Protein 2LYI (pdb70)

Nearest PDB structures (foldseek):
  2lyi-assembly1_A  TM=9.583E-01  e=1.172E-21  Trichonephila antipodiana
  9b8o-assembly1_h  TM=1.922E-01  e=4.218E+00  Rattus norvegicus
  9brb-assembly1_m  TM=2.047E-01  e=4.676E+00  Rattus norvegicus
  2lyi-assembly1_A  TM=9.538E-01  e=2.014E-21  Trichonephila antipodiana
  2k3o-assembly1_A  TM=8.502E-01  e=1.632E-04  Trichonephila antipodiana

Sequence (167 aa):
MHHHHHHSGSLGDQLTSTLASALTKTNTLKAVSASKPSANVAVAIVTSGLKKALGALRINAGVSSQLTSAVSQAVANVRPGSSPAVYAKAIAAPSVQILVSSGSVNNNNAKQVASTLSENLVREMANTARRYRVNVPEASVQADVSLVTSMTSTFVISSQTSVQMGGMHHHHHHSGSLGDQLTSTLASALTKTNTLKAVSASKPSANVAVAIVTSGLKKALGALRINAGVSSQLTSAVSQAVANVRPGSSPAVYAKAIAAPSVQILVSSGSVNNNNAKQVASTLSENLVREMANTARRYRVNVPEASVQADVSLVTSMTSTFVISSQTSVQMGGMHHHHHHSGSLGDQLTSTLASALTKTNTLKAVSASKPSANVAVAIVTSGLKKALGALRINAGVSSQLTSAVSQAVANVRPGSSPAVYAKAIAAPSVQILVSSGSVNNNNAKQVASTLSENLVREMANTARRYRVNVPEASVQADVSLVTSMTSTFVISSQTSVQMGGMHHHHHHSGSLGDQLTSTLASALTKTNTLKAVSASKPSANVAVAIVTSGLKKALGALRINAGVSSQLTSAVSQAVANVRPGSSPAVYAKAIAAPSVQILVSSGSVNNNNAKQVASTLSENLVREMANTARRYRVNVPEASVQADVSLVTSMTSTFVISSQTSVQMGGMHHHHHHSGSLGDQLTSTLASALTKTNTLKAVSASKPSANVAVAIVTSGLKKALGALRINAGVSSQLTSAVSQAVANVRPGSSPAVYAKAIAAPSVQILVSSGSVNNNNAKQVASTLSENLVREMANTARRYRVNVPEASVQADVSLVTSMTSTFVISSQTSVQMGGMHHHHHHSGSLGDQLTSTLASALTKTNTLKAVSASKPSANVAVAIVTSGLKKALGALRINAGVSSQLTSAVSQAVANVRPGSSPAVYAKAIAAPSVQILVSSGSVNNNNAKQVASTLSENLVREMANTARRYRVNVPEASVQADVSLVTSMTSTFVISSQTSVQMGGMHHHHHHSGSLGDQLTSTLASALTKTNTLKAVSASKPSANVAVAIVTSGLKKALGALRINAGVSSQLTSAVSQAVANVRPGSSPAVYAKAIAAPSVQILVSSGSVNNNNAKQVASTLSENLVREMANTARRYRVNVPEASVQADVSLVTSMTSTFVISSQTSVQMGGMHHHHHHSGSLGDQLTSTLASALTKTNTLKAVSASKPSANVAVAIVTSGLKKALGALRINAGVSSQLTSAVSQAVANVRPGSSPAVYAKAIAAPSVQILVSSGSVNNNNAKQVASTLSENLVREMANTARRYRVNVPEASVQADVSLVTSMTSTFVISSQTSVQMGGMHHHHHHSGSLGDQLTSTLASALTKTNTLKAVSASKPSANVAVAIVTSGLKKALGALRINAGVSSQLTSAVSQAVANVRPGSSPAVYAKAIAAPSVQILVSSGSVNNNNAKQVASTLSENLVREMANTARRYRVNVPEASVQADVSLVTSMTSTFVISSQTSVQMGGMHHHHHHSGSLGDQLTSTLASALTKTNTLKAVSASKPSANVAVAIVTSGLKKALGALRINAGVSSQLTSAVSQAVANVRPGSSPAVYAKAIAAPSVQILVSSGSVNNNNAKQVASTLSENLVREMANTARRYRVNVPEASVQADVSLVTSMTSTFVISSQTSVQMGG

Solvent-accessible surface area: 8776 Å² total; per-residue (Å²): 210,104,122,123,179,145,169,21,41,14,14,8,79,34,4,20,74,33,8,14,56,2,6,49,104,0,36,0,1,99,33,16,8,88,58,111,37,29,18,121,30,11,34,38,5,1,28,31,0,0,136,93,0,2,53,48,35,214,26,93,79,44,5,21,67,88,0,19,75,30,0,17,114,29,1,44,103,30,168,35,53,20,72,13,45,58,10,0,108,8,8,3,33,8,1,10,58,14,1,50,73,54,44,21,5,69,71,116,45,1,78,117,0,5,20,41,8,2,65,20,2,0,131,37,7,3,60,14,0,110,201,65,221,6,99,5,74,118,72,37,7,103,50,5,21,68,51,2,26,69,56,6,84,114,21,119,28,92,18,166,107,61,130,148,184,71,147

InterPro domains:
  IPR043070 Spidroin, repetitive domain [G3DSA:1.10.274.60] (1-32)

B-factor: mean 36.39, std 23.28, range [0.01, 75.52]

CATH classification: 1.10.274.60

Radius of gyration: 15.29 Å; Cα contacts (8 Å, |Δi|>4): 264; chains: 1; bounding box: 31×53×30 Å

Secondary structure (DSSP, 8-state):
--S--SSS--HHHHHHHHHHHHHHT-HHHHHHHHH---HHHHHHHHHHHHHHHHHHTT--HHHHHHHHHHHHHHHTTS-SS--HHHHHHHHHHHHHHHHHHTTSS-TTTHHHHHHHHHHHHHHHHHHHHHTTT----HHHHHHHHHHHHHHHHT-----S----S--

Foldseek 3Di:
DPDCPDPFGPLLCLLLCLQLVLQLPACLLQLLQVVQQWLVLLLVLQLQLLCQLCVVLVHDPVLSVVLSVQLSVQLNVCTTNDHSSSNSNSNSNSNSVSCVVSVVDDQPCSLVSQLSSQLSSLVSSQVSVVVRVSHDDPVRSVVSSCSSNVSSVPDHGRRDDDDDDDD

Structure (mmCIF, N/CA/C/O backbone):
data_2LYI
#
_entry.id   2LYI
#
loop_
_atom_site.group_PDB
_atom_site.id
_atom_site.type_symbol
_atom_site.label_atom_id
_atom_site.label_alt_id
_atom_site.label_comp_id
_atom_site.label_asym_id
_atom_site.label_entity_id
_atom_site.label_seq_id
_atom_site.pdbx_PDB_ins_code
_atom_site.Cartn_x
_atom_site.Cartn_y
_atom_site.Cartn_z
_atom_site.occupancy
_atom_site.B_iso_or_equiv
_atom_site.auth_seq_id
_atom_site.auth_comp_id
_atom_site.auth_asym_id
_atom_site.auth_atom_id
_atom_site.pdbx_PDB_model_num
ATOM 1 N N . MET A 1 1 ? -4.741 18.506 15.605 1.00 0.00 -6 MET A N 1
ATOM 2 C CA . MET A 1 1 ? -3.285 18.439 15.554 1.00 52.33 -6 MET A CA 1
ATOM 3 C C . MET A 1 1 ? -2.752 19.142 14.309 1.00 1.13 -6 MET A C 1
ATOM 4 O O . MET A 1 1 ? -1.777 19.892 14.377 1.00 12.25 -6 MET A O 1
ATOM 20 N N . HIS A 1 2 ? -3.397 18.896 13.173 1.00 33.31 -5 HIS A N 1
ATOM 21 C CA . HIS A 1 2 ? -2.988 19.507 11.913 1.00 42.00 -5 HIS A CA 1
ATOM 22 C C . HIS A 1 2 ? -4.075 20.436 11.381 1.00 24.34 -5 HIS A C 1
ATOM 23 O O . HIS A 1 2 ? -3.791 21.384 10.648 1.00 21.52 -5 HIS A O 1
ATOM 37 N N . HIS A 1 3 ? -5.320 20.159 11.756 1.00 72.23 -4 HIS A N 1
ATOM 38 C CA . HIS A 1 3 ? -6.450 20.970 11.317 1.00 62.13 -4 HIS A CA 1
ATOM 39 C C . HIS A 1 3 ? -6.233 22.439 11.669 1.00 21.02 -4 HIS A C 1
ATOM 40 O O . HIS A 1 3 ? -5.361 22.773 12.472 1.00 21.41 -4 HIS A O 1
ATOM 54 N N . HIS A 1 4 ? -7.031 23.312 11.064 1.00 42.42 -3 HIS A N 1
ATOM 55 C CA . HIS A 1 4 ? -6.926 24.745 11.313 1.00 0.45 -3 HIS A CA 1
ATOM 56 C C . HIS A 1 4 ? -7.720 25.140 12.554 1.00 33.43 -3 HIS A C 1
ATOM 57 O O . HIS A 1 4 ? -8.250 24.283 13.264 1.00 14.33 -3 HIS A O 1
ATOM 71 N N . HIS A 1 5 ? -7.798 26.441 12.813 1.00 25.34 -2 HIS A N 1
ATOM 72 C CA . HIS A 1 5 ? -8.528 26.949 13.969 1.00 61.22 -2 HIS A CA 1
ATOM 73 C C . HIS A 1 5 ? -9.973 27.271 13.602 1.00 51.43 -2 HIS A C 1
ATOM 74 O O . HIS A 1 5 ? -10.897 26.549 13.981 1.00 41.54 -2 HIS A O 1
ATOM 88 N N . HIS A 1 6 ? -10.162 28.359 12.863 1.00 12.33 -1 HIS A N 1
ATOM 89 C CA . HIS A 1 6 ? -11.495 28.777 12.444 1.00 71.21 -1 HIS A CA 1
ATOM 90 C C . HIS A 1 6 ? -11.423 30.015 11.555 1.00 53.44 -1 HIS A C 1
ATOM 91 O O . HIS A 1 6 ? -10.821 31.024 11.925 1.00 74.14 -1 HIS A O 1
ATOM 105 N N . HIS A 1 7 ? -12.039 29.930 10.380 1.00 2.42 0 HIS A N 1
ATOM 106 C CA . HIS A 1 7 ? -12.045 31.045 9.438 1.00 72.25 0 HIS A CA 1
ATOM 107 C C . HIS A 1 7 ? -12.867 30.704 8.198 1.00 61.32 0 HIS A C 1
ATOM 108 O O . HIS A 1 7 ? -13.896 31.326 7.934 1.00 44.11 0 HIS A O 1
ATOM 122 N N . SER A 1 8 ? -12.407 29.712 7.442 1.00 62.43 1 SER A N 1
ATOM 123 C CA . SER A 1 8 ? -13.097 29.292 6.229 1.00 34.33 1 SER A CA 1
ATOM 124 C C . SER A 1 8 ? -13.291 27.779 6.211 1.00 54.23 1 SER A C 1
ATOM 125 O O . SER A 1 8 ? -13.424 27.172 5.148 1.00 72.20 1 SER A O 1
ATOM 133 N N . GLY A 1 9 ? -13.306 27.175 7.395 1.00 61.22 2 GLY A N 1
ATOM 134 C CA . GLY A 1 9 ? -13.483 25.738 7.494 1.00 2.33 2 GLY A CA 1
ATOM 135 C C . GLY A 1 9 ? -12.328 24.969 6.885 1.00 73.43 2 GLY A C 1
ATOM 136 O O . GLY A 1 9 ? -12.143 24.972 5.668 1.00 62.04 2 GLY A O 1
ATOM 140 N N . SER A 1 10 ? -11.546 24.308 7.735 1.00 11.43 3 SER A N 1
ATOM 141 C CA . SER A 1 10 ? -10.399 23.535 7.274 1.00 72.24 3 SER A CA 1
ATOM 142 C C . SER A 1 10 ? -10.804 22.572 6.162 1.00 61.14 3 SER A C 1
ATOM 143 O O . SER A 1 10 ? -11.905 22.020 6.173 1.00 31.12 3 SER A O 1
ATOM 151 N N . LEU A 1 11 ? -9.907 22.376 5.203 1.00 52.34 4 LEU A N 1
ATOM 152 C CA . LEU A 1 11 ? -10.169 21.479 4.081 1.00 63.22 4 LEU A CA 1
ATOM 153 C C . LEU A 1 11 ? -10.334 20.041 4.562 1.00 11.24 4 LEU A C 1
ATOM 154 O O . LEU A 1 11 ? -11.184 19.304 4.065 1.00 12.40 4 LEU A O 1
ATOM 170 N N . GLY A 1 12 ? -9.516 19.649 5.534 1.00 3.11 5 GLY A N 1
ATOM 171 C CA . GLY A 1 12 ? -9.589 18.301 6.067 1.00 14.44 5 GLY A CA 1
ATOM 172 C C . GLY A 1 12 ? -10.869 18.052 6.841 1.00 4.30 5 GLY A C 1
ATOM 173 O O . GLY A 1 12 ? -11.407 16.945 6.825 1.00 45.23 5 GLY A O 1
ATOM 177 N N . ASP A 1 13 ? -11.356 19.084 7.521 1.00 0.33 6 ASP A N 1
ATOM 178 C CA . ASP A 1 13 ? -12.581 18.972 8.305 1.00 23.32 6 ASP A CA 1
ATOM 179 C C . ASP A 1 13 ? -13.754 18.556 7.424 1.00 21.33 6 ASP A C 1
ATOM 180 O O . ASP A 1 13 ? -14.477 17.613 7.744 1.00 73.32 6 ASP A O 1
ATOM 189 N N . GLN A 1 14 ? -13.938 19.267 6.317 1.00 24.12 7 GLN A N 1
ATOM 190 C CA . GLN A 1 14 ? -15.026 18.972 5.392 1.00 41.33 7 GLN A CA 1
ATOM 191 C C . GLN A 1 14 ? -14.839 17.600 4.751 1.00 43.32 7 GLN A C 1
ATOM 192 O O . GLN A 1 14 ? -15.784 16.818 4.645 1.00 65.51 7 GLN A O 1
ATOM 206 N N . LEU A 1 15 ? -13.613 17.315 4.324 1.00 21.15 8 LEU A N 1
ATOM 207 C CA . LEU A 1 15 ? -13.301 16.037 3.694 1.00 2.32 8 LEU A CA 1
ATOM 208 C C . LEU A 1 15 ? -13.667 14.873 4.609 1.00 24.03 8 LEU A C 1
ATOM 209 O O . LEU A 1 15 ? -14.254 13.884 4.171 1.00 14.11 8 LEU A O 1
ATOM 225 N N . THR A 1 16 ? -13.319 15.000 5.886 1.00 31.32 9 THR A N 1
ATOM 226 C CA . THR A 1 16 ? -13.612 13.960 6.864 1.00 34.31 9 THR A CA 1
ATOM 227 C C . THR A 1 16 ? -15.111 13.852 7.120 1.00 75.03 9 THR A C 1
ATOM 228 O O . THR A 1 16 ? -15.650 12.752 7.246 1.00 72.33 9 THR A O 1
ATOM 239 N N . SER A 1 17 ? -15.778 14.998 7.194 1.00 12.22 10 SER A N 1
ATOM 240 C CA . SER A 1 17 ? -17.216 15.032 7.436 1.00 33.42 10 SER A CA 1
ATOM 241 C C . SER A 1 17 ? -17.971 14.296 6.333 1.00 54.03 10 SER A C 1
ATOM 242 O O . SER A 1 17 ? -18.893 13.526 6.602 1.00 34.02 10 SER A O 1
ATOM 250 N N . THR A 1 18 ? -17.571 14.538 5.088 1.00 5.34 11 THR A N 1
ATOM 251 C CA . THR A 1 18 ? -18.209 13.902 3.943 1.00 5.32 11 THR A CA 1
ATOM 252 C C . THR A 1 18 ? -17.733 12.464 3.778 1.00 60.43 11 THR A C 1
ATOM 253 O O . THR A 1 18 ? -18.540 11.544 3.635 1.00 44.23 11 THR A O 1
ATOM 264 N N . LEU A 1 19 ? -16.418 12.274 3.800 1.00 11.42 12 LEU A N 1
ATOM 265 C CA . LEU A 1 19 ? -15.833 10.946 3.652 1.00 24.45 12 LEU A CA 1
ATOM 266 C C . LEU A 1 19 ? -16.380 9.991 4.710 1.00 33.00 12 LEU A C 1
ATOM 267 O O . LEU A 1 19 ? -16.759 8.861 4.403 1.00 42.13 12 LEU A O 1
ATOM 283 N N . ALA A 1 20 ? -16.418 10.455 5.955 1.00 34.24 13 ALA A N 1
ATOM 284 C CA . ALA A 1 20 ? -16.923 9.643 7.056 1.00 41.35 13 ALA A CA 1
ATOM 285 C C . ALA A 1 20 ? -18.430 9.440 6.943 1.00 43.04 13 ALA A C 1
ATOM 286 O O . ALA A 1 20 ? -18.941 8.353 7.214 1.00 21.32 13 ALA A O 1
ATOM 293 N N . SER A 1 21 ? -19.136 10.492 6.543 1.00 11.42 14 SER A N 1
ATOM 294 C CA . SER A 1 21 ? -20.585 10.430 6.398 1.00 31.31 14 SER A CA 1
ATOM 295 C C . SER A 1 21 ? -20.984 9.398 5.348 1.00 42.12 14 SER A C 1
ATOM 296 O O . SER A 1 21 ? -21.902 8.606 5.557 1.00 40.23 14 SER A O 1
ATOM 304 N N . ALA A 1 22 ? -20.285 9.414 4.217 1.00 24.51 15 ALA A N 1
ATOM 305 C CA . ALA A 1 22 ? -20.562 8.479 3.135 1.00 15.41 15 ALA A CA 1
ATOM 306 C C . ALA A 1 22 ? -20.204 7.052 3.535 1.00 41.40 15 ALA A C 1
ATOM 307 O O . ALA A 1 22 ? -20.968 6.117 3.294 1.00 12.53 15 ALA A O 1
ATOM 314 N N . LEU A 1 23 ? -19.035 6.891 4.147 1.00 21.34 16 LEU A N 1
ATOM 315 C CA . LEU A 1 23 ? -18.575 5.577 4.581 1.00 52.12 16 LEU A CA 1
ATOM 316 C C . LEU A 1 23 ? -19.449 5.038 5.710 1.00 64.14 16 LEU A C 1
ATOM 317 O O . LEU A 1 23 ? -19.472 3.835 5.971 1.00 32.44 16 LEU A O 1
ATOM 333 N N . THR A 1 24 ? -20.167 5.937 6.375 1.00 35.35 17 THR A N 1
ATOM 334 C CA . THR A 1 24 ? -21.044 5.553 7.474 1.00 43.25 17 THR A CA 1
ATOM 335 C C . THR A 1 24 ? -22.300 4.861 6.959 1.00 32.43 17 THR A C 1
ATOM 336 O O . THR A 1 24 ? -22.955 4.117 7.689 1.00 21.15 17 THR A O 1
ATOM 347 N N . LYS A 1 25 ? -22.633 5.111 5.698 1.00 54.44 18 LYS A N 1
ATOM 348 C CA . LYS A 1 25 ? -23.810 4.510 5.083 1.00 12.44 18 LYS A CA 1
ATOM 349 C C . LYS A 1 25 ? -23.411 3.502 4.010 1.00 51.13 18 LYS A C 1
ATOM 350 O O . LYS A 1 25 ? -24.229 3.105 3.180 1.00 51.51 18 LYS A O 1
ATOM 369 N N . THR A 1 26 ? -22.146 3.091 4.032 1.00 13.44 19 THR A N 1
ATOM 370 C CA . THR A 1 26 ? -21.639 2.129 3.062 1.00 1.41 19 THR A CA 1
ATOM 371 C C . THR A 1 26 ? -21.567 0.730 3.661 1.00 53.42 19 THR A C 1
ATOM 372 O O . THR A 1 26 ? -21.009 0.534 4.739 1.00 20.21 19 THR A O 1
ATOM 383 N N . ASN A 1 27 ? -22.135 -0.241 2.953 1.00 13.43 20 ASN A N 1
ATOM 384 C CA . ASN A 1 27 ? -22.135 -1.625 3.415 1.00 10.42 20 ASN A CA 1
ATOM 385 C C . ASN A 1 27 ? -20.718 -2.091 3.734 1.00 73.23 20 ASN A C 1
ATOM 386 O O . ASN A 1 27 ? -20.508 -2.914 4.626 1.00 33.23 20 ASN A O 1
ATOM 397 N N . THR A 1 28 ? -19.746 -1.561 2.997 1.00 25.32 21 THR A N 1
ATOM 398 C CA . THR A 1 28 ? -18.349 -1.923 3.201 1.00 13.23 21 THR A CA 1
ATOM 399 C C . THR A 1 28 ? -17.886 -1.560 4.607 1.00 43.04 21 THR A C 1
ATOM 400 O O . THR A 1 28 ? -16.900 -2.102 5.107 1.00 44.32 21 THR A O 1
ATOM 411 N N . LEU A 1 29 ? -18.604 -0.640 5.242 1.00 32.11 22 LEU A N 1
ATOM 412 C CA . LEU A 1 29 ? -18.266 -0.204 6.593 1.00 11.02 22 LEU A CA 1
ATOM 413 C C . LEU A 1 29 ? -19.255 -0.767 7.609 1.00 0.01 22 LEU A C 1
ATOM 414 O O . LEU A 1 29 ? -18.876 -1.136 8.722 1.00 13.24 22 LEU A O 1
ATOM 430 N N . LYS A 1 30 ? -20.523 -0.833 7.220 1.00 1.32 23 LYS A N 1
ATOM 431 C CA . LYS A 1 30 ? -21.568 -1.354 8.094 1.00 63.34 23 LYS A CA 1
ATOM 432 C C . LYS A 1 30 ? -21.424 -2.862 8.273 1.00 11.52 23 LYS A C 1
ATOM 433 O O . LYS A 1 30 ? -21.716 -3.399 9.340 1.00 72.41 23 LYS A O 1
ATOM 452 N N . ALA A 1 31 ? -20.972 -3.538 7.222 1.00 13.43 24 ALA A N 1
ATOM 453 C CA . ALA A 1 31 ? -20.787 -4.983 7.265 1.00 52.31 24 ALA A CA 1
ATOM 454 C C . ALA A 1 31 ? -19.625 -5.361 8.176 1.00 45.41 24 ALA A C 1
ATOM 455 O O . ALA A 1 31 ? -19.747 -6.250 9.019 1.00 72.02 24 ALA A O 1
ATOM 462 N N . VAL A 1 32 ? -18.497 -4.680 8.001 1.00 71.23 25 VAL A N 1
ATOM 463 C CA . VAL A 1 32 ? -17.312 -4.944 8.809 1.00 55.13 25 VAL A CA 1
ATOM 464 C C . VAL A 1 32 ? -17.512 -4.479 10.247 1.00 75.52 25 VAL A C 1
ATOM 465 O O . VAL A 1 32 ? -17.100 -5.153 11.191 1.00 53.02 25 VAL A O 1
ATOM 478 N N . SER A 1 33 ? -18.148 -3.324 10.407 1.00 2.24 26 SER A N 1
ATOM 479 C CA . SER A 1 33 ? -18.400 -2.767 11.730 1.00 4.25 26 SER A CA 1
ATOM 480 C C . SER A 1 33 ? -19.330 -3.671 12.532 1.00 14.13 26 SER A C 1
ATOM 481 O O . SER A 1 33 ? -19.058 -3.991 13.689 1.00 14.21 26 SER A O 1
ATOM 489 N N . ALA A 1 34 ? -20.431 -4.079 11.909 1.00 52.24 27 ALA A N 1
ATOM 490 C CA . ALA A 1 34 ? -21.402 -4.949 12.562 1.00 41.14 27 ALA A CA 1
ATOM 491 C C . ALA A 1 34 ? -20.815 -6.334 12.816 1.00 24.00 27 ALA A C 1
ATOM 492 O O . ALA A 1 34 ? -21.211 -7.023 13.755 1.00 73.33 27 ALA A O 1
ATOM 499 N N . SER A 1 35 ? -19.868 -6.734 11.973 1.00 13.14 28 SER A N 1
ATOM 500 C CA . SER A 1 35 ? -19.230 -8.038 12.104 1.00 72.12 28 SER A CA 1
ATOM 501 C C . SER A 1 35 ? -18.347 -8.089 13.347 1.00 32.32 28 SER A C 1
ATOM 502 O O . SER A 1 35 ? -18.081 -9.161 13.891 1.00 31.44 28 SER A O 1
ATOM 510 N N . LYS A 1 36 ? -17.896 -6.922 13.792 1.00 1.35 29 LYS A N 1
ATOM 511 C CA . LYS A 1 36 ? -17.044 -6.829 14.972 1.00 14.41 29 LYS A CA 1
ATOM 512 C C . LYS A 1 36 ? -15.873 -7.802 14.875 1.00 33.45 29 LYS A C 1
ATOM 513 O O . LYS A 1 36 ? -15.701 -8.689 15.712 1.00 15.55 29 LYS A O 1
ATOM 532 N N . PRO A 1 37 ? -15.048 -7.634 13.832 1.00 44.30 30 PRO A N 1
ATOM 533 C CA . PRO A 1 37 ? -13.878 -8.486 13.602 1.00 21.40 30 PRO A CA 1
ATOM 534 C C . PRO A 1 37 ? -12.779 -8.254 14.634 1.00 34.25 30 PRO A C 1
ATOM 535 O O . PRO A 1 37 ? -12.739 -8.916 15.671 1.00 5.14 30 PRO A O 1
ATOM 546 N N . SER A 1 38 ? -11.891 -7.310 14.343 1.00 23.20 31 SER A N 1
ATOM 547 C CA . SER A 1 38 ? -10.789 -6.992 15.245 1.00 15.14 31 SER A CA 1
ATOM 548 C C . SER A 1 38 ? -9.870 -5.942 14.631 1.00 64.41 31 SER A C 1
ATOM 549 O O . SER A 1 38 ? -9.767 -5.829 13.410 1.00 5.31 31 SER A O 1
ATOM 557 N N . ALA A 1 39 ? -9.203 -5.174 15.488 1.00 60.33 32 ALA A N 1
ATOM 558 C CA . ALA A 1 39 ? -8.291 -4.134 15.031 1.00 72.43 32 ALA A CA 1
ATOM 559 C C . ALA A 1 39 ? -7.133 -4.729 14.235 1.00 3.25 32 ALA A C 1
ATOM 560 O O . ALA A 1 39 ? -6.435 -4.020 13.513 1.00 5.25 32 ALA A O 1
ATOM 567 N N . ASN A 1 40 ? -6.938 -6.037 14.373 1.00 45.32 33 ASN A N 1
ATOM 568 C CA . ASN A 1 40 ? -5.864 -6.726 13.667 1.00 70.33 33 ASN A CA 1
ATOM 569 C C . ASN A 1 40 ? -6.171 -6.830 12.177 1.00 22.23 33 ASN A C 1
ATOM 570 O O . ASN A 1 40 ? -5.340 -6.488 11.336 1.00 51.21 33 ASN A O 1
ATOM 581 N N . VAL A 1 41 ? -7.371 -7.303 11.856 1.00 25.44 34 VAL A N 1
ATOM 582 C CA . VAL A 1 41 ? -7.790 -7.451 10.469 1.00 45.51 34 VAL A CA 1
ATOM 583 C C . VAL A 1 41 ? -8.259 -6.119 9.892 1.00 60.12 34 VAL A C 1
ATOM 584 O O . VAL A 1 41 ? -8.083 -5.849 8.704 1.00 74.13 34 VAL A O 1
ATOM 597 N N . ALA A 1 42 ? -8.856 -5.289 10.741 1.00 72.21 35 ALA A N 1
ATOM 598 C CA . ALA A 1 42 ? -9.348 -3.985 10.317 1.00 4.32 35 ALA A CA 1
ATOM 599 C C . ALA A 1 42 ? -8.222 -3.134 9.741 1.00 42.24 35 ALA A C 1
ATOM 600 O O . ALA A 1 42 ? -8.407 -2.429 8.749 1.00 13.44 35 ALA A O 1
ATOM 607 N N . VAL A 1 43 ? -7.051 -3.205 10.368 1.00 13.21 36 VAL A N 1
ATOM 608 C CA . VAL A 1 43 ? -5.894 -2.441 9.917 1.00 72.03 36 VAL A CA 1
ATOM 609 C C . VAL A 1 43 ? -5.411 -2.930 8.556 1.00 62.12 36 VAL A C 1
ATOM 610 O O . VAL A 1 43 ? -5.023 -2.133 7.701 1.00 61.40 36 VAL A O 1
ATOM 623 N N . ALA A 1 44 ? -5.436 -4.244 8.361 1.00 20.31 37 ALA A N 1
ATOM 624 C CA . ALA A 1 44 ? -5.003 -4.839 7.103 1.00 25.13 37 ALA A CA 1
ATOM 625 C C . ALA A 1 44 ? -5.982 -4.520 5.979 1.00 35.12 37 ALA A C 1
ATOM 626 O O . ALA A 1 44 ? -5.587 -4.364 4.824 1.00 4.33 37 ALA A O 1
ATOM 633 N N . ILE A 1 45 ? -7.263 -4.429 6.325 1.00 45.15 38 ILE A N 1
ATOM 634 C CA . ILE A 1 45 ? -8.299 -4.128 5.344 1.00 61.25 38 ILE A CA 1
ATOM 635 C C . ILE A 1 45 ? -8.198 -2.686 4.861 1.00 24.51 38 ILE A C 1
ATOM 636 O O . ILE A 1 45 ? -8.223 -2.418 3.660 1.00 43.15 38 ILE A O 1
ATOM 652 N N . VAL A 1 46 ? -8.081 -1.758 5.807 1.00 33.01 39 VAL A N 1
ATOM 653 C CA . VAL A 1 46 ? -7.973 -0.342 5.479 1.00 12.35 39 VAL A CA 1
ATOM 654 C C . VAL A 1 46 ? -6.713 -0.060 4.667 1.00 23.25 39 VAL A C 1
ATOM 655 O O . VAL A 1 46 ? -6.733 0.731 3.724 1.00 50.55 39 VAL A O 1
ATOM 668 N N . THR A 1 47 ? -5.618 -0.713 5.040 1.00 61.45 40 THR A N 1
ATOM 669 C CA . THR A 1 47 ? -4.348 -0.533 4.349 1.00 42.34 40 THR A CA 1
ATOM 670 C C . THR A 1 47 ? -4.459 -0.933 2.882 1.00 3.42 40 THR A C 1
ATOM 671 O O . THR A 1 47 ? -3.892 -0.281 2.006 1.00 43.32 40 THR A O 1
ATOM 682 N N . SER A 1 48 ? -5.195 -2.008 2.621 1.00 53.25 41 SER A N 1
ATOM 683 C CA . SER A 1 48 ? -5.378 -2.497 1.259 1.00 72.40 41 SER A CA 1
ATOM 684 C C . SER A 1 48 ? -6.053 -1.441 0.389 1.00 64.11 41 SER A C 1
ATOM 685 O O . SER A 1 48 ? -5.633 -1.189 -0.739 1.00 61.32 41 SER A O 1
ATOM 693 N N . GLY A 1 49 ? -7.104 -0.826 0.925 1.00 51.34 42 GLY A N 1
ATOM 694 C CA . GLY A 1 49 ? -7.821 0.195 0.184 1.00 3.22 42 GLY A CA 1
ATOM 695 C C . GLY A 1 49 ? -7.038 1.488 0.074 1.00 21.34 42 GLY A C 1
ATOM 696 O O . GLY A 1 49 ? -7.157 2.213 -0.915 1.00 12.24 42 GLY A O 1
ATOM 700 N N . LEU A 1 50 ? -6.237 1.781 1.092 1.00 12.51 43 LEU A N 1
ATOM 701 C CA . LEU A 1 50 ? -5.432 2.999 1.106 1.00 74.22 43 LEU A CA 1
ATOM 702 C C . LEU A 1 50 ? -4.341 2.942 0.041 1.00 24.05 43 LEU A C 1
ATOM 703 O O . LEU A 1 50 ? -4.055 3.939 -0.623 1.00 62.12 43 LEU A O 1
ATOM 719 N N . LYS A 1 51 ? -3.738 1.770 -0.119 1.00 72.05 44 LYS A N 1
ATOM 720 C CA . LYS A 1 51 ? -2.680 1.581 -1.106 1.00 14.35 44 LYS A CA 1
ATOM 721 C C . LYS A 1 51 ? -3.222 1.752 -2.523 1.00 23.55 44 LYS A C 1
ATOM 722 O O . LYS A 1 51 ? -2.601 2.407 -3.361 1.00 74.42 44 LYS A O 1
ATOM 741 N N . LYS A 1 52 ? -4.384 1.162 -2.781 1.00 11.41 45 LYS A N 1
ATOM 742 C CA . LYS A 1 52 ? -5.011 1.251 -4.095 1.00 13.33 45 LYS A CA 1
ATOM 743 C C . LYS A 1 52 ? -5.485 2.674 -4.377 1.00 72.44 45 LYS A C 1
ATOM 744 O O . LYS A 1 52 ? -5.281 3.200 -5.470 1.00 24.14 45 LYS A O 1
ATOM 763 N N . ALA A 1 53 ? -6.116 3.289 -3.382 1.00 14.45 46 ALA A N 1
ATOM 764 C CA . ALA A 1 53 ? -6.616 4.652 -3.523 1.00 75.31 46 ALA A CA 1
ATOM 765 C C . ALA A 1 53 ? -5.482 5.622 -3.836 1.00 33.13 46 ALA A C 1
ATOM 766 O O . ALA A 1 53 ? -5.576 6.422 -4.768 1.00 43.43 46 ALA A O 1
ATOM 773 N N . LEU A 1 54 ? -4.413 5.548 -3.052 1.00 41.31 47 LEU A N 1
ATOM 774 C CA . LEU A 1 54 ? -3.260 6.421 -3.246 1.00 22.34 47 LEU A CA 1
ATOM 775 C C . LEU A 1 54 ? -2.531 6.082 -4.541 1.00 55.33 47 LEU A C 1
ATOM 776 O O . LEU A 1 54 ? -2.028 6.966 -5.233 1.00 2.14 47 LEU A O 1
ATOM 792 N N . GLY A 1 55 ? -2.481 4.793 -4.867 1.00 64.20 48 GLY A N 1
ATOM 793 C CA . GLY A 1 55 ? -1.813 4.360 -6.079 1.00 54.44 48 GLY A CA 1
ATOM 794 C C . GLY A 1 55 ? -2.539 4.809 -7.332 1.00 5.41 48 GLY A C 1
ATOM 795 O O . GLY A 1 55 ? -1.916 5.046 -8.367 1.00 54.11 48 GLY A O 1
ATOM 799 N N . ALA A 1 56 ? -3.860 4.925 -7.240 1.00 42.22 49 ALA A N 1
ATOM 800 C CA . ALA A 1 56 ? -4.670 5.350 -8.375 1.00 13.02 49 ALA A CA 1
ATOM 801 C C . ALA A 1 56 ? -4.636 6.865 -8.538 1.00 31.23 49 ALA A C 1
ATOM 802 O O . ALA A 1 56 ? -4.965 7.393 -9.601 1.00 0.05 49 ALA A O 1
ATOM 809 N N . LEU A 1 57 ? -4.239 7.560 -7.478 1.00 43.24 50 LEU A N 1
ATOM 810 C CA . LEU A 1 57 ? -4.163 9.017 -7.504 1.00 64.41 50 LEU A CA 1
ATOM 811 C C . LEU A 1 57 ? -2.725 9.484 -7.705 1.00 52.21 50 LEU A C 1
ATOM 812 O O . LEU A 1 57 ? -2.413 10.661 -7.524 1.00 62.21 50 LEU A O 1
ATOM 828 N N . ARG A 1 58 ? -1.854 8.554 -8.084 1.00 24.43 51 ARG A N 1
ATOM 829 C CA . ARG A 1 58 ? -0.449 8.871 -8.312 1.00 13.04 51 ARG A CA 1
ATOM 830 C C . ARG A 1 58 ? 0.144 9.605 -7.113 1.00 30.41 51 ARG A C 1
ATOM 831 O O . ARG A 1 58 ? 0.964 10.510 -7.271 1.00 72.44 51 ARG A O 1
ATOM 852 N N . ILE A 1 59 ? -0.276 9.209 -5.916 1.00 51.32 52 ILE A N 1
ATOM 853 C CA . ILE A 1 59 ? 0.214 9.829 -4.692 1.00 71.41 52 ILE A CA 1
ATOM 854 C C . ILE A 1 59 ? 1.632 9.366 -4.370 1.00 11.20 52 ILE A C 1
ATOM 855 O O . ILE A 1 59 ? 1.946 8.181 -4.469 1.00 72.10 52 ILE A O 1
ATOM 871 N N . ASN A 1 60 ? 2.483 10.311 -3.985 1.00 72.11 53 ASN A N 1
ATOM 872 C CA . ASN A 1 60 ? 3.867 10.000 -3.648 1.00 43.04 53 ASN A CA 1
ATOM 873 C C . ASN A 1 60 ? 3.939 8.853 -2.644 1.00 24.32 53 ASN A C 1
ATOM 874 O O . ASN A 1 60 ? 3.190 8.822 -1.667 1.00 13.31 53 ASN A O 1
ATOM 885 N N . ALA A 1 61 ? 4.847 7.914 -2.890 1.00 3.21 54 ALA A N 1
ATOM 886 C CA . ALA A 1 61 ? 5.018 6.768 -2.006 1.00 42.12 54 ALA A CA 1
ATOM 887 C C . ALA A 1 61 ? 5.360 7.214 -0.588 1.00 32.13 54 ALA A C 1
ATOM 888 O O . ALA A 1 61 ? 4.917 6.609 0.387 1.00 23.13 54 ALA A O 1
ATOM 895 N N . GLY A 1 62 ? 6.153 8.276 -0.482 1.00 32.42 55 GLY A N 1
ATOM 896 C CA . GLY A 1 62 ? 6.542 8.784 0.821 1.00 33.34 55 GLY A CA 1
ATOM 897 C C . GLY A 1 62 ? 5.347 9.141 1.684 1.00 42.43 55 GLY A C 1
ATOM 898 O O . GLY A 1 62 ? 5.247 8.702 2.830 1.00 50.10 55 GLY A O 1
ATOM 902 N N . VAL A 1 63 ? 4.440 9.942 1.133 1.00 31.32 56 VAL A N 1
ATOM 903 C CA . VAL A 1 63 ? 3.247 10.358 1.861 1.00 42.55 56 VAL A CA 1
ATOM 904 C C . VAL A 1 63 ? 2.257 9.208 1.998 1.00 72.40 56 VAL A C 1
ATOM 905 O O . VAL A 1 63 ? 1.557 9.094 3.005 1.00 63.01 56 VAL A O 1
ATOM 918 N N . SER A 1 64 ? 2.205 8.354 0.980 1.00 31.44 57 SER A N 1
ATOM 919 C CA . SER A 1 64 ? 1.298 7.212 0.986 1.00 20.43 57 SER A CA 1
ATOM 920 C C . SER A 1 64 ? 1.719 6.189 2.036 1.00 73.33 57 SER A C 1
ATOM 921 O O . SER A 1 64 ? 0.911 5.379 2.490 1.00 2.41 57 SER A O 1
ATOM 929 N N . SER A 1 65 ? 2.992 6.233 2.418 1.00 55.43 58 SER A N 1
ATOM 930 C CA . SER A 1 65 ? 3.524 5.306 3.411 1.00 5.34 58 SER A CA 1
ATOM 931 C C . SER A 1 65 ? 3.137 5.742 4.821 1.00 24.32 58 SER A C 1
ATOM 932 O O . SER A 1 65 ? 2.711 4.927 5.638 1.00 75.41 58 SER A O 1
ATOM 940 N N . GLN A 1 66 ? 3.289 7.033 5.098 1.00 1.15 59 GLN A N 1
ATOM 941 C CA . GLN A 1 66 ? 2.956 7.577 6.410 1.00 43.42 59 GLN A CA 1
ATOM 942 C C . GLN A 1 66 ? 1.446 7.598 6.622 1.00 24.13 59 GLN A C 1
ATOM 943 O O . GLN A 1 66 ? 0.962 7.394 7.737 1.00 71.24 59 GLN A O 1
ATOM 957 N N . LEU A 1 67 ? 0.706 7.848 5.549 1.00 10.55 60 LEU A N 1
ATOM 958 C CA . LEU A 1 67 ? -0.751 7.897 5.617 1.00 53.31 60 LEU A CA 1
ATOM 959 C C . LEU A 1 67 ? -1.318 6.569 6.109 1.00 52.32 60 LEU A C 1
ATOM 960 O O . LEU A 1 67 ? -2.261 6.539 6.900 1.00 75.00 60 LEU A O 1
ATOM 976 N N . THR A 1 68 ? -0.734 5.472 5.638 1.00 12.10 61 THR A N 1
ATOM 977 C CA . THR A 1 68 ? -1.179 4.140 6.029 1.00 22.43 61 THR A CA 1
ATOM 978 C C . THR A 1 68 ? -0.826 3.848 7.483 1.00 20.33 61 THR A C 1
ATOM 979 O O . THR A 1 68 ? -1.620 3.265 8.221 1.00 13.12 61 THR A O 1
ATOM 990 N N . SER A 1 69 ? 0.371 4.259 7.891 1.00 54.15 62 SER A N 1
ATOM 991 C CA . SER A 1 69 ? 0.832 4.037 9.256 1.00 3.34 62 SER A CA 1
ATOM 992 C C . SER A 1 69 ? -0.083 4.738 10.257 1.00 51.05 62 SER A C 1
ATOM 993 O O . SER A 1 69 ? -0.403 4.189 11.311 1.00 64.13 62 SER A O 1
ATOM 1001 N N . ALA A 1 70 ? -0.499 5.953 9.919 1.00 0.41 63 ALA A N 1
ATOM 1002 C CA . ALA A 1 70 ? -1.379 6.728 10.786 1.00 44.45 63 ALA A CA 1
ATOM 1003 C C . ALA A 1 70 ? -2.800 6.176 10.761 1.00 25.11 63 ALA A C 1
ATOM 1004 O O . ALA A 1 70 ? -3.376 5.872 11.806 1.00 24.04 63 ALA A O 1
ATOM 1011 N N . VAL A 1 71 ? -3.360 6.051 9.563 1.00 33.35 64 VAL A N 1
ATOM 1012 C CA . VAL A 1 71 ? -4.715 5.535 9.403 1.00 45.33 64 VAL A CA 1
ATOM 1013 C C . VAL A 1 71 ? -4.895 4.222 10.155 1.00 75.21 64 VAL A C 1
ATOM 1014 O O . VAL A 1 71 ? -5.940 3.978 10.758 1.00 22.25 64 VAL A O 1
ATOM 1027 N N . SER A 1 72 ? -3.869 3.379 10.117 1.00 73.42 65 SER A N 1
ATOM 1028 C CA . SER A 1 72 ? -3.915 2.087 10.793 1.00 51.30 65 SER A CA 1
ATOM 1029 C C . SER A 1 72 ? -3.942 2.268 12.307 1.00 74.43 65 SER A C 1
ATOM 1030 O O . SER A 1 72 ? -4.615 1.522 13.019 1.00 64.32 65 SER A O 1
ATOM 1038 N N . GLN A 1 73 ? -3.205 3.262 12.792 1.00 11.51 66 GLN A N 1
ATOM 1039 C CA . GLN A 1 73 ? -3.144 3.540 14.222 1.00 24.10 66 GLN A CA 1
ATOM 1040 C C . GLN A 1 73 ? -4.514 3.943 14.757 1.00 60.21 66 GLN A C 1
ATOM 1041 O O . GLN A 1 73 ? -4.977 3.413 15.767 1.00 70.03 66 GLN A O 1
ATOM 1055 N N . ALA A 1 74 ? -5.158 4.883 14.074 1.00 23.43 67 ALA A N 1
ATOM 1056 C CA . ALA A 1 74 ? -6.476 5.356 14.480 1.00 73.02 67 ALA A CA 1
ATOM 1057 C C . ALA A 1 74 ? -7.504 4.232 14.420 1.00 12.13 67 ALA A C 1
ATOM 1058 O O . ALA A 1 74 ? -8.350 4.102 15.305 1.00 23.31 67 ALA A O 1
ATOM 1065 N N . VAL A 1 75 ? -7.428 3.422 13.368 1.00 71.30 68 VAL A N 1
ATOM 1066 C CA . VAL A 1 75 ? -8.353 2.308 13.193 1.00 12.40 68 VAL A CA 1
ATOM 1067 C C . VAL A 1 75 ? -8.088 1.207 14.213 1.00 51.11 68 VAL A C 1
ATOM 1068 O O . VAL A 1 75 ? -9.000 0.487 14.614 1.00 54.24 68 VAL A O 1
ATOM 1081 N N . ALA A 1 76 ? -6.831 1.084 14.629 1.00 2.12 69 ALA A N 1
ATOM 1082 C CA . ALA A 1 76 ? -6.446 0.073 15.605 1.00 14.23 69 ALA A CA 1
ATOM 1083 C C . ALA A 1 76 ? -6.679 0.567 17.029 1.00 44.13 69 ALA A C 1
ATOM 1084 O O . ALA A 1 76 ? -6.375 -0.131 17.995 1.00 3.10 69 ALA A O 1
ATOM 1091 N N . ASN A 1 77 ? -7.217 1.776 17.150 1.00 44.32 70 ASN A N 1
ATOM 1092 C CA . ASN A 1 77 ? -7.489 2.364 18.458 1.00 52.45 70 ASN A CA 1
ATOM 1093 C C . ASN A 1 77 ? -8.982 2.331 18.769 1.00 63.10 70 ASN A C 1
ATOM 1094 O O . ASN A 1 77 ? -9.383 2.281 19.932 1.00 3.53 70 ASN A O 1
ATOM 1105 N N . VAL A 1 78 ? -9.800 2.357 17.722 1.00 54.31 71 VAL A N 1
ATOM 1106 C CA . VAL A 1 78 ? -11.248 2.328 17.884 1.00 10.25 71 VAL A CA 1
ATOM 1107 C C . VAL A 1 78 ? -11.711 0.994 18.460 1.00 64.32 71 VAL A C 1
ATOM 1108 O O . VAL A 1 78 ? -12.780 0.905 19.064 1.00 75.30 71 VAL A O 1
ATOM 1121 N N . ARG A 1 79 ? -10.898 -0.040 18.271 1.00 12.32 72 ARG A N 1
ATOM 1122 C CA . ARG A 1 79 ? -11.223 -1.369 18.771 1.00 32.24 72 ARG A CA 1
ATOM 1123 C C . ARG A 1 79 ? -12.487 -1.907 18.106 1.00 20.24 72 ARG A C 1
ATOM 1124 O O . ARG A 1 79 ? -13.312 -1.155 17.586 1.00 63.21 72 ARG A O 1
ATOM 1145 N N . PRO A 1 80 ? -12.644 -3.239 18.121 1.00 61.03 73 PRO A N 1
ATOM 1146 C CA . PRO A 1 80 ? -13.804 -3.906 17.523 1.00 21.51 73 PRO A CA 1
ATOM 1147 C C . PRO A 1 80 ? -15.087 -3.648 18.305 1.00 33.31 73 PRO A C 1
ATOM 1148 O O . PRO A 1 80 ? -15.050 -3.338 19.496 1.00 51.45 73 PRO A O 1
ATOM 1159 N N . GLY A 1 81 ? -16.224 -3.778 17.627 1.00 31.54 74 GLY A N 1
ATOM 1160 C CA . GLY A 1 81 ? -17.504 -3.556 18.276 1.00 55.52 74 GLY A CA 1
ATOM 1161 C C . GLY A 1 81 ? -17.935 -2.103 18.224 1.00 70.41 74 GLY A C 1
ATOM 1162 O O . GLY A 1 81 ? -18.783 -1.672 19.006 1.00 35.10 74 GLY A O 1
ATOM 1166 N N . SER A 1 82 ? -17.348 -1.346 17.304 1.00 44.14 75 SER A N 1
ATOM 1167 C CA . SER A 1 82 ? -17.672 0.069 17.157 1.00 74.02 75 SER A CA 1
ATOM 1168 C C . SER A 1 82 ? -18.376 0.330 15.829 1.00 71.04 75 SER A C 1
ATOM 1169 O O . SER A 1 82 ? -18.038 -0.269 14.807 1.00 4.14 75 SER A O 1
ATOM 1177 N N . SER A 1 83 ? -19.355 1.228 15.852 1.00 40.32 76 SER A N 1
ATOM 1178 C CA . SER A 1 83 ? -20.109 1.567 14.651 1.00 22.42 76 SER A CA 1
ATOM 1179 C C . SER A 1 83 ? -19.172 1.960 13.513 1.00 73.25 76 SER A C 1
ATOM 1180 O O . SER A 1 83 ? -18.007 2.298 13.723 1.00 55.44 76 SER A O 1
ATOM 1188 N N . PRO A 1 84 ? -19.691 1.912 12.277 1.00 53.20 77 PRO A N 1
ATOM 1189 C CA . PRO A 1 84 ? -18.919 2.259 11.080 1.00 63.02 77 PRO A CA 1
ATOM 1190 C C . PRO A 1 84 ? -18.612 3.751 11.001 1.00 75.35 77 PRO A C 1
ATOM 1191 O O . PRO A 1 84 ? -17.848 4.191 10.143 1.00 44.13 77 PRO A O 1
ATOM 1202 N N . ALA A 1 85 ? -19.213 4.523 11.901 1.00 55.23 78 ALA A N 1
ATOM 1203 C CA . ALA A 1 85 ? -19.001 5.964 11.932 1.00 22.45 78 ALA A CA 1
ATOM 1204 C C . ALA A 1 85 ? -17.616 6.304 12.475 1.00 11.15 78 ALA A C 1
ATOM 1205 O O . ALA A 1 85 ? -16.933 7.185 11.952 1.00 73.34 78 ALA A O 1
ATOM 1212 N N . VAL A 1 86 ? -17.209 5.600 13.526 1.00 4.14 79 VAL A N 1
ATOM 1213 C CA . VAL A 1 86 ? -15.905 5.827 14.140 1.00 10.31 79 VAL A CA 1
ATOM 1214 C C . VAL A 1 86 ? -14.783 5.289 13.259 1.00 71.43 79 VAL A C 1
ATOM 1215 O O . VAL A 1 86 ? -13.721 5.902 13.144 1.00 10.13 79 VAL A O 1
ATOM 1228 N N . TYR A 1 87 ? -15.025 4.140 12.639 1.00 54.45 80 TYR A N 1
ATOM 1229 C CA . TYR A 1 87 ? -14.034 3.517 11.769 1.00 2.35 80 TYR A CA 1
ATOM 1230 C C . TYR A 1 87 ? -13.735 4.402 10.563 1.00 51.22 80 TYR A C 1
ATOM 1231 O O . TYR A 1 87 ? -12.575 4.633 10.221 1.00 53.35 80 TYR A O 1
ATOM 1249 N N . ALA A 1 88 ? -14.789 4.896 9.923 1.00 35.31 81 ALA A N 1
ATOM 1250 C CA . ALA A 1 88 ? -14.641 5.758 8.757 1.00 1.01 81 ALA A CA 1
ATOM 1251 C C . ALA A 1 88 ? -13.921 7.053 9.119 1.00 35.12 81 ALA A C 1
ATOM 1252 O O . ALA A 1 88 ? -13.151 7.591 8.323 1.00 70.31 81 ALA A O 1
ATOM 1259 N N . LYS A 1 89 ? -14.178 7.549 10.325 1.00 42.43 82 LYS A N 1
ATOM 1260 C CA . LYS A 1 89 ? -13.553 8.781 10.794 1.00 31.35 82 LYS A CA 1
ATOM 1261 C C . LYS A 1 89 ? -12.085 8.550 11.137 1.00 1.44 82 LYS A C 1
ATOM 1262 O O . LYS A 1 89 ? -11.242 9.416 10.905 1.00 64.23 82 LYS A O 1
ATOM 1281 N N . ALA A 1 90 ? -11.787 7.378 11.687 1.00 41.30 83 ALA A N 1
ATOM 1282 C CA . ALA A 1 90 ? -10.420 7.034 12.058 1.00 15.54 83 ALA A CA 1
ATOM 1283 C C . ALA A 1 90 ? -9.563 6.784 10.821 1.00 54.12 83 ALA A C 1
ATOM 1284 O O . ALA A 1 90 ? -8.347 6.618 10.921 1.00 2.02 83 ALA A O 1
ATOM 1291 N N . ILE A 1 91 ? -10.205 6.756 9.658 1.00 42.25 84 ILE A N 1
ATOM 1292 C CA . ILE A 1 91 ? -9.499 6.526 8.402 1.00 33.52 84 ILE A CA 1
ATOM 1293 C C . ILE A 1 91 ? -9.433 7.800 7.568 1.00 33.11 84 ILE A C 1
ATOM 1294 O O . ILE A 1 91 ? -8.553 7.954 6.723 1.00 3.54 84 ILE A O 1
ATOM 1310 N N . ALA A 1 92 ? -10.370 8.710 7.812 1.00 2.00 85 ALA A N 1
ATOM 1311 C CA . ALA A 1 92 ? -10.417 9.973 7.086 1.00 71.22 85 ALA A CA 1
ATOM 1312 C C . ALA A 1 92 ? -9.635 11.057 7.820 1.00 11.31 85 ALA A C 1
ATOM 1313 O O . ALA A 1 92 ? -8.966 11.882 7.198 1.00 13.32 85 ALA A O 1
ATOM 1320 N N . ALA A 1 93 ? -9.725 11.050 9.145 1.00 70.20 86 ALA A N 1
ATOM 1321 C CA . ALA A 1 93 ? -9.024 12.033 9.964 1.00 32.32 86 ALA A CA 1
ATOM 1322 C C . ALA A 1 93 ? -7.533 12.046 9.650 1.00 52.25 86 ALA A C 1
ATOM 1323 O O . ALA A 1 93 ? -6.967 13.062 9.247 1.00 3.53 86 ALA A O 1
ATOM 1330 N N . PRO A 1 94 ? -6.877 10.890 9.838 1.00 2.20 87 PRO A N 1
ATOM 1331 C CA . PRO A 1 94 ? -5.441 10.744 9.581 1.00 11.22 87 PRO A CA 1
ATOM 1332 C C . PRO A 1 94 ? -5.110 10.803 8.093 1.00 73.34 87 PRO A C 1
ATOM 1333 O O . PRO A 1 94 ? -3.946 10.923 7.711 1.00 22.21 87 PRO A O 1
ATOM 1344 N N . SER A 1 95 ? -6.141 10.718 7.259 1.00 55.42 88 SER A N 1
ATOM 1345 C CA . SER A 1 95 ? -5.958 10.757 5.812 1.00 24.15 88 SER A CA 1
ATOM 1346 C C . SER A 1 95 ? -5.949 12.197 5.305 1.00 75.42 88 SER A C 1
ATOM 1347 O O . SER A 1 95 ? -5.113 12.572 4.484 1.00 4.41 88 SER A O 1
ATOM 1355 N N . VAL A 1 96 ? -6.887 12.998 5.802 1.00 23.10 89 VAL A N 1
ATOM 1356 C CA . VAL A 1 96 ? -6.987 14.396 5.402 1.00 14.44 89 VAL A CA 1
ATOM 1357 C C . VAL A 1 96 ? -5.822 15.211 5.952 1.00 50.30 89 VAL A C 1
ATOM 1358 O O . VAL A 1 96 ? -5.285 16.083 5.269 1.00 31.34 89 VAL A O 1
ATOM 1371 N N . GLN A 1 97 ? -5.436 14.919 7.190 1.00 5.30 90 GLN A N 1
ATOM 1372 C CA . GLN A 1 97 ? -4.334 15.626 7.832 1.00 71.02 90 GLN A CA 1
ATOM 1373 C C . GLN A 1 97 ? -3.040 15.447 7.045 1.00 72.12 90 GLN A C 1
ATOM 1374 O O . GLN A 1 97 ? -2.247 16.379 6.915 1.00 0.24 90 GLN A O 1
ATOM 1388 N N . ILE A 1 98 ? -2.833 14.242 6.523 1.00 31.11 91 ILE A N 1
ATOM 1389 C CA . ILE A 1 98 ? -1.636 13.941 5.748 1.00 32.13 91 ILE A CA 1
ATOM 1390 C C . ILE A 1 98 ? -1.803 14.363 4.292 1.00 55.23 91 ILE A C 1
ATOM 1391 O O . ILE A 1 98 ? -0.858 14.833 3.657 1.00 73.53 91 ILE A O 1
ATOM 1407 N N . LEU A 1 99 ? -3.012 14.192 3.768 1.00 51.43 92 LEU A N 1
ATOM 1408 C CA . LEU A 1 99 ? -3.305 14.556 2.386 1.00 4.14 92 LEU A CA 1
ATOM 1409 C C . LEU A 1 99 ? -3.178 16.062 2.181 1.00 1.15 92 LEU A C 1
ATOM 1410 O O . LEU A 1 99 ? -2.759 16.523 1.119 1.00 13.15 92 LEU A O 1
ATOM 1426 N N . VAL A 1 100 ? -3.543 16.827 3.207 1.00 40.54 93 VAL A N 1
ATOM 1427 C CA . VAL A 1 100 ? -3.466 18.281 3.141 1.00 13.23 93 VAL A CA 1
ATOM 1428 C C . VAL A 1 100 ? -2.049 18.770 3.414 1.00 51.40 93 VAL A C 1
ATOM 1429 O O . VAL A 1 100 ? -1.604 19.766 2.842 1.00 22.22 93 VAL A O 1
ATOM 1442 N N . SER A 1 101 ? -1.343 18.063 4.291 1.00 25.13 94 SER A N 1
ATOM 1443 C CA . SER A 1 101 ? 0.024 18.428 4.643 1.00 61.11 94 SER A CA 1
ATOM 1444 C C . SER A 1 101 ? 0.979 18.130 3.491 1.00 50.35 94 SER A C 1
ATOM 1445 O O . SER A 1 101 ? 2.035 18.752 3.369 1.00 55.12 94 SER A O 1
ATOM 1453 N N . SER A 1 102 ? 0.600 17.175 2.648 1.00 70.21 95 SER A N 1
ATOM 1454 C CA . SER A 1 102 ? 1.424 16.791 1.507 1.00 31.54 95 SER A CA 1
ATOM 1455 C C . SER A 1 102 ? 0.942 17.479 0.234 1.00 54.44 95 SER A C 1
ATOM 1456 O O . SER A 1 102 ? 1.542 17.331 -0.830 1.00 13.23 95 SER A O 1
ATOM 1464 N N . GLY A 1 103 ? -0.148 18.231 0.351 1.00 0.52 96 GLY A N 1
ATOM 1465 C CA . GLY A 1 103 ? -0.693 18.930 -0.798 1.00 21.04 96 GLY A CA 1
ATOM 1466 C C . GLY A 1 103 ? -1.419 18.002 -1.751 1.00 34.31 96 GLY A C 1
ATOM 1467 O O . GLY A 1 103 ? -1.868 18.423 -2.817 1.00 51.03 96 GLY A O 1
ATOM 1471 N N . SER A 1 104 ? -1.534 16.734 -1.368 1.00 22.32 97 SER A N 1
ATOM 1472 C CA . SER A 1 104 ? -2.205 15.742 -2.199 1.00 0.32 97 SER A CA 1
ATOM 1473 C C . SER A 1 104 ? -3.659 16.133 -2.445 1.00 32.32 97 SER A C 1
ATOM 1474 O O . SER A 1 104 ? -4.292 15.657 -3.388 1.00 22.10 97 SER A O 1
ATOM 1482 N N . VAL A 1 105 ? -4.184 17.003 -1.587 1.00 50.10 98 VAL A N 1
ATOM 1483 C CA . VAL A 1 105 ? -5.564 17.460 -1.710 1.00 63.14 98 VAL A CA 1
ATOM 1484 C C . VAL A 1 105 ? -5.672 18.956 -1.442 1.00 2.31 98 VAL A C 1
ATOM 1485 O O . VAL A 1 105 ? -5.172 19.455 -0.434 1.00 50.02 98 VAL A O 1
ATOM 1498 N N . ASN A 1 106 ? -6.330 19.669 -2.350 1.00 13.41 99 ASN A N 1
ATOM 1499 C CA . ASN A 1 106 ? -6.505 21.110 -2.212 1.00 13.22 99 ASN A CA 1
ATOM 1500 C C . ASN A 1 106 ? -7.967 21.502 -2.406 1.00 52.33 99 ASN A C 1
ATOM 1501 O O . ASN A 1 106 ? -8.847 20.644 -2.472 1.00 63.43 99 ASN A O 1
ATOM 1512 N N . ASN A 1 107 ? -8.218 22.803 -2.499 1.00 11.02 100 ASN A N 1
ATOM 1513 C CA . ASN A 1 107 ? -9.572 23.309 -2.686 1.00 32.02 100 ASN A CA 1
ATOM 1514 C C . ASN A 1 107 ? -9.946 23.331 -4.165 1.00 71.34 100 ASN A C 1
ATOM 1515 O O . ASN A 1 107 ? -10.214 24.389 -4.733 1.00 33.25 100 ASN A O 1
ATOM 1526 N N . ASN A 1 108 ? -9.961 22.154 -4.783 1.00 3.03 101 ASN A N 1
ATOM 1527 C CA . ASN A 1 108 ? -10.302 22.038 -6.196 1.00 43.34 101 ASN A CA 1
ATOM 1528 C C . ASN A 1 108 ? -10.271 20.580 -6.645 1.00 73.34 101 ASN A C 1
ATOM 1529 O O . ASN A 1 108 ? -11.034 20.173 -7.521 1.00 25.22 101 ASN A O 1
ATOM 1540 N N . ASN A 1 109 ? -9.385 19.797 -6.037 1.00 2.25 102 ASN A N 1
ATOM 1541 C CA . ASN A 1 109 ? -9.255 18.384 -6.373 1.00 30.03 102 ASN A CA 1
ATOM 1542 C C . ASN A 1 109 ? -9.737 17.505 -5.223 1.00 1.42 102 ASN A C 1
ATOM 1543 O O . ASN A 1 109 ? -9.882 16.293 -5.374 1.00 54.32 102 ASN A O 1
ATOM 1554 N N . ALA A 1 110 ? -9.983 18.126 -4.074 1.00 74.22 103 ALA A N 1
ATOM 1555 C CA . ALA A 1 110 ? -10.450 17.400 -2.899 1.00 4.23 103 ALA A CA 1
ATOM 1556 C C . ALA A 1 110 ? -11.667 16.543 -3.232 1.00 24.23 103 ALA A C 1
ATOM 1557 O O . ALA A 1 110 ? -11.810 15.429 -2.729 1.00 62.30 103 ALA A O 1
ATOM 1564 N N . LYS A 1 111 ? -12.543 17.070 -4.080 1.00 44.34 104 LYS A N 1
ATOM 1565 C CA . LYS A 1 111 ? -13.747 16.354 -4.481 1.00 0.20 104 LYS A CA 1
ATOM 1566 C C . LYS A 1 111 ? -13.405 15.179 -5.391 1.00 61.44 104 LYS A C 1
ATOM 1567 O O . LYS A 1 111 ? -14.037 14.125 -5.324 1.00 23.11 104 LYS A O 1
ATOM 1586 N N . GLN A 1 112 ? -12.399 15.367 -6.239 1.00 51.22 105 GLN A N 1
ATOM 1587 C CA . GLN A 1 112 ? -11.972 14.321 -7.162 1.00 32.11 105 GLN A CA 1
ATOM 1588 C C . GLN A 1 112 ? -11.225 13.216 -6.423 1.00 71.12 105 GLN A C 1
ATOM 1589 O O . GLN A 1 112 ? -11.516 12.032 -6.597 1.00 42.24 105 GLN A O 1
ATOM 1603 N N . VAL A 1 113 ? -10.259 13.610 -5.599 1.00 24.32 106 VAL A N 1
ATOM 1604 C CA . VAL A 1 113 ? -9.470 12.653 -4.833 1.00 0.51 106 VAL A CA 1
ATOM 1605 C C . VAL A 1 113 ? -10.336 11.912 -3.820 1.00 45.31 106 VAL A C 1
ATOM 1606 O O . VAL A 1 113 ? -10.144 10.721 -3.578 1.00 32.41 106 VAL A O 1
ATOM 1619 N N . ALA A 1 114 ? -11.289 12.626 -3.230 1.00 15.42 107 ALA A N 1
ATOM 1620 C CA . ALA A 1 114 ? -12.187 12.036 -2.246 1.00 61.42 107 ALA A CA 1
ATOM 1621 C C . ALA A 1 114 ? -13.059 10.955 -2.875 1.00 61.55 107 ALA A C 1
ATOM 1622 O O . ALA A 1 114 ? -13.356 9.939 -2.246 1.00 23.32 107 ALA A O 1
ATOM 1629 N N . SER A 1 115 ? -13.465 11.179 -4.120 1.00 51.44 108 SER A N 1
ATOM 1630 C CA . SER A 1 115 ? -14.306 10.224 -4.834 1.00 2.13 108 SER A CA 1
ATOM 1631 C C . SER A 1 115 ? -13.495 9.011 -5.278 1.00 53.31 108 SER A C 1
ATOM 1632 O O . SER A 1 115 ? -13.925 7.869 -5.117 1.00 55.25 108 SER A O 1
ATOM 1640 N N . THR A 1 116 ? -12.317 9.267 -5.840 1.00 21.14 109 THR A N 1
ATOM 1641 C CA . THR A 1 116 ? -11.446 8.199 -6.310 1.00 14.10 109 THR A CA 1
ATOM 1642 C C . THR A 1 116 ? -10.888 7.391 -5.143 1.00 44.30 109 THR A C 1
ATOM 1643 O O . THR A 1 116 ? -10.946 6.160 -5.143 1.00 24.52 109 THR A O 1
ATOM 1654 N N . LEU A 1 117 ? -10.349 8.090 -4.150 1.00 12.35 110 LEU A N 1
ATOM 1655 C CA . LEU A 1 117 ? -9.781 7.437 -2.976 1.00 3.03 110 LEU A CA 1
ATOM 1656 C C . LEU A 1 117 ? -10.804 6.520 -2.315 1.00 60.51 110 LEU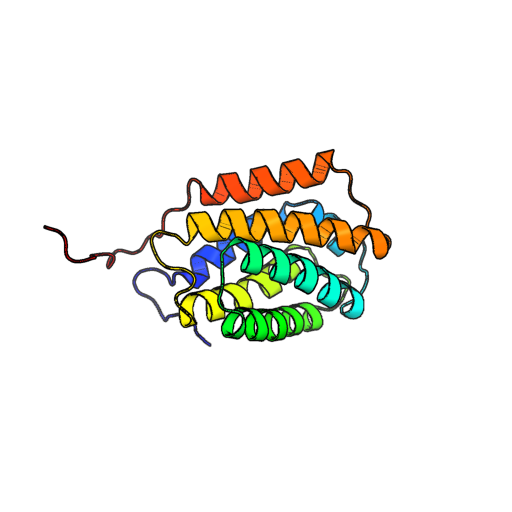 A C 1
ATOM 1657 O O . LEU A 1 117 ? -10.515 5.358 -2.025 1.00 3.04 110 LEU A O 1
ATOM 1673 N N . SER A 1 118 ? -12.002 7.047 -2.082 1.00 23.34 111 SER A N 1
ATOM 1674 C CA . SER A 1 118 ? -13.068 6.276 -1.454 1.00 41.03 111 SER A CA 1
ATOM 1675 C C . SER A 1 118 ? -13.557 5.168 -2.382 1.00 1.55 111 SER A C 1
ATOM 1676 O O . SER A 1 118 ? -13.894 4.072 -1.936 1.00 63.11 111 SER A O 1
ATOM 1684 N N . GLU A 1 119 ? -13.594 5.465 -3.678 1.00 54.01 112 GLU A N 1
ATOM 1685 C CA . GLU A 1 119 ? -14.043 4.496 -4.670 1.00 54.20 112 GLU A CA 1
ATOM 1686 C C . GLU A 1 119 ? -13.132 3.271 -4.687 1.00 22.22 112 GLU A C 1
ATOM 1687 O O . GLU A 1 119 ? -13.601 2.137 -4.754 1.00 71.24 112 GLU A O 1
ATOM 1699 N N . ASN A 1 120 ? -11.826 3.513 -4.624 1.00 34.12 113 ASN A N 1
ATOM 1700 C CA . ASN A 1 120 ? -10.848 2.430 -4.633 1.00 23.32 113 ASN A CA 1
ATOM 1701 C C . ASN A 1 120 ? -10.688 1.830 -3.238 1.00 4.25 113 ASN A C 1
ATOM 1702 O O . ASN A 1 120 ? -10.500 0.623 -3.088 1.00 11.03 113 ASN A O 1
ATOM 1713 N N . LEU A 1 121 ? -10.764 2.682 -2.222 1.00 30.03 114 LEU A N 1
ATOM 1714 C CA . LEU A 1 121 ? -10.629 2.238 -0.839 1.00 12.13 114 LEU A CA 1
ATOM 1715 C C . LEU A 1 121 ? -11.794 1.337 -0.440 1.00 53.53 114 LEU A C 1
ATOM 1716 O O . LEU A 1 121 ? -11.596 0.276 0.152 1.00 15.32 114 LEU A O 1
ATOM 1732 N N . VAL A 1 122 ? -13.008 1.765 -0.771 1.00 45.01 115 VAL A N 1
ATOM 1733 C CA . VAL A 1 122 ? -14.204 0.997 -0.451 1.00 62.15 115 VAL A CA 1
ATOM 1734 C C . VAL A 1 122 ? -14.222 -0.329 -1.203 1.00 51.21 115 VAL A C 1
ATOM 1735 O O . VAL A 1 122 ? -14.628 -1.357 -0.661 1.00 22.23 115 VAL A O 1
ATOM 1748 N N . ARG A 1 123 ? -13.779 -0.300 -2.456 1.00 2.13 116 ARG A N 1
ATOM 1749 C CA . ARG A 1 123 ? -13.745 -1.499 -3.284 1.00 24.04 116 ARG A CA 1
ATOM 1750 C C . ARG A 1 123 ? -12.740 -2.509 -2.737 1.00 32.44 116 ARG A C 1
ATOM 1751 O O . ARG A 1 123 ? -13.062 -3.683 -2.558 1.00 22.21 116 ARG A O 1
ATOM 1772 N N . GLU A 1 124 ? -11.524 -2.042 -2.473 1.00 21.33 117 GLU A N 1
ATOM 1773 C CA . GLU A 1 124 ? -10.473 -2.905 -1.948 1.00 22.51 117 GLU A CA 1
ATOM 1774 C C . GLU A 1 124 ? -10.800 -3.359 -0.528 1.00 1.12 117 GLU A C 1
ATOM 1775 O O . GLU A 1 124 ? -10.602 -4.521 -0.175 1.00 45.21 117 GLU A O 1
ATOM 1787 N N . MET A 1 125 ? -11.302 -2.433 0.283 1.00 12.54 118 MET A N 1
ATOM 1788 C CA . MET A 1 125 ? -11.658 -2.737 1.663 1.00 25.20 118 MET A CA 1
ATOM 1789 C C . MET A 1 125 ? -12.618 -3.920 1.730 1.00 53.31 118 MET A C 1
ATOM 1790 O O . MET A 1 125 ? -12.483 -4.795 2.585 1.00 42.30 118 MET A O 1
ATOM 1804 N N . ALA A 1 126 ? -13.588 -3.941 0.821 1.00 4.10 119 ALA A N 1
ATOM 1805 C CA . ALA A 1 126 ? -14.570 -5.017 0.776 1.00 2.22 119 ALA A CA 1
ATOM 1806 C C . ALA A 1 126 ? -13.923 -6.332 0.353 1.00 33.45 119 ALA A C 1
ATOM 1807 O O . ALA A 1 126 ? -14.231 -7.389 0.901 1.00 73.12 119 ALA A O 1
ATOM 1814 N N . ASN A 1 127 ? -13.028 -6.257 -0.626 1.00 63.13 120 ASN A N 1
ATOM 1815 C CA . ASN A 1 127 ? -12.339 -7.44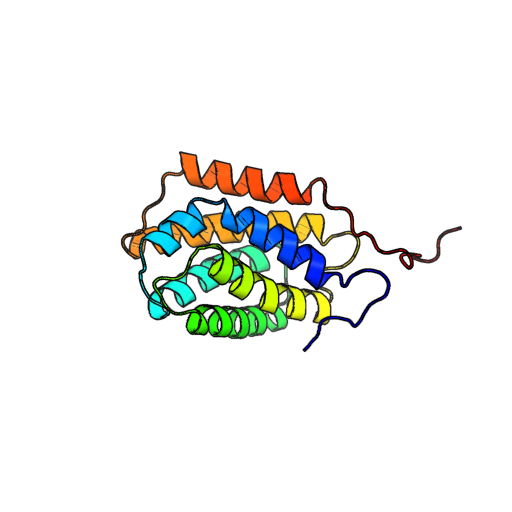2 -1.123 1.00 54.22 120 ASN A CA 1
ATOM 1816 C C . ASN A 1 127 ? -11.584 -8.145 0.001 1.00 73.11 120 ASN A C 1
ATOM 1817 O O . ASN A 1 127 ? -11.631 -9.369 0.127 1.00 12.22 120 ASN A O 1
ATOM 1828 N N . THR A 1 128 ? -10.887 -7.361 0.817 1.00 41.14 121 THR A N 1
ATOM 1829 C CA . THR A 1 128 ? -10.120 -7.906 1.930 1.00 74.52 121 THR A CA 1
ATOM 1830 C C . THR A 1 128 ? -11.039 -8.395 3.043 1.00 33.34 121 THR A C 1
ATOM 1831 O O . THR A 1 128 ? -10.768 -9.411 3.684 1.00 11.24 121 THR A O 1
ATOM 1842 N N . ALA A 1 129 ? -12.129 -7.667 3.268 1.00 62.52 122 ALA A N 1
ATOM 1843 C CA . ALA A 1 129 ? -13.090 -8.029 4.302 1.00 71.00 122 ALA A CA 1
ATOM 1844 C C . ALA A 1 129 ? -13.621 -9.442 4.088 1.00 2.40 122 ALA A C 1
ATOM 1845 O O . ALA A 1 129 ? -13.867 -10.175 5.047 1.00 51.42 122 ALA A O 1
ATOM 1852 N N . ARG A 1 130 ? -13.795 -9.818 2.826 1.00 74.12 123 ARG A N 1
ATOM 1853 C CA . ARG A 1 130 ? -14.299 -11.144 2.486 1.00 65.43 123 ARG A CA 1
ATOM 1854 C C . ARG A 1 130 ? -13.426 -12.232 3.106 1.00 33.52 123 ARG A C 1
ATOM 1855 O O . ARG A 1 130 ? -13.932 -13.242 3.597 1.00 25.45 123 ARG A O 1
ATOM 1876 N N . ARG A 1 131 ? -12.115 -12.020 3.078 1.00 62.21 124 ARG A N 1
ATOM 1877 C CA . ARG A 1 131 ? -11.173 -12.983 3.634 1.00 24.40 124 ARG A CA 1
ATOM 1878 C C . ARG A 1 131 ? -11.241 -12.991 5.160 1.00 50.33 124 ARG A C 1
ATOM 1879 O O . ARG A 1 131 ? -10.660 -13.857 5.813 1.00 53.33 124 ARG A O 1
ATOM 1900 N N . TYR A 1 132 ? -11.954 -12.020 5.719 1.00 70.00 125 TYR A N 1
ATOM 1901 C CA . TYR A 1 132 ? -12.096 -11.914 7.166 1.00 21.15 125 TYR A CA 1
ATOM 1902 C C . TYR A 1 132 ? -13.528 -12.214 7.597 1.00 20.30 125 TYR A C 1
ATOM 1903 O O . TYR A 1 132 ? -14.045 -11.610 8.537 1.00 31.10 125 TYR A O 1
ATOM 1921 N N . ARG A 1 133 ? -14.163 -13.153 6.903 1.00 33.11 126 ARG A N 1
ATOM 1922 C CA . ARG A 1 133 ? -15.535 -13.535 7.212 1.00 73.43 126 ARG A CA 1
ATOM 1923 C C . ARG A 1 133 ? -16.495 -12.379 6.946 1.00 2.20 126 ARG A C 1
ATOM 1924 O O . ARG A 1 133 ? -17.620 -12.364 7.447 1.00 45.21 126 ARG A O 1
ATOM 1945 N N . VAL A 1 134 ? -16.043 -11.412 6.155 1.00 41.43 127 VAL A N 1
ATOM 1946 C CA . VAL A 1 134 ? -16.860 -10.251 5.822 1.00 40.22 127 VAL A CA 1
ATOM 1947 C C . VAL A 1 134 ? -17.008 -10.099 4.312 1.00 1.32 127 VAL A C 1
ATOM 1948 O O . VAL A 1 134 ? -16.575 -9.104 3.733 1.00 21.25 127 VAL A O 1
ATOM 1961 N N . ASN A 1 135 ? -17.623 -11.093 3.680 1.00 53.33 128 ASN A N 1
ATOM 1962 C CA . ASN A 1 135 ? -17.829 -11.070 2.236 1.00 70.42 128 ASN A CA 1
ATOM 1963 C C . ASN A 1 135 ? -18.892 -10.046 1.854 1.00 21.44 128 ASN A C 1
ATOM 1964 O O . ASN A 1 135 ? -19.857 -9.832 2.590 1.00 72.52 128 ASN A O 1
ATOM 1975 N N . VAL A 1 136 ? -18.712 -9.415 0.699 1.00 71.11 129 VAL A N 1
ATOM 1976 C CA . VAL A 1 136 ? -19.657 -8.414 0.218 1.00 52.12 129 VAL A CA 1
ATOM 1977 C C . VAL A 1 136 ? -19.926 -8.584 -1.273 1.00 53.01 129 VAL A C 1
ATOM 1978 O O . VAL A 1 136 ? -19.009 -8.700 -2.086 1.00 53.20 129 VAL A O 1
ATOM 1991 N N . PRO A 1 137 ? -21.216 -8.600 -1.643 1.00 43.11 130 PRO A N 1
ATOM 1992 C CA . PRO A 1 137 ? -21.637 -8.754 -3.038 1.00 11.11 130 PRO A CA 1
ATOM 1993 C C . PRO A 1 137 ? -21.308 -7.528 -3.882 1.00 53.22 130 PRO A C 1
ATOM 1994 O O . PRO A 1 137 ? -21.493 -6.394 -3.444 1.00 22.14 130 PRO A O 1
ATOM 2005 N N . GLU A 1 138 ? -20.819 -7.765 -5.096 1.00 25.11 131 GLU A N 1
ATOM 2006 C CA . GLU A 1 138 ? -20.464 -6.678 -6.001 1.00 42.21 131 GLU A CA 1
ATOM 2007 C C . GLU A 1 138 ? -21.637 -5.721 -6.189 1.00 2.22 131 GLU A C 1
ATOM 2008 O O . GLU A 1 138 ? -21.449 -4.544 -6.493 1.00 4.12 131 GLU A O 1
ATOM 2020 N N . ALA A 1 139 ? -22.848 -6.236 -6.005 1.00 13.44 132 ALA A N 1
ATOM 2021 C CA . ALA A 1 139 ? -24.053 -5.428 -6.153 1.00 70.01 132 ALA A CA 1
ATOM 2022 C C . ALA A 1 139 ? -24.134 -4.361 -5.067 1.00 33.34 132 ALA A C 1
ATOM 2023 O O . ALA A 1 139 ? -24.700 -3.288 -5.278 1.00 34.11 132 ALA A O 1
ATOM 2030 N N . SER A 1 140 ? -23.567 -4.663 -3.904 1.00 64.53 133 SER A N 1
ATOM 2031 C CA . SER A 1 140 ? -23.579 -3.731 -2.782 1.00 63.32 133 SER A CA 1
ATOM 2032 C C . SER A 1 140 ? -22.384 -2.786 -2.847 1.00 42.45 133 SER A C 1
ATOM 2033 O O . SER A 1 140 ? -22.514 -1.584 -2.614 1.00 63.51 133 SER A O 1
ATOM 2041 N N . VAL A 1 141 ? -21.217 -3.338 -3.167 1.00 10.35 134 VAL A N 1
ATOM 2042 C CA . VAL A 1 141 ? -19.997 -2.545 -3.265 1.00 34.23 134 VAL A CA 1
ATOM 2043 C C . VAL A 1 141 ? -20.139 -1.445 -4.310 1.00 30.33 134 VAL A C 1
ATOM 2044 O O . VAL A 1 141 ? -19.741 -0.303 -4.080 1.00 33.54 134 VAL A O 1
ATOM 2057 N N . GLN A 1 142 ? -20.709 -1.796 -5.458 1.00 40.04 135 GLN A N 1
ATOM 2058 C CA . GLN A 1 142 ? -20.903 -0.837 -6.539 1.00 33.34 135 GLN A CA 1
ATOM 2059 C C . GLN A 1 142 ? -21.702 0.369 -6.058 1.00 2.32 135 GLN A C 1
ATOM 2060 O O . GLN A 1 142 ? -21.421 1.505 -6.441 1.00 64.51 135 GLN A O 1
ATOM 2074 N N . ALA A 1 143 ? -22.701 0.116 -5.219 1.00 71.10 136 ALA A N 1
ATOM 2075 C CA . ALA A 1 143 ? -23.540 1.182 -4.685 1.00 53.32 136 ALA A CA 1
ATOM 2076 C C . ALA A 1 143 ? -22.743 2.097 -3.761 1.00 41.31 136 ALA A C 1
ATOM 2077 O O . ALA A 1 143 ? -22.982 3.303 -3.710 1.00 11.15 136 ALA A O 1
ATOM 2084 N N . ASP A 1 144 ? -21.797 1.515 -3.034 1.00 64.41 137 ASP A N 1
ATOM 2085 C CA . ASP A 1 144 ? -20.965 2.280 -2.111 1.00 61.34 137 ASP A CA 1
ATOM 2086 C C . ASP A 1 144 ? -20.039 3.226 -2.870 1.00 14.14 137 ASP A C 1
ATOM 2087 O O . ASP A 1 144 ? -19.806 4.357 -2.444 1.00 61.43 137 ASP A O 1
ATOM 2096 N N . VAL A 1 145 ? -19.516 2.755 -3.998 1.00 65.24 138 VAL A N 1
ATOM 2097 C CA . VAL A 1 145 ? -18.616 3.560 -4.816 1.00 13.20 138 VAL A CA 1
ATOM 2098 C C . VAL A 1 145 ? -19.358 4.718 -5.473 1.00 71.20 138 VAL A C 1
ATOM 2099 O O . VAL A 1 145 ? -18.853 5.838 -5.534 1.00 43.24 138 VAL A O 1
ATOM 2112 N N . SER A 1 146 ? -20.563 4.440 -5.963 1.00 64.24 139 SER A N 1
ATOM 2113 C CA . SER A 1 146 ? -21.375 5.458 -6.618 1.00 1.32 139 SER A CA 1
ATOM 2114 C C . SER A 1 146 ? -21.912 6.461 -5.602 1.00 14.05 139 SER A C 1
ATOM 2115 O O . SER A 1 146 ? -22.102 7.638 -5.913 1.00 70.30 139 SER A O 1
ATOM 2123 N N . LEU A 1 147 ? -22.158 5.988 -4.385 1.00 54.05 140 LEU A N 1
ATOM 2124 C CA . LEU A 1 147 ? -22.674 6.842 -3.321 1.00 34.41 140 LEU A CA 1
ATOM 2125 C C . LEU A 1 147 ? -21.607 7.819 -2.841 1.00 12.03 140 LEU A C 1
ATOM 2126 O O . LEU A 1 147 ? -21.846 9.025 -2.759 1.00 54.45 140 LEU A O 1
ATOM 2142 N N . VAL A 1 148 ? -20.428 7.292 -2.526 1.00 44.51 141 VAL A N 1
ATOM 2143 C CA . VAL A 1 148 ? -19.322 8.119 -2.058 1.00 1.03 141 VAL A CA 1
ATOM 2144 C C . VAL A 1 148 ? -18.879 9.105 -3.133 1.00 12.35 141 VAL A C 1
ATOM 2145 O O . VAL A 1 148 ? -18.501 10.239 -2.834 1.00 11.13 141 VAL A O 1
ATOM 2158 N N . THR A 1 149 ? -18.929 8.667 -4.387 1.00 44.13 142 THR A N 1
ATOM 2159 C CA . THR A 1 149 ? -18.532 9.511 -5.508 1.00 70.50 142 THR A CA 1
ATOM 2160 C C . THR A 1 149 ? -19.535 10.637 -5.729 1.00 42.42 142 THR A C 1
ATOM 2161 O O . THR A 1 149 ? -19.153 11.785 -5.958 1.00 34.55 142 THR A O 1
ATOM 2172 N N . SER A 1 150 ? -20.820 10.302 -5.661 1.00 41.23 143 SER A N 1
ATOM 2173 C CA . SER A 1 150 ? -21.878 11.285 -5.857 1.00 44.30 143 SER A CA 1
ATOM 2174 C C . SER A 1 150 ? -21.779 12.404 -4.825 1.00 22.42 143 SER A C 1
ATOM 2175 O O . SER A 1 150 ? -22.033 13.569 -5.129 1.00 51.24 143 SER A O 1
ATOM 2183 N N . MET A 1 151 ? -21.408 12.040 -3.602 1.00 30.42 144 MET A N 1
ATOM 2184 C CA . MET A 1 151 ? -21.274 13.013 -2.523 1.00 75.34 144 MET A CA 1
ATOM 2185 C C . MET A 1 151 ? -20.209 14.051 -2.857 1.00 3.40 144 MET A C 1
ATOM 2186 O O . MET A 1 151 ? -20.414 15.250 -2.662 1.00 45.33 144 MET A O 1
ATOM 2200 N N . THR A 1 152 ? -19.071 13.585 -3.361 1.00 41.03 145 THR A N 1
ATOM 2201 C CA . THR A 1 152 ? -17.973 14.474 -3.720 1.00 1.13 145 THR A CA 1
ATOM 2202 C C . THR A 1 152 ? -18.306 15.280 -4.971 1.00 41.14 145 THR A C 1
ATOM 2203 O O . THR A 1 152 ? -17.927 16.445 -5.089 1.00 52.44 145 THR A O 1
ATOM 2214 N N . SER A 1 153 ? -19.017 14.652 -5.902 1.00 51.22 146 SER A N 1
ATOM 2215 C CA . SER A 1 153 ? -19.397 15.311 -7.146 1.00 34.31 146 SER A CA 1
ATOM 2216 C C . SER A 1 153 ? -20.032 16.670 -6.870 1.00 32.42 146 SER A C 1
ATOM 2217 O O . SER A 1 153 ? -19.949 17.587 -7.687 1.00 12.11 146 SER A O 1
ATOM 2225 N N . THR A 1 154 ? -20.668 16.793 -5.709 1.00 31.53 147 THR A N 1
ATOM 2226 C CA . THR A 1 154 ? -21.319 18.039 -5.322 1.00 15.51 147 THR A CA 1
ATOM 2227 C C . THR A 1 154 ? -20.743 18.580 -4.019 1.00 51.21 147 THR A C 1
ATOM 2228 O O . THR A 1 154 ? -21.465 19.137 -3.192 1.00 14.25 147 THR A O 1
ATOM 2239 N N . PHE A 1 155 ? -19.437 18.413 -3.841 1.00 74.25 148 PHE A N 1
ATOM 2240 C CA . PHE A 1 155 ? -18.762 18.884 -2.637 1.00 73.11 148 PHE A CA 1
ATOM 2241 C C . PHE A 1 155 ? -18.196 20.285 -2.844 1.00 3.35 148 PHE A C 1
ATOM 2242 O O . PHE A 1 155 ? -17.312 20.493 -3.674 1.00 64.35 148 PHE A O 1
ATOM 2259 N N . VAL A 1 156 ? -18.714 21.244 -2.083 1.00 23.01 149 VAL A N 1
ATOM 2260 C CA . VAL A 1 156 ? -18.261 22.627 -2.181 1.00 60.20 149 VAL A CA 1
ATOM 2261 C C . VAL A 1 156 ? -17.691 23.114 -0.854 1.00 31.42 149 VAL A C 1
ATOM 2262 O O . VAL A 1 156 ? -18.400 23.181 0.150 1.00 72.11 149 VAL A O 1
ATOM 2275 N N . ILE A 1 157 ? -16.407 23.454 -0.858 1.00 23.23 150 ILE A N 1
ATOM 2276 C CA . ILE A 1 157 ? -15.742 23.937 0.346 1.00 11.02 150 ILE A CA 1
ATOM 2277 C C . ILE A 1 157 ? -16.208 25.344 0.705 1.00 42.00 150 ILE A C 1
ATOM 2278 O O . ILE A 1 157 ? -15.941 26.301 -0.020 1.00 43.51 150 ILE A O 1
ATOM 2294 N N . SER A 1 158 ? -16.906 25.461 1.830 1.00 15.33 151 SER A N 1
ATOM 2295 C CA . SER A 1 158 ? -17.412 26.750 2.285 1.00 1.34 151 SER A CA 1
ATOM 2296 C C . SER A 1 158 ? -16.290 27.596 2.877 1.00 64.42 151 SER A C 1
ATOM 2297 O O . SER A 1 158 ? -16.237 27.821 4.086 1.00 34.34 151 SER A O 1
ATOM 2305 N N . SER A 1 159 ? -15.391 28.063 2.016 1.00 72.12 152 SER A N 1
ATOM 2306 C CA . SER A 1 159 ? -14.266 28.881 2.452 1.00 21.13 152 SER A CA 1
ATOM 2307 C C . SER A 1 159 ? -14.325 30.269 1.821 1.00 14.12 152 SER A C 1
ATOM 2308 O O . SER A 1 159 ? -14.204 30.414 0.605 1.00 70.54 152 SER A O 1
ATOM 2316 N N . GLN A 1 160 ? -14.513 31.285 2.656 1.00 33.35 153 GLN A N 1
ATOM 2317 C CA . GLN A 1 160 ? -14.590 32.661 2.180 1.00 31.13 153 GLN A CA 1
ATOM 2318 C C . GLN A 1 160 ? -13.277 33.086 1.532 1.00 10.35 153 GLN A C 1
ATOM 2319 O O . GLN A 1 160 ? -13.266 33.648 0.435 1.00 20.33 153 GLN A O 1
ATOM 2333 N N . THR A 1 161 ? -12.169 32.815 2.215 1.00 73.31 154 THR A N 1
ATOM 2334 C CA . THR A 1 161 ? -10.851 33.171 1.706 1.00 74.34 154 THR A CA 1
ATOM 2335 C C . THR A 1 161 ? -10.337 32.118 0.730 1.00 45.34 154 THR A C 1
ATOM 2336 O O . THR A 1 161 ? -9.440 31.341 1.056 1.00 72.40 154 THR A O 1
ATOM 2347 N N . SER A 1 162 ? -10.908 32.101 -0.470 1.00 30.12 155 SER A N 1
ATOM 2348 C CA . SER A 1 162 ? -10.509 31.142 -1.493 1.00 44.21 155 SER A CA 1
ATOM 2349 C C . SER A 1 162 ? -10.157 31.854 -2.796 1.00 72.34 155 SER A C 1
ATOM 2350 O O . SER A 1 162 ? -10.620 31.471 -3.871 1.00 64.55 155 SER A O 1
ATOM 2358 N N . VAL A 1 163 ? -9.334 32.892 -2.692 1.00 44.33 156 VAL A N 1
ATOM 2359 C CA . VAL A 1 163 ? -8.917 33.657 -3.861 1.00 51.23 156 VAL A CA 1
ATOM 2360 C C . VAL A 1 163 ? -7.568 33.175 -4.382 1.00 71.10 156 VAL A C 1
ATOM 2361 O O . VAL A 1 163 ? -6.556 33.261 -3.687 1.00 75.30 156 VAL A O 1
ATOM 2374 N N . GLN A 1 164 ? -7.562 32.667 -5.611 1.00 22.33 157 GLN A N 1
ATOM 2375 C CA . GLN A 1 164 ? -6.336 32.171 -6.224 1.00 55.45 157 GLN A CA 1
ATOM 2376 C C . GLN A 1 164 ? -5.720 33.223 -7.141 1.00 14.22 157 GLN A C 1
ATOM 2377 O O . GLN A 1 164 ? -5.040 32.893 -8.112 1.00 31.34 157 GLN A O 1
ATOM 2391 N N . MET A 1 165 ? -5.965 34.491 -6.825 1.00 34.51 158 MET A N 1
ATOM 2392 C CA . MET A 1 165 ? -5.434 35.592 -7.620 1.00 72.44 158 MET A CA 1
ATOM 2393 C C . MET A 1 165 ? -5.991 35.556 -9.040 1.00 24.21 158 MET A C 1
ATOM 2394 O O . MET A 1 165 ? -5.292 35.183 -9.981 1.00 12.43 158 MET A O 1
ATOM 2408 N N . GLY A 1 166 ? -7.253 35.945 -9.185 1.00 53.41 159 GLY A N 1
ATOM 2409 C CA . GLY A 1 166 ? -7.883 35.950 -10.493 1.00 61.14 159 GLY A CA 1
ATOM 2410 C C . GLY A 1 166 ? -8.940 37.027 -10.625 1.00 61.10 159 GLY A C 1
ATOM 2411 O O . GLY A 1 166 ? -10.079 36.844 -10.197 1.00 32.32 159 GLY A O 1
ATOM 2415 N N . GLY A 1 167 ? -8.563 38.155 -11.217 1.00 4.45 160 GLY A N 1
ATOM 2416 C CA . GLY A 1 167 ? -9.499 39.251 -11.391 1.00 60.32 160 GLY A CA 1
ATOM 2417 C C . GLY A 1 167 ? -8.893 40.417 -12.147 1.00 34.22 160 GLY A C 1
ATOM 2418 O O . GLY A 1 167 ? -9.585 41.384 -12.467 1.00 30.33 160 GLY A O 1
ATOM 2423 N N . MET A 1 1 ? -9.135 33.346 5.680 1.00 61.20 -6 MET A N 2
ATOM 2424 C CA . MET A 1 1 ? -7.696 33.278 5.449 1.00 54.42 -6 MET A CA 2
ATOM 2425 C C . MET A 1 1 ? -7.156 31.891 5.787 1.00 21.43 -6 MET A C 2
ATOM 2426 O O . MET A 1 1 ? -7.021 31.536 6.959 1.00 12.21 -6 MET A O 2
ATOM 2442 N N . HIS A 1 2 ? -6.850 31.111 4.756 1.00 12.44 -5 HIS A N 2
ATOM 2443 C CA . HIS A 1 2 ? -6.326 29.764 4.944 1.00 61.23 -5 HIS A CA 2
ATOM 2444 C C . HIS A 1 2 ? -5.070 29.787 5.812 1.00 51.54 -5 HIS A C 2
ATOM 2445 O O . HIS A 1 2 ? -4.744 28.803 6.476 1.00 31.44 -5 HIS A O 2
ATOM 2459 N N . HIS A 1 3 ? -4.369 30.916 5.799 1.00 43.05 -4 HIS A N 2
ATOM 2460 C CA . HIS A 1 3 ? -3.148 31.067 6.584 1.00 34.53 -4 HIS A CA 2
ATOM 2461 C C . HIS A 1 3 ? -3.475 31.415 8.034 1.00 30.04 -4 HIS A C 2
ATOM 2462 O O . HIS A 1 3 ? -3.062 32.459 8.541 1.00 53.25 -4 HIS A O 2
ATOM 2476 N N . HIS A 1 4 ? -4.221 30.536 8.696 1.00 53.24 -3 HIS A N 2
ATOM 2477 C CA . HIS A 1 4 ? -4.603 30.750 10.087 1.00 44.10 -3 HIS A CA 2
ATOM 2478 C C . HIS A 1 4 ? -5.475 31.995 10.224 1.00 22.33 -3 HIS A C 2
ATOM 2479 O O . HIS A 1 4 ? -5.742 32.690 9.243 1.00 32.24 -3 HIS A O 2
ATOM 2493 N N . HIS A 1 5 ? -5.916 32.270 11.448 1.00 70.35 -2 HIS A N 2
ATOM 2494 C CA . HIS A 1 5 ? -6.757 33.431 11.714 1.00 13.44 -2 HIS A CA 2
ATOM 2495 C C . HIS A 1 5 ? -8.078 33.330 10.956 1.00 54.14 -2 HIS A C 2
ATOM 2496 O O . HIS A 1 5 ? -8.704 34.342 10.640 1.00 70.13 -2 HIS A O 2
ATOM 2510 N N . HIS A 1 6 ? -8.496 32.101 10.667 1.00 43.21 -1 HIS A N 2
ATOM 2511 C CA . HIS A 1 6 ? -9.742 31.867 9.945 1.00 63.32 -1 HIS A CA 2
ATOM 2512 C C . HIS A 1 6 ? -9.993 30.373 9.764 1.00 24.01 -1 HIS A C 2
ATOM 2513 O O . HIS A 1 6 ? -9.203 29.542 10.213 1.00 54.21 -1 HIS A O 2
ATOM 2527 N N . HIS A 1 7 ? -11.098 30.039 9.105 1.00 43.44 0 HIS A N 2
ATOM 2528 C CA . HIS A 1 7 ? -11.453 28.645 8.865 1.00 24.12 0 HIS A CA 2
ATOM 2529 C C . HIS A 1 7 ? -12.006 28.460 7.455 1.00 61.21 0 HIS A C 2
ATOM 2530 O O . HIS A 1 7 ? -11.570 27.576 6.718 1.00 11.14 0 HIS A O 2
ATOM 2544 N N . SER A 1 8 ? -12.968 29.300 7.087 1.00 11.52 1 SER A N 2
ATOM 2545 C CA . SER A 1 8 ? -13.584 29.226 5.768 1.00 53.21 1 SER A CA 2
ATOM 2546 C C . SER A 1 8 ? -14.104 27.819 5.489 1.00 11.30 1 SER A C 2
ATOM 2547 O O . SER A 1 8 ? -14.053 27.340 4.357 1.00 14.11 1 SER A O 2
ATOM 2555 N N . GLY A 1 9 ? -14.604 27.162 6.530 1.00 23.22 2 GLY A N 2
ATOM 2556 C CA . GLY A 1 9 ? -15.126 25.817 6.378 1.00 71.22 2 GLY A CA 2
ATOM 2557 C C . GLY A 1 9 ? -14.082 24.754 6.662 1.00 34.22 2 GLY A C 2
ATOM 2558 O O . GLY A 1 9 ? -14.418 23.612 6.974 1.00 31.53 2 GLY A O 2
ATOM 2562 N N . SER A 1 10 ? -12.812 25.131 6.553 1.00 74.14 3 SER A N 2
ATOM 2563 C CA . SER A 1 10 ? -11.716 24.199 6.794 1.00 3.32 3 SER A CA 2
ATOM 2564 C C . SER A 1 10 ? -11.780 23.022 5.826 1.00 61.35 3 SER A C 2
ATOM 2565 O O . SER A 1 10 ? -12.553 22.084 6.023 1.00 32.01 3 SER A O 2
ATOM 2573 N N . LEU A 1 11 ? -10.961 23.078 4.782 1.00 32.02 4 LEU A N 2
ATOM 2574 C CA . LEU A 1 11 ? -10.923 22.016 3.782 1.00 73.40 4 LEU A CA 2
ATOM 2575 C C . LEU A 1 11 ? -10.783 20.650 4.444 1.00 70.45 4 LEU A C 2
ATOM 2576 O O . LEU A 1 11 ? -11.350 19.662 3.980 1.00 54.22 4 LEU A O 2
ATOM 2592 N N . GLY A 1 12 ? -10.023 20.601 5.535 1.00 42.44 5 GLY A N 2
ATOM 2593 C CA . GLY A 1 12 ? -9.823 19.351 6.244 1.00 72.42 5 GLY A CA 2
ATOM 2594 C C . GLY A 1 12 ? -11.086 18.861 6.923 1.00 4.05 5 GLY A C 2
ATOM 2595 O O . GLY A 1 12 ? -11.318 17.656 7.024 1.00 14.43 5 GLY A O 2
ATOM 2599 N N . ASP A 1 13 ? -11.905 19.797 7.392 1.00 71.43 6 ASP A N 2
ATOM 2600 C CA . ASP A 1 13 ? -13.152 19.454 8.066 1.00 1.11 6 ASP A CA 2
ATOM 2601 C C . ASP A 1 13 ? -14.170 18.898 7.075 1.00 51.10 6 ASP A C 2
ATOM 2602 O O . ASP A 1 13 ? -14.871 17.930 7.368 1.00 60.31 6 ASP A O 2
ATOM 2611 N N . GLN A 1 14 ? -14.246 19.519 5.903 1.00 53.51 7 GLN A N 2
ATOM 2612 C CA . GLN A 1 14 ? -15.181 19.088 4.870 1.00 54.24 7 GLN A CA 2
ATOM 2613 C C . GLN A 1 14 ? -14.824 17.695 4.360 1.00 75.24 7 GLN A C 2
ATOM 2614 O O . GLN A 1 14 ? -15.688 16.825 4.240 1.00 4.21 7 GLN A O 2
ATOM 2628 N N . LEU A 1 15 ? -13.546 17.489 4.062 1.00 71.15 8 LEU A N 2
ATOM 2629 C CA . LEU A 1 15 ? -13.074 16.201 3.565 1.00 41.43 8 LEU A CA 2
ATOM 2630 C C . LEU A 1 15 ? -13.410 15.083 4.545 1.00 34.31 8 LEU A C 2
ATOM 2631 O O . LEU A 1 15 ? -13.931 14.037 4.157 1.00 32.12 8 LEU A O 2
ATOM 2647 N N . THR A 1 16 ? -13.110 15.311 5.820 1.00 33.42 9 THR A N 2
ATOM 2648 C CA . THR A 1 16 ? -13.381 14.324 6.858 1.00 75.32 9 THR A CA 2
ATOM 2649 C C . THR A 1 16 ? -14.881 14.157 7.080 1.00 64.32 9 THR A C 2
ATOM 2650 O O . THR A 1 16 ? -15.372 13.043 7.258 1.00 62.33 9 THR A O 2
ATOM 2661 N N . SER A 1 17 ? -15.602 15.272 7.069 1.00 3.44 10 SER A N 2
ATOM 2662 C CA . SER A 1 17 ? -17.046 15.251 7.273 1.00 53.22 10 SER A CA 2
ATOM 2663 C C . SER A 1 17 ? -17.741 14.482 6.154 1.00 5.23 10 SER A C 2
ATOM 2664 O O . SER A 1 17 ? -18.652 13.691 6.400 1.00 52.14 10 SER A O 2
ATOM 2672 N N . THR A 1 18 ? -17.305 14.721 4.921 1.00 34.10 11 THR A N 2
ATOM 2673 C CA . THR A 1 18 ? -17.885 14.053 3.763 1.00 54.23 11 THR A CA 2
ATOM 2674 C C . THR A 1 18 ? -17.405 12.610 3.662 1.00 62.34 11 THR A C 2
ATOM 2675 O O . THR A 1 18 ? -18.208 11.686 3.526 1.00 52.13 11 THR A O 2
ATOM 2686 N N . LEU A 1 19 ? -16.092 12.422 3.731 1.00 24.21 12 LEU A N 2
ATOM 2687 C CA . LEU A 1 19 ? -15.504 11.090 3.649 1.00 54.14 12 LEU A CA 2
ATOM 2688 C C . LEU A 1 19 ? -16.085 10.172 4.719 1.00 73.23 12 LEU A C 2
ATOM 2689 O O . LEU A 1 19 ? -16.450 9.030 4.440 1.00 52.55 12 LEU A O 2
ATOM 2705 N N . ALA A 1 20 ? -16.170 10.679 5.944 1.00 30.40 13 ALA A N 2
ATOM 2706 C CA . ALA A 1 20 ? -16.711 9.906 7.055 1.00 75.23 13 ALA A CA 2
ATOM 2707 C C . ALA A 1 20 ? -18.213 9.696 6.898 1.00 35.32 13 ALA A C 2
ATOM 2708 O O . ALA A 1 20 ? -18.736 8.627 7.214 1.00 30.44 13 ALA A O 2
ATOM 2715 N N . SER A 1 21 ? -18.901 10.721 6.408 1.00 15.15 14 SER A N 2
ATOM 2716 C CA . SER A 1 21 ? -20.345 10.650 6.213 1.00 52.43 14 SER A CA 2
ATOM 2717 C C . SER A 1 21 ? -20.702 9.573 5.192 1.00 34.13 14 SER A C 2
ATOM 2718 O O . SER A 1 21 ? -21.628 8.788 5.400 1.00 24.11 14 SER A O 2
ATOM 2726 N N . ALA A 1 22 ? -19.962 9.543 4.089 1.00 52.32 15 ALA A N 2
ATOM 2727 C CA . ALA A 1 22 ? -20.199 8.563 3.037 1.00 13.51 15 ALA A CA 2
ATOM 2728 C C . ALA A 1 22 ? -19.853 7.155 3.510 1.00 3.21 15 ALA A C 2
ATOM 2729 O O . ALA A 1 22 ? -20.618 6.213 3.301 1.00 21.55 15 ALA A O 2
ATOM 2736 N N . LEU A 1 23 ? -18.694 7.019 4.147 1.00 12.03 16 LEU A N 2
ATOM 2737 C CA . LEU A 1 23 ? -18.246 5.725 4.650 1.00 53.34 16 LEU A CA 2
ATOM 2738 C C . LEU A 1 23 ? -19.167 5.222 5.757 1.00 13.12 16 LEU A C 2
ATOM 2739 O O . LEU A 1 23 ? -19.182 4.032 6.075 1.00 60.35 16 LEU A O 2
ATOM 2755 N N . THR A 1 24 ? -19.937 6.135 6.340 1.00 34.35 17 THR A N 2
ATOM 2756 C CA . THR A 1 24 ? -20.862 5.784 7.411 1.00 50.34 17 THR A CA 2
ATOM 2757 C C . THR A 1 24 ? -22.103 5.090 6.860 1.00 41.04 17 THR A C 2
ATOM 2758 O O . THR A 1 24 ? -22.782 4.351 7.573 1.00 24.23 17 THR A O 2
ATOM 2769 N N . LYS A 1 25 ? -22.393 5.330 5.585 1.00 64.34 18 LYS A N 2
ATOM 2770 C CA . LYS A 1 25 ? -23.550 4.727 4.937 1.00 33.54 18 LYS A CA 2
ATOM 2771 C C . LYS A 1 25 ? -23.117 3.703 3.892 1.00 20.15 18 LYS A C 2
ATOM 2772 O O . LYS A 1 25 ? -23.907 3.297 3.040 1.00 14.54 18 LYS A O 2
ATOM 2791 N N . THR A 1 26 ? -21.857 3.287 3.966 1.00 51.21 19 THR A N 2
ATOM 2792 C CA . THR A 1 26 ? -21.319 2.310 3.027 1.00 33.11 19 THR A CA 2
ATOM 2793 C C . THR A 1 26 ? -21.334 0.908 3.624 1.00 32.40 19 THR A C 2
ATOM 2794 O O . THR A 1 26 ? -20.827 0.685 4.723 1.00 43.41 19 THR A O 2
ATOM 2805 N N . ASN A 1 27 ? -21.919 -0.036 2.892 1.00 23.15 20 ASN A N 2
ATOM 2806 C CA . ASN A 1 27 ? -22.000 -1.417 3.351 1.00 72.14 20 ASN A CA 2
ATOM 2807 C C . ASN A 1 27 ? -20.620 -1.947 3.729 1.00 22.24 20 ASN A C 2
ATOM 2808 O O . ASN A 1 27 ? -20.488 -2.796 4.611 1.00 31.23 20 ASN A O 2
ATOM 2819 N N . THR A 1 28 ? -19.592 -1.439 3.055 1.00 61.54 21 THR A N 2
ATOM 2820 C CA . THR A 1 28 ? -18.222 -1.860 3.320 1.00 35.20 21 THR A CA 2
ATOM 2821 C C . THR A 1 28 ? -17.803 -1.507 4.742 1.00 42.40 21 THR A C 2
ATOM 2822 O O . THR A 1 28 ? -16.886 -2.112 5.299 1.00 51.53 21 THR A O 2
ATOM 2833 N N . LEU A 1 29 ? -18.479 -0.523 5.325 1.00 72.40 22 LEU A N 2
ATOM 2834 C CA . LEU A 1 29 ? -18.176 -0.088 6.684 1.00 30.31 22 LEU A CA 2
ATOM 2835 C C . LEU A 1 29 ? -19.186 -0.659 7.676 1.00 44.04 22 LEU A C 2
ATOM 2836 O O . LEU A 1 29 ? -18.827 -1.052 8.786 1.00 32.25 22 LEU A O 2
ATOM 2852 N N . LYS A 1 30 ? -20.448 -0.703 7.267 1.00 33.13 23 LYS A N 2
ATOM 2853 C CA . LYS A 1 30 ? -21.511 -1.229 8.117 1.00 1.22 23 LYS A CA 2
ATOM 2854 C C . LYS A 1 30 ? -21.376 -2.739 8.284 1.00 14.24 23 LYS A C 2
ATOM 2855 O O . LYS A 1 30 ? -21.694 -3.287 9.338 1.00 21.02 23 LYS A O 2
ATOM 2874 N N . ALA A 1 31 ? -20.902 -3.406 7.237 1.00 13.41 24 ALA A N 2
ATOM 2875 C CA . ALA A 1 31 ? -20.722 -4.853 7.269 1.00 3.24 24 ALA A CA 2
ATOM 2876 C C . ALA A 1 31 ? -19.556 -5.240 8.172 1.00 51.10 24 ALA A C 2
ATOM 2877 O O . ALA A 1 31 ? -19.674 -6.141 9.002 1.00 4.13 24 ALA A O 2
ATOM 2884 N N . VAL A 1 32 ? -18.429 -4.555 8.002 1.00 31.44 25 VAL A N 2
ATOM 2885 C CA . VAL A 1 32 ? -17.241 -4.828 8.802 1.00 41.24 25 VAL A CA 2
ATOM 2886 C C . VAL A 1 32 ? -17.442 -4.396 10.250 1.00 33.11 25 VAL A C 2
ATOM 2887 O O . VAL A 1 32 ? -17.019 -5.085 11.179 1.00 1.35 25 VAL A O 2
ATOM 2900 N N . SER A 1 33 ? -18.091 -3.250 10.435 1.00 72.13 26 SER A N 2
ATOM 2901 C CA . SER A 1 33 ? -18.346 -2.723 11.771 1.00 51.12 26 SER A CA 2
ATOM 2902 C C . SER A 1 33 ? -19.259 -3.657 12.558 1.00 32.04 26 SER A C 2
ATOM 2903 O O . SER A 1 33 ? -18.978 -3.996 13.707 1.00 51.34 26 SER A O 2
ATOM 2911 N N . ALA A 1 34 ? -20.356 -4.069 11.930 1.00 23.43 27 ALA A N 2
ATOM 2912 C CA . ALA A 1 34 ? -21.312 -4.965 12.570 1.00 61.12 27 ALA A CA 2
ATOM 2913 C C . ALA A 1 34 ? -20.701 -6.343 12.801 1.00 34.12 27 ALA A C 2
ATOM 2914 O O . ALA A 1 34 ? -21.070 -7.046 13.742 1.00 55.32 27 ALA A O 2
ATOM 2921 N N . SER A 1 35 ? -19.767 -6.725 11.935 1.00 33.40 28 SER A N 2
ATOM 2922 C CA . SER A 1 35 ? -19.110 -8.022 12.043 1.00 14.30 28 SER A CA 2
ATOM 2923 C C . SER A 1 35 ? -18.235 -8.086 13.291 1.00 42.41 28 SER A C 2
ATOM 2924 O O . SER A 1 35 ? -17.974 -9.163 13.825 1.00 65.35 28 SER A O 2
ATOM 2932 N N . LYS A 1 36 ? -17.784 -6.923 13.749 1.00 50.01 29 LYS A N 2
ATOM 2933 C CA . LYS A 1 36 ? -16.939 -6.844 14.935 1.00 5.22 29 LYS A CA 2
ATOM 2934 C C . LYS A 1 36 ? -15.747 -7.788 14.818 1.00 40.10 29 LYS A C 2
ATOM 2935 O O . LYS A 1 36 ? -15.566 -8.701 15.624 1.00 34.02 29 LYS A O 2
ATOM 2954 N N . PRO A 1 37 ? -14.912 -7.564 13.791 1.00 21.41 30 PRO A N 2
ATOM 2955 C CA . PRO A 1 37 ? -13.722 -8.384 13.547 1.00 14.52 30 PRO A CA 2
ATOM 2956 C C . PRO A 1 37 ? -12.642 -8.167 14.600 1.00 62.20 30 PRO A C 2
ATOM 2957 O O . PRO A 1 37 ? -12.622 -8.839 15.632 1.00 14.44 30 PRO A O 2
ATOM 2968 N N . SER A 1 38 ? -11.743 -7.224 14.336 1.00 52.51 31 SER A N 2
ATOM 2969 C CA . SER A 1 38 ? -10.657 -6.920 15.260 1.00 32.21 31 SER A CA 2
ATOM 2970 C C . SER A 1 38 ? -9.685 -5.917 14.646 1.00 33.12 31 SER A C 2
ATOM 2971 O O . SER A 1 38 ? -9.639 -5.747 13.428 1.00 12.11 31 SER A O 2
ATOM 2979 N N . ALA A 1 39 ? -8.909 -5.257 15.499 1.00 13.21 32 ALA A N 2
ATOM 2980 C CA . ALA A 1 39 ? -7.936 -4.272 15.041 1.00 34.51 32 ALA A CA 2
ATOM 2981 C C . ALA A 1 39 ? -6.872 -4.921 14.162 1.00 5.24 32 ALA A C 2
ATOM 2982 O O . ALA A 1 39 ? -6.235 -4.252 13.349 1.00 1.30 32 ALA A O 2
ATOM 2989 N N . ASN A 1 40 ? -6.685 -6.225 14.331 1.00 24.31 33 ASN A N 2
ATOM 2990 C CA . ASN A 1 40 ? -5.696 -6.962 13.553 1.00 22.10 33 ASN A CA 2
ATOM 2991 C C . ASN A 1 40 ? -6.131 -7.082 12.095 1.00 75.50 33 ASN A C 2
ATOM 2992 O O . ASN A 1 40 ? -5.356 -6.804 11.180 1.00 60.33 33 ASN A O 2
ATOM 3003 N N . VAL A 1 41 ? -7.376 -7.500 11.888 1.00 42.15 34 VAL A N 2
ATOM 3004 C CA . VAL A 1 41 ? -7.915 -7.656 10.542 1.00 0.52 34 VAL A CA 2
ATOM 3005 C C . VAL A 1 41 ? -8.356 -6.313 9.967 1.00 74.53 34 VAL A C 2
ATOM 3006 O O . VAL A 1 41 ? -8.204 -6.059 8.774 1.00 2.25 34 VAL A O 2
ATOM 3019 N N . ALA A 1 42 ? -8.903 -5.460 10.826 1.00 71.31 35 ALA A N 2
ATOM 3020 C CA . ALA A 1 42 ? -9.364 -4.143 10.406 1.00 13.21 35 ALA A CA 2
ATOM 3021 C C . ALA A 1 42 ? -8.245 -3.360 9.728 1.00 52.23 35 ALA A C 2
ATOM 3022 O O . ALA A 1 42 ? -8.463 -2.695 8.716 1.00 2.54 35 ALA A O 2
ATOM 3029 N N . VAL A 1 43 ? -7.044 -3.443 10.293 1.00 35.33 36 VAL A N 2
ATOM 3030 C CA . VAL A 1 43 ? -5.890 -2.743 9.743 1.00 42.44 36 VAL A CA 2
ATOM 3031 C C . VAL A 1 43 ? -5.510 -3.299 8.375 1.00 14.12 36 VAL A C 2
ATOM 3032 O O . VAL A 1 43 ? -5.129 -2.553 7.474 1.00 11.22 36 VAL A O 2
ATOM 3045 N N . ALA A 1 44 ? -5.618 -4.616 8.227 1.00 43.32 37 ALA A N 2
ATOM 3046 C CA . ALA A 1 44 ? -5.287 -5.272 6.968 1.00 13.32 37 ALA A CA 2
ATOM 3047 C C . ALA A 1 44 ? -6.307 -4.930 5.886 1.00 61.40 37 ALA A C 2
ATOM 3048 O O . ALA A 1 44 ? -5.957 -4.780 4.716 1.00 53.43 37 ALA A O 2
ATOM 3055 N N . ILE A 1 45 ? -7.568 -4.809 6.287 1.00 32.11 38 ILE A N 2
ATOM 3056 C CA . ILE A 1 45 ? -8.638 -4.484 5.351 1.00 62.12 38 ILE A CA 2
ATOM 3057 C C . ILE A 1 45 ? -8.533 -3.038 4.878 1.00 54.40 38 ILE A C 2
ATOM 3058 O O . ILE A 1 45 ? -8.703 -2.748 3.692 1.00 21.53 38 ILE A O 2
ATOM 3074 N N . VAL A 1 46 ? -8.251 -2.134 5.810 1.00 63.04 39 VAL A N 2
ATOM 3075 C CA . VAL A 1 46 ? -8.120 -0.718 5.487 1.00 74.14 39 VAL A CA 2
ATOM 3076 C C . VAL A 1 46 ? -6.859 -0.455 4.671 1.00 34.12 39 VAL A C 2
ATOM 3077 O O . VAL A 1 46 ? -6.854 0.383 3.769 1.00 52.42 39 VAL A O 2
ATOM 3090 N N . THR A 1 47 ? -5.790 -1.176 4.994 1.00 34.34 40 THR A N 2
ATOM 3091 C CA . THR A 1 47 ? -4.523 -1.020 4.292 1.00 63.40 40 THR A CA 2
ATOM 3092 C C . THR A 1 47 ? -4.675 -1.328 2.807 1.00 2.11 40 THR A C 2
ATOM 3093 O O . THR A 1 47 ? -4.109 -0.638 1.959 1.00 11.54 40 THR A O 2
ATOM 3104 N N . SER A 1 48 ? -5.445 -2.368 2.499 1.00 44.23 41 SER A N 2
ATOM 3105 C CA . SER A 1 48 ? -5.669 -2.768 1.115 1.00 73.11 41 SER A CA 2
ATOM 3106 C C . SER A 1 48 ? -6.279 -1.625 0.310 1.00 3.41 41 SER A C 2
ATOM 3107 O O . SER A 1 48 ? -5.866 -1.355 -0.818 1.00 32.32 41 SER A O 2
ATOM 3115 N N . GLY A 1 49 ? -7.265 -0.955 0.899 1.00 41.21 42 GLY A N 2
ATOM 3116 C CA . GLY A 1 49 ? -7.917 0.152 0.224 1.00 53.20 42 GLY A CA 2
ATOM 3117 C C . GLY A 1 49 ? -7.040 1.386 0.153 1.00 61.15 42 GLY A C 2
ATOM 3118 O O . GLY A 1 49 ? -7.039 2.099 -0.851 1.00 23.34 42 GLY A O 2
ATOM 3122 N N . LEU A 1 50 ? -6.292 1.639 1.221 1.00 51.14 43 LEU A N 2
ATOM 3123 C CA . LEU A 1 50 ? -5.406 2.797 1.277 1.00 14.04 43 LEU A CA 2
ATOM 3124 C C . LEU A 1 50 ? -4.330 2.713 0.200 1.00 24.21 43 LEU A C 2
ATOM 3125 O O . LEU A 1 50 ? -4.033 3.699 -0.475 1.00 64.14 43 LEU A O 2
ATOM 3141 N N . LYS A 1 51 ? -3.750 1.528 0.042 1.00 41.20 44 LYS A N 2
ATOM 3142 C CA . LYS A 1 51 ? -2.709 1.313 -0.956 1.00 32.33 44 LYS A CA 2
ATOM 3143 C C . LYS A 1 51 ? -3.262 1.488 -2.367 1.00 21.24 44 LYS A C 2
ATOM 3144 O O . LYS A 1 51 ? -2.623 2.099 -3.224 1.00 72.43 44 LYS A O 2
ATOM 3163 N N . LYS A 1 52 ? -4.455 0.952 -2.601 1.00 35.21 45 LYS A N 2
ATOM 3164 C CA . LYS A 1 52 ? -5.097 1.052 -3.906 1.00 61.41 45 LYS A CA 2
ATOM 3165 C C . LYS A 1 52 ? -5.511 2.490 -4.200 1.00 51.22 45 LYS A C 2
ATOM 3166 O O . LYS A 1 52 ? -5.311 2.990 -5.307 1.00 73.32 45 LYS A O 2
ATOM 3185 N N . ALA A 1 53 ? -6.089 3.150 -3.202 1.00 32.02 46 ALA A N 2
ATOM 3186 C CA . ALA A 1 53 ? -6.528 4.532 -3.352 1.00 51.50 46 ALA A CA 2
ATOM 3187 C C . ALA A 1 53 ? -5.359 5.443 -3.713 1.00 14.15 46 ALA A C 2
ATOM 3188 O O . ALA A 1 53 ? -5.445 6.238 -4.650 1.00 1.14 46 ALA A O 2
ATOM 3195 N N . LEU A 1 54 ? -4.269 5.322 -2.965 1.00 1.13 47 LEU A N 2
ATOM 3196 C CA . LEU A 1 54 ? -3.082 6.137 -3.205 1.00 75.03 47 LEU A CA 2
ATOM 3197 C C . LEU A 1 54 ? -2.422 5.759 -4.528 1.00 32.02 47 LEU A C 2
ATOM 3198 O O . LEU A 1 54 ? -1.876 6.611 -5.226 1.00 5.13 47 LEU A O 2
ATOM 3214 N N . GLY A 1 55 ? -2.479 4.475 -4.867 1.00 32.41 48 GLY A N 2
ATOM 3215 C CA . GLY A 1 55 ? -1.885 4.007 -6.105 1.00 60.02 48 GLY A CA 2
ATOM 3216 C C . GLY A 1 55 ? -2.658 4.463 -7.327 1.00 72.23 48 GLY A C 2
ATOM 3217 O O . GLY A 1 55 ? -2.073 4.721 -8.379 1.00 13.25 48 GLY A O 2
ATOM 3221 N N . ALA A 1 56 ? -3.976 4.560 -7.189 1.00 2.24 49 ALA A N 2
ATOM 3222 C CA . ALA A 1 56 ? -4.830 4.989 -8.290 1.00 62.14 49 ALA A CA 2
ATOM 3223 C C . ALA A 1 56 ? -4.821 6.507 -8.434 1.00 72.32 49 ALA A C 2
ATOM 3224 O O . ALA A 1 56 ? -5.154 7.042 -9.492 1.00 64.20 49 ALA A O 2
ATOM 3231 N N . LEU A 1 57 ? -4.441 7.195 -7.363 1.00 51.43 50 LEU A N 2
ATOM 3232 C CA . LEU A 1 57 ? -4.390 8.654 -7.369 1.00 75.42 50 LEU A CA 2
ATOM 3233 C C . LEU A 1 57 ? -2.967 9.148 -7.607 1.00 73.11 50 LEU A C 2
ATOM 3234 O O . LEU A 1 57 ? -2.677 10.333 -7.451 1.00 12.33 50 LEU A O 2
ATOM 3250 N N . ARG A 1 58 ? -2.084 8.230 -7.987 1.00 41.34 51 ARG A N 2
ATOM 3251 C CA . ARG A 1 58 ? -0.690 8.573 -8.247 1.00 2.51 51 ARG A CA 2
ATOM 3252 C C . ARG A 1 58 ? -0.090 9.339 -7.072 1.00 55.33 51 ARG A C 2
ATOM 3253 O O . ARG A 1 58 ? 0.799 10.172 -7.251 1.00 11.23 51 ARG A O 2
ATOM 3274 N N . ILE A 1 59 ? -0.583 9.051 -5.872 1.00 65.24 52 ILE A N 2
ATOM 3275 C CA . ILE A 1 59 ? -0.094 9.712 -4.668 1.00 64.31 52 ILE A CA 2
ATOM 3276 C C . ILE A 1 59 ? 1.346 9.311 -4.366 1.00 0.02 52 ILE A C 2
ATOM 3277 O O . ILE A 1 59 ? 1.710 8.141 -4.473 1.00 51.42 52 ILE A O 2
ATOM 3293 N N . ASN A 1 60 ? 2.160 10.290 -3.986 1.00 22.52 53 ASN A N 2
ATOM 3294 C CA . ASN A 1 60 ? 3.561 10.039 -3.666 1.00 13.34 53 ASN A CA 2
ATOM 3295 C C . ASN A 1 60 ? 3.694 8.891 -2.669 1.00 12.32 53 ASN A C 2
ATOM 3296 O O . ASN A 1 60 ? 2.935 8.803 -1.705 1.00 71.34 53 ASN A O 2
ATOM 3307 N N . ALA A 1 61 ? 4.665 8.016 -2.910 1.00 35.13 54 ALA A N 2
ATOM 3308 C CA . ALA A 1 61 ? 4.899 6.875 -2.032 1.00 51.30 54 ALA A CA 2
ATOM 3309 C C . ALA A 1 61 ? 5.227 7.332 -0.615 1.00 11.34 54 ALA A C 2
ATOM 3310 O O . ALA A 1 61 ? 4.801 6.715 0.361 1.00 54.35 54 ALA A O 2
ATOM 3317 N N . GLY A 1 62 ? 5.986 8.417 -0.508 1.00 44.32 55 GLY A N 2
ATOM 3318 C CA . GLY A 1 62 ? 6.359 8.938 0.794 1.00 61.31 55 GLY A CA 2
ATOM 3319 C C . GLY A 1 62 ? 5.154 9.254 1.658 1.00 43.24 55 GLY A C 2
ATOM 3320 O O . GLY A 1 62 ? 5.066 8.808 2.802 1.00 65.20 55 GLY A O 2
ATOM 3324 N N . VAL A 1 63 ? 4.222 10.029 1.111 1.00 4.30 56 VAL A N 2
ATOM 3325 C CA . VAL A 1 63 ? 3.017 10.406 1.839 1.00 61.33 56 VAL A CA 2
ATOM 3326 C C . VAL A 1 63 ? 2.060 9.227 1.965 1.00 32.31 56 VAL A C 2
ATOM 3327 O O . VAL A 1 63 ? 1.362 9.084 2.970 1.00 45.32 56 VAL A O 2
ATOM 3340 N N . SER A 1 64 ? 2.032 8.381 0.940 1.00 40.03 57 SER A N 2
ATOM 3341 C CA . SER A 1 64 ? 1.158 7.214 0.934 1.00 1.14 57 SER A CA 2
ATOM 3342 C C . SER A 1 64 ? 1.608 6.194 1.975 1.00 53.21 57 SER A C 2
ATOM 3343 O O . SER A 1 64 ? 0.827 5.345 2.405 1.00 34.31 57 SER A O 2
ATOM 3351 N N . SER A 1 65 ? 2.872 6.282 2.374 1.00 4.42 58 SER A N 2
ATOM 3352 C CA . SER A 1 65 ? 3.429 5.364 3.361 1.00 5.31 58 SER A CA 2
ATOM 3353 C C . SER A 1 65 ? 3.022 5.774 4.773 1.00 42.03 58 SER A C 2
ATOM 3354 O O . SER A 1 65 ? 2.602 4.941 5.575 1.00 74.21 58 SER A O 2
ATOM 3362 N N . GLN A 1 66 ? 3.151 7.063 5.069 1.00 63.13 59 GLN A N 2
ATOM 3363 C CA . GLN A 1 66 ? 2.799 7.584 6.385 1.00 33.44 59 GLN A CA 2
ATOM 3364 C C . GLN A 1 66 ? 1.287 7.578 6.585 1.00 32.33 59 GLN A C 2
ATOM 3365 O O . GLN A 1 66 ? 0.797 7.348 7.692 1.00 14.13 59 GLN A O 2
ATOM 3379 N N . LEU A 1 67 ? 0.551 7.832 5.509 1.00 53.52 60 LEU A N 2
ATOM 3380 C CA . LEU A 1 67 ? -0.906 7.856 5.565 1.00 61.11 60 LEU A CA 2
ATOM 3381 C C . LEU A 1 67 ? -1.456 6.512 6.032 1.00 63.12 60 LEU A C 2
ATOM 3382 O O . LEU A 1 67 ? -2.403 6.455 6.817 1.00 65.22 60 LEU A O 2
ATOM 3398 N N . THR A 1 68 ? -0.852 5.431 5.547 1.00 15.24 61 THR A N 2
ATOM 3399 C CA . THR A 1 68 ? -1.280 4.088 5.916 1.00 13.12 61 THR A CA 2
ATOM 3400 C C . THR A 1 68 ? -0.924 3.775 7.365 1.00 12.23 61 THR A C 2
ATOM 3401 O O . THR A 1 68 ? -1.721 3.191 8.098 1.00 24.23 61 THR A O 2
ATOM 3412 N N . SER A 1 69 ? 0.278 4.169 7.772 1.00 42.45 62 SER A N 2
ATOM 3413 C CA . SER A 1 69 ? 0.742 3.928 9.133 1.00 74.43 62 SER A CA 2
ATOM 3414 C C . SER A 1 69 ? -0.159 4.629 10.145 1.00 44.31 62 SER A C 2
ATOM 3415 O O . SER A 1 69 ? -0.463 4.083 11.204 1.00 20.50 62 SER A O 2
ATOM 3423 N N . ALA A 1 70 ? -0.581 5.843 9.810 1.00 3.02 63 ALA A N 2
ATOM 3424 C CA . ALA A 1 70 ? -1.447 6.620 10.688 1.00 14.45 63 ALA A CA 2
ATOM 3425 C C . ALA A 1 70 ? -2.868 6.065 10.689 1.00 42.14 63 ALA A C 2
ATOM 3426 O O . ALA A 1 70 ? -3.428 5.767 11.744 1.00 54.21 63 ALA A O 2
ATOM 3433 N N . VAL A 1 71 ? -3.446 5.929 9.499 1.00 72.14 64 VAL A N 2
ATOM 3434 C CA . VAL A 1 71 ? -4.801 5.408 9.362 1.00 70.43 64 VAL A CA 2
ATOM 3435 C C . VAL A 1 71 ? -4.963 4.094 10.119 1.00 10.32 64 VAL A C 2
ATOM 3436 O O . VAL A 1 71 ? -5.995 3.851 10.746 1.00 43.11 64 VAL A O 2
ATOM 3449 N N . SER A 1 72 ? -3.939 3.250 10.055 1.00 31.12 65 SER A N 2
ATOM 3450 C CA . SER A 1 72 ? -3.969 1.958 10.732 1.00 24.13 65 SER A CA 2
ATOM 3451 C C . SER A 1 72 ? -3.945 2.139 12.247 1.00 34.13 65 SER A C 2
ATOM 3452 O O . SER A 1 72 ? -4.593 1.392 12.981 1.00 11.22 65 SER A O 2
ATOM 3460 N N . GLN A 1 73 ? -3.195 3.134 12.707 1.00 34.31 66 GLN A N 2
ATOM 3461 C CA . GLN A 1 73 ? -3.086 3.411 14.134 1.00 24.21 66 GLN A CA 2
ATOM 3462 C C . GLN A 1 73 ? -4.439 3.810 14.716 1.00 43.24 66 GLN A C 2
ATOM 3463 O O . GLN A 1 73 ? -4.869 3.273 15.737 1.00 41.24 66 GLN A O 2
ATOM 3477 N N . ALA A 1 74 ? -5.104 4.755 14.060 1.00 43.03 67 ALA A N 2
ATOM 3478 C CA . ALA A 1 74 ? -6.408 5.224 14.511 1.00 62.32 67 ALA A CA 2
ATOM 3479 C C . ALA A 1 74 ? -7.442 4.105 14.461 1.00 54.24 67 ALA A C 2
ATOM 3480 O O . ALA A 1 74 ? -8.243 3.943 15.382 1.00 1.12 67 ALA A O 2
ATOM 3487 N N . VAL A 1 75 ? -7.420 3.333 13.379 1.00 52.23 68 VAL A N 2
ATOM 3488 C CA . VAL A 1 75 ? -8.355 2.228 13.208 1.00 14.31 68 VAL A CA 2
ATOM 3489 C C . VAL A 1 75 ? -8.042 1.088 14.172 1.00 45.24 68 VAL A C 2
ATOM 3490 O O . VAL A 1 75 ? -8.919 0.303 14.527 1.00 14.30 68 VAL A O 2
ATOM 3503 N N . ALA A 1 76 ? -6.784 1.006 14.592 1.00 65.54 69 ALA A N 2
ATOM 3504 C CA . ALA A 1 76 ? -6.354 -0.036 15.517 1.00 22.04 69 ALA A CA 2
ATOM 3505 C C . ALA A 1 76 ? -6.568 0.395 16.965 1.00 63.14 69 ALA A C 2
ATOM 3506 O O . ALA A 1 76 ? -6.262 -0.350 17.895 1.00 53.33 69 ALA A O 2
ATOM 3513 N N . ASN A 1 77 ? -7.091 1.602 17.148 1.00 14.52 70 ASN A N 2
ATOM 3514 C CA . ASN A 1 77 ? -7.344 2.131 18.483 1.00 30.34 70 ASN A CA 2
ATOM 3515 C C . ASN A 1 77 ? -8.835 2.104 18.806 1.00 62.13 70 ASN A C 2
ATOM 3516 O O . ASN A 1 77 ? -9.227 2.022 19.971 1.00 54.22 70 ASN A O 2
ATOM 3527 N N . VAL A 1 78 ? -9.661 2.173 17.767 1.00 24.15 71 VAL A N 2
ATOM 3528 C CA . VAL A 1 78 ? -11.109 2.155 17.940 1.00 74.45 71 VAL A CA 2
ATOM 3529 C C . VAL A 1 78 ? -11.577 0.823 18.519 1.00 4.10 71 VAL A C 2
ATOM 3530 O O . VAL A 1 78 ? -12.642 0.742 19.132 1.00 63.53 71 VAL A O 2
ATOM 3543 N N . ARG A 1 79 ? -10.773 -0.216 18.320 1.00 32.34 72 ARG A N 2
ATOM 3544 C CA . ARG A 1 79 ? -11.105 -1.544 18.822 1.00 31.31 72 ARG A CA 2
ATOM 3545 C C . ARG A 1 79 ? -12.376 -2.072 18.165 1.00 14.34 72 ARG A C 2
ATOM 3546 O O . ARG A 1 79 ? -13.203 -1.314 17.657 1.00 41.41 72 ARG A O 2
ATOM 3567 N N . PRO A 1 80 ? -12.539 -3.403 18.174 1.00 54.25 73 PRO A N 2
ATOM 3568 C CA . PRO A 1 80 ? -13.707 -4.062 17.581 1.00 72.32 73 PRO A CA 2
ATOM 3569 C C . PRO A 1 80 ? -14.983 -3.803 18.376 1.00 72.22 73 PRO A C 2
ATOM 3570 O O . PRO A 1 80 ? -14.933 -3.515 19.571 1.00 4.44 73 PRO A O 2
ATOM 3581 N N . GLY A 1 81 ? -16.126 -3.910 17.704 1.00 73.35 74 GLY A N 2
ATOM 3582 C CA . GLY A 1 81 ? -17.398 -3.686 18.365 1.00 0.10 74 GLY A CA 2
ATOM 3583 C C . GLY A 1 81 ? -17.814 -2.228 18.340 1.00 61.45 74 GLY A C 2
ATOM 3584 O O . GLY A 1 81 ? -18.634 -1.796 19.150 1.00 30.43 74 GLY A O 2
ATOM 3588 N N . SER A 1 82 ? -17.247 -1.468 17.408 1.00 70.41 75 SER A N 2
ATOM 3589 C CA . SER A 1 82 ? -17.560 -0.049 17.285 1.00 63.15 75 SER A CA 2
ATOM 3590 C C . SER A 1 82 ? -18.291 0.234 15.976 1.00 44.13 75 SER A C 2
ATOM 3591 O O . SER A 1 82 ? -17.992 -0.366 14.944 1.00 2.02 75 SER A O 2
ATOM 3599 N N . SER A 1 83 ? -19.249 1.153 16.029 1.00 50.20 76 SER A N 2
ATOM 3600 C CA . SER A 1 83 ? -20.026 1.514 14.849 1.00 2.35 76 SER A CA 2
ATOM 3601 C C . SER A 1 83 ? -19.110 1.900 13.691 1.00 70.42 76 SER A C 2
ATOM 3602 O O . SER A 1 83 ? -17.934 2.216 13.876 1.00 11.44 76 SER A O 2
ATOM 3610 N N . PRO A 1 84 ? -19.659 1.872 12.469 1.00 55.32 77 PRO A N 2
ATOM 3611 C CA . PRO A 1 84 ? -18.910 2.216 11.256 1.00 55.04 77 PRO A CA 2
ATOM 3612 C C . PRO A 1 84 ? -18.579 3.703 11.181 1.00 73.32 77 PRO A C 2
ATOM 3613 O O . PRO A 1 84 ? -17.828 4.137 10.308 1.00 22.01 77 PRO A O 2
ATOM 3624 N N . ALA A 1 85 ? -19.145 4.476 12.101 1.00 2.31 78 ALA A N 2
ATOM 3625 C CA . ALA A 1 85 ? -18.908 5.914 12.140 1.00 43.14 78 ALA A CA 2
ATOM 3626 C C . ALA A 1 85 ? -17.504 6.226 12.649 1.00 55.12 78 ALA A C 2
ATOM 3627 O O . ALA A 1 85 ? -16.819 7.100 12.117 1.00 32.14 78 ALA A O 2
ATOM 3634 N N . VAL A 1 86 ? -17.080 5.504 13.682 1.00 41.42 79 VAL A N 2
ATOM 3635 C CA . VAL A 1 86 ? -15.758 5.703 14.262 1.00 64.22 79 VAL A CA 2
ATOM 3636 C C . VAL A 1 86 ? -14.668 5.158 13.346 1.00 53.12 79 VAL A C 2
ATOM 3637 O O . VAL A 1 86 ? -13.600 5.756 13.209 1.00 50.14 79 VAL A O 2
ATOM 3650 N N . TYR A 1 87 ? -14.944 4.019 12.719 1.00 10.22 80 TYR A N 2
ATOM 3651 C CA . TYR A 1 87 ? -13.987 3.392 11.816 1.00 61.50 80 TYR A CA 2
ATOM 3652 C C . TYR A 1 87 ? -13.715 4.280 10.607 1.00 2.43 80 TYR A C 2
ATOM 3653 O O . TYR A 1 87 ? -12.565 4.493 10.224 1.00 31.03 80 TYR A O 2
ATOM 3671 N N . ALA A 1 88 ? -14.784 4.798 10.009 1.00 65.12 81 ALA A N 2
ATOM 3672 C CA . ALA A 1 88 ? -14.662 5.666 8.844 1.00 45.20 81 ALA A CA 2
ATOM 3673 C C . ALA A 1 88 ? -13.926 6.955 9.194 1.00 31.34 81 ALA A C 2
ATOM 3674 O O . ALA A 1 88 ? -13.189 7.503 8.375 1.00 62.34 81 ALA A O 2
ATOM 3681 N N . LYS A 1 89 ? -14.130 7.434 10.417 1.00 13.24 82 LYS A N 2
ATOM 3682 C CA . LYS A 1 89 ? -13.486 8.659 10.877 1.00 15.34 82 LYS A CA 2
ATOM 3683 C C . LYS A 1 89 ? -12.011 8.417 11.176 1.00 41.24 82 LYS A C 2
ATOM 3684 O O . LYS A 1 89 ? -11.167 9.279 10.925 1.00 34.51 82 LYS A O 2
ATOM 3703 N N . ALA A 1 90 ? -11.705 7.241 11.712 1.00 75.23 83 ALA A N 2
ATOM 3704 C CA . ALA A 1 90 ? -10.331 6.884 12.042 1.00 44.23 83 ALA A CA 2
ATOM 3705 C C . ALA A 1 90 ? -9.498 6.679 10.781 1.00 11.44 83 ALA A C 2
ATOM 3706 O O . ALA A 1 90 ? -8.275 6.554 10.845 1.00 22.24 83 ALA A O 2
ATOM 3713 N N . ILE A 1 91 ? -10.170 6.644 9.634 1.00 51.22 84 ILE A N 2
ATOM 3714 C CA . ILE A 1 91 ? -9.492 6.454 8.358 1.00 72.13 84 ILE A CA 2
ATOM 3715 C C . ILE A 1 91 ? -9.452 7.752 7.558 1.00 63.35 84 ILE A C 2
ATOM 3716 O O . ILE A 1 91 ? -8.613 7.922 6.674 1.00 54.04 84 ILE A O 2
ATOM 3732 N N . ALA A 1 92 ? -10.362 8.665 7.876 1.00 31.33 85 ALA A N 2
ATOM 3733 C CA . ALA A 1 92 ? -10.429 9.950 7.191 1.00 41.34 85 ALA A CA 2
ATOM 3734 C C . ALA A 1 92 ? -9.667 11.023 7.961 1.00 2.30 85 ALA A C 2
ATOM 3735 O O . ALA A 1 92 ? -9.036 11.897 7.367 1.00 0.54 85 ALA A O 2
ATOM 3742 N N . ALA A 1 93 ? -9.730 10.951 9.286 1.00 64.20 86 ALA A N 2
ATOM 3743 C CA . ALA A 1 93 ? -9.045 11.916 10.137 1.00 65.34 86 ALA A CA 2
ATOM 3744 C C . ALA A 1 93 ? -7.557 11.981 9.806 1.00 34.34 86 ALA A C 2
ATOM 3745 O O . ALA A 1 93 ? -7.025 13.027 9.436 1.00 41.24 86 ALA A O 2
ATOM 3752 N N . PRO A 1 94 ? -6.869 10.838 9.945 1.00 15.31 87 PRO A N 2
ATOM 3753 C CA . PRO A 1 94 ? -5.434 10.740 9.665 1.00 74.22 87 PRO A CA 2
ATOM 3754 C C . PRO A 1 94 ? -5.123 10.862 8.178 1.00 1.20 87 PRO A C 2
ATOM 3755 O O . PRO A 1 94 ? -4.009 11.219 7.794 1.00 70.32 87 PRO A O 2
ATOM 3766 N N . SER A 1 95 ? -6.114 10.566 7.343 1.00 23.50 88 SER A N 2
ATOM 3767 C CA . SER A 1 95 ? -5.945 10.639 5.897 1.00 64.32 88 SER A CA 2
ATOM 3768 C C . SER A 1 95 ? -6.001 12.086 5.417 1.00 4.00 88 SER A C 2
ATOM 3769 O O . SER A 1 95 ? -5.238 12.492 4.539 1.00 20.43 88 SER A O 2
ATOM 3777 N N . VAL A 1 96 ? -6.911 12.862 5.999 1.00 52.03 89 VAL A N 2
ATOM 3778 C CA . VAL A 1 96 ? -7.068 14.264 5.632 1.00 35.21 89 VAL A CA 2
ATOM 3779 C C . VAL A 1 96 ? -5.885 15.095 6.118 1.00 15.31 89 VAL A C 2
ATOM 3780 O O . VAL A 1 96 ? -5.308 15.871 5.359 1.00 41.42 89 VAL A O 2
ATOM 3793 N N . GLN A 1 97 ? -5.532 14.925 7.388 1.00 51.20 90 GLN A N 2
ATOM 3794 C CA . GLN A 1 97 ? -4.418 15.660 7.975 1.00 70.33 90 GLN A CA 2
ATOM 3795 C C . GLN A 1 97 ? -3.149 15.474 7.151 1.00 43.51 90 GLN A C 2
ATOM 3796 O O . GLN A 1 97 ? -2.366 16.410 6.979 1.00 33.42 90 GLN A O 2
ATOM 3810 N N . ILE A 1 98 ? -2.951 14.262 6.642 1.00 0.54 91 ILE A N 2
ATOM 3811 C CA . ILE A 1 98 ? -1.777 13.956 5.834 1.00 64.35 91 ILE A CA 2
ATOM 3812 C C . ILE A 1 98 ? -1.981 14.379 4.383 1.00 34.40 91 ILE A C 2
ATOM 3813 O O . ILE A 1 98 ? -1.049 14.838 3.722 1.00 15.44 91 ILE A O 2
ATOM 3829 N N . LEU A 1 99 ? -3.207 14.222 3.895 1.00 61.31 92 LEU A N 2
ATOM 3830 C CA . LEU A 1 99 ? -3.535 14.590 2.522 1.00 31.03 92 LEU A CA 2
ATOM 3831 C C . LEU A 1 99 ? -3.398 16.094 2.314 1.00 51.22 92 LEU A C 2
ATOM 3832 O O . LEU A 1 99 ? -3.001 16.549 1.240 1.00 70.22 92 LEU A O 2
ATOM 3848 N N . VAL A 1 100 ? -3.726 16.863 3.347 1.00 32.33 93 VAL A N 2
ATOM 3849 C CA . VAL A 1 100 ? -3.635 18.317 3.278 1.00 35.52 93 VAL A CA 2
ATOM 3850 C C . VAL A 1 100 ? -2.208 18.791 3.525 1.00 71.02 93 VAL A C 2
ATOM 3851 O O . VAL A 1 100 ? -1.767 19.789 2.956 1.00 12.45 93 VAL A O 2
ATOM 3864 N N . SER A 1 101 ? -1.489 18.067 4.376 1.00 62.41 94 SER A N 2
ATOM 3865 C CA . SER A 1 101 ? -0.110 18.415 4.701 1.00 62.42 94 SER A CA 2
ATOM 3866 C C . SER A 1 101 ? 0.812 18.147 3.516 1.00 3.51 94 SER A C 2
ATOM 3867 O O . SER A 1 101 ? 1.805 18.847 3.318 1.00 53.53 94 SER A O 2
ATOM 3875 N N . SER A 1 102 ? 0.475 17.129 2.730 1.00 2.14 95 SER A N 2
ATOM 3876 C CA . SER A 1 102 ? 1.274 16.765 1.566 1.00 0.43 95 SER A CA 2
ATOM 3877 C C . SER A 1 102 ? 0.756 17.465 0.311 1.00 31.35 95 SER A C 2
ATOM 3878 O O . SER A 1 102 ? 1.309 17.304 -0.776 1.00 21.54 95 SER A O 2
ATOM 3886 N N . GLY A 1 103 ? -0.311 18.242 0.473 1.00 43.41 96 GLY A N 2
ATOM 3887 C CA . GLY A 1 103 ? -0.886 18.955 -0.652 1.00 13.41 96 GLY A CA 2
ATOM 3888 C C . GLY A 1 103 ? -1.623 18.034 -1.606 1.00 4.10 96 GLY A C 2
ATOM 3889 O O . GLY A 1 103 ? -2.066 18.460 -2.672 1.00 54.42 96 GLY A O 2
ATOM 3893 N N . SER A 1 104 ? -1.751 16.767 -1.224 1.00 3.02 97 SER A N 2
ATOM 3894 C CA . SER A 1 104 ? -2.433 15.783 -2.055 1.00 3.04 97 SER A CA 2
ATOM 3895 C C . SER A 1 104 ? -3.865 16.218 -2.348 1.00 4.21 97 SER A C 2
ATOM 3896 O O . SER A 1 104 ? -4.473 15.777 -3.324 1.00 30.31 97 SER A O 2
ATOM 3904 N N . VAL A 1 105 ? -4.399 17.088 -1.497 1.00 4.12 98 VAL A N 2
ATOM 3905 C CA . VAL A 1 105 ? -5.759 17.586 -1.664 1.00 20.54 98 VAL A CA 2
ATOM 3906 C C . VAL A 1 105 ? -5.821 19.096 -1.461 1.00 53.01 98 VAL A C 2
ATOM 3907 O O . VAL A 1 105 ? -5.282 19.625 -0.490 1.00 12.20 98 VAL A O 2
ATOM 3920 N N . ASN A 1 106 ? -6.483 19.784 -2.385 1.00 42.20 99 ASN A N 2
ATOM 3921 C CA . ASN A 1 106 ? -6.616 21.234 -2.308 1.00 11.52 99 ASN A CA 2
ATOM 3922 C C . ASN A 1 106 ? -8.063 21.661 -2.536 1.00 23.44 99 ASN A C 2
ATOM 3923 O O . ASN A 1 106 ? -8.968 20.829 -2.571 1.00 54.41 99 ASN A O 2
ATOM 3934 N N . ASN A 1 107 ? -8.274 22.964 -2.689 1.00 45.43 100 ASN A N 2
ATOM 3935 C CA . ASN A 1 107 ? -9.610 23.502 -2.913 1.00 1.32 100 ASN A CA 2
ATOM 3936 C C . ASN A 1 107 ? -9.950 23.513 -4.401 1.00 63.24 100 ASN A C 2
ATOM 3937 O O . ASN A 1 107 ? -10.174 24.571 -4.988 1.00 52.11 100 ASN A O 2
ATOM 3948 N N . ASN A 1 108 ? -9.986 22.329 -5.003 1.00 71.23 101 ASN A N 2
ATOM 3949 C CA . ASN A 1 108 ? -10.298 22.202 -6.422 1.00 65.30 101 ASN A CA 2
ATOM 3950 C C . ASN A 1 108 ? -10.278 20.740 -6.854 1.00 53.30 101 ASN A C 2
ATOM 3951 O O . ASN A 1 108 ? -11.027 20.334 -7.743 1.00 24.20 101 ASN A O 2
ATOM 3962 N N . ASN A 1 109 ? -9.416 19.952 -6.220 1.00 42.32 102 ASN A N 2
ATOM 3963 C CA . ASN A 1 109 ? -9.297 18.534 -6.540 1.00 23.43 102 ASN A CA 2
ATOM 3964 C C . ASN A 1 109 ? -9.765 17.673 -5.370 1.00 72.13 102 ASN A C 2
ATOM 3965 O O . ASN A 1 109 ? -9.912 16.458 -5.501 1.00 51.33 102 ASN A O 2
ATOM 3976 N N . ALA A 1 110 ? -9.997 18.311 -4.228 1.00 70.44 103 ALA A N 2
ATOM 3977 C CA . ALA A 1 110 ? -10.450 17.604 -3.037 1.00 64.53 103 ALA A CA 2
ATOM 3978 C C . ALA A 1 110 ? -11.667 16.737 -3.342 1.00 64.41 103 ALA A C 2
ATOM 3979 O O . ALA A 1 110 ? -11.797 15.628 -2.824 1.00 50.42 103 ALA A O 2
ATOM 3986 N N . LYS A 1 111 ? -12.556 17.251 -4.184 1.00 20.45 104 LYS A N 2
ATOM 3987 C CA . LYS A 1 111 ? -13.764 16.524 -4.559 1.00 44.42 104 LYS A CA 2
ATOM 3988 C C . LYS A 1 111 ? -13.427 15.335 -5.453 1.00 21.11 104 LYS A C 2
ATOM 3989 O O . LYS A 1 111 ? -14.057 14.282 -5.361 1.00 62.21 104 LYS A O 2
ATOM 4008 N N . GLN A 1 112 ? -12.430 15.511 -6.314 1.00 52.11 105 GLN A N 2
ATOM 4009 C CA . GLN A 1 112 ? -12.011 14.451 -7.223 1.00 61.43 105 GLN A CA 2
ATOM 4010 C C . GLN A 1 112 ? -11.257 13.357 -6.472 1.00 53.41 105 GLN A C 2
ATOM 4011 O O . GLN A 1 112 ? -11.547 12.171 -6.626 1.00 13.41 105 GLN A O 2
ATOM 4025 N N . VAL A 1 113 ? -10.287 13.765 -5.660 1.00 23.24 106 VAL A N 2
ATOM 4026 C CA . VAL A 1 113 ? -9.492 12.820 -4.885 1.00 40.13 106 VAL A CA 2
ATOM 4027 C C . VAL A 1 113 ? -10.349 12.092 -3.856 1.00 2.54 106 VAL A C 2
ATOM 4028 O O . VAL A 1 113 ? -10.163 10.902 -3.608 1.00 25.35 106 VAL A O 2
ATOM 4041 N N . ALA A 1 114 ? -11.291 12.817 -3.261 1.00 21.22 107 ALA A N 2
ATOM 4042 C CA . ALA A 1 114 ? -12.181 12.241 -2.261 1.00 0.03 107 ALA A CA 2
ATOM 4043 C C . ALA A 1 114 ? -13.074 11.167 -2.874 1.00 62.03 107 ALA A C 2
ATOM 4044 O O . ALA A 1 114 ? -13.372 10.156 -2.238 1.00 2.03 107 ALA A O 2
ATOM 4051 N N . SER A 1 115 ? -13.498 11.394 -4.113 1.00 55.30 108 SER A N 2
ATOM 4052 C CA . SER A 1 115 ? -14.362 10.448 -4.811 1.00 24.41 108 SER A CA 2
ATOM 4053 C C . SER A 1 115 ? -13.590 9.188 -5.192 1.00 13.24 108 SER A C 2
ATOM 4054 O O . SER A 1 115 ? -14.074 8.070 -5.010 1.00 12.20 108 SER A O 2
ATOM 4062 N N . THR A 1 116 ? -12.386 9.377 -5.722 1.00 41.30 109 THR A N 2
ATOM 4063 C CA . THR A 1 116 ? -11.546 8.258 -6.131 1.00 35.14 109 THR A CA 2
ATOM 4064 C C . THR A 1 116 ? -10.983 7.521 -4.921 1.00 4.11 109 THR A C 2
ATOM 4065 O O . THR A 1 116 ? -10.836 6.299 -4.937 1.00 15.50 109 THR A O 2
ATOM 4076 N N . LEU A 1 117 ? -10.670 8.273 -3.871 1.00 41.30 110 LEU A N 2
ATOM 4077 C CA . LEU A 1 117 ? -10.123 7.692 -2.650 1.00 22.44 110 LEU A CA 2
ATOM 4078 C C . LEU A 1 117 ? -11.071 6.644 -2.073 1.00 43.44 110 LEU A C 2
ATOM 4079 O O . LEU A 1 117 ? -10.673 5.507 -1.819 1.00 32.25 110 LEU A O 2
ATOM 4095 N N . SER A 1 118 ? -12.324 7.036 -1.872 1.00 33.25 111 SER A N 2
ATOM 4096 C CA . SER A 1 118 ? -13.328 6.132 -1.324 1.00 14.42 111 SER A CA 2
ATOM 4097 C C . SER A 1 118 ? -13.658 5.020 -2.316 1.00 43.30 111 SER A C 2
ATOM 4098 O O . SER A 1 118 ? -13.878 3.873 -1.929 1.00 45.54 111 SER A O 2
ATOM 4106 N N . GLU A 1 119 ? -13.692 5.372 -3.598 1.00 74.31 112 GLU A N 2
ATOM 4107 C CA . GLU A 1 119 ? -13.995 4.404 -4.647 1.00 21.44 112 GLU A CA 2
ATOM 4108 C C . GLU A 1 119 ? -12.994 3.253 -4.632 1.00 72.12 112 GLU A C 2
ATOM 4109 O O . GLU A 1 119 ? -13.373 2.086 -4.720 1.00 40.14 112 GLU A O 2
ATOM 4121 N N . ASN A 1 120 ? -11.713 3.592 -4.520 1.00 35.40 113 ASN A N 2
ATOM 4122 C CA . ASN A 1 120 ? -10.657 2.587 -4.494 1.00 42.53 113 ASN A CA 2
ATOM 4123 C C . ASN A 1 120 ? -10.520 1.977 -3.103 1.00 73.44 113 ASN A C 2
ATOM 4124 O O . ASN A 1 120 ? -10.255 0.782 -2.961 1.00 40.34 113 ASN A O 2
ATOM 4135 N N . LEU A 1 121 ? -10.703 2.803 -2.080 1.00 71.23 114 LEU A N 2
ATOM 4136 C CA . LEU A 1 121 ? -10.602 2.345 -0.699 1.00 70.34 114 LEU A CA 2
ATOM 4137 C C . LEU A 1 121 ? -11.666 1.296 -0.393 1.00 60.34 114 LEU A C 2
ATOM 4138 O O . LEU A 1 121 ? -11.374 0.252 0.190 1.00 30.34 114 LEU A O 2
ATOM 4154 N N . VAL A 1 122 ? -12.901 1.580 -0.792 1.00 50.32 115 VAL A N 2
ATOM 4155 C CA . VAL A 1 122 ? -14.009 0.660 -0.564 1.00 2.11 115 VAL A CA 2
ATOM 4156 C C . VAL A 1 122 ? -13.877 -0.586 -1.433 1.00 23.44 115 VAL A C 2
ATOM 4157 O O . VAL A 1 122 ? -14.115 -1.703 -0.974 1.00 65.45 115 VAL A O 2
ATOM 4170 N N . ARG A 1 123 ? -13.496 -0.385 -2.690 1.00 43.23 116 ARG A N 2
ATOM 4171 C CA . ARG A 1 123 ? -13.332 -1.493 -3.624 1.00 11.34 116 ARG A CA 2
ATOM 4172 C C . ARG A 1 123 ? -12.394 -2.551 -3.053 1.00 51.54 116 ARG A C 2
ATOM 4173 O O . ARG A 1 123 ? -12.696 -3.744 -3.084 1.00 30.01 116 ARG A O 2
ATOM 4194 N N . GLU A 1 124 ? -11.254 -2.106 -2.534 1.00 1.41 117 GLU A N 2
ATOM 4195 C CA . GLU A 1 124 ? -10.271 -3.016 -1.957 1.00 5.31 117 GLU A CA 2
ATOM 4196 C C . GLU A 1 124 ? -10.697 -3.466 -0.563 1.00 12.43 117 GLU A C 2
ATOM 4197 O O . GLU A 1 124 ? -10.535 -4.629 -0.198 1.00 51.04 117 GLU A O 2
ATOM 4209 N N . MET A 1 125 ? -11.242 -2.533 0.211 1.00 31.21 118 MET A N 2
ATOM 4210 C CA . MET A 1 125 ? -11.693 -2.833 1.566 1.00 54.25 118 MET A CA 2
ATOM 4211 C C . MET A 1 125 ? -12.669 -4.006 1.566 1.00 33.42 118 MET A C 2
ATOM 4212 O O . MET A 1 125 ? -12.558 -4.917 2.387 1.00 51.13 118 MET A O 2
ATOM 4226 N N . ALA A 1 126 ? -13.625 -3.975 0.644 1.00 41.03 119 ALA A N 2
ATOM 4227 C CA . ALA A 1 126 ? -14.618 -5.036 0.538 1.00 74.00 119 ALA A CA 2
ATOM 4228 C C . ALA A 1 126 ? -13.987 -6.333 0.043 1.00 44.11 119 ALA A C 2
ATOM 4229 O O . ALA A 1 126 ? -14.336 -7.419 0.503 1.00 33.33 119 ALA A O 2
ATOM 4236 N N . ASN A 1 127 ? -13.055 -6.211 -0.897 1.00 32.01 120 ASN A N 2
ATOM 4237 C CA . ASN A 1 127 ? -12.375 -7.375 -1.454 1.00 4.32 120 ASN A CA 2
ATOM 4238 C C . ASN A 1 127 ? -11.592 -8.116 -0.375 1.00 4.20 120 ASN A C 2
ATOM 4239 O O . ASN A 1 127 ? -11.394 -9.329 -0.457 1.00 51.31 120 ASN A O 2
ATOM 4250 N N . THR A 1 128 ? -11.147 -7.379 0.637 1.00 32.34 121 THR A N 2
ATOM 4251 C CA . THR A 1 128 ? -10.385 -7.965 1.733 1.00 53.00 121 THR A CA 2
ATOM 4252 C C . THR A 1 128 ? -11.299 -8.373 2.882 1.00 71.33 121 THR A C 2
ATOM 4253 O O . THR A 1 128 ? -11.161 -9.461 3.441 1.00 41.33 121 THR A O 2
ATOM 4264 N N . ALA A 1 129 ? -12.233 -7.495 3.230 1.00 2.23 122 ALA A N 2
ATOM 4265 C CA . ALA A 1 129 ? -13.173 -7.766 4.311 1.00 60.42 122 ALA A CA 2
ATOM 4266 C C . ALA A 1 129 ? -13.943 -9.057 4.058 1.00 22.11 122 ALA A C 2
ATOM 4267 O O . ALA A 1 129 ? -14.164 -9.849 4.974 1.00 61.30 122 ALA A O 2
ATOM 4274 N N . ARG A 1 130 ? -14.351 -9.262 2.810 1.00 70.25 123 ARG A N 2
ATOM 4275 C CA . ARG A 1 130 ? -15.099 -10.456 2.437 1.00 73.30 123 ARG A CA 2
ATOM 4276 C C . ARG A 1 130 ? -14.335 -11.719 2.821 1.00 64.43 123 ARG A C 2
ATOM 4277 O O . ARG A 1 130 ? -14.934 -12.749 3.135 1.00 45.01 123 ARG A O 2
ATOM 4298 N N . ARG A 1 131 ? -13.008 -11.633 2.796 1.00 22.22 124 ARG A N 2
ATOM 4299 C CA . ARG A 1 131 ? -12.162 -12.769 3.141 1.00 52.32 124 ARG A CA 2
ATOM 4300 C C . ARG A 1 131 ? -12.102 -12.964 4.654 1.00 1.43 124 ARG A C 2
ATOM 4301 O O . ARG A 1 131 ? -11.701 -14.022 5.138 1.00 2.10 124 ARG A O 2
ATOM 4322 N N . TYR A 1 132 ? -12.503 -11.935 5.393 1.00 0.20 125 TYR A N 2
ATOM 4323 C CA . TYR A 1 132 ? -12.492 -11.991 6.849 1.00 21.20 125 TYR A CA 2
ATOM 4324 C C . TYR A 1 132 ? -13.870 -12.362 7.391 1.00 42.02 125 TYR A C 2
ATOM 4325 O O . TYR A 1 132 ? -14.200 -12.061 8.538 1.00 52.43 125 TYR A O 2
ATOM 4343 N N . ARG A 1 133 ? -14.668 -13.019 6.557 1.00 15.40 126 ARG A N 2
ATOM 4344 C CA . ARG A 1 133 ? -16.011 -13.431 6.949 1.00 51.22 126 ARG A CA 2
ATOM 4345 C C . ARG A 1 133 ? -16.933 -12.223 7.084 1.00 64.50 126 ARG A C 2
ATOM 4346 O O . ARG A 1 133 ? -17.801 -12.186 7.957 1.00 53.42 126 ARG A O 2
ATOM 4367 N N . VAL A 1 134 ? -16.738 -11.236 6.216 1.00 64.11 127 VAL A N 2
ATOM 4368 C CA . VAL A 1 134 ? -17.552 -10.026 6.239 1.00 74.23 127 VAL A CA 2
ATOM 4369 C C . VAL A 1 134 ? -18.605 -10.053 5.138 1.00 11.13 127 VAL A C 2
ATOM 4370 O O . VAL A 1 134 ? -19.653 -9.418 5.252 1.00 73.34 127 VAL A O 2
ATOM 4383 N N . ASN A 1 135 ? -18.320 -10.793 4.071 1.00 10.42 128 ASN A N 2
ATOM 4384 C CA . ASN A 1 135 ? -19.244 -10.903 2.948 1.00 51.44 128 ASN A CA 2
ATOM 4385 C C . ASN A 1 135 ? -19.520 -9.534 2.334 1.00 1.02 128 ASN A C 2
ATOM 4386 O O . ASN A 1 135 ? -20.331 -8.763 2.848 1.00 33.33 128 ASN A O 2
ATOM 4397 N N . VAL A 1 136 ? -18.839 -9.237 1.232 1.00 53.41 129 VAL A N 2
ATOM 4398 C CA . VAL A 1 136 ? -19.012 -7.961 0.546 1.00 30.33 129 VAL A CA 2
ATOM 4399 C C . VAL A 1 136 ? -18.861 -8.122 -0.962 1.00 75.34 129 VAL A C 2
ATOM 4400 O O . VAL A 1 136 ? -17.809 -7.848 -1.538 1.00 43.23 129 VAL A O 2
ATOM 4413 N N . PRO A 1 137 ? -19.938 -8.580 -1.618 1.00 22.13 130 PRO A N 2
ATOM 4414 C CA . PRO A 1 137 ? -19.952 -8.788 -3.069 1.00 62.42 130 PRO A CA 2
ATOM 4415 C C . PRO A 1 137 ? -19.915 -7.475 -3.843 1.00 41.32 130 PRO A C 2
ATOM 4416 O O . PRO A 1 137 ? -20.357 -6.439 -3.347 1.00 74.50 130 PRO A O 2
ATOM 4427 N N . GLU A 1 138 ? -19.387 -7.526 -5.062 1.00 65.01 131 GLU A N 2
ATOM 4428 C CA . GLU A 1 138 ? -19.293 -6.339 -5.903 1.00 4.55 131 GLU A CA 2
ATOM 4429 C C . GLU A 1 138 ? -20.646 -5.643 -6.015 1.00 12.21 131 GLU A C 2
ATOM 4430 O O . GLU A 1 138 ? -20.720 -4.424 -6.158 1.00 2.54 131 GLU A O 2
ATOM 4442 N N . ALA A 1 139 ? -21.717 -6.430 -5.951 1.00 65.23 132 ALA A N 2
ATOM 4443 C CA . ALA A 1 139 ? -23.067 -5.891 -6.043 1.00 1.42 132 ALA A CA 2
ATOM 4444 C C . ALA A 1 139 ? -23.313 -4.838 -4.969 1.00 24.42 132 ALA A C 2
ATOM 4445 O O . ALA A 1 139 ? -24.057 -3.880 -5.182 1.00 74.44 132 ALA A O 2
ATOM 4452 N N . SER A 1 140 ? -22.685 -5.022 -3.811 1.00 43.52 133 SER A N 2
ATOM 4453 C CA . SER A 1 140 ? -22.839 -4.089 -2.701 1.00 74.41 133 SER A CA 2
ATOM 4454 C C . SER A 1 140 ? -21.764 -3.008 -2.745 1.00 53.43 133 SER A C 2
ATOM 4455 O O . SER A 1 140 ? -22.008 -1.858 -2.380 1.00 3.42 133 SER A O 2
ATOM 4463 N N . VAL A 1 141 ? -20.572 -3.386 -3.197 1.00 23.33 134 VAL A N 2
ATOM 4464 C CA . VAL A 1 141 ? -19.458 -2.449 -3.291 1.00 63.31 134 VAL A CA 2
ATOM 4465 C C . VAL A 1 141 ? -19.740 -1.362 -4.322 1.00 13.45 134 VAL A C 2
ATOM 4466 O O . VAL A 1 141 ? -19.412 -0.195 -4.112 1.00 53.50 134 VAL A O 2
ATOM 4479 N N . GLN A 1 142 ? -20.351 -1.754 -5.435 1.00 75.12 135 GLN A N 2
ATOM 4480 C CA . GLN A 1 142 ? -20.677 -0.812 -6.500 1.00 51.11 135 GLN A CA 2
ATOM 4481 C C . GLN A 1 142 ? -21.518 0.342 -5.966 1.00 22.41 135 GLN A C 2
ATOM 4482 O O . GLN A 1 142 ? -21.348 1.489 -6.378 1.00 24.10 135 GLN A O 2
ATOM 4496 N N . ALA A 1 143 ? -22.427 0.030 -5.047 1.00 53.53 136 ALA A N 2
ATOM 4497 C CA . ALA A 1 143 ? -23.293 1.042 -4.456 1.00 71.13 136 ALA A CA 2
ATOM 4498 C C . ALA A 1 143 ? -22.497 2.002 -3.578 1.00 52.22 136 ALA A C 2
ATOM 4499 O O . ALA A 1 143 ? -22.809 3.191 -3.500 1.00 51.22 136 ALA A O 2
ATOM 4506 N N . ASP A 1 144 ? -21.469 1.480 -2.920 1.00 60.20 137 ASP A N 2
ATOM 4507 C CA . ASP A 1 144 ? -20.628 2.291 -2.047 1.00 52.54 137 ASP A CA 2
ATOM 4508 C C . ASP A 1 144 ? -19.768 3.253 -2.862 1.00 14.24 137 ASP A C 2
ATOM 4509 O O . ASP A 1 144 ? -19.539 4.392 -2.458 1.00 24.34 137 ASP A O 2
ATOM 4518 N N . VAL A 1 145 ? -19.295 2.785 -4.013 1.00 72.04 138 VAL A N 2
ATOM 4519 C CA . VAL A 1 145 ? -18.460 3.603 -4.885 1.00 1.30 138 VAL A CA 2
ATOM 4520 C C . VAL A 1 145 ? -19.267 4.733 -5.515 1.00 45.10 138 VAL A C 2
ATOM 4521 O O . VAL A 1 145 ? -18.785 5.860 -5.638 1.00 20.32 138 VAL A O 2
ATOM 4534 N N . SER A 1 146 ? -20.498 4.426 -5.910 1.00 51.44 139 SER A N 2
ATOM 4535 C CA . SER A 1 146 ? -21.371 5.415 -6.531 1.00 22.03 139 SER A CA 2
ATOM 4536 C C . SER A 1 146 ? -21.894 6.405 -5.494 1.00 71.21 139 SER A C 2
ATOM 4537 O O . SER A 1 146 ? -22.140 7.572 -5.801 1.00 62.40 139 SER A O 2
ATOM 4545 N N . LEU A 1 147 ? -22.061 5.930 -4.265 1.00 74.11 140 LEU A N 2
ATOM 4546 C CA . LEU A 1 147 ? -22.554 6.771 -3.180 1.00 1.14 140 LEU A CA 2
ATOM 4547 C C . LEU A 1 147 ? -21.504 7.796 -2.764 1.00 41.35 140 LEU A C 2
ATOM 4548 O O . LEU A 1 147 ? -21.789 8.990 -2.673 1.00 43.45 140 LEU A O 2
ATOM 4564 N N . VAL A 1 148 ? -20.288 7.320 -2.514 1.00 4.24 141 VAL A N 2
ATOM 4565 C CA . VAL A 1 148 ? -19.193 8.196 -2.112 1.00 74.21 141 VAL A CA 2
ATOM 4566 C C . VAL A 1 148 ? -18.845 9.185 -3.218 1.00 74.23 141 VAL A C 2
ATOM 4567 O O . VAL A 1 148 ? -18.560 10.354 -2.955 1.00 12.11 141 VAL A O 2
ATOM 4580 N N . THR A 1 149 ? -18.869 8.709 -4.459 1.00 74.02 142 THR A N 2
ATOM 4581 C CA . THR A 1 149 ? -18.556 9.550 -5.607 1.00 24.33 142 THR A CA 2
ATOM 4582 C C . THR A 1 149 ? -19.637 10.602 -5.830 1.00 61.33 142 THR A C 2
ATOM 4583 O O . THR A 1 149 ? -19.338 11.771 -6.073 1.00 2.20 142 THR A O 2
ATOM 4594 N N . SER A 1 150 ? -20.893 10.179 -5.743 1.00 13.15 143 SER A N 2
ATOM 4595 C CA . SER A 1 150 ? -22.020 11.085 -5.938 1.00 12.00 143 SER A CA 2
ATOM 4596 C C . SER A 1 150 ? -21.985 12.223 -4.923 1.00 72.24 143 SER A C 2
ATOM 4597 O O . SER A 1 150 ? -22.325 13.362 -5.240 1.00 43.32 143 SER A O 2
ATOM 4605 N N . MET A 1 151 ? -21.570 11.905 -3.701 1.00 45.52 144 MET A N 2
ATOM 4606 C CA . MET A 1 151 ? -21.487 12.901 -2.640 1.00 2.05 144 MET A CA 2
ATOM 4607 C C . MET A 1 151 ? -20.384 13.915 -2.929 1.00 35.20 144 MET A C 2
ATOM 4608 O O . MET A 1 151 ? -20.523 15.102 -2.630 1.00 31.30 144 MET A O 2
ATOM 4622 N N . THR A 1 152 ? -19.288 13.440 -3.512 1.00 52.40 145 THR A N 2
ATOM 4623 C CA . THR A 1 152 ? -18.162 14.304 -3.840 1.00 20.20 145 THR A CA 2
ATOM 4624 C C . THR A 1 152 ? -18.458 15.149 -5.074 1.00 42.01 145 THR A C 2
ATOM 4625 O O . THR A 1 152 ? -17.999 16.286 -5.185 1.00 31.32 145 THR A O 2
ATOM 4636 N N . SER A 1 153 ? -19.227 14.586 -6.000 1.00 11.42 146 SER A N 2
ATOM 4637 C CA . SER A 1 153 ? -19.582 15.287 -7.228 1.00 42.42 146 SER A CA 2
ATOM 4638 C C . SER A 1 153 ? -20.096 16.691 -6.924 1.00 45.05 146 SER A C 2
ATOM 4639 O O . SER A 1 153 ? -19.770 17.650 -7.626 1.00 71.43 146 SER A O 2
ATOM 4647 N N . THR A 1 154 ? -20.900 16.805 -5.872 1.00 64.22 147 THR A N 2
ATOM 4648 C CA . THR A 1 154 ? -21.460 18.090 -5.474 1.00 4.23 147 THR A CA 2
ATOM 4649 C C . THR A 1 154 ? -20.794 18.611 -4.205 1.00 72.20 147 THR A C 2
ATOM 4650 O O . THR A 1 154 ? -21.465 18.904 -3.216 1.00 22.20 147 THR A O 2
ATOM 4661 N N . PHE A 1 155 ? -19.471 18.724 -4.241 1.00 70.32 148 PHE A N 2
ATOM 4662 C CA . PHE A 1 155 ? -18.714 19.209 -3.092 1.00 52.45 148 PHE A CA 2
ATOM 4663 C C . PHE A 1 155 ? -17.922 20.463 -3.454 1.00 22.35 148 PHE A C 2
ATOM 4664 O O . PHE A 1 155 ? -17.081 20.443 -4.352 1.00 34.03 148 PHE A O 2
ATOM 4681 N N . VAL A 1 156 ? -18.200 21.554 -2.747 1.00 72.31 149 VAL A N 2
ATOM 4682 C CA . VAL A 1 156 ? -17.515 22.817 -2.990 1.00 5.53 149 VAL A CA 2
ATOM 4683 C C . VAL A 1 156 ? -17.040 23.446 -1.686 1.00 45.20 149 VAL A C 2
ATOM 4684 O O . VAL A 1 156 ? -17.838 23.713 -0.787 1.00 1.22 149 VAL A O 2
ATOM 4697 N N . ILE A 1 157 ? -15.736 23.681 -1.589 1.00 2.40 150 ILE A N 2
ATOM 4698 C CA . ILE A 1 157 ? -15.154 24.281 -0.394 1.00 31.51 150 ILE A CA 2
ATOM 4699 C C . ILE A 1 157 ? -15.888 25.561 -0.009 1.00 30.23 150 ILE A C 2
ATOM 4700 O O . ILE A 1 157 ? -16.345 26.310 -0.872 1.00 32.35 150 ILE A O 2
ATOM 4716 N N . SER A 1 158 ? -15.995 25.807 1.293 1.00 53.00 151 SER A N 2
ATOM 4717 C CA . SER A 1 158 ? -16.674 26.996 1.794 1.00 51.43 151 SER A CA 2
ATOM 4718 C C . SER A 1 158 ? -18.153 26.974 1.420 1.00 34.04 151 SER A C 2
ATOM 4719 O O . SER A 1 158 ? -18.835 27.997 1.479 1.00 20.11 151 SER A O 2
ATOM 4727 N N . SER A 1 159 ? -18.642 25.800 1.034 1.00 55.44 152 SER A N 2
ATOM 4728 C CA . SER A 1 159 ? -20.040 25.644 0.646 1.00 72.43 152 SER A CA 2
ATOM 4729 C C . SER A 1 159 ? -20.435 26.688 -0.393 1.00 54.45 152 SER A C 2
ATOM 4730 O O . SER A 1 159 ? -21.533 27.242 -0.347 1.00 74.14 152 SER A O 2
ATOM 4738 N N . GLN A 1 160 ? -19.530 26.951 -1.332 1.00 13.30 153 GLN A N 2
ATOM 4739 C CA . GLN A 1 160 ? -19.784 27.929 -2.383 1.00 51.55 153 GLN A CA 2
ATOM 4740 C C . GLN A 1 160 ? -19.980 29.323 -1.796 1.00 32.53 153 GLN A C 2
ATOM 4741 O O . GLN A 1 160 ? -19.740 29.547 -0.608 1.00 51.04 153 GLN A O 2
ATOM 4755 N N . THR A 1 161 ? -20.420 30.257 -2.633 1.00 22.10 154 THR A N 2
ATOM 4756 C CA . THR A 1 161 ? -20.648 31.628 -2.197 1.00 65.34 154 THR A CA 2
ATOM 4757 C C . THR A 1 161 ? -19.352 32.275 -1.718 1.00 32.33 154 THR A C 2
ATOM 4758 O O . THR A 1 161 ? -19.345 33.021 -0.738 1.00 1.21 154 THR A O 2
ATOM 4769 N N . SER A 1 162 ? -18.259 31.985 -2.414 1.00 62.02 155 SER A N 2
ATOM 4770 C CA . SER A 1 162 ? -16.957 32.537 -2.057 1.00 71.34 155 SER A CA 2
ATOM 4771 C C . SER A 1 162 ? -16.241 33.082 -3.290 1.00 34.05 155 SER A C 2
ATOM 4772 O O . SER A 1 162 ? -15.014 33.031 -3.383 1.00 23.14 155 SER A O 2
ATOM 4780 N N . VAL A 1 163 ? -17.018 33.603 -4.234 1.00 61.01 156 VAL A N 2
ATOM 4781 C CA . VAL A 1 163 ? -16.460 34.160 -5.462 1.00 60.40 156 VAL A CA 2
ATOM 4782 C C . VAL A 1 163 ? -17.137 35.475 -5.825 1.00 4.43 156 VAL A C 2
ATOM 4783 O O . VAL A 1 163 ? -18.357 35.605 -5.726 1.00 63.14 156 VAL A O 2
ATOM 4796 N N . GLN A 1 164 ? -16.337 36.449 -6.247 1.00 45.43 157 GLN A N 2
ATOM 4797 C CA . GLN A 1 164 ? -16.859 37.757 -6.626 1.00 13.43 157 GLN A CA 2
ATOM 4798 C C . GLN A 1 164 ? -15.738 38.673 -7.106 1.00 15.50 157 GLN A C 2
ATOM 4799 O O . GLN A 1 164 ? -14.559 38.367 -6.939 1.00 52.44 157 GLN A O 2
ATOM 4813 N N . MET A 1 165 ? -16.116 39.799 -7.703 1.00 12.52 158 MET A N 2
ATOM 4814 C CA . MET A 1 165 ? -15.142 40.760 -8.207 1.00 1.53 158 MET A CA 2
ATOM 4815 C C . MET A 1 165 ? -14.275 40.136 -9.295 1.00 53.44 158 MET A C 2
ATOM 4816 O O . MET A 1 165 ? -13.311 39.429 -9.006 1.00 35.51 158 MET A O 2
ATOM 4830 N N . GLY A 1 166 ? -14.625 40.403 -10.551 1.00 30.42 159 GLY A N 2
ATOM 4831 C CA . GLY A 1 166 ? -13.868 39.858 -11.663 1.00 44.40 159 GLY A CA 2
ATOM 4832 C C . GLY A 1 166 ? -13.711 40.851 -12.798 1.00 2.54 159 GLY A C 2
ATOM 4833 O O . GLY A 1 166 ? -14.224 40.636 -13.896 1.00 23.10 159 GLY A O 2
ATOM 4837 N N . GLY A 1 167 ? -13.002 41.945 -12.533 1.00 73.22 160 GLY A N 2
ATOM 4838 C CA . GLY A 1 167 ? -12.794 42.959 -13.550 1.00 34.10 160 GLY A CA 2
ATOM 4839 C C . GLY A 1 167 ? -14.094 43.436 -14.167 1.00 23.24 160 GLY A C 2
ATOM 4840 O O . GLY A 1 167 ? -14.879 44.128 -13.518 1.00 72.12 160 GLY A O 2
ATOM 4845 N N . MET A 1 1 ? -6.184 11.142 15.257 1.00 2.32 -6 MET A N 3
ATOM 4846 C CA . MET A 1 1 ? -6.042 11.610 16.631 1.00 5.01 -6 MET A CA 3
ATOM 4847 C C . MET A 1 1 ? -6.677 12.986 16.806 1.00 52.34 -6 MET A C 3
ATOM 4848 O O . MET A 1 1 ? -7.625 13.150 17.575 1.00 64.13 -6 MET A O 3
ATOM 4864 N N . HIS A 1 2 ? -6.149 13.973 16.087 1.00 34.32 -5 HIS A N 3
ATOM 4865 C CA . HIS A 1 2 ? -6.666 15.334 16.164 1.00 0.43 -5 HIS A CA 3
ATOM 4866 C C . HIS A 1 2 ? -8.171 15.359 15.912 1.00 24.04 -5 HIS A C 3
ATOM 4867 O O . HIS A 1 2 ? -8.762 14.352 15.522 1.00 24.43 -5 HIS A O 3
ATOM 4881 N N . HIS A 1 3 ? -8.784 16.516 16.139 1.00 22.14 -4 HIS A N 3
ATOM 4882 C CA . HIS A 1 3 ? -10.220 16.672 15.938 1.00 24.24 -4 HIS A CA 3
ATOM 4883 C C . HIS A 1 3 ? -10.509 17.756 14.902 1.00 21.40 -4 HIS A C 3
ATOM 4884 O O . HIS A 1 3 ? -10.876 17.459 13.764 1.00 64.51 -4 HIS A O 3
ATOM 4898 N N . HIS A 1 4 ? -10.343 19.011 15.304 1.00 64.40 -3 HIS A N 3
ATOM 4899 C CA . HIS A 1 4 ? -10.586 20.139 14.410 1.00 71.43 -3 HIS A CA 3
ATOM 4900 C C . HIS A 1 4 ? -10.263 21.460 15.103 1.00 41.20 -3 HIS A C 3
ATOM 4901 O O . HIS A 1 4 ? -10.662 21.687 16.245 1.00 64.05 -3 HIS A O 3
ATOM 4915 N N . HIS A 1 5 ? -9.539 22.327 14.403 1.00 40.22 -2 HIS A N 3
ATOM 4916 C CA . HIS A 1 5 ? -9.163 23.626 14.950 1.00 63.20 -2 HIS A CA 3
ATOM 4917 C C . HIS A 1 5 ? -8.360 24.432 13.934 1.00 11.14 -2 HIS A C 3
ATOM 4918 O O . HIS A 1 5 ? -7.140 24.291 13.839 1.00 4.43 -2 HIS A O 3
ATOM 4932 N N . HIS A 1 6 ? -9.053 25.276 13.175 1.00 40.13 -1 HIS A N 3
ATOM 4933 C CA . HIS A 1 6 ? -8.403 26.105 12.166 1.00 12.43 -1 HIS A CA 3
ATOM 4934 C C . HIS A 1 6 ? -9.422 26.993 11.455 1.00 61.41 -1 HIS A C 3
ATOM 4935 O O . HIS A 1 6 ? -10.602 26.653 11.366 1.00 62.13 -1 HIS A O 3
ATOM 4949 N N . HIS A 1 7 ? -8.956 28.132 10.953 1.00 14.34 0 HIS A N 3
ATOM 4950 C CA . HIS A 1 7 ? -9.827 29.069 10.250 1.00 70.31 0 HIS A CA 3
ATOM 4951 C C . HIS A 1 7 ? -10.394 28.438 8.983 1.00 33.30 0 HIS A C 3
ATOM 4952 O O . HIS A 1 7 ? -10.234 27.240 8.749 1.00 71.21 0 HIS A O 3
ATOM 4966 N N . SER A 1 8 ? -11.058 29.252 8.168 1.00 32.44 1 SER A N 3
ATOM 4967 C CA . SER A 1 8 ? -11.654 28.773 6.927 1.00 54.04 1 SER A CA 3
ATOM 4968 C C . SER A 1 8 ? -12.532 27.551 7.181 1.00 73.44 1 SER A C 3
ATOM 4969 O O . SER A 1 8 ? -12.819 27.207 8.327 1.00 1.40 1 SER A O 3
ATOM 4977 N N . GLY A 1 9 ? -12.956 26.899 6.103 1.00 62.03 2 GLY A N 3
ATOM 4978 C CA . GLY A 1 9 ? -13.796 25.723 6.230 1.00 12.33 2 GLY A CA 3
ATOM 4979 C C . GLY A 1 9 ? -13.004 24.479 6.580 1.00 52.32 2 GLY A C 3
ATOM 4980 O O . GLY A 1 9 ? -13.570 23.395 6.723 1.00 43.01 2 GLY A O 3
ATOM 4984 N N . SER A 1 10 ? -11.691 24.634 6.718 1.00 11.31 3 SER A N 3
ATOM 4985 C CA . SER A 1 10 ? -10.820 23.513 7.048 1.00 72.13 3 SER A CA 3
ATOM 4986 C C . SER A 1 10 ? -11.046 22.348 6.090 1.00 0.21 3 SER A C 3
ATOM 4987 O O . SER A 1 10 ? -11.886 21.482 6.334 1.00 74.33 3 SER A O 3
ATOM 4995 N N . LEU A 1 11 ? -10.291 22.334 4.996 1.00 64.52 4 LEU A N 3
ATOM 4996 C CA . LEU A 1 11 ? -10.407 21.276 3.999 1.00 61.41 4 LEU A CA 3
ATOM 4997 C C . LEU A 1 11 ? -10.360 19.900 4.657 1.00 42.44 4 LEU A C 3
ATOM 4998 O O . LEU A 1 11 ? -10.993 18.955 4.189 1.00 42.22 4 LEU A O 3
ATOM 5014 N N . GLY A 1 12 ? -9.604 19.797 5.747 1.00 71.01 5 GLY A N 3
ATOM 5015 C CA . GLY A 1 12 ? -9.490 18.533 6.452 1.00 41.22 5 GLY A CA 3
ATOM 5016 C C . GLY A 1 12 ? -10.784 18.128 7.130 1.00 61.11 5 GLY A C 3
ATOM 5017 O O . GLY A 1 12 ? -11.136 16.950 7.154 1.00 35.31 5 GLY A O 3
ATOM 5021 N N . ASP A 1 13 ? -11.492 19.107 7.683 1.00 44.11 6 ASP A N 3
ATOM 5022 C CA . ASP A 1 13 ? -12.753 18.846 8.366 1.00 1.53 6 ASP A CA 3
ATOM 5023 C C . ASP A 1 13 ? -13.846 18.481 7.366 1.00 75.21 6 ASP A C 3
ATOM 5024 O O . ASP A 1 13 ? -14.569 17.502 7.552 1.00 24.40 6 ASP A O 3
ATOM 5033 N N . GLN A 1 14 ? -13.961 19.274 6.306 1.00 41.04 7 GLN A N 3
ATOM 5034 C CA . GLN A 1 14 ? -14.967 19.035 5.278 1.00 12.00 7 GLN A CA 3
ATOM 5035 C C . GLN A 1 14 ? -14.791 17.653 4.655 1.00 23.43 7 GLN A C 3
ATOM 5036 O O . GLN A 1 14 ? -15.753 16.898 4.512 1.00 24.00 7 GLN A O 3
ATOM 5050 N N . LEU A 1 15 ? -13.556 17.329 4.286 1.00 1.02 8 LEU A N 3
ATOM 5051 C CA . LEU A 1 15 ? -13.253 16.039 3.678 1.00 15.22 8 LEU A CA 3
ATOM 5052 C C . LEU A 1 15 ? -13.624 14.894 4.617 1.00 51.22 8 LEU A C 3
ATOM 5053 O O . LEU A 1 15 ? -14.210 13.897 4.195 1.00 35.31 8 LEU A O 3
ATOM 5069 N N . THR A 1 16 ? -13.280 15.047 5.891 1.00 30.20 9 THR A N 3
ATOM 5070 C CA . THR A 1 16 ? -13.577 14.028 6.890 1.00 35.33 9 THR A CA 3
ATOM 5071 C C . THR A 1 16 ? -15.077 13.924 7.140 1.00 75.41 9 THR A C 3
ATOM 5072 O O . THR A 1 16 ? -15.621 12.826 7.263 1.00 34.34 9 THR A O 3
ATOM 5083 N N . SER A 1 17 ? -15.742 15.072 7.215 1.00 43.55 10 SER A N 3
ATOM 5084 C CA . SER A 1 17 ? -17.180 15.110 7.453 1.00 42.24 10 SER A CA 3
ATOM 5085 C C . SER A 1 17 ? -17.933 14.376 6.349 1.00 32.21 10 SER A C 3
ATOM 5086 O O . SER A 1 17 ? -18.862 13.612 6.616 1.00 12.51 10 SER A O 3
ATOM 5094 N N . THR A 1 18 ? -17.526 14.611 5.105 1.00 1.22 11 THR A N 3
ATOM 5095 C CA . THR A 1 18 ? -18.163 13.974 3.959 1.00 43.24 11 THR A CA 3
ATOM 5096 C C . THR A 1 18 ? -17.707 12.527 3.813 1.00 13.21 11 THR A C 3
ATOM 5097 O O . THR A 1 18 ? -18.528 11.618 3.678 1.00 22.04 11 THR A O 3
ATOM 5108 N N . LEU A 1 19 ? -16.396 12.318 3.839 1.00 62.43 12 LEU A N 3
ATOM 5109 C CA . LEU A 1 19 ? -15.832 10.979 3.710 1.00 60.43 12 LEU A CA 3
ATOM 5110 C C . LEU A 1 19 ? -16.391 10.046 4.780 1.00 24.03 12 LEU A C 3
ATOM 5111 O O . LEU A 1 19 ? -16.782 8.917 4.490 1.00 75.20 12 LEU A O 3
ATOM 5127 N N . ALA A 1 20 ? -16.427 10.529 6.018 1.00 24.33 13 ALA A N 3
ATOM 5128 C CA . ALA A 1 20 ? -16.942 9.741 7.131 1.00 15.20 13 ALA A CA 3
ATOM 5129 C C . ALA A 1 20 ? -18.450 9.551 7.017 1.00 10.44 13 ALA A C 3
ATOM 5130 O O . ALA A 1 20 ? -18.974 8.474 7.305 1.00 4.32 13 ALA A O 3
ATOM 5137 N N . SER A 1 21 ? -19.144 10.603 6.595 1.00 2.44 14 SER A N 3
ATOM 5138 C CA . SER A 1 21 ? -20.594 10.553 6.447 1.00 5.13 14 SER A CA 3
ATOM 5139 C C . SER A 1 21 ? -21.000 9.519 5.402 1.00 43.45 14 SER A C 3
ATOM 5140 O O . SER A 1 21 ? -21.917 8.729 5.617 1.00 71.41 14 SER A O 3
ATOM 5148 N N . ALA A 1 22 ? -20.306 9.531 4.267 1.00 4.22 15 ALA A N 3
ATOM 5149 C CA . ALA A 1 22 ? -20.591 8.594 3.188 1.00 21.01 15 ALA A CA 3
ATOM 5150 C C . ALA A 1 22 ? -20.222 7.169 3.587 1.00 30.21 15 ALA A C 3
ATOM 5151 O O . ALA A 1 22 ? -20.984 6.231 3.351 1.00 53.00 15 ALA A O 3
ATOM 5158 N N . LEU A 1 23 ? -19.050 7.015 4.192 1.00 73.31 16 LEU A N 3
ATOM 5159 C CA . LEU A 1 23 ? -18.579 5.703 4.624 1.00 30.21 16 LEU A CA 3
ATOM 5160 C C . LEU A 1 23 ? -19.454 5.152 5.746 1.00 41.25 16 LEU A C 3
ATOM 5161 O O . LEU A 1 23 ? -19.460 3.949 6.011 1.00 62.01 16 LEU A O 3
ATOM 5177 N N . THR A 1 24 ? -20.195 6.040 6.403 1.00 40.53 17 THR A N 3
ATOM 5178 C CA . THR A 1 24 ? -21.074 5.643 7.494 1.00 2.33 17 THR A CA 3
ATOM 5179 C C . THR A 1 24 ? -22.324 4.947 6.969 1.00 72.03 17 THR A C 3
ATOM 5180 O O . THR A 1 24 ? -22.964 4.176 7.683 1.00 72.12 17 THR A O 3
ATOM 5191 N N . LYS A 1 25 ? -22.665 5.223 5.714 1.00 33.21 18 LYS A N 3
ATOM 5192 C CA . LYS A 1 25 ? -23.838 4.621 5.091 1.00 15.33 18 LYS A CA 3
ATOM 5193 C C . LYS A 1 25 ? -23.429 3.619 4.015 1.00 44.31 18 LYS A C 3
ATOM 5194 O O . LYS A 1 25 ? -24.240 3.228 3.175 1.00 23.24 18 LYS A O 3
ATOM 5213 N N . THR A 1 26 ? -22.165 3.207 4.047 1.00 35.01 19 THR A N 3
ATOM 5214 C CA . THR A 1 26 ? -21.649 2.252 3.075 1.00 61.42 19 THR A CA 3
ATOM 5215 C C . THR A 1 26 ? -21.563 0.852 3.673 1.00 71.12 19 THR A C 3
ATOM 5216 O O . THR A 1 26 ? -20.992 0.658 4.745 1.00 4.44 19 THR A O 3
ATOM 5227 N N . ASN A 1 27 ? -22.134 -0.122 2.971 1.00 71.05 20 ASN A N 3
ATOM 5228 C CA . ASN A 1 27 ? -22.120 -1.506 3.433 1.00 1.43 20 ASN A CA 3
ATOM 5229 C C . ASN A 1 27 ? -20.698 -1.965 3.731 1.00 72.45 20 ASN A C 3
ATOM 5230 O O . ASN A 1 27 ? -20.473 -2.803 4.607 1.00 12.14 20 ASN A O 3
ATOM 5241 N N . THR A 1 28 ? -19.736 -1.413 2.998 1.00 52.11 21 THR A N 3
ATOM 5242 C CA . THR A 1 28 ? -18.334 -1.767 3.183 1.00 22.21 21 THR A CA 3
ATOM 5243 C C . THR A 1 28 ? -17.862 -1.421 4.590 1.00 64.23 21 THR A C 3
ATOM 5244 O O . THR A 1 28 ? -16.871 -1.969 5.077 1.00 42.51 21 THR A O 3
ATOM 5255 N N . LEU A 1 29 ? -18.574 -0.509 5.241 1.00 11.02 22 LEU A N 3
ATOM 5256 C CA . LEU A 1 29 ? -18.228 -0.089 6.595 1.00 51.03 22 LEU A CA 3
ATOM 5257 C C . LEU A 1 29 ? -19.208 -0.665 7.611 1.00 32.31 22 LEU A C 3
ATOM 5258 O O . LEU A 1 29 ? -18.829 -1.008 8.731 1.00 54.10 22 LEU A O 3
ATOM 5274 N N . LYS A 1 30 ? -20.472 -0.769 7.214 1.00 15.21 23 LYS A N 3
ATOM 5275 C CA . LYS A 1 30 ? -21.508 -1.307 8.088 1.00 41.42 23 LYS A CA 3
ATOM 5276 C C . LYS A 1 30 ? -21.357 -2.816 8.246 1.00 53.11 23 LYS A C 3
ATOM 5277 O O . LYS A 1 30 ? -21.649 -3.371 9.305 1.00 41.03 23 LYS A O 3
ATOM 5296 N N . ALA A 1 31 ? -20.897 -3.475 7.187 1.00 3.22 24 ALA A N 3
ATOM 5297 C CA . ALA A 1 31 ? -20.704 -4.920 7.211 1.00 2.52 24 ALA A CA 3
ATOM 5298 C C . ALA A 1 31 ? -19.572 -5.306 8.157 1.00 74.50 24 ALA A C 3
ATOM 5299 O O . ALA A 1 31 ? -19.716 -6.215 8.975 1.00 71.13 24 ALA A O 3
ATOM 5306 N N . VAL A 1 32 ? -18.445 -4.611 8.040 1.00 42.11 25 VAL A N 3
ATOM 5307 C CA . VAL A 1 32 ? -17.288 -4.882 8.886 1.00 53.52 25 VAL A CA 3
ATOM 5308 C C . VAL A 1 32 ? -17.549 -4.455 10.326 1.00 43.21 25 VAL A C 3
ATOM 5309 O O . VAL A 1 32 ? -17.170 -5.151 11.268 1.00 42.45 25 VAL A O 3
ATOM 5322 N N . SER A 1 33 ? -18.198 -3.307 10.489 1.00 42.30 26 SER A N 3
ATOM 5323 C CA . SER A 1 33 ? -18.506 -2.785 11.815 1.00 60.33 26 SER A CA 3
ATOM 5324 C C . SER A 1 33 ? -19.471 -3.709 12.552 1.00 35.21 26 SER A C 3
ATOM 5325 O O . SER A 1 33 ? -19.241 -4.071 13.705 1.00 35.12 26 SER A O 3
ATOM 5333 N N . ALA A 1 34 ? -20.552 -4.086 11.876 1.00 53.14 27 ALA A N 3
ATOM 5334 C CA . ALA A 1 34 ? -21.551 -4.970 12.464 1.00 5.15 27 ALA A CA 3
ATOM 5335 C C . ALA A 1 34 ? -20.989 -6.370 12.675 1.00 73.24 27 ALA A C 3
ATOM 5336 O O . ALA A 1 34 ? -21.583 -7.189 13.377 1.00 35.20 27 ALA A O 3
ATOM 5343 N N . SER A 1 35 ? -19.842 -6.642 12.061 1.00 61.41 28 SER A N 3
ATOM 5344 C CA . SER A 1 35 ? -19.201 -7.947 12.178 1.00 34.10 28 SER A CA 3
ATOM 5345 C C . SER A 1 35 ? -18.297 -8.000 13.405 1.00 61.42 28 SER A C 3
ATOM 5346 O O . SER A 1 35 ? -18.024 -9.074 13.945 1.00 42.31 28 SER A O 3
ATOM 5354 N N . LYS A 1 36 ? -17.832 -6.834 13.842 1.00 13.23 29 LYS A N 3
ATOM 5355 C CA . LYS A 1 36 ? -16.959 -6.745 15.005 1.00 53.02 29 LYS A CA 3
ATOM 5356 C C . LYS A 1 36 ? -15.801 -7.731 14.893 1.00 74.35 29 LYS A C 3
ATOM 5357 O O . LYS A 1 36 ? -15.626 -8.619 15.729 1.00 11.44 29 LYS A O 3
ATOM 5376 N N . PRO A 1 37 ? -14.988 -7.573 13.837 1.00 33.41 30 PRO A N 3
ATOM 5377 C CA . PRO A 1 37 ? -13.831 -8.439 13.593 1.00 55.40 30 PRO A CA 3
ATOM 5378 C C . PRO A 1 37 ? -12.716 -8.218 14.609 1.00 55.12 30 PRO A C 3
ATOM 5379 O O . PRO A 1 37 ? -12.666 -8.881 15.644 1.00 23.14 30 PRO A O 3
ATOM 5390 N N . SER A 1 38 ? -11.822 -7.282 14.304 1.00 24.45 31 SER A N 3
ATOM 5391 C CA . SER A 1 38 ? -10.705 -6.976 15.190 1.00 42.22 31 SER A CA 3
ATOM 5392 C C . SER A 1 38 ? -9.795 -5.919 14.571 1.00 73.24 31 SER A C 3
ATOM 5393 O O . SER A 1 38 ? -9.709 -5.796 13.349 1.00 14.05 31 SER A O 3
ATOM 5401 N N . ALA A 1 39 ? -9.116 -5.159 15.423 1.00 24.33 32 ALA A N 3
ATOM 5402 C CA . ALA A 1 39 ? -8.211 -4.114 14.961 1.00 64.32 32 ALA A CA 3
ATOM 5403 C C . ALA A 1 39 ? -7.064 -4.703 14.146 1.00 12.45 32 ALA A C 3
ATOM 5404 O O . ALA A 1 39 ? -6.373 -3.987 13.421 1.00 22.54 32 ALA A O 3
ATOM 5411 N N . ASN A 1 40 ? -6.867 -6.012 14.269 1.00 0.41 33 ASN A N 3
ATOM 5412 C CA . ASN A 1 40 ? -5.804 -6.697 13.543 1.00 44.21 33 ASN A CA 3
ATOM 5413 C C . ASN A 1 40 ? -6.136 -6.797 12.057 1.00 64.53 33 ASN A C 3
ATOM 5414 O O . ASN A 1 40 ? -5.319 -6.451 11.203 1.00 22.34 33 ASN A O 3
ATOM 5425 N N . VAL A 1 41 ? -7.339 -7.273 11.756 1.00 71.11 34 VAL A N 3
ATOM 5426 C CA . VAL A 1 41 ? -7.781 -7.417 10.374 1.00 71.21 34 VAL A CA 3
ATOM 5427 C C . VAL A 1 41 ? -8.253 -6.084 9.806 1.00 20.34 34 VAL A C 3
ATOM 5428 O O . VAL A 1 41 ? -8.098 -5.816 8.614 1.00 24.52 34 VAL A O 3
ATOM 5441 N N . ALA A 1 42 ? -8.830 -5.252 10.666 1.00 10.22 35 ALA A N 3
ATOM 5442 C CA . ALA A 1 42 ? -9.323 -3.944 10.250 1.00 62.33 35 ALA A CA 3
ATOM 5443 C C . ALA A 1 42 ? -8.202 -3.098 9.657 1.00 1.24 35 ALA A C 3
ATOM 5444 O O . ALA A 1 42 ? -8.395 -2.409 8.655 1.00 45.22 35 ALA A O 3
ATOM 5451 N N . VAL A 1 43 ? -7.030 -3.154 10.282 1.00 43.12 36 VAL A N 3
ATOM 5452 C CA . VAL A 1 43 ? -5.877 -2.393 9.815 1.00 10.31 36 VAL A CA 3
ATOM 5453 C C . VAL A 1 43 ? -5.393 -2.903 8.463 1.00 15.40 36 VAL A C 3
ATOM 5454 O O . VAL A 1 43 ? -5.014 -2.120 7.591 1.00 24.50 36 VAL A O 3
ATOM 5467 N N . ALA A 1 44 ? -5.409 -4.222 8.294 1.00 3.42 37 ALA A N 3
ATOM 5468 C CA . ALA A 1 44 ? -4.974 -4.836 7.046 1.00 51.03 37 ALA A CA 3
ATOM 5469 C C . ALA A 1 44 ? -5.966 -4.559 5.922 1.00 42.04 37 ALA A C 3
ATOM 5470 O O . ALA A 1 44 ? -5.577 -4.383 4.767 1.00 51.03 37 ALA A O 3
ATOM 5477 N N . ILE A 1 45 ? -7.249 -4.522 6.266 1.00 73.45 38 ILE A N 3
ATOM 5478 C CA . ILE A 1 45 ? -8.296 -4.266 5.286 1.00 52.44 38 ILE A CA 3
ATOM 5479 C C . ILE A 1 45 ? -8.262 -2.818 4.812 1.00 51.53 38 ILE A C 3
ATOM 5480 O O . ILE A 1 45 ? -8.351 -2.542 3.614 1.00 73.42 38 ILE A O 3
ATOM 5496 N N . VAL A 1 46 ? -8.131 -1.893 5.758 1.00 52.21 39 VAL A N 3
ATOM 5497 C CA . VAL A 1 46 ? -8.083 -0.472 5.437 1.00 75.24 39 VAL A CA 3
ATOM 5498 C C . VAL A 1 46 ? -6.813 -0.126 4.668 1.00 45.31 39 VAL A C 3
ATOM 5499 O O . VAL A 1 46 ? -6.830 0.703 3.757 1.00 15.42 39 VAL A O 3
ATOM 5512 N N . THR A 1 47 ? -5.708 -0.765 5.040 1.00 35.43 40 THR A N 3
ATOM 5513 C CA . THR A 1 47 ? -4.428 -0.525 4.387 1.00 32.23 40 THR A CA 3
ATOM 5514 C C . THR A 1 47 ? -4.495 -0.868 2.903 1.00 21.31 40 THR A C 3
ATOM 5515 O O . THR A 1 47 ? -3.943 -0.155 2.066 1.00 0.50 40 THR A O 3
ATOM 5526 N N . SER A 1 48 ? -5.176 -1.964 2.584 1.00 32.22 41 SER A N 3
ATOM 5527 C CA . SER A 1 48 ? -5.313 -2.403 1.200 1.00 53.02 41 SER A CA 3
ATOM 5528 C C . SER A 1 48 ? -5.996 -1.332 0.355 1.00 40.02 41 SER A C 3
ATOM 5529 O O . SER A 1 48 ? -5.568 -1.039 -0.761 1.00 22.21 41 SER A O 3
ATOM 5537 N N . GLY A 1 49 ? -7.061 -0.750 0.897 1.00 73.12 42 GLY A N 3
ATOM 5538 C CA . GLY A 1 49 ? -7.788 0.282 0.180 1.00 63.23 42 GLY A CA 3
ATOM 5539 C C . GLY A 1 49 ? -7.022 1.589 0.113 1.00 61.02 42 GLY A C 3
ATOM 5540 O O . GLY A 1 49 ? -7.125 2.327 -0.868 1.00 32.11 42 GLY A O 3
ATOM 5544 N N . LEU A 1 50 ? -6.254 1.877 1.157 1.00 5.21 43 LEU A N 3
ATOM 5545 C CA . LEU A 1 50 ? -5.468 3.105 1.213 1.00 21.41 43 LEU A CA 3
ATOM 5546 C C . LEU A 1 50 ? -4.372 3.100 0.153 1.00 54.14 43 LEU A C 3
ATOM 5547 O O . LEU A 1 50 ? -4.135 4.107 -0.515 1.00 60.24 43 LEU A O 3
ATOM 5563 N N . LYS A 1 51 ? -3.709 1.959 0.001 1.00 73.43 44 LYS A N 3
ATOM 5564 C CA . LYS A 1 51 ? -2.640 1.820 -0.981 1.00 22.00 44 LYS A CA 3
ATOM 5565 C C . LYS A 1 51 ? -3.184 1.946 -2.400 1.00 11.43 44 LYS A C 3
ATOM 5566 O O . LYS A 1 51 ? -2.579 2.594 -3.254 1.00 61.32 44 LYS A O 3
ATOM 5585 N N . LYS A 1 52 ? -4.333 1.324 -2.645 1.00 42.32 45 LYS A N 3
ATOM 5586 C CA . LYS A 1 52 ? -4.962 1.368 -3.960 1.00 4.51 45 LYS A CA 3
ATOM 5587 C C . LYS A 1 52 ? -5.469 2.773 -4.273 1.00 3.13 45 LYS A C 3
ATOM 5588 O O . LYS A 1 52 ? -5.268 3.284 -5.374 1.00 20.14 45 LYS A O 3
ATOM 5607 N N . ALA A 1 53 ? -6.126 3.391 -3.297 1.00 3.23 46 ALA A N 3
ATOM 5608 C CA . ALA A 1 53 ? -6.658 4.738 -3.468 1.00 73.44 46 ALA A CA 3
ATOM 5609 C C . ALA A 1 53 ? -5.546 5.732 -3.782 1.00 53.11 46 ALA A C 3
ATOM 5610 O O . ALA A 1 53 ? -5.647 6.514 -4.728 1.00 23.25 46 ALA A O 3
ATOM 5617 N N . LEU A 1 54 ? -4.485 5.698 -2.982 1.00 12.20 47 LEU A N 3
ATOM 5618 C CA . LEU A 1 54 ? -3.353 6.598 -3.175 1.00 72.43 47 LEU A CA 3
ATOM 5619 C C . LEU A 1 54 ? -2.595 6.253 -4.454 1.00 3.54 47 LEU A C 3
ATOM 5620 O O . LEU A 1 54 ? -2.085 7.137 -5.141 1.00 40.24 47 LEU A O 3
ATOM 5636 N N . GLY A 1 55 ? -2.530 4.963 -4.768 1.00 63.34 48 GLY A N 3
ATOM 5637 C CA . GLY A 1 55 ? -1.835 4.526 -5.965 1.00 43.11 48 GLY A CA 3
ATOM 5638 C C . GLY A 1 55 ? -2.541 4.956 -7.235 1.00 4.51 48 GLY A C 3
ATOM 5639 O O . GLY A 1 55 ? -1.901 5.202 -8.256 1.00 40.20 48 GLY A O 3
ATOM 5643 N N . ALA A 1 56 ? -3.865 5.046 -7.172 1.00 31.02 49 ALA A N 3
ATOM 5644 C CA . ALA A 1 56 ? -4.660 5.450 -8.326 1.00 53.35 49 ALA A CA 3
ATOM 5645 C C . ALA A 1 56 ? -4.649 6.966 -8.497 1.00 35.12 49 ALA A C 3
ATOM 5646 O O . ALA A 1 56 ? -4.966 7.482 -9.569 1.00 35.35 49 ALA A O 3
ATOM 5653 N N . LEU A 1 57 ? -4.283 7.673 -7.434 1.00 32.41 50 LEU A N 3
ATOM 5654 C CA . LEU A 1 57 ? -4.232 9.131 -7.465 1.00 54.34 50 LEU A CA 3
ATOM 5655 C C . LEU A 1 57 ? -2.805 9.620 -7.688 1.00 24.44 50 LEU A C 3
ATOM 5656 O O . LEU A 1 57 ? -2.504 10.797 -7.488 1.00 21.25 50 LEU A O 3
ATOM 5672 N N . ARG A 1 58 ? -1.931 8.711 -8.104 1.00 62.43 51 ARG A N 3
ATOM 5673 C CA . ARG A 1 58 ? -0.535 9.051 -8.354 1.00 62.33 51 ARG A CA 3
ATOM 5674 C C . ARG A 1 58 ? 0.079 9.752 -7.146 1.00 73.14 51 ARG A C 3
ATOM 5675 O O . ARG A 1 58 ? 0.828 10.719 -7.291 1.00 13.05 51 ARG A O 3
ATOM 5696 N N . ILE A 1 59 ? -0.244 9.259 -5.955 1.00 60.32 52 ILE A N 3
ATOM 5697 C CA . ILE A 1 59 ? 0.276 9.838 -4.723 1.00 71.45 52 ILE A CA 3
ATOM 5698 C C . ILE A 1 59 ? 1.684 9.329 -4.427 1.00 50.13 52 ILE A C 3
ATOM 5699 O O . ILE A 1 59 ? 1.961 8.136 -4.546 1.00 11.51 52 ILE A O 3
ATOM 5715 N N . ASN A 1 60 ? 2.568 10.242 -4.040 1.00 43.30 53 ASN A N 3
ATOM 5716 C CA . ASN A 1 60 ? 3.947 9.886 -3.726 1.00 11.51 53 ASN A CA 3
ATOM 5717 C C . ASN A 1 60 ? 3.998 8.730 -2.732 1.00 1.44 53 ASN A C 3
ATOM 5718 O O . ASN A 1 60 ? 3.218 8.682 -1.780 1.00 52.21 53 ASN A O 3
ATOM 5729 N N . ALA A 1 61 ? 4.921 7.801 -2.959 1.00 25.10 54 ALA A N 3
ATOM 5730 C CA . ALA A 1 61 ? 5.075 6.647 -2.081 1.00 1.42 54 ALA A CA 3
ATOM 5731 C C . ALA A 1 61 ? 5.438 7.079 -0.664 1.00 12.45 54 ALA A C 3
ATOM 5732 O O . ALA A 1 61 ? 4.980 6.486 0.311 1.00 32.33 54 ALA A O 3
ATOM 5739 N N . GLY A 1 62 ? 6.262 8.116 -0.559 1.00 44.32 55 GLY A N 3
ATOM 5740 C CA . GLY A 1 62 ? 6.673 8.610 0.742 1.00 75.41 55 GLY A CA 3
ATOM 5741 C C . GLY A 1 62 ? 5.494 8.994 1.614 1.00 65.23 55 GLY A C 3
ATOM 5742 O O . GLY A 1 62 ? 5.392 8.557 2.761 1.00 13.43 55 GLY A O 3
ATOM 5746 N N . VAL A 1 63 ? 4.601 9.816 1.071 1.00 51.11 56 VAL A N 3
ATOM 5747 C CA . VAL A 1 63 ? 3.424 10.260 1.808 1.00 11.41 56 VAL A CA 3
ATOM 5748 C C . VAL A 1 63 ? 2.411 9.131 1.956 1.00 31.40 56 VAL A C 3
ATOM 5749 O O . VAL A 1 63 ? 1.745 9.013 2.985 1.00 51.13 56 VAL A O 3
ATOM 5762 N N . SER A 1 64 ? 2.299 8.302 0.923 1.00 4.15 57 SER A N 3
ATOM 5763 C CA . SER A 1 64 ? 1.363 7.184 0.938 1.00 44.44 57 SER A CA 3
ATOM 5764 C C . SER A 1 64 ? 1.787 6.136 1.962 1.00 12.12 57 SER A C 3
ATOM 5765 O O . SER A 1 64 ? 0.995 5.277 2.352 1.00 44.24 57 SER A O 3
ATOM 5773 N N . SER A 1 65 ? 3.042 6.212 2.393 1.00 33.23 58 SER A N 3
ATOM 5774 C CA . SER A 1 65 ? 3.573 5.268 3.370 1.00 51.25 58 SER A CA 3
ATOM 5775 C C . SER A 1 65 ? 3.183 5.674 4.787 1.00 5.03 58 SER A C 3
ATOM 5776 O O . SER A 1 65 ? 2.757 4.843 5.587 1.00 32.11 58 SER A O 3
ATOM 5784 N N . GLN A 1 66 ? 3.332 6.960 5.089 1.00 44.20 59 GLN A N 3
ATOM 5785 C CA . GLN A 1 66 ? 2.997 7.479 6.410 1.00 51.14 59 GLN A CA 3
ATOM 5786 C C . GLN A 1 66 ? 1.488 7.483 6.626 1.00 13.13 59 GLN A C 3
ATOM 5787 O O . GLN A 1 66 ? 1.007 7.268 7.740 1.00 40.35 59 GLN A O 3
ATOM 5801 N N . LEU A 1 67 ? 0.742 7.728 5.554 1.00 42.34 60 LEU A N 3
ATOM 5802 C CA . LEU A 1 67 ? -0.714 7.761 5.625 1.00 13.10 60 LEU A CA 3
ATOM 5803 C C . LEU A 1 67 ? -1.265 6.425 6.113 1.00 12.32 60 LEU A C 3
ATOM 5804 O O . LEU A 1 67 ? -2.241 6.379 6.863 1.00 24.01 60 LEU A O 3
ATOM 5820 N N . THR A 1 68 ? -0.634 5.338 5.682 1.00 72.32 61 THR A N 3
ATOM 5821 C CA . THR A 1 68 ? -1.059 4.000 6.076 1.00 14.12 61 THR A CA 3
ATOM 5822 C C . THR A 1 68 ? -0.758 3.737 7.547 1.00 51.45 61 THR A C 3
ATOM 5823 O O . THR A 1 68 ? -1.530 3.077 8.240 1.00 34.52 61 THR A O 3
ATOM 5834 N N . SER A 1 69 ? 0.372 4.258 8.016 1.00 23.35 62 SER A N 3
ATOM 5835 C CA . SER A 1 69 ? 0.777 4.077 9.405 1.00 64.32 62 SER A CA 3
ATOM 5836 C C . SER A 1 69 ? -0.160 4.826 10.347 1.00 12.22 62 SER A C 3
ATOM 5837 O O . SER A 1 69 ? -0.474 4.349 11.438 1.00 41.50 62 SER A O 3
ATOM 5845 N N . ALA A 1 70 ? -0.603 6.004 9.918 1.00 14.22 63 ALA A N 3
ATOM 5846 C CA . ALA A 1 70 ? -1.506 6.819 10.721 1.00 32.21 63 ALA A CA 3
ATOM 5847 C C . ALA A 1 70 ? -2.911 6.227 10.739 1.00 4.15 63 ALA A C 3
ATOM 5848 O O . ALA A 1 70 ? -3.473 5.968 11.803 1.00 40.14 63 ALA A O 3
ATOM 5855 N N . VAL A 1 71 ? -3.475 6.016 9.553 1.00 62.21 64 VAL A N 3
ATOM 5856 C CA . VAL A 1 71 ? -4.815 5.454 9.433 1.00 21.31 64 VAL A CA 3
ATOM 5857 C C . VAL A 1 71 ? -4.934 4.147 10.209 1.00 40.54 64 VAL A C 3
ATOM 5858 O O . VAL A 1 71 ? -5.961 3.872 10.829 1.00 41.52 64 VAL A O 3
ATOM 5871 N N . SER A 1 72 ? -3.876 3.343 10.170 1.00 44.40 65 SER A N 3
ATOM 5872 C CA . SER A 1 72 ? -3.863 2.062 10.865 1.00 62.44 65 SER A CA 3
ATOM 5873 C C . SER A 1 72 ? -3.905 2.265 12.377 1.00 21.22 65 SER A C 3
ATOM 5874 O O . SER A 1 72 ? -4.537 1.495 13.099 1.00 31.04 65 SER A O 3
ATOM 5882 N N . GLN A 1 73 ? -3.226 3.306 12.847 1.00 34.14 66 GLN A N 3
ATOM 5883 C CA . GLN A 1 73 ? -3.185 3.611 14.273 1.00 54.34 66 GLN A CA 3
ATOM 5884 C C . GLN A 1 73 ? -4.570 3.989 14.789 1.00 71.22 66 GLN A C 3
ATOM 5885 O O . GLN A 1 73 ? -5.029 3.465 15.803 1.00 21.40 66 GLN A O 3
ATOM 5899 N N . ALA A 1 74 ? -5.230 4.902 14.083 1.00 61.11 67 ALA A N 3
ATOM 5900 C CA . ALA A 1 74 ? -6.563 5.348 14.470 1.00 45.44 67 ALA A CA 3
ATOM 5901 C C . ALA A 1 74 ? -7.566 4.203 14.402 1.00 71.01 67 ALA A C 3
ATOM 5902 O O . ALA A 1 74 ? -8.410 4.052 15.286 1.00 71.34 67 ALA A O 3
ATOM 5909 N N . VAL A 1 75 ? -7.471 3.399 13.348 1.00 41.04 68 VAL A N 3
ATOM 5910 C CA . VAL A 1 75 ? -8.370 2.266 13.166 1.00 13.34 68 VAL A CA 3
ATOM 5911 C C . VAL A 1 75 ? -8.083 1.167 14.183 1.00 2.14 68 VAL A C 3
ATOM 5912 O O . VAL A 1 75 ? -8.981 0.423 14.578 1.00 51.34 68 VAL A O 3
ATOM 5925 N N . ALA A 1 76 ? -6.827 1.073 14.605 1.00 75.23 69 ALA A N 3
ATOM 5926 C CA . ALA A 1 76 ? -6.422 0.066 15.578 1.00 24.41 69 ALA A CA 3
ATOM 5927 C C . ALA A 1 76 ? -6.663 0.552 17.004 1.00 15.24 69 ALA A C 3
ATOM 5928 O O . ALA A 1 76 ? -6.358 -0.148 17.968 1.00 23.12 69 ALA A O 3
ATOM 5935 N N . ASN A 1 77 ? -7.215 1.755 17.128 1.00 44.13 70 ASN A N 3
ATOM 5936 C CA . ASN A 1 77 ? -7.496 2.335 18.436 1.00 24.01 70 ASN A CA 3
ATOM 5937 C C . ASN A 1 77 ? -8.990 2.291 18.741 1.00 41.52 70 ASN A C 3
ATOM 5938 O O . ASN A 1 77 ? -9.397 2.247 19.902 1.00 1.43 70 ASN A O 3
ATOM 5949 N N . VAL A 1 78 ? -9.803 2.301 17.689 1.00 51.42 71 VAL A N 3
ATOM 5950 C CA . VAL A 1 78 ? -11.253 2.260 17.843 1.00 45.14 71 VAL A CA 3
ATOM 5951 C C . VAL A 1 78 ? -11.707 0.919 18.407 1.00 30.42 71 VAL A C 3
ATOM 5952 O O . VAL A 1 78 ? -12.755 0.826 19.046 1.00 14.34 71 VAL A O 3
ATOM 5965 N N . ARG A 1 79 ? -10.913 -0.119 18.167 1.00 43.43 72 ARG A N 3
ATOM 5966 C CA . ARG 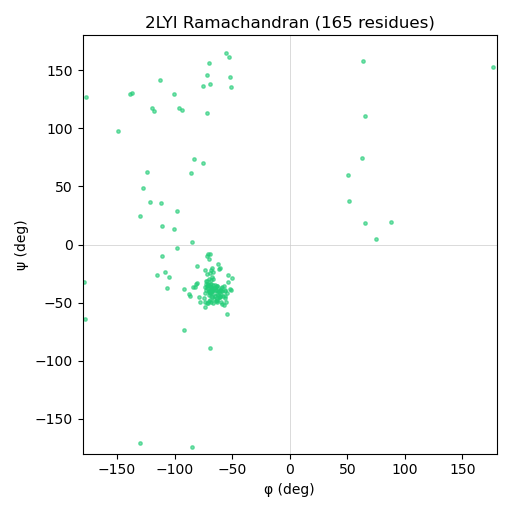A 1 79 ? -11.234 -1.456 18.650 1.00 24.13 72 ARG A CA 3
ATOM 5967 C C . ARG A 1 79 ? -12.535 -1.960 18.033 1.00 1.41 72 ARG A C 3
ATOM 5968 O O . ARG A 1 79 ? -13.352 -1.187 17.531 1.00 22.21 72 ARG A O 3
ATOM 5989 N N . PRO A 1 80 ? -12.733 -3.285 18.067 1.00 71.24 73 PRO A N 3
ATOM 5990 C CA . PRO A 1 80 ? -13.932 -3.922 17.515 1.00 45.30 73 PRO A CA 3
ATOM 5991 C C . PRO A 1 80 ? -15.180 -3.616 18.335 1.00 23.22 73 PRO A C 3
ATOM 5992 O O . PRO A 1 80 ? -15.090 -3.218 19.496 1.00 24.14 73 PRO A O 3
ATOM 6003 N N . GLY A 1 81 ? -16.345 -3.804 17.724 1.00 33.13 74 GLY A N 3
ATOM 6004 C CA . GLY A 1 81 ? -17.596 -3.544 18.414 1.00 40.44 74 GLY A CA 3
ATOM 6005 C C . GLY A 1 81 ? -17.999 -2.084 18.352 1.00 3.00 74 GLY A C 3
ATOM 6006 O O . GLY A 1 81 ? -18.837 -1.630 19.130 1.00 33.15 74 GLY A O 3
ATOM 6010 N N . SER A 1 82 ? -17.398 -1.345 17.425 1.00 10.32 75 SER A N 3
ATOM 6011 C CA . SER A 1 82 ? -17.695 0.075 17.267 1.00 22.32 75 SER A CA 3
ATOM 6012 C C . SER A 1 82 ? -18.412 0.337 15.947 1.00 40.22 75 SER A C 3
ATOM 6013 O O . SER A 1 82 ? -18.085 -0.259 14.921 1.00 52.04 75 SER A O 3
ATOM 6021 N N . SER A 1 83 ? -19.392 1.234 15.980 1.00 63.50 76 SER A N 3
ATOM 6022 C CA . SER A 1 83 ? -20.159 1.574 14.788 1.00 61.34 76 SER A CA 3
ATOM 6023 C C . SER A 1 83 ? -19.233 1.950 13.635 1.00 25.04 76 SER A C 3
ATOM 6024 O O . SER A 1 83 ? -18.061 2.275 13.828 1.00 60.40 76 SER A O 3
ATOM 6032 N N . PRO A 1 84 ? -19.770 1.906 12.408 1.00 44.53 77 PRO A N 3
ATOM 6033 C CA . PRO A 1 84 ? -19.011 2.241 11.199 1.00 42.05 77 PRO A CA 3
ATOM 6034 C C . PRO A 1 84 ? -18.686 3.728 11.110 1.00 21.21 77 PRO A C 3
ATOM 6035 O O . PRO A 1 84 ? -17.927 4.157 10.241 1.00 70.01 77 PRO A O 3
ATOM 6046 N N . ALA A 1 85 ? -19.265 4.510 12.016 1.00 55.13 78 ALA A N 3
ATOM 6047 C CA . ALA A 1 85 ? -19.034 5.949 12.041 1.00 34.13 78 ALA A CA 3
ATOM 6048 C C . ALA A 1 85 ? -17.634 6.272 12.551 1.00 33.22 78 ALA A C 3
ATOM 6049 O O . ALA A 1 85 ? -16.950 7.141 12.010 1.00 51.34 78 ALA A O 3
ATOM 6056 N N . VAL A 1 86 ? -17.214 5.568 13.598 1.00 41.52 79 VAL A N 3
ATOM 6057 C CA . VAL A 1 86 ? -15.894 5.781 14.181 1.00 35.01 79 VAL A CA 3
ATOM 6058 C C . VAL A 1 86 ? -14.798 5.230 13.275 1.00 43.01 79 VAL A C 3
ATOM 6059 O O . VAL A 1 86 ? -13.733 5.832 13.138 1.00 53.44 79 VAL A O 3
ATOM 6072 N N . TYR A 1 87 ? -15.067 4.085 12.659 1.00 61.52 80 TYR A N 3
ATOM 6073 C CA . TYR A 1 87 ? -14.102 3.452 11.768 1.00 54.14 80 TYR A CA 3
ATOM 6074 C C . TYR A 1 87 ? -13.828 4.330 10.550 1.00 72.54 80 TYR A C 3
ATOM 6075 O O . TYR A 1 87 ? -12.677 4.540 10.170 1.00 24.02 80 TYR A O 3
ATOM 6093 N N . ALA A 1 88 ? -14.895 4.840 9.945 1.00 21.42 81 ALA A N 3
ATOM 6094 C CA . ALA A 1 88 ? -14.771 5.698 8.773 1.00 31.33 81 ALA A CA 3
ATOM 6095 C C . ALA A 1 88 ? -14.033 6.989 9.112 1.00 34.53 81 ALA A C 3
ATOM 6096 O O . ALA A 1 88 ? -13.283 7.521 8.295 1.00 53.50 81 ALA A O 3
ATOM 6103 N N . LYS A 1 89 ? -14.252 7.488 10.324 1.00 31.22 82 LYS A N 3
ATOM 6104 C CA . LYS A 1 89 ? -13.609 8.717 10.774 1.00 61.12 82 LYS A CA 3
ATOM 6105 C C . LYS A 1 89 ? -12.139 8.473 11.099 1.00 63.35 82 LYS A C 3
ATOM 6106 O O . LYS A 1 89 ? -11.290 9.330 10.858 1.00 44.41 82 LYS A O 3
ATOM 6125 N N . ALA A 1 90 ? -11.845 7.298 11.647 1.00 11.43 83 ALA A N 3
ATOM 6126 C CA . ALA A 1 90 ? -10.478 6.941 12.001 1.00 43.05 83 ALA A CA 3
ATOM 6127 C C . ALA A 1 90 ? -9.641 6.667 10.756 1.00 54.30 83 ALA A C 3
ATOM 6128 O O . ALA A 1 90 ? -8.432 6.451 10.844 1.00 64.32 83 ALA A O 3
ATOM 6135 N N . ILE A 1 91 ? -10.291 6.677 9.598 1.00 13.54 84 ILE A N 3
ATOM 6136 C CA . ILE A 1 91 ? -9.607 6.430 8.334 1.00 23.41 84 ILE A CA 3
ATOM 6137 C C . ILE A 1 91 ? -9.544 7.696 7.488 1.00 2.52 84 ILE A C 3
ATOM 6138 O O . ILE A 1 91 ? -8.679 7.834 6.623 1.00 41.12 84 ILE A O 3
ATOM 6154 N N . ALA A 1 92 ? -10.464 8.620 7.743 1.00 11.33 85 ALA A N 3
ATOM 6155 C CA . ALA A 1 92 ? -10.511 9.876 7.006 1.00 5.05 85 ALA A CA 3
ATOM 6156 C C . ALA A 1 92 ? -9.711 10.961 7.719 1.00 32.44 85 ALA A C 3
ATOM 6157 O O . ALA A 1 92 ? -9.038 11.769 7.081 1.00 24.11 85 ALA A O 3
ATOM 6164 N N . ALA A 1 93 ? -9.791 10.973 9.046 1.00 1.21 86 ALA A N 3
ATOM 6165 C CA . ALA A 1 93 ? -9.072 11.957 9.845 1.00 22.22 86 ALA A CA 3
ATOM 6166 C C . ALA A 1 93 ? -7.579 11.932 9.537 1.00 35.32 86 ALA A C 3
ATOM 6167 O O . ALA A 1 93 ? -6.991 12.929 9.116 1.00 74.34 86 ALA A O 3
ATOM 6174 N N . PRO A 1 94 ? -6.950 10.767 9.751 1.00 51.40 87 PRO A N 3
ATOM 6175 C CA . PRO A 1 94 ? -5.517 10.584 9.501 1.00 64.14 87 PRO A CA 3
ATOM 6176 C C . PRO A 1 94 ? -5.179 10.606 8.015 1.00 4.44 87 PRO A C 3
ATOM 6177 O O . PRO A 1 94 ? -4.014 10.720 7.634 1.00 12.31 87 PRO A O 3
ATOM 6188 N N . SER A 1 95 ? -6.206 10.497 7.178 1.00 2.34 88 SER A N 3
ATOM 6189 C CA . SER A 1 95 ? -6.018 10.501 5.732 1.00 2.24 88 SER A CA 3
ATOM 6190 C C . SER A 1 95 ? -5.957 11.929 5.195 1.00 72.42 88 SER A C 3
ATOM 6191 O O . SER A 1 95 ? -5.095 12.262 4.382 1.00 11.21 88 SER A O 3
ATOM 6199 N N . VAL A 1 96 ? -6.879 12.768 5.658 1.00 73.52 89 VAL A N 3
ATOM 6200 C CA . VAL A 1 96 ? -6.931 14.159 5.227 1.00 60.03 89 VAL A CA 3
ATOM 6201 C C . VAL A 1 96 ? -5.748 14.949 5.776 1.00 32.41 89 VAL A C 3
ATOM 6202 O O . VAL A 1 96 ? -5.185 15.801 5.089 1.00 35.40 89 VAL A O 3
ATOM 6215 N N . GLN A 1 97 ? -5.376 14.659 7.019 1.00 43.11 90 GLN A N 3
ATOM 6216 C CA . GLN A 1 97 ? -4.260 15.343 7.661 1.00 44.13 90 GLN A CA 3
ATOM 6217 C C . GLN A 1 97 ? -2.958 15.083 6.910 1.00 63.31 90 GLN A C 3
ATOM 6218 O O . GLN A 1 97 ? -2.100 15.961 6.812 1.00 62.40 90 GLN A O 3
ATOM 6232 N N . ILE A 1 98 ? -2.816 13.872 6.382 1.00 33.04 91 ILE A N 3
ATOM 6233 C CA . ILE A 1 98 ? -1.620 13.497 5.640 1.00 1.34 91 ILE A CA 3
ATOM 6234 C C . ILE A 1 98 ? -1.667 14.035 4.214 1.00 41.21 91 ILE A C 3
ATOM 6235 O O . ILE A 1 98 ? -0.661 14.509 3.683 1.00 20.02 91 ILE A O 3
ATOM 6251 N N . LEU A 1 99 ? -2.841 13.961 3.598 1.00 54.45 92 LEU A N 3
ATOM 6252 C CA . LEU A 1 99 ? -3.020 14.441 2.232 1.00 10.43 92 LEU A CA 3
ATOM 6253 C C . LEU A 1 99 ? -2.819 15.952 2.155 1.00 32.32 92 LEU A C 3
ATOM 6254 O O . LEU A 1 99 ? -2.164 16.456 1.243 1.00 74.34 92 LEU A O 3
ATOM 6270 N N . VAL A 1 100 ? -3.383 16.669 3.122 1.00 14.53 93 VAL A N 3
ATOM 6271 C CA . VAL A 1 100 ? -3.263 18.121 3.166 1.00 24.14 93 VAL A CA 3
ATOM 6272 C C . VAL A 1 100 ? -1.831 18.545 3.474 1.00 73.04 93 VAL A C 3
ATOM 6273 O O . VAL A 1 100 ? -1.366 19.585 3.008 1.00 32.43 93 VAL A O 3
ATOM 6286 N N . SER A 1 101 ? -1.135 17.730 4.262 1.00 1.11 94 SER A N 3
ATOM 6287 C CA . SER A 1 101 ? 0.244 18.021 4.635 1.00 3.23 94 SER A CA 3
ATOM 6288 C C . SER A 1 101 ? 1.191 17.749 3.470 1.00 33.22 94 SER A C 3
ATOM 6289 O O . SER A 1 101 ? 2.354 18.154 3.493 1.00 32.34 94 SER A O 3
ATOM 6297 N N . SER A 1 102 ? 0.684 17.061 2.452 1.00 30.32 95 SER A N 3
ATOM 6298 C CA . SER A 1 102 ? 1.485 16.730 1.279 1.00 73.33 95 SER A CA 3
ATOM 6299 C C . SER A 1 102 ? 0.933 17.417 0.034 1.00 44.21 95 SER A C 3
ATOM 6300 O O . SER A 1 102 ? 1.505 17.313 -1.051 1.00 73.12 95 SER A O 3
ATOM 6308 N N . GLY A 1 103 ? -0.182 18.121 0.199 1.00 3.12 96 GLY A N 3
ATOM 6309 C CA . GLY A 1 103 ? -0.794 18.816 -0.920 1.00 24.50 96 GLY A CA 3
ATOM 6310 C C . GLY A 1 103 ? -1.610 17.891 -1.800 1.00 22.31 96 GLY A C 3
ATOM 6311 O O . GLY A 1 103 ? -2.179 18.321 -2.803 1.00 72.12 96 GLY A O 3
ATOM 6315 N N . SER A 1 104 ? -1.667 16.617 -1.426 1.00 64.12 97 SER A N 3
ATOM 6316 C CA . SER A 1 104 ? -2.415 15.628 -2.191 1.00 11.52 97 SER A CA 3
ATOM 6317 C C . SER A 1 104 ? -3.866 16.065 -2.373 1.00 52.10 97 SER A C 3
ATOM 6318 O O . SER A 1 104 ? -4.544 15.634 -3.306 1.00 62.10 97 SER A O 3
ATOM 6326 N N . VAL A 1 105 ? -4.335 16.923 -1.474 1.00 31.44 98 VAL A N 3
ATOM 6327 C CA . VAL A 1 105 ? -5.705 17.421 -1.532 1.00 54.02 98 VAL A CA 3
ATOM 6328 C C . VAL A 1 105 ? -5.748 18.935 -1.363 1.00 71.53 98 VAL A C 3
ATOM 6329 O O . VAL A 1 105 ? -5.246 19.473 -0.376 1.00 41.42 98 VAL A O 3
ATOM 6342 N N . ASN A 1 106 ? -6.351 19.617 -2.330 1.00 32.22 99 ASN A N 3
ATOM 6343 C CA . ASN A 1 106 ? -6.461 21.070 -2.287 1.00 42.31 99 ASN A CA 3
ATOM 6344 C C . ASN A 1 106 ? -7.910 21.513 -2.463 1.00 51.11 99 ASN A C 3
ATOM 6345 O O . ASN A 1 106 ? -8.817 20.685 -2.541 1.00 43.45 99 ASN A O 3
ATOM 6356 N N . ASN A 1 107 ? -8.120 22.824 -2.523 1.00 42.42 100 ASN A N 3
ATOM 6357 C CA . ASN A 1 107 ? -9.458 23.378 -2.690 1.00 74.52 100 ASN A CA 3
ATOM 6358 C C . ASN A 1 107 ? -9.847 23.427 -4.164 1.00 1.21 100 ASN A C 3
ATOM 6359 O O . ASN A 1 107 ? -10.124 24.496 -4.707 1.00 11.33 100 ASN A O 3
ATOM 6370 N N . ASN A 1 108 ? -9.865 22.264 -4.806 1.00 61.34 101 ASN A N 3
ATOM 6371 C CA . ASN A 1 108 ? -10.220 22.175 -6.218 1.00 60.04 101 ASN A CA 3
ATOM 6372 C C . ASN A 1 108 ? -10.288 20.719 -6.671 1.00 0.14 101 ASN A C 3
ATOM 6373 O O . ASN A 1 108 ? -11.098 20.363 -7.526 1.00 61.52 101 ASN A O 3
ATOM 6384 N N . ASN A 1 109 ? -9.433 19.884 -6.090 1.00 1.40 102 ASN A N 3
ATOM 6385 C CA . ASN A 1 109 ? -9.397 18.467 -6.435 1.00 72.33 102 ASN A CA 3
ATOM 6386 C C . ASN A 1 109 ? -9.887 17.612 -5.270 1.00 61.00 102 ASN A C 3
ATOM 6387 O O . ASN A 1 109 ? -10.039 16.398 -5.399 1.00 11.04 102 ASN A O 3
ATOM 6398 N N . ALA A 1 110 ? -10.134 18.255 -4.134 1.00 33.42 103 ALA A N 3
ATOM 6399 C CA . ALA A 1 110 ? -10.610 17.554 -2.947 1.00 1.53 103 ALA A CA 3
ATOM 6400 C C . ALA A 1 110 ? -11.819 16.684 -3.272 1.00 71.02 103 ALA A C 3
ATOM 6401 O O . ALA A 1 110 ? -11.959 15.578 -2.751 1.00 23.31 103 ALA A O 3
ATOM 6408 N N . LYS A 1 111 ? -12.692 17.190 -4.137 1.00 62.43 104 LYS A N 3
ATOM 6409 C CA . LYS A 1 111 ? -13.890 16.459 -4.532 1.00 63.04 104 LYS A CA 3
ATOM 6410 C C . LYS A 1 111 ? -13.532 15.264 -5.410 1.00 12.52 104 LYS A C 3
ATOM 6411 O O . LYS A 1 111 ? -14.152 14.205 -5.314 1.00 5.41 104 LYS A O 3
ATOM 6430 N N . GLN A 1 112 ? -12.530 15.442 -6.265 1.00 24.04 105 GLN A N 3
ATOM 6431 C CA . GLN A 1 112 ? -12.091 14.378 -7.159 1.00 71.12 105 GLN A CA 3
ATOM 6432 C C . GLN A 1 112 ? -11.346 13.293 -6.389 1.00 42.13 105 GLN A C 3
ATOM 6433 O O . GLN A 1 112 ? -11.635 12.105 -6.532 1.00 55.44 105 GLN A O 3
ATOM 6447 N N . VAL A 1 113 ? -10.384 13.710 -5.571 1.00 73.24 106 VAL A N 3
ATOM 6448 C CA . VAL A 1 113 ? -9.597 12.773 -4.778 1.00 22.53 106 VAL A CA 3
ATOM 6449 C C . VAL A 1 113 ? -10.472 12.037 -3.769 1.00 53.05 106 VAL A C 3
ATOM 6450 O O . VAL A 1 113 ? -10.276 10.849 -3.514 1.00 74.22 106 VAL A O 3
ATOM 6463 N N . ALA A 1 114 ? -11.437 12.750 -3.200 1.00 71.52 107 ALA A N 3
ATOM 6464 C CA . ALA A 1 114 ? -12.344 12.163 -2.221 1.00 14.24 107 ALA A CA 3
ATOM 6465 C C . ALA A 1 114 ? -13.207 11.078 -2.854 1.00 15.14 107 ALA A C 3
ATOM 6466 O O . ALA A 1 114 ? -13.508 10.063 -2.225 1.00 40.23 107 ALA A O 3
ATOM 6473 N N . SER A 1 115 ? -13.606 11.298 -4.104 1.00 0.13 108 SER A N 3
ATOM 6474 C CA . SER A 1 115 ? -14.440 10.341 -4.821 1.00 60.02 108 SER A CA 3
ATOM 6475 C C . SER A 1 115 ? -13.644 9.090 -5.182 1.00 64.14 108 SER A C 3
ATOM 6476 O O . SER A 1 115 ? -14.116 7.966 -5.009 1.00 45.32 108 SER A O 3
ATOM 6484 N N . THR A 1 116 ? -12.430 9.294 -5.685 1.00 43.20 109 THR A N 3
ATOM 6485 C CA . THR A 1 116 ? -11.567 8.186 -6.072 1.00 42.05 109 THR A CA 3
ATOM 6486 C C . THR A 1 116 ? -11.032 7.451 -4.848 1.00 32.15 109 THR A C 3
ATOM 6487 O O . THR A 1 116 ? -10.868 6.230 -4.867 1.00 61.21 109 THR A O 3
ATOM 6498 N N . LEU A 1 117 ? -10.766 8.200 -3.784 1.00 70.41 110 LEU A N 3
ATOM 6499 C CA . LEU A 1 117 ? -10.252 7.619 -2.548 1.00 54.43 110 LEU A CA 3
ATOM 6500 C C . LEU A 1 117 ? -11.211 6.567 -2.001 1.00 71.34 110 LEU A C 3
ATOM 6501 O O . LEU A 1 117 ? -10.859 5.394 -1.881 1.00 34.10 110 LEU A O 3
ATOM 6517 N N . SER A 1 118 ? -12.426 6.995 -1.672 1.00 62.42 111 SER A N 3
ATOM 6518 C CA . SER A 1 118 ? -13.436 6.091 -1.136 1.00 44.21 111 SER A CA 3
ATOM 6519 C C . SER A 1 118 ? -13.783 5.003 -2.147 1.00 14.31 111 SER A C 3
ATOM 6520 O O . SER A 1 118 ? -14.100 3.873 -1.775 1.00 5.50 111 SER A O 3
ATOM 6528 N N . GLU A 1 119 ? -13.722 5.353 -3.428 1.00 50.53 112 GLU A N 3
ATOM 6529 C CA . GLU A 1 119 ? -14.030 4.407 -4.494 1.00 22.44 112 GLU A CA 3
ATOM 6530 C C . GLU A 1 119 ? -13.060 3.230 -4.475 1.00 43.13 112 GLU A C 3
ATOM 6531 O O . GLU A 1 119 ? -13.470 2.074 -4.383 1.00 1.15 112 GLU A O 3
ATOM 6543 N N . ASN A 1 120 ? -11.768 3.534 -4.563 1.00 31.04 113 ASN A N 3
ATOM 6544 C CA . ASN A 1 120 ? -10.738 2.502 -4.557 1.00 4.35 113 ASN A CA 3
ATOM 6545 C C . ASN A 1 120 ? -10.596 1.882 -3.170 1.00 5.33 113 ASN A C 3
ATOM 6546 O O . ASN A 1 120 ? -10.360 0.681 -3.036 1.00 35.04 113 ASN A O 3
ATOM 6557 N N . LEU A 1 121 ? -10.743 2.710 -2.141 1.00 63.51 114 LEU A N 3
ATOM 6558 C CA . LEU A 1 121 ? -10.633 2.243 -0.763 1.00 45.32 114 LEU A CA 3
ATOM 6559 C C . LEU A 1 121 ? -11.737 1.243 -0.436 1.00 44.40 114 LEU A C 3
ATOM 6560 O O . LEU A 1 121 ? -11.482 0.190 0.147 1.00 21.22 114 LEU A O 3
ATOM 6576 N N . VAL A 1 122 ? -12.965 1.579 -0.819 1.00 45.44 115 VAL A N 3
ATOM 6577 C CA . VAL A 1 122 ? -14.108 0.709 -0.570 1.00 4.33 115 VAL A CA 3
ATOM 6578 C C . VAL A 1 122 ? -13.991 -0.591 -1.358 1.00 40.40 115 VAL A C 3
ATOM 6579 O O . VAL A 1 122 ? -14.230 -1.675 -0.826 1.00 64.13 115 VAL A O 3
ATOM 6592 N N . ARG A 1 123 ? -13.623 -0.475 -2.630 1.00 64.52 116 ARG A N 3
ATOM 6593 C CA . ARG A 1 123 ? -13.474 -1.641 -3.492 1.00 3.53 116 ARG A CA 3
ATOM 6594 C C . ARG A 1 123 ? -12.469 -2.627 -2.904 1.00 74.12 116 ARG A C 3
ATOM 6595 O O . ARG A 1 123 ? -12.744 -3.822 -2.805 1.00 54.52 116 ARG A O 3
ATOM 6616 N N . GLU A 1 124 ? -11.304 -2.117 -2.517 1.00 31.44 117 GLU A N 3
ATOM 6617 C CA . GLU A 1 124 ? -10.259 -2.954 -1.941 1.00 73.11 117 GLU A CA 3
ATOM 6618 C C . GLU A 1 124 ? -10.656 -3.442 -0.551 1.00 71.30 117 GLU A C 3
ATOM 6619 O O . GLU A 1 124 ? -10.471 -4.611 -0.215 1.00 74.13 117 GLU A O 3
ATOM 6631 N N . MET A 1 125 ? -11.203 -2.536 0.254 1.00 10.11 118 MET A N 3
ATOM 6632 C CA . MET A 1 125 ? -11.627 -2.874 1.608 1.00 1.21 118 MET A CA 3
ATOM 6633 C C . MET A 1 125 ? -12.580 -4.065 1.597 1.00 21.32 118 MET A C 3
ATOM 6634 O O . MET A 1 125 ? -12.451 -4.980 2.411 1.00 15.52 118 MET A O 3
ATOM 6648 N N . ALA A 1 126 ? -13.534 -4.046 0.674 1.00 14.32 119 ALA A N 3
ATOM 6649 C CA . ALA A 1 126 ? -14.507 -5.125 0.557 1.00 74.51 119 ALA A CA 3
ATOM 6650 C C . ALA A 1 126 ? -13.846 -6.409 0.066 1.00 40.21 119 ALA A C 3
ATOM 6651 O O . ALA A 1 126 ? -14.234 -7.508 0.459 1.00 63.21 119 ALA A O 3
ATOM 6658 N N . ASN A 1 127 ? -12.847 -6.262 -0.798 1.00 45.21 120 ASN A N 3
ATOM 6659 C CA . ASN A 1 127 ? -12.133 -7.410 -1.344 1.00 42.43 120 ASN A CA 3
ATOM 6660 C C . ASN A 1 127 ? -11.315 -8.107 -0.262 1.00 70.12 120 ASN A C 3
ATOM 6661 O O . ASN A 1 127 ? -11.077 -9.314 -0.328 1.00 25.52 120 ASN A O 3
ATOM 6672 N N . THR A 1 128 ? -10.885 -7.339 0.735 1.00 34.00 121 THR A N 3
ATOM 6673 C CA . THR A 1 128 ? -10.094 -7.882 1.832 1.00 51.34 121 THR A CA 3
ATOM 6674 C C . THR A 1 128 ? -10.984 -8.316 2.990 1.00 65.50 121 THR A C 3
ATOM 6675 O O . THR A 1 128 ? -10.713 -9.317 3.652 1.00 33.21 121 THR A O 3
ATOM 6686 N N . ALA A 1 129 ? -12.046 -7.555 3.231 1.00 3.24 122 ALA A N 3
ATOM 6687 C CA . ALA A 1 129 ? -12.977 -7.862 4.309 1.00 20.34 122 ALA A CA 3
ATOM 6688 C C . ALA A 1 129 ? -13.630 -9.224 4.100 1.00 55.15 122 ALA A C 3
ATOM 6689 O O . ALA A 1 129 ? -13.842 -9.975 5.052 1.00 61.20 122 ALA A O 3
ATOM 6696 N N . ARG A 1 130 ? -13.946 -9.538 2.848 1.00 1.20 123 ARG A N 3
ATOM 6697 C CA . ARG A 1 130 ? -14.575 -10.810 2.514 1.00 52.43 123 ARG A CA 3
ATOM 6698 C C . ARG A 1 130 ? -13.729 -11.981 3.004 1.00 61.04 123 ARG A C 3
ATOM 6699 O O . ARG A 1 130 ? -14.256 -13.034 3.362 1.00 34.24 123 ARG A O 3
ATOM 6720 N N . ARG A 1 131 ? -12.413 -11.789 3.016 1.00 14.22 124 ARG A N 3
ATOM 6721 C CA . ARG A 1 131 ? -11.494 -12.830 3.461 1.00 0.34 124 ARG A CA 3
ATOM 6722 C C . ARG A 1 131 ? -11.456 -12.907 4.984 1.00 64.44 124 ARG A C 3
ATOM 6723 O O . ARG A 1 131 ? -10.883 -13.835 5.554 1.00 61.12 124 ARG A O 3
ATOM 6744 N N . TYR A 1 132 ? -12.069 -11.925 5.636 1.00 61.45 125 TYR A N 3
ATOM 6745 C CA . TYR A 1 132 ? -12.101 -11.880 7.093 1.00 61.21 125 TYR A CA 3
ATOM 6746 C C . TYR A 1 132 ? -13.503 -12.179 7.616 1.00 74.14 125 TYR A C 3
ATOM 6747 O O . TYR A 1 132 ? -13.914 -11.662 8.654 1.00 72.42 125 TYR A O 3
ATOM 6765 N N . ARG A 1 133 ? -14.232 -13.019 6.888 1.00 40.15 126 ARG A N 3
ATOM 6766 C CA . ARG A 1 133 ? -15.588 -13.387 7.276 1.00 54.41 126 ARG A CA 3
ATOM 6767 C C . ARG A 1 133 ? -16.568 -12.260 6.965 1.00 72.12 126 ARG A C 3
ATOM 6768 O O . ARG A 1 133 ? -17.754 -12.349 7.284 1.00 44.51 126 ARG A O 3
ATOM 6789 N N . VAL A 1 134 ? -16.064 -11.200 6.342 1.00 32.25 127 VAL A N 3
ATOM 6790 C CA . VAL A 1 134 ? -16.895 -10.055 5.988 1.00 41.24 127 VAL A CA 3
ATOM 6791 C C . VAL A 1 134 ? -17.215 -10.048 4.497 1.00 3.12 127 VAL A C 3
ATOM 6792 O O . VAL A 1 134 ? -16.985 -9.056 3.807 1.00 62.35 127 VAL A O 3
ATOM 6805 N N . ASN A 1 135 ? -17.748 -11.163 4.007 1.00 63.21 128 ASN A N 3
ATOM 6806 C CA . ASN A 1 135 ? -18.099 -11.285 2.597 1.00 72.20 128 ASN A CA 3
ATOM 6807 C C . ASN A 1 135 ? -18.940 -10.098 2.141 1.00 3.44 128 ASN A C 3
ATOM 6808 O O . ASN A 1 135 ? -19.862 -9.672 2.837 1.00 32.41 128 ASN A O 3
ATOM 6819 N N . VAL A 1 136 ? -18.617 -9.566 0.966 1.00 22.13 129 VAL A N 3
ATOM 6820 C CA . VAL A 1 136 ? -19.344 -8.429 0.415 1.00 22.23 129 VAL A CA 3
ATOM 6821 C C . VAL A 1 136 ? -19.576 -8.596 -1.082 1.00 74.13 129 VAL A C 3
ATOM 6822 O O . VAL A 1 136 ? -18.638 -8.708 -1.872 1.00 2.12 129 VAL A O 3
ATOM 6835 N N . PRO A 1 137 ? -20.855 -8.617 -1.483 1.00 52.45 130 PRO A N 3
ATOM 6836 C CA . PRO A 1 137 ? -21.241 -8.770 -2.890 1.00 70.15 130 PRO A CA 3
ATOM 6837 C C . PRO A 1 137 ? -20.896 -7.541 -3.723 1.00 15.11 130 PRO A C 3
ATOM 6838 O O . PRO A 1 137 ? -21.120 -6.409 -3.297 1.00 14.02 130 PRO A O 3
ATOM 6849 N N . GLU A 1 138 ? -20.350 -7.773 -4.913 1.00 33.23 131 GLU A N 3
ATOM 6850 C CA . GLU A 1 138 ? -19.974 -6.683 -5.805 1.00 43.20 131 GLU A CA 3
ATOM 6851 C C . GLU A 1 138 ? -21.158 -5.751 -6.055 1.00 44.13 131 GLU A C 3
ATOM 6852 O O . GLU A 1 138 ? -20.979 -4.567 -6.338 1.00 40.11 131 GLU A O 3
ATOM 6864 N N . ALA A 1 139 ? -22.364 -6.296 -5.947 1.00 30.31 132 ALA A N 3
ATOM 6865 C CA . ALA A 1 139 ? -23.576 -5.515 -6.159 1.00 2.23 132 ALA A CA 3
ATOM 6866 C C . ALA A 1 139 ? -23.730 -4.438 -5.089 1.00 33.01 132 ALA A C 3
ATOM 6867 O O . ALA A 1 139 ? -24.300 -3.377 -5.341 1.00 32.31 132 ALA A O 3
ATOM 6874 N N . SER A 1 140 ? -23.217 -4.719 -3.895 1.00 0.21 133 SER A N 3
ATOM 6875 C CA . SER A 1 140 ? -23.301 -3.777 -2.786 1.00 2.10 133 SER A CA 3
ATOM 6876 C C . SER A 1 140 ? -22.140 -2.788 -2.823 1.00 50.44 133 SER A C 3
ATOM 6877 O O . SER A 1 140 ? -22.319 -1.592 -2.595 1.00 74.22 133 SER A O 3
ATOM 6885 N N . VAL A 1 141 ? -20.946 -3.298 -3.113 1.00 55.54 134 VAL A N 3
ATOM 6886 C CA . VAL A 1 141 ? -19.753 -2.462 -3.183 1.00 33.23 134 VAL A CA 3
ATOM 6887 C C . VAL A 1 141 ? -19.906 -1.373 -4.238 1.00 2.22 134 VAL A C 3
ATOM 6888 O O . VAL A 1 141 ? -19.587 -0.210 -3.994 1.00 70.42 134 VAL A O 3
ATOM 6901 N N . GLN A 1 142 ? -20.397 -1.759 -5.412 1.00 31.54 135 GLN A N 3
ATOM 6902 C CA . GLN A 1 142 ? -20.593 -0.814 -6.505 1.00 54.24 135 GLN A CA 3
ATOM 6903 C C . GLN A 1 142 ? -21.481 0.346 -6.070 1.00 2.31 135 GLN A C 3
ATOM 6904 O O . GLN A 1 142 ? -21.248 1.494 -6.447 1.00 4.42 135 GLN A O 3
ATOM 6918 N N . ALA A 1 143 ? -22.500 0.040 -5.274 1.00 60.34 136 ALA A N 3
ATOM 6919 C CA . ALA A 1 143 ? -23.422 1.057 -4.786 1.00 51.42 136 ALA A CA 3
ATOM 6920 C C . ALA A 1 143 ? -22.722 2.023 -3.837 1.00 24.53 136 ALA A C 3
ATOM 6921 O O . ALA A 1 143 ? -23.032 3.214 -3.806 1.00 14.51 136 ALA A O 3
ATOM 6928 N N . ASP A 1 144 ? -21.777 1.502 -3.063 1.00 64.54 137 ASP A N 3
ATOM 6929 C CA . ASP A 1 144 ? -21.031 2.318 -2.111 1.00 44.11 137 ASP A CA 3
ATOM 6930 C C . ASP A 1 144 ? -20.113 3.297 -2.837 1.00 11.11 137 ASP A C 3
ATOM 6931 O O . ASP A 1 144 ? -19.940 4.438 -2.407 1.00 73.13 137 ASP A O 3
ATOM 6940 N N . VAL A 1 145 ? -19.527 2.844 -3.940 1.00 53.13 138 VAL A N 3
ATOM 6941 C CA . VAL A 1 145 ? -18.626 3.679 -4.726 1.00 35.13 138 VAL A CA 3
ATOM 6942 C C . VAL A 1 145 ? -19.386 4.806 -5.416 1.00 45.43 138 VAL A C 3
ATOM 6943 O O . VAL A 1 145 ? -18.913 5.942 -5.475 1.00 54.15 138 VAL A O 3
ATOM 6956 N N . SER A 1 146 ? -20.564 4.485 -5.937 1.00 12.34 139 SER A N 3
ATOM 6957 C CA . SER A 1 146 ? -21.389 5.470 -6.628 1.00 5.02 139 SER A CA 3
ATOM 6958 C C . SER A 1 146 ? -21.945 6.498 -5.646 1.00 1.11 139 SER A C 3
ATOM 6959 O O . SER A 1 146 ? -22.155 7.659 -5.997 1.00 44.12 139 SER A O 3
ATOM 6967 N N . LEU A 1 147 ? -22.181 6.061 -4.414 1.00 34.51 140 LEU A N 3
ATOM 6968 C CA . LEU A 1 147 ? -22.714 6.941 -3.379 1.00 65.40 140 LEU A CA 3
ATOM 6969 C C . LEU A 1 147 ? -21.666 7.959 -2.938 1.00 75.14 140 LEU A C 3
ATOM 6970 O O . LEU A 1 147 ? -21.935 9.159 -2.884 1.00 74.24 140 LEU A O 3
ATOM 6986 N N . VAL A 1 148 ? -20.470 7.471 -2.626 1.00 72.34 141 VAL A N 3
ATOM 6987 C CA . VAL A 1 148 ? -19.380 8.338 -2.193 1.00 52.51 141 VAL A CA 3
ATOM 6988 C C . VAL A 1 148 ? -18.960 9.289 -3.307 1.00 4.10 141 VAL A C 3
ATOM 6989 O O . VAL A 1 148 ? -18.654 10.457 -3.060 1.00 60.13 141 VAL A O 3
ATOM 7002 N N . THR A 1 149 ? -18.948 8.784 -4.537 1.00 64.33 142 THR A N 3
ATOM 7003 C CA . THR A 1 149 ? -18.564 9.589 -5.690 1.00 3.21 142 THR A CA 3
ATOM 7004 C C . THR A 1 149 ? -19.617 10.648 -5.995 1.00 50.40 142 THR A C 3
ATOM 7005 O O . THR A 1 149 ? -19.291 11.813 -6.227 1.00 64.14 142 THR A O 3
ATOM 7016 N N . SER A 1 150 ? -20.881 10.238 -5.994 1.00 63.23 143 SER A N 3
ATOM 7017 C CA . SER A 1 150 ? -21.982 11.152 -6.273 1.00 11.34 143 SER A CA 3
ATOM 7018 C C . SER A 1 150 ? -22.021 12.284 -5.252 1.00 65.30 143 SER A C 3
ATOM 7019 O O . SER A 1 150 ? -22.331 13.427 -5.587 1.00 73.30 143 SER A O 3
ATOM 7027 N N . MET A 1 151 ? -21.704 11.958 -4.004 1.00 62.42 144 MET A N 3
ATOM 7028 C CA . MET A 1 151 ? -21.702 12.947 -2.932 1.00 64.34 144 MET A CA 3
ATOM 7029 C C . MET A 1 151 ? -20.573 13.955 -3.126 1.00 21.34 144 MET A C 3
ATOM 7030 O O . MET A 1 151 ? -20.795 15.166 -3.088 1.00 33.05 144 MET A O 3
ATOM 7044 N N . THR A 1 152 ? -19.362 13.448 -3.332 1.00 43.11 145 THR A N 3
ATOM 7045 C CA . THR A 1 152 ? -18.199 14.305 -3.530 1.00 31.00 145 THR A CA 3
ATOM 7046 C C . THR A 1 152 ? -18.317 15.101 -4.824 1.00 54.44 145 THR A C 3
ATOM 7047 O O . THR A 1 152 ? -17.777 16.201 -4.939 1.00 41.11 145 THR A O 3
ATOM 7058 N N . SER A 1 153 ? -19.025 14.538 -5.798 1.00 30.13 146 SER A N 3
ATOM 7059 C CA . SER A 1 153 ? -19.211 15.195 -7.087 1.00 73.44 146 SER A CA 3
ATOM 7060 C C . SER A 1 153 ? -19.694 16.630 -6.901 1.00 54.00 146 SER A C 3
ATOM 7061 O O . SER A 1 153 ? -19.315 17.528 -7.653 1.00 1.10 146 SER A O 3
ATOM 7069 N N . THR A 1 154 ? -20.537 16.838 -5.893 1.00 64.35 147 THR A N 3
ATOM 7070 C CA . THR A 1 154 ? -21.073 18.163 -5.607 1.00 53.45 147 THR A CA 3
ATOM 7071 C C . THR A 1 154 ? -20.501 18.719 -4.309 1.00 60.11 147 THR A C 3
ATOM 7072 O O . THR A 1 154 ? -21.243 19.160 -3.431 1.00 40.23 147 THR A O 3
ATOM 7083 N N . PHE A 1 155 ? -19.177 18.697 -4.193 1.00 31.12 148 PHE A N 3
ATOM 7084 C CA . PHE A 1 155 ? -18.506 19.200 -3.001 1.00 2.33 148 PHE A CA 3
ATOM 7085 C C . PHE A 1 155 ? -17.619 20.395 -3.340 1.00 75.54 148 PHE A C 3
ATOM 7086 O O . PHE A 1 155 ? -16.688 20.284 -4.137 1.00 43.40 148 PHE A O 3
ATOM 7103 N N . VAL A 1 156 ? -17.915 21.537 -2.727 1.00 22.20 149 VAL A N 3
ATOM 7104 C CA . VAL A 1 156 ? -17.144 22.752 -2.962 1.00 13.11 149 VAL A CA 3
ATOM 7105 C C . VAL A 1 156 ? -16.750 23.415 -1.647 1.00 45.44 149 VAL A C 3
ATOM 7106 O O . VAL A 1 156 ? -17.604 23.728 -0.818 1.00 65.12 149 VAL A O 3
ATOM 7119 N N . ILE A 1 157 ? -15.451 23.628 -1.466 1.00 21.34 150 ILE A N 3
ATOM 7120 C CA . ILE A 1 157 ? -14.944 24.256 -0.251 1.00 41.45 150 ILE A CA 3
ATOM 7121 C C . ILE A 1 157 ? -15.589 25.620 -0.028 1.00 62.33 150 ILE A C 3
ATOM 7122 O O . ILE A 1 157 ? -15.825 26.369 -0.975 1.00 62.21 150 ILE A O 3
ATOM 7138 N N . SER A 1 158 ? -15.868 25.936 1.233 1.00 12.20 151 SER A N 3
ATOM 7139 C CA . SER A 1 158 ? -16.488 27.209 1.582 1.00 73.31 151 SER A CA 3
ATOM 7140 C C . SER A 1 158 ? -16.711 27.309 3.089 1.00 72.14 151 SER A C 3
ATOM 7141 O O . SER A 1 158 ? -15.986 28.017 3.788 1.00 31.25 151 SER A O 3
ATOM 7149 N N . SER A 1 159 ? -17.717 26.595 3.580 1.00 35.23 152 SER A N 3
ATOM 7150 C CA . SER A 1 159 ? -18.040 26.605 5.002 1.00 31.30 152 SER A CA 3
ATOM 7151 C C . SER A 1 159 ? -18.186 28.035 5.516 1.00 73.15 152 SER A C 3
ATOM 7152 O O . SER A 1 159 ? -17.872 28.325 6.670 1.00 63.04 152 SER A O 3
ATOM 7160 N N . GLN A 1 160 ? -18.663 28.922 4.649 1.00 42.04 153 GLN A N 3
ATOM 7161 C CA . GLN A 1 160 ? -18.849 30.321 5.014 1.00 1.24 153 GLN A CA 3
ATOM 7162 C C . GLN A 1 160 ? -19.427 31.116 3.848 1.00 41.01 153 GLN A C 3
ATOM 7163 O O . GLN A 1 160 ? -20.580 31.547 3.887 1.00 55.11 153 GLN A O 3
ATOM 7177 N N . THR A 1 161 ? -18.619 31.307 2.810 1.00 10.22 154 THR A N 3
ATOM 7178 C CA . THR A 1 161 ? -19.049 32.051 1.633 1.00 22.23 154 THR A CA 3
ATOM 7179 C C . THR A 1 161 ? -18.161 31.743 0.433 1.00 14.52 154 THR A C 3
ATOM 7180 O O . THR A 1 161 ? -16.942 31.635 0.562 1.00 63.20 154 THR A O 3
ATOM 7191 N N . SER A 1 162 ? -18.780 31.603 -0.735 1.00 11.20 155 SER A N 3
ATOM 7192 C CA . SER A 1 162 ? -18.046 31.304 -1.958 1.00 41.23 155 SER A CA 3
ATOM 7193 C C . SER A 1 162 ? -18.988 31.248 -3.157 1.00 41.22 155 SER A C 3
ATOM 7194 O O . SER A 1 162 ? -20.142 30.836 -3.036 1.00 53.13 155 SER A O 3
ATOM 7202 N N . VAL A 1 163 ? -18.487 31.665 -4.316 1.00 62.00 156 VAL A N 3
ATOM 7203 C CA . VAL A 1 163 ? -19.281 31.663 -5.539 1.00 23.45 156 VAL A CA 3
ATOM 7204 C C . VAL A 1 163 ? -18.517 31.019 -6.689 1.00 72.32 156 VAL A C 3
ATOM 7205 O O . VAL A 1 163 ? -17.397 30.539 -6.512 1.00 4.20 156 VAL A O 3
ATOM 7218 N N . GLN A 1 164 ? -19.129 31.011 -7.869 1.00 23.45 157 GLN A N 3
ATOM 7219 C CA . GLN A 1 164 ? -18.506 30.426 -9.049 1.00 72.41 157 GLN A CA 3
ATOM 7220 C C . GLN A 1 164 ? -17.659 31.458 -9.786 1.00 11.33 157 GLN A C 3
ATOM 7221 O O . GLN A 1 164 ? -16.434 31.350 -9.835 1.00 22.51 157 GLN A O 3
ATOM 7235 N N . MET A 1 165 ? -18.320 32.458 -10.359 1.00 51.42 158 MET A N 3
ATOM 7236 C CA . MET A 1 165 ? -17.627 33.510 -11.094 1.00 22.33 158 MET A CA 3
ATOM 7237 C C . MET A 1 165 ? -18.530 34.724 -11.287 1.00 44.01 158 MET A C 3
ATOM 7238 O O . MET A 1 165 ? -19.647 34.606 -11.789 1.00 61.45 158 MET A O 3
ATOM 7252 N N . GLY A 1 166 ? -18.038 35.892 -10.883 1.00 12.55 159 GLY A N 3
ATOM 7253 C CA . GLY A 1 166 ? -18.815 37.111 -11.020 1.00 11.23 159 GLY A CA 3
ATOM 7254 C C . GLY A 1 166 ? -18.228 38.061 -12.044 1.00 60.14 159 GLY A C 3
ATOM 7255 O O . GLY A 1 166 ? -18.450 39.269 -11.981 1.00 14.34 159 GLY A O 3
ATOM 7259 N N . GLY A 1 167 ? -17.471 37.514 -12.991 1.00 1.20 160 GLY A N 3
ATOM 7260 C CA . GLY A 1 167 ? -16.859 38.336 -14.019 1.00 24.13 160 GLY A CA 3
ATOM 7261 C C . GLY A 1 167 ? -15.472 37.857 -14.395 1.00 42.11 160 GLY A C 3
ATOM 7262 O O . GLY A 1 167 ? -14.603 38.658 -14.742 1.00 2.32 160 GLY A O 3
ATOM 7267 N N . MET A 1 1 ? -1.548 15.811 20.525 1.00 5.12 -6 MET A N 4
ATOM 7268 C CA . MET A 1 1 ? -1.418 17.261 20.616 1.00 0.13 -6 MET A CA 4
ATOM 7269 C C . MET A 1 1 ? -1.810 17.926 19.300 1.00 74.01 -6 MET A C 4
ATOM 7270 O O . MET A 1 1 ? -0.976 18.110 18.413 1.00 22.43 -6 MET A O 4
ATOM 7286 N N . HIS A 1 2 ? -3.085 18.283 19.180 1.00 55.10 -5 HIS A N 4
ATOM 7287 C CA . HIS A 1 2 ? -3.588 18.927 17.971 1.00 74.11 -5 HIS A CA 4
ATOM 7288 C C . HIS A 1 2 ? -5.045 19.346 18.144 1.00 74.34 -5 HIS A C 4
ATOM 7289 O O . HIS A 1 2 ? -5.902 18.525 18.472 1.00 21.43 -5 HIS A O 4
ATOM 7303 N N . HIS A 1 3 ? -5.318 20.627 17.923 1.00 70.12 -4 HIS A N 4
ATOM 7304 C CA . HIS A 1 3 ? -6.671 21.155 18.055 1.00 32.03 -4 HIS A CA 4
ATOM 7305 C C . HIS A 1 3 ? -6.711 22.641 17.712 1.00 40.55 -4 HIS A C 4
ATOM 7306 O O . HIS A 1 3 ? -7.642 23.114 17.059 1.00 55.05 -4 HIS A O 4
ATOM 7320 N N . HIS A 1 4 ? -5.694 23.374 18.157 1.00 14.41 -3 HIS A N 4
ATOM 7321 C CA . HIS A 1 4 ? -5.614 24.807 17.897 1.00 70.44 -3 HIS A CA 4
ATOM 7322 C C . HIS A 1 4 ? -5.509 25.082 16.401 1.00 1.31 -3 HIS A C 4
ATOM 7323 O O . HIS A 1 4 ? -5.683 24.181 15.579 1.00 4.20 -3 HIS A O 4
ATOM 7337 N N . HIS A 1 5 ? -5.223 26.333 16.053 1.00 12.31 -2 HIS A N 4
ATOM 7338 C CA . HIS A 1 5 ? -5.095 26.728 14.654 1.00 14.42 -2 HIS A CA 4
ATOM 7339 C C . HIS A 1 5 ? -6.416 26.538 13.913 1.00 25.32 -2 HIS A C 4
ATOM 7340 O O . HIS A 1 5 ? -6.703 25.455 13.403 1.00 54.30 -2 HIS A O 4
ATOM 7354 N N . HIS A 1 6 ? -7.215 27.598 13.858 1.00 34.22 -1 HIS A N 4
ATOM 7355 C CA . HIS A 1 6 ? -8.506 27.548 13.180 1.00 62.42 -1 HIS A CA 4
ATOM 7356 C C . HIS A 1 6 ? -8.351 27.861 11.695 1.00 34.12 -1 HIS A C 4
ATOM 7357 O O . HIS A 1 6 ? -7.243 28.091 11.210 1.00 71.20 -1 HIS A O 4
ATOM 7371 N N . HIS A 1 7 ? -9.469 27.866 10.976 1.00 32.10 0 HIS A N 4
ATOM 7372 C CA . HIS A 1 7 ? -9.458 28.150 9.546 1.00 41.33 0 HIS A CA 4
ATOM 7373 C C . HIS A 1 7 ? -10.879 28.264 9.003 1.00 50.23 0 HIS A C 4
ATOM 7374 O O . HIS A 1 7 ? -11.847 28.250 9.762 1.00 34.51 0 HIS A O 4
ATOM 7388 N N . SER A 1 8 ? -10.997 28.377 7.684 1.00 52.34 1 SER A N 4
ATOM 7389 C CA . SER A 1 8 ? -12.299 28.497 7.039 1.00 44.21 1 SER A CA 4
ATOM 7390 C C . SER A 1 8 ? -12.987 27.139 6.947 1.00 54.35 1 SER A C 4
ATOM 7391 O O . SER A 1 8 ? -13.229 26.625 5.855 1.00 25.20 1 SER A O 4
ATOM 7399 N N . GLY A 1 9 ? -13.301 26.561 8.103 1.00 61.15 2 GLY A N 4
ATOM 7400 C CA . GLY A 1 9 ? -13.958 25.267 8.131 1.00 21.50 2 GLY A CA 4
ATOM 7401 C C . GLY A 1 9 ? -12.971 24.116 8.135 1.00 0.13 2 GLY A C 4
ATOM 7402 O O . GLY A 1 9 ? -13.348 22.968 8.371 1.00 71.31 2 GLY A O 4
ATOM 7406 N N . SER A 1 10 ? -11.705 24.422 7.871 1.00 3.04 3 SER A N 4
ATOM 7407 C CA . SER A 1 10 ? -10.663 23.404 7.840 1.00 40.14 3 SER A CA 4
ATOM 7408 C C . SER A 1 10 ? -10.920 22.398 6.722 1.00 40.10 3 SER A C 4
ATOM 7409 O O . SER A 1 10 ? -11.822 21.565 6.815 1.00 52.14 3 SER A O 4
ATOM 7417 N N . LEU A 1 11 ? -10.120 22.483 5.663 1.00 21.31 4 LEU A N 4
ATOM 7418 C CA . LEU A 1 11 ? -10.259 21.581 4.526 1.00 34.31 4 LEU A CA 4
ATOM 7419 C C . LEU A 1 11 ? -10.276 20.125 4.983 1.00 41.40 4 LEU A C 4
ATOM 7420 O O . LEU A 1 11 ? -11.067 19.320 4.495 1.00 32.13 4 LEU A O 4
ATOM 7436 N N . GLY A 1 12 ? -9.398 19.797 5.925 1.00 63.34 5 GLY A N 4
ATOM 7437 C CA . GLY A 1 12 ? -9.329 18.440 6.434 1.00 73.23 5 GLY A CA 4
ATOM 7438 C C . GLY A 1 12 ? -10.610 18.013 7.124 1.00 11.30 5 GLY A C 4
ATOM 7439 O O . GLY A 1 12 ? -10.991 16.844 7.073 1.00 52.31 5 GLY A O 4
ATOM 7443 N N . ASP A 1 13 ? -11.275 18.963 7.771 1.00 20.32 6 ASP A N 4
ATOM 7444 C CA . ASP A 1 13 ? -12.521 18.681 8.475 1.00 30.51 6 ASP A CA 4
ATOM 7445 C C . ASP A 1 13 ? -13.648 18.389 7.489 1.00 24.14 6 ASP A C 4
ATOM 7446 O O . ASP A 1 13 ? -14.389 17.421 7.647 1.00 31.53 6 ASP A O 4
ATOM 7455 N N . GLN A 1 14 ? -13.771 19.237 6.472 1.00 2.25 7 GLN A N 4
ATOM 7456 C CA . GLN A 1 14 ? -14.809 19.071 5.462 1.00 3.41 7 GLN A CA 4
ATOM 7457 C C . GLN A 1 14 ? -14.686 17.717 4.771 1.00 50.10 7 GLN A C 4
ATOM 7458 O O . GLN A 1 14 ? -15.674 17.002 4.602 1.00 22.44 7 GLN A O 4
ATOM 7472 N N . LEU A 1 15 ? -13.467 17.372 4.372 1.00 21.21 8 LEU A N 4
ATOM 7473 C CA . LEU A 1 15 ? -13.213 16.103 3.699 1.00 53.03 8 LEU A CA 4
ATOM 7474 C C . LEU A 1 15 ? -13.592 14.926 4.593 1.00 14.23 8 LEU A C 4
ATOM 7475 O O . LEU A 1 15 ? -14.206 13.959 4.139 1.00 24.34 8 LEU A O 4
ATOM 7491 N N . THR A 1 16 ? -13.224 15.016 5.867 1.00 73.23 9 THR A N 4
ATOM 7492 C CA . THR A 1 16 ? -13.526 13.960 6.825 1.00 60.42 9 THR A CA 4
ATOM 7493 C C . THR A 1 16 ? -15.023 13.876 7.097 1.00 31.11 9 THR A C 4
ATOM 7494 O O . THR A 1 16 ? -15.583 12.786 7.214 1.00 51.13 9 THR A O 4
ATOM 7505 N N . SER A 1 17 ? -15.668 15.034 7.197 1.00 23.41 10 SER A N 4
ATOM 7506 C CA . SER A 1 17 ? -17.102 15.092 7.459 1.00 73.44 10 SER A CA 4
ATOM 7507 C C . SER A 1 17 ? -17.882 14.368 6.367 1.00 53.53 10 SER A C 4
ATOM 7508 O O . SER A 1 17 ? -18.803 13.601 6.648 1.00 31.43 10 SER A O 4
ATOM 7516 N N . THR A 1 18 ? -17.507 14.616 5.115 1.00 3.02 11 THR A N 4
ATOM 7517 C CA . THR A 1 18 ? -18.171 13.990 3.979 1.00 31.23 11 THR A CA 4
ATOM 7518 C C . THR A 1 18 ? -17.704 12.551 3.793 1.00 22.52 11 THR A C 4
ATOM 7519 O O . THR A 1 18 ? -18.517 11.637 3.651 1.00 61.31 11 THR A O 4
ATOM 7530 N N . LEU A 1 19 ? -16.390 12.356 3.797 1.00 51.30 12 LEU A N 4
ATOM 7531 C CA . LEU A 1 19 ? -15.814 11.026 3.630 1.00 53.34 12 LEU A CA 4
ATOM 7532 C C . LEU A 1 19 ? -16.353 10.062 4.681 1.00 1.12 12 LEU A C 4
ATOM 7533 O O . LEU A 1 19 ? -16.747 8.940 4.366 1.00 70.42 12 LEU A O 4
ATOM 7549 N N . ALA A 1 20 ? -16.370 10.510 5.932 1.00 70.43 13 ALA A N 4
ATOM 7550 C CA . ALA A 1 20 ? -16.865 9.690 7.031 1.00 52.21 13 ALA A CA 4
ATOM 7551 C C . ALA A 1 20 ? -18.376 9.504 6.939 1.00 70.21 13 ALA A C 4
ATOM 7552 O O . ALA A 1 20 ? -18.894 8.418 7.200 1.00 21.11 13 ALA A O 4
ATOM 7559 N N . SER A 1 21 ? -19.078 10.570 6.568 1.00 61.21 14 SER A N 4
ATOM 7560 C CA . SER A 1 21 ? -20.529 10.526 6.447 1.00 14.13 14 SER A CA 4
ATOM 7561 C C . SER A 1 21 ? -20.956 9.495 5.407 1.00 15.21 14 SER A C 4
ATOM 7562 O O . SER A 1 21 ? -21.872 8.706 5.637 1.00 73.45 14 SER A O 4
ATOM 7570 N N . ALA A 1 22 ? -20.286 9.509 4.259 1.00 30.24 15 ALA A N 4
ATOM 7571 C CA . ALA A 1 22 ? -20.593 8.576 3.183 1.00 33.30 15 ALA A CA 4
ATOM 7572 C C . ALA A 1 22 ? -20.216 7.149 3.569 1.00 12.45 15 ALA A C 4
ATOM 7573 O O . ALA A 1 22 ? -20.969 6.207 3.315 1.00 24.51 15 ALA A O 4
ATOM 7580 N N . LEU A 1 23 ? -19.048 6.997 4.182 1.00 35.32 16 LEU A N 4
ATOM 7581 C CA . LEU A 1 23 ? -18.571 5.684 4.603 1.00 4.24 16 LEU A CA 4
ATOM 7582 C C . LEU A 1 23 ? -19.439 5.123 5.725 1.00 24.01 16 LEU A C 4
ATOM 7583 O O . LEU A 1 23 ? -19.459 3.915 5.965 1.00 31.24 16 LEU A O 4
ATOM 7599 N N . THR A 1 24 ? -20.156 6.009 6.410 1.00 34.41 17 THR A N 4
ATOM 7600 C CA . THR A 1 24 ? -21.026 5.602 7.507 1.00 12.21 17 THR A CA 4
ATOM 7601 C C . THR A 1 24 ? -22.274 4.898 6.986 1.00 1.05 17 THR A C 4
ATOM 7602 O O . THR A 1 24 ? -22.935 4.160 7.717 1.00 23.34 17 THR A O 4
ATOM 7613 N N . LYS A 1 25 ? -22.593 5.130 5.717 1.00 51.02 18 LYS A N 4
ATOM 7614 C CA . LYS A 1 25 ? -23.761 4.517 5.096 1.00 74.44 18 LYS A CA 4
ATOM 7615 C C . LYS A 1 25 ? -23.345 3.527 4.013 1.00 62.41 18 LYS A C 4
ATOM 7616 O O . LYS A 1 25 ? -24.154 3.131 3.174 1.00 32.32 18 LYS A O 4
ATOM 7635 N N . THR A 1 26 ? -22.076 3.129 4.037 1.00 10.33 19 THR A N 4
ATOM 7636 C CA . THR A 1 26 ? -21.553 2.185 3.057 1.00 2.34 19 THR A CA 4
ATOM 7637 C C . THR A 1 26 ? -21.435 0.786 3.650 1.00 33.12 19 THR A C 4
ATOM 7638 O O . THR A 1 26 ? -20.885 0.606 4.736 1.00 51.23 19 THR A O 4
ATOM 7649 N N . ASN A 1 27 ? -21.956 -0.203 2.930 1.00 23.24 20 ASN A N 4
ATOM 7650 C CA . ASN A 1 27 ? -21.909 -1.587 3.386 1.00 64.12 20 ASN A CA 4
ATOM 7651 C C . ASN A 1 27 ? -20.480 -1.999 3.726 1.00 73.11 20 ASN A C 4
ATOM 7652 O O . ASN A 1 27 ? -20.252 -2.807 4.628 1.00 14.34 20 ASN A O 4
ATOM 7663 N N . THR A 1 28 ? -19.518 -1.439 2.999 1.00 21.33 21 THR A N 4
ATOM 7664 C CA . THR A 1 28 ? -18.112 -1.748 3.223 1.00 41.52 21 THR A CA 4
ATOM 7665 C C . THR A 1 28 ? -17.689 -1.385 4.642 1.00 63.25 21 THR A C 4
ATOM 7666 O O . THR A 1 28 ? -16.682 -1.884 5.147 1.00 3.51 21 THR A O 4
ATOM 7677 N N . LEU A 1 29 ? -18.463 -0.516 5.282 1.00 40.43 22 LEU A N 4
ATOM 7678 C CA . LEU A 1 29 ? -18.168 -0.087 6.644 1.00 13.23 22 LEU A CA 4
ATOM 7679 C C . LEU A 1 29 ? -19.183 -0.662 7.627 1.00 45.00 22 LEU A C 4
ATOM 7680 O O . LEU A 1 29 ? -18.833 -1.048 8.742 1.00 32.31 22 LEU A O 4
ATOM 7696 N N . LYS A 1 30 ? -20.442 -0.716 7.205 1.00 31.55 23 LYS A N 4
ATOM 7697 C CA . LYS A 1 30 ? -21.509 -1.246 8.046 1.00 74.51 23 LYS A CA 4
ATOM 7698 C C . LYS A 1 30 ? -21.361 -2.754 8.227 1.00 53.20 23 LYS A C 4
ATOM 7699 O O . LYS A 1 30 ? -21.686 -3.297 9.282 1.00 62.14 23 LYS A O 4
ATOM 7718 N N . ALA A 1 31 ? -20.868 -3.423 7.190 1.00 72.22 24 ALA A N 4
ATOM 7719 C CA . ALA A 1 31 ? -20.674 -4.867 7.235 1.00 11.12 24 ALA A CA 4
ATOM 7720 C C . ALA A 1 31 ? -19.510 -5.236 8.148 1.00 51.10 24 ALA A C 4
ATOM 7721 O O . ALA A 1 31 ? -19.623 -6.132 8.985 1.00 13.24 24 ALA A O 4
ATOM 7728 N N . VAL A 1 32 ? -18.390 -4.541 7.981 1.00 43.23 25 VAL A N 4
ATOM 7729 C CA . VAL A 1 32 ? -17.203 -4.796 8.790 1.00 13.45 25 VAL A CA 4
ATOM 7730 C C . VAL A 1 32 ? -17.418 -4.353 10.232 1.00 25.55 25 VAL A C 4
ATOM 7731 O O . VAL A 1 32 ? -16.997 -5.030 11.170 1.00 70.44 25 VAL A O 4
ATOM 7744 N N . SER A 1 33 ? -18.076 -3.211 10.404 1.00 0.01 26 SER A N 4
ATOM 7745 C CA . SER A 1 33 ? -18.344 -2.676 11.733 1.00 24.34 26 SER A CA 4
ATOM 7746 C C . SER A 1 33 ? -19.260 -3.608 12.521 1.00 10.11 26 SER A C 4
ATOM 7747 O O . SER A 1 33 ? -18.984 -3.940 13.673 1.00 41.04 26 SER A O 4
ATOM 7755 N N . ALA A 1 34 ? -20.352 -4.025 11.889 1.00 21.42 27 ALA A N 4
ATOM 7756 C CA . ALA A 1 34 ? -21.309 -4.921 12.528 1.00 21.45 27 ALA A CA 4
ATOM 7757 C C . ALA A 1 34 ? -20.696 -6.296 12.771 1.00 1.23 27 ALA A C 4
ATOM 7758 O O . ALA A 1 34 ? -21.055 -6.986 13.724 1.00 30.44 27 ALA A O 4
ATOM 7765 N N . SER A 1 35 ? -19.771 -6.689 11.901 1.00 24.12 28 SER A N 4
ATOM 7766 C CA . SER A 1 35 ? -19.112 -7.983 12.018 1.00 72.12 28 SER A CA 4
ATOM 7767 C C . SER A 1 35 ? -18.253 -8.045 13.277 1.00 22.35 28 SER A C 4
ATOM 7768 O O . SER A 1 35 ? -18.003 -9.120 13.822 1.00 73.22 28 SER A O 4
ATOM 7776 N N . LYS A 1 36 ? -17.805 -6.881 13.737 1.00 15.23 29 LYS A N 4
ATOM 7777 C CA . LYS A 1 36 ? -16.975 -6.799 14.934 1.00 11.23 29 LYS A CA 4
ATOM 7778 C C . LYS A 1 36 ? -15.779 -7.739 14.832 1.00 33.14 29 LYS A C 4
ATOM 7779 O O . LYS A 1 36 ? -15.604 -8.649 15.643 1.00 74.32 29 LYS A O 4
ATOM 7798 N N . PRO A 1 37 ? -14.934 -7.517 13.814 1.00 14.25 30 PRO A N 4
ATOM 7799 C CA . PRO A 1 37 ? -13.740 -8.333 13.584 1.00 52.33 30 PRO A CA 4
ATOM 7800 C C . PRO A 1 37 ? -12.671 -8.110 14.648 1.00 2.43 30 PRO A C 4
ATOM 7801 O O . PRO A 1 37 ? -12.659 -8.779 15.682 1.00 15.51 30 PRO A O 4
ATOM 7812 N N . SER A 1 38 ? -11.774 -7.162 14.390 1.00 55.21 31 SER A N 4
ATOM 7813 C CA . SER A 1 38 ? -10.699 -6.853 15.324 1.00 23.41 31 SER A CA 4
ATOM 7814 C C . SER A 1 38 ? -9.731 -5.838 14.723 1.00 52.33 31 SER A C 4
ATOM 7815 O O . SER A 1 38 ? -9.673 -5.666 13.505 1.00 71.41 31 SER A O 4
ATOM 7823 N N . ALA A 1 39 ? -8.973 -5.168 15.584 1.00 35.53 32 ALA A N 4
ATOM 7824 C CA . ALA A 1 39 ? -8.007 -4.172 15.139 1.00 21.51 32 ALA A CA 4
ATOM 7825 C C . ALA A 1 39 ? -6.926 -4.807 14.271 1.00 14.31 32 ALA A C 4
ATOM 7826 O O . ALA A 1 39 ? -6.282 -4.129 13.471 1.00 41.51 32 ALA A O 4
ATOM 7833 N N . ASN A 1 40 ? -6.732 -6.111 14.434 1.00 13.52 33 ASN A N 4
ATOM 7834 C CA . ASN A 1 40 ? -5.728 -6.837 13.664 1.00 63.45 33 ASN A CA 4
ATOM 7835 C C . ASN A 1 40 ? -6.145 -6.960 12.203 1.00 11.24 33 ASN A C 4
ATOM 7836 O O . ASN A 1 40 ? -5.365 -6.670 11.295 1.00 71.50 33 ASN A O 4
ATOM 7847 N N . VAL A 1 41 ? -7.384 -7.390 11.981 1.00 41.15 34 VAL A N 4
ATOM 7848 C CA . VAL A 1 41 ? -7.908 -7.550 10.630 1.00 43.33 34 VAL A CA 4
ATOM 7849 C C . VAL A 1 41 ? -8.360 -6.213 10.054 1.00 65.44 34 VAL A C 4
ATOM 7850 O O . VAL A 1 41 ? -8.199 -5.952 8.862 1.00 50.11 34 VAL A O 4
ATOM 7863 N N . ALA A 1 42 ? -8.926 -5.367 10.910 1.00 50.05 35 ALA A N 4
ATOM 7864 C CA . ALA A 1 42 ? -9.400 -4.056 10.487 1.00 42.05 35 ALA A CA 4
ATOM 7865 C C . ALA A 1 42 ? -8.284 -3.257 9.822 1.00 13.30 35 ALA A C 4
ATOM 7866 O O . ALA A 1 42 ? -8.501 -2.591 8.810 1.00 12.50 35 ALA A O 4
ATOM 7873 N N . VAL A 1 43 ? -7.088 -3.328 10.397 1.00 63.32 36 VAL A N 4
ATOM 7874 C CA . VAL A 1 43 ? -5.937 -2.611 9.860 1.00 74.15 36 VAL A CA 4
ATOM 7875 C C . VAL A 1 43 ? -5.537 -3.159 8.495 1.00 54.01 36 VAL A C 4
ATOM 7876 O O . VAL A 1 43 ? -5.155 -2.406 7.599 1.00 72.11 36 VAL A O 4
ATOM 7889 N N . ALA A 1 44 ? -5.629 -4.477 8.342 1.00 74.01 37 ALA A N 4
ATOM 7890 C CA . ALA A 1 44 ? -5.279 -5.126 7.085 1.00 52.32 37 ALA A CA 4
ATOM 7891 C C . ALA A 1 44 ? -6.288 -4.787 5.992 1.00 63.41 37 ALA A C 4
ATOM 7892 O O . ALA A 1 44 ? -5.925 -4.632 4.827 1.00 54.42 37 ALA A O 4
ATOM 7899 N N . ILE A 1 45 ? -7.555 -4.675 6.378 1.00 62.15 38 ILE A N 4
ATOM 7900 C CA . ILE A 1 45 ? -8.614 -4.354 5.431 1.00 1.44 38 ILE A CA 4
ATOM 7901 C C . ILE A 1 45 ? -8.511 -2.908 4.958 1.00 5.13 38 ILE A C 4
ATOM 7902 O O . ILE A 1 45 ? -8.658 -2.618 3.771 1.00 73.11 38 ILE A O 4
ATOM 7918 N N . VAL A 1 46 ? -8.255 -2.001 5.897 1.00 65.35 39 VAL A N 4
ATOM 7919 C CA . VAL A 1 46 ? -8.127 -0.585 5.578 1.00 42.10 39 VAL A CA 4
ATOM 7920 C C . VAL A 1 46 ? -6.859 -0.313 4.776 1.00 32.44 39 VAL A C 4
ATOM 7921 O O . VAL A 1 46 ? -6.850 0.520 3.870 1.00 40.50 39 VAL A O 4
ATOM 7934 N N . THR A 1 47 ? -5.788 -1.024 5.116 1.00 54.52 40 THR A N 4
ATOM 7935 C CA . THR A 1 47 ? -4.513 -0.860 4.428 1.00 53.11 40 THR A CA 4
ATOM 7936 C C . THR A 1 47 ? -4.644 -1.176 2.943 1.00 1.15 40 THR A C 4
ATOM 7937 O O . THR A 1 47 ? -4.066 -0.490 2.099 1.00 35.14 40 THR A O 4
ATOM 7948 N N . SER A 1 48 ? -5.408 -2.217 2.629 1.00 35.41 41 SER A N 4
ATOM 7949 C CA . SER A 1 48 ? -5.613 -2.625 1.245 1.00 11.30 41 SER A CA 4
ATOM 7950 C C . SER A 1 48 ? -6.205 -1.484 0.423 1.00 64.12 41 SER A C 4
ATOM 7951 O O . SER A 1 48 ? -5.764 -1.214 -0.693 1.00 53.31 41 SER A O 4
ATOM 7959 N N . GLY A 1 49 ? -7.206 -0.815 0.986 1.00 11.24 42 GLY A N 4
ATOM 7960 C CA . GLY A 1 49 ? -7.843 0.290 0.293 1.00 61.03 42 GLY A CA 4
ATOM 7961 C C . GLY A 1 49 ? -6.963 1.523 0.238 1.00 11.23 42 GLY A C 4
ATOM 7962 O O . GLY A 1 49 ? -6.970 2.256 -0.752 1.00 22.14 42 GLY A O 4
ATOM 7966 N N . LEU A 1 50 ? -6.206 1.755 1.304 1.00 0.12 43 LEU A N 4
ATOM 7967 C CA . LEU A 1 50 ? -5.317 2.910 1.375 1.00 12.55 43 LEU A CA 4
ATOM 7968 C C . LEU A 1 50 ? -4.258 2.851 0.279 1.00 14.02 43 LEU A C 4
ATOM 7969 O O . LEU A 1 50 ? -3.964 3.854 -0.372 1.00 74.12 43 LEU A O 4
ATOM 7985 N N . LYS A 1 51 ? -3.689 1.667 0.078 1.00 53.51 44 LYS A N 4
ATOM 7986 C CA . LYS A 1 51 ? -2.664 1.474 -0.942 1.00 34.23 44 LYS A CA 4
ATOM 7987 C C . LYS A 1 51 ? -3.244 1.670 -2.339 1.00 52.14 44 LYS A C 4
ATOM 7988 O O . LYS A 1 51 ? -2.612 2.277 -3.204 1.00 14.33 44 LYS A O 4
ATOM 8007 N N . LYS A 1 52 ? -4.448 1.152 -2.553 1.00 31.25 45 LYS A N 4
ATOM 8008 C CA . LYS A 1 52 ? -5.115 1.271 -3.844 1.00 42.54 45 LYS A CA 4
ATOM 8009 C C . LYS A 1 52 ? -5.512 2.719 -4.120 1.00 74.14 45 LYS A C 4
ATOM 8010 O O . LYS A 1 52 ? -5.304 3.230 -5.219 1.00 14.13 45 LYS A O 4
ATOM 8029 N N . ALA A 1 53 ? -6.081 3.372 -3.113 1.00 11.40 46 ALA A N 4
ATOM 8030 C CA . ALA A 1 53 ? -6.503 4.761 -3.246 1.00 31.34 46 ALA A CA 4
ATOM 8031 C C . ALA A 1 53 ? -5.322 5.664 -3.586 1.00 32.42 46 ALA A C 4
ATOM 8032 O O . ALA A 1 53 ? -5.393 6.472 -4.513 1.00 44.15 46 ALA A O 4
ATOM 8039 N N . LEU A 1 54 ? -4.239 5.523 -2.831 1.00 34.44 47 LEU A N 4
ATOM 8040 C CA . LEU A 1 54 ? -3.042 6.326 -3.051 1.00 42.34 47 LEU A CA 4
ATOM 8041 C C . LEU A 1 54 ? -2.372 5.954 -4.371 1.00 63.22 47 LEU A C 4
ATOM 8042 O O . LEU A 1 54 ? -1.824 6.810 -5.063 1.00 22.44 47 LEU A O 4
ATOM 8058 N N . GLY A 1 55 ? -2.422 4.670 -4.713 1.00 34.11 48 GLY A N 4
ATOM 8059 C CA . GLY A 1 55 ? -1.819 4.208 -5.948 1.00 41.13 48 GLY A CA 4
ATOM 8060 C C . GLY A 1 55 ? -2.577 4.676 -7.174 1.00 55.22 48 GLY A C 4
ATOM 8061 O O . GLY A 1 55 ? -1.984 4.922 -8.224 1.00 63.45 48 GLY A O 4
ATOM 8065 N N . ALA A 1 56 ? -3.894 4.797 -7.043 1.00 71.01 49 ALA A N 4
ATOM 8066 C CA . ALA A 1 56 ? -4.735 5.238 -8.149 1.00 3.43 49 ALA A CA 4
ATOM 8067 C C . ALA A 1 56 ? -4.697 6.756 -8.295 1.00 54.44 49 ALA A C 4
ATOM 8068 O O . ALA A 1 56 ? -5.021 7.296 -9.355 1.00 34.52 49 ALA A O 4
ATOM 8075 N N . LEU A 1 57 ? -4.300 7.439 -7.228 1.00 44.45 50 LEU A N 4
ATOM 8076 C CA . LEU A 1 57 ? -4.220 8.896 -7.238 1.00 72.21 50 LEU A CA 4
ATOM 8077 C C . LEU A 1 57 ? -2.789 9.361 -7.494 1.00 34.52 50 LEU A C 4
ATOM 8078 O O . LEU A 1 57 ? -2.460 10.528 -7.285 1.00 2.32 50 LEU A O 4
ATOM 8094 N N . ARG A 1 58 ? -1.946 8.440 -7.948 1.00 1.41 51 ARG A N 4
ATOM 8095 C CA . ARG A 1 58 ? -0.551 8.757 -8.233 1.00 33.21 51 ARG A CA 4
ATOM 8096 C C . ARG A 1 58 ? 0.106 9.445 -7.040 1.00 35.22 51 ARG A C 4
ATOM 8097 O O . ARG A 1 58 ? 1.008 10.266 -7.204 1.00 34.13 51 ARG A O 4
ATOM 8118 N N . ILE A 1 59 ? -0.354 9.103 -5.841 1.00 74.14 52 ILE A N 4
ATOM 8119 C CA . ILE A 1 59 ? 0.189 9.686 -4.621 1.00 23.53 52 ILE A CA 4
ATOM 8120 C C . ILE A 1 59 ? 1.599 9.174 -4.347 1.00 20.00 52 ILE A C 4
ATOM 8121 O O . ILE A 1 59 ? 1.868 7.979 -4.458 1.00 65.11 52 ILE A O 4
ATOM 8137 N N . ASN A 1 60 ? 2.496 10.088 -3.987 1.00 14.23 53 ASN A N 4
ATOM 8138 C CA . ASN A 1 60 ? 3.878 9.728 -3.696 1.00 24.42 53 ASN A CA 4
ATOM 8139 C C . ASN A 1 60 ? 3.943 8.582 -2.690 1.00 12.52 53 ASN A C 4
ATOM 8140 O O . ASN A 1 60 ? 3.198 8.559 -1.711 1.00 62.22 53 ASN A O 4
ATOM 8151 N N . ALA A 1 61 ? 4.838 7.632 -2.942 1.00 21.31 54 ALA A N 4
ATOM 8152 C CA . ALA A 1 61 ? 5.001 6.484 -2.058 1.00 44.23 54 ALA A CA 4
ATOM 8153 C C . ALA A 1 61 ? 5.388 6.926 -0.650 1.00 62.21 54 ALA A C 4
ATOM 8154 O O . ALA A 1 61 ? 4.939 6.346 0.338 1.00 3.14 54 ALA A O 4
ATOM 8161 N N . GLY A 1 62 ? 6.225 7.956 -0.567 1.00 74.44 55 GLY A N 4
ATOM 8162 C CA . GLY A 1 62 ? 6.657 8.456 0.725 1.00 42.44 55 GLY A CA 4
ATOM 8163 C C . G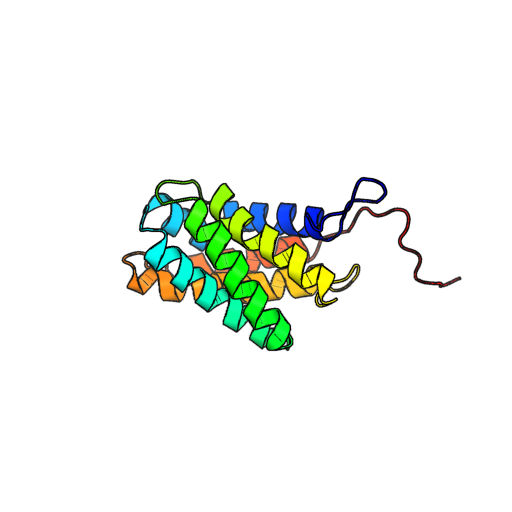LY A 1 62 ? 5.496 8.867 1.607 1.00 21.04 55 GLY A C 4
ATOM 8164 O O . GLY A 1 62 ? 5.401 8.444 2.759 1.00 31.55 55 GLY A O 4
ATOM 8168 N N . VAL A 1 63 ? 4.609 9.697 1.066 1.00 21.34 56 VAL A N 4
ATOM 8169 C CA . VAL A 1 63 ? 3.448 10.166 1.812 1.00 10.53 56 VAL A CA 4
ATOM 8170 C C . VAL A 1 63 ? 2.419 9.055 1.985 1.00 53.42 56 VAL A C 4
ATOM 8171 O O . VAL A 1 63 ? 1.736 8.979 3.005 1.00 31.13 56 VAL A O 4
ATOM 8184 N N . SER A 1 64 ? 2.314 8.192 0.978 1.00 2.32 57 SER A N 4
ATOM 8185 C CA . SER A 1 64 ? 1.365 7.085 1.016 1.00 53.31 57 SER A CA 4
ATOM 8186 C C . SER A 1 64 ? 1.770 6.059 2.070 1.00 71.10 57 SER A C 4
ATOM 8187 O O . SER A 1 64 ? 0.951 5.258 2.520 1.00 13.15 57 SER A O 4
ATOM 8195 N N . SER A 1 65 ? 3.041 6.089 2.459 1.00 1.42 58 SER A N 4
ATOM 8196 C CA . SER A 1 65 ? 3.557 5.160 3.456 1.00 63.13 58 SER A CA 4
ATOM 8197 C C . SER A 1 65 ? 3.172 5.604 4.865 1.00 15.41 58 SER A C 4
ATOM 8198 O O . SER A 1 65 ? 2.740 4.795 5.684 1.00 73.52 58 SER A O 4
ATOM 8206 N N . GLN A 1 66 ? 3.330 6.896 5.134 1.00 62.33 59 GLN A N 4
ATOM 8207 C CA . GLN A 1 66 ? 2.999 7.448 6.442 1.00 31.52 59 GLN A CA 4
ATOM 8208 C C . GLN A 1 66 ? 1.492 7.436 6.673 1.00 11.41 59 GLN A C 4
ATOM 8209 O O . GLN A 1 66 ? 1.025 7.222 7.792 1.00 62.30 59 GLN A O 4
ATOM 8223 N N . LEU A 1 67 ? 0.734 7.668 5.606 1.00 30.13 60 LEU A N 4
ATOM 8224 C CA . LEU A 1 67 ? -0.723 7.685 5.692 1.00 2.22 60 LEU A CA 4
ATOM 8225 C C . LEU A 1 67 ? -1.255 6.345 6.191 1.00 63.54 60 LEU A C 4
ATOM 8226 O O . LEU A 1 67 ? -2.229 6.292 6.941 1.00 12.15 60 LEU A O 4
ATOM 8242 N N . THR A 1 68 ? -0.605 5.263 5.772 1.00 63.13 61 THR A N 4
ATOM 8243 C CA . THR A 1 68 ? -1.011 3.924 6.178 1.00 54.14 61 THR A CA 4
ATOM 8244 C C . THR A 1 68 ? -0.710 3.680 7.652 1.00 50.34 61 THR A C 4
ATOM 8245 O O . THR A 1 68 ? -1.527 3.110 8.376 1.00 41.42 61 THR A O 4
ATOM 8256 N N . SER A 1 69 ? 0.466 4.116 8.091 1.00 71.03 62 SER A N 4
ATOM 8257 C CA . SER A 1 69 ? 0.876 3.942 9.479 1.00 43.32 62 SER A CA 4
ATOM 8258 C C . SER A 1 69 ? -0.069 4.682 10.421 1.00 53.14 62 SER A C 4
ATOM 8259 O O . SER A 1 69 ? -0.392 4.194 11.504 1.00 55.15 62 SER A O 4
ATOM 8267 N N . ALA A 1 70 ? -0.508 5.864 10.000 1.00 60.52 63 ALA A N 4
ATOM 8268 C CA . ALA A 1 70 ? -1.418 6.671 10.804 1.00 42.14 63 ALA A CA 4
ATOM 8269 C C . ALA A 1 70 ? -2.826 6.086 10.794 1.00 62.14 63 ALA A C 4
ATOM 8270 O O . ALA A 1 70 ? -3.391 5.783 11.845 1.00 55.21 63 ALA A O 4
ATOM 8277 N N . VAL A 1 71 ? -3.388 5.932 9.599 1.00 32.45 64 VAL A N 4
ATOM 8278 C CA . VAL A 1 71 ? -4.731 5.383 9.453 1.00 55.22 64 VAL A CA 4
ATOM 8279 C C . VAL A 1 71 ? -4.878 4.075 10.224 1.00 3.35 64 VAL A C 4
ATOM 8280 O O . VAL A 1 71 ? -5.915 3.817 10.835 1.00 12.44 64 VAL A O 4
ATOM 8293 N N . SER A 1 72 ? -3.834 3.255 10.192 1.00 61.22 65 SER A N 4
ATOM 8294 C CA . SER A 1 72 ? -3.847 1.973 10.885 1.00 21.43 65 SER A CA 4
ATOM 8295 C C . SER A 1 72 ? -3.868 2.173 12.398 1.00 1.43 65 SER A C 4
ATOM 8296 O O . SER A 1 72 ? -4.514 1.419 13.125 1.00 41.45 65 SER A O 4
ATOM 8304 N N . GLN A 1 73 ? -3.159 3.196 12.863 1.00 62.15 66 GLN A N 4
ATOM 8305 C CA . GLN A 1 73 ? -3.095 3.496 14.289 1.00 42.44 66 GLN A CA 4
ATOM 8306 C C . GLN A 1 73 ? -4.465 3.904 14.821 1.00 70.05 66 GLN A C 4
ATOM 8307 O O . GLN A 1 73 ? -4.923 3.389 15.840 1.00 51.21 66 GLN A O 4
ATOM 8321 N N . ALA A 1 74 ? -5.114 4.829 14.123 1.00 3.53 67 ALA A N 4
ATOM 8322 C CA . ALA A 1 74 ? -6.432 5.305 14.524 1.00 33.31 67 ALA A CA 4
ATOM 8323 C C . ALA A 1 74 ? -7.460 4.179 14.474 1.00 64.31 67 ALA A C 4
ATOM 8324 O O . ALA A 1 74 ? -8.286 4.039 15.376 1.00 73.44 67 ALA A O 4
ATOM 8331 N N . VAL A 1 75 ? -7.404 3.380 13.413 1.00 24.50 68 VAL A N 4
ATOM 8332 C CA . VAL A 1 75 ? -8.330 2.266 13.245 1.00 25.44 68 VAL A CA 4
ATOM 8333 C C . VAL A 1 75 ? -8.039 1.154 14.246 1.00 64.12 68 VAL A C 4
ATOM 8334 O O . VAL A 1 75 ? -8.932 0.397 14.625 1.00 43.05 68 VAL A O 4
ATOM 8347 N N . ALA A 1 76 ? -6.783 1.063 14.672 1.00 72.20 69 ALA A N 4
ATOM 8348 C CA . ALA A 1 76 ? -6.374 0.045 15.631 1.00 75.43 69 ALA A CA 4
ATOM 8349 C C . ALA A 1 76 ? -6.603 0.516 17.064 1.00 54.15 69 ALA A C 4
ATOM 8350 O O . ALA A 1 76 ? -6.306 -0.201 18.018 1.00 52.45 69 ALA A O 4
ATOM 8357 N N . ASN A 1 77 ? -7.134 1.725 17.205 1.00 23.35 70 ASN A N 4
ATOM 8358 C CA . ASN A 1 77 ? -7.401 2.293 18.522 1.00 15.44 70 ASN A CA 4
ATOM 8359 C C . ASN A 1 77 ? -8.896 2.268 18.831 1.00 64.43 70 ASN A C 4
ATOM 8360 O O . ASN A 1 77 ? -9.299 2.208 19.992 1.00 24.25 70 ASN A O 4
ATOM 8371 N N . VAL A 1 78 ? -9.712 2.313 17.783 1.00 30.51 71 VAL A N 4
ATOM 8372 C CA . VAL A 1 78 ? -11.162 2.293 17.942 1.00 44.14 71 VAL A CA 4
ATOM 8373 C C . VAL A 1 78 ? -11.634 0.961 18.513 1.00 42.11 71 VAL A C 4
ATOM 8374 O O . VAL A 1 78 ? -12.705 0.877 19.113 1.00 74.30 71 VAL A O 4
ATOM 8387 N N . ARG A 1 79 ? -10.827 -0.077 18.323 1.00 61.02 72 ARG A N 4
ATOM 8388 C CA . ARG A 1 79 ? -11.163 -1.406 18.819 1.00 53.25 72 ARG A CA 4
ATOM 8389 C C . ARG A 1 79 ? -12.429 -1.933 18.150 1.00 44.32 72 ARG A C 4
ATOM 8390 O O . ARG A 1 79 ? -13.247 -1.174 17.629 1.00 24.21 72 ARG A O 4
ATOM 8411 N N . PRO A 1 80 ? -12.596 -3.264 18.162 1.00 42.43 73 PRO A N 4
ATOM 8412 C CA . PRO A 1 80 ? -13.759 -3.921 17.559 1.00 32.52 73 PRO A CA 4
ATOM 8413 C C . PRO A 1 80 ? -15.042 -3.655 18.340 1.00 14.33 73 PRO A C 4
ATOM 8414 O O . PRO A 1 80 ? -15.004 -3.335 19.526 1.00 33.21 73 PRO A O 4
ATOM 8425 N N . GLY A 1 81 ? -16.179 -3.790 17.663 1.00 31.14 74 GLY A N 4
ATOM 8426 C CA . GLY A 1 81 ? -17.459 -3.560 18.308 1.00 73.21 74 GLY A CA 4
ATOM 8427 C C . GLY A 1 81 ? -17.878 -2.105 18.264 1.00 3.15 74 GLY A C 4
ATOM 8428 O O . GLY A 1 81 ? -18.719 -1.669 19.051 1.00 10.40 74 GLY A O 4
ATOM 8432 N N . SER A 1 82 ? -17.290 -1.348 17.342 1.00 65.34 75 SER A N 4
ATOM 8433 C CA . SER A 1 82 ? -17.603 0.069 17.202 1.00 62.44 75 SER A CA 4
ATOM 8434 C C . SER A 1 82 ? -18.319 0.339 15.883 1.00 61.21 75 SER A C 4
ATOM 8435 O O . SER A 1 82 ? -18.004 -0.265 14.858 1.00 0.42 75 SER A O 4
ATOM 8443 N N . SER A 1 83 ? -19.286 1.251 15.918 1.00 53.43 76 SER A N 4
ATOM 8444 C CA . SER A 1 83 ? -20.051 1.599 14.726 1.00 5.44 76 SER A CA 4
ATOM 8445 C C . SER A 1 83 ? -19.123 1.980 13.576 1.00 22.44 76 SER A C 4
ATOM 8446 O O . SER A 1 83 ? -17.951 2.304 13.772 1.00 54.21 76 SER A O 4
ATOM 8454 N N . PRO A 1 84 ? -19.659 1.941 12.348 1.00 55.55 77 PRO A N 4
ATOM 8455 C CA . PRO A 1 84 ? -18.898 2.279 11.141 1.00 40.30 77 PRO A CA 4
ATOM 8456 C C . PRO A 1 84 ? -18.573 3.767 11.058 1.00 63.43 77 PRO A C 4
ATOM 8457 O O . PRO A 1 84 ? -17.812 4.198 10.193 1.00 74.02 77 PRO A O 4
ATOM 8468 N N . ALA A 1 85 ? -19.154 4.546 11.965 1.00 61.13 78 ALA A N 4
ATOM 8469 C CA . ALA A 1 85 ? -18.923 5.985 11.996 1.00 70.45 78 ALA A CA 4
ATOM 8470 C C . ALA A 1 85 ? -17.526 6.306 12.515 1.00 21.55 78 ALA A C 4
ATOM 8471 O O . ALA A 1 85 ? -16.841 7.180 11.984 1.00 61.30 78 ALA A O 4
ATOM 8478 N N . VAL A 1 86 ? -17.110 5.594 13.559 1.00 42.24 79 VAL A N 4
ATOM 8479 C CA . VAL A 1 86 ? -15.794 5.803 14.150 1.00 5.20 79 VAL A CA 4
ATOM 8480 C C . VAL A 1 86 ? -14.692 5.256 13.249 1.00 15.11 79 VAL A C 4
ATOM 8481 O O . VAL A 1 86 ? -13.626 5.857 13.120 1.00 60.34 79 VAL A O 4
ATOM 8494 N N . TYR A 1 87 ? -14.958 4.113 12.627 1.00 20.12 80 TYR A N 4
ATOM 8495 C CA . TYR A 1 87 ? -13.989 3.483 11.740 1.00 53.44 80 TYR A CA 4
ATOM 8496 C C . TYR A 1 87 ? -13.715 4.360 10.521 1.00 32.23 80 TYR A C 4
ATOM 8497 O O . TYR A 1 87 ? -12.563 4.582 10.149 1.00 75.21 80 TYR A O 4
ATOM 8515 N N . ALA A 1 88 ? -14.783 4.857 9.906 1.00 35.33 81 ALA A N 4
ATOM 8516 C CA . ALA A 1 88 ? -14.660 5.712 8.732 1.00 21.30 81 ALA A CA 4
ATOM 8517 C C . ALA A 1 88 ? -13.924 7.004 9.070 1.00 12.11 81 ALA A C 4
ATOM 8518 O O . ALA A 1 88 ? -13.180 7.541 8.248 1.00 32.54 81 ALA A O 4
ATOM 8525 N N . LYS A 1 89 ? -14.137 7.500 10.284 1.00 4.44 82 LYS A N 4
ATOM 8526 C CA . LYS A 1 89 ? -13.495 8.731 10.731 1.00 64.23 82 LYS A CA 4
ATOM 8527 C C . LYS A 1 89 ? -12.025 8.488 11.061 1.00 21.15 82 LYS A C 4
ATOM 8528 O O . LYS A 1 89 ? -11.173 9.339 10.808 1.00 13.54 82 LYS A O 4
ATOM 8547 N N . ALA A 1 90 ? -11.736 7.321 11.627 1.00 32.20 83 ALA A N 4
ATOM 8548 C CA . ALA A 1 90 ? -10.369 6.966 11.988 1.00 61.32 83 ALA A CA 4
ATOM 8549 C C . ALA A 1 90 ? -9.525 6.698 10.747 1.00 4.13 83 ALA A C 4
ATOM 8550 O O . ALA A 1 90 ? -8.307 6.537 10.835 1.00 20.41 83 ALA A O 4
ATOM 8557 N N . ILE A 1 91 ? -10.179 6.653 9.591 1.00 20.35 84 ILE A N 4
ATOM 8558 C CA . ILE A 1 91 ? -9.488 6.406 8.332 1.00 62.34 84 ILE A CA 4
ATOM 8559 C C . ILE A 1 91 ? -9.423 7.671 7.482 1.00 70.31 84 ILE A C 4
ATOM 8560 O O . ILE A 1 91 ? -8.554 7.810 6.623 1.00 64.33 84 ILE A O 4
ATOM 8576 N N . ALA A 1 92 ? -10.350 8.591 7.731 1.00 55.21 85 ALA A N 4
ATOM 8577 C CA . ALA A 1 92 ? -10.396 9.846 6.991 1.00 24.24 85 ALA A CA 4
ATOM 8578 C C . ALA A 1 92 ? -9.601 10.933 7.705 1.00 25.55 85 ALA A C 4
ATOM 8579 O O . ALA A 1 92 ? -8.935 11.749 7.068 1.00 34.31 85 ALA A O 4
ATOM 8586 N N . ALA A 1 93 ? -9.674 10.940 9.033 1.00 15.41 86 ALA A N 4
ATOM 8587 C CA . ALA A 1 93 ? -8.960 11.926 9.833 1.00 14.21 86 ALA A CA 4
ATOM 8588 C C . ALA A 1 93 ? -7.472 11.929 9.500 1.00 20.34 86 ALA A C 4
ATOM 8589 O O . ALA A 1 93 ? -6.908 12.941 9.082 1.00 23.30 86 ALA A O 4
ATOM 8596 N N . PRO A 1 94 ? -6.820 10.773 9.688 1.00 33.41 87 PRO A N 4
ATOM 8597 C CA . PRO A 1 94 ? -5.388 10.618 9.414 1.00 70.21 87 PRO A CA 4
ATOM 8598 C C . PRO A 1 94 ? -5.076 10.664 7.922 1.00 62.01 87 PRO A C 4
ATOM 8599 O O . PRO A 1 94 ? -3.918 10.792 7.525 1.00 41.54 87 PRO A O 4
ATOM 8610 N N . SER A 1 95 ? -6.115 10.560 7.100 1.00 21.51 88 SER A N 4
ATOM 8611 C CA . SER A 1 95 ? -5.950 10.587 5.652 1.00 14.05 88 SER A CA 4
ATOM 8612 C C . SER A 1 95 ? -5.936 12.021 5.133 1.00 24.15 88 SER A C 4
ATOM 8613 O O . SER A 1 95 ? -5.099 12.387 4.308 1.00 22.41 88 SER A O 4
ATOM 8621 N N . VAL A 1 96 ? -6.869 12.832 5.624 1.00 74.43 89 VAL A N 4
ATOM 8622 C CA . VAL A 1 96 ? -6.964 14.226 5.213 1.00 23.24 89 VAL A CA 4
ATOM 8623 C C . VAL A 1 96 ? -5.792 15.040 5.752 1.00 34.05 89 VAL A C 4
ATOM 8624 O O . VAL A 1 96 ? -5.258 15.907 5.062 1.00 64.44 89 VAL A O 4
ATOM 8637 N N . GLN A 1 97 ? -5.399 14.752 6.989 1.00 42.25 90 GLN A N 4
ATOM 8638 C CA . GLN A 1 97 ? -4.290 15.457 7.620 1.00 32.54 90 GLN A CA 4
ATOM 8639 C C . GLN A 1 97 ? -3.001 15.266 6.828 1.00 20.35 90 GLN A C 4
ATOM 8640 O O . GLN A 1 97 ? -2.192 16.187 6.708 1.00 21.32 90 GLN A O 4
ATOM 8654 N N . ILE A 1 98 ? -2.816 14.065 6.289 1.00 5.31 91 ILE A N 4
ATOM 8655 C CA . ILE A 1 98 ? -1.626 13.754 5.507 1.00 3.04 91 ILE A CA 4
ATOM 8656 C C . ILE A 1 98 ? -1.785 14.206 4.059 1.00 25.31 91 ILE A C 4
ATOM 8657 O O . ILE A 1 98 ? -0.841 14.708 3.446 1.00 22.45 91 ILE A O 4
ATOM 8673 N N . LEU A 1 99 ? -2.985 14.027 3.519 1.00 12.34 92 LEU A N 4
ATOM 8674 C CA . LEU A 1 99 ? -3.270 14.419 2.143 1.00 71.11 92 LEU A CA 4
ATOM 8675 C C . LEU A 1 99 ? -3.173 15.932 1.976 1.00 13.52 92 LEU A C 4
ATOM 8676 O O . LEU A 1 99 ? -2.687 16.424 0.957 1.00 24.04 92 LEU A O 4
ATOM 8692 N N . VAL A 1 100 ? -3.638 16.665 2.982 1.00 75.44 93 VAL A N 4
ATOM 8693 C CA . VAL A 1 100 ? -3.601 18.121 2.949 1.00 0.44 93 VAL A CA 4
ATOM 8694 C C . VAL A 1 100 ? -2.187 18.640 3.180 1.00 44.21 93 VAL A C 4
ATOM 8695 O O . VAL A 1 100 ? -1.789 19.660 2.616 1.00 3.35 93 VAL A O 4
ATOM 8708 N N . SER A 1 101 ? -1.430 17.932 4.012 1.00 3.32 94 SER A N 4
ATOM 8709 C CA . SER A 1 101 ? -0.060 18.324 4.320 1.00 73.12 94 SER A CA 4
ATOM 8710 C C . SER A 1 101 ? 0.874 17.991 3.160 1.00 63.12 94 SER A C 4
ATOM 8711 O O . SER A 1 101 ? 2.013 18.454 3.114 1.00 63.33 94 SER A O 4
ATOM 8719 N N . SER A 1 102 ? 0.383 17.184 2.226 1.00 13.43 95 SER A N 4
ATOM 8720 C CA . SER A 1 102 ? 1.173 16.785 1.067 1.00 44.40 95 SER A CA 4
ATOM 8721 C C . SER A 1 102 ? 0.647 17.447 -0.204 1.00 23.43 95 SER A C 4
ATOM 8722 O O . SER A 1 102 ? 1.230 17.306 -1.277 1.00 43.35 95 SER A O 4
ATOM 8730 N N . GLY A 1 103 ? -0.460 18.171 -0.072 1.00 34.40 96 GLY A N 4
ATOM 8731 C CA . GLY A 1 103 ? -1.047 18.844 -1.216 1.00 33.51 96 GLY A CA 4
ATOM 8732 C C . GLY A 1 103 ? -1.940 17.929 -2.031 1.00 1.40 96 GLY A C 4
ATOM 8733 O O . GLY A 1 103 ? -2.564 18.363 -3.000 1.00 35.03 96 GLY A O 4
ATOM 8737 N N . SER A 1 104 ? -2.001 16.661 -1.639 1.00 53.51 97 SER A N 4
ATOM 8738 C CA . SER A 1 104 ? -2.819 15.681 -2.345 1.00 5.21 97 SER A CA 4
ATOM 8739 C C . SER A 1 104 ? -4.275 16.133 -2.406 1.00 4.32 97 SER A C 4
ATOM 8740 O O . SER A 1 104 ? -5.033 15.708 -3.277 1.00 73.01 97 SER A O 4
ATOM 8748 N N . VAL A 1 105 ? -4.658 17.000 -1.474 1.00 32.12 98 VAL A N 4
ATOM 8749 C CA . VAL A 1 105 ? -6.022 17.512 -1.421 1.00 13.15 98 VAL A CA 4
ATOM 8750 C C . VAL A 1 105 ? -6.035 19.026 -1.242 1.00 42.03 98 VAL A C 4
ATOM 8751 O O . VAL A 1 105 ? -5.474 19.552 -0.281 1.00 53.10 98 VAL A O 4
ATOM 8764 N N . ASN A 1 106 ? -6.679 19.721 -2.174 1.00 24.35 99 ASN A N 4
ATOM 8765 C CA . ASN A 1 106 ? -6.765 21.177 -2.119 1.00 71.14 99 ASN A CA 4
ATOM 8766 C C . ASN A 1 106 ? -8.201 21.645 -2.335 1.00 43.04 99 ASN A C 4
ATOM 8767 O O . ASN A 1 106 ? -9.123 20.836 -2.413 1.00 21.33 99 ASN A O 4
ATOM 8778 N N . ASN A 1 107 ? -8.380 22.958 -2.432 1.00 64.50 100 ASN A N 4
ATOM 8779 C CA . ASN A 1 107 ? -9.703 23.536 -2.638 1.00 13.20 100 ASN A CA 4
ATOM 8780 C C . ASN A 1 107 ? -10.034 23.618 -4.126 1.00 53.04 100 ASN A C 4
ATOM 8781 O O . ASN A 1 107 ? -10.186 24.706 -4.679 1.00 31.34 100 ASN A O 4
ATOM 8792 N N . ASN A 1 108 ? -10.144 22.459 -4.767 1.00 71.51 101 ASN A N 4
ATOM 8793 C CA . ASN A 1 108 ? -10.457 22.399 -6.190 1.00 72.52 101 ASN A CA 4
ATOM 8794 C C . ASN A 1 108 ? -10.533 20.952 -6.670 1.00 30.51 101 ASN A C 4
ATOM 8795 O O . ASN A 1 108 ? -11.317 20.623 -7.559 1.00 21.55 101 ASN A O 4
ATOM 8806 N N . ASN A 1 109 ? -9.713 20.093 -6.073 1.00 54.33 102 ASN A N 4
ATOM 8807 C CA . ASN A 1 109 ? -9.686 18.681 -6.439 1.00 13.15 102 ASN A CA 4
ATOM 8808 C C . ASN A 1 109 ? -10.170 17.810 -5.283 1.00 11.21 102 ASN A C 4
ATOM 8809 O O . ASN A 1 109 ? -10.260 16.589 -5.408 1.00 43.22 102 ASN A O 4
ATOM 8820 N N . ALA A 1 110 ? -10.482 18.447 -4.159 1.00 43.41 103 ALA A N 4
ATOM 8821 C CA . ALA A 1 110 ? -10.959 17.732 -2.982 1.00 40.53 103 ALA A CA 4
ATOM 8822 C C . ALA A 1 110 ? -12.109 16.797 -3.338 1.00 22.21 103 ALA A C 4
ATOM 8823 O O . ALA A 1 110 ? -12.200 15.684 -2.819 1.00 15.41 103 ALA A O 4
ATOM 8830 N N . LYS A 1 111 ? -12.987 17.256 -4.224 1.00 72.52 104 LYS A N 4
ATOM 8831 C CA . LYS A 1 111 ? -14.133 16.460 -4.650 1.00 64.34 104 LYS A CA 4
ATOM 8832 C C . LYS A 1 111 ? -13.687 15.285 -5.514 1.00 70.21 104 LYS A C 4
ATOM 8833 O O . LYS A 1 111 ? -14.247 14.192 -5.427 1.00 64.42 104 LYS A O 4
ATOM 8852 N N . GLN A 1 112 ? -12.678 15.517 -6.347 1.00 64.33 105 GLN A N 4
ATOM 8853 C CA . GLN A 1 112 ? -12.158 14.476 -7.226 1.00 34.22 105 GLN A CA 4
ATOM 8854 C C . GLN A 1 112 ? -11.393 13.424 -6.431 1.00 61.41 105 GLN A C 4
ATOM 8855 O O . GLN A 1 112 ? -11.615 12.224 -6.594 1.00 45.23 105 GLN A O 4
ATOM 8869 N N . VAL A 1 113 ? -10.490 13.881 -5.568 1.00 13.23 106 VAL A N 4
ATOM 8870 C CA . VAL A 1 113 ? -9.691 12.979 -4.747 1.00 31.04 106 VAL A CA 4
ATOM 8871 C C . VAL A 1 113 ? -10.567 12.216 -3.760 1.00 70.43 106 VAL A C 4
ATOM 8872 O O . VAL A 1 113 ? -10.340 11.035 -3.498 1.00 63.51 106 VAL A O 4
ATOM 8885 N N . ALA A 1 114 ? -11.569 12.898 -3.215 1.00 14.34 107 ALA A N 4
ATOM 8886 C CA . ALA A 1 114 ? -12.481 12.283 -2.259 1.00 33.02 107 ALA A CA 4
ATOM 8887 C C . ALA A 1 114 ? -13.300 11.175 -2.915 1.00 21.42 107 ALA A C 4
ATOM 8888 O O . ALA A 1 114 ? -13.588 10.153 -2.293 1.00 31.14 107 ALA A O 4
ATOM 8895 N N . SER A 1 115 ? -13.671 11.387 -4.173 1.00 74.13 108 SER A N 4
ATOM 8896 C CA . SER A 1 115 ? -14.461 10.408 -4.911 1.00 74.12 108 SER A CA 4
ATOM 8897 C C . SER A 1 115 ? -13.626 9.174 -5.242 1.00 32.24 108 SER A C 4
ATOM 8898 O O . SER A 1 115 ? -14.080 8.041 -5.081 1.00 15.31 108 SER A O 4
ATOM 8906 N N . THR A 1 116 ? -12.401 9.403 -5.704 1.00 10.34 109 THR A N 4
ATOM 8907 C CA . THR A 1 116 ? -11.502 8.312 -6.059 1.00 50.42 109 THR A CA 4
ATOM 8908 C C . THR A 1 116 ? -10.990 7.596 -4.815 1.00 61.42 109 THR A C 4
ATOM 8909 O O . THR A 1 116 ? -10.813 6.376 -4.816 1.00 12.52 109 THR A O 4
ATOM 8920 N N . LEU A 1 117 ? -10.753 8.359 -3.753 1.00 53.21 110 LEU A N 4
ATOM 8921 C CA . LEU A 1 117 ? -10.261 7.796 -2.501 1.00 33.14 110 LEU A CA 4
ATOM 8922 C C . LEU A 1 117 ? -11.206 6.717 -1.981 1.00 20.43 110 LEU A C 4
ATOM 8923 O O . LEU A 1 117 ? -10.822 5.555 -1.841 1.00 5.02 110 LEU A O 4
ATOM 8939 N N . SER A 1 118 ? -12.445 7.108 -1.698 1.00 55.04 111 SER A N 4
ATOM 8940 C CA . SER A 1 118 ? -13.444 6.175 -1.192 1.00 35.33 111 SER A CA 4
ATOM 8941 C C . SER A 1 118 ? -13.749 5.092 -2.223 1.00 4.15 111 SER A C 4
ATOM 8942 O O . SER A 1 118 ? -14.055 3.954 -1.872 1.00 25.11 111 SER A O 4
ATOM 8950 N N . GLU A 1 119 ? -13.663 5.459 -3.498 1.00 52.24 112 GLU A N 4
ATOM 8951 C CA . GLU A 1 119 ? -13.930 4.520 -4.582 1.00 34.51 112 GLU A CA 4
ATOM 8952 C C . GLU A 1 119 ? -12.935 3.362 -4.557 1.00 25.24 112 GLU A C 4
ATOM 8953 O O . GLU A 1 119 ? -13.325 2.196 -4.537 1.00 60.04 112 GLU A O 4
ATOM 8965 N N . ASN A 1 120 ? -11.649 3.695 -4.558 1.00 4.52 113 ASN A N 4
ATOM 8966 C CA . ASN A 1 120 ? -10.597 2.685 -4.537 1.00 33.43 113 ASN A CA 4
ATOM 8967 C C . ASN A 1 120 ? -10.477 2.054 -3.153 1.00 25.44 113 ASN A C 4
ATOM 8968 O O . ASN A 1 120 ? -10.219 0.858 -3.024 1.00 74.15 113 ASN A O 4
ATOM 8979 N N . LEU A 1 121 ? -10.667 2.868 -2.119 1.00 12.33 114 LEU A N 4
ATOM 8980 C CA . LEU A 1 121 ? -10.580 2.390 -0.743 1.00 12.43 114 LEU A CA 4
ATOM 8981 C C . LEU A 1 121 ? -11.675 1.369 -0.452 1.00 33.13 114 LEU A C 4
ATOM 8982 O O . LEU A 1 121 ? -11.416 0.314 0.128 1.00 73.23 114 LEU A O 4
ATOM 8998 N N . VAL A 1 122 ? -12.899 1.688 -0.860 1.00 34.44 115 VAL A N 4
ATOM 8999 C CA . VAL A 1 122 ? -14.033 0.797 -0.645 1.00 13.34 115 VAL A CA 4
ATOM 9000 C C . VAL A 1 122 ? -13.897 -0.474 -1.476 1.00 34.33 115 VAL A C 4
ATOM 9001 O O . VAL A 1 122 ? -14.213 -1.569 -1.010 1.00 61.11 115 VAL A O 4
ATOM 9014 N N . ARG A 1 123 ? -13.426 -0.322 -2.709 1.00 41.23 116 ARG A N 4
ATOM 9015 C CA . ARG A 1 123 ? -13.249 -1.458 -3.606 1.00 22.22 116 ARG A CA 4
ATOM 9016 C C . ARG A 1 123 ? -12.305 -2.489 -2.995 1.00 55.35 116 ARG A C 4
ATOM 9017 O O . ARG A 1 123 ? -12.609 -3.681 -2.965 1.00 13.20 116 ARG A O 4
ATOM 9038 N N . GLU A 1 124 ? -11.158 -2.023 -2.512 1.00 5.50 117 GLU A N 4
ATOM 9039 C CA . GLU A 1 124 ? -10.170 -2.905 -1.905 1.00 63.34 117 GLU A CA 4
ATOM 9040 C C . GLU A 1 124 ? -10.619 -3.352 -0.517 1.00 32.30 117 GLU A C 4
ATOM 9041 O O . GLU A 1 124 ? -10.463 -4.516 -0.147 1.00 44.21 117 GLU A O 4
ATOM 9053 N N . MET A 1 125 ? -11.178 -2.419 0.247 1.00 71.22 118 MET A N 4
ATOM 9054 C CA . MET A 1 125 ? -11.651 -2.716 1.593 1.00 63.42 118 MET A CA 4
ATOM 9055 C C . MET A 1 125 ? -12.615 -3.898 1.583 1.00 42.12 118 MET A C 4
ATOM 9056 O O . MET A 1 125 ? -12.508 -4.806 2.407 1.00 61.34 118 MET A O 4
ATOM 9070 N N . ALA A 1 126 ? -13.556 -3.880 0.644 1.00 23.41 119 ALA A N 4
ATOM 9071 C CA . ALA A 1 126 ? -14.537 -4.951 0.527 1.00 41.44 119 ALA A CA 4
ATOM 9072 C C . ALA A 1 126 ? -13.884 -6.243 0.045 1.00 11.10 119 ALA A C 4
ATOM 9073 O O . ALA A 1 126 ? -14.228 -7.332 0.503 1.00 4.41 119 ALA A O 4
ATOM 9080 N N . ASN A 1 127 ? -12.942 -6.113 -0.884 1.00 74.30 120 ASN A N 4
ATOM 9081 C CA . ASN A 1 127 ? -12.242 -7.271 -1.428 1.00 54.31 120 ASN A CA 4
ATOM 9082 C C . ASN A 1 127 ? -11.472 -8.005 -0.336 1.00 72.42 120 ASN A C 4
ATOM 9083 O O . ASN A 1 127 ? -11.264 -9.217 -0.412 1.00 50.02 120 ASN A O 4
ATOM 9094 N N . THR A 1 128 ? -11.049 -7.263 0.683 1.00 0.02 121 THR A N 4
ATOM 9095 C CA . THR A 1 128 ? -10.301 -7.842 1.792 1.00 71.14 121 THR A CA 4
ATOM 9096 C C . THR A 1 128 ? -11.232 -8.259 2.925 1.00 55.45 121 THR A C 4
ATOM 9097 O O . THR A 1 128 ? -11.093 -9.346 3.486 1.00 52.30 121 THR A O 4
ATOM 9108 N N . ALA A 1 129 ? -12.181 -7.390 3.256 1.00 43.23 122 ALA A N 4
ATOM 9109 C CA . ALA A 1 129 ? -13.136 -7.671 4.320 1.00 23.15 122 ALA A CA 4
ATOM 9110 C C . ALA A 1 129 ? -13.890 -8.969 4.053 1.00 71.25 122 ALA A C 4
ATOM 9111 O O . ALA A 1 129 ? -14.113 -9.766 4.965 1.00 14.21 122 ALA A O 4
ATOM 9118 N N . ARG A 1 130 ? -14.279 -9.175 2.799 1.00 64.41 123 ARG A N 4
ATOM 9119 C CA . ARG A 1 130 ? -15.009 -10.377 2.415 1.00 52.14 123 ARG A CA 4
ATOM 9120 C C . ARG A 1 130 ? -14.235 -11.633 2.806 1.00 4.21 123 ARG A C 4
ATOM 9121 O O . ARG A 1 130 ? -14.826 -12.669 3.108 1.00 32.04 123 ARG A O 4
ATOM 9142 N N . ARG A 1 131 ? -12.910 -11.531 2.797 1.00 63.43 124 ARG A N 4
ATOM 9143 C CA . ARG A 1 131 ? -12.055 -12.658 3.150 1.00 34.42 124 ARG A CA 4
ATOM 9144 C C . ARG A 1 131 ? -12.013 -12.856 4.663 1.00 71.14 124 ARG A C 4
ATOM 9145 O O . ARG A 1 131 ? -11.602 -13.909 5.150 1.00 75.15 124 ARG A O 4
ATOM 9166 N N . TYR A 1 132 ? -12.438 -11.837 5.400 1.00 11.42 125 TYR A N 4
ATOM 9167 C CA . TYR A 1 132 ? -12.446 -11.897 6.856 1.00 32.34 125 TYR A CA 4
ATOM 9168 C C . TYR A 1 132 ? -13.828 -12.281 7.378 1.00 64.33 125 TYR A C 4
ATOM 9169 O O . TYR A 1 132 ? -14.176 -11.984 8.520 1.00 30.13 125 TYR A O 4
ATOM 9187 N N . ARG A 1 133 ? -14.609 -12.944 6.532 1.00 75.14 126 ARG A N 4
ATOM 9188 C CA . ARG A 1 133 ? -15.952 -13.371 6.906 1.00 22.33 126 ARG A CA 4
ATOM 9189 C C . ARG A 1 133 ? -16.886 -12.171 7.036 1.00 52.11 126 ARG A C 4
ATOM 9190 O O . ARG A 1 133 ? -17.770 -12.148 7.892 1.00 64.42 126 ARG A O 4
ATOM 9211 N N . VAL A 1 134 ? -16.683 -11.175 6.179 1.00 11.02 127 VAL A N 4
ATOM 9212 C CA . VAL A 1 134 ? -17.507 -9.972 6.197 1.00 20.44 127 VAL A CA 4
ATOM 9213 C C . VAL A 1 134 ? -18.551 -10.004 5.087 1.00 61.24 127 VAL A C 4
ATOM 9214 O O . VAL A 1 134 ? -19.610 -9.388 5.199 1.00 75.02 127 VAL A O 4
ATOM 9227 N N . ASN A 1 135 ? -18.244 -10.727 4.014 1.00 31.22 128 ASN A N 4
ATOM 9228 C CA . ASN A 1 135 ? -19.156 -10.840 2.882 1.00 31.43 128 ASN A CA 4
ATOM 9229 C C . ASN A 1 135 ? -19.436 -9.470 2.270 1.00 72.20 128 ASN A C 4
ATOM 9230 O O . ASN A 1 135 ? -20.235 -8.695 2.796 1.00 63.21 128 ASN A O 4
ATOM 9241 N N . VAL A 1 136 ? -18.773 -9.180 1.155 1.00 74.01 129 VAL A N 4
ATOM 9242 C CA . VAL A 1 136 ? -18.951 -7.906 0.470 1.00 33.32 129 VAL A CA 4
ATOM 9243 C C . VAL A 1 136 ? -18.805 -8.068 -1.039 1.00 44.31 129 VAL A C 4
ATOM 9244 O O . VAL A 1 136 ? -17.756 -7.790 -1.619 1.00 52.14 129 VAL A O 4
ATOM 9257 N N . PRO A 1 137 ? -19.883 -8.528 -1.692 1.00 12.10 130 PRO A N 4
ATOM 9258 C CA . PRO A 1 137 ? -19.900 -8.736 -3.142 1.00 51.33 130 PRO A CA 4
ATOM 9259 C C . PRO A 1 137 ? -19.869 -7.424 -3.918 1.00 30.34 130 PRO A C 4
ATOM 9260 O O . PRO A 1 137 ? -20.352 -6.399 -3.438 1.00 20.31 130 PRO A O 4
ATOM 9271 N N . GLU A 1 138 ? -19.299 -7.464 -5.118 1.00 3.22 131 GLU A N 4
ATOM 9272 C CA . GLU A 1 138 ? -19.205 -6.275 -5.958 1.00 35.13 131 GLU A CA 4
ATOM 9273 C C . GLU A 1 138 ? -20.571 -5.612 -6.116 1.00 73.12 131 GLU A C 4
ATOM 9274 O O . GLU A 1 138 ? -20.668 -4.397 -6.282 1.00 4.30 131 GLU A O 4
ATOM 9286 N N . ALA A 1 139 ? -21.625 -6.421 -6.064 1.00 52.21 132 ALA A N 4
ATOM 9287 C CA . ALA A 1 139 ? -22.985 -5.914 -6.200 1.00 24.44 132 ALA A CA 4
ATOM 9288 C C . ALA A 1 139 ? -23.287 -4.864 -5.136 1.00 0.43 132 ALA A C 4
ATOM 9289 O O . ALA A 1 139 ? -24.057 -3.932 -5.372 1.00 32.52 132 ALA A O 4
ATOM 9296 N N . SER A 1 140 ? -22.678 -5.020 -3.966 1.00 31.34 133 SER A N 4
ATOM 9297 C CA . SER A 1 140 ? -22.887 -4.088 -2.865 1.00 23.51 133 SER A CA 4
ATOM 9298 C C . SER A 1 140 ? -21.846 -2.972 -2.892 1.00 73.13 133 SER A C 4
ATOM 9299 O O . SER A 1 140 ? -22.167 -1.803 -2.681 1.00 52.24 133 SER A O 4
ATOM 9307 N N . VAL A 1 141 ? -20.597 -3.344 -3.155 1.00 4.51 134 VAL A N 4
ATOM 9308 C CA . VAL A 1 141 ? -19.507 -2.376 -3.212 1.00 14.10 134 VAL A CA 4
ATOM 9309 C C . VAL A 1 141 ? -19.769 -1.318 -4.278 1.00 50.42 134 VAL A C 4
ATOM 9310 O O . VAL A 1 141 ? -19.488 -0.137 -4.075 1.00 22.33 134 VAL A O 4
ATOM 9323 N N . GLN A 1 142 ? -20.306 -1.750 -5.414 1.00 5.32 135 GLN A N 4
ATOM 9324 C CA . GLN A 1 142 ? -20.605 -0.838 -6.513 1.00 60.22 135 GLN A CA 4
ATOM 9325 C C . GLN A 1 142 ? -21.509 0.298 -6.047 1.00 33.33 135 GLN A C 4
ATOM 9326 O O . GLN A 1 142 ? -21.336 1.447 -6.450 1.00 11.12 135 GLN A O 4
ATOM 9340 N N . ALA A 1 143 ? -22.474 -0.032 -5.195 1.00 32.12 136 ALA A N 4
ATOM 9341 C CA . ALA A 1 143 ? -23.405 0.960 -4.673 1.00 2.43 136 ALA A CA 4
ATOM 9342 C C . ALA A 1 143 ? -22.695 1.951 -3.756 1.00 73.01 136 ALA A C 4
ATOM 9343 O O . ALA A 1 143 ? -23.039 3.132 -3.717 1.00 72.24 136 ALA A O 4
ATOM 9350 N N . ASP A 1 144 ? -21.703 1.461 -3.020 1.00 35.14 137 ASP A N 4
ATOM 9351 C CA . ASP A 1 144 ? -20.944 2.303 -2.103 1.00 71.12 137 ASP A CA 4
ATOM 9352 C C . ASP A 1 144 ? -20.054 3.275 -2.870 1.00 25.25 137 ASP A C 4
ATOM 9353 O O . ASP A 1 144 ? -19.875 4.424 -2.462 1.00 51.21 137 ASP A O 4
ATOM 9362 N N . VAL A 1 145 ? -19.497 2.809 -3.983 1.00 61.43 138 VAL A N 4
ATOM 9363 C CA . VAL A 1 145 ? -18.625 3.637 -4.807 1.00 44.30 138 VAL A CA 4
ATOM 9364 C C . VAL A 1 145 ? -19.410 4.752 -5.490 1.00 64.23 138 VAL A C 4
ATOM 9365 O O . VAL A 1 145 ? -18.941 5.886 -5.586 1.00 31.42 138 VAL A O 4
ATOM 9378 N N . SER A 1 146 ? -20.607 4.420 -5.963 1.00 22.34 139 SER A N 4
ATOM 9379 C CA . SER A 1 146 ? -21.457 5.393 -6.640 1.00 72.33 139 SER A CA 4
ATOM 9380 C C . SER A 1 146 ? -22.003 6.420 -5.651 1.00 75.03 139 SER A C 4
ATOM 9381 O O . SER A 1 146 ? -22.228 7.578 -6.003 1.00 30.13 139 SER A O 4
ATOM 9389 N N . LEU A 1 147 ? -22.213 5.985 -4.413 1.00 4.45 140 LEU A N 4
ATOM 9390 C CA . LEU A 1 147 ? -22.732 6.865 -3.372 1.00 70.11 140 LEU A CA 4
ATOM 9391 C C . LEU A 1 147 ? -21.687 7.896 -2.959 1.00 4.03 140 LEU A C 4
ATOM 9392 O O . LEU A 1 147 ? -21.966 9.094 -2.909 1.00 14.14 140 LEU A O 4
ATOM 9408 N N . VAL A 1 148 ? -20.480 7.422 -2.665 1.00 60.52 141 VAL A N 4
ATOM 9409 C CA . VAL A 1 148 ? -19.391 8.302 -2.258 1.00 12.14 141 VAL A CA 4
ATOM 9410 C C . VAL A 1 148 ? -18.997 9.246 -3.388 1.00 13.45 141 VAL A C 4
ATOM 9411 O O . VAL A 1 148 ? -18.704 10.420 -3.159 1.00 24.41 141 VAL A O 4
ATOM 9424 N N . THR A 1 149 ? -18.994 8.727 -4.612 1.00 61.15 142 THR A N 4
ATOM 9425 C CA . THR A 1 149 ? -18.635 9.522 -5.780 1.00 21.20 142 THR A CA 4
ATOM 9426 C C . THR A 1 149 ? -19.708 10.560 -6.089 1.00 33.21 142 THR A C 4
ATOM 9427 O O . THR A 1 149 ? -19.404 11.727 -6.334 1.00 12.54 142 THR A O 4
ATOM 9438 N N . SER A 1 150 ? -20.965 10.126 -6.073 1.00 1.41 143 SER A N 4
ATOM 9439 C CA . SER A 1 150 ? -22.084 11.018 -6.355 1.00 2.12 143 SER A CA 4
ATOM 9440 C C . SER A 1 150 ? -22.135 12.162 -5.346 1.00 54.44 143 SER A C 4
ATOM 9441 O O . SER A 1 150 ? -22.467 13.295 -5.694 1.00 11.22 143 SER A O 4
ATOM 9449 N N . MET A 1 151 ? -21.803 11.856 -4.097 1.00 53.21 144 MET A N 4
ATOM 9450 C CA . MET A 1 151 ? -21.809 12.858 -3.038 1.00 4.11 144 MET A CA 4
ATOM 9451 C C . MET A 1 151 ? -20.657 13.843 -3.214 1.00 74.12 144 MET A C 4
ATOM 9452 O O . MET A 1 151 ? -20.822 15.047 -3.022 1.00 45.40 144 MET A O 4
ATOM 9466 N N . THR A 1 152 ? -19.491 13.321 -3.580 1.00 64.11 145 THR A N 4
ATOM 9467 C CA . THR A 1 152 ? -18.311 14.155 -3.780 1.00 14.30 145 THR A CA 4
ATOM 9468 C C . THR A 1 152 ? -18.461 15.030 -5.019 1.00 63.15 145 THR A C 4
ATOM 9469 O O . THR A 1 152 ? -17.964 16.156 -5.058 1.00 51.43 145 THR A O 4
ATOM 9480 N N . SER A 1 153 ? -19.148 14.507 -6.029 1.00 31.33 146 SER A N 4
ATOM 9481 C CA . SER A 1 153 ? -19.361 15.241 -7.271 1.00 51.03 146 SER A CA 4
ATOM 9482 C C . SER A 1 153 ? -19.870 16.651 -6.988 1.00 52.44 146 SER A C 4
ATOM 9483 O O . SER A 1 153 ? -19.497 17.608 -7.669 1.00 71.24 146 SER A O 4
ATOM 9491 N N . THR A 1 154 ? -20.726 16.773 -5.978 1.00 45.21 147 THR A N 4
ATOM 9492 C CA . THR A 1 154 ? -21.288 18.066 -5.605 1.00 55.25 147 THR A CA 4
ATOM 9493 C C . THR A 1 154 ? -20.740 18.535 -4.262 1.00 44.32 147 THR A C 4
ATOM 9494 O O . THR A 1 154 ? -21.500 18.870 -3.353 1.00 74.12 147 THR A O 4
ATOM 9505 N N . PHE A 1 155 ? -19.417 18.561 -4.145 1.00 22.53 148 PHE A N 4
ATOM 9506 C CA . PHE A 1 155 ? -18.767 18.990 -2.911 1.00 4.51 148 PHE A CA 4
ATOM 9507 C C . PHE A 1 155 ? -17.982 20.281 -3.132 1.00 72.43 148 PHE A C 4
ATOM 9508 O O . PHE A 1 155 ? -17.067 20.330 -3.953 1.00 64.11 148 PHE A O 4
ATOM 9525 N N . VAL A 1 156 ? -18.348 21.323 -2.392 1.00 72.13 149 VAL A N 4
ATOM 9526 C CA . VAL A 1 156 ? -17.678 22.612 -2.504 1.00 11.43 149 VAL A CA 4
ATOM 9527 C C . VAL A 1 156 ? -17.115 23.059 -1.160 1.00 43.11 149 VAL A C 4
ATOM 9528 O O . VAL A 1 156 ? -17.859 23.263 -0.201 1.00 73.22 149 VAL A O 4
ATOM 9541 N N . ILE A 1 157 ? -15.796 23.210 -1.099 1.00 61.34 150 ILE A N 4
ATOM 9542 C CA . ILE A 1 157 ? -15.132 23.633 0.128 1.00 31.34 150 ILE A CA 4
ATOM 9543 C C . ILE A 1 157 ? -15.340 25.123 0.379 1.00 64.14 150 ILE A C 4
ATOM 9544 O O . ILE A 1 157 ? -14.834 25.964 -0.364 1.00 12.22 150 ILE A O 4
ATOM 9560 N N . SER A 1 158 ? -16.085 25.443 1.432 1.00 34.21 151 SER A N 4
ATOM 9561 C CA . SER A 1 158 ? -16.362 26.831 1.780 1.00 44.22 151 SER A CA 4
ATOM 9562 C C . SER A 1 158 ? -15.158 27.469 2.466 1.00 1.02 151 SER A C 4
ATOM 9563 O O . SER A 1 158 ? -15.116 27.583 3.691 1.00 65.45 151 SER A O 4
ATOM 9571 N N . SER A 1 159 ? -14.180 27.883 1.667 1.00 25.13 152 SER A N 4
ATOM 9572 C CA . SER A 1 159 ? -12.973 28.506 2.196 1.00 43.01 152 SER A CA 4
ATOM 9573 C C . SER A 1 159 ? -12.700 29.839 1.503 1.00 71.35 152 SER A C 4
ATOM 9574 O O . SER A 1 159 ? -11.621 30.053 0.952 1.00 11.33 152 SER A O 4
ATOM 9582 N N . GLN A 1 160 ? -13.687 30.728 1.537 1.00 45.32 153 GLN A N 4
ATOM 9583 C CA . GLN A 1 160 ? -13.555 32.038 0.911 1.00 23.11 153 GLN A CA 4
ATOM 9584 C C . GLN A 1 160 ? -13.256 31.904 -0.578 1.00 41.45 153 GLN A C 4
ATOM 9585 O O . GLN A 1 160 ? -13.270 30.802 -1.128 1.00 32.11 153 GLN A O 4
ATOM 9599 N N . THR A 1 161 ? -12.985 33.032 -1.227 1.00 55.53 154 THR A N 4
ATOM 9600 C CA . THR A 1 161 ? -12.684 33.040 -2.653 1.00 53.44 154 THR A CA 4
ATOM 9601 C C . THR A 1 161 ? -11.474 32.168 -2.965 1.00 43.24 154 THR A C 4
ATOM 9602 O O . THR A 1 161 ? -10.331 32.599 -2.812 1.00 61.44 154 THR A O 4
ATOM 9613 N N . SER A 1 162 ? -11.732 30.940 -3.403 1.00 50.13 155 SER A N 4
ATOM 9614 C CA . SER A 1 162 ? -10.662 30.006 -3.733 1.00 31.10 155 SER A CA 4
ATOM 9615 C C . SER A 1 162 ? -10.842 29.449 -5.142 1.00 14.20 155 SER A C 4
ATOM 9616 O O . SER A 1 162 ? -10.470 28.310 -5.425 1.00 61.23 155 SER A O 4
ATOM 9624 N N . VAL A 1 163 ? -11.419 30.260 -6.024 1.00 24.42 156 VAL A N 4
ATOM 9625 C CA . VAL A 1 163 ? -11.649 29.850 -7.403 1.00 3.04 156 VAL A CA 4
ATOM 9626 C C . VAL A 1 163 ? -10.451 30.184 -8.283 1.00 45.44 156 VAL A C 4
ATOM 9627 O O . VAL A 1 163 ? -10.285 29.621 -9.365 1.00 31.43 156 VAL A O 4
ATOM 9640 N N . GLN A 1 164 ? -9.615 31.105 -7.811 1.00 53.15 157 GLN A N 4
ATOM 9641 C CA . GLN A 1 164 ? -8.430 31.514 -8.557 1.00 22.14 157 GLN A CA 4
ATOM 9642 C C . GLN A 1 164 ? -7.518 30.322 -8.827 1.00 35.05 157 GLN A C 4
ATOM 9643 O O . GLN A 1 164 ? -7.132 29.602 -7.906 1.00 21.21 157 GLN A O 4
ATOM 9657 N N . MET A 1 165 ? -7.179 30.118 -10.096 1.00 65.11 158 MET A N 4
ATOM 9658 C CA . MET A 1 165 ? -6.312 29.013 -10.486 1.00 41.42 158 MET A CA 4
ATOM 9659 C C . MET A 1 165 ? -5.570 29.335 -11.780 1.00 12.02 158 MET A C 4
ATOM 9660 O O . MET A 1 165 ? -5.319 28.452 -12.599 1.00 3.44 158 MET A O 4
ATOM 9674 N N . GLY A 1 166 ? -5.222 30.606 -11.957 1.00 63.20 159 GLY A N 4
ATOM 9675 C CA . GLY A 1 166 ? -4.513 31.022 -13.153 1.00 50.04 159 GLY A CA 4
ATOM 9676 C C . GLY A 1 166 ? -4.878 32.428 -13.584 1.00 12.44 159 GLY A C 4
ATOM 9677 O O . GLY A 1 166 ? -5.729 33.071 -12.972 1.00 5.34 159 GLY A O 4
ATOM 9681 N N . GLY A 1 167 ? -4.232 32.908 -14.642 1.00 55.34 160 GLY A N 4
ATOM 9682 C CA . GLY A 1 167 ? -4.506 34.245 -15.137 1.00 61.44 160 GLY A CA 4
ATOM 9683 C C . GLY A 1 167 ? -3.965 34.469 -16.535 1.00 25.45 160 GLY A C 4
ATOM 9684 O O . GLY A 1 167 ? -3.549 35.576 -16.876 1.00 54.13 160 GLY A O 4
ATOM 9689 N N . MET A 1 1 ? -4.178 14.598 14.215 1.00 21.32 -6 MET A N 5
ATOM 9690 C CA . MET A 1 1 ? -3.467 15.448 15.164 1.00 51.51 -6 MET A CA 5
ATOM 9691 C C . MET A 1 1 ? -2.647 16.507 14.435 1.00 21.22 -6 MET A C 5
ATOM 9692 O O . MET A 1 1 ? -1.466 16.702 14.726 1.00 70.11 -6 MET A O 5
ATOM 9708 N N . HIS A 1 2 ? -3.279 17.190 13.486 1.00 54.21 -5 HIS A N 5
ATOM 9709 C CA . HIS A 1 2 ? -2.607 18.231 12.715 1.00 21.43 -5 HIS A CA 5
ATOM 9710 C C . HIS A 1 2 ? -3.618 19.068 11.938 1.00 41.52 -5 HIS A C 5
ATOM 9711 O O . HIS A 1 2 ? -4.827 18.926 12.117 1.00 72.21 -5 HIS A O 5
ATOM 9725 N N . HIS A 1 3 ? -3.112 19.942 11.072 1.00 30.02 -4 HIS A N 5
ATOM 9726 C CA . HIS A 1 3 ? -3.971 20.803 10.266 1.00 14.14 -4 HIS A CA 5
ATOM 9727 C C . HIS A 1 3 ? -4.793 21.733 11.152 1.00 1.54 -4 HIS A C 5
ATOM 9728 O O . HIS A 1 3 ? -5.787 21.321 11.749 1.00 34.32 -4 HIS A O 5
ATOM 9742 N N . HIS A 1 4 ? -4.371 22.991 11.233 1.00 15.43 -3 HIS A N 5
ATOM 9743 C CA . HIS A 1 4 ? -5.068 23.981 12.047 1.00 53.30 -3 HIS A CA 5
ATOM 9744 C C . HIS A 1 4 ? -5.184 25.310 11.306 1.00 54.34 -3 HIS A C 5
ATOM 9745 O O . HIS A 1 4 ? -4.192 26.016 11.119 1.00 41.01 -3 HIS A O 5
ATOM 9759 N N . HIS A 1 5 ? -6.400 25.644 10.886 1.00 64.13 -2 HIS A N 5
ATOM 9760 C CA . HIS A 1 5 ? -6.644 26.888 10.165 1.00 24.42 -2 HIS A CA 5
ATOM 9761 C C . HIS A 1 5 ? -7.319 27.916 11.069 1.00 44.50 -2 HIS A C 5
ATOM 9762 O O . HIS A 1 5 ? -6.774 28.992 11.317 1.00 61.30 -2 HIS A O 5
ATOM 9776 N N . HIS A 1 6 ? -8.507 27.578 11.558 1.00 0.54 -1 HIS A N 5
ATOM 9777 C CA . HIS A 1 6 ? -9.257 28.472 12.434 1.00 40.04 -1 HIS A CA 5
ATOM 9778 C C . HIS A 1 6 ? -9.591 29.778 11.719 1.00 32.25 -1 HIS A C 5
ATOM 9779 O O . HIS A 1 6 ? -9.157 30.853 12.134 1.00 24.32 -1 HIS A O 5
ATOM 9793 N N . HIS A 1 7 ? -10.365 29.677 10.643 1.00 23.43 0 HIS A N 5
ATOM 9794 C CA . HIS A 1 7 ? -10.758 30.851 9.872 1.00 24.02 0 HIS A CA 5
ATOM 9795 C C . HIS A 1 7 ? -11.765 30.477 8.788 1.00 40.41 0 HIS A C 5
ATOM 9796 O O . HIS A 1 7 ? -12.921 30.895 8.831 1.00 11.40 0 HIS A O 5
ATOM 9810 N N . SER A 1 8 ? -11.316 29.687 7.818 1.00 74.00 1 SER A N 5
ATOM 9811 C CA . SER A 1 8 ? -12.176 29.260 6.720 1.00 65.21 1 SER A CA 5
ATOM 9812 C C . SER A 1 8 ? -12.519 27.778 6.843 1.00 4.35 1 SER A C 5
ATOM 9813 O O . SER A 1 8 ? -12.055 27.096 7.755 1.00 40.03 1 SER A O 5
ATOM 9821 N N . GLY A 1 9 ? -13.337 27.288 5.918 1.00 14.54 2 GLY A N 5
ATOM 9822 C CA . GLY A 1 9 ? -13.731 25.892 5.939 1.00 73.25 2 GLY A CA 5
ATOM 9823 C C . GLY A 1 9 ? -12.543 24.954 5.852 1.00 44.13 2 GLY A C 5
ATOM 9824 O O . GLY A 1 9 ? -12.033 24.686 4.764 1.00 12.30 2 GLY A O 5
ATOM 9828 N N . SER A 1 10 ? -12.099 24.454 7.001 1.00 31.54 3 SER A N 5
ATOM 9829 C CA . SER A 1 10 ? -10.960 23.545 7.051 1.00 12.11 3 SER A CA 5
ATOM 9830 C C . SER A 1 10 ? -11.143 22.392 6.069 1.00 70.43 3 SER A C 5
ATOM 9831 O O . SER A 1 10 ? -12.003 21.531 6.258 1.00 73.21 3 SER A O 5
ATOM 9839 N N . LEU A 1 11 ? -10.328 22.381 5.020 1.00 65.41 4 LEU A N 5
ATOM 9840 C CA . LEU A 1 11 ? -10.397 21.334 4.007 1.00 22.25 4 LEU A CA 5
ATOM 9841 C C . LEU A 1 11 ? -10.394 19.951 4.652 1.00 24.14 4 LEU A C 5
ATOM 9842 O O . LEU A 1 11 ? -11.081 19.040 4.194 1.00 53.43 4 LEU A O 5
ATOM 9858 N N . GLY A 1 12 ? -9.616 19.804 5.720 1.00 62.41 5 GLY A N 5
ATOM 9859 C CA . GLY A 1 12 ? -9.539 18.531 6.413 1.00 13.52 5 GLY A CA 5
ATOM 9860 C C . GLY A 1 12 ? -10.831 18.179 7.125 1.00 11.24 5 GLY A C 5
ATOM 9861 O O . GLY A 1 12 ? -11.192 17.007 7.227 1.00 65.41 5 GLY A O 5
ATOM 9865 N N . ASP A 1 13 ? -11.528 19.197 7.619 1.00 63.03 6 ASP A N 5
ATOM 9866 C CA . ASP A 1 13 ? -12.786 18.990 8.327 1.00 74.11 6 ASP A CA 5
ATOM 9867 C C . ASP A 1 13 ? -13.889 18.565 7.361 1.00 44.22 6 ASP A C 5
ATOM 9868 O O . ASP A 1 13 ? -14.629 17.620 7.628 1.00 63.40 6 ASP A O 5
ATOM 9877 N N . GLN A 1 14 ? -13.991 19.272 6.240 1.00 23.34 7 GLN A N 5
ATOM 9878 C CA . GLN A 1 14 ? -15.004 18.970 5.237 1.00 72.11 7 GLN A CA 5
ATOM 9879 C C . GLN A 1 14 ? -14.785 17.582 4.643 1.00 41.13 7 GLN A C 5
ATOM 9880 O O . GLN A 1 14 ? -15.720 16.789 4.527 1.00 41.21 7 GLN A O 5
ATOM 9894 N N . LEU A 1 15 ? -13.543 17.294 4.268 1.00 11.31 8 LEU A N 5
ATOM 9895 C CA . LEU A 1 15 ? -13.200 16.001 3.685 1.00 1.14 8 LEU A CA 5
ATOM 9896 C C . LEU A 1 15 ? -13.582 14.862 4.624 1.00 2.01 8 LEU A C 5
ATOM 9897 O O . LEU A 1 15 ? -14.157 13.858 4.200 1.00 4.43 8 LEU A O 5
ATOM 9913 N N . THR A 1 16 ? -13.262 15.024 5.904 1.00 63.42 9 THR A N 5
ATOM 9914 C CA . THR A 1 16 ? -13.572 14.010 6.904 1.00 1.13 9 THR A CA 5
ATOM 9915 C C . THR A 1 16 ? -15.076 13.906 7.133 1.00 64.13 9 THR A C 5
ATOM 9916 O O . THR A 1 16 ? -15.621 12.808 7.247 1.00 0.51 9 THR A O 5
ATOM 9927 N N . SER A 1 17 ? -15.742 15.055 7.199 1.00 44.55 10 SER A N 5
ATOM 9928 C CA . SER A 1 17 ? -17.183 15.092 7.417 1.00 42.23 10 SER A CA 5
ATOM 9929 C C . SER A 1 17 ? -17.920 14.365 6.297 1.00 52.13 10 SER A C 5
ATOM 9930 O O . SER A 1 17 ? -18.865 13.615 6.545 1.00 14.50 10 SER A O 5
ATOM 9938 N N . THR A 1 18 ? -17.481 14.591 5.063 1.00 60.11 11 THR A N 5
ATOM 9939 C CA . THR A 1 18 ? -18.099 13.959 3.904 1.00 72.42 11 THR A CA 5
ATOM 9940 C C . THR A 1 18 ? -17.648 12.510 3.762 1.00 31.55 11 THR A C 5
ATOM 9941 O O . THR A 1 18 ? -18.470 11.604 3.617 1.00 0.41 11 THR A O 5
ATOM 9952 N N . LEU A 1 19 ? -16.337 12.296 3.806 1.00 14.34 12 LEU A N 5
ATOM 9953 C CA . LEU A 1 19 ? -15.777 10.954 3.683 1.00 1.23 12 LEU A CA 5
ATOM 9954 C C . LEU A 1 19 ? -16.349 10.026 4.749 1.00 14.42 12 LEU A C 5
ATOM 9955 O O . LEU A 1 19 ? -16.739 8.896 4.456 1.00 73.34 12 LEU A O 5
ATOM 9971 N N . ALA A 1 20 ? -16.398 10.510 5.985 1.00 40.12 13 ALA A N 5
ATOM 9972 C CA . ALA A 1 20 ? -16.926 9.725 7.093 1.00 60.42 13 ALA A CA 5
ATOM 9973 C C . ALA A 1 20 ? -18.432 9.531 6.959 1.00 22.41 13 ALA A C 5
ATOM 9974 O O . ALA A 1 20 ? -18.956 8.453 7.240 1.00 73.11 13 ALA A O 5
ATOM 9981 N N . SER A 1 21 ? -19.124 10.581 6.529 1.00 33.34 14 SER A N 5
ATOM 9982 C CA . SER A 1 21 ? -20.571 10.527 6.363 1.00 33.10 14 SER A CA 5
ATOM 9983 C C . SER A 1 21 ? -20.961 9.475 5.328 1.00 64.42 14 SER A C 5
ATOM 9984 O O . SER A 1 21 ? -21.874 8.681 5.548 1.00 11.41 14 SER A O 5
ATOM 9992 N N . ALA A 1 22 ? -20.259 9.477 4.199 1.00 22.35 15 ALA A N 5
ATOM 9993 C CA . ALA A 1 22 ? -20.528 8.523 3.131 1.00 73.23 15 ALA A CA 5
ATOM 9994 C C . ALA A 1 22 ? -20.133 7.109 3.546 1.00 35.33 15 ALA A C 5
ATOM 9995 O O . ALA A 1 22 ? -20.858 6.149 3.281 1.00 14.21 15 ALA A O 5
ATOM 10002 N N . LEU A 1 23 ? -18.982 6.988 4.197 1.00 43.43 16 LEU A N 5
ATOM 10003 C CA . LEU A 1 23 ? -18.490 5.691 4.647 1.00 31.44 16 LEU A CA 5
ATOM 10004 C C . LEU A 1 23 ? -19.381 5.123 5.748 1.00 44.10 16 LEU A C 5
ATOM 10005 O O . LEU A 1 23 ? -19.400 3.916 5.986 1.00 12.10 16 LEU A O 5
ATOM 10021 N N . THR A 1 24 ? -20.119 6.004 6.417 1.00 11.01 17 THR A N 5
ATOM 10022 C CA . THR A 1 24 ? -21.013 5.592 7.492 1.00 70.32 17 THR A CA 5
ATOM 10023 C C . THR A 1 24 ? -22.256 4.904 6.940 1.00 23.20 17 THR A C 5
ATOM 10024 O O . THR A 1 24 ? -22.941 4.170 7.653 1.00 71.32 17 THR A O 5
ATOM 10035 N N . LYS A 1 25 ? -22.544 5.145 5.665 1.00 62.33 18 LYS A N 5
ATOM 10036 C CA . LYS A 1 25 ? -23.704 4.547 5.016 1.00 0.21 18 LYS A CA 5
ATOM 10037 C C . LYS A 1 25 ? -23.275 3.550 3.945 1.00 43.34 18 LYS A C 5
ATOM 10038 O O . LYS A 1 25 ? -24.065 3.170 3.081 1.00 13.12 18 LYS A O 5
ATOM 10057 N N . THR A 1 26 ? -22.015 3.127 4.007 1.00 73.03 19 THR A N 5
ATOM 10058 C CA . THR A 1 26 ? -21.480 2.174 3.043 1.00 13.53 19 THR A CA 5
ATOM 10059 C C . THR A 1 26 ? -21.377 0.779 3.649 1.00 41.35 19 THR A C 5
ATOM 10060 O O . THR A 1 26 ? -20.842 0.605 4.742 1.00 61.25 19 THR A O 5
ATOM 10071 N N . ASN A 1 27 ? -21.892 -0.214 2.929 1.00 44.21 20 ASN A N 5
ATOM 10072 C CA . ASN A 1 27 ? -21.857 -1.595 3.397 1.00 3.43 20 ASN A CA 5
ATOM 10073 C C . ASN A 1 27 ? -20.434 -2.010 3.758 1.00 14.02 20 ASN A C 5
ATOM 10074 O O . ASN A 1 27 ? -20.221 -2.812 4.668 1.00 22.03 20 ASN A O 5
ATOM 10085 N N . THR A 1 28 ? -19.461 -1.459 3.039 1.00 12.20 21 THR A N 5
ATOM 10086 C CA . THR A 1 28 ? -18.059 -1.773 3.283 1.00 4.21 21 THR A CA 5
ATOM 10087 C C . THR A 1 28 ? -17.652 -1.406 4.706 1.00 13.44 21 THR A C 5
ATOM 10088 O O . THR A 1 28 ? -16.656 -1.908 5.227 1.00 2.15 21 THR A O 5
ATOM 10099 N N . LEU A 1 29 ? -18.430 -0.528 5.330 1.00 10.33 22 LEU A N 5
ATOM 10100 C CA . LEU A 1 29 ? -18.152 -0.094 6.695 1.00 50.24 22 LEU A CA 5
ATOM 10101 C C . LEU A 1 29 ? -19.188 -0.653 7.666 1.00 43.13 22 LEU A C 5
ATOM 10102 O O . LEU A 1 29 ? -18.859 -1.034 8.789 1.00 31.32 22 LEU A O 5
ATOM 10118 N N . LYS A 1 30 ? -20.439 -0.700 7.224 1.00 15.23 23 LYS A N 5
ATOM 10119 C CA . LYS A 1 30 ? -21.524 -1.216 8.052 1.00 5.54 23 LYS A CA 5
ATOM 10120 C C . LYS A 1 30 ? -21.391 -2.723 8.246 1.00 2.21 23 LYS A C 5
ATOM 10121 O O . LYS A 1 30 ? -21.737 -3.255 9.300 1.00 41.24 23 LYS A O 5
ATOM 10140 N N . ALA A 1 31 ? -20.888 -3.404 7.222 1.00 21.20 24 ALA A N 5
ATOM 10141 C CA . ALA A 1 31 ? -20.706 -4.849 7.282 1.00 21.31 24 ALA A CA 5
ATOM 10142 C C . ALA A 1 31 ? -19.550 -5.220 8.204 1.00 63.12 24 ALA A C 5
ATOM 10143 O O . ALA A 1 31 ? -19.674 -6.110 9.046 1.00 10.32 24 ALA A O 5
ATOM 10150 N N . VAL A 1 32 ? -18.424 -4.531 8.041 1.00 31.33 25 VAL A N 5
ATOM 10151 C CA . VAL A 1 32 ? -17.246 -4.787 8.860 1.00 32.30 25 VAL A CA 5
ATOM 10152 C C . VAL A 1 32 ? -17.468 -4.337 10.300 1.00 54.20 25 VAL A C 5
ATOM 10153 O O . VAL A 1 32 ? -17.051 -5.010 11.243 1.00 44.13 25 VAL A O 5
ATOM 10166 N N . SER A 1 33 ? -18.128 -3.195 10.462 1.00 11.24 26 SER A N 5
ATOM 10167 C CA . SER A 1 33 ? -18.404 -2.653 11.786 1.00 64.42 26 SER A CA 5
ATOM 10168 C C . SER A 1 33 ? -19.326 -3.579 12.573 1.00 72.25 26 SER A C 5
ATOM 10169 O O . SER A 1 33 ? -19.055 -3.911 13.726 1.00 32.13 26 SER A O 5
ATOM 10177 N N . ALA A 1 34 ? -20.418 -3.995 11.938 1.00 62.32 27 ALA A N 5
ATOM 10178 C CA . ALA A 1 34 ? -21.379 -4.885 12.575 1.00 32.24 27 ALA A CA 5
ATOM 10179 C C . ALA A 1 34 ? -20.773 -6.262 12.823 1.00 13.31 27 ALA A C 5
ATOM 10180 O O . ALA A 1 34 ? -21.054 -6.902 13.836 1.00 14.24 27 ALA A O 5
ATOM 10187 N N . SER A 1 35 ? -19.940 -6.713 11.890 1.00 71.13 28 SER A N 5
ATOM 10188 C CA . SER A 1 35 ? -19.297 -8.017 12.005 1.00 34.31 28 SER A CA 5
ATOM 10189 C C . SER A 1 35 ? -18.413 -8.079 13.248 1.00 55.50 28 SER A C 5
ATOM 10190 O O . SER A 1 35 ? -18.175 -9.153 13.801 1.00 63.13 28 SER A O 5
ATOM 10198 N N . LYS A 1 36 ? -17.931 -6.920 13.682 1.00 43.30 29 LYS A N 5
ATOM 10199 C CA . LYS A 1 36 ? -17.074 -6.839 14.859 1.00 70.01 29 LYS A CA 5
ATOM 10200 C C . LYS A 1 36 ? -15.917 -7.828 14.758 1.00 63.23 29 LYS A C 5
ATOM 10201 O O . LYS A 1 36 ? -15.760 -8.722 15.590 1.00 73.14 29 LYS A O 5
ATOM 10220 N N . PRO A 1 37 ? -15.086 -7.664 13.719 1.00 11.41 30 PRO A N 5
ATOM 10221 C CA . PRO A 1 37 ? -13.927 -8.532 13.487 1.00 12.35 30 PRO A CA 5
ATOM 10222 C C . PRO A 1 37 ? -12.829 -8.322 14.523 1.00 1.12 30 PRO A C 5
ATOM 10223 O O . PRO A 1 37 ? -12.803 -8.988 15.558 1.00 51.32 30 PRO A O 5
ATOM 10234 N N . SER A 1 38 ? -11.925 -7.389 14.239 1.00 70.44 31 SER A N 5
ATOM 10235 C CA . SER A 1 38 ? -10.821 -7.094 15.146 1.00 2.32 31 SER A CA 5
ATOM 10236 C C . SER A 1 38 ? -9.886 -6.051 14.542 1.00 13.00 31 SER A C 5
ATOM 10237 O O . SER A 1 38 ? -9.776 -5.934 13.322 1.00 4.12 31 SER A O 5
ATOM 10245 N N . ALA A 1 39 ? -9.213 -5.298 15.405 1.00 4.04 32 ALA A N 5
ATOM 10246 C CA . ALA A 1 39 ? -8.285 -4.266 14.958 1.00 53.31 32 ALA A CA 5
ATOM 10247 C C . ALA A 1 39 ? -7.135 -4.871 14.160 1.00 30.43 32 ALA A C 5
ATOM 10248 O O . ALA A 1 39 ? -6.430 -4.167 13.439 1.00 52.12 32 ALA A O 5
ATOM 10255 N N . ASN A 1 40 ? -6.951 -6.181 14.296 1.00 63.01 33 ASN A N 5
ATOM 10256 C CA . ASN A 1 40 ? -5.884 -6.880 13.589 1.00 11.40 33 ASN A CA 5
ATOM 10257 C C . ASN A 1 40 ? -6.195 -6.980 12.098 1.00 62.53 33 ASN A C 5
ATOM 10258 O O . ASN A 1 40 ? -5.363 -6.642 11.256 1.00 42.10 33 ASN A O 5
ATOM 10269 N N . VAL A 1 41 ? -7.398 -7.446 11.780 1.00 40.13 34 VAL A N 5
ATOM 10270 C CA . VAL A 1 41 ? -7.819 -7.588 10.391 1.00 33.31 34 VAL A CA 5
ATOM 10271 C C . VAL A 1 41 ? -8.276 -6.254 9.815 1.00 25.13 34 VAL A C 5
ATOM 10272 O O . VAL A 1 41 ? -8.096 -5.983 8.629 1.00 11.02 34 VAL A O 5
ATOM 10285 N N . ALA A 1 42 ? -8.869 -5.421 10.665 1.00 64.11 35 ALA A N 5
ATOM 10286 C CA . ALA A 1 42 ? -9.350 -4.111 10.242 1.00 51.34 35 ALA A CA 5
ATOM 10287 C C . ALA A 1 42 ? -8.222 -3.280 9.639 1.00 20.52 35 ALA A C 5
ATOM 10288 O O . ALA A 1 42 ? -8.416 -2.579 8.646 1.00 24.32 35 ALA A O 5
ATOM 10295 N N . VAL A 1 43 ? -7.043 -3.363 10.247 1.00 23.43 36 VAL A N 5
ATOM 10296 C CA . VAL A 1 43 ? -5.883 -2.619 9.771 1.00 31.30 36 VAL A CA 5
ATOM 10297 C C . VAL A 1 43 ? -5.435 -3.117 8.402 1.00 62.43 36 VAL A C 5
ATOM 10298 O O . VAL A 1 43 ? -5.045 -2.330 7.541 1.00 50.50 36 VAL A O 5
ATOM 10311 N N . ALA A 1 44 ? -5.494 -4.431 8.208 1.00 2.00 37 ALA A N 5
ATOM 10312 C CA . ALA A 1 44 ? -5.096 -5.035 6.942 1.00 20.15 37 ALA A CA 5
ATOM 10313 C C . ALA A 1 44 ? -6.093 -4.700 5.838 1.00 61.44 37 ALA A C 5
ATOM 10314 O O . ALA A 1 44 ? -5.713 -4.517 4.681 1.00 4.30 37 ALA A O 5
ATOM 10321 N N . ILE A 1 45 ? -7.369 -4.623 6.201 1.00 24.30 38 ILE A N 5
ATOM 10322 C CA . ILE A 1 45 ? -8.419 -4.311 5.240 1.00 22.31 38 ILE A CA 5
ATOM 10323 C C . ILE A 1 45 ? -8.336 -2.856 4.789 1.00 73.14 38 ILE A C 5
ATOM 10324 O O . ILE A 1 45 ? -8.439 -2.558 3.599 1.00 55.41 38 ILE A O 5
ATOM 10340 N N . VAL A 1 46 ? -8.146 -1.955 5.747 1.00 64.21 39 VAL A N 5
ATOM 10341 C CA . VAL A 1 46 ? -8.045 -0.531 5.448 1.00 51.35 39 VAL A CA 5
ATOM 10342 C C . VAL A 1 46 ? -6.768 -0.221 4.675 1.00 31.25 39 VAL A C 5
ATOM 10343 O O . VAL A 1 46 ? -6.761 0.621 3.777 1.00 23.21 39 VAL A O 5
ATOM 10356 N N . THR A 1 47 ? -5.687 -0.908 5.029 1.00 22.20 40 THR A N 5
ATOM 10357 C CA . THR A 1 47 ? -4.402 -0.706 4.371 1.00 12.44 40 THR A CA 5
ATOM 10358 C C . THR A 1 47 ? -4.494 -1.020 2.881 1.00 3.34 40 THR A C 5
ATOM 10359 O O . THR A 1 47 ? -3.917 -0.315 2.053 1.00 43.01 40 THR A O 5
ATOM 10370 N N . SER A 1 48 ? -5.223 -2.080 2.548 1.00 3.41 41 SER A N 5
ATOM 10371 C CA . SER A 1 48 ? -5.387 -2.487 1.157 1.00 61.55 41 SER A CA 5
ATOM 10372 C C . SER A 1 48 ? -6.032 -1.374 0.337 1.00 74.45 41 SER A C 5
ATOM 10373 O O . SER A 1 48 ? -5.613 -1.093 -0.785 1.00 52.20 41 SER A O 5
ATOM 10381 N N . GLY A 1 49 ? -7.054 -0.744 0.906 1.00 24.30 42 GLY A N 5
ATOM 10382 C CA . GLY A 1 49 ? -7.741 0.331 0.215 1.00 45.22 42 GLY A CA 5
ATOM 10383 C C . GLY A 1 49 ? -6.912 1.599 0.145 1.00 52.13 42 GLY A C 5
ATOM 10384 O O . GLY A 1 49 ? -6.945 2.316 -0.856 1.00 42.13 42 GLY A O 5
ATOM 10388 N N . LEU A 1 50 ? -6.168 1.876 1.210 1.00 3.35 43 LEU A N 5
ATOM 10389 C CA . LEU A 1 50 ? -5.327 3.067 1.266 1.00 51.14 43 LEU A CA 5
ATOM 10390 C C . LEU A 1 50 ? -4.241 3.018 0.195 1.00 22.34 43 LEU A C 5
ATOM 10391 O O . LEU A 1 50 ? -3.991 4.006 -0.496 1.00 61.22 43 LEU A O 5
ATOM 10407 N N . LYS A 1 51 ? -3.602 1.862 0.061 1.00 62.43 44 LYS A N 5
ATOM 10408 C CA . LYS A 1 51 ? -2.546 1.681 -0.927 1.00 50.40 44 LYS A CA 5
ATOM 10409 C C . LYS A 1 51 ? -3.099 1.807 -2.344 1.00 45.43 44 LYS A C 5
ATOM 10410 O O . LYS A 1 51 ? -2.478 2.423 -3.211 1.00 21.24 44 LYS A O 5
ATOM 10429 N N . LYS A 1 52 ? -4.270 1.222 -2.571 1.00 44.44 45 LYS A N 5
ATOM 10430 C CA . LYS A 1 52 ? -4.908 1.271 -3.881 1.00 63.01 45 LYS A CA 5
ATOM 10431 C C . LYS A 1 52 ? -5.369 2.688 -4.209 1.00 2.21 45 LYS A C 5
ATOM 10432 O O . LYS A 1 52 ? -5.159 3.178 -5.318 1.00 42.35 45 LYS A O 5
ATOM 10451 N N . ALA A 1 53 ? -5.996 3.342 -3.237 1.00 71.24 46 ALA A N 5
ATOM 10452 C CA . ALA A 1 53 ? -6.483 4.703 -3.421 1.00 70.01 46 ALA A CA 5
ATOM 10453 C C . ALA A 1 53 ? -5.339 5.654 -3.757 1.00 54.51 46 ALA A C 5
ATOM 10454 O O . ALA A 1 53 ? -5.423 6.429 -4.710 1.00 0.51 46 ALA A O 5
ATOM 10461 N N . LEU A 1 54 ? -4.272 5.589 -2.970 1.00 44.14 47 LEU A N 5
ATOM 10462 C CA . LEU A 1 54 ? -3.111 6.446 -3.184 1.00 51.14 47 LEU A CA 5
ATOM 10463 C C . LEU A 1 54 ? -2.384 6.067 -4.471 1.00 24.43 47 LEU A C 5
ATOM 10464 O O . LEU A 1 54 ? -1.909 6.933 -5.206 1.00 72.40 47 LEU A O 5
ATOM 10480 N N . GLY A 1 55 ? -2.302 4.767 -4.737 1.00 14.41 48 GLY A N 5
ATOM 10481 C CA . GLY A 1 55 ? -1.635 4.297 -5.936 1.00 54.42 48 GLY A CA 5
ATOM 10482 C C . GLY A 1 55 ? -2.398 4.644 -7.200 1.00 65.23 48 GLY A C 5
ATOM 10483 O O . GLY A 1 55 ? -1.801 4.864 -8.252 1.00 54.42 48 GLY A O 5
ATOM 10487 N N . ALA A 1 56 ? -3.722 4.691 -7.095 1.00 31.14 49 ALA A N 5
ATOM 10488 C CA . ALA A 1 56 ? -4.567 5.015 -8.238 1.00 21.54 49 ALA A CA 5
ATOM 10489 C C . ALA A 1 56 ? -4.618 6.520 -8.475 1.00 63.11 49 ALA A C 5
ATOM 10490 O O . ALA A 1 56 ? -4.961 6.976 -9.567 1.00 40.25 49 ALA A O 5
ATOM 10497 N N . LEU A 1 57 ? -4.274 7.289 -7.447 1.00 53.15 50 LEU A N 5
ATOM 10498 C CA . LEU A 1 57 ? -4.280 8.744 -7.544 1.00 44.33 50 LEU A CA 5
ATOM 10499 C C . LEU A 1 57 ? -2.879 9.276 -7.826 1.00 25.30 50 LEU A C 5
ATOM 10500 O O . LEU A 1 57 ? -2.668 10.487 -7.903 1.00 5.33 50 LEU A O 5
ATOM 10516 N N . ARG A 1 58 ? -1.925 8.365 -7.980 1.00 43.55 51 ARG A N 5
ATOM 10517 C CA . ARG A 1 58 ? -0.543 8.743 -8.254 1.00 53.12 51 ARG A CA 5
ATOM 10518 C C . ARG A 1 58 ? -0.048 9.767 -7.237 1.00 51.32 51 ARG A C 5
ATOM 10519 O O . ARG A 1 58 ? 0.746 10.649 -7.566 1.00 44.20 51 ARG A O 5
ATOM 10540 N N . ILE A 1 59 ? -0.521 9.644 -6.002 1.00 32.15 52 ILE A N 5
ATOM 10541 C CA . ILE A 1 59 ? -0.127 10.558 -4.938 1.00 31.30 52 ILE A CA 5
ATOM 10542 C C . ILE A 1 59 ? 1.381 10.524 -4.716 1.00 43.15 52 ILE A C 5
ATOM 10543 O O . ILE A 1 59 ? 2.111 11.386 -5.203 1.00 11.53 52 ILE A O 5
ATOM 10559 N N . ASN A 1 60 ? 1.843 9.519 -3.977 1.00 22.23 53 ASN A N 5
ATOM 10560 C CA . ASN A 1 60 ? 3.265 9.371 -3.690 1.00 1.44 53 ASN A CA 5
ATOM 10561 C C . ASN A 1 60 ? 3.501 8.270 -2.661 1.00 52.24 53 ASN A C 5
ATOM 10562 O O . ASN A 1 60 ? 2.843 8.225 -1.622 1.00 0.53 53 ASN A O 5
ATOM 10573 N N . ALA A 1 61 ? 4.445 7.383 -2.959 1.00 72.02 54 ALA A N 5
ATOM 10574 C CA . ALA A 1 61 ? 4.770 6.283 -2.059 1.00 15.03 54 ALA A CA 5
ATOM 10575 C C . ALA A 1 61 ? 5.288 6.802 -0.722 1.00 74.31 54 ALA A C 5
ATOM 10576 O O . ALA A 1 61 ? 4.960 6.262 0.333 1.00 65.45 54 ALA A O 5
ATOM 10583 N N . GLY A 1 62 ? 6.099 7.854 -0.775 1.00 62.33 55 GLY A N 5
ATOM 10584 C CA . GLY A 1 62 ? 6.650 8.427 0.439 1.00 2.31 55 GLY A CA 5
ATOM 10585 C C . GLY A 1 62 ? 5.575 8.835 1.427 1.00 30.32 55 GLY A C 5
ATOM 10586 O O . GLY A 1 62 ? 5.605 8.433 2.590 1.00 61.54 55 GLY A O 5
ATOM 10590 N N . VAL A 1 63 ? 4.621 9.638 0.965 1.00 53.11 56 VAL A N 5
ATOM 10591 C CA . VAL A 1 63 ? 3.532 10.101 1.817 1.00 54.54 56 VAL A CA 5
ATOM 10592 C C . VAL A 1 63 ? 2.524 8.986 2.074 1.00 0.30 56 VAL A C 5
ATOM 10593 O O . VAL A 1 63 ? 1.942 8.900 3.155 1.00 42.34 56 VAL A O 5
ATOM 10606 N N . SER A 1 64 ? 2.324 8.134 1.073 1.00 23.13 57 SER A N 5
ATOM 10607 C CA . SER A 1 64 ? 1.383 7.026 1.191 1.00 41.55 57 SER A CA 5
ATOM 10608 C C . SER A 1 64 ? 1.838 6.038 2.260 1.00 0.03 57 SER A C 5
ATOM 10609 O O . SER A 1 64 ? 1.049 5.233 2.753 1.00 32.11 57 SER A O 5
ATOM 10617 N N . SER A 1 65 ? 3.117 6.107 2.615 1.00 53.44 58 SER A N 5
ATOM 10618 C CA . SER A 1 65 ? 3.680 5.216 3.623 1.00 2.41 58 SER A CA 5
ATOM 10619 C C . SER A 1 65 ? 3.276 5.660 5.025 1.00 74.21 58 SER A C 5
ATOM 10620 O O . SER A 1 65 ? 2.836 4.848 5.840 1.00 24.50 58 SER A O 5
ATOM 10628 N N . GLN A 1 66 ? 3.427 6.951 5.298 1.00 43.15 59 GLN A N 5
ATOM 10629 C CA . GLN A 1 66 ? 3.079 7.503 6.602 1.00 73.23 59 GLN A CA 5
ATOM 10630 C C . GLN A 1 66 ? 1.567 7.524 6.797 1.00 14.13 59 GLN A C 5
ATOM 10631 O O . GLN A 1 66 ? 1.070 7.333 7.909 1.00 44.23 59 GLN A O 5
ATOM 10645 N N . LEU A 1 67 ? 0.838 7.757 5.711 1.00 65.35 60 LEU A N 5
ATOM 10646 C CA . LEU A 1 67 ? -0.619 7.804 5.763 1.00 44.22 60 LEU A CA 5
ATOM 10647 C C . LEU A 1 67 ? -1.191 6.463 6.208 1.00 23.32 60 LEU A C 5
ATOM 10648 O O . LEU A 1 67 ? -2.162 6.410 6.964 1.00 11.23 60 LEU A O 5
ATOM 10664 N N . THR A 1 68 ? -0.582 5.379 5.738 1.00 10.13 61 THR A N 5
ATOM 10665 C CA . THR A 1 68 ? -1.029 4.037 6.089 1.00 15.12 61 THR A CA 5
ATOM 10666 C C . THR A 1 68 ? -0.726 3.720 7.548 1.00 72.34 61 THR A C 5
ATOM 10667 O O . THR A 1 68 ? -1.515 3.065 8.229 1.00 51.15 61 THR A O 5
ATOM 10678 N N . SER A 1 69 ? 0.424 4.189 8.023 1.00 31.24 62 SER A N 5
ATOM 10679 C CA . SER A 1 69 ? 0.835 3.953 9.403 1.00 14.24 62 SER A CA 5
ATOM 10680 C C . SER A 1 69 ? -0.108 4.652 10.378 1.00 15.42 62 SER A C 5
ATOM 10681 O O . SER A 1 69 ? -0.445 4.110 11.430 1.00 43.13 62 SER A O 5
ATOM 10689 N N . ALA A 1 70 ? -0.531 5.861 10.018 1.00 72.44 63 ALA A N 5
ATOM 10690 C CA . ALA A 1 70 ? -1.435 6.634 10.859 1.00 15.13 63 ALA A CA 5
ATOM 10691 C C . ALA A 1 70 ? -2.849 6.063 10.816 1.00 71.55 63 ALA A C 5
ATOM 10692 O O . ALA A 1 70 ? -3.427 5.733 11.851 1.00 32.31 63 ALA A O 5
ATOM 10699 N N . VAL A 1 71 ? -3.400 5.949 9.612 1.00 51.41 64 VAL A N 5
ATOM 10700 C CA . VAL A 1 71 ? -4.745 5.417 9.434 1.00 54.34 64 VAL A CA 5
ATOM 10701 C C . VAL A 1 71 ? -4.912 4.090 10.165 1.00 33.23 64 VAL A C 5
ATOM 10702 O O . VAL A 1 71 ? -5.957 3.825 10.761 1.00 70.22 64 VAL A O 5
ATOM 10715 N N . SER A 1 72 ? -3.877 3.258 10.114 1.00 61.33 65 SER A N 5
ATOM 10716 C CA . SER A 1 72 ? -3.911 1.955 10.769 1.00 65.12 65 SER A CA 5
ATOM 10717 C C . SER A 1 72 ? -3.932 2.111 12.287 1.00 33.34 65 SER A C 5
ATOM 10718 O O . SER A 1 72 ? -4.590 1.344 12.989 1.00 30.23 65 SER A O 5
ATOM 10726 N N . GLN A 1 73 ? -3.208 3.108 12.784 1.00 4.10 66 GLN A N 5
ATOM 10727 C CA . GLN A 1 73 ? -3.144 3.364 14.218 1.00 4.03 66 GLN A CA 5
ATOM 10728 C C . GLN A 1 73 ? -4.509 3.774 14.760 1.00 42.24 66 GLN A C 5
ATOM 10729 O O . GLN A 1 73 ? -4.973 3.243 15.768 1.00 43.44 66 GLN A O 5
ATOM 10743 N N . ALA A 1 74 ? -5.148 4.723 14.083 1.00 44.31 67 ALA A N 5
ATOM 10744 C CA . ALA A 1 74 ? -6.461 5.204 14.495 1.00 62.14 67 ALA A CA 5
ATOM 10745 C C . ALA A 1 74 ? -7.500 4.091 14.422 1.00 14.42 67 ALA A C 5
ATOM 10746 O O . ALA A 1 74 ? -8.336 3.947 15.314 1.00 15.12 67 ALA A O 5
ATOM 10753 N N . VAL A 1 75 ? -7.444 3.305 13.350 1.00 10.12 68 VAL A N 5
ATOM 10754 C CA . VAL A 1 75 ? -8.381 2.204 13.160 1.00 51.24 68 VAL A CA 5
ATOM 10755 C C . VAL A 1 75 ? -8.114 1.077 14.151 1.00 34.33 68 VAL A C 5
ATOM 10756 O O . VAL A 1 75 ? -9.027 0.349 14.539 1.00 12.23 68 VAL A O 5
ATOM 10769 N N . ALA A 1 76 ? -6.856 0.940 14.558 1.00 51.33 69 ALA A N 5
ATOM 10770 C CA . ALA A 1 76 ? -6.468 -0.097 15.506 1.00 35.14 69 ALA A CA 5
ATOM 10771 C C . ALA A 1 76 ? -6.672 0.371 16.944 1.00 12.22 69 ALA A C 5
ATOM 10772 O O . ALA A 1 76 ? -6.369 -0.354 17.891 1.00 14.12 69 ALA A O 5
ATOM 10779 N N . ASN A 1 77 ? -7.185 1.587 17.098 1.00 32.42 70 ASN A N 5
ATOM 10780 C CA . ASN A 1 77 ? -7.428 2.151 18.422 1.00 40.11 70 ASN A CA 5
ATOM 10781 C C . ASN A 1 77 ? -8.917 2.145 18.751 1.00 30.51 70 ASN A C 5
ATOM 10782 O O . ASN A 1 77 ? -9.305 2.075 19.917 1.00 11.04 70 ASN A O 5
ATOM 10793 N N . VAL A 1 78 ? -9.748 2.219 17.715 1.00 43.14 71 VAL A N 5
ATOM 10794 C CA . VAL A 1 78 ? -11.194 2.220 17.894 1.00 1.25 71 VAL A CA 5
ATOM 10795 C C . VAL A 1 78 ? -11.678 0.896 18.475 1.00 45.33 71 VAL A C 5
ATOM 10796 O O . VAL A 1 78 ? -12.747 0.826 19.080 1.00 11.32 71 VAL A O 5
ATOM 10809 N N . ARG A 1 79 ? -10.882 -0.151 18.288 1.00 55.43 72 ARG A N 5
ATOM 10810 C CA . ARG A 1 79 ? -11.229 -1.474 18.792 1.00 53.10 72 ARG A CA 5
ATOM 10811 C C . ARG A 1 79 ? -12.501 -1.993 18.128 1.00 73.32 72 ARG A C 5
ATOM 10812 O O . ARG A 1 79 ? -13.318 -1.230 17.614 1.00 14.11 72 ARG A O 5
ATOM 10833 N N . PRO A 1 80 ? -12.673 -3.324 18.138 1.00 44.53 73 PRO A N 5
ATOM 10834 C CA . PRO A 1 80 ? -13.843 -3.975 17.540 1.00 25.04 73 PRO A CA 5
ATOM 10835 C C . PRO A 1 80 ? -15.121 -3.705 18.327 1.00 33.53 73 PRO A C 5
ATOM 10836 O O . PRO A 1 80 ? -15.077 -3.418 19.523 1.00 40.23 73 PRO A O 5
ATOM 10847 N N . GLY A 1 81 ? -16.261 -3.800 17.648 1.00 62.24 74 GLY A N 5
ATOM 10848 C CA . GLY A 1 81 ? -17.534 -3.564 18.301 1.00 11.32 74 GLY A CA 5
ATOM 10849 C C . GLY A 1 81 ? -17.943 -2.105 18.264 1.00 41.20 74 GLY A C 5
ATOM 10850 O O . GLY A 1 81 ? -18.773 -1.665 19.060 1.00 74.14 74 GLY A O 5
ATOM 10854 N N . SER A 1 82 ? -17.357 -1.351 17.340 1.00 1.12 75 SER A N 5
ATOM 10855 C CA . SER A 1 82 ? -17.660 0.069 17.207 1.00 50.23 75 SER A CA 5
ATOM 10856 C C . SER A 1 82 ? -18.371 0.351 15.886 1.00 20.23 75 SER A C 5
ATOM 10857 O O . SER A 1 82 ? -18.046 -0.237 14.856 1.00 12.20 75 SER A O 5
ATOM 10865 N N . SER A 1 83 ? -19.343 1.257 15.926 1.00 31.45 76 SER A N 5
ATOM 10866 C CA . SER A 1 83 ? -20.104 1.615 14.736 1.00 72.20 76 SER A CA 5
ATOM 10867 C C . SER A 1 83 ? -19.172 1.994 13.589 1.00 22.03 76 SER A C 5
ATOM 10868 O O . SER A 1 83 ? -17.999 2.312 13.789 1.00 40.30 76 SER A O 5
ATOM 10876 N N . PRO A 1 84 ? -19.705 1.960 12.359 1.00 44.21 77 PRO A N 5
ATOM 10877 C CA . PRO A 1 84 ? -18.938 2.298 11.156 1.00 52.22 77 PRO A CA 5
ATOM 10878 C C . PRO A 1 84 ? -18.606 3.785 11.077 1.00 53.11 77 PRO A C 5
ATOM 10879 O O . PRO A 1 84 ? -17.839 4.214 10.215 1.00 21.33 77 PRO A O 5
ATOM 10890 N N . ALA A 1 85 ? -19.188 4.564 11.983 1.00 2.51 78 ALA A N 5
ATOM 10891 C CA . ALA A 1 85 ? -18.952 6.002 12.017 1.00 41.23 78 ALA A CA 5
ATOM 10892 C C . ALA A 1 85 ? -17.556 6.316 12.544 1.00 22.52 7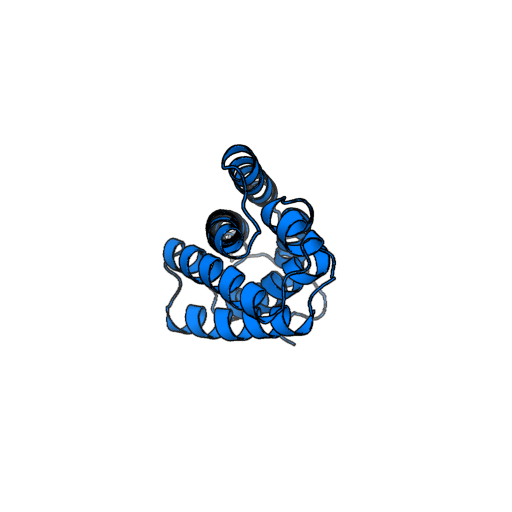8 ALA A C 5
ATOM 10893 O O . ALA A 1 85 ? -16.863 7.186 12.016 1.00 22.32 78 ALA A O 5
ATOM 10900 N N . VAL A 1 86 ? -17.149 5.604 13.590 1.00 35.42 79 VAL A N 5
ATOM 10901 C CA . VAL A 1 86 ? -15.835 5.806 14.189 1.00 21.10 79 VAL A CA 5
ATOM 10902 C C . VAL A 1 86 ? -14.732 5.253 13.294 1.00 60.21 79 VAL A C 5
ATOM 10903 O O . VAL A 1 86 ? -13.663 5.850 13.169 1.00 71.43 79 VAL A O 5
ATOM 10916 N N . TYR A 1 87 ? -14.999 4.109 12.674 1.00 42.31 80 TYR A N 5
ATOM 10917 C CA . TYR A 1 87 ? -14.028 3.473 11.792 1.00 0.13 80 TYR A CA 5
ATOM 10918 C C . TYR A 1 87 ? -13.730 4.355 10.583 1.00 13.24 80 TYR A C 5
ATOM 10919 O O . TYR A 1 87 ? -12.573 4.569 10.226 1.00 61.40 80 TYR A O 5
ATOM 10937 N N . ALA A 1 88 ? -14.786 4.867 9.958 1.00 32.10 81 ALA A N 5
ATOM 10938 C CA . ALA A 1 88 ? -14.640 5.728 8.791 1.00 43.33 81 ALA A CA 5
ATOM 10939 C C . ALA A 1 88 ? -13.909 7.017 9.149 1.00 2.30 81 ALA A C 5
ATOM 10940 O O . ALA A 1 88 ? -13.154 7.561 8.342 1.00 12.12 81 ALA A O 5
ATOM 10947 N N . LYS A 1 89 ? -14.136 7.503 10.365 1.00 12.30 82 LYS A N 5
ATOM 10948 C CA . LYS A 1 89 ? -13.499 8.729 10.830 1.00 21.50 82 LYS A CA 5
ATOM 10949 C C . LYS A 1 89 ? -12.025 8.492 11.139 1.00 42.42 82 LYS A C 5
ATOM 10950 O O . LYS A 1 89 ? -11.184 9.360 10.902 1.00 2.32 82 LYS A O 5
ATOM 10969 N N . ALA A 1 90 ? -11.717 7.313 11.667 1.00 54.54 83 ALA A N 5
ATOM 10970 C CA . ALA A 1 90 ? -10.343 6.961 12.004 1.00 52.42 83 ALA A CA 5
ATOM 10971 C C . ALA A 1 90 ? -9.522 6.692 10.746 1.00 62.32 83 ALA A C 5
ATOM 10972 O O . ALA A 1 90 ? -8.308 6.493 10.818 1.00 33.11 83 ALA A O 5
ATOM 10979 N N . ILE A 1 91 ? -10.190 6.686 9.598 1.00 23.31 84 ILE A N 5
ATOM 10980 C CA . ILE A 1 91 ? -9.520 6.442 8.327 1.00 0.42 84 ILE A CA 5
ATOM 10981 C C . ILE A 1 91 ? -9.455 7.713 7.487 1.00 63.11 84 ILE A C 5
ATOM 10982 O O . ILE A 1 91 ? -8.598 7.848 6.613 1.00 30.21 84 ILE A O 5
ATOM 10998 N N . ALA A 1 92 ? -10.362 8.644 7.760 1.00 1.15 85 ALA A N 5
ATOM 10999 C CA . ALA A 1 92 ? -10.405 9.907 7.033 1.00 43.31 85 ALA A CA 5
ATOM 11000 C C . ALA A 1 92 ? -9.603 10.984 7.757 1.00 15.44 85 ALA A C 5
ATOM 11001 O O . ALA A 1 92 ? -8.929 11.797 7.126 1.00 64.20 85 ALA A O 5
ATOM 11008 N N . ALA A 1 93 ? -9.685 10.985 9.083 1.00 61.22 86 ALA A N 5
ATOM 11009 C CA . ALA A 1 93 ? -8.967 11.962 9.892 1.00 64.14 86 ALA A CA 5
ATOM 11010 C C . ALA A 1 93 ? -7.477 11.957 9.563 1.00 25.32 86 ALA A C 5
ATOM 11011 O O . ALA A 1 93 ? -6.904 12.968 9.154 1.00 33.43 86 ALA A O 5
ATOM 11018 N N . PRO A 1 94 ? -6.833 10.795 9.746 1.00 31.21 87 PRO A N 5
ATOM 11019 C CA . PRO A 1 94 ? -5.402 10.632 9.475 1.00 1.40 87 PRO A CA 5
ATOM 11020 C C . PRO A 1 94 ? -5.085 10.686 7.984 1.00 64.53 87 PRO A C 5
ATOM 11021 O O . PRO A 1 94 ? -3.923 10.805 7.591 1.00 33.03 87 PRO A O 5
ATOM 11032 N N . SER A 1 95 ? -6.123 10.600 7.159 1.00 73.43 88 SER A N 5
ATOM 11033 C CA . SER A 1 95 ? -5.954 10.635 5.711 1.00 4.30 88 SER A CA 5
ATOM 11034 C C . SER A 1 95 ? -5.928 12.074 5.203 1.00 73.43 88 SER A C 5
ATOM 11035 O O . SER A 1 95 ? -5.093 12.437 4.374 1.00 54.20 88 SER A O 5
ATOM 11043 N N . VAL A 1 96 ? -6.849 12.889 5.706 1.00 72.13 89 VAL A N 5
ATOM 11044 C CA . VAL A 1 96 ? -6.933 14.288 5.305 1.00 43.33 89 VAL A CA 5
ATOM 11045 C C . VAL A 1 96 ? -5.750 15.085 5.843 1.00 3.34 89 VAL A C 5
ATOM 11046 O O . VAL A 1 96 ? -5.210 15.952 5.155 1.00 20.30 89 VAL A O 5
ATOM 11059 N N . GLN A 1 97 ? -5.353 14.787 7.075 1.00 71.35 90 GLN A N 5
ATOM 11060 C CA . GLN A 1 97 ? -4.233 15.477 7.705 1.00 73.22 90 GLN A CA 5
ATOM 11061 C C . GLN A 1 97 ? -2.950 15.275 6.905 1.00 2.23 90 GLN A C 5
ATOM 11062 O O . GLN A 1 97 ? -2.139 16.193 6.774 1.00 73.25 90 GLN A O 5
ATOM 11076 N N . ILE A 1 98 ? -2.773 14.071 6.372 1.00 2.34 91 ILE A N 5
ATOM 11077 C CA . ILE A 1 98 ? -1.589 13.751 5.584 1.00 32.05 91 ILE A CA 5
ATOM 11078 C C . ILE A 1 98 ? -1.762 14.183 4.132 1.00 23.44 91 ILE A C 5
ATOM 11079 O O . ILE A 1 98 ? -0.823 14.675 3.503 1.00 21.13 91 ILE A O 5
ATOM 11095 N N . LEU A 1 99 ? -2.967 14.000 3.605 1.00 34.24 92 LEU A N 5
ATOM 11096 C CA . LEU A 1 99 ? -3.265 14.374 2.226 1.00 71.14 92 LEU A CA 5
ATOM 11097 C C . LEU A 1 99 ? -3.164 15.884 2.038 1.00 51.13 92 LEU A C 5
ATOM 11098 O O . LEU A 1 99 ? -2.721 16.361 0.992 1.00 33.55 92 LEU A O 5
ATOM 11114 N N . VAL A 1 100 ? -3.575 16.631 3.057 1.00 20.12 93 VAL A N 5
ATOM 11115 C CA . VAL A 1 100 ? -3.528 18.088 3.004 1.00 63.42 93 VAL A CA 5
ATOM 11116 C C . VAL A 1 100 ? -2.110 18.600 3.234 1.00 42.30 93 VAL A C 5
ATOM 11117 O O . VAL A 1 100 ? -1.706 19.613 2.664 1.00 42.54 93 VAL A O 5
ATOM 11130 N N . SER A 1 101 ? -1.360 17.894 4.074 1.00 54.25 94 SER A N 5
ATOM 11131 C CA . SER A 1 101 ? 0.012 18.278 4.382 1.00 53.41 94 SER A CA 5
ATOM 11132 C C . SER A 1 101 ? 0.941 17.956 3.215 1.00 42.14 94 SER A C 5
ATOM 11133 O O . SER A 1 101 ? 2.072 18.441 3.156 1.00 54.04 94 SER A O 5
ATOM 11141 N N . SER A 1 102 ? 0.457 17.135 2.290 1.00 71.52 95 SER A N 5
ATOM 11142 C CA . SER A 1 102 ? 1.245 16.743 1.127 1.00 12.25 95 SER A CA 5
ATOM 11143 C C . SER A 1 102 ? 0.718 17.416 -0.137 1.00 62.20 95 SER A C 5
ATOM 11144 O O . SER A 1 102 ? 1.309 17.297 -1.209 1.00 53.45 95 SER A O 5
ATOM 11152 N N . GLY A 1 103 ? -0.400 18.123 -0.002 1.00 65.51 96 GLY A N 5
ATOM 11153 C CA . GLY A 1 103 ? -0.988 18.805 -1.139 1.00 52.50 96 GLY A CA 5
ATOM 11154 C C . GLY A 1 103 ? -1.887 17.899 -1.957 1.00 35.21 96 GLY A C 5
ATOM 11155 O O . GLY A 1 103 ? -2.526 18.343 -2.911 1.00 64.23 96 GLY A O 5
ATOM 11159 N N . SER A 1 104 ? -1.937 16.625 -1.584 1.00 33.10 97 SER A N 5
ATOM 11160 C CA . SER A 1 104 ? -2.760 15.652 -2.293 1.00 71.50 97 SER A CA 5
ATOM 11161 C C . SER A 1 104 ? -4.209 16.122 -2.372 1.00 34.24 97 SER A C 5
ATOM 11162 O O . SER A 1 104 ? -4.955 15.724 -3.267 1.00 41.41 97 SER A O 5
ATOM 11170 N N . VAL A 1 105 ? -4.601 16.973 -1.429 1.00 11.03 98 VAL A N 5
ATOM 11171 C CA . VAL A 1 105 ? -5.961 17.500 -1.392 1.00 70.24 98 VAL A CA 5
ATOM 11172 C C . VAL A 1 105 ? -5.958 19.016 -1.244 1.00 5.33 98 VAL A C 5
ATOM 11173 O O . VAL A 1 105 ? -5.428 19.555 -0.274 1.00 25.34 98 VAL A O 5
ATOM 11186 N N . ASN A 1 106 ? -6.555 19.701 -2.215 1.00 64.42 99 ASN A N 5
ATOM 11187 C CA . ASN A 1 106 ? -6.622 21.158 -2.193 1.00 53.12 99 ASN A CA 5
ATOM 11188 C C . ASN A 1 106 ? -8.056 21.640 -2.390 1.00 4.42 99 ASN A C 5
ATOM 11189 O O . ASN A 1 106 ? -8.985 20.839 -2.464 1.00 34.12 99 ASN A O 5
ATOM 11200 N N . ASN A 1 107 ? -8.226 22.955 -2.475 1.00 3.32 100 ASN A N 5
ATOM 11201 C CA . ASN A 1 107 ? -9.546 23.545 -2.663 1.00 34.11 100 ASN A CA 5
ATOM 11202 C C . ASN A 1 107 ? -9.898 23.628 -4.146 1.00 20.54 100 ASN A C 5
ATOM 11203 O O . ASN A 1 107 ? -10.117 24.713 -4.682 1.00 54.00 100 ASN A O 5
ATOM 11214 N N . ASN A 1 108 ? -9.953 22.473 -4.800 1.00 52.13 101 ASN A N 5
ATOM 11215 C CA . ASN A 1 108 ? -10.278 22.413 -6.221 1.00 4.35 101 ASN A CA 5
ATOM 11216 C C . ASN A 1 108 ? -10.399 20.968 -6.692 1.00 72.42 101 ASN A C 5
ATOM 11217 O O . ASN A 1 108 ? -11.211 20.652 -7.561 1.00 24.14 101 ASN A O 5
ATOM 11228 N N . ASN A 1 109 ? -9.584 20.093 -6.113 1.00 60.42 102 ASN A N 5
ATOM 11229 C CA . ASN A 1 109 ? -9.598 18.679 -6.473 1.00 31.24 102 ASN A CA 5
ATOM 11230 C C . ASN A 1 109 ? -10.075 17.824 -5.303 1.00 22.30 102 ASN A C 5
ATOM 11231 O O . ASN A 1 109 ? -10.180 16.604 -5.415 1.00 50.15 102 ASN A O 5
ATOM 11242 N N . ALA A 1 110 ? -10.364 18.476 -4.180 1.00 52.23 103 ALA A N 5
ATOM 11243 C CA . ALA A 1 110 ? -10.832 17.776 -2.991 1.00 71.42 103 ALA A CA 5
ATOM 11244 C C . ALA A 1 110 ? -12.000 16.853 -3.320 1.00 32.24 103 ALA A C 5
ATOM 11245 O O . ALA A 1 110 ? -12.100 15.746 -2.792 1.00 23.31 103 ALA A O 5
ATOM 11252 N N . LYS A 1 111 ? -12.885 17.317 -4.197 1.00 72.22 104 LYS A N 5
ATOM 11253 C CA . LYS A 1 111 ? -14.047 16.533 -4.598 1.00 11.44 104 LYS A CA 5
ATOM 11254 C C . LYS A 1 111 ? -13.631 15.346 -5.461 1.00 15.14 104 LYS A C 5
ATOM 11255 O O . LYS A 1 111 ? -14.220 14.268 -5.373 1.00 43.24 104 LYS A O 5
ATOM 11274 N N . GLN A 1 112 ? -12.614 15.551 -6.291 1.00 55.52 105 GLN A N 5
ATOM 11275 C CA . GLN A 1 112 ? -12.121 14.496 -7.168 1.00 73.15 105 GLN A CA 5
ATOM 11276 C C . GLN A 1 112 ? -11.352 13.443 -6.375 1.00 13.22 105 GLN A C 5
ATOM 11277 O O . GLN A 1 112 ? -11.589 12.244 -6.522 1.00 51.54 105 GLN A O 5
ATOM 11291 N N . VAL A 1 113 ? -10.430 13.901 -5.534 1.00 34.22 106 VAL A N 5
ATOM 11292 C CA . VAL A 1 113 ? -9.627 12.999 -4.716 1.00 31.52 106 VAL A CA 5
ATOM 11293 C C . VAL A 1 113 ? -10.494 12.248 -3.712 1.00 13.02 106 VAL A C 5
ATOM 11294 O O . VAL A 1 113 ? -10.274 11.066 -3.447 1.00 4.25 106 VAL A O 5
ATOM 11307 N N . ALA A 1 114 ? -11.483 12.941 -3.156 1.00 1.32 107 ALA A N 5
ATOM 11308 C CA . ALA A 1 114 ? -12.386 12.340 -2.183 1.00 61.34 107 ALA A CA 5
ATOM 11309 C C . ALA A 1 114 ? -13.223 11.235 -2.820 1.00 4.31 107 ALA A C 5
ATOM 11310 O O . ALA A 1 114 ? -13.511 10.220 -2.188 1.00 32.33 107 ALA A O 5
ATOM 11317 N N . SER A 1 115 ? -13.610 11.443 -4.074 1.00 12.21 108 SER A N 5
ATOM 11318 C CA . SER A 1 115 ? -14.419 10.466 -4.795 1.00 52.22 108 SER A CA 5
ATOM 11319 C C . SER A 1 115 ? -13.594 9.233 -5.148 1.00 51.44 108 SER A C 5
ATOM 11320 O O . SER A 1 115 ? -14.045 8.099 -4.981 1.00 11.52 108 SER A O 5
ATOM 11328 N N . THR A 1 116 ? -12.379 9.461 -5.639 1.00 72.34 109 THR A N 5
ATOM 11329 C CA . THR A 1 116 ? -11.490 8.370 -6.017 1.00 73.15 109 THR A CA 5
ATOM 11330 C C . THR A 1 116 ? -10.963 7.639 -4.788 1.00 71.44 109 THR A C 5
ATOM 11331 O O . THR A 1 116 ? -10.783 6.420 -4.808 1.00 22.32 109 THR A O 5
ATOM 11342 N N . LEU A 1 117 ? -10.717 8.389 -3.720 1.00 40.11 110 LEU A N 5
ATOM 11343 C CA . LEU A 1 117 ? -10.210 7.811 -2.480 1.00 1.22 110 LEU A CA 5
ATOM 11344 C C . LEU A 1 117 ? -11.161 6.745 -1.947 1.00 54.13 110 LEU A C 5
ATOM 11345 O O . LEU A 1 117 ? -10.787 5.579 -1.807 1.00 64.10 110 LEU A O 5
ATOM 11361 N N . SER A 1 118 ? -12.393 7.149 -1.655 1.00 62.02 111 SER A N 5
ATOM 11362 C CA . SER A 1 118 ? -13.397 6.228 -1.137 1.00 15.04 111 SER A CA 5
ATOM 11363 C C . SER A 1 118 ? -13.714 5.139 -2.158 1.00 64.14 111 SER A C 5
ATOM 11364 O O . SER A 1 118 ? -14.014 4.002 -1.795 1.00 62.32 111 SER A O 5
ATOM 11372 N N . GLU A 1 119 ? -13.644 5.497 -3.437 1.00 20.34 112 GLU A N 5
ATOM 11373 C CA . GLU A 1 119 ? -13.923 4.550 -4.510 1.00 13.41 112 GLU A CA 5
ATOM 11374 C C . GLU A 1 119 ? -12.939 3.386 -4.478 1.00 73.05 112 GLU A C 5
ATOM 11375 O O . GLU A 1 119 ? -13.338 2.223 -4.419 1.00 62.41 112 GLU A O 5
ATOM 11387 N N . ASN A 1 120 ? -11.650 3.706 -4.520 1.00 62.33 113 ASN A N 5
ATOM 11388 C CA . ASN A 1 120 ? -10.607 2.687 -4.498 1.00 72.52 113 ASN A CA 5
ATOM 11389 C C . ASN A 1 120 ? -10.488 2.060 -3.112 1.00 32.2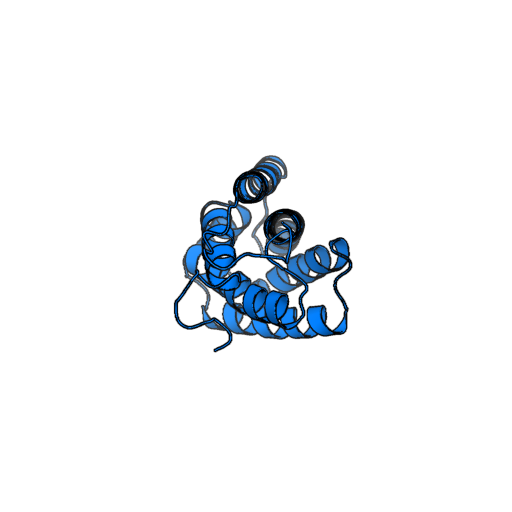5 113 ASN A C 5
ATOM 11390 O O . ASN A 1 120 ? -10.272 0.855 -2.979 1.00 10.22 113 ASN A O 5
ATOM 11401 N N . LEU A 1 121 ? -10.633 2.885 -2.081 1.00 1.14 114 LEU A N 5
ATOM 11402 C CA . LEU A 1 121 ? -10.544 2.413 -0.704 1.00 24.44 114 LEU A CA 5
ATOM 11403 C C . LEU A 1 121 ? -11.641 1.396 -0.405 1.00 64.42 114 LEU A C 5
ATOM 11404 O O . LEU A 1 121 ? -11.378 0.331 0.156 1.00 20.14 114 LEU A O 5
ATOM 11420 N N . VAL A 1 122 ? -12.870 1.729 -0.784 1.00 3.43 115 VAL A N 5
ATOM 11421 C CA . VAL A 1 122 ? -14.006 0.845 -0.560 1.00 74.13 115 VAL A CA 5
ATOM 11422 C C . VAL A 1 122 ? -13.880 -0.431 -1.384 1.00 15.33 115 VAL A C 5
ATOM 11423 O O . VAL A 1 122 ? -14.152 -1.528 -0.897 1.00 75.42 115 VAL A O 5
ATOM 11436 N N . ARG A 1 123 ? -13.465 -0.281 -2.639 1.00 21.23 116 ARG A N 5
ATOM 11437 C CA . ARG A 1 123 ? -13.304 -1.421 -3.532 1.00 40.22 116 ARG A CA 5
ATOM 11438 C C . ARG A 1 123 ? -12.358 -2.455 -2.929 1.00 60.20 116 ARG A C 5
ATOM 11439 O O . ARG A 1 123 ? -12.662 -3.647 -2.902 1.00 11.45 116 ARG A O 5
ATOM 11460 N N . GLU A 1 124 ? -11.210 -1.989 -2.446 1.00 54.15 117 GLU A N 5
ATOM 11461 C CA . GLU A 1 124 ? -10.220 -2.875 -1.845 1.00 43.12 117 GLU A CA 5
ATOM 11462 C C . GLU A 1 124 ? -10.671 -3.337 -0.462 1.00 5.53 117 GLU A C 5
ATOM 11463 O O . GLU A 1 124 ? -10.570 -4.517 -0.127 1.00 1.54 117 GLU A O 5
ATOM 11475 N N . MET A 1 125 ? -11.169 -2.398 0.335 1.00 4.14 118 MET A N 5
ATOM 11476 C CA . MET A 1 125 ? -11.638 -2.708 1.681 1.00 64.21 118 MET A CA 5
ATOM 11477 C C . MET A 1 125 ? -12.647 -3.851 1.655 1.00 34.23 118 MET A C 5
ATOM 11478 O O . MET A 1 125 ? -12.567 -4.781 2.458 1.00 22.23 118 MET A O 5
ATOM 11492 N N . ALA A 1 126 ? -13.597 -3.775 0.729 1.00 73.20 119 ALA A N 5
ATOM 11493 C CA . ALA A 1 126 ? -14.621 -4.804 0.598 1.00 42.32 119 ALA A CA 5
ATOM 11494 C C . ALA A 1 126 ? -14.023 -6.112 0.088 1.00 4.12 119 ALA A C 5
ATOM 11495 O O . ALA A 1 126 ? -14.464 -7.196 0.468 1.00 11.02 119 ALA A O 5
ATOM 11502 N N . ASN A 1 127 ? -13.018 -6.001 -0.774 1.00 73.13 120 ASN A N 5
ATOM 11503 C CA . ASN A 1 127 ? -12.361 -7.175 -1.336 1.00 75.05 120 ASN A CA 5
ATOM 11504 C C . ASN A 1 127 ? -11.580 -7.928 -0.263 1.00 35.31 120 ASN A C 5
ATOM 11505 O O . ASN A 1 127 ? -11.403 -9.144 -0.345 1.00 12.41 120 ASN A O 5
ATOM 11516 N N . THR A 1 128 ? -11.115 -7.197 0.745 1.00 62.33 121 THR A N 5
ATOM 11517 C CA . THR A 1 128 ? -10.353 -7.794 1.835 1.00 43.40 121 THR A CA 5
ATOM 11518 C C . THR A 1 128 ? -11.269 -8.227 2.974 1.00 42.34 121 THR A C 5
ATOM 11519 O O . THR A 1 128 ? -11.128 -9.325 3.512 1.00 64.23 121 THR A O 5
ATOM 11530 N N . ALA A 1 129 ? -12.207 -7.359 3.334 1.00 23.23 122 ALA A N 5
ATOM 11531 C CA . ALA A 1 129 ? -13.148 -7.653 4.408 1.00 13.31 122 ALA A CA 5
ATOM 11532 C C . ALA A 1 129 ? -13.911 -8.944 4.130 1.00 60.21 122 ALA A C 5
ATOM 11533 O O . ALA A 1 129 ? -14.104 -9.767 5.026 1.00 4.51 122 ALA A O 5
ATOM 11540 N N . ARG A 1 130 ? -14.343 -9.114 2.885 1.00 20.13 123 ARG A N 5
ATOM 11541 C CA . ARG A 1 130 ? -15.087 -10.305 2.491 1.00 12.43 123 ARG A CA 5
ATOM 11542 C C . ARG A 1 130 ? -14.300 -11.570 2.817 1.00 42.33 123 ARG A C 5
ATOM 11543 O O . ARG A 1 130 ? -14.881 -12.624 3.076 1.00 75.32 123 ARG A O 5
ATOM 11564 N N . ARG A 1 131 ? -12.976 -11.458 2.801 1.00 34.44 124 ARG A N 5
ATOM 11565 C CA . ARG A 1 131 ? -12.110 -12.594 3.094 1.00 51.21 124 ARG A CA 5
ATOM 11566 C C . ARG A 1 131 ? -12.011 -12.829 4.598 1.00 43.45 124 ARG A C 5
ATOM 11567 O O . ARG A 1 131 ? -11.576 -13.892 5.043 1.00 14.31 124 ARG A O 5
ATOM 11588 N N . TYR A 1 132 ? -12.415 -11.831 5.375 1.00 30.30 125 TYR A N 5
ATOM 11589 C CA . TYR A 1 132 ? -12.369 -11.927 6.829 1.00 70.31 125 TYR A CA 5
ATOM 11590 C C . TYR A 1 132 ? -13.736 -12.301 7.394 1.00 43.24 125 TYR A C 5
ATOM 11591 O O . TYR A 1 132 ? -14.040 -12.019 8.553 1.00 43.42 125 TYR A O 5
ATOM 11609 N N . ARG A 1 133 ? -14.557 -12.939 6.565 1.00 70.23 126 ARG A N 5
ATOM 11610 C CA . ARG A 1 133 ? -15.892 -13.352 6.980 1.00 62.12 126 ARG A CA 5
ATOM 11611 C C . ARG A 1 133 ? -16.802 -12.141 7.165 1.00 64.21 126 ARG A C 5
ATOM 11612 O O . ARG A 1 133 ? -17.666 -12.129 8.042 1.00 24.42 126 ARG A O 5
ATOM 11633 N N . VAL A 1 134 ? -16.602 -11.124 6.333 1.00 51.54 127 VAL A N 5
ATOM 11634 C CA . VAL A 1 134 ? -17.404 -9.909 6.403 1.00 32.33 127 VAL A CA 5
ATOM 11635 C C . VAL A 1 134 ? -18.490 -9.904 5.333 1.00 35.32 127 VAL A C 5
ATOM 11636 O O . VAL A 1 134 ? -19.500 -9.213 5.462 1.00 41.03 127 VAL A O 5
ATOM 11649 N N . ASN A 1 135 ? -18.276 -10.683 4.278 1.00 11.41 128 ASN A N 5
ATOM 11650 C CA . ASN A 1 135 ? -19.237 -10.769 3.184 1.00 23.34 128 ASN A CA 5
ATOM 11651 C C . ASN A 1 135 ? -19.450 -9.404 2.538 1.00 12.50 128 ASN A C 5
ATOM 11652 O O . ASN A 1 135 ? -20.180 -8.563 3.062 1.00 34.45 128 ASN A O 5
ATOM 11663 N N . VAL A 1 136 ? -18.807 -9.189 1.394 1.00 53.23 129 VAL A N 5
ATOM 11664 C CA . VAL A 1 136 ? -18.926 -7.928 0.674 1.00 1.03 129 VAL A CA 5
ATOM 11665 C C . VAL A 1 136 ? -18.806 -8.139 -0.831 1.00 31.10 129 VAL A C 5
ATOM 11666 O O . VAL A 1 136 ? -17.753 -7.925 -1.431 1.00 62.12 129 VAL A O 5
ATOM 11679 N N . PRO A 1 137 ? -19.911 -8.570 -1.457 1.00 40.11 130 PRO A N 5
ATOM 11680 C CA . PRO A 1 137 ? -19.956 -8.820 -2.901 1.00 72.30 130 PRO A CA 5
ATOM 11681 C C . PRO A 1 137 ? -19.878 -7.533 -3.715 1.00 65.21 130 PRO A C 5
ATOM 11682 O O . PRO A 1 137 ? -20.359 -6.486 -3.283 1.00 41.21 130 PRO A O 5
ATOM 11693 N N . GLU A 1 138 ? -19.270 -7.618 -4.894 1.00 74.43 131 GLU A N 5
ATOM 11694 C CA . GLU A 1 138 ? -19.130 -6.460 -5.767 1.00 42.04 131 GLU A CA 5
ATOM 11695 C C . GLU A 1 138 ? -20.476 -5.775 -5.983 1.00 22.12 131 GLU A C 5
ATOM 11696 O O . GLU A 1 138 ? -20.543 -4.563 -6.181 1.00 13.51 131 GLU A O 5
ATOM 11708 N N . ALA A 1 139 ? -21.547 -6.562 -5.943 1.00 23.33 132 ALA A N 5
ATOM 11709 C CA . ALA A 1 139 ? -22.892 -6.032 -6.132 1.00 72.13 132 ALA A CA 5
ATOM 11710 C C . ALA A 1 139 ? -23.204 -4.949 -5.106 1.00 34.12 132 ALA A C 5
ATOM 11711 O O . ALA A 1 139 ? -23.954 -4.014 -5.387 1.00 3.31 132 ALA A O 5
ATOM 11718 N N . SER A 1 140 ? -22.628 -5.082 -3.917 1.00 71.35 133 SER A N 5
ATOM 11719 C CA . SER A 1 140 ? -22.849 -4.117 -2.847 1.00 64.10 133 SER A CA 5
ATOM 11720 C C . SER A 1 140 ? -21.790 -3.018 -2.879 1.00 34.24 133 SER A C 5
ATOM 11721 O O . SER A 1 140 ? -22.091 -1.845 -2.656 1.00 60.32 133 SER A O 5
ATOM 11729 N N . VAL A 1 141 ? -20.551 -3.408 -3.157 1.00 14.42 134 VAL A N 5
ATOM 11730 C CA . VAL A 1 141 ? -19.447 -2.458 -3.220 1.00 10.14 134 VAL A CA 5
ATOM 11731 C C . VAL A 1 141 ? -19.704 -1.386 -4.274 1.00 61.03 134 VAL A C 5
ATOM 11732 O O . VAL A 1 141 ? -19.411 -0.210 -4.060 1.00 45.51 134 VAL A O 5
ATOM 11745 N N . GLN A 1 142 ? -20.252 -1.802 -5.411 1.00 4.45 135 GLN A N 5
ATOM 11746 C CA . GLN A 1 142 ? -20.548 -0.876 -6.499 1.00 60.40 135 GLN A CA 5
ATOM 11747 C C . GLN A 1 142 ? -21.447 0.259 -6.018 1.00 54.40 135 GLN A C 5
ATOM 11748 O O . GLN A 1 142 ? -21.265 1.412 -6.404 1.00 1.30 135 GLN A O 5
ATOM 11762 N N . ALA A 1 143 ? -22.418 -0.079 -5.176 1.00 42.11 136 ALA A N 5
ATOM 11763 C CA . ALA A 1 143 ? -23.344 0.912 -4.643 1.00 3.44 136 ALA A CA 5
ATOM 11764 C C . ALA A 1 143 ? -22.628 1.894 -3.722 1.00 22.21 136 ALA A C 5
ATOM 11765 O O . ALA A 1 143 ? -22.967 3.077 -3.675 1.00 71.32 136 ALA A O 5
ATOM 11772 N N . ASP A 1 144 ? -21.636 1.397 -2.992 1.00 70.32 137 ASP A N 5
ATOM 11773 C CA . ASP A 1 144 ? -20.871 2.230 -2.072 1.00 24.54 137 ASP A CA 5
ATOM 11774 C C . ASP A 1 144 ? -19.990 3.215 -2.835 1.00 12.22 137 ASP A C 5
ATOM 11775 O O . ASP A 1 144 ? -19.815 4.360 -2.417 1.00 54.41 137 ASP A O 5
ATOM 11784 N N . VAL A 1 145 ? -19.438 2.761 -3.956 1.00 62.01 138 VAL A N 5
ATOM 11785 C CA . VAL A 1 145 ? -18.576 3.602 -4.779 1.00 22.23 138 VAL A CA 5
ATOM 11786 C C . VAL A 1 145 ? -19.371 4.720 -5.444 1.00 63.22 138 VAL A C 5
ATOM 11787 O O . VAL A 1 145 ? -18.908 5.858 -5.530 1.00 31.32 138 VAL A O 5
ATOM 11800 N N . SER A 1 146 ? -20.569 4.389 -5.912 1.00 52.42 139 SER A N 5
ATOM 11801 C CA . SER A 1 146 ? -21.428 5.364 -6.573 1.00 0.24 139 SER A CA 5
ATOM 11802 C C . SER A 1 146 ? -21.976 6.373 -5.569 1.00 2.45 139 SER A C 5
ATOM 11803 O O . SER A 1 146 ? -22.221 7.533 -5.906 1.00 12.31 139 SER A O 5
ATOM 11811 N N . LEU A 1 147 ? -22.168 5.925 -4.334 1.00 72.22 140 LEU A N 5
ATOM 11812 C CA . LEU A 1 147 ? -22.687 6.787 -3.278 1.00 1.33 140 LEU A CA 5
ATOM 11813 C C . LEU A 1 147 ? -21.650 7.827 -2.864 1.00 61.50 140 LEU A C 5
ATOM 11814 O O . LEU A 1 147 ? -21.942 9.021 -2.805 1.00 52.41 140 LEU A O 5
ATOM 11830 N N . VAL A 1 148 ? -20.437 7.363 -2.579 1.00 31.33 141 VAL A N 5
ATOM 11831 C CA . VAL A 1 148 ? -19.355 8.253 -2.173 1.00 73.21 141 VAL A CA 5
ATOM 11832 C C . VAL A 1 148 ? -18.982 9.212 -3.297 1.00 10.42 141 VAL A C 5
ATOM 11833 O O . VAL A 1 148 ? -18.705 10.388 -3.060 1.00 14.23 141 VAL A O 5
ATOM 11846 N N . THR A 1 149 ? -18.976 8.702 -4.525 1.00 52.35 142 THR A N 5
ATOM 11847 C CA . THR A 1 149 ? -18.635 9.513 -5.688 1.00 72.10 142 THR A CA 5
ATOM 11848 C C . THR A 1 149 ? -19.721 10.543 -5.976 1.00 41.32 142 THR A C 5
ATOM 11849 O O . THR A 1 149 ? -19.429 11.712 -6.229 1.00 2.05 142 THR A O 5
ATOM 11860 N N . SER A 1 150 ? -20.974 10.103 -5.936 1.00 32.12 143 SER A N 5
ATOM 11861 C CA . SER A 1 150 ? -22.104 10.987 -6.195 1.00 2.53 143 SER A CA 5
ATOM 11862 C C . SER A 1 150 ? -22.132 12.141 -5.197 1.00 53.30 143 SER A C 5
ATOM 11863 O O . SER A 1 150 ? -22.475 13.270 -5.546 1.00 50.25 143 SER A O 5
ATOM 11871 N N . MET A 1 151 ? -21.768 11.847 -3.953 1.00 14.51 144 MET A N 5
ATOM 11872 C CA . MET A 1 151 ? -21.751 12.860 -2.904 1.00 71.25 144 MET A CA 5
ATOM 11873 C C . MET A 1 151 ? -20.628 13.865 -3.138 1.00 22.40 144 MET A C 5
ATOM 11874 O O . MET A 1 151 ? -20.802 15.066 -2.928 1.00 43.41 144 MET A O 5
ATOM 11888 N N . THR A 1 152 ? -19.474 13.367 -3.571 1.00 54.31 145 THR A N 5
ATOM 11889 C CA . THR A 1 152 ? -18.322 14.222 -3.831 1.00 74.00 145 THR A CA 5
ATOM 11890 C C . THR A 1 152 ? -18.548 15.089 -5.065 1.00 12.03 145 THR A C 5
ATOM 11891 O O . THR A 1 152 ? -18.079 16.225 -5.131 1.00 31.31 145 THR A O 5
ATOM 11902 N N . SER A 1 153 ? -19.272 14.546 -6.039 1.00 12.43 146 SER A N 5
ATOM 11903 C CA . SER A 1 153 ? -19.558 15.270 -7.272 1.00 52.54 146 SER A CA 5
ATOM 11904 C C . SER A 1 153 ? -20.090 16.668 -6.971 1.00 63.04 146 SER A C 5
ATOM 11905 O O . SER A 1 153 ? -19.756 17.634 -7.658 1.00 34.04 146 SER A O 5
ATOM 11913 N N . THR A 1 154 ? -20.920 16.768 -5.937 1.00 5.21 147 THR A N 5
ATOM 11914 C CA . THR A 1 154 ? -21.500 18.047 -5.543 1.00 42.03 147 THR A CA 5
ATOM 11915 C C . THR A 1 154 ? -20.859 18.570 -4.263 1.00 40.44 147 THR A C 5
ATOM 11916 O O . THR A 1 154 ? -21.549 18.880 -3.293 1.00 75.43 147 THR A O 5
ATOM 11927 N N . PHE A 1 155 ? -19.533 18.668 -4.268 1.00 4.12 148 PHE A N 5
ATOM 11928 C CA . PHE A 1 155 ? -18.799 19.155 -3.106 1.00 24.21 148 PHE A CA 5
ATOM 11929 C C . PHE A 1 155 ? -17.943 20.365 -3.471 1.00 21.14 148 PHE A C 5
ATOM 11930 O O . PHE A 1 155 ? -17.074 20.287 -4.339 1.00 13.05 148 PHE A O 5
ATOM 11947 N N . VAL A 1 156 ? -18.198 21.485 -2.801 1.00 65.43 149 VAL A N 5
ATOM 11948 C CA . VAL A 1 156 ? -17.453 22.713 -3.053 1.00 22.20 149 VAL A CA 5
ATOM 11949 C C . VAL A 1 156 ? -16.997 23.356 -1.749 1.00 3.11 149 VAL A C 5
ATOM 11950 O O . VAL A 1 156 ? -17.813 23.674 -0.883 1.00 32.12 149 VAL A O 5
ATOM 11963 N N . ILE A 1 157 ? -15.689 23.547 -1.615 1.00 23.52 150 ILE A N 5
ATOM 11964 C CA . ILE A 1 157 ? -15.124 24.155 -0.416 1.00 0.43 150 ILE A CA 5
ATOM 11965 C C . ILE A 1 157 ? -15.828 25.465 -0.081 1.00 33.22 150 ILE A C 5
ATOM 11966 O O . ILE A 1 157 ? -16.314 26.166 -0.969 1.00 73.22 150 ILE A O 5
ATOM 11982 N N . SER A 1 158 ? -15.879 25.792 1.207 1.00 61.24 151 SER A N 5
ATOM 11983 C CA . SER A 1 158 ? -16.525 27.017 1.661 1.00 2.31 151 SER A CA 5
ATOM 11984 C C . SER A 1 158 ? -18.027 26.969 1.397 1.00 1.20 151 SER A C 5
ATOM 11985 O O . SER A 1 158 ? -18.713 27.988 1.465 1.00 45.42 151 SER A O 5
ATOM 11993 N N . SER A 1 159 ? -18.530 25.777 1.095 1.00 74.14 152 SER A N 5
ATOM 11994 C CA . SER A 1 159 ? -19.951 25.595 0.817 1.00 43.24 152 SER A CA 5
ATOM 11995 C C . SER A 1 159 ? -20.436 26.609 -0.214 1.00 43.14 152 SER A C 5
ATOM 11996 O O . SER A 1 159 ? -21.588 27.040 -0.181 1.00 54.13 152 SER A O 5
ATOM 12004 N N . GLN A 1 160 ? -19.548 26.985 -1.128 1.00 12.53 153 GLN A N 5
ATOM 12005 C CA . GLN A 1 160 ? -19.885 27.949 -2.170 1.00 20.31 153 GLN A CA 5
ATOM 12006 C C . GLN A 1 160 ? -20.232 29.305 -1.564 1.00 64.45 153 GLN A C 5
ATOM 12007 O O . GLN A 1 160 ? -20.220 29.474 -0.344 1.00 63.43 153 GLN A O 5
ATOM 12021 N N . THR A 1 161 ? -20.538 30.272 -2.424 1.00 52.24 154 THR A N 5
ATOM 12022 C CA . THR A 1 161 ? -20.885 31.613 -1.975 1.00 5.32 154 THR A CA 5
ATOM 12023 C C . THR A 1 161 ? -19.710 32.278 -1.267 1.00 41.35 154 THR A C 5
ATOM 12024 O O . THR A 1 161 ? -19.896 33.086 -0.358 1.00 1.34 154 THR A O 5
ATOM 12035 N N . SER A 1 162 ? -18.498 31.932 -1.690 1.00 55.12 155 SER A N 5
ATOM 12036 C CA . SER A 1 162 ? -17.291 32.492 -1.094 1.00 43.54 155 SER A CA 5
ATOM 12037 C C . SER A 1 162 ? -16.188 32.641 -2.138 1.00 52.35 155 SER A C 5
ATOM 12038 O O . SER A 1 162 ? -15.000 32.607 -1.814 1.00 34.24 155 SER A O 5
ATOM 12046 N N . VAL A 1 163 ? -16.590 32.804 -3.395 1.00 63.33 156 VAL A N 5
ATOM 12047 C CA . VAL A 1 163 ? -15.637 32.958 -4.488 1.00 40.21 156 VAL A CA 5
ATOM 12048 C C . VAL A 1 163 ? -16.204 33.845 -5.590 1.00 2.32 156 VAL A C 5
ATOM 12049 O O . VAL A 1 163 ? -17.400 33.804 -5.880 1.00 53.43 156 VAL A O 5
ATOM 12062 N N . GLN A 1 164 ? -15.338 34.648 -6.201 1.00 14.02 157 GLN A N 5
ATOM 12063 C CA . GLN A 1 164 ? -15.754 35.546 -7.272 1.00 53.10 157 GLN A CA 5
ATOM 12064 C C . GLN A 1 164 ? -15.079 35.172 -8.588 1.00 52.22 157 GLN A C 5
ATOM 12065 O O . GLN A 1 164 ? -13.853 35.147 -8.683 1.00 74.42 157 GLN A O 5
ATOM 12079 N N . MET A 1 165 ? -15.889 34.883 -9.601 1.00 1.55 158 MET A N 5
ATOM 12080 C CA . MET A 1 165 ? -15.370 34.513 -10.913 1.00 61.05 158 MET A CA 5
ATOM 12081 C C . MET A 1 165 ? -16.266 35.049 -12.024 1.00 42.43 158 MET A C 5
ATOM 12082 O O . MET A 1 165 ? -17.268 35.713 -11.761 1.00 60.03 158 MET A O 5
ATOM 12096 N N . GLY A 1 166 ? -15.898 34.757 -13.268 1.00 50.23 159 GLY A N 5
ATOM 12097 C CA . GLY A 1 166 ? -16.679 35.219 -14.401 1.00 62.41 159 GLY A CA 5
ATOM 12098 C C . GLY A 1 166 ? -16.328 34.490 -15.683 1.00 5.42 159 GLY A C 5
ATOM 12099 O O . GLY A 1 166 ? -15.938 33.324 -15.656 1.00 33.33 159 GLY A O 5
ATOM 12103 N N . GLY A 1 167 ? -16.467 35.181 -16.811 1.00 65.12 160 GLY A N 5
ATOM 12104 C CA . GLY A 1 167 ? -16.159 34.576 -18.094 1.00 51.04 160 GLY A CA 5
ATOM 12105 C C . GLY A 1 167 ? -15.891 35.608 -19.172 1.00 33.41 160 GLY A C 5
ATOM 12106 O O . GLY A 1 167 ? -15.062 36.499 -18.995 1.00 22.22 160 GLY A O 5
ATOM 12111 N N . MET A 1 1 ? 0.735 13.762 9.769 1.00 73.30 -6 MET A N 6
ATOM 12112 C CA . MET A 1 1 ? 0.791 14.875 10.710 1.00 20.34 -6 MET A CA 6
ATOM 12113 C C . MET A 1 1 ? 2.056 15.701 10.500 1.00 32.52 -6 MET A C 6
ATOM 12114 O O . MET A 1 1 ? 3.170 15.193 10.629 1.00 75.40 -6 MET A O 6
ATOM 12130 N N . HIS A 1 2 ? 1.876 16.977 10.175 1.00 41.54 -5 HIS A N 6
ATOM 12131 C CA . HIS A 1 2 ? 3.004 17.874 9.947 1.00 41.44 -5 HIS A CA 6
ATOM 12132 C C . HIS A 1 2 ? 2.552 19.331 9.965 1.00 62.31 -5 HIS A C 6
ATOM 12133 O O . HIS A 1 2 ? 3.057 20.139 10.745 1.00 70.22 -5 HIS A O 6
ATOM 12147 N N . HIS A 1 3 ? 1.598 19.660 9.100 1.00 23.34 -4 HIS A N 6
ATOM 12148 C CA . HIS A 1 3 ? 1.077 21.021 9.017 1.00 41.35 -4 HIS A CA 6
ATOM 12149 C C . HIS A 1 3 ? -0.386 21.017 8.583 1.00 63.41 -4 HIS A C 6
ATOM 12150 O O . HIS A 1 3 ? -0.930 19.979 8.208 1.00 74.14 -4 HIS A O 6
ATOM 12164 N N . HIS A 1 4 ? -1.016 22.186 8.638 1.00 34.41 -3 HIS A N 6
ATOM 12165 C CA . HIS A 1 4 ? -2.417 22.317 8.251 1.00 32.32 -3 HIS A CA 6
ATOM 12166 C C . HIS A 1 4 ? -2.757 23.770 7.930 1.00 34.52 -3 HIS A C 6
ATOM 12167 O O . HIS A 1 4 ? -1.908 24.654 8.033 1.00 24.12 -3 HIS A O 6
ATOM 12181 N N . HIS A 1 5 ? -4.006 24.006 7.541 1.00 3.53 -2 HIS A N 6
ATOM 12182 C CA . HIS A 1 5 ? -4.459 25.352 7.204 1.00 33.25 -2 HIS A CA 6
ATOM 12183 C C . HIS A 1 5 ? -5.495 25.844 8.211 1.00 51.30 -2 HIS A C 6
ATOM 12184 O O . HIS A 1 5 ? -5.226 26.748 9.003 1.00 71.12 -2 HIS A O 6
ATOM 12198 N N . HIS A 1 6 ? -6.680 25.244 8.174 1.00 14.43 -1 HIS A N 6
ATOM 12199 C CA . HIS A 1 6 ? -7.758 25.621 9.082 1.00 42.13 -1 HIS A CA 6
ATOM 12200 C C . HIS A 1 6 ? -8.044 27.118 8.994 1.00 22.41 -1 HIS A C 6
ATOM 12201 O O . HIS A 1 6 ? -7.666 27.885 9.880 1.00 14.24 -1 HIS A O 6
ATOM 12215 N N . HIS A 1 7 ? -8.711 27.525 7.920 1.00 12.42 0 HIS A N 6
ATOM 12216 C CA . HIS A 1 7 ? -9.048 28.930 7.716 1.00 41.00 0 HIS A CA 6
ATOM 12217 C C . HIS A 1 7 ? -10.549 29.157 7.870 1.00 43.24 0 HIS A C 6
ATOM 12218 O O . HIS A 1 7 ? -11.004 29.699 8.877 1.00 4.41 0 HIS A O 6
ATOM 12232 N N . SER A 1 8 ? -11.311 28.739 6.864 1.00 30.04 1 SER A N 6
ATOM 12233 C CA . SER A 1 8 ? -12.761 28.902 6.886 1.00 70.12 1 SER A CA 6
ATOM 12234 C C . SER A 1 8 ? -13.424 27.753 7.640 1.00 30.10 1 SER A C 6
ATOM 12235 O O . SER A 1 8 ? -13.966 27.940 8.729 1.00 64.13 1 SER A O 6
ATOM 12243 N N . GLY A 1 9 ? -13.378 26.562 7.051 1.00 12.54 2 GLY A N 6
ATOM 12244 C CA . GLY A 1 9 ? -13.979 25.399 7.679 1.00 43.32 2 GLY A CA 6
ATOM 12245 C C . GLY A 1 9 ? -13.018 24.231 7.776 1.00 40.31 2 GLY A C 6
ATOM 12246 O O . GLY A 1 9 ? -13.431 23.095 8.006 1.00 14.54 2 GLY A O 6
ATOM 12250 N N . SER A 1 10 ? -11.730 24.509 7.598 1.00 5.42 3 SER A N 6
ATOM 12251 C CA . SER A 1 10 ? -10.708 23.472 7.661 1.00 3.12 3 SER A CA 6
ATOM 12252 C C . SER A 1 10 ? -10.908 22.445 6.551 1.00 60.31 3 SER A C 6
ATOM 12253 O O . SER A 1 10 ? -11.815 21.613 6.616 1.00 52.24 3 SER A O 6
ATOM 12261 N N . LEU A 1 11 ? -10.056 22.508 5.535 1.00 51.05 4 LEU A N 6
ATOM 12262 C CA . LEU A 1 11 ? -10.137 21.583 4.410 1.00 14.23 4 LEU A CA 6
ATOM 12263 C C . LEU A 1 11 ? -10.182 20.137 4.894 1.00 32.44 4 LEU A C 6
ATOM 12264 O O . LEU A 1 11 ? -10.880 19.301 4.324 1.00 14.52 4 LEU A O 6
ATOM 12280 N N . GLY A 1 12 ? -9.432 19.851 5.955 1.00 13.44 5 GLY A N 6
ATOM 12281 C CA . GLY A 1 12 ? -9.402 18.507 6.501 1.00 11.33 5 GLY A CA 6
ATOM 12282 C C . GLY A 1 12 ? -10.720 18.108 7.135 1.00 24.12 5 GLY A C 6
ATOM 12283 O O . GLY A 1 12 ? -11.112 16.942 7.091 1.00 0.11 5 GLY A O 6
ATOM 12287 N N . ASP A 1 13 ? -11.406 19.079 7.729 1.00 24.43 6 ASP A N 6
ATOM 12288 C CA . ASP A 1 13 ? -12.687 18.825 8.378 1.00 55.45 6 ASP A CA 6
ATOM 12289 C C . ASP A 1 13 ? -13.768 18.521 7.344 1.00 23.21 6 ASP A C 6
ATOM 12290 O O . ASP A 1 13 ? -14.531 17.567 7.493 1.00 20.33 6 ASP A O 6
ATOM 12299 N N . GLN A 1 14 ? -13.825 19.339 6.298 1.00 61.22 7 GLN A N 6
ATOM 12300 C CA . GLN A 1 14 ? -14.813 19.157 5.241 1.00 3.10 7 GLN A CA 6
ATOM 12301 C C . GLN A 1 14 ? -14.653 17.796 4.573 1.00 34.12 7 GLN A C 6
ATOM 12302 O O . GLN A 1 14 ? -15.638 17.111 4.292 1.00 40.12 7 GLN A O 6
ATOM 12316 N N . LEU A 1 15 ? -13.408 17.409 4.322 1.00 71.33 8 LEU A N 6
ATOM 12317 C CA . LEU A 1 15 ? -13.119 16.127 3.687 1.00 45.52 8 LEU A CA 6
ATOM 12318 C C . LEU A 1 15 ? -13.536 14.968 4.585 1.00 63.34 8 LEU A C 6
ATOM 12319 O O . LEU A 1 15 ? -14.121 13.988 4.122 1.00 61.42 8 LEU A O 6
ATOM 12335 N N . THR A 1 16 ? -13.232 15.085 5.874 1.00 23.25 9 THR A N 6
ATOM 12336 C CA . THR A 1 16 ? -13.576 14.048 6.838 1.00 22.24 9 THR A CA 6
ATOM 12337 C C . THR A 1 16 ? -15.085 13.955 7.031 1.00 13.01 9 THR A C 6
ATOM 12338 O O . THR A 1 16 ? -15.639 12.862 7.146 1.00 32.33 9 THR A O 6
ATOM 12349 N N . SER A 1 17 ? -15.744 15.109 7.065 1.00 14.12 10 SER A N 6
ATOM 12350 C CA . SER A 1 17 ? -17.191 15.157 7.247 1.00 71.40 10 SER A CA 6
ATOM 12351 C C . SER A 1 17 ? -17.904 14.400 6.132 1.00 33.12 10 SER A C 6
ATOM 12352 O O . SER A 1 17 ? -18.830 13.626 6.383 1.00 63.15 10 SER A O 6
ATOM 12360 N N . THR A 1 18 ? -17.468 14.627 4.897 1.00 4.00 11 THR A N 6
ATOM 12361 C CA . THR A 1 18 ? -18.065 13.968 3.742 1.00 60.54 11 THR A CA 6
ATOM 12362 C C . THR A 1 18 ? -17.570 12.532 3.612 1.00 13.12 11 THR A C 6
ATOM 12363 O O . THR A 1 18 ? -18.363 11.603 3.451 1.00 14.22 11 THR A O 6
ATOM 12374 N N . LEU A 1 19 ? -16.256 12.355 3.684 1.00 53.45 12 LEU A N 6
ATOM 12375 C CA . LEU A 1 19 ? -15.655 11.030 3.575 1.00 3.31 12 LEU A CA 6
ATOM 12376 C C . LEU A 1 19 ? -16.238 10.080 4.616 1.00 12.35 12 LEU A C 6
ATOM 12377 O O . LEU A 1 19 ? -16.602 8.947 4.302 1.00 2.14 12 LEU A O 6
ATOM 12393 N N . ALA A 1 20 ? -16.326 10.551 5.856 1.00 42.41 13 ALA A N 6
ATOM 12394 C CA . ALA A 1 20 ? -16.869 9.746 6.941 1.00 72.51 13 ALA A CA 6
ATOM 12395 C C . ALA A 1 20 ? -18.371 9.542 6.776 1.00 32.12 13 ALA A C 6
ATOM 12396 O O . ALA A 1 20 ? -18.892 8.456 7.030 1.00 42.22 13 ALA A O 6
ATOM 12403 N N . SER A 1 21 ? -19.063 10.593 6.349 1.00 50.31 14 SER A N 6
ATOM 12404 C CA . SER A 1 21 ? -20.507 10.531 6.153 1.00 31.41 14 SER A CA 6
ATOM 12405 C C . SER A 1 21 ? -20.870 9.462 5.126 1.00 4.01 14 SER A C 6
ATOM 12406 O O . SER A 1 21 ? -21.796 8.678 5.331 1.00 22.32 14 SER A O 6
ATOM 12414 N N . ALA A 1 22 ? -20.134 9.439 4.020 1.00 72.51 15 ALA A N 6
ATOM 12415 C CA . ALA A 1 22 ? -20.376 8.467 2.962 1.00 61.51 15 ALA A CA 6
ATOM 12416 C C . ALA A 1 22 ? -20.023 7.056 3.422 1.00 15.23 15 ALA A C 6
ATOM 12417 O O . ALA A 1 22 ? -20.777 6.109 3.190 1.00 12.45 15 ALA A O 6
ATOM 12424 N N . LEU A 1 23 ? -18.874 6.921 4.073 1.00 73.14 16 LEU A N 6
ATOM 12425 C CA . LEU A 1 23 ? -18.421 5.624 4.564 1.00 31.14 16 LEU A CA 6
ATOM 12426 C C . LEU A 1 23 ? -19.321 5.125 5.690 1.00 75.25 16 LEU A C 6
ATOM 12427 O O . LEU A 1 23 ? -19.316 3.938 6.024 1.00 23.14 16 LEU A O 6
ATOM 12443 N N . THR A 1 24 ? -20.095 6.035 6.272 1.00 42.52 17 THR A N 6
ATOM 12444 C CA . THR A 1 24 ? -21.001 5.687 7.358 1.00 40.02 17 THR A CA 6
ATOM 12445 C C . THR A 1 24 ? -22.243 4.977 6.833 1.00 41.51 17 THR A C 6
ATOM 12446 O O . THR A 1 24 ? -22.908 4.243 7.564 1.00 32.32 17 THR A O 6
ATOM 12457 N N . LYS A 1 25 ? -22.552 5.198 5.559 1.00 65.30 18 LYS A N 6
ATOM 12458 C CA . LYS A 1 25 ? -23.714 4.578 4.934 1.00 50.21 18 LYS A CA 6
ATOM 12459 C C . LYS A 1 25 ? -23.286 3.550 3.891 1.00 24.30 18 LYS A C 6
ATOM 12460 O O . LYS A 1 25 ? -24.086 3.129 3.054 1.00 64.44 18 LYS A O 6
ATOM 12479 N N . THR A 1 26 ? -22.020 3.149 3.947 1.00 61.43 19 THR A N 6
ATOM 12480 C CA . THR A 1 26 ? -21.486 2.170 3.008 1.00 12.23 19 THR A CA 6
ATOM 12481 C C . THR A 1 26 ? -21.486 0.771 3.613 1.00 20.41 19 THR A C 6
ATOM 12482 O O . THR A 1 26 ? -20.978 0.560 4.713 1.00 21.34 19 THR A O 6
ATOM 12493 N N . ASN A 1 27 ? -22.060 -0.183 2.886 1.00 64.50 20 ASN A N 6
ATOM 12494 C CA . ASN A 1 27 ? -22.125 -1.564 3.352 1.00 2.24 20 ASN A CA 6
ATOM 12495 C C . ASN A 1 27 ? -20.740 -2.075 3.736 1.00 42.33 20 ASN A C 6
ATOM 12496 O O . ASN A 1 27 ? -20.599 -2.912 4.627 1.00 35.42 20 ASN A O 6
ATOM 12507 N N . THR A 1 28 ? -19.717 -1.564 3.056 1.00 1.15 21 THR A N 6
ATOM 12508 C CA . THR A 1 28 ? -18.343 -1.968 3.325 1.00 74.10 21 THR A CA 6
ATOM 12509 C C . THR A 1 28 ? -17.930 -1.602 4.746 1.00 41.13 21 THR A C 6
ATOM 12510 O O . THR A 1 28 ? -17.008 -2.195 5.308 1.00 43.14 21 THR A O 6
ATOM 12521 N N . LEU A 1 29 ? -18.618 -0.623 5.323 1.00 22.24 22 LEU A N 6
ATOM 12522 C CA . LEU A 1 29 ? -18.322 -0.178 6.681 1.00 0.24 22 LEU A CA 6
ATOM 12523 C C . LEU A 1 29 ? -19.329 -0.752 7.672 1.00 21.32 22 LEU A C 6
ATOM 12524 O O . LEU A 1 29 ? -18.968 -1.145 8.782 1.00 35.41 22 LEU A O 6
ATOM 12540 N N . LYS A 1 30 ? -20.593 -0.799 7.265 1.00 64.31 23 LYS A N 6
ATOM 12541 C CA . LYS A 1 30 ? -21.652 -1.328 8.116 1.00 10.25 23 LYS A CA 6
ATOM 12542 C C . LYS A 1 30 ? -21.503 -2.834 8.297 1.00 71.23 23 LYS A C 6
ATOM 12543 O O . LYS A 1 30 ? -21.820 -3.376 9.356 1.00 53.24 23 LYS A O 6
ATOM 12562 N N . ALA A 1 31 ? -21.018 -3.505 7.257 1.00 73.53 24 ALA A N 6
ATOM 12563 C CA . ALA A 1 31 ? -20.824 -4.950 7.304 1.00 43.54 24 ALA A CA 6
ATOM 12564 C C . ALA A 1 31 ? -19.645 -5.317 8.198 1.00 64.00 24 ALA A C 6
ATOM 12565 O O . ALA A 1 31 ? -19.744 -6.210 9.039 1.00 21.33 24 ALA A O 6
ATOM 12572 N N . VAL A 1 32 ? -18.527 -4.623 8.010 1.00 24.34 25 VAL A N 6
ATOM 12573 C CA . VAL A 1 32 ? -17.328 -4.875 8.800 1.00 62.35 25 VAL A CA 6
ATOM 12574 C C . VAL A 1 32 ? -17.518 -4.430 10.246 1.00 72.10 25 VAL A C 6
ATOM 12575 O O . VAL A 1 32 ? -17.082 -5.107 11.177 1.00 31.04 25 VAL A O 6
ATOM 12588 N N . SER A 1 33 ? -18.173 -3.287 10.426 1.00 32.11 26 SER A N 6
ATOM 12589 C CA . SER A 1 33 ? -18.419 -2.750 11.759 1.00 5.15 26 SER A CA 6
ATOM 12590 C C . SER A 1 33 ? -19.323 -3.679 12.562 1.00 71.10 26 SER A C 6
ATOM 12591 O O . SER A 1 33 ? -19.027 -4.012 13.710 1.00 12.31 26 SER A O 6
ATOM 12599 N N . ALA A 1 34 ? -20.426 -4.097 11.950 1.00 2.44 27 ALA A N 6
ATOM 12600 C CA . ALA A 1 34 ? -21.373 -4.990 12.606 1.00 64.21 27 ALA A CA 6
ATOM 12601 C C . ALA A 1 34 ? -20.759 -6.366 12.839 1.00 41.43 27 ALA A C 6
ATOM 12602 O O . ALA A 1 34 ? -21.166 -7.093 13.744 1.00 21.41 27 ALA A O 6
ATOM 12609 N N . SER A 1 35 ? -19.776 -6.717 12.014 1.00 13.31 28 SER A N 6
ATOM 12610 C CA . SER A 1 35 ? -19.109 -8.009 12.127 1.00 22.01 28 SER A CA 6
ATOM 12611 C C . SER A 1 35 ? -18.221 -8.054 13.367 1.00 71.55 28 SER A C 6
ATOM 12612 O O . SER A 1 35 ? -17.945 -9.125 13.909 1.00 72.11 28 SER A O 6
ATOM 12620 N N . LYS A 1 36 ? -17.776 -6.884 13.812 1.00 3.42 29 LYS A N 6
ATOM 12621 C CA . LYS A 1 36 ? -16.920 -6.787 14.989 1.00 53.21 29 LYS A CA 6
ATOM 12622 C C . LYS A 1 36 ? -15.725 -7.728 14.871 1.00 14.04 29 LYS A C 6
ATOM 12623 O O . LYS A 1 36 ? -15.538 -8.636 15.682 1.00 4.40 29 LYS A O 6
ATOM 12642 N N . PRO A 1 37 ? -14.897 -7.509 13.840 1.00 50.44 30 PRO A N 6
ATOM 12643 C CA . PRO A 1 37 ? -13.705 -8.326 13.594 1.00 2.03 30 PRO A CA 6
ATOM 12644 C C . PRO A 1 37 ? -12.620 -8.099 14.641 1.00 72.41 30 PRO A C 6
ATOM 12645 O O . PRO A 1 37 ? -12.590 -8.769 15.673 1.00 21.45 30 PRO A O 6
ATOM 12656 N N . SER A 1 38 ? -11.730 -7.150 14.369 1.00 52.43 31 SER A N 6
ATOM 12657 C CA . SER A 1 38 ? -10.641 -6.837 15.286 1.00 12.13 31 SER A CA 6
ATOM 12658 C C . SER A 1 38 ? -9.691 -5.815 14.671 1.00 64.35 31 SER A C 6
ATOM 12659 O O . SER A 1 38 ? -9.644 -5.647 13.454 1.00 2.41 31 SER A O 6
ATOM 12667 N N . ALA A 1 39 ? -8.932 -5.134 15.525 1.00 13.21 32 ALA A N 6
ATOM 12668 C CA . ALA A 1 39 ? -7.980 -4.129 15.067 1.00 30.12 32 ALA A CA 6
ATOM 12669 C C . ALA A 1 39 ? -6.900 -4.755 14.191 1.00 74.31 32 ALA A C 6
ATOM 12670 O O . ALA A 1 39 ? -6.258 -4.070 13.395 1.00 22.53 32 ALA A O 6
ATOM 12677 N N . ASN A 1 40 ? -6.704 -6.062 14.343 1.00 4.14 33 ASN A N 6
ATOM 12678 C CA . ASN A 1 40 ? -5.700 -6.779 13.566 1.00 22.43 33 ASN A CA 6
ATOM 12679 C C . ASN A 1 40 ? -6.132 -6.911 12.110 1.00 43.34 33 ASN A C 6
ATOM 12680 O O . ASN A 1 40 ? -5.361 -6.620 11.194 1.00 61.50 33 ASN A O 6
ATOM 12691 N N . VAL A 1 41 ? -7.369 -7.350 11.901 1.00 3.34 34 VAL A N 6
ATOM 12692 C CA . VAL A 1 41 ? -7.904 -7.518 10.556 1.00 10.23 34 VAL A CA 6
ATOM 12693 C C . VAL A 1 41 ? -8.372 -6.187 9.980 1.00 41.42 34 VAL A C 6
ATOM 12694 O O . VAL A 1 41 ? -8.218 -5.927 8.787 1.00 43.42 34 VAL A O 6
ATOM 12707 N N . ALA A 1 42 ? -8.944 -5.346 10.835 1.00 63.40 35 ALA A N 6
ATOM 12708 C CA . ALA A 1 42 ? -9.432 -4.040 10.413 1.00 43.41 35 ALA A CA 6
ATOM 12709 C C . ALA A 1 42 ? -8.327 -3.231 9.740 1.00 74.44 35 ALA A C 6
ATOM 12710 O O . ALA A 1 42 ? -8.556 -2.574 8.724 1.00 30.31 35 ALA A O 6
ATOM 12717 N N . VAL A 1 43 ? -7.129 -3.286 10.312 1.00 11.22 36 VAL A N 6
ATOM 12718 C CA . VAL A 1 43 ? -5.988 -2.560 9.767 1.00 1.10 36 VAL A CA 6
ATOM 12719 C C . VAL A 1 43 ? -5.586 -3.111 8.404 1.00 61.51 36 VAL A C 6
ATOM 12720 O O . VAL A 1 43 ? -5.209 -2.359 7.506 1.00 3.33 36 VAL A O 6
ATOM 12733 N N . ALA A 1 44 ? -5.669 -4.429 8.257 1.00 73.32 37 ALA A N 6
ATOM 12734 C CA . ALA A 1 44 ? -5.316 -5.082 7.002 1.00 24.31 37 ALA A CA 6
ATOM 12735 C C . ALA A 1 44 ? -6.324 -4.749 5.908 1.00 23.23 37 ALA A C 6
ATOM 12736 O O . ALA A 1 44 ? -5.960 -4.599 4.741 1.00 13.22 37 ALA A O 6
ATOM 12743 N N . ILE A 1 45 ? -7.591 -4.633 6.292 1.00 60.22 38 ILE A N 6
ATOM 12744 C CA . ILE A 1 45 ? -8.650 -4.317 5.343 1.00 42.32 38 ILE A CA 6
ATOM 12745 C C . ILE A 1 45 ? -8.544 -2.874 4.860 1.00 61.31 38 ILE A C 6
ATOM 12746 O O . ILE A 1 45 ? -8.692 -2.593 3.671 1.00 30.32 38 ILE A O 6
ATOM 12762 N N . VAL A 1 46 ? -8.286 -1.962 5.792 1.00 64.44 39 VAL A N 6
ATOM 12763 C CA . VAL A 1 46 ? -8.157 -0.548 5.464 1.00 44.35 39 VAL A CA 6
ATOM 12764 C C . VAL A 1 46 ? -6.886 -0.284 4.664 1.00 65.14 39 VAL A C 6
ATOM 12765 O O . VAL A 1 46 ? -6.874 0.543 3.751 1.00 64.44 39 VAL A O 6
ATOM 12778 N N . THR A 1 47 ? -5.815 -0.992 5.012 1.00 33.12 40 THR A N 6
ATOM 12779 C CA . THR A 1 47 ? -4.538 -0.834 4.328 1.00 13.44 40 THR A CA 6
ATOM 12780 C C . THR A 1 47 ? -4.666 -1.159 2.844 1.00 10.40 40 THR A C 6
ATOM 12781 O O . THR A 1 47 ? -4.088 -0.477 1.997 1.00 73.32 40 THR A O 6
ATOM 12792 N N . SER A 1 48 ? -5.428 -2.204 2.534 1.00 62.24 41 SER A N 6
ATOM 12793 C CA . SER A 1 48 ? -5.628 -2.621 1.152 1.00 54.42 41 SER A CA 6
ATOM 12794 C C . SER A 1 48 ? -6.238 -1.492 0.326 1.00 22.40 41 SER A C 6
ATOM 12795 O O . SER A 1 48 ? -5.826 -1.242 -0.805 1.00 61.13 41 SER A O 6
ATOM 12803 N N . GLY A 1 49 ? -7.224 -0.811 0.904 1.00 12.32 42 GLY A N 6
ATOM 12804 C CA . GLY A 1 49 ? -7.875 0.284 0.208 1.00 33.34 42 GLY A CA 6
ATOM 12805 C C . GLY A 1 49 ? -7.000 1.518 0.122 1.00 1.21 42 GLY A C 6
ATOM 12806 O O . GLY A 1 49 ? -7.029 2.240 -0.876 1.00 72.14 42 GLY A O 6
ATOM 12810 N N . LEU A 1 50 ? -6.221 1.763 1.169 1.00 50.14 43 LEU A N 6
ATOM 12811 C CA . LEU A 1 50 ? -5.334 2.920 1.208 1.00 62.32 43 LEU A CA 6
ATOM 12812 C C . LEU A 1 50 ? -4.282 2.837 0.106 1.00 1.22 43 LEU A C 6
ATOM 12813 O O . LEU A 1 50 ? -4.004 3.823 -0.578 1.00 1.12 43 LEU A O 6
ATOM 12829 N N . LYS A 1 51 ? -3.700 1.655 -0.061 1.00 54.14 44 LYS A N 6
ATOM 12830 C CA . LYS A 1 51 ? -2.681 1.441 -1.082 1.00 0.41 44 LYS A CA 6
ATOM 12831 C C . LYS A 1 51 ? -3.262 1.634 -2.479 1.00 40.45 44 LYS A C 6
ATOM 12832 O O . LYS A 1 51 ? -2.639 2.255 -3.341 1.00 15.53 44 LYS A O 6
ATOM 12851 N N . LYS A 1 52 ? -4.458 1.099 -2.697 1.00 1.11 45 LYS A N 6
ATOM 12852 C CA . LYS A 1 52 ? -5.125 1.214 -3.989 1.00 25.34 45 LYS A CA 6
ATOM 12853 C C . LYS A 1 52 ? -5.547 2.655 -4.256 1.00 23.02 45 LYS A C 6
ATOM 12854 O O . LYS A 1 52 ? -5.350 3.177 -5.354 1.00 61.44 45 LYS A O 6
ATOM 12873 N N . ALA A 1 53 ? -6.128 3.295 -3.246 1.00 63.50 46 ALA A N 6
ATOM 12874 C CA . ALA A 1 53 ? -6.573 4.678 -3.372 1.00 75.40 46 ALA A CA 6
ATOM 12875 C C . ALA A 1 53 ? -5.409 5.601 -3.713 1.00 31.30 46 ALA A C 6
ATOM 12876 O O . ALA A 1 53 ? -5.494 6.409 -4.638 1.00 70.24 46 ALA A O 6
ATOM 12883 N N . LEU A 1 54 ? -4.322 5.478 -2.958 1.00 73.42 47 LEU A N 6
ATOM 12884 C CA . LEU A 1 54 ? -3.139 6.303 -3.180 1.00 14.01 47 LEU A CA 6
ATOM 12885 C C . LEU A 1 54 ? -2.463 5.942 -4.498 1.00 50.24 47 LEU A C 6
ATOM 12886 O O . LEU A 1 54 ? -1.928 6.806 -5.190 1.00 63.02 47 LEU A O 6
ATOM 12902 N N . GLY A 1 55 ? -2.494 4.657 -4.842 1.00 23.02 48 GLY A N 6
ATOM 12903 C CA . GLY A 1 55 ? -1.883 4.205 -6.078 1.00 44.34 48 GLY A CA 6
ATOM 12904 C C . GLY A 1 55 ? -2.632 4.686 -7.305 1.00 60.14 48 GLY A C 6
ATOM 12905 O O . GLY A 1 55 ? -2.029 4.942 -8.347 1.00 61.14 48 GLY A O 6
ATOM 12909 N N . ALA A 1 56 ? -3.949 4.807 -7.183 1.00 33.22 49 ALA A N 6
ATOM 12910 C CA . ALA A 1 56 ? -4.781 5.260 -8.291 1.00 23.55 49 ALA A CA 6
ATOM 12911 C C . ALA A 1 56 ? -4.740 6.779 -8.421 1.00 52.41 49 ALA A C 6
ATOM 12912 O O . ALA A 1 56 ? -5.077 7.332 -9.469 1.00 55.52 49 ALA A O 6
ATOM 12919 N N . LEU A 1 57 ? -4.327 7.450 -7.351 1.00 11.20 50 LEU A N 6
ATOM 12920 C CA . LEU A 1 57 ? -4.244 8.906 -7.347 1.00 23.21 50 LEU A CA 6
ATOM 12921 C C . LEU A 1 57 ? -2.809 9.370 -7.576 1.00 72.13 50 LEU A C 6
ATOM 12922 O O . LEU A 1 57 ? -2.491 10.546 -7.399 1.00 62.31 50 LEU A O 6
ATOM 12938 N N . ARG A 1 58 ? -1.948 8.439 -7.974 1.00 12.42 51 ARG A N 6
ATOM 12939 C CA . ARG A 1 58 ? -0.548 8.753 -8.230 1.00 51.45 51 ARG A CA 6
ATOM 12940 C C . ARG A 1 58 ? 0.072 9.480 -7.041 1.00 3.43 51 ARG A C 6
ATOM 12941 O O . ARG A 1 58 ? 0.991 10.285 -7.203 1.00 54.24 51 ARG A O 6
ATOM 12962 N N . ILE A 1 59 ? -0.438 9.194 -5.848 1.00 63.51 52 ILE A N 6
ATOM 12963 C CA . ILE A 1 59 ? 0.066 9.821 -4.633 1.00 24.33 52 ILE A CA 6
ATOM 12964 C C . ILE A 1 59 ? 1.510 9.410 -4.359 1.00 32.25 52 ILE A C 6
ATOM 12965 O O . ILE A 1 59 ? 1.866 8.239 -4.485 1.00 4.33 52 ILE A O 6
ATOM 12981 N N . ASN A 1 60 ? 2.334 10.381 -3.981 1.00 70.32 53 ASN A N 6
ATOM 12982 C CA . ASN A 1 60 ? 3.739 10.120 -3.688 1.00 50.33 53 ASN A CA 6
ATOM 12983 C C . ASN A 1 60 ? 3.884 8.956 -2.712 1.00 0.24 53 ASN A C 6
ATOM 12984 O O . ASN A 1 60 ? 3.141 8.856 -1.736 1.00 33.53 53 ASN A O 6
ATOM 12995 N N . ALA A 1 61 ? 4.845 8.081 -2.982 1.00 62.14 54 ALA A N 6
ATOM 12996 C CA . ALA A 1 61 ? 5.090 6.926 -2.127 1.00 52.15 54 ALA A CA 6
ATOM 12997 C C . ALA A 1 61 ? 5.440 7.359 -0.708 1.00 65.12 54 ALA A C 6
ATOM 12998 O O . ALA A 1 61 ? 5.030 6.726 0.264 1.00 24.50 54 ALA A O 6
ATOM 13005 N N . GLY A 1 62 ? 6.205 8.442 -0.596 1.00 32.33 55 GLY A N 6
ATOM 13006 C CA . GLY A 1 62 ? 6.599 8.940 0.710 1.00 15.14 55 GLY A CA 6
ATOM 13007 C C . GLY A 1 62 ? 5.408 9.249 1.596 1.00 52.12 55 GLY A C 6
ATOM 13008 O O . GLY A 1 62 ? 5.332 8.780 2.732 1.00 63.34 55 GLY A O 6
ATOM 13012 N N . VAL A 1 63 ? 4.475 10.040 1.077 1.00 21.01 56 VAL A N 6
ATOM 13013 C CA . VAL A 1 63 ? 3.282 10.412 1.829 1.00 72.52 56 VAL A CA 6
ATOM 13014 C C . VAL A 1 63 ? 2.315 9.239 1.939 1.00 31.31 56 VAL A C 6
ATOM 13015 O O . VAL A 1 63 ? 1.635 9.075 2.951 1.00 30.44 56 VAL A O 6
ATOM 13028 N N . SER A 1 64 ? 2.258 8.425 0.889 1.00 61.20 57 SER A N 6
ATOM 13029 C CA . SER A 1 64 ? 1.371 7.268 0.866 1.00 22.44 57 SER A CA 6
ATOM 13030 C C . SER A 1 64 ? 1.823 6.217 1.875 1.00 13.31 57 SER A C 6
ATOM 13031 O O . SER A 1 64 ? 1.058 5.326 2.245 1.00 2.40 57 SER A O 6
ATOM 13039 N N . SER A 1 65 ? 3.071 6.327 2.315 1.00 62.42 58 SER A N 6
ATOM 13040 C CA . SER A 1 65 ? 3.628 5.385 3.278 1.00 73.44 58 SER A CA 6
ATOM 13041 C C . SER A 1 65 ? 3.209 5.747 4.700 1.00 1.34 58 SER A C 6
ATOM 13042 O O . SER A 1 65 ? 2.803 4.884 5.477 1.00 13.12 58 SER A O 6
ATOM 13050 N N . GLN A 1 66 ? 3.310 7.030 5.030 1.00 11.12 59 GLN A N 6
ATOM 13051 C CA . GLN A 1 66 ? 2.941 7.508 6.358 1.00 43.23 59 GLN A CA 6
ATOM 13052 C C . GLN A 1 66 ? 1.429 7.457 6.554 1.00 63.44 59 GLN A C 6
ATOM 13053 O O . GLN A 1 66 ? 0.945 7.198 7.657 1.00 14.10 59 GLN A O 6
ATOM 13067 N N . LEU A 1 67 ? 0.690 7.708 5.480 1.00 73.05 60 LEU A N 6
ATOM 13068 C CA . LEU A 1 67 ? -0.768 7.690 5.533 1.00 63.40 60 LEU A CA 6
ATOM 13069 C C . LEU A 1 67 ? -1.280 6.328 5.989 1.00 53.53 60 LEU A C 6
ATOM 13070 O O . LEU A 1 67 ? -2.251 6.236 6.740 1.00 31.51 60 LEU A O 6
ATOM 13086 N N . THR A 1 68 ? -0.620 5.269 5.529 1.00 64.22 61 THR A N 6
ATOM 13087 C CA . THR A 1 68 ? -1.007 3.911 5.889 1.00 43.20 61 THR A CA 6
ATOM 13088 C C . THR A 1 68 ? -0.694 3.619 7.352 1.00 31.04 61 THR A C 6
ATOM 13089 O O . THR A 1 68 ? -1.453 2.930 8.033 1.00 61.43 61 THR A O 6
ATOM 13100 N N . SER A 1 69 ? 0.428 4.149 7.830 1.00 12.41 62 SER A N 6
ATOM 13101 C CA . SER A 1 69 ? 0.842 3.943 9.212 1.00 62.44 62 SER A CA 6
ATOM 13102 C C . SER A 1 69 ? -0.085 4.680 10.173 1.00 60.41 62 SER A C 6
ATOM 13103 O O . SER A 1 69 ? -0.409 4.178 11.249 1.00 72.02 62 SER A O 6
ATOM 13111 N N . ALA A 1 70 ? -0.509 5.876 9.777 1.00 55.31 63 ALA A N 6
ATOM 13112 C CA . ALA A 1 70 ? -1.401 6.682 10.601 1.00 72.22 63 ALA A CA 6
ATOM 13113 C C . ALA A 1 70 ? -2.815 6.112 10.598 1.00 12.22 63 ALA A C 6
ATOM 13114 O O . ALA A 1 70 ? -3.383 5.828 11.653 1.00 1.42 63 ALA A O 6
ATOM 13121 N N . VAL A 1 71 ? -3.380 5.949 9.406 1.00 35.42 64 VAL A N 6
ATOM 13122 C CA . VAL A 1 71 ? -4.730 5.413 9.267 1.00 41.15 64 VAL A CA 6
ATOM 13123 C C . VAL A 1 71 ? -4.891 4.119 10.056 1.00 74.23 64 VAL A C 6
ATOM 13124 O O . VAL A 1 71 ? -5.929 3.881 10.674 1.00 44.33 64 VAL A O 6
ATOM 13137 N N . SER A 1 72 ? -3.856 3.284 10.032 1.00 52.14 65 SER A N 6
ATOM 13138 C CA . SER A 1 72 ? -3.884 2.011 10.743 1.00 1.51 65 SER A CA 6
ATOM 13139 C C . SER A 1 72 ? -3.898 2.232 12.253 1.00 51.55 65 SER A C 6
ATOM 13140 O O . SER A 1 72 ? -4.550 1.496 12.992 1.00 33.21 65 SER A O 6
ATOM 13148 N N . GLN A 1 73 ? -3.173 3.252 12.701 1.00 21.31 66 GLN A N 6
ATOM 13149 C CA . GLN A 1 73 ? -3.100 3.570 14.123 1.00 31.04 66 GLN A CA 6
ATOM 13150 C C . GLN A 1 73 ? -4.470 3.968 14.662 1.00 15.20 66 GLN A C 6
ATOM 13151 O O . GLN A 1 73 ? -4.915 3.459 15.690 1.00 15.02 66 GLN A O 6
ATOM 13165 N N . ALA A 1 74 ? -5.135 4.881 13.961 1.00 55.35 67 ALA A N 6
ATOM 13166 C CA . ALA A 1 74 ? -6.455 5.345 14.368 1.00 41.15 67 ALA A CA 6
ATOM 13167 C C . ALA A 1 74 ? -7.471 4.209 14.334 1.00 23.43 67 ALA A C 6
ATOM 13168 O O . ALA A 1 74 ? -8.299 4.076 15.236 1.00 63.33 67 ALA A O 6
ATOM 13175 N N . VAL A 1 75 ? -7.404 3.392 13.287 1.00 30.44 68 VAL A N 6
ATOM 13176 C CA . VAL A 1 75 ? -8.318 2.267 13.137 1.00 35.54 68 VAL A CA 6
ATOM 13177 C C . VAL A 1 75 ? -8.021 1.175 14.159 1.00 21.53 68 VAL A C 6
ATOM 13178 O O . VAL A 1 75 ? -8.913 0.431 14.565 1.00 20.51 68 VAL A O 6
ATOM 13191 N N . ALA A 1 76 ? -6.761 1.087 14.572 1.00 24.34 69 ALA A N 6
ATOM 13192 C CA . ALA A 1 76 ? -6.346 0.089 15.549 1.00 72.52 69 ALA A CA 6
ATOM 13193 C C . ALA A 1 76 ? -6.579 0.584 16.973 1.00 40.04 69 ALA A C 6
ATOM 13194 O O . ALA A 1 76 ? -6.270 -0.111 17.940 1.00 25.32 69 ALA A O 6
ATOM 13201 N N . ASN A 1 77 ? -7.126 1.789 17.093 1.00 34.34 70 ASN A N 6
ATOM 13202 C CA . ASN A 1 77 ? -7.400 2.377 18.400 1.00 51.23 70 ASN A CA 6
ATOM 13203 C C . ASN A 1 77 ? -8.893 2.337 18.712 1.00 12.52 70 ASN A C 6
ATOM 13204 O O . ASN A 1 77 ? -9.294 2.288 19.875 1.00 73.02 70 ASN A O 6
ATOM 13215 N N . VAL A 1 78 ? -9.711 2.358 17.665 1.00 10.45 71 VAL A N 6
ATOM 13216 C CA . VAL A 1 78 ? -11.160 2.323 17.827 1.00 12.52 71 VAL A CA 6
ATOM 13217 C C . VAL A 1 78 ? -11.614 0.995 18.421 1.00 15.13 71 VAL A C 6
ATOM 13218 O O . VAL A 1 78 ? -12.680 0.908 19.032 1.00 1.22 71 VAL A O 6
ATOM 13231 N N . ARG A 1 79 ? -10.800 -0.039 18.237 1.00 4.23 72 ARG A N 6
ATOM 13232 C CA . ARG A 1 79 ? -11.118 -1.365 18.754 1.00 3.11 72 ARG A CA 6
ATOM 13233 C C . ARG A 1 79 ? -12.384 -1.912 18.101 1.00 61.22 72 ARG A C 6
ATOM 13234 O O . ARG A 1 79 ? -13.217 -1.169 17.585 1.00 31.14 72 ARG A O 6
ATOM 13255 N N . PRO A 1 80 ? -12.532 -3.245 18.125 1.00 54.42 73 PRO A N 6
ATOM 13256 C CA . PRO A 1 80 ? -13.693 -3.923 17.540 1.00 23.44 73 PRO A CA 6
ATOM 13257 C C . PRO A 1 80 ? -14.971 -3.669 18.332 1.00 14.05 73 PRO A C 6
ATOM 13258 O O . PRO A 1 80 ? -14.926 -3.369 19.524 1.00 74.52 73 PRO A O 6
ATOM 13269 N N . GLY A 1 81 ? -16.113 -3.790 17.659 1.00 31.50 74 GLY A N 6
ATOM 13270 C CA . GLY A 1 81 ? -17.388 -3.570 18.317 1.00 72.45 74 GLY A CA 6
ATOM 13271 C C . GLY A 1 81 ? -17.818 -2.118 18.276 1.00 62.21 74 GLY A C 6
ATOM 13272 O O . GLY A 1 81 ? -18.645 -1.686 19.079 1.00 31.23 74 GLY A O 6
ATOM 13276 N N . SER A 1 82 ? -17.254 -1.360 17.340 1.00 32.52 75 SER A N 6
ATOM 13277 C CA . SER A 1 82 ? -17.580 0.054 17.203 1.00 15.04 75 SER A CA 6
ATOM 13278 C C . SER A 1 82 ? -18.313 0.317 15.890 1.00 64.13 75 SER A C 6
ATOM 13279 O O . SER A 1 82 ? -18.008 -0.290 14.864 1.00 31.31 75 SER A O 6
ATOM 13287 N N . SER A 1 83 ? -19.281 1.227 15.932 1.00 70.41 76 SER A N 6
ATOM 13288 C CA . SER A 1 83 ? -20.062 1.568 14.749 1.00 64.14 76 SER A CA 6
ATOM 13289 C C . SER A 1 83 ? -19.147 1.949 13.588 1.00 14.32 76 SER A C 6
ATOM 13290 O O . SER A 1 83 ? -17.975 2.280 13.769 1.00 33.24 76 SER A O 6
ATOM 13298 N N . PRO A 1 84 ? -19.697 1.902 12.365 1.00 62.15 77 PRO A N 6
ATOM 13299 C CA . PRO A 1 84 ? -18.950 2.240 11.149 1.00 61.34 77 PRO A CA 6
ATOM 13300 C C . PRO A 1 84 ? -18.634 3.728 11.057 1.00 45.03 77 PRO A C 6
ATOM 13301 O O . PRO A 1 84 ? -17.888 4.161 10.179 1.00 73.23 77 PRO A O 6
ATOM 13312 N N . ALA A 1 85 ? -19.205 4.508 11.970 1.00 55.15 78 ALA A N 6
ATOM 13313 C CA . ALA A 1 85 ? -18.981 5.947 11.993 1.00 65.31 78 ALA A CA 6
ATOM 13314 C C . ALA A 1 85 ? -17.581 6.278 12.500 1.00 14.12 78 ALA A C 6
ATOM 13315 O O . ALA A 1 85 ? -16.903 7.151 11.958 1.00 33.52 78 ALA A O 6
ATOM 13322 N N . VAL A 1 86 ? -17.155 5.575 13.544 1.00 64.34 79 VAL A N 6
ATOM 13323 C CA . VAL A 1 86 ? -15.835 5.793 14.125 1.00 43.15 79 VAL A CA 6
ATOM 13324 C C . VAL A 1 86 ? -14.738 5.249 13.217 1.00 3.52 79 VAL A C 6
ATOM 13325 O O . VAL A 1 86 ? -13.676 5.856 13.076 1.00 41.25 79 VAL A O 6
ATOM 13338 N N . TYR A 1 87 ? -15.002 4.102 12.601 1.00 2.12 80 TYR A N 6
ATOM 13339 C CA . TYR A 1 87 ? -14.036 3.475 11.707 1.00 73.35 80 TYR A CA 6
ATOM 13340 C C . TYR A 1 87 ? -13.763 4.358 10.494 1.00 62.23 80 TYR A C 6
ATOM 13341 O O . TYR A 1 87 ? -12.612 4.569 10.112 1.00 33.13 80 TYR A O 6
ATOM 13359 N N . ALA A 1 88 ? -14.831 4.871 9.892 1.00 43.32 81 ALA A N 6
ATOM 13360 C CA . ALA A 1 88 ? -14.708 5.735 8.724 1.00 52.35 81 ALA A CA 6
ATOM 13361 C C . ALA A 1 88 ? -13.966 7.022 9.068 1.00 14.41 81 ALA A C 6
ATOM 13362 O O . ALA A 1 88 ? -13.221 7.559 8.249 1.00 41.11 81 ALA A O 6
ATOM 13369 N N . LYS A 1 89 ? -14.177 7.513 10.284 1.00 22.50 82 LYS A N 6
ATOM 13370 C CA . LYS A 1 89 ? -13.529 8.737 10.738 1.00 2.44 82 LYS A CA 6
ATOM 13371 C C . LYS A 1 89 ? -12.065 8.483 11.083 1.00 23.25 82 LYS A C 6
ATOM 13372 O O . LYS A 1 89 ? -11.205 9.330 10.846 1.00 42.21 82 LYS A O 6
ATOM 13391 N N . ALA A 1 90 ? -11.790 7.309 11.643 1.00 24.45 83 ALA A N 6
ATOM 13392 C CA . ALA A 1 90 ? -10.430 6.943 12.018 1.00 21.42 83 ALA A CA 6
ATOM 13393 C C . ALA A 1 90 ? -9.566 6.705 10.784 1.00 60.54 83 ALA A C 6
ATOM 13394 O O . ALA A 1 90 ? -8.348 6.552 10.887 1.00 31.14 83 ALA A O 6
ATOM 13401 N N . ILE A 1 91 ? -10.203 6.673 9.619 1.00 11.41 84 ILE A N 6
ATOM 13402 C CA . ILE A 1 91 ? -9.492 6.455 8.365 1.00 74.44 84 ILE A CA 6
ATOM 13403 C C . ILE A 1 91 ? -9.411 7.739 7.548 1.00 43.35 84 ILE A C 6
ATOM 13404 O O . ILE A 1 91 ? -8.531 7.893 6.701 1.00 50.21 84 ILE A O 6
ATOM 13420 N N . ALA A 1 92 ? -10.334 8.659 7.808 1.00 70.20 85 ALA A N 6
ATOM 13421 C CA . ALA A 1 92 ? -10.364 9.932 7.098 1.00 21.53 85 ALA A CA 6
ATOM 13422 C C . ALA A 1 92 ? -9.578 10.999 7.853 1.00 15.44 85 ALA A C 6
ATOM 13423 O O . ALA A 1 92 ? -8.902 11.830 7.246 1.00 32.12 85 ALA A O 6
ATOM 13430 N N . ALA A 1 93 ? -9.673 10.972 9.178 1.00 13.41 86 ALA A N 6
ATOM 13431 C CA . ALA A 1 93 ? -8.970 11.936 10.014 1.00 50.10 86 ALA A CA 6
ATOM 13432 C C . ALA A 1 93 ? -7.478 11.949 9.702 1.00 64.22 86 ALA A C 6
ATOM 13433 O O . ALA A 1 93 ? -6.908 12.970 9.317 1.00 62.22 86 ALA A O 6
ATOM 13440 N N . PRO A 1 94 ? -6.827 10.787 9.870 1.00 23.34 87 PRO A N 6
ATOM 13441 C CA . PRO A 1 94 ? -5.392 10.640 9.612 1.00 33.52 87 PRO A CA 6
ATOM 13442 C C . PRO A 1 94 ? -5.058 10.723 8.127 1.00 12.25 87 PRO A C 6
ATOM 13443 O O . PRO A 1 94 ? -3.893 10.836 7.748 1.00 3.21 87 PRO A O 6
ATOM 13454 N N . SER A 1 95 ? -6.090 10.666 7.290 1.00 13.20 88 SER A N 6
ATOM 13455 C CA . SER A 1 95 ? -5.905 10.732 5.844 1.00 35.13 88 SER A CA 6
ATOM 13456 C C . SER A 1 95 ? -5.894 12.180 5.364 1.00 54.14 88 SER A C 6
ATOM 13457 O O . SER A 1 95 ? -5.060 12.568 4.546 1.00 50.52 88 SER A O 6
ATOM 13465 N N . VAL A 1 96 ? -6.827 12.974 5.878 1.00 3.04 89 VAL A N 6
ATOM 13466 C CA . VAL A 1 96 ? -6.925 14.380 5.503 1.00 1.45 89 VAL A CA 6
ATOM 13467 C C . VAL A 1 96 ? -5.759 15.183 6.069 1.00 0.21 89 VAL A C 6
ATOM 13468 O O . VAL A 1 96 ? -5.219 16.065 5.403 1.00 73.01 89 VAL A O 6
ATOM 13481 N N . GLN A 1 97 ? -5.376 14.870 7.302 1.00 72.53 90 GLN A N 6
ATOM 13482 C CA . GLN A 1 97 ? -4.273 15.562 7.959 1.00 51.32 90 GLN A CA 6
ATOM 13483 C C . GLN A 1 97 ? -2.973 15.372 7.184 1.00 71.40 90 GLN A C 6
ATOM 13484 O O . GLN A 1 97 ? -2.164 16.293 7.074 1.00 3.24 90 GLN A O 6
ATOM 13498 N N . ILE A 1 98 ? -2.779 14.170 6.650 1.00 4.41 91 ILE A N 6
ATOM 13499 C CA . ILE A 1 98 ? -1.578 13.860 5.885 1.00 61.04 91 ILE A CA 6
ATOM 13500 C C . ILE A 1 98 ? -1.723 14.296 4.431 1.00 33.52 91 ILE A C 6
ATOM 13501 O O . ILE A 1 98 ? -0.767 14.764 3.812 1.00 24.22 91 ILE A O 6
ATOM 13517 N N . LEU A 1 99 ? -2.927 14.140 3.891 1.00 51.43 92 LEU A N 6
ATOM 13518 C CA . LEU A 1 99 ? -3.200 14.518 2.508 1.00 23.10 92 LEU A CA 6
ATOM 13519 C C . LEU A 1 99 ? -3.080 16.028 2.323 1.00 64.44 92 LEU A C 6
ATOM 13520 O O . LEU A 1 99 ? -2.628 16.502 1.282 1.00 44.45 92 LEU A O 6
ATOM 13536 N N . VAL A 1 100 ? -3.485 16.777 3.344 1.00 5.33 93 VAL A N 6
ATOM 13537 C CA . VAL A 1 100 ? -3.420 18.234 3.296 1.00 44.23 93 VAL A CA 6
ATOM 13538 C C . VAL A 1 100 ? -2.002 18.730 3.557 1.00 54.23 93 VAL A C 6
ATOM 13539 O O . VAL A 1 100 ? -1.568 19.731 2.986 1.00 34.15 93 VAL A O 6
ATOM 13552 N N . SER A 1 101 ? -1.283 18.020 4.420 1.00 60.41 94 SER A N 6
ATOM 13553 C CA . SER A 1 101 ? 0.087 18.389 4.759 1.00 22.22 94 SER A CA 6
ATOM 13554 C C . SER A 1 101 ? 1.029 18.117 3.590 1.00 31.30 94 SER A C 6
ATOM 13555 O O . SER A 1 101 ? 2.121 18.679 3.515 1.00 13.21 94 SER A O 6
ATOM 13563 N N . SER A 1 102 ? 0.596 17.250 2.680 1.00 4.12 95 SER A N 6
ATOM 13564 C CA . SER A 1 102 ? 1.401 16.899 1.516 1.00 22.04 95 SER A CA 6
ATOM 13565 C C . SER A 1 102 ? 0.870 17.585 0.261 1.00 1.24 95 SER A C 6
ATOM 13566 O O . SER A 1 102 ? 1.464 17.489 -0.811 1.00 51.22 95 SER A O 6
ATOM 13574 N N . GLY A 1 103 ? -0.255 18.280 0.405 1.00 51.01 96 GLY A N 6
ATOM 13575 C CA . GLY A 1 103 ? -0.848 18.973 -0.724 1.00 35.43 96 GLY A CA 6
ATOM 13576 C C . GLY A 1 103 ? -1.620 18.040 -1.635 1.00 13.41 96 GLY A C 6
ATOM 13577 O O . GLY A 1 103 ? -2.166 18.467 -2.653 1.00 55.41 96 GLY A O 6
ATOM 13581 N N . SER A 1 104 ? -1.666 16.762 -1.271 1.00 4.41 97 SER A N 6
ATOM 13582 C CA . SER A 1 104 ? -2.372 15.766 -2.068 1.00 74.21 97 SER A CA 6
ATOM 13583 C C . SER A 1 104 ? -3.833 16.158 -2.258 1.00 1.03 97 SER A C 6
ATOM 13584 O O . SER A 1 104 ? -4.492 15.709 -3.197 1.00 72.24 97 SER A O 6
ATOM 13592 N N . VAL A 1 105 ? -4.335 17.000 -1.361 1.00 22.34 98 VAL A N 6
ATOM 13593 C CA . VAL A 1 105 ? -5.719 17.455 -1.430 1.00 25.15 98 VAL A CA 6
ATOM 13594 C C . VAL A 1 105 ? -5.819 18.953 -1.159 1.00 42.40 98 VAL A C 6
ATOM 13595 O O . VAL A 1 105 ? -5.301 19.450 -0.161 1.00 31.54 98 VAL A O 6
ATOM 13608 N N . ASN A 1 106 ? -6.489 19.667 -2.059 1.00 64.21 99 ASN A N 6
ATOM 13609 C CA . ASN A 1 106 ? -6.656 21.109 -1.917 1.00 11.43 99 ASN A CA 6
ATOM 13610 C C . ASN A 1 106 ? -8.096 21.521 -2.212 1.00 60.34 99 ASN A C 6
ATOM 13611 O O . ASN A 1 106 ? -8.958 20.675 -2.447 1.00 25.10 99 ASN A O 6
ATOM 13622 N N . ASN A 1 107 ? -8.347 22.826 -2.198 1.00 13.42 100 ASN A N 6
ATOM 13623 C CA . ASN A 1 107 ? -9.682 23.350 -2.463 1.00 52.50 100 ASN A CA 6
ATOM 13624 C C . ASN A 1 107 ? -9.935 23.456 -3.964 1.00 1.41 100 ASN A C 6
ATOM 13625 O O . ASN A 1 107 ? -10.194 24.541 -4.485 1.00 75.12 100 ASN A O 6
ATOM 13636 N N . ASN A 1 108 ? -9.860 22.322 -4.654 1.00 13.44 101 ASN A N 6
ATOM 13637 C CA . ASN A 1 108 ? -10.082 22.288 -6.095 1.00 43.02 101 ASN A CA 6
ATOM 13638 C C . ASN A 1 108 ? -10.169 20.850 -6.598 1.00 13.55 101 ASN A C 6
ATOM 13639 O O . ASN A 1 108 ? -10.930 20.548 -7.516 1.00 2.42 101 ASN A O 6
ATOM 13650 N N . ASN A 1 109 ? -9.384 19.967 -5.989 1.00 22.05 102 ASN A N 6
ATOM 13651 C CA . ASN A 1 109 ? -9.373 18.561 -6.374 1.00 64.01 102 ASN A CA 6
ATOM 13652 C C . ASN A 1 109 ? -9.861 17.679 -5.229 1.00 24.04 102 ASN A C 6
ATOM 13653 O O . ASN A 1 109 ? -10.002 16.466 -5.383 1.00 63.12 102 ASN A O 6
ATOM 13664 N N . ALA A 1 110 ? -10.117 18.298 -4.081 1.00 72.42 103 ALA A N 6
ATOM 13665 C CA . ALA A 1 110 ? -10.592 17.570 -2.910 1.00 43.45 103 ALA A CA 6
ATOM 13666 C C . ALA A 1 110 ? -11.794 16.698 -3.256 1.00 5.15 103 ALA A C 6
ATOM 13667 O O . ALA A 1 110 ? -11.928 15.580 -2.759 1.00 50.43 103 ALA A O 6
ATOM 13674 N N . LYS A 1 111 ? -12.670 17.220 -4.109 1.00 72.53 104 LYS A N 6
ATOM 13675 C CA . LYS A 1 111 ? -13.863 16.490 -4.521 1.00 52.54 104 LYS A CA 6
ATOM 13676 C C . LYS A 1 111 ? -13.498 15.320 -5.429 1.00 33.24 104 LYS A C 6
ATOM 13677 O O . LYS A 1 111 ? -14.120 14.259 -5.368 1.00 2.10 104 LYS A O 6
ATOM 13696 N N . GLN A 1 112 ? -12.488 15.520 -6.268 1.00 60.44 105 GLN A N 6
ATOM 13697 C CA . GLN A 1 112 ? -12.040 14.480 -7.187 1.00 14.42 105 GLN A CA 6
ATOM 13698 C C . GLN A 1 112 ? -11.289 13.381 -6.442 1.00 0.13 105 GLN A C 6
ATOM 13699 O O . GLN A 1 112 ? -11.568 12.195 -6.617 1.00 14.23 105 GLN A O 6
ATOM 13713 N N . VAL A 1 113 ? -10.334 13.784 -5.609 1.00 55.32 106 VAL A N 6
ATOM 13714 C CA . VAL A 1 113 ? -9.543 12.833 -4.837 1.00 52.13 106 VAL A CA 6
ATOM 13715 C C . VAL A 1 113 ? -10.413 12.079 -3.837 1.00 21.22 106 VAL A C 6
ATOM 13716 O O . VAL A 1 113 ? -10.209 10.891 -3.595 1.00 74.53 106 VAL A O 6
ATOM 13729 N N . ALA A 1 114 ? -11.384 12.779 -3.260 1.00 22.10 107 ALA A N 6
ATOM 13730 C CA . ALA A 1 114 ? -12.286 12.176 -2.288 1.00 33.35 107 ALA A CA 6
ATOM 13731 C C . ALA A 1 114 ? -13.134 11.083 -2.930 1.00 51.22 107 ALA A C 6
ATOM 13732 O O . ALA A 1 114 ? -13.421 10.060 -2.307 1.00 42.04 107 ALA A O 6
ATOM 13739 N N . SER A 1 115 ? -13.531 11.306 -4.178 1.00 14.21 108 SER A N 6
ATOM 13740 C CA . SER A 1 115 ? -14.350 10.341 -4.904 1.00 62.11 108 SER A CA 6
ATOM 13741 C C . SER A 1 115 ? -13.525 9.125 -5.311 1.00 43.35 108 SER A C 6
ATOM 13742 O O . SER A 1 115 ? -13.959 7.983 -5.155 1.00 44.05 108 SER A O 6
ATOM 13750 N N . THR A 1 116 ? -12.329 9.378 -5.836 1.00 22.42 109 THR A N 6
ATOM 13751 C CA . THR A 1 116 ? -11.441 8.307 -6.268 1.00 34.30 109 THR A CA 6
ATOM 13752 C C . THR A 1 116 ? -10.911 7.517 -5.075 1.00 4.51 109 THR A C 6
ATOM 13753 O O . THR A 1 116 ? -10.952 6.286 -5.064 1.00 3.42 109 THR A O 6
ATOM 13764 N N . LEU A 1 117 ? -10.413 8.234 -4.073 1.00 14.20 110 LEU A N 6
ATOM 13765 C CA . LEU A 1 117 ? -9.875 7.600 -2.874 1.00 13.51 110 LEU A CA 6
ATOM 13766 C C . LEU A 1 117 ? -10.907 6.675 -2.236 1.00 4.50 110 LEU A C 6
ATOM 13767 O O . LEU A 1 117 ? -10.602 5.536 -1.886 1.00 72.42 110 LEU A O 6
ATOM 13783 N N . SER A 1 118 ? -12.131 7.174 -2.091 1.00 24.43 111 SER A N 6
ATOM 13784 C CA . SER A 1 118 ? -13.208 6.394 -1.494 1.00 23.53 111 SER A CA 6
ATOM 13785 C C . SER A 1 118 ? -13.611 5.239 -2.405 1.00 12.05 111 SER A C 6
ATOM 13786 O O . SER A 1 118 ? -13.880 4.132 -1.940 1.00 51.12 111 SER A O 6
ATOM 13794 N N . GLU A 1 119 ? -13.654 5.508 -3.707 1.00 62.54 112 GLU A N 6
ATOM 13795 C CA . GLU A 1 119 ? -14.025 4.491 -4.684 1.00 22.32 112 GLU A CA 6
ATOM 13796 C C . GLU A 1 119 ? -13.026 3.338 -4.677 1.00 64.25 112 GLU A C 6
ATOM 13797 O O . GLU A 1 119 ? -13.408 2.171 -4.754 1.00 13.11 112 GLU A O 6
ATOM 13809 N N . ASN A 1 120 ? -11.744 3.674 -4.584 1.00 64.44 113 ASN A N 6
ATOM 13810 C CA . ASN A 1 120 ? -10.688 2.667 -4.567 1.00 2.20 113 ASN A CA 6
ATOM 13811 C C . ASN A 1 120 ? -10.562 2.034 -3.186 1.00 60.13 113 ASN A C 6
ATOM 13812 O O . ASN A 1 120 ? -10.295 0.838 -3.061 1.00 40.31 113 ASN A O 6
ATOM 13823 N N . LEU A 1 121 ? -10.757 2.842 -2.150 1.00 43.20 114 LEU A N 6
ATOM 13824 C CA . LEU A 1 121 ? -10.666 2.361 -0.776 1.00 64.32 114 LEU A CA 6
ATOM 13825 C C . LEU A 1 121 ? -11.806 1.398 -0.460 1.00 60.34 114 LEU A C 6
ATOM 13826 O O . LEU A 1 121 ? -11.586 0.320 0.091 1.00 52.03 114 LEU A O 6
ATOM 13842 N N . VAL A 1 122 ? -13.024 1.794 -0.814 1.00 14.02 115 VAL A N 6
ATOM 13843 C CA . VAL A 1 122 ? -14.198 0.964 -0.572 1.00 22.25 115 VAL A CA 6
ATOM 13844 C C . VAL A 1 122 ? -14.139 -0.323 -1.385 1.00 74.13 115 VAL A C 6
ATOM 13845 O O . VAL A 1 122 ? -14.543 -1.386 -0.914 1.00 73.10 115 VAL A O 6
ATOM 13858 N N . ARG A 1 123 ? -13.631 -0.221 -2.608 1.00 41.41 116 ARG A N 6
ATOM 13859 C CA . ARG A 1 123 ? -13.519 -1.378 -3.489 1.00 72.33 116 ARG A CA 6
ATOM 13860 C C . ARG A 1 123 ? -12.578 -2.423 -2.896 1.00 34.23 116 ARG A C 6
ATOM 13861 O O . ARG A 1 123 ? -12.916 -3.604 -2.820 1.00 45.32 116 ARG A O 6
ATOM 13882 N N . GLU A 1 124 ? -11.397 -1.979 -2.478 1.00 43.33 117 GLU A N 6
ATOM 13883 C CA . GLU A 1 124 ? -10.407 -2.876 -1.894 1.00 34.21 117 GLU A CA 6
ATOM 13884 C C . GLU A 1 124 ? -10.845 -3.341 -0.507 1.00 12.53 117 GLU A C 6
ATOM 13885 O O . GLU A 1 124 ? -10.729 -4.518 -0.171 1.00 14.12 117 GLU A O 6
ATOM 13897 N N . MET A 1 125 ? -11.347 -2.405 0.292 1.00 20.14 118 MET A N 6
ATOM 13898 C CA . MET A 1 125 ? -11.803 -2.718 1.642 1.00 13.10 118 MET A CA 6
ATOM 13899 C C . MET A 1 125 ? -12.819 -3.857 1.621 1.00 25.24 118 MET A C 6
ATOM 13900 O O . MET A 1 125 ? -12.737 -4.788 2.423 1.00 44.41 118 MET A O 6
ATOM 13914 N N . ALA A 1 126 ? -13.775 -3.775 0.702 1.00 70.53 119 ALA A N 6
ATOM 13915 C CA . ALA A 1 126 ? -14.804 -4.799 0.578 1.00 32.03 119 ALA A CA 6
ATOM 13916 C C . ALA A 1 126 ? -14.218 -6.108 0.060 1.00 64.43 119 ALA A C 6
ATOM 13917 O O . ALA A 1 126 ? -14.656 -7.191 0.445 1.00 42.50 119 ALA A O 6
ATOM 13924 N N . ASN A 1 127 ? -13.223 -6.000 -0.815 1.00 10.12 120 ASN A N 6
ATOM 13925 C CA . ASN A 1 127 ? -12.577 -7.176 -1.387 1.00 43.11 120 ASN A CA 6
ATOM 13926 C C . ASN A 1 127 ? -11.774 -7.924 -0.328 1.00 1.14 120 ASN A C 6
ATOM 13927 O O . ASN A 1 127 ? -11.586 -9.138 -0.417 1.00 45.41 120 ASN A O 6
ATOM 13938 N N . THR A 1 128 ? -11.303 -7.192 0.677 1.00 74.42 121 THR A N 6
ATOM 13939 C CA . THR A 1 128 ? -10.520 -7.785 1.754 1.00 34.21 121 THR A CA 6
ATOM 13940 C C . THR A 1 128 ? -11.415 -8.224 2.908 1.00 14.22 121 THR A C 6
ATOM 13941 O O . THR A 1 128 ? -11.256 -9.319 3.447 1.00 65.40 121 THR A O 6
ATOM 13952 N N . ALA A 1 129 ? -12.358 -7.364 3.279 1.00 10.23 122 ALA A N 6
ATOM 13953 C CA . ALA A 1 129 ? -13.281 -7.665 4.366 1.00 25.11 122 ALA A CA 6
ATOM 13954 C C . ALA A 1 129 ? -14.025 -8.970 4.109 1.00 13.13 122 ALA A C 6
ATOM 13955 O O . ALA A 1 129 ? -14.201 -9.785 5.016 1.00 40.01 122 ALA A O 6
ATOM 13962 N N . ARG A 1 130 ? -14.462 -9.162 2.869 1.00 70.30 123 ARG A N 6
ATOM 13963 C CA . ARG A 1 130 ? -15.191 -10.369 2.494 1.00 42.42 123 ARG A CA 6
ATOM 13964 C C . ARG A 1 130 ? -14.382 -11.618 2.830 1.00 34.45 123 ARG A C 6
ATOM 13965 O O . ARG A 1 130 ? -14.945 -12.675 3.117 1.00 51.51 123 ARG A O 6
ATOM 13986 N N . ARG A 1 131 ? -13.060 -11.489 2.793 1.00 13.24 124 ARG A N 6
ATOM 13987 C CA . ARG A 1 131 ? -12.174 -12.608 3.092 1.00 13.42 124 ARG A CA 6
ATOM 13988 C C . ARG A 1 131 ? -12.074 -12.835 4.597 1.00 63.22 124 ARG A C 6
ATOM 13989 O O . ARG A 1 131 ? -11.651 -13.899 5.049 1.00 52.31 124 ARG A O 6
ATOM 14010 N N . TYR A 1 132 ? -12.464 -11.827 5.370 1.00 44.43 125 TYR A N 6
ATOM 14011 C CA . TYR A 1 132 ? -12.415 -11.914 6.824 1.00 32.21 125 TYR A CA 6
ATOM 14012 C C . TYR A 1 132 ? -13.771 -12.321 7.391 1.00 72.34 125 TYR A C 6
ATOM 14013 O O . TYR A 1 132 ? -14.077 -12.050 8.553 1.00 33.04 125 TYR A O 6
ATOM 14031 N N . ARG A 1 133 ? -14.579 -12.974 6.564 1.00 52.21 126 ARG A N 6
ATOM 14032 C CA . ARG A 1 133 ? -15.904 -13.420 6.981 1.00 23.23 126 ARG A CA 6
ATOM 14033 C C . ARG A 1 133 ? -16.844 -12.232 7.164 1.00 44.44 126 ARG A C 6
ATOM 14034 O O . ARG A 1 133 ? -17.669 -12.214 8.077 1.00 44.51 126 ARG A O 6
ATOM 14055 N N . VAL A 1 134 ? -16.713 -11.240 6.288 1.00 63.23 127 VAL A N 6
ATOM 14056 C CA . VAL A 1 134 ? -17.551 -10.048 6.351 1.00 63.51 127 VAL A CA 6
ATOM 14057 C C . VAL A 1 134 ? -18.623 -10.073 5.270 1.00 13.54 127 VAL A C 6
ATOM 14058 O O . VAL A 1 134 ? -19.647 -9.399 5.381 1.00 5.53 127 VAL A O 6
ATOM 14071 N N . ASN A 1 135 ? -18.384 -10.855 4.223 1.00 41.33 128 ASN A N 6
ATOM 14072 C CA . ASN A 1 135 ? -19.330 -10.968 3.119 1.00 62.32 128 ASN A CA 6
ATOM 14073 C C . ASN A 1 135 ? -19.583 -9.607 2.478 1.00 2.12 128 ASN A C 6
ATOM 14074 O O . ASN A 1 135 ? -20.387 -8.815 2.972 1.00 71.12 128 ASN A O 6
ATOM 14085 N N . VAL A 1 136 ? -18.892 -9.340 1.374 1.00 71.20 129 VAL A N 6
ATOM 14086 C CA . VAL A 1 136 ? -19.043 -8.075 0.665 1.00 71.14 129 VAL A CA 6
ATOM 14087 C C . VAL A 1 136 ? -18.889 -8.268 -0.840 1.00 14.33 129 VAL A C 6
ATOM 14088 O O . VAL A 1 136 ? -17.833 -8.016 -1.420 1.00 21.33 129 VAL A O 6
ATOM 14101 N N . PRO A 1 137 ? -19.970 -8.727 -1.490 1.00 41.01 130 PRO A N 6
ATOM 14102 C CA . PRO A 1 137 ? -19.982 -8.963 -2.937 1.00 42.42 130 PRO A CA 6
ATOM 14103 C C . PRO A 1 137 ? -19.929 -7.666 -3.736 1.00 43.21 130 PRO A C 6
ATOM 14104 O O . PRO A 1 137 ? -20.399 -6.624 -3.278 1.00 51.23 130 PRO A O 6
ATOM 14115 N N . GLU A 1 138 ? -19.354 -7.736 -4.933 1.00 15.32 131 GLU A N 6
ATOM 14116 C CA . GLU A 1 138 ? -19.242 -6.565 -5.796 1.00 41.10 131 GLU A CA 6
ATOM 14117 C C . GLU A 1 138 ? -20.595 -5.881 -5.966 1.00 32.43 131 GLU A C 6
ATOM 14118 O O . GLU A 1 138 ? -20.671 -4.667 -6.150 1.00 23.30 131 GLU A O 6
ATOM 14130 N N . ALA A 1 139 ? -21.663 -6.671 -5.902 1.00 74.44 132 ALA A N 6
ATOM 14131 C CA . ALA A 1 139 ? -23.013 -6.143 -6.047 1.00 12.42 132 ALA A CA 6
ATOM 14132 C C . ALA A 1 139 ? -23.301 -5.076 -4.996 1.00 43.11 132 ALA A C 6
ATOM 14133 O O . ALA A 1 139 ? -24.050 -4.132 -5.246 1.00 3.34 132 ALA A O 6
ATOM 14140 N N . SER A 1 140 ? -22.702 -5.233 -3.820 1.00 61.25 133 SER A N 6
ATOM 14141 C CA . SER A 1 140 ? -22.898 -4.286 -2.730 1.00 22.34 133 SER A CA 6
ATOM 14142 C C . SER A 1 140 ? -21.838 -3.189 -2.766 1.00 1.34 133 SER A C 6
ATOM 14143 O O . SER A 1 140 ? -22.106 -2.040 -2.417 1.00 24.33 133 SER A O 6
ATOM 14151 N N . VAL A 1 141 ? -20.633 -3.553 -3.192 1.00 13.32 134 VAL A N 6
ATOM 14152 C CA . VAL A 1 141 ? -19.532 -2.601 -3.277 1.00 72.21 134 VAL A CA 6
ATOM 14153 C C . VAL A 1 141 ? -19.814 -1.524 -4.318 1.00 53.42 134 VAL A C 6
ATOM 14154 O O . VAL A 1 141 ? -19.510 -0.351 -4.110 1.00 4.14 134 VAL A O 6
ATOM 14167 N N . GLN A 1 142 ? -20.398 -1.934 -5.440 1.00 44.21 135 GLN A N 6
ATOM 14168 C CA . GLN A 1 142 ? -20.721 -1.003 -6.516 1.00 24.32 135 GLN A CA 6
ATOM 14169 C C . GLN A 1 142 ? -21.594 0.138 -6.004 1.00 53.41 135 GLN A C 6
ATOM 14170 O O . GLN A 1 142 ? -21.440 1.285 -6.422 1.00 2.12 135 GLN A O 6
ATOM 14184 N N . ALA A 1 143 ? -22.510 -0.185 -5.097 1.00 13.41 136 ALA A N 6
ATOM 14185 C CA . ALA A 1 143 ? -23.407 0.813 -4.528 1.00 1.12 136 ALA A CA 6
ATOM 14186 C C . ALA A 1 143 ? -22.645 1.793 -3.641 1.00 31.34 136 ALA A C 6
ATOM 14187 O O . ALA A 1 143 ? -22.981 2.975 -3.575 1.00 22.13 136 ALA A O 6
ATOM 14194 N N . ASP A 1 144 ? -21.620 1.293 -2.961 1.00 41.32 137 ASP A N 6
ATOM 14195 C CA . ASP A 1 144 ? -20.810 2.125 -2.078 1.00 70.45 137 ASP A CA 6
ATOM 14196 C C . ASP A 1 144 ? -19.949 3.094 -2.883 1.00 31.15 137 ASP A C 6
ATOM 14197 O O . ASP A 1 144 ? -19.742 4.238 -2.478 1.00 44.23 137 ASP A O 6
ATOM 14206 N N . VAL A 1 145 ? -19.451 2.628 -4.023 1.00 0.31 138 VAL A N 6
ATOM 14207 C CA . VAL A 1 145 ? -18.614 3.454 -4.885 1.00 62.03 138 VAL A CA 6
ATOM 14208 C C . VAL A 1 145 ? -19.422 4.578 -5.525 1.00 51.12 138 VAL A C 6
ATOM 14209 O O . VAL A 1 145 ? -18.955 5.712 -5.627 1.00 34.30 138 VAL A O 6
ATOM 14222 N N . SER A 1 146 ? -20.638 4.254 -5.953 1.00 52.43 139 SER A N 6
ATOM 14223 C CA . SER A 1 146 ? -21.512 5.235 -6.587 1.00 43.15 139 SER A CA 6
ATOM 14224 C C . SER A 1 146 ? -22.041 6.233 -5.561 1.00 73.10 139 SER A C 6
ATOM 14225 O O . SER A 1 146 ? -22.295 7.394 -5.882 1.00 32.10 139 SER A O 6
ATOM 14233 N N . LEU A 1 147 ? -22.204 5.771 -4.327 1.00 34.52 140 LEU A N 6
ATOM 14234 C CA . LEU A 1 147 ? -22.704 6.622 -3.252 1.00 70.43 140 LEU A CA 6
ATOM 14235 C C . LEU A 1 147 ? -21.657 7.652 -2.842 1.00 23.04 140 LEU A C 6
ATOM 14236 O O . LEU A 1 147 ? -21.943 8.848 -2.767 1.00 20.20 140 LEU A O 6
ATOM 14252 N N . VAL A 1 148 ? -20.442 7.182 -2.579 1.00 60.22 141 VAL A N 6
ATOM 14253 C CA . VAL A 1 148 ? -19.350 8.063 -2.180 1.00 13.24 141 VAL A CA 6
ATOM 14254 C C . VAL A 1 148 ? -18.995 9.037 -3.297 1.00 3.23 141 VAL A C 6
ATOM 14255 O O . VAL A 1 148 ? -18.694 10.205 -3.045 1.00 51.42 141 VAL A O 6
ATOM 14268 N N . THR A 1 149 ? -19.031 8.551 -4.534 1.00 34.42 142 THR A N 6
ATOM 14269 C CA . THR A 1 149 ? -18.712 9.378 -5.690 1.00 60.24 142 THR A CA 6
ATOM 14270 C C . THR A 1 149 ? -19.786 10.435 -5.924 1.00 74.52 142 THR A C 6
ATOM 14271 O O . THR A 1 149 ? -19.479 11.596 -6.191 1.00 1.25 142 THR A O 6
ATOM 14282 N N . SER A 1 150 ? -21.046 10.024 -5.821 1.00 54.22 143 SER A N 6
ATOM 14283 C CA . SER A 1 150 ? -22.166 10.934 -6.025 1.00 22.23 143 SER A CA 6
ATOM 14284 C C . SER A 1 150 ? -22.111 12.093 -5.033 1.00 45.13 143 SER A C 6
ATOM 14285 O O . SER A 1 150 ? -22.442 13.230 -5.371 1.00 73.33 143 SER A O 6
ATOM 14293 N N . MET A 1 151 ? -21.690 11.796 -3.808 1.00 31.13 144 MET A N 6
ATOM 14294 C CA . MET A 1 151 ? -21.590 12.812 -2.768 1.00 25.33 144 MET A CA 6
ATOM 14295 C C . MET A 1 151 ? -20.462 13.793 -3.071 1.00 12.54 144 MET A C 6
ATOM 14296 O O . MET A 1 151 ? -20.563 14.984 -2.772 1.00 50.32 144 MET A O 6
ATOM 14310 N N . THR A 1 152 ? -19.388 13.286 -3.668 1.00 51.24 145 THR A N 6
ATOM 14311 C CA . THR A 1 152 ? -18.241 14.117 -4.012 1.00 21.13 145 THR A CA 6
ATOM 14312 C C . THR A 1 152 ? -18.541 14.996 -5.220 1.00 3.54 145 THR A C 6
ATOM 14313 O O . THR A 1 152 ? -18.081 16.136 -5.301 1.00 3.10 145 THR A O 6
ATOM 14324 N N . SER A 1 153 ? -19.317 14.462 -6.158 1.00 25.15 146 SER A N 6
ATOM 14325 C CA . SER A 1 153 ? -19.678 15.198 -7.364 1.00 44.34 146 SER A CA 6
ATOM 14326 C C . SER A 1 153 ? -20.164 16.603 -7.019 1.00 74.53 146 SER A C 6
ATOM 14327 O O . SER A 1 153 ? -19.810 17.576 -7.683 1.00 45.44 146 SER A O 6
ATOM 14335 N N . THR A 1 154 ? -20.979 16.699 -5.972 1.00 43.54 147 THR A N 6
ATOM 14336 C CA . THR A 1 154 ? -21.516 17.982 -5.538 1.00 41.12 147 THR A CA 6
ATOM 14337 C C . THR A 1 154 ? -20.879 18.430 -4.227 1.00 60.21 147 THR A C 6
ATOM 14338 O O . THR A 1 154 ? -21.576 18.758 -3.267 1.00 61.55 147 THR A O 6
ATOM 14349 N N . PHE A 1 155 ? -19.549 18.442 -4.194 1.00 15.24 148 PHE A N 6
ATOM 14350 C CA . PHE A 1 155 ? -18.818 18.849 -3.000 1.00 21.14 148 PHE A CA 6
ATOM 14351 C C . PHE A 1 155 ? -18.043 20.139 -3.251 1.00 30.34 148 PHE A C 6
ATOM 14352 O O . PHE A 1 155 ? -17.173 20.195 -4.120 1.00 73.03 148 PHE A O 6
ATOM 14369 N N . VAL A 1 156 ? -18.364 21.175 -2.483 1.00 12.24 149 VAL A N 6
ATOM 14370 C CA . VAL A 1 156 ? -17.699 22.465 -2.620 1.00 62.21 149 VAL A CA 6
ATOM 14371 C C . VAL A 1 156 ? -17.206 22.975 -1.271 1.00 64.52 149 VAL A C 6
ATOM 14372 O O . VAL A 1 156 ? -17.986 23.122 -0.329 1.00 52.42 149 VAL A O 6
ATOM 14385 N N . ILE A 1 157 ? -15.908 23.246 -1.184 1.00 52.24 150 ILE A N 6
ATOM 14386 C CA . ILE A 1 157 ? -15.312 23.742 0.049 1.00 2.20 150 ILE A CA 6
ATOM 14387 C C . ILE A 1 157 ? -16.001 25.019 0.518 1.00 44.23 150 ILE A C 6
ATOM 14388 O O . ILE A 1 157 ? -16.049 26.013 -0.206 1.00 51.25 150 ILE A O 6
ATOM 14404 N N . SER A 1 158 ? -16.532 24.985 1.736 1.00 2.45 151 SER A N 6
ATOM 14405 C CA . SER A 1 158 ? -17.221 26.140 2.301 1.00 74.23 151 SER A CA 6
ATOM 14406 C C . SER A 1 158 ? -16.221 27.195 2.765 1.00 32.24 151 SER A C 6
ATOM 14407 O O . SER A 1 158 ? -16.081 27.449 3.961 1.00 71.44 151 SER A O 6
ATOM 14415 N N . SER A 1 159 ? -15.530 27.806 1.809 1.00 5.23 152 SER A N 6
ATOM 14416 C CA . SER A 1 159 ? -14.541 28.832 2.118 1.00 62.30 152 SER A CA 6
ATOM 14417 C C . SER A 1 159 ? -14.865 30.136 1.395 1.00 64.34 152 SER A C 6
ATOM 14418 O O . SER A 1 159 ? -15.670 30.157 0.465 1.00 1.35 152 SER A O 6
ATOM 14426 N N . GLN A 1 160 ? -14.230 31.220 1.830 1.00 34.13 153 GLN A N 6
ATOM 14427 C CA . GLN A 1 160 ? -14.452 32.527 1.225 1.00 2.50 153 GLN A CA 6
ATOM 14428 C C . GLN A 1 160 ? -13.946 32.555 -0.213 1.00 43.54 153 GLN A C 6
ATOM 14429 O O . GLN A 1 160 ? -12.944 31.917 -0.543 1.00 23.31 153 GLN A O 6
ATOM 14443 N N . THR A 1 161 ? -14.643 33.296 -1.068 1.00 1.15 154 THR A N 6
ATOM 14444 C CA . THR A 1 161 ? -14.265 33.405 -2.471 1.00 12.15 154 THR A CA 6
ATOM 14445 C C . THR A 1 161 ? -14.337 32.051 -3.166 1.00 53.45 154 THR A C 6
ATOM 14446 O O . THR A 1 161 ? -13.349 31.319 -3.224 1.00 13.42 154 THR A O 6
ATOM 14457 N N . SER A 1 162 ? -15.513 31.723 -3.694 1.00 43.32 155 SER A N 6
ATOM 14458 C CA . SER A 1 162 ? -15.714 30.455 -4.384 1.00 72.23 155 SER A CA 6
ATOM 14459 C C . SER A 1 162 ? -16.914 30.530 -5.322 1.00 21.03 155 SER A C 6
ATOM 14460 O O . SER A 1 162 ? -17.928 29.865 -5.108 1.00 63.45 155 SER A O 6
ATOM 14468 N N . VAL A 1 163 ? -16.792 31.348 -6.364 1.00 75.21 156 VAL A N 6
ATOM 14469 C CA . VAL A 1 163 ? -17.866 31.512 -7.337 1.00 73.53 156 VAL A CA 6
ATOM 14470 C C . VAL A 1 163 ? -17.349 32.142 -8.624 1.00 1.04 156 VAL A C 6
ATOM 14471 O O . VAL A 1 163 ? -16.481 33.014 -8.594 1.00 51.45 156 VAL A O 6
ATOM 14484 N N . GLN A 1 164 ? -17.889 31.697 -9.754 1.00 34.21 157 GLN A N 6
ATOM 14485 C CA . GLN A 1 164 ? -17.483 32.218 -11.053 1.00 62.02 157 GLN A CA 6
ATOM 14486 C C . GLN A 1 164 ? -18.681 32.770 -11.818 1.00 44.33 157 GLN A C 6
ATOM 14487 O O . GLN A 1 164 ? -18.845 33.983 -11.942 1.00 14.23 157 GLN A O 6
ATOM 14501 N N . MET A 1 165 ? -19.515 31.871 -12.330 1.00 72.22 158 MET A N 6
ATOM 14502 C CA . MET A 1 165 ? -20.699 32.268 -13.082 1.00 1.33 158 MET A CA 6
ATOM 14503 C C . MET A 1 165 ? -21.818 31.245 -12.916 1.00 50.25 158 MET A C 6
ATOM 14504 O O . MET A 1 165 ? -21.593 30.041 -13.040 1.00 11.34 158 MET A O 6
ATOM 14518 N N . GLY A 1 166 ? -23.022 31.731 -12.636 1.00 13.23 159 GLY A N 6
ATOM 14519 C CA . GLY A 1 166 ? -24.157 30.845 -12.458 1.00 34.50 159 GLY A CA 6
ATOM 14520 C C . GLY A 1 166 ? -24.622 30.227 -13.762 1.00 72.34 159 GLY A C 6
ATOM 14521 O O . GLY A 1 166 ? -24.663 30.896 -14.794 1.00 21.21 159 GLY A O 6
ATOM 14525 N N . GLY A 1 167 ? -24.970 28.944 -13.717 1.00 63.33 160 GLY A N 6
ATOM 14526 C CA . GLY A 1 167 ? -25.426 28.257 -14.911 1.00 32.21 160 GLY A CA 6
ATOM 14527 C C . GLY A 1 167 ? -24.376 28.235 -16.005 1.00 3.15 160 GLY A C 6
ATOM 14528 O O . GLY A 1 167 ? -24.526 28.900 -17.029 1.00 43.43 160 GLY A O 6
ATOM 14533 N N . MET A 1 1 ? -4.564 15.600 15.746 1.00 11.43 -6 MET A N 7
ATOM 14534 C CA . MET A 1 1 ? -3.406 15.821 14.888 1.00 53.24 -6 MET A CA 7
ATOM 14535 C C . MET A 1 1 ? -3.764 16.729 13.715 1.00 11.25 -6 MET A C 7
ATOM 14536 O O . MET A 1 1 ? -4.691 16.443 12.955 1.00 65.44 -6 MET A O 7
ATOM 14552 N N . HIS A 1 2 ? -3.025 17.825 13.573 1.00 31.31 -5 HIS A N 7
ATOM 14553 C CA . HIS A 1 2 ? -3.264 18.775 12.493 1.00 33.34 -5 HIS A CA 7
ATOM 14554 C C . HIS A 1 2 ? -4.647 19.407 12.622 1.00 64.13 -5 HIS A C 7
ATOM 14555 O O . HIS A 1 2 ? -5.661 18.771 12.330 1.00 10.43 -5 HIS A O 7
ATOM 14569 N N . HIS A 1 3 ? -4.680 20.661 13.061 1.00 64.20 -4 HIS A N 7
ATOM 14570 C CA . HIS A 1 3 ? -5.939 21.379 13.230 1.00 11.50 -4 HIS A CA 7
ATOM 14571 C C . HIS A 1 3 ? -6.339 22.083 11.936 1.00 73.33 -4 HIS A C 7
ATOM 14572 O O . HIS A 1 3 ? -7.343 21.735 11.313 1.00 23.32 -4 HIS A O 7
ATOM 14586 N N . HIS A 1 4 ? -5.548 23.074 11.538 1.00 63.40 -3 HIS A N 7
ATOM 14587 C CA . HIS A 1 4 ? -5.821 23.827 10.320 1.00 41.31 -3 HIS A CA 7
ATOM 14588 C C . HIS A 1 4 ? -7.150 24.570 10.425 1.00 45.24 -3 HIS A C 7
ATOM 14589 O O . HIS A 1 4 ? -8.219 23.969 10.312 1.00 61.51 -3 HIS A O 7
ATOM 14603 N N . HIS A 1 5 ? -7.075 25.880 10.643 1.00 70.35 -2 HIS A N 7
ATOM 14604 C CA . HIS A 1 5 ? -8.272 26.704 10.764 1.00 12.11 -2 HIS A CA 7
ATOM 14605 C C . HIS A 1 5 ? -7.932 28.183 10.603 1.00 74.53 -2 HIS A C 7
ATOM 14606 O O . HIS A 1 5 ? -6.936 28.663 11.145 1.00 45.30 -2 HIS A O 7
ATOM 14620 N N . HIS A 1 6 ? -8.765 28.899 9.854 1.00 74.24 -1 HIS A N 7
ATOM 14621 C CA . HIS A 1 6 ? -8.552 30.322 9.621 1.00 21.44 -1 HIS A CA 7
ATOM 14622 C C . HIS A 1 6 ? -9.798 30.967 9.023 1.00 2.33 -1 HIS A C 7
ATOM 14623 O O . HIS A 1 6 ? -10.501 31.724 9.692 1.00 33.54 -1 HIS A O 7
ATOM 14637 N N . HIS A 1 7 ? -10.064 30.664 7.756 1.00 11.13 0 HIS A N 7
ATOM 14638 C CA . HIS A 1 7 ? -11.225 31.214 7.066 1.00 31.22 0 HIS A CA 7
ATOM 14639 C C . HIS A 1 7 ? -12.024 30.110 6.380 1.00 24.52 0 HIS A C 7
ATOM 14640 O O . HIS A 1 7 ? -11.459 29.253 5.701 1.00 73.42 0 HIS A O 7
ATOM 14654 N N . SER A 1 8 ? -13.340 30.137 6.563 1.00 10.21 1 SER A N 7
ATOM 14655 C CA . SER A 1 8 ? -14.216 29.135 5.966 1.00 1.34 1 SER A CA 7
ATOM 14656 C C . SER A 1 8 ? -13.903 27.745 6.512 1.00 2.52 1 SER A C 7
ATOM 14657 O O . SER A 1 8 ? -12.845 27.520 7.096 1.00 73.14 1 SER A O 7
ATOM 14665 N N . GLY A 1 9 ? -14.835 26.816 6.316 1.00 25.42 2 GLY A N 7
ATOM 14666 C CA . GLY A 1 9 ? -14.641 25.460 6.795 1.00 41.54 2 GLY A CA 7
ATOM 14667 C C . GLY A 1 9 ? -13.336 24.857 6.314 1.00 51.32 2 GLY A C 7
ATOM 14668 O O . GLY A 1 9 ? -13.086 24.780 5.111 1.00 45.23 2 GLY A O 7
ATOM 14672 N N . SER A 1 10 ? -12.501 24.429 7.256 1.00 73.01 3 SER A N 7
ATOM 14673 C CA . SER A 1 10 ? -11.212 23.835 6.922 1.00 54.15 3 SER A CA 7
ATOM 14674 C C . SER A 1 10 ? -11.381 22.705 5.910 1.00 64.34 3 SER A C 7
ATOM 14675 O O . SER A 1 10 ? -12.384 21.990 5.921 1.00 53.04 3 SER A O 7
ATOM 14683 N N . LEU A 1 11 ? -10.392 22.549 5.037 1.00 1.25 4 LEU A N 7
ATOM 14684 C CA . LEU A 1 11 ? -10.429 21.506 4.017 1.00 21.01 4 LEU A CA 7
ATOM 14685 C C . LEU A 1 11 ? -10.420 20.121 4.654 1.00 13.13 4 LEU A C 7
ATOM 14686 O O . LEU A 1 11 ? -11.098 19.207 4.186 1.00 41.12 4 LEU A O 7
ATOM 14702 N N . GLY A 1 12 ? -9.649 19.974 5.727 1.00 71.14 5 GLY A N 7
ATOM 14703 C CA . GLY A 1 12 ? -9.568 18.698 6.413 1.00 74.51 5 GLY A CA 7
ATOM 14704 C C . GLY A 1 12 ? -10.863 18.330 7.110 1.00 73.15 5 GLY A C 7
ATOM 14705 O O . GLY A 1 12 ? -11.214 17.153 7.202 1.00 51.22 5 GLY A O 7
ATOM 14709 N N . ASP A 1 13 ? -11.574 19.338 7.603 1.00 31.22 6 ASP A N 7
ATOM 14710 C CA . ASP A 1 13 ? -12.837 19.114 8.296 1.00 4.45 6 ASP A CA 7
ATOM 14711 C C . ASP A 1 13 ? -13.919 18.664 7.320 1.00 34.34 6 ASP A C 7
ATOM 14712 O O . ASP A 1 13 ? -14.630 17.691 7.575 1.00 40.44 6 ASP A O 7
ATOM 14721 N N . GLN A 1 14 ? -14.039 19.377 6.206 1.00 12.30 7 GLN A N 7
ATOM 14722 C CA . GLN A 1 14 ? -15.037 19.049 5.193 1.00 65.13 7 GLN A CA 7
ATOM 14723 C C . GLN A 1 14 ? -14.794 17.658 4.619 1.00 42.34 7 GLN A C 7
ATOM 14724 O O . GLN A 1 14 ? -15.719 16.854 4.499 1.00 74.01 7 GLN A O 7
ATOM 14738 N N . LEU A 1 15 ? -13.544 17.379 4.266 1.00 22.02 8 LEU A N 7
ATOM 14739 C CA . LEU A 1 15 ? -13.178 16.084 3.704 1.00 72.12 8 LEU A CA 7
ATOM 14740 C C . LEU A 1 15 ? -13.579 14.949 4.642 1.00 4.11 8 LEU A C 7
ATOM 14741 O O . LEU A 1 15 ? -14.141 13.941 4.213 1.00 2.50 8 LEU A O 7
ATOM 14757 N N . THR A 1 16 ? -13.289 15.122 5.928 1.00 65.04 9 THR A N 7
ATOM 14758 C CA . THR A 1 16 ? -13.620 14.115 6.928 1.00 22.41 9 THR A CA 7
ATOM 14759 C C . THR A 1 16 ? -15.128 14.008 7.123 1.00 61.41 9 THR A C 7
ATOM 14760 O O . THR A 1 16 ? -15.669 12.911 7.267 1.00 64.14 9 THR A O 7
ATOM 14771 N N . SER A 1 17 ? -15.803 15.153 7.125 1.00 61.03 10 SER A N 7
ATOM 14772 C CA . SER A 1 17 ? -17.249 15.188 7.305 1.00 55.30 10 SER A CA 7
ATOM 14773 C C . SER A 1 17 ? -17.953 14.405 6.200 1.00 45.22 10 SER A C 7
ATOM 14774 O O . SER A 1 17 ? -18.878 13.636 6.460 1.00 32.13 10 SER A O 7
ATOM 14782 N N . THR A 1 18 ? -17.507 14.607 4.964 1.00 61.15 11 THR A N 7
ATOM 14783 C CA . THR A 1 18 ? -18.092 13.922 3.819 1.00 13.21 11 THR A CA 7
ATOM 14784 C C . THR A 1 18 ? -17.601 12.481 3.729 1.00 4.44 11 THR A C 7
ATOM 14785 O O . THR A 1 18 ? -18.396 11.551 3.586 1.00 24.15 11 THR A O 7
ATOM 14796 N N . LEU A 1 19 ? -16.288 12.304 3.813 1.00 54.03 12 LEU A N 7
ATOM 14797 C CA . LEU A 1 19 ? -15.690 10.975 3.742 1.00 73.42 12 LEU A CA 7
ATOM 14798 C C . LEU A 1 19 ? -16.277 10.056 4.809 1.00 51.34 12 LEU A C 7
ATOM 14799 O O . LEU A 1 19 ? -16.634 8.912 4.528 1.00 73.41 12 LEU A O 7
ATOM 14815 N N . ALA A 1 20 ? -16.375 10.565 6.032 1.00 22.34 13 ALA A N 7
ATOM 14816 C CA . ALA A 1 20 ? -16.923 9.792 7.140 1.00 71.23 13 ALA A CA 7
ATOM 14817 C C . ALA A 1 20 ? -18.423 9.577 6.970 1.00 62.22 13 ALA A C 7
ATOM 14818 O O . ALA A 1 20 ? -18.941 8.497 7.257 1.00 64.31 13 ALA A O 7
ATOM 14825 N N . SER A 1 21 ? -19.115 10.611 6.504 1.00 11.04 14 SER A N 7
ATOM 14826 C CA . SER A 1 21 ? -20.557 10.535 6.300 1.00 24.24 14 SER A CA 7
ATOM 14827 C C . SER A 1 21 ? -20.904 9.480 5.256 1.00 34.41 14 SER A C 7
ATOM 14828 O O . SER A 1 21 ? -21.817 8.676 5.449 1.00 22.14 14 SER A O 7
ATOM 14836 N N . ALA A 1 22 ? -20.170 9.487 4.149 1.00 42.32 15 ALA A N 7
ATOM 14837 C CA . ALA A 1 22 ? -20.397 8.528 3.074 1.00 22.13 15 ALA A CA 7
ATOM 14838 C C . ALA A 1 22 ? -20.031 7.115 3.512 1.00 61.33 15 ALA A C 7
ATOM 14839 O O . ALA A 1 22 ? -20.783 6.167 3.281 1.00 42.33 15 ALA A O 7
ATOM 14846 N N . LEU A 1 23 ? -18.871 6.979 4.146 1.00 42.34 16 LEU A N 7
ATOM 14847 C CA . LEU A 1 23 ? -18.404 5.679 4.616 1.00 42.43 16 LEU A CA 7
ATOM 14848 C C . LEU A 1 23 ? -19.288 5.159 5.744 1.00 65.20 16 LEU A C 7
ATOM 14849 O O . LEU A 1 23 ? -19.253 3.974 6.079 1.00 11.14 16 LEU A O 7
ATOM 14865 N N . THR A 1 24 ? -20.082 6.052 6.328 1.00 42.23 17 THR A N 7
ATOM 14866 C CA . THR A 1 24 ? -20.976 5.683 7.418 1.00 53.45 17 THR A CA 7
ATOM 14867 C C . THR A 1 24 ? -22.220 4.977 6.893 1.00 74.51 17 THR A C 7
ATOM 14868 O O . THR A 1 24 ? -22.849 4.192 7.604 1.00 45.01 17 THR A O 7
ATOM 14879 N N . LYS A 1 25 ? -22.572 5.259 5.643 1.00 24.44 18 LYS A N 7
ATOM 14880 C CA . LYS A 1 25 ? -23.742 4.650 5.021 1.00 11.13 18 LYS A CA 7
ATOM 14881 C C . LYS A 1 25 ? -23.327 3.637 3.959 1.00 21.32 18 LYS A C 7
ATOM 14882 O O . LYS A 1 25 ? -24.137 3.227 3.127 1.00 35.42 18 LYS A O 7
ATOM 14901 N N . THR A 1 26 ? -22.060 3.234 3.993 1.00 3.35 19 THR A N 7
ATOM 14902 C CA . THR A 1 26 ? -21.539 2.270 3.034 1.00 41.14 19 THR A CA 7
ATOM 14903 C C . THR A 1 26 ? -21.555 0.858 3.610 1.00 64.24 19 THR A C 7
ATOM 14904 O O . THR A 1 26 ? -21.009 0.611 4.685 1.00 31.32 19 THR A O 7
ATOM 14915 N N . ASN A 1 27 ? -22.181 -0.064 2.888 1.00 34.05 20 ASN A N 7
ATOM 14916 C CA . ASN A 1 27 ? -22.269 -1.452 3.328 1.00 41.31 20 ASN A CA 7
ATOM 14917 C C . ASN A 1 27 ? -20.886 -2.004 3.662 1.00 3.45 20 ASN A C 7
ATOM 14918 O O . ASN A 1 27 ? -20.743 -2.870 4.524 1.00 73.44 20 ASN A O 7
ATOM 14929 N N . THR A 1 28 ? -19.869 -1.494 2.973 1.00 1.35 21 THR A N 7
ATOM 14930 C CA . THR A 1 28 ? -18.498 -1.935 3.195 1.00 23.40 21 THR A CA 7
ATOM 14931 C C . THR A 1 28 ? -18.043 -1.622 4.617 1.00 12.52 21 THR A C 7
ATOM 14932 O O . THR A 1 28 ? -17.178 -2.304 5.167 1.00 34.53 21 THR A O 7
ATOM 14943 N N . LEU A 1 29 ? -18.631 -0.587 5.206 1.00 12.31 22 LEU A N 7
ATOM 14944 C CA . LEU A 1 29 ? -18.287 -0.183 6.565 1.00 44.35 22 LEU A CA 7
ATOM 14945 C C . LEU A 1 29 ? -19.262 -0.780 7.574 1.00 62.34 22 LEU A C 7
ATOM 14946 O O . LEU A 1 29 ? -18.877 -1.146 8.685 1.00 52.13 22 LEU A O 7
ATOM 14962 N N . LYS A 1 30 ? -20.527 -0.877 7.180 1.00 74.24 23 LYS A N 7
ATOM 14963 C CA . LYS A 1 30 ? -21.558 -1.433 8.048 1.00 11.31 23 LYS A CA 7
ATOM 14964 C C . LYS A 1 30 ? -21.377 -2.938 8.214 1.00 20.13 23 LYS A C 7
ATOM 14965 O O . LYS A 1 30 ? -21.659 -3.494 9.275 1.00 62.25 23 LYS A O 7
ATOM 14984 N N . ALA A 1 31 ? -20.903 -3.592 7.158 1.00 72.43 24 ALA A N 7
ATOM 14985 C CA . ALA A 1 31 ? -20.680 -5.032 7.189 1.00 34.21 24 ALA A CA 7
ATOM 14986 C C . ALA A 1 31 ? -19.550 -5.393 8.148 1.00 73.02 24 ALA A C 7
ATOM 14987 O O . ALA A 1 31 ? -19.688 -6.295 8.975 1.00 23.02 24 ALA A O 7
ATOM 14994 N N . VAL A 1 32 ? -18.432 -4.684 8.030 1.00 63.53 25 VAL A N 7
ATOM 14995 C CA . VAL A 1 32 ? -17.277 -4.929 8.887 1.00 0.40 25 VAL A CA 7
ATOM 14996 C C . VAL A 1 32 ? -17.545 -4.466 10.314 1.00 71.53 25 VAL A C 7
ATOM 14997 O O . VAL A 1 32 ? -17.157 -5.131 11.275 1.00 33.51 25 VAL A O 7
ATOM 15010 N N . SER A 1 33 ? -18.210 -3.324 10.445 1.00 22.22 26 SER A N 7
ATOM 15011 C CA . SER A 1 33 ? -18.526 -2.770 11.757 1.00 30.44 26 SER A CA 7
ATOM 15012 C C . SER A 1 33 ? -19.467 -3.694 12.525 1.00 40.21 26 SER A C 7
ATOM 15013 O O . SER A 1 33 ? -19.228 -4.013 13.689 1.00 1.00 26 SER A O 7
ATOM 15021 N N . ALA A 1 34 ? -20.538 -4.120 11.862 1.00 62.14 27 ALA A N 7
ATOM 15022 C CA . ALA A 1 34 ? -21.514 -5.009 12.480 1.00 60.15 27 ALA A CA 7
ATOM 15023 C C . ALA A 1 34 ? -20.915 -6.386 12.742 1.00 50.24 27 ALA A C 7
ATOM 15024 O O . ALA A 1 34 ? -21.367 -7.114 13.626 1.00 44.33 27 ALA A O 7
ATOM 15031 N N . SER A 1 35 ? -19.894 -6.740 11.965 1.00 30.23 28 SER A N 7
ATOM 15032 C CA . SER A 1 35 ? -19.235 -8.033 12.110 1.00 30.03 28 SER A CA 7
ATOM 15033 C C . SER A 1 35 ? -18.327 -8.045 13.336 1.00 41.23 28 SER A C 7
ATOM 15034 O O . SER A 1 35 ? -18.063 -9.097 13.918 1.00 12.35 28 SER A O 7
ATOM 15042 N N . LYS A 1 36 ? -17.849 -6.866 13.722 1.00 21.50 29 LYS A N 7
ATOM 15043 C CA . LYS A 1 36 ? -16.971 -6.739 14.878 1.00 45.01 29 LYS A CA 7
ATOM 15044 C C . LYS A 1 36 ? -15.820 -7.736 14.800 1.00 61.34 29 LYS A C 7
ATOM 15045 O O . LYS A 1 36 ? -15.664 -8.609 15.654 1.00 71.12 29 LYS A O 7
ATOM 15064 N N . PRO A 1 37 ? -14.992 -7.605 13.753 1.00 71.53 30 PRO A N 7
ATOM 15065 C CA . PRO A 1 37 ? -13.839 -8.485 13.540 1.00 32.41 30 PRO A CA 7
ATOM 15066 C C . PRO A 1 37 ? -12.735 -8.254 14.567 1.00 14.33 30 PRO A C 7
ATOM 15067 O O . PRO A 1 37 ? -12.704 -8.899 15.615 1.00 2.32 30 PRO A O 7
ATOM 15078 N N . SER A 1 38 ? -11.831 -7.329 14.259 1.00 54.05 31 SER A N 7
ATOM 15079 C CA . SER A 1 38 ? -10.723 -7.016 15.154 1.00 22.42 31 SER A CA 7
ATOM 15080 C C . SER A 1 38 ? -9.807 -5.965 14.536 1.00 60.13 31 SER A C 7
ATOM 15081 O O . SER A 1 38 ? -9.707 -5.853 13.315 1.00 41.32 31 SER A O 7
ATOM 15089 N N . ALA A 1 39 ? -9.139 -5.196 15.390 1.00 4.22 32 ALA A N 7
ATOM 15090 C CA . ALA A 1 39 ? -8.229 -4.154 14.929 1.00 71.42 32 ALA A CA 7
ATOM 15091 C C . ALA A 1 39 ? -7.074 -4.749 14.129 1.00 13.42 32 ALA A C 7
ATOM 15092 O O . ALA A 1 39 ? -6.390 -4.042 13.392 1.00 44.35 32 ALA A O 7
ATOM 15099 N N . ASN A 1 40 ? -6.866 -6.053 14.279 1.00 20.54 33 ASN A N 7
ATOM 15100 C CA . ASN A 1 40 ? -5.794 -6.742 13.571 1.00 61.03 33 ASN A CA 7
ATOM 15101 C C . ASN A 1 40 ? -6.109 -6.853 12.083 1.00 52.45 33 ASN A C 7
ATOM 15102 O O . ASN A 1 40 ? -5.284 -6.513 11.234 1.00 73.51 33 ASN A O 7
ATOM 15113 N N . VAL A 1 41 ? -7.310 -7.332 11.771 1.00 73.52 34 VAL A N 7
ATOM 15114 C CA . VAL A 1 41 ? -7.736 -7.487 10.386 1.00 72.24 34 VAL A CA 7
ATOM 15115 C C . VAL A 1 41 ? -8.210 -6.160 9.805 1.00 22.02 34 VAL A C 7
ATOM 15116 O O . VAL A 1 41 ? -8.049 -5.899 8.613 1.00 52.10 34 VAL A O 7
ATOM 15129 N N . ALA A 1 42 ? -8.796 -5.323 10.656 1.00 75.01 35 ALA A N 7
ATOM 15130 C CA . ALA A 1 42 ? -9.293 -4.022 10.228 1.00 44.24 35 ALA A CA 7
ATOM 15131 C C . ALA A 1 42 ? -8.171 -3.174 9.637 1.00 13.52 35 ALA A C 7
ATOM 15132 O O . ALA A 1 42 ? -8.364 -2.481 8.638 1.00 1.41 35 ALA A O 7
ATOM 15139 N N . VAL A 1 43 ? -6.998 -3.234 10.260 1.00 13.41 36 VAL A N 7
ATOM 15140 C CA . VAL A 1 43 ? -5.846 -2.472 9.796 1.00 54.44 36 VAL A CA 7
ATOM 15141 C C . VAL A 1 43 ? -5.370 -2.970 8.435 1.00 32.01 36 VAL A C 7
ATOM 15142 O O . VAL A 1 43 ? -5.001 -2.179 7.567 1.00 13.10 36 VAL A O 7
ATOM 15155 N N . ALA A 1 44 ? -5.382 -4.287 8.255 1.00 3.12 37 ALA A N 7
ATOM 15156 C CA . ALA A 1 44 ? -4.955 -4.891 6.999 1.00 21.51 37 ALA A CA 7
ATOM 15157 C C . ALA A 1 44 ? -5.959 -4.612 5.886 1.00 22.52 37 ALA A C 7
ATOM 15158 O O . ALA A 1 44 ? -5.582 -4.443 4.727 1.00 15.32 37 ALA A O 7
ATOM 15165 N N . ILE A 1 45 ? -7.237 -4.564 6.247 1.00 54.22 38 ILE A N 7
ATOM 15166 C CA . ILE A 1 45 ? -8.294 -4.306 5.278 1.00 13.22 38 ILE A CA 7
ATOM 15167 C C . ILE A 1 45 ? -8.256 -2.859 4.797 1.00 11.13 38 ILE A C 7
ATOM 15168 O O . ILE A 1 45 ? -8.333 -2.590 3.598 1.00 2.23 38 ILE A O 7
ATOM 15184 N N . VAL A 1 46 ? -8.137 -1.931 5.740 1.00 2.32 39 VAL A N 7
ATOM 15185 C CA . VAL A 1 46 ? -8.086 -0.510 5.413 1.00 52.34 39 VAL A CA 7
ATOM 15186 C C . VAL A 1 46 ? -6.824 -0.173 4.627 1.00 53.40 39 VAL A C 7
ATOM 15187 O O . VAL A 1 46 ? -6.851 0.650 3.710 1.00 34.22 39 VAL A O 7
ATOM 15200 N N . THR A 1 47 ? -5.717 -0.814 4.989 1.00 10.43 40 THR A N 7
ATOM 15201 C CA . THR A 1 47 ? -4.444 -0.582 4.318 1.00 11.24 40 THR A CA 7
ATOM 15202 C C . THR A 1 47 ? -4.530 -0.938 2.838 1.00 62.04 40 THR A C 7
ATOM 15203 O O . THR A 1 47 ? -3.983 -0.236 1.988 1.00 20.45 40 THR A O 7
ATOM 15214 N N . SER A 1 48 ? -5.220 -2.033 2.537 1.00 71.11 41 SER A N 7
ATOM 15215 C CA . SER A 1 48 ? -5.374 -2.484 1.160 1.00 54.40 41 SER A CA 7
ATOM 15216 C C . SER A 1 48 ? -6.063 -1.418 0.312 1.00 52.12 41 SER A C 7
ATOM 15217 O O . SER A 1 48 ? -5.646 -1.136 -0.811 1.00 73.10 41 SER A O 7
ATOM 15225 N N . GLY A 1 49 ? -7.121 -0.828 0.860 1.00 24.03 42 GLY A N 7
ATOM 15226 C CA . GLY A 1 49 ? -7.851 0.201 0.142 1.00 74.54 42 GLY A CA 7
ATOM 15227 C C . GLY A 1 49 ? -7.085 1.506 0.062 1.00 32.02 42 GLY A C 7
ATOM 15228 O O . GLY A 1 49 ? -7.206 2.246 -0.916 1.00 32.14 42 GLY A O 7
ATOM 15232 N N . LEU A 1 50 ? -6.296 1.792 1.091 1.00 72.34 43 LEU A N 7
ATOM 15233 C CA . LEU A 1 50 ? -5.509 3.019 1.134 1.00 64.43 43 LEU A CA 7
ATOM 15234 C C . LEU A 1 50 ? -4.425 3.008 0.060 1.00 13.01 43 LEU A C 7
ATOM 15235 O O . LEU A 1 50 ? -4.188 4.015 -0.608 1.00 73.04 43 LEU A O 7
ATOM 15251 N N . LYS A 1 51 ? -3.772 1.863 -0.102 1.00 33.50 44 LYS A N 7
ATOM 15252 C CA . LYS A 1 51 ? -2.716 1.718 -1.096 1.00 52.43 44 LYS A CA 7
ATOM 15253 C C . LYS A 1 51 ? -3.276 1.855 -2.509 1.00 43.55 44 LYS A C 7
ATOM 15254 O O . LYS A 1 51 ? -2.676 2.505 -3.365 1.00 11.01 44 LYS A O 7
ATOM 15273 N N . LYS A 1 52 ? -4.430 1.241 -2.746 1.00 32.43 45 LYS A N 7
ATOM 15274 C CA . LYS A 1 52 ? -5.074 1.296 -4.052 1.00 3.11 45 LYS A CA 7
ATOM 15275 C C . LYS A 1 52 ? -5.580 2.704 -4.350 1.00 3.23 45 LYS A C 7
ATOM 15276 O O . LYS A 1 52 ? -5.389 3.223 -5.450 1.00 61.21 45 LYS A O 7
ATOM 15295 N N . ALA A 1 53 ? -6.224 3.317 -3.362 1.00 2.14 46 ALA A N 7
ATOM 15296 C CA . ALA A 1 53 ? -6.754 4.667 -3.517 1.00 55.43 46 ALA A CA 7
ATOM 15297 C C . ALA A 1 53 ? -5.643 5.659 -3.839 1.00 42.55 46 ALA A C 7
ATOM 15298 O O . ALA A 1 53 ? -5.752 6.447 -4.780 1.00 0.42 46 ALA A O 7
ATOM 15305 N N . LEU A 1 54 ? -4.571 5.617 -3.054 1.00 10.15 47 LEU A N 7
ATOM 15306 C CA . LEU A 1 54 ? -3.439 6.515 -3.255 1.00 51.13 47 LEU A CA 7
ATOM 15307 C C . LEU A 1 54 ? -2.699 6.176 -4.545 1.00 13.21 47 LEU A C 7
ATOM 15308 O O . LEU A 1 54 ? -2.205 7.062 -5.240 1.00 43.23 47 LEU A O 7
ATOM 15324 N N . GLY A 1 55 ? -2.629 4.886 -4.862 1.00 20.34 48 GLY A N 7
ATOM 15325 C CA . GLY A 1 55 ? -1.950 4.453 -6.069 1.00 22.25 48 GLY A CA 7
ATOM 15326 C C . GLY A 1 55 ? -2.671 4.891 -7.328 1.00 51.43 48 GLY A C 7
ATOM 15327 O O . GLY A 1 55 ? -2.045 5.113 -8.364 1.00 14.51 48 GLY A O 7
ATOM 15331 N N . ALA A 1 56 ? -3.992 5.015 -7.240 1.00 70.33 49 ALA A N 7
ATOM 15332 C CA . ALA A 1 56 ? -4.798 5.429 -8.381 1.00 13.24 49 ALA A CA 7
ATOM 15333 C C . ALA A 1 56 ? -4.752 6.942 -8.565 1.00 43.01 49 ALA A C 7
ATOM 15334 O O . ALA A 1 56 ? -5.083 7.458 -9.634 1.00 14.23 49 ALA A O 7
ATOM 15341 N N . LEU A 1 57 ? -4.340 7.649 -7.519 1.00 30.34 50 LEU A N 7
ATOM 15342 C CA . LEU A 1 57 ? -4.251 9.104 -7.565 1.00 53.42 50 LEU A CA 7
ATOM 15343 C C . LEU A 1 57 ? -2.807 9.555 -7.760 1.00 11.14 50 LEU A C 7
ATOM 15344 O O . LEU A 1 57 ? -2.482 10.727 -7.567 1.00 52.24 50 LEU A O 7
ATOM 15360 N N . ARG A 1 58 ? -1.947 8.619 -8.145 1.00 43.51 51 ARG A N 7
ATOM 15361 C CA . ARG A 1 58 ? -0.538 8.921 -8.367 1.00 53.32 51 ARG A CA 7
ATOM 15362 C C . ARG A 1 58 ? 0.063 9.631 -7.159 1.00 45.40 51 ARG A C 7
ATOM 15363 O O . ARG A 1 58 ? 0.987 10.434 -7.295 1.00 3.21 51 ARG A O 7
ATOM 15384 N N . ILE A 1 59 ? -0.468 9.332 -5.979 1.00 71.51 52 ILE A N 7
ATOM 15385 C CA . ILE A 1 59 ? 0.016 9.942 -4.746 1.00 44.52 52 ILE A CA 7
ATOM 15386 C C . ILE A 1 59 ? 1.453 9.522 -4.453 1.00 33.43 52 ILE A C 7
ATOM 15387 O O . ILE A 1 59 ? 1.808 8.352 -4.589 1.00 12.01 52 ILE A O 7
ATOM 15403 N N . ASN A 1 60 ? 2.274 10.484 -4.046 1.00 30.15 53 ASN A N 7
ATOM 15404 C CA . ASN A 1 60 ? 3.672 10.214 -3.731 1.00 43.43 53 ASN A CA 7
ATOM 15405 C C . ASN A 1 60 ? 3.794 9.047 -2.756 1.00 52.22 53 ASN A C 7
ATOM 15406 O O . ASN A 1 60 ? 3.018 8.932 -1.809 1.00 21.43 53 ASN A O 7
ATOM 15417 N N . ALA A 1 61 ? 4.775 8.184 -2.996 1.00 54.44 54 ALA A N 7
ATOM 15418 C CA . ALA A 1 61 ? 5.002 7.026 -2.138 1.00 12.40 54 ALA A CA 7
ATOM 15419 C C . ALA A 1 61 ? 5.327 7.456 -0.713 1.00 31.31 54 ALA A C 7
ATOM 15420 O O . ALA A 1 61 ? 4.906 6.815 0.251 1.00 2.44 54 ALA A O 7
ATOM 15427 N N . GLY A 1 62 ? 6.082 8.543 -0.584 1.00 10.12 55 GLY A N 7
ATOM 15428 C CA . GLY A 1 62 ? 6.452 9.038 0.729 1.00 20.12 55 GLY A CA 7
ATOM 15429 C C . GLY A 1 62 ? 5.246 9.329 1.600 1.00 54.02 55 GLY A C 7
ATOM 15430 O O . GLY A 1 62 ? 5.166 8.865 2.737 1.00 73.54 55 GLY A O 7
ATOM 15434 N N . VAL A 1 63 ? 4.305 10.102 1.067 1.00 35.15 56 VAL A N 7
ATOM 15435 C CA . VAL A 1 63 ? 3.097 10.455 1.804 1.00 74.31 56 VAL A CA 7
ATOM 15436 C C . VAL A 1 63 ? 2.158 9.259 1.924 1.00 23.20 56 VAL A C 7
ATOM 15437 O O . VAL A 1 63 ? 1.494 9.080 2.945 1.00 33.24 56 VAL A O 7
ATOM 15450 N N . SER A 1 64 ? 2.108 8.444 0.875 1.00 25.30 57 SER A N 7
ATOM 15451 C CA . SER A 1 64 ? 1.248 7.267 0.863 1.00 74.10 57 SER A CA 7
ATOM 15452 C C . SER A 1 64 ? 1.749 6.217 1.850 1.00 2.24 57 SER A C 7
ATOM 15453 O O . SER A 1 64 ? 1.026 5.284 2.202 1.00 10.44 57 SER A O 7
ATOM 15461 N N . SER A 1 65 ? 2.992 6.376 2.294 1.00 15.14 58 SER A N 7
ATOM 15462 C CA . SER A 1 65 ? 3.591 5.440 3.238 1.00 45.32 58 SER A CA 7
ATOM 15463 C C . SER A 1 65 ? 3.176 5.772 4.668 1.00 64.33 58 SER A C 7
ATOM 15464 O O . SER A 1 65 ? 2.783 4.890 5.431 1.00 32.21 58 SER A O 7
ATOM 15472 N N . GLN A 1 66 ? 3.269 7.049 5.024 1.00 61.21 59 GLN A N 7
ATOM 15473 C CA . GLN A 1 66 ? 2.905 7.497 6.363 1.00 52.11 59 GLN A CA 7
ATOM 15474 C C . GLN A 1 66 ? 1.395 7.432 6.567 1.00 12.31 59 GLN A C 7
ATOM 15475 O O . GLN A 1 66 ? 0.917 7.156 7.668 1.00 41.41 59 GLN A O 7
ATOM 15489 N N . LEU A 1 67 ? 0.647 7.687 5.498 1.00 45.31 60 LEU A N 7
ATOM 15490 C CA . LEU A 1 67 ? -0.810 7.658 5.558 1.00 23.53 60 LEU A CA 7
ATOM 15491 C C . LEU A 1 67 ? -1.309 6.287 6.003 1.00 13.33 60 LEU A C 7
ATOM 15492 O O . LEU A 1 67 ? -2.279 6.180 6.754 1.00 0.21 60 LEU A O 7
ATOM 15508 N N . THR A 1 68 ? -0.638 5.239 5.535 1.00 14.11 61 THR A N 7
ATOM 15509 C CA . THR A 1 68 ? -1.012 3.874 5.884 1.00 1.43 61 THR A CA 7
ATOM 15510 C C . THR A 1 68 ? -0.690 3.571 7.342 1.00 5.34 61 THR A C 7
ATOM 15511 O O . THR A 1 68 ? -1.459 2.902 8.032 1.00 44.03 61 THR A O 7
ATOM 15522 N N . SER A 1 69 ? 0.452 4.069 7.806 1.00 25.24 62 SER A N 7
ATOM 15523 C CA . SER A 1 69 ? 0.878 3.849 9.184 1.00 43.52 62 SER A CA 7
ATOM 15524 C C . SER A 1 69 ? -0.016 4.611 10.157 1.00 32.54 62 SER A C 7
ATOM 15525 O O . SER A 1 69 ? -0.316 4.129 11.250 1.00 53.55 62 SER A O 7
ATOM 15533 N N . ALA A 1 70 ? -0.438 5.804 9.753 1.00 4.11 63 ALA A N 7
ATOM 15534 C CA . ALA A 1 70 ? -1.298 6.634 10.587 1.00 35.54 63 ALA A CA 7
ATOM 15535 C C . ALA A 1 70 ? -2.721 6.085 10.624 1.00 73.40 63 ALA A C 7
ATOM 15536 O O . ALA A 1 70 ? -3.270 5.825 11.695 1.00 72.53 63 ALA A O 7
ATOM 15543 N N . VAL A 1 71 ? -3.314 5.911 9.447 1.00 64.31 64 VAL A N 7
ATOM 15544 C CA . VAL A 1 71 ? -4.673 5.394 9.344 1.00 55.10 64 VAL A CA 7
ATOM 15545 C C . VAL A 1 71 ? -4.823 4.087 10.116 1.00 24.33 64 VAL A C 7
ATOM 15546 O O . VAL A 1 71 ? -5.847 3.846 10.754 1.00 21.30 64 VAL A O 7
ATOM 15559 N N . SER A 1 72 ? -3.794 3.248 10.054 1.00 15.43 65 SER A N 7
ATOM 15560 C CA . SER A 1 72 ? -3.813 1.964 10.744 1.00 70.03 65 SER A CA 7
ATOM 15561 C C . SER A 1 72 ? -3.860 2.161 12.256 1.00 33.34 65 SER A C 7
ATOM 15562 O O . SER A 1 72 ? -4.513 1.401 12.972 1.00 53.45 65 SER A O 7
ATOM 15570 N N . GLN A 1 73 ? -3.163 3.186 12.735 1.00 14.24 66 GLN A N 7
ATOM 15571 C CA . GLN A 1 73 ? -3.126 3.483 14.163 1.00 44.44 66 GLN A CA 7
ATOM 15572 C C . GLN A 1 73 ? -4.514 3.849 14.680 1.00 41.42 66 GLN A C 7
ATOM 15573 O O . GLN A 1 73 ? -4.976 3.307 15.682 1.00 63.45 66 GLN A O 7
ATOM 15587 N N . ALA A 1 74 ? -5.173 4.773 13.987 1.00 72.21 67 ALA A N 7
ATOM 15588 C CA . ALA A 1 74 ? -6.507 5.210 14.375 1.00 31.33 67 ALA A CA 7
ATOM 15589 C C . ALA A 1 74 ? -7.512 4.068 14.267 1.00 31.24 67 ALA A C 7
ATOM 15590 O O . ALA A 1 74 ? -8.385 3.913 15.122 1.00 55.44 67 ALA A O 7
ATOM 15597 N N . VAL A 1 75 ? -7.385 3.272 13.211 1.00 44.54 68 VAL A N 7
ATOM 15598 C CA . VAL A 1 75 ? -8.281 2.143 12.990 1.00 3.35 68 VAL A CA 7
ATOM 15599 C C . VAL A 1 75 ? -8.033 1.037 14.008 1.00 62.12 68 VAL A C 7
ATOM 15600 O O . VAL A 1 75 ? -8.904 0.207 14.263 1.00 31.51 68 VAL A O 7
ATOM 15613 N N . ALA A 1 76 ? -6.836 1.031 14.587 1.00 4.12 69 ALA A N 7
ATOM 15614 C CA . ALA A 1 76 ? -6.472 0.028 15.580 1.00 33.03 69 ALA A CA 7
ATOM 15615 C C . ALA A 1 76 ? -6.803 0.506 16.990 1.00 45.52 69 ALA A C 7
ATOM 15616 O O . ALA A 1 76 ? -6.694 -0.252 17.953 1.00 10.24 69 ALA A O 7
ATOM 15623 N N . ASN A 1 77 ? -7.204 1.768 17.103 1.00 3.00 70 ASN A N 7
ATOM 15624 C CA . ASN A 1 77 ? -7.548 2.347 18.397 1.00 12.44 70 ASN A CA 7
ATOM 15625 C C . ASN A 1 77 ? -9.059 2.503 18.538 1.00 11.01 70 ASN A C 7
ATOM 15626 O O . ASN A 1 77 ? -9.581 2.620 19.646 1.00 22.31 70 ASN A O 7
ATOM 15637 N N . VAL A 1 78 ? -9.758 2.502 17.407 1.00 23.03 71 VAL A N 7
ATOM 15638 C CA . VAL A 1 78 ? -11.209 2.642 17.404 1.00 53.44 71 VAL A CA 7
ATOM 15639 C C . VAL A 1 78 ? -11.869 1.533 18.215 1.00 60.44 71 VAL A C 7
ATOM 15640 O O . VAL A 1 78 ? -13.016 1.661 18.642 1.00 32.12 71 VAL A O 7
ATOM 15653 N N . ARG A 1 79 ? -11.136 0.444 18.425 1.00 63.30 72 ARG A N 7
ATOM 15654 C CA . ARG A 1 79 ? -11.651 -0.689 19.185 1.00 62.13 72 ARG A CA 7
ATOM 15655 C C . ARG A 1 79 ? -12.830 -1.336 18.465 1.00 73.34 72 ARG A C 7
ATOM 15656 O O . ARG A 1 79 ? -13.720 -0.661 17.947 1.00 42.12 72 ARG A O 7
ATOM 15677 N N . PRO A 1 80 ? -12.838 -2.677 18.430 1.00 33.43 73 PRO A N 7
ATOM 15678 C CA . PRO A 1 80 ? -13.902 -3.445 17.776 1.00 51.01 73 PRO A CA 7
ATOM 15679 C C . PRO A 1 80 ? -15.226 -3.358 18.528 1.00 70.45 73 PRO A C 7
ATOM 15680 O O . PRO A 1 80 ? -15.249 -3.194 19.748 1.00 71.15 73 PRO A O 7
ATOM 15691 N N . GLY A 1 81 ? -16.328 -3.471 17.793 1.00 64.11 74 GLY A N 7
ATOM 15692 C CA . GLY A 1 81 ? -17.641 -3.403 18.408 1.00 74.42 74 GLY A CA 7
ATOM 15693 C C . GLY A 1 81 ? -18.247 -2.016 18.332 1.00 42.35 74 GLY A C 7
ATOM 15694 O O . GLY A 1 81 ? -19.288 -1.752 18.931 1.00 23.54 74 GLY A O 7
ATOM 15698 N N . SER A 1 82 ? -17.591 -1.126 17.593 1.00 11.14 75 SER A N 7
ATOM 15699 C CA . SER A 1 82 ? -18.068 0.244 17.445 1.00 2.03 75 SER A CA 7
ATOM 15700 C C . SER A 1 82 ? -18.720 0.447 16.080 1.00 13.13 75 SER A C 7
ATOM 15701 O O . SER A 1 82 ? -18.387 -0.237 15.113 1.00 12.11 75 SER A O 7
ATOM 15709 N N . SER A 1 83 ? -19.651 1.394 16.011 1.00 70.03 76 SER A N 7
ATOM 15710 C CA . SER A 1 83 ? -20.353 1.686 14.767 1.00 74.05 76 SER A CA 7
ATOM 15711 C C . SER A 1 83 ? -19.365 1.957 13.637 1.00 54.34 76 SER A C 7
ATOM 15712 O O . SER A 1 83 ? -18.189 2.242 13.861 1.00 2.40 76 SER A O 7
ATOM 15720 N N . PRO A 1 84 ? -19.853 1.866 12.391 1.00 55.03 77 PRO A N 7
ATOM 15721 C CA . PRO A 1 84 ? -19.032 2.098 11.199 1.00 74.25 77 PRO A CA 7
ATOM 15722 C C . PRO A 1 84 ? -18.639 3.562 11.043 1.00 62.13 77 PRO A C 7
ATOM 15723 O O . PRO A 1 84 ? -17.840 3.910 10.173 1.00 22.15 77 PRO A O 7
ATOM 15734 N N . ALA A 1 85 ? -19.203 4.416 11.890 1.00 30.24 78 ALA A N 7
ATOM 15735 C CA . ALA A 1 85 ? -18.909 5.842 11.847 1.00 4.14 78 ALA A CA 7
ATOM 15736 C C . ALA A 1 85 ? -17.511 6.132 12.385 1.00 20.45 78 ALA A C 7
ATOM 15737 O O . ALA A 1 85 ? -16.773 6.940 11.823 1.00 55.50 78 ALA A O 7
ATOM 15744 N N . VAL A 1 86 ? -17.154 5.466 13.479 1.00 3.44 79 VAL A N 7
ATOM 15745 C CA . VAL A 1 86 ? -15.846 5.652 14.093 1.00 62.32 79 VAL A CA 7
ATOM 15746 C C . VAL A 1 86 ? -14.736 5.116 13.196 1.00 13.42 79 VAL A C 7
ATOM 15747 O O . VAL A 1 86 ? -13.652 5.694 13.118 1.00 3.22 79 VAL A O 7
ATOM 15760 N N . TYR A 1 87 ? -15.015 4.008 12.517 1.00 65.34 80 TYR A N 7
ATOM 15761 C CA . TYR A 1 87 ? -14.039 3.392 11.625 1.00 24.15 80 TYR A CA 7
ATOM 15762 C C . TYR A 1 87 ? -13.730 4.307 10.443 1.00 73.31 80 TYR A C 7
ATOM 15763 O O . TYR A 1 87 ? -12.571 4.489 10.073 1.00 51.21 80 TYR A O 7
ATOM 15781 N N . ALA A 1 88 ? -14.776 4.877 9.856 1.00 3.03 81 ALA A N 7
ATOM 15782 C CA . ALA A 1 88 ? -14.617 5.775 8.717 1.00 32.32 81 ALA A CA 7
ATOM 15783 C C . ALA A 1 88 ? -13.876 7.046 9.119 1.00 33.23 81 ALA A C 7
ATOM 15784 O O . ALA A 1 88 ? -13.119 7.610 8.330 1.00 65.15 81 ALA A O 7
ATOM 15791 N N . LYS A 1 89 ? -14.099 7.491 10.351 1.00 13.14 82 LYS A N 7
ATOM 15792 C CA . LYS A 1 89 ? -13.453 8.695 10.858 1.00 61.45 82 LYS A CA 7
ATOM 15793 C C . LYS A 1 89 ? -11.985 8.430 11.181 1.00 53.22 82 LYS A C 7
ATOM 15794 O O . LYS A 1 89 ? -11.130 9.291 10.976 1.00 54.21 82 LYS A O 7
ATOM 15813 N N . ALA A 1 90 ? -11.702 7.233 11.684 1.00 51.34 83 ALA A N 7
ATOM 15814 C CA . ALA A 1 90 ? -10.337 6.854 12.030 1.00 34.13 83 ALA A CA 7
ATOM 15815 C C . ALA A 1 90 ? -9.494 6.632 10.778 1.00 3.25 83 ALA A C 7
ATOM 15816 O O . ALA A 1 90 ? -8.280 6.447 10.861 1.00 32.33 83 ALA A O 7
ATOM 15823 N N . ILE A 1 91 ? -10.146 6.652 9.620 1.00 1.15 84 ILE A N 7
ATOM 15824 C CA . ILE A 1 91 ? -9.456 6.454 8.352 1.00 52.23 84 ILE A CA 7
ATOM 15825 C C . ILE A 1 91 ? -9.395 7.750 7.551 1.00 12.23 84 ILE A C 7
ATOM 15826 O O . ILE A 1 91 ? -8.533 7.919 6.689 1.00 30.43 84 ILE A O 7
ATOM 15842 N N . ALA A 1 92 ? -10.316 8.663 7.842 1.00 63.30 85 ALA A N 7
ATOM 15843 C CA . ALA A 1 92 ? -10.364 9.946 7.151 1.00 34.24 85 ALA A CA 7
ATOM 15844 C C . ALA A 1 92 ? -9.567 11.006 7.905 1.00 14.53 85 ALA A C 7
ATOM 15845 O O . ALA A 1 92 ? -8.900 11.841 7.297 1.00 3.10 85 ALA A O 7
ATOM 15852 N N . ALA A 1 93 ? -9.644 10.965 9.231 1.00 2.34 86 ALA A N 7
ATOM 15853 C CA . ALA A 1 93 ? -8.928 11.921 10.067 1.00 51.22 86 ALA A CA 7
ATOM 15854 C C . ALA A 1 93 ? -7.439 11.930 9.739 1.00 21.05 86 ALA A C 7
ATOM 15855 O O . ALA A 1 93 ? -6.869 12.952 9.357 1.00 52.13 86 ALA A O 7
ATOM 15862 N N . PRO A 1 94 ? -6.792 10.765 9.892 1.00 12.42 87 PRO A N 7
ATOM 15863 C CA . PRO A 1 94 ? -5.360 10.612 9.617 1.00 22.23 87 PRO A CA 7
ATOM 15864 C C . PRO A 1 94 ? -5.042 10.706 8.129 1.00 4.51 87 PRO A C 7
ATOM 15865 O O . PRO A 1 94 ? -3.878 10.808 7.739 1.00 34.11 87 PRO A O 7
ATOM 15876 N N . SER A 1 95 ? -6.082 10.674 7.303 1.00 51.11 88 SER A N 7
ATOM 15877 C CA . SER A 1 95 ? -5.912 10.753 5.856 1.00 32.53 88 SER A CA 7
ATOM 15878 C C . SER A 1 95 ? -5.903 12.205 5.389 1.00 62.24 88 SER A C 7
ATOM 15879 O O . SER A 1 95 ? -5.075 12.599 4.567 1.00 22.21 88 SER A O 7
ATOM 15887 N N . VAL A 1 96 ? -6.829 12.997 5.919 1.00 12.40 89 VAL A N 7
ATOM 15888 C CA . VAL A 1 96 ? -6.928 14.406 5.557 1.00 41.13 89 VAL A CA 7
ATOM 15889 C C . VAL A 1 96 ? -5.752 15.200 6.115 1.00 21.10 89 VAL A C 7
ATOM 15890 O O . VAL A 1 96 ? -5.218 16.087 5.449 1.00 34.52 89 VAL A O 7
ATOM 15903 N N . GLN A 1 97 ? -5.354 14.874 7.341 1.00 23.10 90 GLN A N 7
ATOM 15904 C CA . GLN A 1 97 ? -4.240 15.558 7.988 1.00 33.24 90 GLN A CA 7
ATOM 15905 C C . GLN A 1 97 ? -2.949 15.362 7.201 1.00 5.24 90 GLN A C 7
ATOM 15906 O O . GLN A 1 97 ? -2.137 16.281 7.085 1.00 53.13 90 GLN A O 7
ATOM 15920 N N . ILE A 1 98 ? -2.766 14.162 6.662 1.00 33.43 91 ILE A N 7
ATOM 15921 C CA . ILE A 1 98 ? -1.574 13.847 5.885 1.00 33.22 91 ILE A CA 7
ATOM 15922 C C . ILE A 1 98 ? -1.729 14.291 4.435 1.00 35.02 91 ILE A C 7
ATOM 15923 O O . ILE A 1 98 ? -0.774 14.752 3.810 1.00 73.04 91 ILE A O 7
ATOM 15939 N N . LEU A 1 99 ? -2.941 14.151 3.906 1.00 50.14 92 LEU A N 7
ATOM 15940 C CA . LEU A 1 99 ? -3.223 14.540 2.529 1.00 32.42 92 LEU A CA 7
ATOM 15941 C C . LEU A 1 99 ? -3.075 16.048 2.347 1.00 55.13 92 LEU A C 7
ATOM 15942 O O . LEU A 1 99 ? -2.642 16.516 1.295 1.00 45.31 92 LEU A O 7
ATOM 15958 N N . VAL A 1 100 ? -3.435 16.801 3.381 1.00 73.20 93 VAL A N 7
ATOM 15959 C CA . VAL A 1 100 ? -3.339 18.255 3.337 1.00 1.44 93 VAL A CA 7
ATOM 15960 C C . VAL A 1 100 ? -1.915 18.720 3.614 1.00 42.24 93 VAL A C 7
ATOM 15961 O O . VAL A 1 100 ? -1.457 19.720 3.059 1.00 20.23 93 VAL A O 7
ATOM 15974 N N . SER A 1 101 ? -1.216 17.988 4.476 1.00 44.34 94 SER A N 7
ATOM 15975 C CA . SER A 1 101 ? 0.158 18.328 4.830 1.00 12.02 94 SER A CA 7
ATOM 15976 C C . SER A 1 101 ? 1.107 18.022 3.675 1.00 64.24 94 SER A C 7
ATOM 15977 O O . SER A 1 101 ? 2.190 18.601 3.579 1.00 14.32 94 SER A O 7
ATOM 15985 N N . SER A 1 102 ? 0.694 17.109 2.803 1.00 15.11 95 SER A N 7
ATOM 15986 C CA . SER A 1 102 ? 1.508 16.723 1.657 1.00 50.20 95 SER A CA 7
ATOM 15987 C C . SER A 1 102 ? 1.016 17.408 0.386 1.00 52.45 95 SER A C 7
ATOM 15988 O O . SER A 1 102 ? 1.606 17.255 -0.683 1.00 2.51 95 SER A O 7
ATOM 15996 N N . GLY A 1 103 ? -0.071 18.163 0.510 1.00 20.41 96 GLY A N 7
ATOM 15997 C CA . GLY A 1 103 ? -0.625 18.860 -0.635 1.00 41.23 96 GLY A CA 7
ATOM 15998 C C . GLY A 1 103 ? -1.353 17.928 -1.584 1.00 1.30 96 GLY A C 7
ATOM 15999 O O . GLY A 1 103 ? -1.798 18.345 -2.655 1.00 63.43 96 GLY A O 7
ATOM 16003 N N . SER A 1 104 ? -1.474 16.664 -1.194 1.00 22.43 97 SER A N 7
ATOM 16004 C CA . SER A 1 104 ? -2.148 15.670 -2.019 1.00 53.42 97 SER A CA 7
ATOM 16005 C C . SER A 1 104 ? -3.589 16.085 -2.303 1.00 31.12 97 SER A C 7
ATOM 16006 O O . SER A 1 104 ? -4.204 15.620 -3.262 1.00 52.00 97 SER A O 7
ATOM 16014 N N . VAL A 1 105 ? -4.121 16.965 -1.460 1.00 72.32 98 VAL A N 7
ATOM 16015 C CA . VAL A 1 105 ? -5.489 17.445 -1.619 1.00 75.24 98 VAL A CA 7
ATOM 16016 C C . VAL A 1 105 ? -5.566 18.955 -1.431 1.00 42.23 98 VAL A C 7
ATOM 16017 O O . VAL A 1 105 ? -5.107 19.491 -0.423 1.00 53.22 98 VAL A O 7
ATOM 16030 N N . ASN A 1 106 ? -6.151 19.639 -2.410 1.00 52.13 99 ASN A N 7
ATOM 16031 C CA . ASN A 1 106 ? -6.288 21.090 -2.353 1.00 73.44 99 ASN A CA 7
ATOM 16032 C C . ASN A 1 106 ? -7.750 21.504 -2.498 1.00 72.24 99 ASN A C 7
ATOM 16033 O O . ASN A 1 106 ? -8.641 20.658 -2.565 1.00 71.51 99 ASN A O 7
ATOM 16044 N N . ASN A 1 107 ? -7.987 22.810 -2.546 1.00 51.12 100 ASN A N 7
ATOM 16045 C CA . ASN A 1 107 ? -9.340 23.336 -2.682 1.00 3.44 100 ASN A CA 7
ATOM 16046 C C . ASN A 1 107 ? -9.776 23.343 -4.144 1.00 52.30 100 ASN A C 7
ATOM 16047 O O . ASN A 1 107 ? -10.119 24.389 -4.695 1.00 54.33 100 ASN A O 7
ATOM 16058 N N . ASN A 1 108 ? -9.760 22.169 -4.767 1.00 21.12 101 ASN A N 7
ATOM 16059 C CA . ASN A 1 108 ? -10.154 22.039 -6.165 1.00 64.21 101 ASN A CA 7
ATOM 16060 C C . ASN A 1 108 ? -10.165 20.574 -6.593 1.00 4.23 101 ASN A C 7
ATOM 16061 O O . ASN A 1 108 ? -10.972 20.169 -7.428 1.00 33.40 101 ASN A O 7
ATOM 16072 N N . ASN A 1 109 ? -9.264 19.787 -6.016 1.00 25.40 102 ASN A N 7
ATOM 16073 C CA . ASN A 1 109 ? -9.170 18.369 -6.337 1.00 73.23 102 ASN A CA 7
ATOM 16074 C C . ASN A 1 109 ? -9.677 17.514 -5.179 1.00 74.42 102 ASN A C 7
ATOM 16075 O O . ASN A 1 109 ? -9.849 16.303 -5.317 1.00 33.41 102 ASN A O 7
ATOM 16086 N N . ALA A 1 110 ? -9.914 18.153 -4.039 1.00 23.22 103 ALA A N 7
ATOM 16087 C CA . ALA A 1 110 ? -10.404 17.453 -2.858 1.00 52.10 103 ALA A CA 7
ATOM 16088 C C . ALA A 1 110 ? -11.637 16.617 -3.187 1.00 13.12 103 ALA A C 7
ATOM 16089 O O . ALA A 1 110 ? -11.810 15.515 -2.666 1.00 1.33 103 ALA A O 7
ATOM 16096 N N . LYS A 1 111 ? -12.492 17.149 -4.054 1.00 2.25 104 LYS A N 7
ATOM 16097 C CA . LYS A 1 111 ? -13.709 16.454 -4.454 1.00 74.21 104 LYS A CA 7
ATOM 16098 C C . LYS A 1 111 ? -13.385 15.256 -5.343 1.00 23.22 104 LYS A C 7
ATOM 16099 O O . LYS A 1 111 ? -14.046 14.221 -5.270 1.00 60.10 104 LYS A O 7
ATOM 16118 N N . GLN A 1 112 ? -12.362 15.406 -6.178 1.00 12.03 105 GLN A N 7
ATOM 16119 C CA . GLN A 1 112 ? -11.951 14.336 -7.080 1.00 64.23 105 GLN A CA 7
ATOM 16120 C C . GLN A 1 112 ? -11.228 13.230 -6.318 1.00 32.22 105 GLN A C 7
ATOM 16121 O O . GLN A 1 112 ? -11.547 12.050 -6.465 1.00 62.01 105 GLN A O 7
ATOM 16135 N N . VAL A 1 113 ? -10.253 13.619 -5.502 1.00 51.40 106 VAL A N 7
ATOM 16136 C CA . VAL A 1 113 ? -9.486 12.661 -4.717 1.00 71.22 106 VAL A CA 7
ATOM 16137 C C . VAL A 1 113 ? -10.374 11.941 -3.708 1.00 44.13 106 VAL A C 7
ATOM 16138 O O . VAL A 1 113 ? -10.205 10.748 -3.457 1.00 41.15 106 VAL A O 7
ATOM 16151 N N . ALA A 1 114 ? -11.321 12.674 -3.132 1.00 1.41 107 ALA A N 7
ATOM 16152 C CA . ALA A 1 114 ? -12.237 12.105 -2.152 1.00 12.43 107 ALA A CA 7
ATOM 16153 C C . ALA A 1 114 ? -13.134 11.048 -2.789 1.00 50.13 107 ALA A C 7
ATOM 16154 O O . ALA A 1 114 ? -13.460 10.039 -2.164 1.00 31.10 107 ALA A O 7
ATOM 16161 N N . SER A 1 115 ? -13.530 11.287 -4.035 1.00 40.15 108 SER A N 7
ATOM 16162 C CA . SER A 1 115 ? -14.393 10.356 -4.754 1.00 4.51 108 SER A CA 7
ATOM 16163 C C . SER A 1 115 ? -13.633 9.086 -5.123 1.00 74.10 108 SER A C 7
ATOM 16164 O O . SER A 1 115 ? -14.136 7.975 -4.949 1.00 71.21 108 SER A O 7
ATOM 16172 N N . THR A 1 116 ? -12.418 9.257 -5.635 1.00 54.50 109 THR A N 7
ATOM 16173 C CA . THR A 1 116 ? -11.589 8.126 -6.031 1.00 31.20 109 THR A CA 7
ATOM 16174 C C . THR A 1 116 ? -11.057 7.381 -4.811 1.00 43.40 109 THR A C 7
ATOM 16175 O O . THR A 1 116 ? -10.919 6.158 -4.828 1.00 14.51 109 THR A O 7
ATOM 16186 N N . LEU A 1 117 ? -10.758 8.127 -3.753 1.00 21.43 110 LEU A N 7
ATOM 16187 C CA . LEU A 1 117 ? -10.241 7.537 -2.523 1.00 4.43 110 LEU A CA 7
ATOM 16188 C C . LEU A 1 117 ? -11.196 6.478 -1.984 1.00 23.42 110 LEU A C 7
ATOM 16189 O O . LEU A 1 117 ? -10.827 5.313 -1.834 1.00 55.53 110 LEU A O 7
ATOM 16205 N N . SER A 1 118 ? -12.427 6.890 -1.694 1.00 43.00 111 SER A N 7
ATOM 16206 C CA . SER A 1 118 ? -13.436 5.977 -1.169 1.00 43.04 111 SER A CA 7
ATOM 16207 C C . SER A 1 118 ? -13.792 4.911 -2.201 1.00 2.52 111 SER A C 7
ATOM 16208 O O . SER A 1 118 ? -14.058 3.761 -1.854 1.00 63.14 111 SER A O 7
ATOM 16216 N N . GLU A 1 119 ? -13.797 5.304 -3.470 1.00 54.54 112 GLU A N 7
ATOM 16217 C CA . GLU A 1 119 ? -14.123 4.383 -4.554 1.00 25.12 112 GLU A CA 7
ATOM 16218 C C . GLU A 1 119 ? -13.167 3.193 -4.562 1.00 4.33 112 GLU A C 7
ATOM 16219 O O . GLU A 1 119 ? -13.595 2.040 -4.596 1.00 0.23 112 GLU A O 7
ATOM 16231 N N . ASN A 1 120 ? -11.871 3.483 -4.530 1.00 44.43 113 ASN A N 7
ATOM 16232 C CA . ASN A 1 120 ? -10.853 2.438 -4.534 1.00 52.51 113 ASN A CA 7
ATOM 16233 C C . ASN A 1 120 ? -10.712 1.811 -3.151 1.00 51.12 113 ASN A C 7
ATOM 16234 O O . ASN A 1 120 ? -10.495 0.605 -3.024 1.00 42.24 113 ASN A O 7
ATOM 16245 N N . LEU A 1 121 ? -10.837 2.636 -2.117 1.00 54.33 114 LEU A N 7
ATOM 16246 C CA . LEU A 1 121 ? -10.724 2.162 -0.742 1.00 2.41 114 LEU A CA 7
ATOM 16247 C C . LEU A 1 121 ? -11.802 1.129 -0.433 1.00 62.52 114 LEU A C 7
ATOM 16248 O O . LEU A 1 121 ? -11.522 0.077 0.144 1.00 42.12 114 LEU A O 7
ATOM 16264 N N . VAL A 1 122 ? -13.036 1.434 -0.819 1.00 13.44 115 VAL A N 7
ATOM 16265 C CA . VAL A 1 122 ? -14.157 0.531 -0.585 1.00 41.14 115 VAL A CA 7
ATOM 16266 C C . VAL A 1 122 ? -14.004 -0.754 -1.393 1.00 70.21 115 VAL A C 7
ATOM 16267 O O . VAL A 1 122 ? -14.173 -1.853 -0.865 1.00 51.54 115 VAL A O 7
ATOM 16280 N N . ARG A 1 123 ? -13.685 -0.606 -2.674 1.00 72.34 116 ARG A N 7
ATOM 16281 C CA . ARG A 1 123 ? -13.510 -1.756 -3.554 1.00 3.20 116 ARG A CA 7
ATOM 16282 C C . ARG A 1 123 ? -12.500 -2.739 -2.972 1.00 23.13 116 ARG A C 7
ATOM 16283 O O . ARG A 1 123 ? -12.763 -3.938 -2.892 1.00 24.53 116 ARG A O 7
ATOM 16304 N N . GLU A 1 124 ? -11.344 -2.222 -2.567 1.00 23.41 117 GLU A N 7
ATOM 16305 C CA . GLU A 1 124 ? -10.295 -3.055 -1.992 1.00 72.32 117 GLU A CA 7
ATOM 16306 C C . GLU A 1 124 ? -10.688 -3.545 -0.601 1.00 2.53 117 GLU A C 7
ATOM 16307 O O . GLU A 1 124 ? -10.498 -4.714 -0.266 1.00 50.44 117 GLU A O 7
ATOM 16319 N N . MET A 1 125 ? -11.237 -2.641 0.203 1.00 20.35 118 MET A N 7
ATOM 16320 C CA . MET A 1 125 ? -11.659 -2.980 1.558 1.00 75.24 118 MET A CA 7
ATOM 16321 C C . MET A 1 125 ? -12.607 -4.176 1.549 1.00 24.41 118 MET A C 7
ATOM 16322 O O . MET A 1 125 ? -12.486 -5.082 2.372 1.00 61.44 118 MET A O 7
ATOM 16336 N N . ALA A 1 126 ? -13.550 -4.169 0.613 1.00 33.03 119 ALA A N 7
ATOM 16337 C CA . ALA A 1 126 ? -14.517 -5.253 0.496 1.00 32.32 119 ALA A CA 7
ATOM 16338 C C . ALA A 1 126 ? -13.847 -6.539 0.023 1.00 35.03 119 ALA A C 7
ATOM 16339 O O . ALA A 1 126 ? -14.235 -7.635 0.423 1.00 60.44 119 ALA A O 7
ATOM 16346 N N . ASN A 1 127 ? -12.841 -6.395 -0.832 1.00 53.41 120 ASN A N 7
ATOM 16347 C CA . ASN A 1 127 ? -12.117 -7.546 -1.362 1.00 14.41 120 ASN A CA 7
ATOM 16348 C C . ASN A 1 127 ? -11.304 -8.227 -0.266 1.00 53.13 120 ASN A C 7
ATOM 16349 O O . ASN A 1 127 ? -11.060 -9.434 -0.317 1.00 71.44 120 ASN A O 7
ATOM 16360 N N . THR A 1 128 ? -10.885 -7.447 0.725 1.00 32.13 121 THR A N 7
ATOM 16361 C CA . THR A 1 128 ? -10.100 -7.975 1.834 1.00 40.34 121 THR A CA 7
ATOM 16362 C C . THR A 1 128 ? -10.997 -8.408 2.988 1.00 43.43 121 THR A C 7
ATOM 16363 O O . THR A 1 128 ? -10.739 -9.418 3.641 1.00 61.11 121 THR A O 7
ATOM 16374 N N . ALA A 1 129 ? -12.051 -7.636 3.233 1.00 64.23 122 ALA A N 7
ATOM 16375 C CA . ALA A 1 129 ? -12.987 -7.942 4.307 1.00 1.52 122 ALA A CA 7
ATOM 16376 C C . ALA A 1 129 ? -13.625 -9.311 4.105 1.00 20.32 122 ALA A C 7
ATOM 16377 O O . ALA A 1 129 ? -13.830 -10.058 5.063 1.00 41.24 122 ALA A O 7
ATOM 16384 N N . ARG A 1 130 ? -13.939 -9.635 2.855 1.00 4.34 123 ARG A N 7
ATOM 16385 C CA . ARG A 1 130 ? -14.557 -10.915 2.529 1.00 62.41 123 ARG A CA 7
ATOM 16386 C C . ARG A 1 130 ? -13.699 -12.075 3.027 1.00 5.02 123 ARG A C 7
ATOM 16387 O O . ARG A 1 130 ? -14.217 -13.122 3.412 1.00 50.13 123 ARG A O 7
ATOM 16408 N N . ARG A 1 131 ? -12.384 -11.879 3.015 1.00 31.23 124 ARG A N 7
ATOM 16409 C CA . ARG A 1 131 ? -11.455 -12.909 3.463 1.00 22.01 124 ARG A CA 7
ATOM 16410 C C . ARG A 1 131 ? -11.414 -12.979 4.987 1.00 33.42 124 ARG A C 7
ATOM 16411 O O . ARG A 1 131 ? -10.829 -13.898 5.561 1.00 1.50 124 ARG A O 7
ATOM 16432 N N . TYR A 1 132 ? -12.039 -12.002 5.635 1.00 30.21 125 TYR A N 7
ATOM 16433 C CA . TYR A 1 132 ? -12.072 -11.951 7.092 1.00 33.21 125 TYR A CA 7
ATOM 16434 C C . TYR A 1 132 ? -13.473 -12.257 7.616 1.00 44.13 125 TYR A C 7
ATOM 16435 O O . TYR A 1 132 ? -13.889 -11.731 8.649 1.00 35.11 125 TYR A O 7
ATOM 16453 N N . ARG A 1 133 ? -14.193 -13.110 6.897 1.00 51.04 126 ARG A N 7
ATOM 16454 C CA . ARG A 1 133 ? -15.546 -13.487 7.287 1.00 4.22 126 ARG A CA 7
ATOM 16455 C C . ARG A 1 133 ? -16.530 -12.357 6.998 1.00 4.31 126 ARG A C 7
ATOM 16456 O O . ARG A 1 133 ? -17.703 -12.432 7.361 1.00 33.14 126 ARG A O 7
ATOM 16477 N N . VAL A 1 134 ? -16.042 -11.308 6.343 1.00 42.23 127 VAL A N 7
ATOM 16478 C CA . VAL A 1 134 ? -16.877 -10.161 6.005 1.00 41.33 127 VAL A CA 7
ATOM 16479 C C . VAL A 1 134 ? -17.203 -10.140 4.516 1.00 41.41 127 VAL A C 7
ATOM 16480 O O . VAL A 1 134 ? -16.988 -9.136 3.837 1.00 51.24 127 VAL A O 7
ATOM 16493 N N . ASN A 1 135 ? -17.726 -11.254 4.013 1.00 71.54 128 ASN A N 7
ATOM 16494 C CA . ASN A 1 135 ? -18.082 -11.364 2.603 1.00 2.12 128 ASN A CA 7
ATOM 16495 C C . ASN A 1 135 ? -18.927 -10.173 2.162 1.00 33.44 128 ASN A C 7
ATOM 16496 O O . ASN A 1 135 ? -19.870 -9.778 2.849 1.00 72.41 128 ASN A O 7
ATOM 16507 N N . VAL A 1 136 ? -18.584 -9.605 1.011 1.00 43.51 129 VAL A N 7
ATOM 16508 C CA . VAL A 1 136 ? -19.312 -8.460 0.476 1.00 31.11 129 VAL A CA 7
ATOM 16509 C C . VAL A 1 136 ? -19.616 -8.646 -1.006 1.00 12.11 129 VAL A C 7
ATOM 16510 O O . VAL A 1 136 ? -18.720 -8.816 -1.834 1.00 70.41 129 VAL A O 7
ATOM 16523 N N . PRO A 1 137 ? -20.912 -8.613 -1.353 1.00 32.30 130 PRO A N 7
ATOM 16524 C CA . PRO A 1 137 ? -21.365 -8.775 -2.737 1.00 51.14 130 PRO A CA 7
ATOM 16525 C C . PRO A 1 137 ? -21.000 -7.580 -3.611 1.00 4.42 130 PRO A C 7
ATOM 16526 O O . PRO A 1 137 ? -21.185 -6.430 -3.213 1.00 30.33 130 PRO A O 7
ATOM 16537 N N . GLU A 1 138 ? -20.481 -7.859 -4.802 1.00 71.12 131 GLU A N 7
ATOM 16538 C CA . GLU A 1 138 ? -20.090 -6.805 -5.730 1.00 45.44 131 GLU A CA 7
ATOM 16539 C C . GLU A 1 138 ? -21.248 -5.846 -5.984 1.00 3.33 131 GLU A C 7
ATOM 16540 O O . GLU A 1 138 ? -21.040 -4.675 -6.304 1.00 15.10 131 GLU A O 7
ATOM 16552 N N . ALA A 1 139 ? -22.470 -6.350 -5.839 1.00 62.35 132 ALA A N 7
ATOM 16553 C CA . ALA A 1 139 ? -23.662 -5.538 -6.050 1.00 62.33 132 ALA A CA 7
ATOM 16554 C C . ALA A 1 139 ? -23.785 -4.456 -4.982 1.00 44.24 132 ALA A C 7
ATOM 16555 O O . ALA A 1 139 ? -24.327 -3.381 -5.235 1.00 4.54 132 ALA A O 7
ATOM 16562 N N . SER A 1 140 ? -23.278 -4.748 -3.789 1.00 33.21 133 SER A N 7
ATOM 16563 C CA . SER A 1 140 ? -23.336 -3.801 -2.681 1.00 11.43 133 SER A CA 7
ATOM 16564 C C . SER A 1 140 ? -22.159 -2.831 -2.734 1.00 34.20 133 SER A C 7
ATOM 16565 O O . SER A 1 140 ? -22.302 -1.647 -2.430 1.00 32.33 133 SER A O 7
ATOM 16573 N N . VAL A 1 141 ? -20.997 -3.343 -3.123 1.00 65.24 134 VAL A N 7
ATOM 16574 C CA . VAL A 1 141 ? -19.794 -2.523 -3.217 1.00 73.51 134 VAL A CA 7
ATOM 16575 C C . VAL A 1 141 ? -19.957 -1.427 -4.263 1.00 42.21 134 VAL A C 7
ATOM 16576 O O . VAL A 1 141 ? -19.635 -0.266 -4.014 1.00 50.21 134 VAL A O 7
ATOM 16589 N N . GLN A 1 142 ? -20.458 -1.804 -5.435 1.00 54.15 135 GLN A N 7
ATOM 16590 C CA . GLN A 1 142 ? -20.663 -0.852 -6.520 1.00 74.30 135 GLN A CA 7
ATOM 16591 C C . GLN A 1 142 ? -21.548 0.305 -6.069 1.00 44.22 135 GLN A C 7
ATOM 16592 O O . GLN A 1 142 ? -21.339 1.451 -6.467 1.00 55.15 135 GLN A O 7
ATOM 16606 N N . ALA A 1 143 ? -22.536 -0.003 -5.236 1.00 12.12 136 ALA A N 7
ATOM 16607 C CA . ALA A 1 143 ? -23.452 1.012 -4.729 1.00 21.03 136 ALA A CA 7
ATOM 16608 C C . ALA A 1 143 ? -22.736 1.979 -3.792 1.00 34.20 136 ALA A C 7
ATOM 16609 O O . ALA A 1 143 ? -23.053 3.168 -3.750 1.00 41.15 136 ALA A O 7
ATOM 16616 N N . ASP A 1 144 ? -21.771 1.460 -3.040 1.00 45.14 137 ASP A N 7
ATOM 16617 C CA . ASP A 1 144 ? -21.009 2.279 -2.103 1.00 35.11 137 ASP A CA 7
ATOM 16618 C C . ASP A 1 144 ? -20.100 3.253 -2.846 1.00 71.53 137 ASP A C 7
ATOM 16619 O O . ASP A 1 144 ? -19.917 4.394 -2.422 1.00 32.13 137 ASP A O 7
ATOM 16628 N N . VAL A 1 145 ? -19.532 2.794 -3.956 1.00 41.25 138 VAL A N 7
ATOM 16629 C CA . VAL A 1 145 ? -18.641 3.625 -4.758 1.00 73.02 138 VAL A CA 7
ATOM 16630 C C . VAL A 1 145 ? -19.408 4.753 -5.439 1.00 41.43 138 VAL A C 7
ATOM 16631 O O . VAL A 1 145 ? -18.931 5.886 -5.512 1.00 32.31 138 VAL A O 7
ATOM 16644 N N . SER A 1 146 ? -20.598 4.435 -5.938 1.00 13.21 139 SER A N 7
ATOM 16645 C CA . SER A 1 146 ? -21.430 5.422 -6.617 1.00 10.02 139 SER A CA 7
ATOM 16646 C C . SER A 1 146 ? -21.975 6.447 -5.626 1.00 43.25 139 SER A C 7
ATOM 16647 O O . SER A 1 146 ? -22.179 7.611 -5.970 1.00 1.24 139 SER A O 7
ATOM 16655 N N . LEU A 1 147 ? -22.208 6.005 -4.395 1.00 44.44 140 LEU A N 7
ATOM 16656 C CA . LEU A 1 147 ? -22.729 6.883 -3.353 1.00 73.14 140 LEU A CA 7
ATOM 16657 C C . LEU A 1 147 ? -21.673 7.892 -2.914 1.00 24.04 140 LEU A C 7
ATOM 16658 O O . LEU A 1 147 ? -21.931 9.095 -2.866 1.00 42.32 140 LEU A O 7
ATOM 16674 N N . VAL A 1 148 ? -20.482 7.395 -2.595 1.00 53.33 141 VAL A N 7
ATOM 16675 C CA . VAL A 1 148 ? -19.385 8.253 -2.162 1.00 13.53 141 VAL A CA 7
ATOM 16676 C C . VAL A 1 148 ? -18.972 9.216 -3.271 1.00 23.44 141 VAL A C 7
ATOM 16677 O O . VAL A 1 148 ? -18.645 10.374 -3.012 1.00 25.44 141 VAL A O 7
ATOM 16690 N N . THR A 1 149 ? -18.989 8.729 -4.507 1.00 4.10 142 THR A N 7
ATOM 16691 C CA . THR A 1 149 ? -18.615 9.546 -5.655 1.00 53.21 142 THR A CA 7
ATOM 16692 C C . THR A 1 149 ? -19.658 10.623 -5.927 1.00 34.00 142 THR A C 7
ATOM 16693 O O . THR A 1 149 ? -19.319 11.778 -6.185 1.00 23.24 142 THR A O 7
ATOM 16704 N N . SER A 1 150 ? -20.929 10.238 -5.867 1.00 23.22 143 SER A N 7
ATOM 16705 C CA . SER A 1 150 ? -22.023 11.171 -6.109 1.00 51.41 143 SER A CA 7
ATOM 16706 C C . SER A 1 150 ? -21.987 12.322 -5.109 1.00 50.20 143 SER A C 7
ATOM 16707 O O . SER A 1 150 ? -22.283 13.467 -5.452 1.00 65.04 143 SER A O 7
ATOM 16715 N N . MET A 1 151 ? -21.623 12.010 -3.869 1.00 51.44 144 MET A N 7
ATOM 16716 C CA . MET A 1 151 ? -21.546 13.018 -2.818 1.00 12.40 144 MET A CA 7
ATOM 16717 C C . MET A 1 151 ? -20.404 13.994 -3.083 1.00 32.22 144 MET A C 7
ATOM 16718 O O . MET A 1 151 ? -20.541 15.199 -2.868 1.00 54.25 144 MET A O 7
ATOM 16732 N N . THR A 1 152 ? -19.276 13.467 -3.551 1.00 35.35 145 THR A N 7
ATOM 16733 C CA . THR A 1 152 ? -18.111 14.291 -3.843 1.00 13.14 145 THR A CA 7
ATOM 16734 C C . THR A 1 152 ? -18.385 15.240 -5.004 1.00 33.43 145 THR A C 7
ATOM 16735 O O . THR A 1 152 ? -17.976 16.401 -4.979 1.00 14.11 145 THR A O 7
ATOM 16746 N N . SER A 1 153 ? -19.082 14.739 -6.019 1.00 40.11 146 SER A N 7
ATOM 16747 C CA . SER A 1 153 ? -19.408 15.542 -7.192 1.00 24.42 146 SER A CA 7
ATOM 16748 C C . SER A 1 153 ? -19.991 16.891 -6.780 1.00 0.45 146 SER A C 7
ATOM 16749 O O . SER A 1 153 ? -19.641 17.930 -7.341 1.00 41.12 146 SER A O 7
ATOM 16757 N N . THR A 1 154 ? -20.886 16.867 -5.797 1.00 1.43 147 THR A N 7
ATOM 16758 C CA . THR A 1 154 ? -21.520 18.086 -5.311 1.00 62.33 147 THR A CA 7
ATOM 16759 C C . THR A 1 154 ? -20.879 18.558 -4.011 1.00 73.50 147 THR A C 7
ATOM 16760 O O . THR A 1 154 ? -21.573 18.943 -3.070 1.00 22.44 147 THR A O 7
ATOM 16771 N N . PHE A 1 155 ? -19.552 18.524 -3.964 1.00 43.05 148 PHE A N 7
ATOM 16772 C CA . PHE A 1 155 ? -18.817 18.949 -2.778 1.00 52.20 148 PHE A CA 7
ATOM 16773 C C . PHE A 1 155 ? -18.206 20.332 -2.983 1.00 23.22 148 PHE A C 7
ATOM 16774 O O . PHE A 1 155 ? -17.396 20.537 -3.887 1.00 5.14 148 PHE A O 7
ATOM 16791 N N . VAL A 1 156 ? -18.601 21.278 -2.136 1.00 51.14 149 VAL A N 7
ATOM 16792 C CA . VAL A 1 156 ? -18.094 22.642 -2.223 1.00 44.43 149 VAL A CA 7
ATOM 16793 C C . VAL A 1 156 ? -17.255 22.995 -0.999 1.00 14.23 149 VAL A C 7
ATOM 16794 O O . VAL A 1 156 ? -17.757 23.009 0.125 1.00 73.22 149 VAL A O 7
ATOM 16807 N N . ILE A 1 157 ? -15.977 23.280 -1.226 1.00 31.31 150 ILE A N 7
ATOM 16808 C CA . ILE A 1 157 ? -15.070 23.635 -0.142 1.00 23.42 150 ILE A CA 7
ATOM 16809 C C . ILE A 1 157 ? -15.126 25.130 0.155 1.00 33.15 150 ILE A C 7
ATOM 16810 O O . ILE A 1 157 ? -15.536 25.926 -0.690 1.00 50.14 150 ILE A O 7
ATOM 16826 N N . SER A 1 158 ? -14.711 25.504 1.361 1.00 52.43 151 SER A N 7
ATOM 16827 C CA . SER A 1 158 ? -14.716 26.903 1.771 1.00 3.11 151 SER A CA 7
ATOM 16828 C C . SER A 1 158 ? -16.143 27.432 1.881 1.00 65.30 151 SER A C 7
ATOM 16829 O O . SER A 1 158 ? -16.650 28.078 0.964 1.00 72.31 151 SER A O 7
ATOM 16837 N N . SER A 1 159 ? -16.785 27.153 3.011 1.00 34.21 152 SER A N 7
ATOM 16838 C CA . SER A 1 159 ? -18.154 27.596 3.242 1.00 15.42 152 SER A CA 7
ATOM 16839 C C . SER A 1 159 ? -18.292 29.094 2.982 1.00 61.41 152 SER A C 7
ATOM 16840 O O . SER A 1 159 ? -17.310 29.834 3.030 1.00 20.34 152 SER A O 7
ATOM 16848 N N . GLN A 1 160 ? -19.516 29.530 2.707 1.00 11.24 153 GLN A N 7
ATOM 16849 C CA . GLN A 1 160 ? -19.782 30.939 2.440 1.00 31.04 153 GLN A CA 7
ATOM 16850 C C . GLN A 1 160 ? -19.020 31.412 1.208 1.00 41.44 153 GLN A C 7
ATOM 16851 O O . GLN A 1 160 ? -17.823 31.697 1.274 1.00 22.44 153 GLN A O 7
ATOM 16865 N N . THR A 1 161 ? -19.719 31.495 0.079 1.00 22.34 154 THR A N 7
ATOM 16866 C CA . THR A 1 161 ? -19.108 31.933 -1.169 1.00 73.23 154 THR A CA 7
ATOM 16867 C C . THR A 1 161 ? -18.028 30.957 -1.624 1.00 3.13 154 THR A C 7
ATOM 16868 O O . THR A 1 161 ? -16.944 30.901 -1.043 1.00 2.01 154 THR A O 7
ATOM 16879 N N . SER A 1 162 ? -18.331 30.190 -2.666 1.00 22.13 155 SER A N 7
ATOM 16880 C CA . SER A 1 162 ? -17.387 29.215 -3.197 1.00 60.22 155 SER A CA 7
ATOM 16881 C C . SER A 1 162 ? -17.882 28.646 -4.523 1.00 55.33 155 SER A C 7
ATOM 16882 O O . SER A 1 162 ? -17.742 27.452 -4.792 1.00 4.22 155 SER A O 7
ATOM 16890 N N . VAL A 1 163 ? -18.462 29.510 -5.352 1.00 72.41 156 VAL A N 7
ATOM 16891 C CA . VAL A 1 163 ? -18.977 29.095 -6.650 1.00 11.54 156 VAL A CA 7
ATOM 16892 C C . VAL A 1 163 ? -18.606 30.101 -7.735 1.00 52.13 156 VAL A C 7
ATOM 16893 O O . VAL A 1 163 ? -18.640 31.310 -7.510 1.00 44.32 156 VAL A O 7
ATOM 16906 N N . GLN A 1 164 ? -18.254 29.591 -8.911 1.00 64.21 157 GLN A N 7
ATOM 16907 C CA . GLN A 1 164 ? -17.876 30.446 -10.030 1.00 54.00 157 GLN A CA 7
ATOM 16908 C C . GLN A 1 164 ? -17.771 29.638 -11.320 1.00 2.13 157 GLN A C 7
ATOM 16909 O O . GLN A 1 164 ? -17.531 28.432 -11.291 1.00 74.41 157 GLN A O 7
ATOM 16923 N N . MET A 1 165 ? -17.952 30.313 -12.451 1.00 15.45 158 MET A N 7
ATOM 16924 C CA . MET A 1 165 ? -17.878 29.658 -13.751 1.00 75.14 158 MET A CA 7
ATOM 16925 C C . MET A 1 165 ? -17.788 30.686 -14.875 1.00 63.10 158 MET A C 7
ATOM 16926 O O . MET A 1 165 ? -17.727 31.888 -14.624 1.00 21.44 158 MET A O 7
ATOM 16940 N N . GLY A 1 166 ? -17.780 30.203 -16.114 1.00 24.41 159 GLY A N 7
ATOM 16941 C CA . GLY A 1 166 ? -17.696 31.095 -17.256 1.00 52.00 159 GLY A CA 7
ATOM 16942 C C . GLY A 1 166 ? -17.441 30.354 -18.553 1.00 70.35 159 GLY A C 7
ATOM 16943 O O . GLY A 1 166 ? -16.508 29.556 -18.647 1.00 2.22 159 GLY A O 7
ATOM 16947 N N . GLY A 1 167 ? -18.273 30.615 -19.556 1.00 34.14 160 GLY A N 7
ATOM 16948 C CA . GLY A 1 167 ? -18.117 29.956 -20.841 1.00 24.41 160 GLY A CA 7
ATOM 16949 C C . GLY A 1 167 ? -18.669 28.544 -20.838 1.00 42.33 160 GLY A C 7
ATOM 16950 O O . GLY A 1 167 ? -17.931 27.583 -20.624 1.00 61.52 160 GLY A O 7
ATOM 16955 N N . MET A 1 1 ? -1.582 20.660 17.106 1.00 35.43 -6 MET A N 8
ATOM 16956 C CA . MET A 1 1 ? -1.179 20.091 15.825 1.00 52.44 -6 MET A CA 8
ATOM 16957 C C . MET A 1 1 ? -1.374 21.100 14.697 1.00 71.02 -6 MET A C 8
ATOM 16958 O O . MET A 1 1 ? -0.509 21.255 13.834 1.00 54.52 -6 MET A O 8
ATOM 16974 N N . HIS A 1 2 ? -2.514 21.783 14.711 1.00 2.32 -5 HIS A N 8
ATOM 16975 C CA . HIS A 1 2 ? -2.821 22.778 13.689 1.00 34.43 -5 HIS A CA 8
ATOM 16976 C C . HIS A 1 2 ? -3.873 23.762 14.188 1.00 21.44 -5 HIS A C 8
ATOM 16977 O O . HIS A 1 2 ? -4.348 23.658 15.320 1.00 21.23 -5 HIS A O 8
ATOM 16991 N N . HIS A 1 3 ? -4.234 24.718 13.338 1.00 3.13 -4 HIS A N 8
ATOM 16992 C CA . HIS A 1 3 ? -5.230 25.723 13.694 1.00 52.34 -4 HIS A CA 8
ATOM 16993 C C . HIS A 1 3 ? -6.629 25.266 13.292 1.00 71.31 -4 HIS A C 8
ATOM 16994 O O . HIS A 1 3 ? -6.830 24.115 12.902 1.00 61.02 -4 HIS A O 8
ATOM 17008 N N . HIS A 1 4 ? -7.595 26.174 13.393 1.00 54.52 -3 HIS A N 8
ATOM 17009 C CA . HIS A 1 4 ? -8.975 25.864 13.040 1.00 15.24 -3 HIS A CA 8
ATOM 17010 C C . HIS A 1 4 ? -9.789 27.141 12.855 1.00 71.23 -3 HIS A C 8
ATOM 17011 O O . HIS A 1 4 ? -10.331 27.394 11.778 1.00 30.34 -3 HIS A O 8
ATOM 17025 N N . HIS A 1 5 ? -9.872 27.943 13.912 1.00 64.10 -2 HIS A N 8
ATOM 17026 C CA . HIS A 1 5 ? -10.619 29.194 13.866 1.00 5.02 -2 HIS A CA 8
ATOM 17027 C C . HIS A 1 5 ? -10.186 30.043 12.675 1.00 62.14 -2 HIS A C 8
ATOM 17028 O O . HIS A 1 5 ? -9.030 30.462 12.585 1.00 33.40 -2 HIS A O 8
ATOM 17042 N N . HIS A 1 6 ? -11.118 30.292 11.761 1.00 4.45 -1 HIS A N 8
ATOM 17043 C CA . HIS A 1 6 ? -10.832 31.092 10.575 1.00 74.14 -1 HIS A CA 8
ATOM 17044 C C . HIS A 1 6 ? -12.091 31.290 9.737 1.00 2.32 -1 HIS A C 8
ATOM 17045 O O . HIS A 1 6 ? -13.027 30.493 9.805 1.00 50.04 -1 HIS A O 8
ATOM 17059 N N . HIS A 1 7 ? -12.107 32.359 8.946 1.00 23.15 0 HIS A N 8
ATOM 17060 C CA . HIS A 1 7 ? -13.252 32.663 8.095 1.00 14.24 0 HIS A CA 8
ATOM 17061 C C . HIS A 1 7 ? -13.207 31.841 6.811 1.00 50.13 0 HIS A C 8
ATOM 17062 O O . HIS A 1 7 ? -13.143 32.391 5.711 1.00 34.20 0 HIS A O 8
ATOM 17076 N N . SER A 1 8 ? -13.240 30.520 6.958 1.00 65.14 1 SER A N 8
ATOM 17077 C CA . SER A 1 8 ? -13.197 29.622 5.810 1.00 15.33 1 SER A CA 8
ATOM 17078 C C . SER A 1 8 ? -13.339 28.168 6.252 1.00 10.31 1 SER A C 8
ATOM 17079 O O . SER A 1 8 ? -12.574 27.684 7.084 1.00 72.33 1 SER A O 8
ATOM 17087 N N . GLY A 1 9 ? -14.326 27.478 5.687 1.00 42.02 2 GLY A N 8
ATOM 17088 C CA . GLY A 1 9 ? -14.551 26.087 6.034 1.00 61.43 2 GLY A CA 8
ATOM 17089 C C . GLY A 1 9 ? -13.301 25.241 5.882 1.00 22.44 2 GLY A C 8
ATOM 17090 O O . GLY A 1 9 ? -12.795 25.062 4.775 1.00 14.14 2 GLY A O 8
ATOM 17094 N N . SER A 1 10 ? -12.801 24.722 6.999 1.00 21.30 3 SER A N 8
ATOM 17095 C CA . SER A 1 10 ? -11.600 23.896 6.986 1.00 0.12 3 SER A CA 8
ATOM 17096 C C . SER A 1 10 ? -11.726 22.770 5.964 1.00 41.34 3 SER A C 8
ATOM 17097 O O . SER A 1 10 ? -12.575 21.889 6.096 1.00 53.13 3 SER A O 8
ATOM 17105 N N . LEU A 1 11 ? -10.874 22.807 4.946 1.00 2.51 4 LEU A N 8
ATOM 17106 C CA . LEU A 1 11 ? -10.888 21.791 3.899 1.00 54.42 4 LEU A CA 8
ATOM 17107 C C . LEU A 1 11 ? -10.851 20.390 4.500 1.00 20.31 4 LEU A C 8
ATOM 17108 O O . LEU A 1 11 ? -11.570 19.494 4.058 1.00 45.01 4 LEU A O 8
ATOM 17124 N N . GLY A 1 12 ? -10.010 20.207 5.513 1.00 24.24 5 GLY A N 8
ATOM 17125 C CA . GLY A 1 12 ? -9.897 18.914 6.161 1.00 21.22 5 GLY A CA 8
ATOM 17126 C C . GLY A 1 12 ? -11.149 18.539 6.929 1.00 73.41 5 GLY A C 8
ATOM 17127 O O . GLY A 1 12 ? -11.501 17.363 7.020 1.00 55.30 5 GLY A O 8
ATOM 17131 N N . ASP A 1 13 ? -11.821 19.540 7.487 1.00 12.32 6 ASP A N 8
ATOM 17132 C CA . ASP A 1 13 ? -13.041 19.309 8.252 1.00 23.30 6 ASP A CA 8
ATOM 17133 C C . ASP A 1 13 ? -14.152 18.772 7.355 1.00 22.34 6 ASP A C 8
ATOM 17134 O O . ASP A 1 13 ? -14.785 17.764 7.673 1.00 5.54 6 ASP A O 8
ATOM 17143 N N . GLN A 1 14 ? -14.384 19.451 6.237 1.00 71.31 7 GLN A N 8
ATOM 17144 C CA . GLN A 1 14 ? -15.420 19.042 5.296 1.00 43.11 7 GLN A CA 8
ATOM 17145 C C . GLN A 1 14 ? -15.116 17.665 4.716 1.00 72.44 7 GLN A C 8
ATOM 17146 O O . GLN A 1 14 ? -15.996 16.807 4.631 1.00 30.03 7 GLN A O 8
ATOM 17160 N N . LEU A 1 15 ? -13.865 17.458 4.319 1.00 0.43 8 LEU A N 8
ATOM 17161 C CA . LEU A 1 15 ? -13.445 16.184 3.747 1.00 42.24 8 LEU A CA 8
ATOM 17162 C C . LEU A 1 15 ? -13.736 15.034 4.705 1.00 24.31 8 LEU A C 8
ATOM 17163 O O . LEU A 1 15 ? -14.231 13.982 4.300 1.00 53.04 8 LEU A O 8
ATOM 17179 N N . THR A 1 16 ? -13.426 15.242 5.981 1.00 21.40 9 THR A N 8
ATOM 17180 C CA . THR A 1 16 ? -13.655 14.223 6.999 1.00 24.12 9 THR A CA 8
ATOM 17181 C C . THR A 1 16 ? -15.146 14.012 7.239 1.00 50.05 9 THR A C 8
ATOM 17182 O O . THR A 1 16 ? -15.600 12.882 7.422 1.00 24.52 9 THR A O 8
ATOM 17193 N N . SER A 1 17 ? -15.902 15.104 7.236 1.00 65.51 10 SER A N 8
ATOM 17194 C CA . SER A 1 17 ? -17.342 15.037 7.458 1.00 43.23 10 SER A CA 8
ATOM 17195 C C . SER A 1 17 ? -18.036 14.327 6.299 1.00 33.35 10 SER A C 8
ATOM 17196 O O . SER A 1 17 ? -18.963 13.540 6.503 1.00 64.30 10 SER A O 8
ATOM 17204 N N . THR A 1 18 ? -17.583 14.609 5.082 1.00 5.33 11 THR A N 8
ATOM 17205 C CA . THR A 1 18 ? -18.161 14.000 3.891 1.00 63.11 11 THR A CA 8
ATOM 17206 C C . THR A 1 18 ? -17.677 12.565 3.719 1.00 41.13 11 THR A C 8
ATOM 17207 O O . THR A 1 18 ? -18.479 11.646 3.543 1.00 23.21 11 THR A O 8
ATOM 17218 N N . LEU A 1 19 ? -16.363 12.378 3.771 1.00 53.25 12 LEU A N 8
ATOM 17219 C CA . LEU A 1 19 ? -15.772 11.052 3.621 1.00 54.22 12 LEU A CA 8
ATOM 17220 C C . LEU A 1 19 ? -16.335 10.085 4.658 1.00 44.33 12 LEU A C 8
ATOM 17221 O O . LEU A 1 19 ? -16.683 8.949 4.338 1.00 43.32 12 LEU A O 8
ATOM 17237 N N . ALA A 1 20 ? -16.424 10.545 5.901 1.00 43.02 13 ALA A N 8
ATOM 17238 C CA . ALA A 1 20 ? -16.948 9.723 6.985 1.00 44.23 13 ALA A CA 8
ATOM 17239 C C . ALA A 1 20 ? -18.448 9.499 6.828 1.00 45.10 13 ALA A C 8
ATOM 17240 O O . ALA A 1 20 ? -18.953 8.407 7.085 1.00 53.31 13 ALA A O 8
ATOM 17247 N N . SER A 1 21 ? -19.156 10.542 6.404 1.00 11.10 14 SER A N 8
ATOM 17248 C CA . SER A 1 21 ? -20.599 10.460 6.217 1.00 34.25 14 SER A CA 8
ATOM 17249 C C . SER A 1 21 ? -20.955 9.387 5.192 1.00 2.34 14 SER A C 8
ATOM 17250 O O . SER A 1 21 ? -21.865 8.587 5.404 1.00 61.20 14 SER A O 8
ATOM 17258 N N . ALA A 1 22 ? -20.229 9.379 4.078 1.00 41.20 15 ALA A N 8
ATOM 17259 C CA . ALA A 1 22 ? -20.465 8.405 3.020 1.00 2.03 15 ALA A CA 8
ATOM 17260 C C . ALA A 1 22 ? -20.079 7.001 3.470 1.00 51.30 15 ALA A C 8
ATOM 17261 O O . ALA A 1 22 ? -20.817 6.041 3.245 1.00 72.31 15 ALA A O 8
ATOM 17268 N N . LEU A 1 23 ? -18.918 6.887 4.106 1.00 42.30 16 LEU A N 8
ATOM 17269 C CA . LEU A 1 23 ? -18.433 5.598 4.588 1.00 24.24 16 LEU A CA 8
ATOM 17270 C C . LEU A 1 23 ? -19.307 5.078 5.724 1.00 32.43 16 LEU A C 8
ATOM 17271 O O . LEU A 1 23 ? -19.261 3.895 6.066 1.00 15.35 16 LEU A O 8
ATOM 17287 N N . THR A 1 24 ? -20.106 5.967 6.305 1.00 11.34 17 THR A N 8
ATOM 17288 C CA . THR A 1 24 ? -20.992 5.598 7.402 1.00 10.43 17 THR A CA 8
ATOM 17289 C C . THR A 1 24 ? -22.229 4.869 6.888 1.00 51.32 17 THR A C 8
ATOM 17290 O O . THR A 1 24 ? -22.865 4.111 7.620 1.00 21.32 17 THR A O 8
ATOM 17301 N N . LYS A 1 25 ? -22.565 5.103 5.624 1.00 71.24 18 LYS A N 8
ATOM 17302 C CA . LYS A 1 25 ? -23.724 4.468 5.009 1.00 34.51 18 LYS A CA 8
ATOM 17303 C C . LYS A 1 25 ? -23.294 3.454 3.954 1.00 55.52 18 LYS A C 8
ATOM 17304 O O . LYS A 1 25 ? -24.099 3.022 3.128 1.00 74.34 18 LYS A O 8
ATOM 17323 N N . THR A 1 26 ? -22.020 3.078 3.986 1.00 55.44 19 THR A N 8
ATOM 17324 C CA . THR A 1 26 ? -21.483 2.115 3.032 1.00 45.41 19 THR A CA 8
ATOM 17325 C C . THR A 1 26 ? -21.481 0.706 3.614 1.00 51.40 19 THR A C 8
ATOM 17326 O O . THR A 1 26 ? -20.969 0.477 4.708 1.00 24.25 19 THR A O 8
ATOM 17337 N N . ASN A 1 27 ? -22.058 -0.235 2.874 1.00 43.31 20 ASN A N 8
ATOM 17338 C CA . ASN A 1 27 ? -22.122 -1.623 3.317 1.00 20.51 20 ASN A CA 8
ATOM 17339 C C . ASN A 1 27 ? -20.737 -2.138 3.697 1.00 0.14 20 ASN A C 8
ATOM 17340 O O . ASN A 1 27 ? -20.597 -2.985 4.579 1.00 60.14 20 ASN A O 8
ATOM 17351 N N . THR A 1 28 ? -19.714 -1.620 3.024 1.00 14.04 21 THR A N 8
ATOM 17352 C CA . THR A 1 28 ? -18.341 -2.027 3.289 1.00 64.14 21 THR A CA 8
ATOM 17353 C C . THR A 1 28 ? -17.928 -1.676 4.714 1.00 53.42 21 THR A C 8
ATOM 17354 O O . THR A 1 28 ? -17.029 -2.297 5.282 1.00 11.30 21 THR A O 8
ATOM 17365 N N . LEU A 1 29 ? -18.590 -0.678 5.287 1.00 1.44 22 LEU A N 8
ATOM 17366 C CA . LEU A 1 29 ? -18.293 -0.244 6.648 1.00 11.20 22 LEU A CA 8
ATOM 17367 C C . LEU A 1 29 ? -19.305 -0.817 7.635 1.00 62.22 22 LEU A C 8
ATOM 17368 O O . LEU A 1 29 ? -18.948 -1.221 8.742 1.00 71.11 22 LEU A O 8
ATOM 17384 N N . LYS A 1 30 ? -20.569 -0.849 7.227 1.00 32.40 23 LYS A N 8
ATOM 17385 C CA . LYS A 1 30 ? -21.633 -1.376 8.073 1.00 71.22 23 LYS A CA 8
ATOM 17386 C C . LYS A 1 30 ? -21.483 -2.881 8.263 1.00 74.23 23 LYS A C 8
ATOM 17387 O O . LYS A 1 30 ? -21.803 -3.418 9.323 1.00 60.10 23 LYS A O 8
ATOM 17406 N N . ALA A 1 31 ? -20.992 -3.558 7.230 1.00 54.10 24 ALA A N 8
ATOM 17407 C CA . ALA A 1 31 ? -20.796 -5.001 7.284 1.00 61.51 24 ALA A CA 8
ATOM 17408 C C . ALA A 1 31 ? -19.631 -5.362 8.198 1.00 63.34 24 ALA A C 8
ATOM 17409 O O . ALA A 1 31 ? -19.743 -6.250 9.045 1.00 2.30 24 ALA A O 8
ATOM 17416 N N . VAL A 1 32 ? -18.510 -4.670 8.023 1.00 65.21 25 VAL A N 8
ATOM 17417 C CA . VAL A 1 32 ? -17.323 -4.917 8.833 1.00 44.12 25 VAL A CA 8
ATOM 17418 C C . VAL A 1 32 ? -17.530 -4.451 10.269 1.00 21.45 25 VAL A C 8
ATOM 17419 O O . VAL A 1 32 ? -17.101 -5.110 11.215 1.00 75.23 25 VAL A O 8
ATOM 17432 N N . SER A 1 33 ? -18.191 -3.308 10.425 1.00 54.43 26 SER A N 8
ATOM 17433 C CA . SER A 1 33 ? -18.454 -2.751 11.746 1.00 64.43 26 SER A CA 8
ATOM 17434 C C . SER A 1 33 ? -19.359 -3.674 12.555 1.00 32.34 26 SER A C 8
ATOM 17435 O O . SER A 1 33 ? -19.073 -3.987 13.711 1.00 4.32 26 SER A O 8
ATOM 17443 N N . ALA A 1 34 ? -20.454 -4.108 11.940 1.00 53.35 27 ALA A N 8
ATOM 17444 C CA . ALA A 1 34 ? -21.400 -4.997 12.600 1.00 34.43 27 ALA A CA 8
ATOM 17445 C C . ALA A 1 34 ? -20.782 -6.367 12.855 1.00 71.32 27 ALA A C 8
ATOM 17446 O O . ALA A 1 34 ? -21.187 -7.082 13.772 1.00 14.02 27 ALA A O 8
ATOM 17453 N N . SER A 1 35 ? -19.797 -6.728 12.037 1.00 30.22 28 SER A N 8
ATOM 17454 C CA . SER A 1 35 ? -19.125 -8.016 12.172 1.00 22.03 28 SER A CA 8
ATOM 17455 C C . SER A 1 35 ? -18.223 -8.031 13.402 1.00 1.01 28 SER A C 8
ATOM 17456 O O . SER A 1 35 ? -17.951 -9.087 13.974 1.00 51.24 28 SER A O 8
ATOM 17464 N N . LYS A 1 36 ? -17.762 -6.851 13.805 1.00 54.54 29 LYS A N 8
ATOM 17465 C CA . LYS A 1 36 ? -16.891 -6.727 14.967 1.00 71.31 29 LYS A CA 8
ATOM 17466 C C . LYS A 1 36 ? -15.709 -7.686 14.868 1.00 74.21 29 LYS A C 8
ATOM 17467 O O . LYS A 1 36 ? -15.534 -8.582 15.695 1.00 60.21 29 LYS A O 8
ATOM 17486 N N . PRO A 1 37 ? -14.877 -7.498 13.833 1.00 11.44 30 PRO A N 8
ATOM 17487 C CA . PRO A 1 37 ? -13.697 -8.336 13.603 1.00 52.23 30 PRO A CA 8
ATOM 17488 C C . PRO A 1 37 ? -12.609 -8.104 14.645 1.00 34.13 30 PRO A C 8
ATOM 17489 O O . PRO A 1 37 ? -12.586 -8.759 15.688 1.00 40.53 30 PRO A O 8
ATOM 17500 N N . SER A 1 38 ? -11.709 -7.169 14.358 1.00 11.31 31 SER A N 8
ATOM 17501 C CA . SER A 1 38 ? -10.616 -6.854 15.271 1.00 11.32 31 SER A CA 8
ATOM 17502 C C . SER A 1 38 ? -9.657 -5.849 14.641 1.00 63.05 31 SER A C 8
ATOM 17503 O O . SER A 1 38 ? -9.618 -5.690 13.421 1.00 33.33 31 SER A O 8
ATOM 17511 N N . ALA A 1 39 ? -8.881 -5.174 15.482 1.00 5.13 32 ALA A N 8
ATOM 17512 C CA . ALA A 1 39 ? -7.918 -4.187 15.009 1.00 25.15 32 ALA A CA 8
ATOM 17513 C C . ALA A 1 39 ? -6.853 -4.834 14.132 1.00 72.12 32 ALA A C 8
ATOM 17514 O O . ALA A 1 39 ? -6.226 -4.170 13.307 1.00 34.51 32 ALA A O 8
ATOM 17521 N N . ASN A 1 40 ? -6.653 -6.135 14.316 1.00 54.43 33 ASN A N 8
ATOM 17522 C CA . ASN A 1 40 ? -5.661 -6.873 13.541 1.00 2.24 33 ASN A CA 8
ATOM 17523 C C . ASN A 1 40 ? -6.099 -7.007 12.085 1.00 73.43 33 ASN A C 8
ATOM 17524 O O . ASN A 1 40 ? -5.327 -6.733 11.166 1.00 5.45 33 ASN A O 8
ATOM 17535 N N . VAL A 1 41 ? -7.342 -7.431 11.884 1.00 34.12 34 VAL A N 8
ATOM 17536 C CA . VAL A 1 41 ? -7.884 -7.600 10.540 1.00 61.25 34 VAL A CA 8
ATOM 17537 C C . VAL A 1 41 ? -8.339 -6.267 9.959 1.00 22.54 34 VAL A C 8
ATOM 17538 O O . VAL A 1 41 ? -8.193 -6.017 8.764 1.00 14.24 34 VAL A O 8
ATOM 17551 N N . ALA A 1 42 ? -8.892 -5.413 10.815 1.00 40.20 35 ALA A N 8
ATOM 17552 C CA . ALA A 1 42 ? -9.367 -4.102 10.387 1.00 75.21 35 ALA A CA 8
ATOM 17553 C C . ALA A 1 42 ? -8.258 -3.314 9.701 1.00 64.43 35 ALA A C 8
ATOM 17554 O O . ALA A 1 42 ? -8.489 -2.645 8.693 1.00 61.45 35 ALA A O 8
ATOM 17561 N N . VAL A 1 43 ? -7.051 -3.395 10.254 1.00 11.30 36 VAL A N 8
ATOM 17562 C CA . VAL A 1 43 ? -5.905 -2.688 9.695 1.00 54.14 36 VAL A CA 8
ATOM 17563 C C . VAL A 1 43 ? -5.530 -3.245 8.325 1.00 33.14 36 VAL A C 8
ATOM 17564 O O . VAL A 1 43 ? -5.156 -2.499 7.421 1.00 2.14 36 VAL A O 8
ATOM 17577 N N . ALA A 1 44 ? -5.635 -4.562 8.179 1.00 21.20 37 ALA A N 8
ATOM 17578 C CA . ALA A 1 44 ? -5.310 -5.219 6.920 1.00 54.24 37 ALA A CA 8
ATOM 17579 C C . ALA A 1 44 ? -6.325 -4.866 5.838 1.00 63.53 37 ALA A C 8
ATOM 17580 O O . ALA A 1 44 ? -5.974 -4.726 4.666 1.00 74.55 37 ALA A O 8
ATOM 17587 N N . ILE A 1 45 ? -7.584 -4.723 6.239 1.00 71.22 38 ILE A N 8
ATOM 17588 C CA . ILE A 1 45 ? -8.649 -4.385 5.304 1.00 51.33 38 ILE A CA 8
ATOM 17589 C C . ILE A 1 45 ? -8.519 -2.946 4.818 1.00 22.12 38 ILE A C 8
ATOM 17590 O O . ILE A 1 45 ? -8.680 -2.662 3.631 1.00 22.41 38 ILE A O 8
ATOM 17606 N N . VAL A 1 46 ? -8.225 -2.039 5.745 1.00 22.21 39 VAL A N 8
ATOM 17607 C CA . VAL A 1 46 ? -8.070 -0.628 5.412 1.00 41.40 39 VAL A CA 8
ATOM 17608 C C . VAL A 1 46 ? -6.799 -0.390 4.604 1.00 54.43 39 VAL A C 8
ATOM 17609 O O . VAL A 1 46 ? -6.776 0.434 3.689 1.00 52.45 39 VAL A O 8
ATOM 17622 N N . THR A 1 47 ? -5.741 -1.119 4.947 1.00 22.02 40 THR A N 8
ATOM 17623 C CA . THR A 1 47 ? -4.465 -0.988 4.255 1.00 2.25 40 THR A CA 8
ATOM 17624 C C . THR A 1 47 ? -4.611 -1.301 2.770 1.00 21.11 40 THR A C 8
ATOM 17625 O O . THR A 1 47 ? -4.024 -0.627 1.923 1.00 33.31 40 THR A O 8
ATOM 17636 N N . SER A 1 48 ? -5.396 -2.328 2.461 1.00 74.30 41 SER A N 8
ATOM 17637 C CA . SER A 1 48 ? -5.616 -2.733 1.078 1.00 13.11 41 SER A CA 8
ATOM 17638 C C . SER A 1 48 ? -6.206 -1.586 0.263 1.00 72.44 41 SER A C 8
ATOM 17639 O O . SER A 1 48 ? -5.755 -1.301 -0.845 1.00 4.21 41 SER A O 8
ATOM 17647 N N . GLY A 1 49 ? -7.219 -0.931 0.823 1.00 51.33 42 GLY A N 8
ATOM 17648 C CA . GLY A 1 49 ? -7.856 0.177 0.135 1.00 44.50 42 GLY A CA 8
ATOM 17649 C C . GLY A 1 49 ? -6.987 1.419 0.109 1.00 32.13 42 GLY A C 8
ATOM 17650 O O . GLY A 1 49 ? -6.999 2.174 -0.863 1.00 22.11 42 GLY A O 8
ATOM 17654 N N . LEU A 1 50 ? -6.232 1.633 1.181 1.00 64.43 43 LEU A N 8
ATOM 17655 C CA . LEU A 1 50 ? -5.353 2.794 1.279 1.00 12.02 43 LEU A CA 8
ATOM 17656 C C . LEU A 1 50 ? -4.286 2.762 0.190 1.00 61.12 43 LEU A C 8
ATOM 17657 O O . LEU A 1 50 ? -3.979 3.785 -0.423 1.00 54.04 43 LEU A O 8
ATOM 17673 N N . LYS A 1 51 ? -3.725 1.581 -0.046 1.00 43.42 44 LYS A N 8
ATOM 17674 C CA . LYS A 1 51 ? -2.693 1.414 -1.063 1.00 14.31 44 LYS A CA 8
ATOM 17675 C C . LYS A 1 51 ? -3.269 1.622 -2.460 1.00 73.35 44 LYS A C 8
ATOM 17676 O O . LYS A 1 51 ? -2.646 2.257 -3.311 1.00 5.40 44 LYS A O 8
ATOM 17695 N N . LYS A 1 52 ? -4.461 1.084 -2.691 1.00 74.32 45 LYS A N 8
ATOM 17696 C CA . LYS A 1 52 ? -5.123 1.211 -3.984 1.00 24.22 45 LYS A CA 8
ATOM 17697 C C . LYS A 1 52 ? -5.545 2.655 -4.237 1.00 12.43 45 LYS A C 8
ATOM 17698 O O . LYS A 1 52 ? -5.362 3.182 -5.335 1.00 14.10 45 LYS A O 8
ATOM 17717 N N . ALA A 1 53 ? -6.110 3.290 -3.216 1.00 5.31 46 ALA A N 8
ATOM 17718 C CA . ALA A 1 53 ? -6.554 4.674 -3.328 1.00 42.01 46 ALA A CA 8
ATOM 17719 C C . ALA A 1 53 ? -5.394 5.596 -3.684 1.00 45.23 46 ALA A C 8
ATOM 17720 O O . ALA A 1 53 ? -5.495 6.412 -4.602 1.00 5.11 46 ALA A O 8
ATOM 17727 N N . LEU A 1 54 ? -4.292 5.464 -2.954 1.00 54.33 47 LEU A N 8
ATOM 17728 C CA . LEU A 1 54 ? -3.111 6.286 -3.193 1.00 55.41 47 LEU A CA 8
ATOM 17729 C C . LEU A 1 54 ? -2.463 5.933 -4.528 1.00 10.43 47 LEU A C 8
ATOM 17730 O O . LEU A 1 54 ? -1.928 6.800 -5.218 1.00 62.20 47 LEU A O 8
ATOM 17746 N N . GLY A 1 55 ? -2.519 4.655 -4.888 1.00 41.02 48 GLY A N 8
ATOM 17747 C CA . GLY A 1 55 ? -1.936 4.211 -6.141 1.00 54.22 48 GLY A CA 8
ATOM 17748 C C . GLY A 1 55 ? -2.699 4.720 -7.348 1.00 44.22 48 GLY A C 8
ATOM 17749 O O . GLY A 1 55 ? -2.110 4.981 -8.397 1.00 53.55 48 GLY A O 8
ATOM 17753 N N . ALA A 1 56 ? -4.012 4.860 -7.201 1.00 63.33 49 ALA A N 8
ATOM 17754 C CA . ALA A 1 56 ? -4.855 5.342 -8.288 1.00 34.53 49 ALA A CA 8
ATOM 17755 C C . ALA A 1 56 ? -4.792 6.860 -8.400 1.00 22.34 49 ALA A C 8
ATOM 17756 O O . ALA A 1 56 ? -5.137 7.432 -9.435 1.00 1.53 49 ALA A O 8
ATOM 17763 N N . LEU A 1 57 ? -4.351 7.510 -7.329 1.00 64.43 50 LEU A N 8
ATOM 17764 C CA . LEU A 1 57 ? -4.244 8.965 -7.306 1.00 44.13 50 LEU A CA 8
ATOM 17765 C C . LEU A 1 57 ? -2.805 9.409 -7.554 1.00 74.42 50 LEU A C 8
ATOM 17766 O O . LEU A 1 57 ? -2.467 10.580 -7.379 1.00 50.11 50 LEU A O 8
ATOM 17782 N N . ARG A 1 58 ? -1.962 8.465 -7.963 1.00 23.11 51 ARG A N 8
ATOM 17783 C CA . ARG A 1 58 ? -0.560 8.759 -8.235 1.00 21.04 51 ARG A CA 8
ATOM 17784 C C . ARG A 1 58 ? 0.084 9.478 -7.053 1.00 10.31 51 ARG A C 8
ATOM 17785 O O . ARG A 1 58 ? 1.010 10.271 -7.227 1.00 61.43 51 ARG A O 8
ATOM 17806 N N . ILE A 1 59 ? -0.413 9.195 -5.854 1.00 45.13 52 ILE A N 8
ATOM 17807 C CA . ILE A 1 59 ? 0.116 9.814 -4.644 1.00 74.00 52 ILE A CA 8
ATOM 17808 C C . ILE A 1 59 ? 1.554 9.377 -4.386 1.00 32.13 52 ILE A C 8
ATOM 17809 O O . ILE A 1 59 ? 1.887 8.199 -4.509 1.00 41.21 52 ILE A O 8
ATOM 17825 N N . ASN A 1 60 ? 2.402 10.335 -4.027 1.00 33.44 53 ASN A N 8
ATOM 17826 C CA . ASN A 1 60 ? 3.805 10.049 -3.749 1.00 11.32 53 ASN A CA 8
ATOM 17827 C C . ASN A 1 60 ? 3.940 8.896 -2.760 1.00 1.20 53 ASN A C 8
ATOM 17828 O O . ASN A 1 60 ? 3.205 8.819 -1.776 1.00 0.01 53 ASN A O 8
ATOM 17839 N N . ALA A 1 61 ? 4.885 8.000 -3.029 1.00 2.51 54 ALA A N 8
ATOM 17840 C CA . ALA A 1 61 ? 5.119 6.853 -2.162 1.00 53.24 54 ALA A CA 8
ATOM 17841 C C . ALA A 1 61 ? 5.488 7.297 -0.750 1.00 14.52 54 ALA A C 8
ATOM 17842 O O . ALA A 1 61 ? 5.073 6.683 0.232 1.00 1.53 54 ALA A O 8
ATOM 17849 N N . GLY A 1 62 ? 6.270 8.367 -0.658 1.00 45.23 55 GLY A N 8
ATOM 17850 C CA . GLY A 1 62 ? 6.683 8.875 0.638 1.00 12.20 55 GLY A CA 8
ATOM 17851 C C . GLY A 1 62 ? 5.504 9.212 1.530 1.00 73.32 55 GLY A C 8
ATOM 17852 O O . GLY A 1 62 ? 5.435 8.764 2.675 1.00 73.04 55 GLY A O 8
ATOM 17856 N N . VAL A 1 63 ? 4.575 10.005 1.006 1.00 73.44 56 VAL A N 8
ATOM 17857 C CA . VAL A 1 63 ? 3.394 10.402 1.764 1.00 52.04 56 VAL A CA 8
ATOM 17858 C C . VAL A 1 63 ? 2.419 9.240 1.910 1.00 13.13 56 VAL A C 8
ATOM 17859 O O . VAL A 1 63 ? 1.741 9.109 2.929 1.00 22.14 56 VAL A O 8
ATOM 17872 N N . SER A 1 64 ? 2.352 8.397 0.883 1.00 60.51 57 SER A N 8
ATOM 17873 C CA . SER A 1 64 ? 1.456 7.246 0.897 1.00 43.33 57 SER A CA 8
ATOM 17874 C C . SER A 1 64 ? 1.908 6.218 1.929 1.00 52.32 57 SER A C 8
ATOM 17875 O O . SER A 1 64 ? 1.135 5.351 2.337 1.00 41.31 57 SER A O 8
ATOM 17883 N N . SER A 1 65 ? 3.166 6.320 2.346 1.00 54.22 58 SER A N 8
ATOM 17884 C CA . SER A 1 65 ? 3.723 5.397 3.327 1.00 51.31 58 SER A CA 8
ATOM 17885 C C . SER A 1 65 ? 3.311 5.793 4.741 1.00 31.34 58 SER A C 8
ATOM 17886 O O . SER A 1 65 ? 2.903 4.949 5.538 1.00 24.32 58 SER A O 8
ATOM 17894 N N . GLN A 1 66 ? 3.421 7.083 5.044 1.00 11.21 59 GLN A N 8
ATOM 17895 C CA . GLN A 1 66 ? 3.060 7.591 6.362 1.00 50.23 59 GLN A CA 8
ATOM 17896 C C . GLN A 1 66 ? 1.550 7.542 6.570 1.00 14.23 59 GLN A C 8
ATOM 17897 O O . GLN A 1 66 ? 1.073 7.302 7.680 1.00 44.11 59 GLN A O 8
ATOM 17911 N N . LEU A 1 67 ? 0.802 7.770 5.495 1.00 34.21 60 LEU A N 8
ATOM 17912 C CA . LEU A 1 67 ? -0.655 7.751 5.560 1.00 10.20 60 LEU A CA 8
ATOM 17913 C C . LEU A 1 67 ? -1.163 6.394 6.039 1.00 64.41 60 LEU A C 8
ATOM 17914 O O . LEU A 1 67 ? -2.128 6.312 6.799 1.00 4.23 60 LEU A O 8
ATOM 17930 N N . THR A 1 68 ? -0.502 5.330 5.593 1.00 10.12 61 THR A N 8
ATOM 17931 C CA . THR A 1 68 ? -0.885 3.977 5.977 1.00 31.04 61 THR A CA 8
ATOM 17932 C C . THR A 1 68 ? -0.566 3.711 7.444 1.00 52.24 61 THR A C 8
ATOM 17933 O O . THR A 1 68 ? -1.321 3.032 8.140 1.00 10.35 61 THR A O 8
ATOM 17944 N N . SER A 1 69 ? 0.556 4.250 7.907 1.00 64.51 62 SER A N 8
ATOM 17945 C CA . SER A 1 69 ? 0.977 4.068 9.292 1.00 33.41 62 SER A CA 8
ATOM 17946 C C . SER A 1 69 ? 0.023 4.778 10.247 1.00 22.14 62 SER A C 8
ATOM 17947 O O . SER A 1 69 ? -0.269 4.281 11.334 1.00 4.44 62 SER A O 8
ATOM 17955 N N . ALA A 1 70 ? -0.460 5.945 9.832 1.00 64.03 63 ALA A N 8
ATOM 17956 C CA . ALA A 1 70 ? -1.382 6.725 10.649 1.00 63.13 63 ALA A CA 8
ATOM 17957 C C . ALA A 1 70 ? -2.770 6.094 10.662 1.00 50.01 63 ALA A C 8
ATOM 17958 O O . ALA A 1 70 ? -3.299 5.755 11.721 1.00 41.10 63 ALA A O 8
ATOM 17965 N N . VAL A 1 71 ? -3.357 5.940 9.479 1.00 44.21 64 VAL A N 8
ATOM 17966 C CA . VAL A 1 71 ? -4.685 5.350 9.355 1.00 42.25 64 VAL A CA 8
ATOM 17967 C C . VAL A 1 71 ? -4.771 4.028 10.107 1.00 61.54 64 VAL A C 8
ATOM 17968 O O . VAL A 1 71 ? -5.786 3.722 10.732 1.00 74.15 64 VAL A O 8
ATOM 17981 N N . SER A 1 72 ? -3.697 3.247 10.044 1.00 73.04 65 SER A N 8
ATOM 17982 C CA . SER A 1 72 ? -3.652 1.953 10.718 1.00 43.43 65 SER A CA 8
ATOM 17983 C C . SER A 1 72 ? -3.722 2.127 12.232 1.00 2.12 65 SER A C 8
ATOM 17984 O O . SER A 1 72 ? -4.334 1.319 12.931 1.00 24.20 65 SER A O 8
ATOM 17992 N N . GLN A 1 73 ? -3.093 3.186 12.730 1.00 64.05 66 GLN A N 8
ATOM 17993 C CA . GLN A 1 73 ? -3.083 3.465 14.161 1.00 41.53 66 GLN A CA 8
ATOM 17994 C C . GLN A 1 73 ? -4.479 3.835 14.652 1.00 22.41 66 GLN A C 8
ATOM 17995 O O . GLN A 1 73 ? -4.959 3.296 15.649 1.00 4.31 66 GLN A O 8
ATOM 18009 N N . ALA A 1 74 ? -5.123 4.759 13.947 1.00 14.52 67 ALA A N 8
ATOM 18010 C CA . ALA A 1 74 ? -6.465 5.199 14.310 1.00 31.00 67 ALA A CA 8
ATOM 18011 C C . ALA A 1 74 ? -7.464 4.051 14.219 1.00 52.43 67 ALA A C 8
ATOM 18012 O O . ALA A 1 74 ? -8.314 3.883 15.093 1.00 72.24 67 ALA A O 8
ATOM 18019 N N . VAL A 1 75 ? -7.357 3.264 13.152 1.00 31.31 68 VAL A N 8
ATOM 18020 C CA . VAL A 1 75 ? -8.252 2.131 12.946 1.00 64.12 68 VAL A CA 8
ATOM 18021 C C . VAL A 1 75 ? -7.966 1.017 13.947 1.00 32.33 68 VAL A C 8
ATOM 18022 O O . VAL A 1 75 ? -8.819 0.166 14.204 1.00 45.53 68 VAL A O 8
ATOM 18035 N N . ALA A 1 76 ? -6.763 1.028 14.510 1.00 22.31 69 ALA A N 8
ATOM 18036 C CA . ALA A 1 76 ? -6.367 0.020 15.486 1.00 43.53 69 ALA A CA 8
ATOM 18037 C C . ALA A 1 76 ? -6.685 0.475 16.906 1.00 74.20 69 ALA A C 8
ATOM 18038 O O . ALA A 1 76 ? -6.573 -0.300 17.855 1.00 2.11 69 ALA A O 8
ATOM 18045 N N . ASN A 1 77 ? -7.083 1.736 17.044 1.00 40.32 70 ASN A N 8
ATOM 18046 C CA . ASN A 1 77 ? -7.416 2.294 18.349 1.00 40.13 70 ASN A CA 8
ATOM 18047 C C . ASN A 1 77 ? -8.926 2.446 18.505 1.00 3.14 70 ASN A C 8
ATOM 18048 O O . ASN A 1 77 ? -9.438 2.549 19.620 1.00 1.43 70 ASN A O 8
ATOM 18059 N N . VAL A 1 78 ? -9.634 2.460 17.380 1.00 44.13 71 VAL A N 8
ATOM 18060 C CA . VAL A 1 78 ? -11.086 2.598 17.391 1.00 64.34 71 VAL A CA 8
ATOM 18061 C C . VAL A 1 78 ? -11.738 1.477 18.192 1.00 10.30 71 VAL A C 8
ATOM 18062 O O . VAL A 1 78 ? -12.883 1.596 18.626 1.00 13.14 71 VAL A O 8
ATOM 18075 N N . ARG A 1 79 ? -11.001 0.388 18.383 1.00 31.34 72 ARG A N 8
ATOM 18076 C CA . ARG A 1 79 ? -11.509 -0.757 19.131 1.00 25.01 72 ARG A CA 8
ATOM 18077 C C . ARG A 1 79 ? -12.687 -1.400 18.407 1.00 71.04 72 ARG A C 8
ATOM 18078 O O . ARG A 1 79 ? -13.581 -0.722 17.899 1.00 21.24 72 ARG A O 8
ATOM 18099 N N . PRO A 1 80 ? -12.690 -2.740 18.355 1.00 41.22 73 PRO A N 8
ATOM 18100 C CA . PRO A 1 80 ? -13.752 -3.505 17.696 1.00 51.24 73 PRO A CA 8
ATOM 18101 C C . PRO A 1 80 ? -15.074 -3.434 18.452 1.00 62.02 73 PRO A C 8
ATOM 18102 O O . PRO A 1 80 ? -15.093 -3.300 19.675 1.00 11.31 73 PRO A O 8
ATOM 18113 N N . GLY A 1 81 ? -16.178 -3.525 17.718 1.00 55.31 74 GLY A N 8
ATOM 18114 C CA . GLY A 1 81 ? -17.488 -3.469 18.337 1.00 14.24 74 GLY A CA 8
ATOM 18115 C C . GLY A 1 81 ? -18.100 -2.083 18.277 1.00 31.30 74 GLY A C 8
ATOM 18116 O O . GLY A 1 81 ? -19.147 -1.834 18.873 1.00 22.24 74 GLY A O 8
ATOM 18120 N N . SER A 1 82 ? -17.444 -1.180 17.557 1.00 65.03 75 SER A N 8
ATOM 18121 C CA . SER A 1 82 ? -17.925 0.191 17.426 1.00 34.42 75 SER A CA 8
ATOM 18122 C C . SER A 1 82 ? -18.602 0.402 16.075 1.00 62.13 75 SER A C 8
ATOM 18123 O O . SER A 1 82 ? -18.296 -0.286 15.102 1.00 51.02 75 SER A O 8
ATOM 18131 N N . SER A 1 83 ? -19.523 1.358 16.026 1.00 1.43 76 SER A N 8
ATOM 18132 C CA . SER A 1 83 ? -20.247 1.658 14.796 1.00 11.41 76 SER A CA 8
ATOM 18133 C C . SER A 1 83 ? -19.279 1.939 13.651 1.00 41.11 76 SER A C 8
ATOM 18134 O O . SER A 1 83 ? -18.100 2.226 13.856 1.00 63.54 76 SER A O 8
ATOM 18142 N N . PRO A 1 84 ? -19.788 1.855 12.412 1.00 20.44 77 PRO A N 8
ATOM 18143 C CA . PRO A 1 84 ? -18.987 2.097 11.209 1.00 4.52 77 PRO A CA 8
ATOM 18144 C C . PRO A 1 84 ? -18.600 3.564 11.055 1.00 23.51 77 PRO A C 8
ATOM 18145 O O . PRO A 1 84 ? -17.819 3.921 10.174 1.00 60.15 77 PRO A O 8
ATOM 18156 N N . ALA A 1 85 ? -19.151 4.410 11.920 1.00 45.44 78 ALA A N 8
ATOM 18157 C CA . ALA A 1 85 ? -18.859 5.838 11.881 1.00 32.35 78 ALA A CA 8
ATOM 18158 C C . ALA A 1 85 ? -17.455 6.127 12.401 1.00 74.11 78 ALA A C 8
ATOM 18159 O O . ALA A 1 85 ? -16.728 6.941 11.833 1.00 71.34 78 ALA A O 8
ATOM 18166 N N . VAL A 1 86 ? -17.081 5.455 13.485 1.00 42.33 79 VAL A N 8
ATOM 18167 C CA . VAL A 1 86 ? -15.763 5.639 14.081 1.00 22.41 79 VAL A CA 8
ATOM 18168 C C . VAL A 1 86 ? -14.666 5.109 13.165 1.00 23.01 79 VAL A C 8
ATOM 18169 O O . VAL A 1 86 ? -13.584 5.690 13.074 1.00 55.33 79 VAL A O 8
ATOM 18182 N N . TYR A 1 87 ? -14.953 4.004 12.486 1.00 72.51 80 TYR A N 8
ATOM 18183 C CA . TYR A 1 87 ? -13.990 3.393 11.578 1.00 40.23 80 TYR A CA 8
ATOM 18184 C C . TYR A 1 87 ? -13.703 4.310 10.392 1.00 75.41 80 TYR A C 8
ATOM 18185 O O . TYR A 1 87 ? -12.551 4.497 10.003 1.00 51.42 80 TYR A O 8
ATOM 18203 N N . ALA A 1 88 ? -14.761 4.879 9.823 1.00 33.14 81 ALA A N 8
ATOM 18204 C CA . ALA A 1 88 ? -14.625 5.779 8.684 1.00 74.42 81 ALA A CA 8
ATOM 18205 C C . ALA A 1 88 ? -13.868 7.044 9.072 1.00 64.32 81 ALA A C 8
ATOM 18206 O O . ALA A 1 88 ? -13.121 7.604 8.269 1.00 15.32 81 ALA A O 8
ATOM 18213 N N . LYS A 1 89 ? -14.066 7.491 10.308 1.00 2.11 82 LYS A N 8
ATOM 18214 C CA . LYS A 1 89 ? -13.401 8.691 10.803 1.00 33.12 82 LYS A CA 8
ATOM 18215 C C . LYS A 1 89 ? -11.937 8.410 11.123 1.00 34.12 82 LYS A C 8
ATOM 18216 O O . LYS A 1 89 ? -11.072 9.257 10.905 1.00 62.24 82 LYS A O 8
ATOM 18235 N N . ALA A 1 90 ? -11.668 7.215 11.638 1.00 61.13 83 ALA A N 8
ATOM 18236 C CA . ALA A 1 90 ? -10.307 6.822 11.984 1.00 72.25 83 ALA A CA 8
ATOM 18237 C C . ALA A 1 90 ? -9.459 6.622 10.733 1.00 5.42 83 ALA A C 8
ATOM 18238 O O . ALA A 1 90 ? -8.241 6.461 10.817 1.00 51.43 83 ALA A O 8
ATOM 18245 N N . ILE A 1 91 ? -10.108 6.635 9.574 1.00 12.24 84 ILE A N 8
ATOM 18246 C CA . ILE A 1 91 ? -9.413 6.456 8.306 1.00 73.10 84 ILE A CA 8
ATOM 18247 C C . ILE A 1 91 ? -9.358 7.762 7.520 1.00 64.12 84 ILE A C 8
ATOM 18248 O O . ILE A 1 91 ? -8.484 7.953 6.674 1.00 32.42 84 ILE A O 8
ATOM 18264 N N . ALA A 1 92 ? -10.294 8.659 7.808 1.00 54.21 85 ALA A N 8
ATOM 18265 C CA . ALA A 1 92 ? -10.350 9.948 7.131 1.00 2.24 85 ALA A CA 8
ATOM 18266 C C . ALA A 1 92 ? -9.538 10.998 7.882 1.00 2.22 85 ALA A C 8
ATOM 18267 O O . ALA A 1 92 ? -8.880 11.841 7.273 1.00 61.14 85 ALA A O 8
ATOM 18274 N N . ALA A 1 93 ? -9.589 10.941 9.209 1.00 23.51 86 ALA A N 8
ATOM 18275 C CA . ALA A 1 93 ? -8.857 11.887 10.043 1.00 72.51 86 ALA A CA 8
ATOM 18276 C C . ALA A 1 93 ? -7.374 11.895 9.690 1.00 42.01 86 ALA A C 8
ATOM 18277 O O . ALA A 1 93 ? -6.807 12.921 9.313 1.00 52.44 86 ALA A O 8
ATOM 18284 N N . PRO A 1 94 ? -6.728 10.726 9.816 1.00 54.40 87 PRO A N 8
ATOM 18285 C CA . PRO A 1 94 ? -5.301 10.574 9.514 1.00 62.51 87 PRO A CA 8
ATOM 18286 C C . PRO A 1 94 ? -5.008 10.688 8.022 1.00 34.30 87 PRO A C 8
ATOM 18287 O O . PRO A 1 94 ? -3.855 10.829 7.616 1.00 4.33 87 PRO A O 8
ATOM 18298 N N . SER A 1 95 ? -6.059 10.625 7.211 1.00 23.12 88 SER A N 8
ATOM 18299 C CA . SER A 1 95 ? -5.913 10.718 5.763 1.00 50.00 88 SER A CA 8
ATOM 18300 C C . SER A 1 95 ? -5.904 12.175 5.311 1.00 44.23 88 SER A C 8
ATOM 18301 O O . SER A 1 95 ? -5.086 12.574 4.481 1.00 61.32 88 SER A O 8
ATOM 18309 N N . VAL A 1 96 ? -6.819 12.966 5.862 1.00 62.35 89 VAL A N 8
ATOM 18310 C CA . VAL A 1 96 ? -6.915 14.379 5.517 1.00 33.33 89 VAL A CA 8
ATOM 18311 C C . VAL A 1 96 ? -5.726 15.161 6.063 1.00 44.21 89 VAL A C 8
ATOM 18312 O O . VAL A 1 96 ? -5.210 16.063 5.405 1.00 45.05 89 VAL A O 8
ATOM 18325 N N . GLN A 1 97 ? -5.296 14.808 7.270 1.00 14.01 90 GLN A N 8
ATOM 18326 C CA . GLN A 1 97 ? -4.167 15.477 7.905 1.00 42.34 90 GLN A CA 8
ATOM 18327 C C . GLN A 1 97 ? -2.894 15.292 7.084 1.00 23.20 90 GLN A C 8
ATOM 18328 O O . GLN A 1 97 ? -2.078 16.208 6.973 1.00 73.23 90 GLN A O 8
ATOM 18342 N N . ILE A 1 98 ? -2.731 14.103 6.515 1.00 51.44 91 ILE A N 8
ATOM 18343 C CA . ILE A 1 98 ? -1.557 13.800 5.704 1.00 14.15 91 ILE A CA 8
ATOM 18344 C C . ILE A 1 98 ? -1.739 14.285 4.270 1.00 22.41 91 ILE A C 8
ATOM 18345 O O . ILE A 1 98 ? -0.797 14.770 3.644 1.00 52.45 91 ILE A O 8
ATOM 18361 N N . LEU A 1 99 ? -2.958 14.152 3.757 1.00 44.24 92 LEU A N 8
ATOM 18362 C CA . LEU A 1 99 ? -3.264 14.579 2.395 1.00 73.32 92 LEU A CA 8
ATOM 18363 C C . LEU A 1 99 ? -3.114 16.090 2.252 1.00 41.24 92 LEU A C 8
ATOM 18364 O O . LEU A 1 99 ? -2.705 16.586 1.202 1.00 44.21 92 LEU A O 8
ATOM 18380 N N . VAL A 1 100 ? -3.446 16.817 3.314 1.00 35.41 93 VAL A N 8
ATOM 18381 C CA . VAL A 1 100 ? -3.344 18.271 3.308 1.00 34.25 93 VAL A CA 8
ATOM 18382 C C . VAL A 1 100 ? -1.916 18.724 3.587 1.00 32.21 93 VAL A C 8
ATOM 18383 O O . VAL A 1 100 ? -1.465 19.744 3.068 1.00 0.34 93 VAL A O 8
ATOM 18396 N N . SER A 1 101 ? -1.209 17.957 4.410 1.00 71.22 94 SER A N 8
ATOM 18397 C CA . SER A 1 101 ? 0.169 18.281 4.762 1.00 54.45 94 SER A CA 8
ATOM 18398 C C . SER A 1 101 ? 1.102 18.040 3.579 1.00 43.44 94 SER A C 8
ATOM 18399 O O . SER A 1 101 ? 2.158 18.663 3.470 1.00 4.32 94 SER A O 8
ATOM 18407 N N . SER A 1 102 ? 0.705 17.131 2.695 1.00 51.10 95 SER A N 8
ATOM 18408 C CA . SER A 1 102 ? 1.507 16.804 1.521 1.00 14.43 95 SER A CA 8
ATOM 18409 C C . SER A 1 102 ? 0.992 17.543 0.289 1.00 15.33 95 SER A C 8
ATOM 18410 O O . SER A 1 102 ? 1.564 17.438 -0.795 1.00 1.44 95 SER A O 8
ATOM 18418 N N . GLY A 1 103 ? -0.094 18.291 0.465 1.00 41.24 96 GLY A N 8
ATOM 18419 C CA . GLY A 1 103 ? -0.668 19.036 -0.639 1.00 43.34 96 GLY A CA 8
ATOM 18420 C C . GLY A 1 103 ? -1.390 18.144 -1.629 1.00 75.32 96 GLY A C 8
ATOM 18421 O O . GLY A 1 103 ? -1.839 18.603 -2.678 1.00 11.24 96 GLY A O 8
ATOM 18425 N N . SER A 1 104 ? -1.500 16.862 -1.295 1.00 55.25 97 SER A N 8
ATOM 18426 C CA . SER A 1 104 ? -2.167 15.900 -2.165 1.00 33.11 97 SER A CA 8
ATOM 18427 C C . SER A 1 104 ? -3.618 16.305 -2.410 1.00 40.21 97 SER A C 8
ATOM 18428 O O . SER A 1 104 ? -4.240 15.869 -3.379 1.00 35.04 97 SER A O 8
ATOM 18436 N N . VAL A 1 105 ? -4.149 17.143 -1.527 1.00 22.43 98 VAL A N 8
ATOM 18437 C CA . VAL A 1 105 ? -5.526 17.610 -1.646 1.00 51.34 98 VAL A CA 8
ATOM 18438 C C . VAL A 1 105 ? -5.623 19.108 -1.384 1.00 42.13 98 VAL A C 8
ATOM 18439 O O . VAL A 1 105 ? -5.140 19.602 -0.366 1.00 4.15 98 VAL A O 8
ATOM 18452 N N . ASN A 1 106 ? -6.251 19.826 -2.309 1.00 41.33 99 ASN A N 8
ATOM 18453 C CA . ASN A 1 106 ? -6.412 21.269 -2.178 1.00 5.44 99 ASN A CA 8
ATOM 18454 C C . ASN A 1 106 ? -7.878 21.669 -2.318 1.00 50.43 99 ASN A C 8
ATOM 18455 O O . ASN A 1 106 ? -8.764 20.816 -2.338 1.00 11.33 99 ASN A O 8
ATOM 18466 N N . ASN A 1 107 ? -8.124 22.971 -2.415 1.00 75.02 100 ASN A N 8
ATOM 18467 C CA . ASN A 1 107 ? -9.483 23.484 -2.554 1.00 21.41 100 ASN A CA 8
ATOM 18468 C C . ASN A 1 107 ? -9.912 23.500 -4.018 1.00 65.20 100 ASN A C 8
ATOM 18469 O O . ASN A 1 107 ? -10.202 24.557 -4.578 1.00 25.53 100 ASN A O 8
ATOM 18480 N N . ASN A 1 108 ? -9.949 22.323 -4.631 1.00 53.40 101 ASN A N 8
ATOM 18481 C CA . ASN A 1 108 ? -10.342 22.202 -6.031 1.00 65.31 101 ASN A CA 8
ATOM 18482 C C . ASN A 1 108 ? -10.318 20.743 -6.479 1.00 22.14 101 ASN A C 8
ATOM 18483 O O . ASN A 1 108 ? -11.109 20.331 -7.326 1.00 34.02 101 ASN A O 8
ATOM 18494 N N . ASN A 1 109 ? -9.405 19.969 -5.902 1.00 72.13 102 ASN A N 8
ATOM 18495 C CA . ASN A 1 109 ? -9.278 18.555 -6.242 1.00 24.14 102 ASN A CA 8
ATOM 18496 C C . ASN A 1 109 ? -9.758 17.675 -5.093 1.00 71.01 102 ASN A C 8
ATOM 18497 O O . ASN A 1 109 ? -9.904 16.463 -5.246 1.00 34.52 102 ASN A O 8
ATOM 18508 N N . ALA A 1 110 ? -10.002 18.293 -3.943 1.00 21.33 103 ALA A N 8
ATOM 18509 C CA . ALA A 1 110 ? -10.469 17.566 -2.768 1.00 41.04 103 ALA A CA 8
ATOM 18510 C C . ALA A 1 110 ? -11.684 16.708 -3.101 1.00 20.42 103 ALA A C 8
ATOM 18511 O O . ALA A 1 110 ? -11.830 15.596 -2.594 1.00 62.33 103 ALA A O 8
ATOM 18518 N N . LYS A 1 111 ? -12.557 17.232 -3.955 1.00 22.32 104 LYS A N 8
ATOM 18519 C CA . LYS A 1 111 ? -13.761 16.515 -4.356 1.00 71.41 104 LYS A CA 8
ATOM 18520 C C . LYS A 1 111 ? -13.417 15.339 -5.264 1.00 50.13 104 LYS A C 8
ATOM 18521 O O . LYS A 1 111 ? -14.047 14.284 -5.194 1.00 12.34 104 LYS A O 8
ATOM 18540 N N . GLN A 1 112 ? -12.412 15.528 -6.114 1.00 33.42 105 GLN A N 8
ATOM 18541 C CA . GLN A 1 112 ? -11.984 14.481 -7.034 1.00 73.02 105 GLN A CA 8
ATOM 18542 C C . GLN A 1 112 ? -11.238 13.376 -6.294 1.00 40.02 105 GLN A C 8
ATOM 18543 O O . GLN A 1 112 ? -11.528 12.192 -6.468 1.00 43.22 105 GLN A O 8
ATOM 18557 N N . VAL A 1 113 ? -10.275 13.770 -5.467 1.00 44.44 106 VAL A N 8
ATOM 18558 C CA . VAL A 1 113 ? -9.487 12.813 -4.700 1.00 64.01 106 VAL A CA 8
ATOM 18559 C C . VAL A 1 113 ? -10.354 12.072 -3.689 1.00 1.35 106 VAL A C 8
ATOM 18560 O O . VAL A 1 113 ? -10.161 10.882 -3.444 1.00 4.21 106 VAL A O 8
ATOM 18573 N N . ALA A 1 114 ? -11.314 12.784 -3.105 1.00 41.33 107 ALA A N 8
ATOM 18574 C CA . ALA A 1 114 ? -12.214 12.194 -2.123 1.00 74.24 107 ALA A CA 8
ATOM 18575 C C . ALA A 1 114 ? -13.073 11.103 -2.753 1.00 34.11 107 ALA A C 8
ATOM 18576 O O . ALA A 1 114 ? -13.363 10.085 -2.122 1.00 12.53 107 ALA A O 8
ATOM 18583 N N . SER A 1 115 ? -13.480 11.321 -4.000 1.00 61.13 108 SER A N 8
ATOM 18584 C CA . SER A 1 115 ? -14.311 10.358 -4.714 1.00 22.21 108 SER A CA 8
ATOM 18585 C C . SER A 1 115 ? -13.492 9.142 -5.136 1.00 2.40 108 SER A C 8
ATOM 18586 O O . SER A 1 115 ? -13.924 8.001 -4.974 1.00 23.52 108 SER A O 8
ATOM 18594 N N . THR A 1 116 ? -12.305 9.395 -5.680 1.00 2.13 109 THR A N 8
ATOM 18595 C CA . THR A 1 116 ? -11.426 8.324 -6.128 1.00 74.54 109 THR A CA 8
ATOM 18596 C C . THR A 1 116 ? -10.894 7.520 -4.947 1.00 51.14 109 THR A C 8
ATOM 18597 O O . THR A 1 116 ? -10.924 6.288 -4.958 1.00 60.12 109 THR A O 8
ATOM 18608 N N . LEU A 1 117 ? -10.408 8.223 -3.930 1.00 73.32 110 LEU A N 8
ATOM 18609 C CA . LEU A 1 117 ? -9.869 7.573 -2.740 1.00 24.45 110 LEU A CA 8
ATOM 18610 C C . LEU A 1 117 ? -10.898 6.632 -2.120 1.00 25.44 110 LEU A C 8
ATOM 18611 O O . LEU A 1 117 ? -10.589 5.486 -1.793 1.00 3.32 110 LEU A O 8
ATOM 18627 N N . SER A 1 118 ? -12.123 7.124 -1.962 1.00 44.13 111 SER A N 8
ATOM 18628 C CA . SER A 1 118 ? -13.197 6.329 -1.380 1.00 22.11 111 SER A CA 8
ATOM 18629 C C . SER A 1 118 ? -13.601 5.193 -2.316 1.00 22.21 111 SER A C 8
ATOM 18630 O O . SER A 1 118 ? -13.867 4.076 -1.874 1.00 2.22 111 SER A O 8
ATOM 18638 N N . GLU A 1 119 ? -13.643 5.490 -3.611 1.00 52.11 112 GLU A N 8
ATOM 18639 C CA . GLU A 1 119 ? -14.015 4.495 -4.610 1.00 72.43 112 GLU A CA 8
ATOM 18640 C C . GLU A 1 119 ? -13.017 3.340 -4.625 1.00 51.34 112 GLU A C 8
ATOM 18641 O O . GLU A 1 119 ? -13.401 2.175 -4.725 1.00 64.13 112 GLU A O 8
ATOM 18653 N N . ASN A 1 120 ? -11.734 3.673 -4.527 1.00 24.20 113 ASN A N 8
ATOM 18654 C CA . ASN A 1 120 ? -10.680 2.665 -4.530 1.00 44.33 113 ASN A CA 8
ATOM 18655 C C . ASN A 1 120 ? -10.552 2.007 -3.159 1.00 52.20 113 ASN A C 8
ATOM 18656 O O . ASN A 1 120 ? -10.286 0.809 -3.057 1.00 60.34 113 ASN A O 8
ATOM 18667 N N . LEU A 1 121 ? -10.743 2.798 -2.110 1.00 61.33 114 LEU A N 8
ATOM 18668 C CA . LEU A 1 121 ? -10.650 2.293 -0.745 1.00 62.45 114 LEU A CA 8
ATOM 18669 C C . LEU A 1 121 ? -11.787 1.322 -0.444 1.00 22.22 114 LEU A C 8
ATOM 18670 O O . LEU A 1 121 ? -11.566 0.235 0.090 1.00 42.42 114 LEU A O 8
ATOM 18686 N N . VAL A 1 122 ? -13.007 1.722 -0.791 1.00 41.40 115 VAL A N 8
ATOM 18687 C CA . VAL A 1 122 ? -14.179 0.887 -0.562 1.00 11.33 115 VAL A CA 8
ATOM 18688 C C . VAL A 1 122 ? -14.116 -0.389 -1.394 1.00 24.43 115 VAL A C 8
ATOM 18689 O O . VAL A 1 122 ? -14.520 -1.460 -0.939 1.00 3.44 115 VAL A O 8
ATOM 18702 N N . ARG A 1 123 ? -13.606 -0.268 -2.615 1.00 12.42 116 ARG A N 8
ATOM 18703 C CA . ARG A 1 123 ? -13.491 -1.412 -3.512 1.00 3.23 116 ARG A CA 8
ATOM 18704 C C . ARG A 1 123 ? -12.562 -2.471 -2.925 1.00 61.35 116 ARG A C 8
ATOM 18705 O O . ARG A 1 123 ? -12.908 -3.650 -2.867 1.00 34.15 116 ARG A O 8
ATOM 18726 N N . GLU A 1 124 ? -11.381 -2.040 -2.492 1.00 61.23 117 GLU A N 8
ATOM 18727 C CA . GLU A 1 124 ? -10.402 -2.952 -1.911 1.00 14.10 117 GLU A CA 8
ATOM 18728 C C . GLU A 1 124 ? -10.849 -3.422 -0.530 1.00 30.52 117 GLU A C 8
ATOM 18729 O O . GLU A 1 124 ? -10.749 -4.604 -0.202 1.00 13.22 117 GLU A O 8
ATOM 18741 N N . MET A 1 125 ? -11.340 -2.487 0.276 1.00 30.33 118 MET A N 8
ATOM 18742 C CA . MET A 1 125 ? -11.803 -2.804 1.622 1.00 11.13 118 MET A CA 8
ATOM 18743 C C . MET A 1 125 ? -12.832 -3.929 1.592 1.00 34.51 118 MET A C 8
ATOM 18744 O O . MET A 1 125 ? -12.770 -4.862 2.394 1.00 43.00 118 MET A O 8
ATOM 18758 N N . ALA A 1 126 ? -13.778 -3.836 0.663 1.00 62.12 119 ALA A N 8
ATOM 18759 C CA . ALA A 1 126 ? -14.819 -4.847 0.529 1.00 53.54 119 ALA A CA 8
ATOM 18760 C C . ALA A 1 126 ? -14.243 -6.162 0.015 1.00 74.05 119 ALA A C 8
ATOM 18761 O O . ALA A 1 126 ? -14.700 -7.241 0.392 1.00 12.54 119 ALA A O 8
ATOM 18768 N N . ASN A 1 127 ? -13.238 -6.066 -0.849 1.00 41.54 120 ASN A N 8
ATOM 18769 C CA . ASN A 1 127 ? -12.600 -7.249 -1.416 1.00 45.31 120 ASN A CA 8
ATOM 18770 C C . ASN A 1 127 ? -11.814 -8.007 -0.350 1.00 54.13 120 ASN A C 8
ATOM 18771 O O . ASN A 1 127 ? -11.642 -9.223 -0.437 1.00 73.15 120 ASN A O 8
ATOM 18782 N N . THR A 1 128 ? -11.339 -7.280 0.656 1.00 4.15 121 THR A N 8
ATOM 18783 C CA . THR A 1 128 ? -10.571 -7.882 1.739 1.00 31.13 121 THR A CA 8
ATOM 18784 C C . THR A 1 128 ? -11.480 -8.306 2.887 1.00 74.44 121 THR A C 8
ATOM 18785 O O . THR A 1 128 ? -11.325 -9.393 3.445 1.00 34.13 121 THR A O 8
ATOM 18796 N N . ALA A 1 129 ? -12.429 -7.444 3.235 1.00 44.43 122 ALA A N 8
ATOM 18797 C CA . ALA A 1 129 ? -13.364 -7.730 4.316 1.00 51.01 122 ALA A CA 8
ATOM 18798 C C . ALA A 1 129 ? -14.102 -9.042 4.068 1.00 60.24 122 ALA A C 8
ATOM 18799 O O . ALA A 1 129 ? -14.280 -9.847 4.983 1.00 51.31 122 ALA A O 8
ATOM 18806 N N . ARG A 1 130 ? -14.530 -9.250 2.828 1.00 42.33 123 ARG A N 8
ATOM 18807 C CA . ARG A 1 130 ? -15.251 -10.463 2.462 1.00 53.24 123 ARG A CA 8
ATOM 18808 C C . ARG A 1 130 ? -14.438 -11.706 2.814 1.00 53.00 123 ARG A C 8
ATOM 18809 O O . ARG A 1 130 ? -14.998 -12.762 3.110 1.00 52.45 123 ARG A O 8
ATOM 18830 N N . ARG A 1 131 ? -13.116 -11.571 2.781 1.00 33.14 124 ARG A N 8
ATOM 18831 C CA . ARG A 1 131 ? -12.227 -12.683 3.095 1.00 14.35 124 ARG A CA 8
ATOM 18832 C C . ARG A 1 131 ? -12.132 -12.893 4.603 1.00 65.22 124 ARG A C 8
ATOM 18833 O O . ARG A 1 131 ? -11.698 -13.948 5.067 1.00 15.11 124 ARG A O 8
ATOM 18854 N N . TYR A 1 132 ? -12.538 -11.882 5.363 1.00 74.11 125 TYR A N 8
ATOM 18855 C CA . TYR A 1 132 ? -12.495 -11.954 6.818 1.00 75.42 125 TYR A CA 8
ATOM 18856 C C . TYR A 1 132 ? -13.855 -12.352 7.385 1.00 53.15 125 TYR A C 8
ATOM 18857 O O . TYR A 1 132 ? -14.170 -12.061 8.539 1.00 44.55 125 TYR A O 8
ATOM 18875 N N . ARG A 1 133 ? -14.659 -13.020 6.563 1.00 52.35 126 ARG A N 8
ATOM 18876 C CA . ARG A 1 133 ? -15.985 -13.458 6.979 1.00 24.45 126 ARG A CA 8
ATOM 18877 C C . ARG A 1 133 ? -16.921 -12.265 7.156 1.00 70.15 126 ARG A C 8
ATOM 18878 O O . ARG A 1 133 ? -17.763 -12.251 8.054 1.00 53.53 126 ARG A O 8
ATOM 18899 N N . VAL A 1 134 ? -16.766 -11.266 6.294 1.00 43.40 127 VAL A N 8
ATOM 18900 C CA . VAL A 1 134 ? -17.597 -10.069 6.353 1.00 70.20 127 VAL A CA 8
ATOM 18901 C C . VAL A 1 134 ? -18.662 -10.084 5.264 1.00 12.40 127 VAL A C 8
ATOM 18902 O O . VAL A 1 134 ? -19.685 -9.409 5.372 1.00 13.15 127 VAL A O 8
ATOM 18915 N N . ASN A 1 135 ? -18.415 -10.860 4.214 1.00 10.44 128 ASN A N 8
ATOM 18916 C CA . ASN A 1 135 ? -19.355 -10.964 3.102 1.00 41.24 128 ASN A CA 8
ATOM 18917 C C . ASN A 1 135 ? -19.592 -9.600 2.461 1.00 33.33 128 ASN A C 8
ATOM 18918 O O . ASN A 1 135 ? -20.377 -8.795 2.963 1.00 65.02 128 ASN A O 8
ATOM 18929 N N . VAL A 1 136 ? -18.910 -9.348 1.348 1.00 20.50 129 VAL A N 8
ATOM 18930 C CA . VAL A 1 136 ? -19.048 -8.083 0.638 1.00 10.21 129 VAL A CA 8
ATOM 18931 C C . VAL A 1 136 ? -18.905 -8.280 -0.867 1.00 1.03 129 VAL A C 8
ATOM 18932 O O . VAL A 1 136 ? -17.846 -8.051 -1.451 1.00 62.12 129 VAL A O 8
ATOM 18945 N N . PRO A 1 137 ? -19.997 -8.713 -1.513 1.00 14.14 130 PRO A N 8
ATOM 18946 C CA . PRO A 1 137 ? -20.020 -8.950 -2.959 1.00 11.50 130 PRO A CA 8
ATOM 18947 C C . PRO A 1 137 ? -19.942 -7.655 -3.760 1.00 51.51 130 PRO A C 8
ATOM 18948 O O . PRO A 1 137 ? -20.411 -6.609 -3.312 1.00 43.43 130 PRO A O 8
ATOM 18959 N N . GLU A 1 138 ? -19.347 -7.732 -4.946 1.00 53.40 131 GLU A N 8
ATOM 18960 C CA . GLU A 1 138 ? -19.208 -6.565 -5.808 1.00 2.45 131 GLU A CA 8
ATOM 18961 C C . GLU A 1 138 ? -20.552 -5.869 -6.004 1.00 22.24 131 GLU A C 8
ATOM 18962 O O . GLU A 1 138 ? -20.612 -4.655 -6.197 1.00 65.43 131 GLU A O 8
ATOM 18974 N N . ALA A 1 139 ? -21.628 -6.647 -5.951 1.00 33.31 132 ALA A N 8
ATOM 18975 C CA . ALA A 1 139 ? -22.970 -6.106 -6.121 1.00 20.45 132 ALA A CA 8
ATOM 18976 C C . ALA A 1 139 ? -23.269 -5.040 -5.072 1.00 43.21 132 ALA A C 8
ATOM 18977 O O . ALA A 1 139 ? -24.010 -4.090 -5.332 1.00 73.52 132 ALA A O 8
ATOM 18984 N N . SER A 1 140 ? -22.687 -5.201 -3.888 1.00 10.14 133 SER A N 8
ATOM 18985 C CA . SER A 1 140 ? -22.895 -4.254 -2.799 1.00 11.34 133 SER A CA 8
ATOM 18986 C C . SER A 1 140 ? -21.829 -3.162 -2.818 1.00 11.31 133 SER A C 8
ATOM 18987 O O . SER A 1 140 ? -22.094 -2.013 -2.465 1.00 14.41 133 SER A O 8
ATOM 18995 N N . VAL A 1 141 ? -20.621 -3.530 -3.234 1.00 73.52 134 VAL A N 8
ATOM 18996 C CA . VAL A 1 141 ? -19.514 -2.584 -3.300 1.00 14.30 134 VAL A CA 8
ATOM 18997 C C . VAL A 1 141 ? -19.786 -1.492 -4.329 1.00 12.41 134 VAL A C 8
ATOM 18998 O O . VAL A 1 141 ? -19.477 -0.323 -4.103 1.00 0.10 134 VAL A O 8
ATOM 19011 N N . GLN A 1 142 ? -20.368 -1.882 -5.459 1.00 40.10 135 GLN A N 8
ATOM 19012 C CA . GLN A 1 142 ? -20.682 -0.936 -6.523 1.00 24.12 135 GLN A CA 8
ATOM 19013 C C . GLN A 1 142 ? -21.549 0.204 -5.999 1.00 64.44 135 GLN A C 8
ATOM 19014 O O . GLN A 1 142 ? -21.378 1.358 -6.393 1.00 31.30 135 GLN A O 8
ATOM 19028 N N . ALA A 1 143 ? -22.478 -0.126 -5.108 1.00 52.35 136 ALA A N 8
ATOM 19029 C CA . ALA A 1 143 ? -23.370 0.870 -4.530 1.00 20.33 136 ALA A CA 8
ATOM 19030 C C . ALA A 1 143 ? -22.605 1.836 -3.631 1.00 64.13 136 ALA A C 8
ATOM 19031 O O . ALA A 1 143 ? -22.933 3.021 -3.555 1.00 71.15 136 ALA A O 8
ATOM 19038 N N . ASP A 1 144 ? -21.586 1.322 -2.951 1.00 44.44 137 ASP A N 8
ATOM 19039 C CA . ASP A 1 144 ? -20.772 2.140 -2.058 1.00 14.22 137 ASP A CA 8
ATOM 19040 C C . ASP A 1 144 ? -19.915 3.123 -2.850 1.00 31.53 137 ASP A C 8
ATOM 19041 O O . ASP A 1 144 ? -19.706 4.260 -2.427 1.00 63.20 137 ASP A O 8
ATOM 19050 N N . VAL A 1 145 ? -19.421 2.675 -3.999 1.00 45.24 138 VAL A N 8
ATOM 19051 C CA . VAL A 1 145 ? -18.585 3.515 -4.850 1.00 35.43 138 VAL A CA 8
ATOM 19052 C C . VAL A 1 145 ? -19.395 4.649 -5.468 1.00 13.12 138 VAL A C 8
ATOM 19053 O O . VAL A 1 145 ? -18.933 5.786 -5.545 1.00 23.52 138 VAL A O 8
ATOM 19066 N N . SER A 1 146 ? -20.609 4.330 -5.908 1.00 41.41 139 SER A N 8
ATOM 19067 C CA . SER A 1 146 ? -21.484 5.321 -6.524 1.00 41.13 139 SER A CA 8
ATOM 19068 C C . SER A 1 146 ? -21.996 6.314 -5.484 1.00 62.25 139 SER A C 8
ATOM 19069 O O . SER A 1 146 ? -22.260 7.476 -5.795 1.00 54.34 139 SER A O 8
ATOM 19077 N N . LEU A 1 147 ? -22.133 5.848 -4.248 1.00 43.35 140 LEU A N 8
ATOM 19078 C CA . LEU A 1 147 ? -22.613 6.693 -3.160 1.00 53.52 140 LEU A CA 8
ATOM 19079 C C . LEU A 1 147 ? -21.561 7.726 -2.770 1.00 24.23 140 LEU A C 8
ATOM 19080 O O . LEU A 1 147 ? -21.849 8.921 -2.689 1.00 50.52 140 LEU A O 8
ATOM 19096 N N . VAL A 1 148 ? -20.341 7.259 -2.528 1.00 42.42 141 VAL A N 8
ATOM 19097 C CA . VAL A 1 148 ? -19.244 8.143 -2.148 1.00 1.14 141 VAL A CA 8
ATOM 19098 C C . VAL A 1 148 ? -18.909 9.116 -3.274 1.00 62.23 141 VAL A C 8
ATOM 19099 O O . VAL A 1 148 ? -18.617 10.288 -3.031 1.00 32.51 141 VAL A O 8
ATOM 19112 N N . THR A 1 149 ? -18.951 8.622 -4.508 1.00 64.42 142 THR A N 8
ATOM 19113 C CA . THR A 1 149 ? -18.649 9.446 -5.671 1.00 22.21 142 THR A CA 8
ATOM 19114 C C . THR A 1 149 ? -19.736 10.490 -5.901 1.00 2.42 142 THR A C 8
ATOM 19115 O O . THR A 1 149 ? -19.444 11.657 -6.165 1.00 15.33 142 THR A O 8
ATOM 19126 N N . SER A 1 150 ? -20.991 10.064 -5.799 1.00 11.33 143 SER A N 8
ATOM 19127 C CA . SER A 1 150 ? -22.122 10.961 -5.999 1.00 11.24 143 SER A CA 8
ATOM 19128 C C . SER A 1 150 ? -22.084 12.115 -5.000 1.00 12.20 143 SER A C 8
ATOM 19129 O O . SER A 1 150 ? -22.431 13.248 -5.332 1.00 21.20 143 SER A O 8
ATOM 19137 N N . MET A 1 151 ? -21.661 11.816 -3.777 1.00 51.02 144 MET A N 8
ATOM 19138 C CA . MET A 1 151 ? -21.576 12.827 -2.730 1.00 12.12 144 MET A CA 8
ATOM 19139 C C . MET A 1 151 ? -20.515 13.870 -3.066 1.00 0.12 144 MET A C 8
ATOM 19140 O O . MET A 1 151 ? -20.725 15.068 -2.874 1.00 51.43 144 MET A O 8
ATOM 19154 N N . THR A 1 152 ? -19.374 13.406 -3.567 1.00 3.02 145 THR A N 8
ATOM 19155 C CA . THR A 1 152 ? -18.280 14.299 -3.928 1.00 21.11 145 THR A CA 8
ATOM 19156 C C . THR A 1 152 ? -18.655 15.175 -5.119 1.00 64.43 145 THR A C 8
ATOM 19157 O O . THR A 1 152 ? -18.333 16.363 -5.153 1.00 21.12 145 THR A O 8
ATOM 19168 N N . SER A 1 153 ? -19.336 14.581 -6.093 1.00 63.44 146 SER A N 8
ATOM 19169 C CA . SER A 1 153 ? -19.750 15.307 -7.287 1.00 14.45 146 SER A CA 8
ATOM 19170 C C . SER A 1 153 ? -20.443 16.614 -6.915 1.00 20.23 146 SER A C 8
ATOM 19171 O O . SER A 1 153 ? -20.386 17.596 -7.658 1.00 74.41 146 SER A O 8
ATOM 19179 N N . THR A 1 154 ? -21.098 16.622 -5.758 1.00 70.32 147 THR A N 8
ATOM 19180 C CA . THR A 1 154 ? -21.803 17.807 -5.286 1.00 60.34 147 THR A CA 8
ATOM 19181 C C . THR A 1 154 ? -21.138 18.381 -4.040 1.00 3.11 147 THR A C 8
ATOM 19182 O O . THR A 1 154 ? -21.811 18.731 -3.070 1.00 72.41 147 THR A O 8
ATOM 19193 N N . PHE A 1 155 ? -19.813 18.479 -4.074 1.00 11.23 148 PHE A N 8
ATOM 19194 C CA . PHE A 1 155 ? -19.057 19.012 -2.947 1.00 24.33 148 PHE A CA 8
ATOM 19195 C C . PHE A 1 155 ? -18.360 20.316 -3.327 1.00 22.41 148 PHE A C 8
ATOM 19196 O O . PHE A 1 155 ? -17.540 20.350 -4.244 1.00 54.04 148 PHE A O 8
ATOM 19213 N N . VAL A 1 156 ? -18.694 21.388 -2.614 1.00 52.33 149 VAL A N 8
ATOM 19214 C CA . VAL A 1 156 ? -18.102 22.694 -2.876 1.00 62.33 149 VAL A CA 8
ATOM 19215 C C . VAL A 1 156 ? -17.357 23.214 -1.651 1.00 71.30 149 VAL A C 8
ATOM 19216 O O . VAL A 1 156 ? -17.955 23.437 -0.598 1.00 1.32 149 VAL A O 8
ATOM 19229 N N . ILE A 1 157 ? -16.051 23.406 -1.797 1.00 62.34 150 ILE A N 8
ATOM 19230 C CA . ILE A 1 157 ? -15.225 23.902 -0.703 1.00 11.14 150 ILE A CA 8
ATOM 19231 C C . ILE A 1 157 ? -15.297 25.423 -0.605 1.00 35.42 150 ILE A C 8
ATOM 19232 O O . ILE A 1 157 ? -15.012 26.131 -1.569 1.00 43.41 150 ILE A O 8
ATOM 19248 N N . SER A 1 158 ? -15.681 25.917 0.568 1.00 34.01 151 SER A N 8
ATOM 19249 C CA . SER A 1 158 ? -15.793 27.353 0.792 1.00 10.23 151 SER A CA 8
ATOM 19250 C C . SER A 1 158 ? -14.722 27.836 1.765 1.00 4.14 151 SER A C 8
ATOM 19251 O O . SER A 1 158 ? -14.970 28.713 2.593 1.00 71.35 151 SER A O 8
ATOM 19259 N N . SER A 1 159 ? -13.530 27.258 1.658 1.00 2.11 152 SER A N 8
ATOM 19260 C CA . SER A 1 159 ? -12.420 27.626 2.530 1.00 12.04 152 SER A CA 8
ATOM 19261 C C . SER A 1 159 ? -11.712 28.873 2.011 1.00 73.11 152 SER A C 8
ATOM 19262 O O . SER A 1 159 ? -10.506 28.857 1.767 1.00 14.00 152 SER A O 8
ATOM 19270 N N . GLN A 1 160 ? -12.470 29.951 1.844 1.00 25.14 153 GLN A N 8
ATOM 19271 C CA . GLN A 1 160 ? -11.915 31.207 1.353 1.00 71.31 153 GLN A CA 8
ATOM 19272 C C . GLN A 1 160 ? -11.383 31.048 -0.067 1.00 41.52 153 GLN A C 8
ATOM 19273 O O . GLN A 1 160 ? -11.112 29.935 -0.520 1.00 62.44 153 GLN A O 8
ATOM 19287 N N . THR A 1 161 ? -11.236 32.168 -0.768 1.00 25.13 154 THR A N 8
ATOM 19288 C CA . THR A 1 161 ? -10.738 32.153 -2.137 1.00 10.40 154 THR A CA 8
ATOM 19289 C C . THR A 1 161 ? -11.641 31.321 -3.042 1.00 63.11 154 THR A C 8
ATOM 19290 O O . THR A 1 161 ? -11.162 30.525 -3.849 1.00 45.11 154 THR A O 8
ATOM 19301 N N . SER A 1 162 ? -12.949 31.512 -2.902 1.00 60.43 155 SER A N 8
ATOM 19302 C CA . SER A 1 162 ? -13.918 30.775 -3.705 1.00 30.44 155 SER A CA 8
ATOM 19303 C C . SER A 1 162 ? -15.083 31.674 -4.108 1.00 30.50 155 SER A C 8
ATOM 19304 O O . SER A 1 162 ? -16.206 31.507 -3.629 1.00 51.43 155 SER A O 8
ATOM 19312 N N . VAL A 1 163 ? -14.807 32.628 -4.991 1.00 11.24 156 VAL A N 8
ATOM 19313 C CA . VAL A 1 163 ? -15.832 33.553 -5.461 1.00 1.24 156 VAL A CA 8
ATOM 19314 C C . VAL A 1 163 ? -15.509 34.067 -6.859 1.00 55.44 156 VAL A C 8
ATOM 19315 O O . VAL A 1 163 ? -15.627 35.260 -7.136 1.00 22.10 156 VAL A O 8
ATOM 19328 N N . GLN A 1 164 ? -15.102 33.157 -7.738 1.00 54.02 157 GLN A N 8
ATOM 19329 C CA . GLN A 1 164 ? -14.761 33.518 -9.109 1.00 12.52 157 GLN A CA 8
ATOM 19330 C C . GLN A 1 164 ? -15.379 32.537 -10.100 1.00 34.11 157 GLN A C 8
ATOM 19331 O O . GLN A 1 164 ? -15.722 31.410 -9.741 1.00 52.11 157 GLN A O 8
ATOM 19345 N N . MET A 1 165 ? -15.519 32.972 -11.347 1.00 11.21 158 MET A N 8
ATOM 19346 C CA . MET A 1 165 ? -16.095 32.131 -12.390 1.00 14.02 158 MET A CA 8
ATOM 19347 C C . MET A 1 165 ? -15.155 32.028 -13.587 1.00 55.04 158 MET A C 8
ATOM 19348 O O . MET A 1 165 ? -14.001 32.450 -13.520 1.00 4.55 158 MET A O 8
ATOM 19362 N N . GLY A 1 166 ? -15.655 31.460 -14.680 1.00 12.13 159 GLY A N 8
ATOM 19363 C CA . GLY A 1 166 ? -14.845 31.311 -15.875 1.00 72.01 159 GLY A CA 8
ATOM 19364 C C . GLY A 1 166 ? -15.558 30.536 -16.966 1.00 34.55 159 GLY A C 8
ATOM 19365 O O . GLY A 1 166 ? -16.385 29.670 -16.682 1.00 51.15 159 GLY A O 8
ATOM 19369 N N . GLY A 1 167 ? -15.240 30.849 -18.218 1.00 65.12 160 GLY A N 8
ATOM 19370 C CA . GLY A 1 167 ? -15.866 30.168 -19.336 1.00 73.31 160 GLY A CA 8
ATOM 19371 C C . GLY A 1 167 ? -14.914 29.229 -20.049 1.00 52.52 160 GLY A C 8
ATOM 19372 O O . GLY A 1 167 ? -13.785 29.023 -19.605 1.00 40.44 160 GLY A O 8
ATOM 19377 N N . MET A 1 1 ? -2.156 22.661 -1.368 1.00 72.03 -6 MET A N 9
ATOM 19378 C CA . MET A 1 1 ? -2.202 24.069 -1.743 1.00 62.21 -6 MET A CA 9
ATOM 19379 C C . MET A 1 1 ? -2.987 24.879 -0.716 1.00 10.44 -6 MET A C 9
ATOM 19380 O O . MET A 1 1 ? -2.766 26.080 -0.557 1.00 64.12 -6 MET A O 9
ATOM 19396 N N . HIS A 1 2 ? -3.906 24.216 -0.023 1.00 23.51 -5 HIS A N 9
ATOM 19397 C CA . HIS A 1 2 ? -4.725 24.875 0.990 1.00 45.14 -5 HIS A CA 9
ATOM 19398 C C . HIS A 1 2 ? -3.874 25.301 2.182 1.00 4.35 -5 HIS A C 9
ATOM 19399 O O . HIS A 1 2 ? -3.431 24.467 2.972 1.00 1.23 -5 HIS A O 9
ATOM 19413 N N . HIS A 1 3 ? -3.649 26.606 2.307 1.00 72.10 -4 HIS A N 9
ATOM 19414 C CA . HIS A 1 3 ? -2.852 27.143 3.404 1.00 33.13 -4 HIS A CA 9
ATOM 19415 C C . HIS A 1 3 ? -2.772 28.664 3.323 1.00 4.30 -4 HIS A C 9
ATOM 19416 O O . HIS A 1 3 ? -1.684 29.242 3.355 1.00 13.35 -4 HIS A O 9
ATOM 19430 N N . HIS A 1 4 ? -3.929 29.309 3.216 1.00 22.23 -3 HIS A N 9
ATOM 19431 C CA . HIS A 1 4 ? -3.990 30.764 3.130 1.00 50.50 -3 HIS A CA 9
ATOM 19432 C C . HIS A 1 4 ? -5.287 31.291 3.736 1.00 54.30 -3 HIS A C 9
ATOM 19433 O O . HIS A 1 4 ? -5.288 32.289 4.455 1.00 21.44 -3 HIS A O 9
ATOM 19447 N N . HIS A 1 5 ? -6.392 30.613 3.438 1.00 73.22 -2 HIS A N 9
ATOM 19448 C CA . HIS A 1 5 ? -7.696 31.013 3.953 1.00 32.21 -2 HIS A CA 9
ATOM 19449 C C . HIS A 1 5 ? -7.655 31.176 5.470 1.00 53.13 -2 HIS A C 9
ATOM 19450 O O . HIS A 1 5 ? -6.930 30.460 6.161 1.00 34.35 -2 HIS A O 9
ATOM 19464 N N . HIS A 1 6 ? -8.437 32.123 5.979 1.00 71.35 -1 HIS A N 9
ATOM 19465 C CA . HIS A 1 6 ? -8.489 32.380 7.414 1.00 72.20 -1 HIS A CA 9
ATOM 19466 C C . HIS A 1 6 ? -9.887 32.822 7.836 1.00 21.01 -1 HIS A C 9
ATOM 19467 O O . HIS A 1 6 ? -10.053 33.525 8.834 1.00 51.34 -1 HIS A O 9
ATOM 19481 N N . HIS A 1 7 ? -10.891 32.406 7.070 1.00 62.05 0 HIS A N 9
ATOM 19482 C CA . HIS A 1 7 ? -12.274 32.760 7.364 1.00 32.15 0 HIS A CA 9
ATOM 19483 C C . HIS A 1 7 ? -13.240 31.894 6.559 1.00 71.11 0 HIS A C 9
ATOM 19484 O O . HIS A 1 7 ? -14.245 32.383 6.044 1.00 62.40 0 HIS A O 9
ATOM 19498 N N . SER A 1 8 ? -12.926 30.607 6.455 1.00 54.23 1 SER A N 9
ATOM 19499 C CA . SER A 1 8 ? -13.762 29.675 5.708 1.00 75.20 1 SER A CA 9
ATOM 19500 C C . SER A 1 8 ? -13.585 28.250 6.226 1.00 63.30 1 SER A C 9
ATOM 19501 O O . SER A 1 8 ? -12.554 27.913 6.807 1.00 43.24 1 SER A O 9
ATOM 19509 N N . GLY A 1 9 ? -14.600 27.418 6.013 1.00 64.33 2 GLY A N 9
ATOM 19510 C CA . GLY A 1 9 ? -14.537 26.040 6.465 1.00 44.22 2 GLY A CA 9
ATOM 19511 C C . GLY A 1 9 ? -13.277 25.336 6.003 1.00 51.21 2 GLY A C 9
ATOM 19512 O O . GLY A 1 9 ? -13.049 25.179 4.803 1.00 21.41 2 GLY A O 9
ATOM 19516 N N . SER A 1 10 ? -12.454 24.912 6.957 1.00 15.01 3 SER A N 9
ATOM 19517 C CA . SER A 1 10 ? -11.207 24.224 6.642 1.00 3.43 3 SER A CA 9
ATOM 19518 C C . SER A 1 10 ? -11.453 23.069 5.677 1.00 11.00 3 SER A C 9
ATOM 19519 O O . SER A 1 10 ? -12.413 22.312 5.828 1.00 13.51 3 SER A O 9
ATOM 19527 N N . LEU A 1 11 ? -10.578 22.938 4.686 1.00 13.30 4 LEU A N 9
ATOM 19528 C CA . LEU A 1 11 ? -10.698 21.874 3.696 1.00 14.43 4 LEU A CA 9
ATOM 19529 C C . LEU A 1 11 ? -10.647 20.502 4.360 1.00 41.21 4 LEU A C 9
ATOM 19530 O O . LEU A 1 11 ? -11.311 19.564 3.922 1.00 33.45 4 LEU A O 9
ATOM 19546 N N . GLY A 1 12 ? -9.854 20.393 5.422 1.00 21.15 5 GLY A N 9
ATOM 19547 C CA . GLY A 1 12 ? -9.732 19.133 6.131 1.00 11.02 5 GLY A CA 9
ATOM 19548 C C . GLY A 1 12 ? -11.005 18.756 6.863 1.00 72.15 5 GLY A C 9
ATOM 19549 O O . GLY A 1 12 ? -11.330 17.575 6.988 1.00 54.43 5 GLY A O 9
ATOM 19553 N N . ASP A 1 13 ? -11.727 19.759 7.349 1.00 64.44 6 ASP A N 9
ATOM 19554 C CA . ASP A 1 13 ? -12.971 19.526 8.074 1.00 61.32 6 ASP A CA 9
ATOM 19555 C C . ASP A 1 13 ? -14.039 18.952 7.149 1.00 41.43 6 ASP A C 9
ATOM 19556 O O . ASP A 1 13 ? -14.697 17.967 7.480 1.00 31.33 6 ASP A O 9
ATOM 19565 N N . GLN A 1 14 ? -14.205 19.577 5.987 1.00 55.30 7 GLN A N 9
ATOM 19566 C CA . GLN A 1 14 ? -15.195 19.129 5.014 1.00 23.20 7 GLN A CA 9
ATOM 19567 C C . GLN A 1 14 ? -14.840 17.748 4.473 1.00 31.34 7 GLN A C 9
ATOM 19568 O O . GLN A 1 14 ? -15.714 16.900 4.286 1.00 1.32 7 GLN A O 9
ATOM 19582 N N . LEU A 1 15 ? -13.554 17.529 4.223 1.00 12.23 8 LEU A N 9
ATOM 19583 C CA . LEU A 1 15 ? -13.083 16.250 3.702 1.00 13.44 8 LEU A CA 9
ATOM 19584 C C . LEU A 1 15 ? -13.306 15.134 4.716 1.00 20.04 8 LEU A C 9
ATOM 19585 O O . LEU A 1 15 ? -13.783 14.051 4.372 1.00 43.44 8 LEU A O 9
ATOM 19601 N N . THR A 1 16 ? -12.961 15.404 5.972 1.00 51.10 9 THR A N 9
ATOM 19602 C CA . THR A 1 16 ? -13.124 14.423 7.037 1.00 34.11 9 THR A CA 9
ATOM 19603 C C . THR A 1 16 ? -14.598 14.112 7.278 1.00 40.23 9 THR A C 9
ATOM 19604 O O . THR A 1 16 ? -14.978 12.953 7.442 1.00 12.20 9 THR A O 9
ATOM 19615 N N . SER A 1 17 ? -15.423 15.155 7.296 1.00 63.34 10 SER A N 9
ATOM 19616 C CA . SER A 1 17 ? -16.854 14.992 7.520 1.00 44.42 10 SER A CA 9
ATOM 19617 C C . SER A 1 17 ? -17.513 14.295 6.334 1.00 74.15 10 SER A C 9
ATOM 19618 O O . SER A 1 17 ? -18.318 13.379 6.505 1.00 30.21 10 SER A O 9
ATOM 19626 N N . THR A 1 18 ? -17.166 14.735 5.128 1.00 31.23 11 THR A N 9
ATOM 19627 C CA . THR A 1 18 ? -17.724 14.156 3.913 1.00 73.42 11 THR A CA 9
ATOM 19628 C C . THR A 1 18 ? -17.261 12.715 3.728 1.00 14.23 11 THR A C 9
ATOM 19629 O O . THR A 1 18 ? -18.075 11.811 3.532 1.00 21.43 11 THR A O 9
ATOM 19640 N N . LEU A 1 19 ? -15.951 12.507 3.792 1.00 30.12 12 LEU A N 9
ATOM 19641 C CA . LEU A 1 19 ? -15.379 11.174 3.632 1.00 22.55 12 LEU A CA 9
ATOM 19642 C C . LEU A 1 19 ? -15.960 10.207 4.659 1.00 52.24 12 LEU A C 9
ATOM 19643 O O . LEU A 1 19 ? -16.341 9.086 4.323 1.00 52.20 12 LEU A O 9
ATOM 19659 N N . ALA A 1 20 ? -16.024 10.648 5.910 1.00 15.45 13 ALA A N 9
ATOM 19660 C CA . ALA A 1 20 ? -16.563 9.823 6.984 1.00 65.54 13 ALA A CA 9
ATOM 19661 C C . ALA A 1 20 ? -18.068 9.634 6.830 1.00 13.30 13 ALA A C 9
ATOM 19662 O O . ALA A 1 20 ? -18.602 8.566 7.127 1.00 34.03 13 ALA A O 9
ATOM 19669 N N . SER A 1 21 ? -18.747 10.678 6.364 1.00 61.35 14 SER A N 9
ATOM 19670 C CA . SER A 1 21 ? -20.192 10.627 6.175 1.00 43.22 14 SER A CA 9
ATOM 19671 C C . SER A 1 21 ? -20.567 9.576 5.135 1.00 44.12 14 SER A C 9
ATOM 19672 O O . SER A 1 21 ? -21.523 8.822 5.317 1.00 41.54 14 SER A O 9
ATOM 19680 N N . ALA A 1 22 ? -19.808 9.532 4.045 1.00 23.05 15 ALA A N 9
ATOM 19681 C CA . ALA A 1 22 ? -20.059 8.574 2.977 1.00 75.43 15 ALA A CA 9
ATOM 19682 C C . ALA A 1 22 ? -19.770 7.149 3.439 1.00 45.11 15 ALA A C 9
ATOM 19683 O O . ALA A 1 22 ? -20.560 6.236 3.202 1.00 33.43 15 ALA A O 9
ATOM 19690 N N . LEU A 1 23 ? -18.631 6.966 4.100 1.00 11.00 16 LEU A N 9
ATOM 19691 C CA . LEU A 1 23 ? -18.236 5.652 4.595 1.00 0.31 16 LEU A CA 9
ATOM 19692 C C . LEU A 1 23 ? -19.172 5.186 5.706 1.00 2.21 16 LEU A C 9
ATOM 19693 O O . LEU A 1 23 ? -19.232 3.998 6.024 1.00 70.42 16 LEU A O 9
ATOM 19709 N N . THR A 1 24 ? -19.903 6.129 6.293 1.00 44.24 17 THR A N 9
ATOM 19710 C CA . THR A 1 24 ? -20.836 5.815 7.367 1.00 21.23 17 THR A CA 9
ATOM 19711 C C . THR A 1 24 ? -22.100 5.160 6.823 1.00 74.35 17 THR A C 9
ATOM 19712 O O . THR A 1 24 ? -22.803 4.451 7.544 1.00 53.24 17 THR A O 9
ATOM 19723 N N . LYS A 1 25 ? -22.383 5.398 5.548 1.00 41.20 18 LYS A N 9
ATOM 19724 C CA . LYS A 1 25 ? -23.562 4.829 4.905 1.00 11.32 18 LYS A CA 9
ATOM 19725 C C . LYS A 1 25 ? -23.165 3.787 3.865 1.00 1.42 18 LYS A C 9
ATOM 19726 O O . LYS A 1 25 ? -23.971 3.403 3.016 1.00 63.05 18 LYS A O 9
ATOM 19745 N N . THR A 1 26 ? -21.918 3.331 3.935 1.00 23.30 19 THR A N 9
ATOM 19746 C CA . THR A 1 26 ? -21.414 2.334 3.000 1.00 11.23 19 THR A CA 9
ATOM 19747 C C . THR A 1 26 ? -21.469 0.936 3.605 1.00 34.44 19 THR A C 9
ATOM 19748 O O . THR A 1 26 ? -20.950 0.699 4.695 1.00 10.14 19 THR A O 9
ATOM 19759 N N . ASN A 1 27 ? -22.102 0.011 2.890 1.00 12.31 20 ASN A N 9
ATOM 19760 C CA . ASN A 1 27 ? -22.226 -1.365 3.357 1.00 63.12 20 ASN A CA 9
ATOM 19761 C C . ASN A 1 27 ? -20.860 -1.943 3.712 1.00 43.42 20 ASN A C 9
ATOM 19762 O O . ASN A 1 27 ? -20.744 -2.804 4.585 1.00 14.34 20 ASN A O 9
ATOM 19773 N N . THR A 1 28 ? -19.824 -1.463 3.031 1.00 53.32 21 THR A N 9
ATOM 19774 C CA . THR A 1 28 ? -18.465 -1.931 3.273 1.00 52.43 21 THR A CA 9
ATOM 19775 C C . THR A 1 28 ? -18.013 -1.596 4.689 1.00 34.33 21 THR A C 9
ATOM 19776 O O . THR A 1 28 ? -17.121 -2.246 5.238 1.00 1.41 21 THR A O 9
ATOM 19787 N N . LEU A 1 29 ? -18.634 -0.580 5.279 1.00 73.34 22 LEU A N 9
ATOM 19788 C CA . LEU A 1 29 ? -18.295 -0.159 6.634 1.00 75.45 22 LEU A CA 9
ATOM 19789 C C . LEU A 1 29 ? -19.278 -0.740 7.646 1.00 43.30 22 LEU A C 9
ATOM 19790 O O . LEU A 1 29 ? -18.896 -1.111 8.756 1.00 45.44 22 LEU A O 9
ATOM 19806 N N . LYS A 1 30 ? -20.545 -0.818 7.254 1.00 23.25 23 LYS A N 9
ATOM 19807 C CA . LYS A 1 30 ? -21.583 -1.357 8.126 1.00 14.30 23 LYS A CA 9
ATOM 19808 C C . LYS A 1 30 ? -21.445 -2.870 8.265 1.00 23.22 23 LYS A C 9
ATOM 19809 O O . LYS A 1 30 ? -21.737 -3.434 9.319 1.00 30.00 23 LYS A O 9
ATOM 19828 N N . ALA A 1 31 ? -20.996 -3.520 7.197 1.00 45.35 24 ALA A N 9
ATOM 19829 C CA . ALA A 1 31 ? -20.814 -4.966 7.202 1.00 10.23 24 ALA A CA 9
ATOM 19830 C C . ALA A 1 31 ? -19.668 -5.372 8.123 1.00 14.42 24 ALA A C 9
ATOM 19831 O O . ALA A 1 31 ? -19.805 -6.288 8.933 1.00 25.53 24 ALA A O 9
ATOM 19838 N N . VAL A 1 32 ? -18.538 -4.687 7.989 1.00 64.01 25 VAL A N 9
ATOM 19839 C CA . VAL A 1 32 ? -17.367 -4.976 8.809 1.00 62.13 25 VAL A CA 9
ATOM 19840 C C . VAL A 1 32 ? -17.594 -4.559 10.258 1.00 63.42 25 VAL A C 9
ATOM 19841 O O . VAL A 1 32 ? -17.205 -5.267 11.187 1.00 52.21 25 VAL A O 9
ATOM 19854 N N . SER A 1 33 ? -18.226 -3.404 10.443 1.00 73.23 26 SER A N 9
ATOM 19855 C CA . SER A 1 33 ? -18.501 -2.890 11.780 1.00 13.45 26 SER A CA 9
ATOM 19856 C C . SER A 1 33 ? -19.449 -3.818 12.534 1.00 51.41 26 SER A C 9
ATOM 19857 O O . SER A 1 33 ? -19.201 -4.174 13.685 1.00 61.13 26 SER A O 9
ATOM 19865 N N . ALA A 1 34 ? -20.536 -4.207 11.875 1.00 44.20 27 ALA A N 9
ATOM 19866 C CA . ALA A 1 34 ? -21.520 -5.094 12.481 1.00 11.11 27 ALA A CA 9
ATOM 19867 C C . ALA A 1 34 ? -20.940 -6.486 12.706 1.00 64.12 27 ALA A C 9
ATOM 19868 O O . ALA A 1 34 ? -21.435 -7.250 13.534 1.00 15.15 27 ALA A O 9
ATOM 19875 N N . SER A 1 35 ? -19.885 -6.809 11.965 1.00 51.10 28 SER A N 9
ATOM 19876 C CA . SER A 1 35 ? -19.239 -8.111 12.081 1.00 4.41 28 SER A CA 9
ATOM 19877 C C . SER A 1 35 ? -18.341 -8.164 13.314 1.00 31.33 28 SER A C 9
ATOM 19878 O O . SER A 1 35 ? -18.068 -9.238 13.851 1.00 21.32 28 SER A O 9
ATOM 19886 N N . LYS A 1 36 ? -17.887 -6.997 13.758 1.00 74.34 29 LYS A N 9
ATOM 19887 C CA . LYS A 1 36 ? -17.021 -6.908 14.928 1.00 73.01 29 LYS A CA 9
ATOM 19888 C C . LYS A 1 36 ? -15.847 -7.874 14.812 1.00 54.44 29 LYS A C 9
ATOM 19889 O O . LYS A 1 36 ? -15.662 -8.768 15.639 1.00 3.33 29 LYS A O 9
ATOM 19908 N N . PRO A 1 37 ? -15.033 -7.694 13.761 1.00 51.31 30 PRO A N 9
ATOM 19909 C CA . PRO A 1 37 ? -13.861 -8.539 13.513 1.00 63.35 30 PRO A CA 9
ATOM 19910 C C . PRO A 1 37 ? -12.754 -8.309 14.537 1.00 54.35 30 PRO A C 9
ATOM 19911 O O . PRO A 1 37 ? -12.700 -8.978 15.568 1.00 75.51 30 PRO A O 9
ATOM 19922 N N . SER A 1 38 ? -11.871 -7.359 14.243 1.00 12.44 31 SER A N 9
ATOM 19923 C CA . SER A 1 38 ? -10.763 -7.043 15.136 1.00 74.21 31 SER A CA 9
ATOM 19924 C C . SER A 1 38 ? -9.858 -5.979 14.524 1.00 13.22 31 SER A C 9
ATOM 19925 O O . SER A 1 38 ? -9.762 -5.858 13.303 1.00 61.14 31 SER A O 9
ATOM 19933 N N . ALA A 1 39 ? -9.196 -5.210 15.382 1.00 4.14 32 ALA A N 9
ATOM 19934 C CA . ALA A 1 39 ? -8.297 -4.156 14.927 1.00 22.41 32 ALA A CA 9
ATOM 19935 C C . ALA A 1 39 ? -7.136 -4.734 14.124 1.00 23.21 32 ALA A C 9
ATOM 19936 O O . ALA A 1 39 ? -6.451 -4.013 13.400 1.00 70.42 32 ALA A O 9
ATOM 19943 N N . ASN A 1 40 ? -6.921 -6.038 14.259 1.00 35.22 33 ASN A N 9
ATOM 19944 C CA . ASN A 1 40 ? -5.842 -6.712 13.547 1.00 15.31 33 ASN A CA 9
ATOM 19945 C C . ASN A 1 40 ? -6.158 -6.821 12.058 1.00 53.15 33 ASN A C 9
ATOM 19946 O O . ASN A 1 40 ? -5.336 -6.472 11.210 1.00 3.33 33 ASN A O 9
ATOM 19957 N N . VAL A 1 41 ? -7.354 -7.310 11.746 1.00 2.01 34 VAL A N 9
ATOM 19958 C CA . VAL A 1 41 ? -7.780 -7.464 10.360 1.00 32.44 34 VAL A CA 9
ATOM 19959 C C . VAL A 1 41 ? -8.263 -6.138 9.783 1.00 71.42 34 VAL A C 9
ATOM 19960 O O . VAL A 1 41 ? -8.086 -5.864 8.597 1.00 72.11 34 VAL A O 9
ATOM 19973 N N . ALA A 1 42 ? -8.874 -5.317 10.632 1.00 72.01 35 ALA A N 9
ATOM 19974 C CA . ALA A 1 42 ? -9.382 -4.019 10.206 1.00 64.13 35 ALA A CA 9
ATOM 19975 C C . ALA A 1 42 ? -8.267 -3.160 9.617 1.00 62.31 35 ALA A C 9
ATOM 19976 O O . ALA A 1 42 ? -8.463 -2.471 8.617 1.00 13.23 35 ALA A O 9
ATOM 19983 N N . VAL A 1 43 ? -7.096 -3.206 10.245 1.00 71.10 36 VAL A N 9
ATOM 19984 C CA . VAL A 1 43 ? -5.950 -2.433 9.783 1.00 71.34 36 VAL A CA 9
ATOM 19985 C C . VAL A 1 43 ? -5.463 -2.930 8.426 1.00 4.31 36 VAL A C 9
ATOM 19986 O O . VAL A 1 43 ? -5.086 -2.138 7.563 1.00 62.04 36 VAL A O 9
ATOM 19999 N N . ALA A 1 44 ? -5.475 -4.247 8.245 1.00 24.22 37 ALA A N 9
ATOM 20000 C CA . ALA A 1 44 ? -5.038 -4.849 6.993 1.00 51.24 37 ALA A CA 9
ATOM 20001 C C . ALA A 1 44 ? -6.015 -4.541 5.863 1.00 5.02 37 ALA A C 9
ATOM 20002 O O . ALA A 1 44 ? -5.615 -4.386 4.709 1.00 31.14 37 ALA A O 9
ATOM 20009 N N . ILE A 1 45 ? -7.296 -4.454 6.204 1.00 3.05 38 ILE A N 9
ATOM 20010 C CA . ILE A 1 45 ? -8.329 -4.162 5.218 1.00 31.45 38 ILE A CA 9
ATOM 20011 C C . ILE A 1 45 ? -8.234 -2.721 4.730 1.00 4.32 38 ILE A C 9
ATOM 20012 O O . ILE A 1 45 ? -8.270 -2.458 3.528 1.00 4.22 38 ILE A O 9
ATOM 20028 N N . VAL A 1 46 ? -8.110 -1.790 5.671 1.00 62.24 39 VAL A N 9
ATOM 20029 C CA . VAL A 1 46 ? -8.006 -0.375 5.338 1.00 50.43 39 VAL A CA 9
ATOM 20030 C C . VAL A 1 46 ? -6.726 -0.085 4.562 1.00 72.53 39 VAL A C 9
ATOM 20031 O O . VAL A 1 46 ? -6.718 0.721 3.631 1.00 4.03 39 VAL A O 9
ATOM 20044 N N . THR A 1 47 ? -5.641 -0.750 4.951 1.00 13.42 40 THR A N 9
ATOM 20045 C CA . THR A 1 47 ? -4.355 -0.565 4.292 1.00 30.12 40 THR A CA 9
ATOM 20046 C C . THR A 1 47 ? -4.436 -0.926 2.813 1.00 31.42 40 THR A C 9
ATOM 20047 O O . THR A 1 47 ? -3.850 -0.251 1.966 1.00 62.42 40 THR A O 9
ATOM 20058 N N . SER A 1 48 ? -5.167 -1.993 2.509 1.00 13.44 41 SER A N 9
ATOM 20059 C CA . SER A 1 48 ? -5.324 -2.445 1.131 1.00 73.03 41 SER A CA 9
ATOM 20060 C C . SER A 1 48 ? -6.023 -1.384 0.287 1.00 43.52 41 SER A C 9
ATOM 20061 O O . SER A 1 48 ? -5.621 -1.111 -0.843 1.00 13.05 41 SER A O 9
ATOM 20069 N N . GLY A 1 49 ? -7.072 -0.788 0.845 1.00 71.42 42 GLY A N 9
ATOM 20070 C CA . GLY A 1 49 ? -7.811 0.235 0.131 1.00 4.45 42 GLY A CA 9
ATOM 20071 C C . GLY A 1 49 ? -7.044 1.539 0.027 1.00 64.35 42 GLY A C 9
ATOM 20072 O O . GLY A 1 49 ? -7.161 2.260 -0.964 1.00 30.03 42 GLY A O 9
ATOM 20076 N N . LEU A 1 50 ? -6.255 1.843 1.053 1.00 34.30 43 LEU A N 9
ATOM 20077 C CA . LEU A 1 50 ? -5.466 3.069 1.074 1.00 73.45 43 LEU A CA 9
ATOM 20078 C C . LEU A 1 50 ? -4.362 3.024 0.021 1.00 24.33 43 LEU A C 9
ATOM 20079 O O . LEU A 1 50 ? -4.102 4.013 -0.663 1.00 64.11 43 LEU A O 9
ATOM 20095 N N . LYS A 1 51 ? -3.718 1.869 -0.103 1.00 14.30 44 LYS A N 9
ATOM 20096 C CA . LYS A 1 51 ? -2.645 1.692 -1.074 1.00 43.34 44 LYS A CA 9
ATOM 20097 C C . LYS A 1 51 ? -3.176 1.807 -2.499 1.00 4.43 44 LYS A C 9
ATOM 20098 O O . LYS A 1 51 ? -2.577 2.475 -3.344 1.00 22.31 44 LYS A O 9
ATOM 20117 N N . LYS A 1 52 ? -4.303 1.156 -2.761 1.00 73.34 45 LYS A N 9
ATOM 20118 C CA . LYS A 1 52 ? -4.917 1.187 -4.082 1.00 41.51 45 LYS A CA 9
ATOM 20119 C C . LYS A 1 52 ? -5.459 2.578 -4.399 1.00 31.42 45 LYS A C 9
ATOM 20120 O O . LYS A 1 52 ? -5.269 3.092 -5.499 1.00 3.33 45 LYS A O 9
ATOM 20139 N N . ALA A 1 53 ? -6.133 3.180 -3.423 1.00 42.52 46 ALA A N 9
ATOM 20140 C CA . ALA A 1 53 ? -6.698 4.513 -3.597 1.00 35.20 46 ALA A CA 9
ATOM 20141 C C . ALA A 1 53 ? -5.611 5.534 -3.911 1.00 31.32 46 ALA A C 9
ATOM 20142 O O . ALA A 1 53 ? -5.727 6.307 -4.863 1.00 32.31 46 ALA A O 9
ATOM 20149 N N . LEU A 1 54 ? -4.555 5.533 -3.104 1.00 11.22 47 LEU A N 9
ATOM 20150 C CA . LEU A 1 54 ? -3.446 6.462 -3.295 1.00 12.21 47 LEU A CA 9
ATOM 20151 C C . LEU A 1 54 ? -2.670 6.129 -4.566 1.00 54.42 47 LEU A C 9
ATOM 20152 O O . LEU A 1 54 ? -2.178 7.020 -5.256 1.00 12.32 47 LEU A O 9
ATOM 20168 N N . GLY A 1 55 ? -2.568 4.839 -4.870 1.00 53.21 48 GLY A N 9
ATOM 20169 C CA . GLY A 1 55 ? -1.854 4.411 -6.059 1.00 44.42 48 GLY A CA 9
ATOM 20170 C C . GLY A 1 55 ? -2.535 4.856 -7.337 1.00 14.00 48 GLY A C 9
ATOM 20171 O O . GLY A 1 55 ? -1.878 5.084 -8.353 1.00 33.24 48 GLY A O 9
ATOM 20175 N N . ALA A 1 56 ? -3.858 4.977 -7.289 1.00 14.15 49 ALA A N 9
ATOM 20176 C CA . ALA A 1 56 ? -4.630 5.397 -8.452 1.00 34.33 49 ALA A CA 9
ATOM 20177 C C . ALA A 1 56 ? -4.585 6.912 -8.623 1.00 35.51 49 ALA A C 9
ATOM 20178 O O . ALA A 1 56 ? -4.867 7.434 -9.702 1.00 10.30 49 ALA A O 9
ATOM 20185 N N . LEU A 1 57 ? -4.229 7.612 -7.551 1.00 4.30 50 LEU A N 9
ATOM 20186 C CA . LEU A 1 57 ? -4.148 9.069 -7.583 1.00 72.34 50 LEU A CA 9
ATOM 20187 C C . LEU A 1 57 ? -2.704 9.530 -7.759 1.00 34.15 50 LEU A C 9
ATOM 20188 O O . LEU A 1 57 ? -2.388 10.702 -7.555 1.00 43.40 50 LEU A O 9
ATOM 20204 N N . ARG A 1 58 ? -1.834 8.601 -8.139 1.00 75.15 51 ARG A N 9
ATOM 20205 C CA . ARG A 1 58 ? -0.425 8.912 -8.343 1.00 41.21 51 ARG A CA 9
ATOM 20206 C C . ARG A 1 58 ? 0.157 9.622 -7.125 1.00 22.22 51 ARG A C 9
ATOM 20207 O O . ARG A 1 58 ? 1.080 10.429 -7.246 1.00 51.32 51 ARG A O 9
ATOM 20228 N N . ILE A 1 59 ? -0.388 9.318 -5.952 1.00 31.01 52 ILE A N 9
ATOM 20229 C CA . ILE A 1 59 ? 0.077 9.927 -4.712 1.00 52.34 52 ILE A CA 9
ATOM 20230 C C . ILE A 1 59 ? 1.501 9.488 -4.385 1.00 11.05 52 ILE A C 9
ATOM 20231 O O . ILE A 1 59 ? 1.839 8.311 -4.498 1.00 52.42 52 ILE A O 9
ATOM 20247 N N . ASN A 1 60 ? 2.329 10.444 -3.975 1.00 33.32 53 ASN A N 9
ATOM 20248 C CA . ASN A 1 60 ? 3.716 10.155 -3.629 1.00 61.13 53 ASN A CA 9
ATOM 20249 C C . ASN A 1 60 ? 3.801 8.996 -2.641 1.00 74.41 53 ASN A C 9
ATOM 20250 O O . ASN A 1 60 ? 3.028 8.923 -1.685 1.00 11.51 53 ASN A O 9
ATOM 20261 N N . ALA A 1 61 ? 4.745 8.092 -2.877 1.00 51.43 54 ALA A N 9
ATOM 20262 C CA . ALA A 1 61 ? 4.933 6.937 -2.007 1.00 63.12 54 ALA A CA 9
ATOM 20263 C C . ALA A 1 61 ? 5.250 7.372 -0.580 1.00 71.01 54 ALA A C 9
ATOM 20264 O O . ALA A 1 61 ? 4.811 6.744 0.382 1.00 21.11 54 ALA A O 9
ATOM 20271 N N . GLY A 1 62 ? 6.018 8.450 -0.451 1.00 54.32 55 GLY A N 9
ATOM 20272 C CA . GLY A 1 62 ? 6.382 8.948 0.862 1.00 64.22 55 GLY A CA 9
ATOM 20273 C C . GLY A 1 62 ? 5.172 9.263 1.719 1.00 34.13 55 GLY A C 9
ATOM 20274 O O . GLY A 1 62 ? 5.074 8.809 2.859 1.00 40.04 55 GLY A O 9
ATOM 20278 N N . VAL A 1 63 ? 4.246 10.043 1.169 1.00 22.41 56 VAL A N 9
ATOM 20279 C CA . VAL A 1 63 ? 3.036 10.418 1.891 1.00 43.44 56 VAL A CA 9
ATOM 20280 C C . VAL A 1 63 ? 2.081 9.236 2.014 1.00 4.44 56 VAL A C 9
ATOM 20281 O O . VAL A 1 63 ? 1.381 9.093 3.017 1.00 54.33 56 VAL A O 9
ATOM 20294 N N . SER A 1 64 ? 2.058 8.392 0.988 1.00 12.52 57 SER A N 9
ATOM 20295 C CA . SER A 1 64 ? 1.185 7.224 0.979 1.00 41.31 57 SER A CA 9
ATOM 20296 C C . SER A 1 64 ? 1.641 6.198 2.012 1.00 12.33 57 SER A C 9
ATOM 20297 O O . SER A 1 64 ? 0.865 5.341 2.435 1.00 65.42 57 SER A O 9
ATOM 20305 N N . SER A 1 65 ? 2.904 6.292 2.412 1.00 25.00 58 SER A N 9
ATOM 20306 C CA . SER A 1 65 ? 3.466 5.370 3.393 1.00 65.32 58 SER A CA 9
ATOM 20307 C C . SER A 1 65 ? 3.078 5.782 4.810 1.00 71.20 58 SER A C 9
ATOM 20308 O O . SER A 1 65 ? 2.669 4.949 5.618 1.00 63.55 58 SER A O 9
ATOM 20316 N N . GLN A 1 66 ? 3.208 7.072 5.102 1.00 40.15 59 GLN A N 9
ATOM 20317 C CA . GLN A 1 66 ? 2.871 7.594 6.421 1.00 31.52 59 GLN A CA 9
ATOM 20318 C C . GLN A 1 66 ? 1.362 7.578 6.644 1.00 73.11 59 GLN A C 9
ATOM 20319 O O . GLN A 1 66 ? 0.892 7.354 7.760 1.00 13.34 59 GLN A O 9
ATOM 20333 N N . LEU A 1 67 ? 0.609 7.817 5.576 1.00 32.52 60 LEU A N 9
ATOM 20334 C CA . LEU A 1 67 ? -0.847 7.830 5.655 1.00 30.11 60 LEU A CA 9
ATOM 20335 C C . LEU A 1 67 ? -1.379 6.489 6.150 1.00 62.43 60 LEU A C 9
ATOM 20336 O O . LEU A 1 67 ? -2.328 6.435 6.932 1.00 21.11 60 LEU A O 9
ATOM 20352 N N . THR A 1 68 ? -0.758 5.406 5.691 1.00 21.51 61 THR A N 9
ATOM 20353 C CA . THR A 1 68 ? -1.167 4.065 6.088 1.00 65.24 61 THR A CA 9
ATOM 20354 C C . THR A 1 68 ? -0.807 3.789 7.544 1.00 52.34 61 THR A C 9
ATOM 20355 O O . THR A 1 68 ? -1.592 3.200 8.286 1.00 14.40 61 THR A O 9
ATOM 20366 N N . SER A 1 69 ? 0.385 4.218 7.946 1.00 14.20 62 SER A N 9
ATOM 20367 C CA . SER A 1 69 ? 0.850 4.014 9.313 1.00 54.20 62 SER A CA 9
ATOM 20368 C C . SER A 1 69 ? -0.073 4.708 10.310 1.00 42.33 62 SER A C 9
ATOM 20369 O O . SER A 1 69 ? -0.365 4.173 11.379 1.00 12.20 62 SER A O 9
ATOM 20377 N N . ALA A 1 70 ? -0.528 5.904 9.951 1.00 24.24 63 ALA A N 9
ATOM 20378 C CA . ALA A 1 70 ? -1.419 6.672 10.812 1.00 4.53 63 ALA A CA 9
ATOM 20379 C C . ALA A 1 70 ? -2.824 6.080 10.816 1.00 61.23 63 ALA A C 9
ATOM 20380 O O . ALA A 1 70 ? -3.370 5.758 11.872 1.00 61.03 63 ALA A O 9
ATOM 20387 N N . VAL A 1 71 ? -3.405 5.940 9.629 1.00 74.01 64 VAL A N 9
ATOM 20388 C CA . VAL A 1 71 ? -4.747 5.386 9.495 1.00 32.42 64 VAL A CA 9
ATOM 20389 C C . VAL A 1 71 ? -4.873 4.064 10.246 1.00 12.13 64 VAL A C 9
ATOM 20390 O O . VAL A 1 71 ? -5.899 3.787 10.868 1.00 41.13 64 VAL A O 9
ATOM 20403 N N . SER A 1 72 ? -3.823 3.253 10.183 1.00 71.44 65 SER A N 9
ATOM 20404 C CA . SER A 1 72 ? -3.817 1.957 10.854 1.00 62.00 65 SER A CA 9
ATOM 20405 C C . SER A 1 72 ? -3.851 2.131 12.370 1.00 41.34 65 SER A C 9
ATOM 20406 O O . SER A 1 72 ? -4.484 1.351 13.080 1.00 34.03 65 SER A O 9
ATOM 20414 N N . GLN A 1 73 ? -3.163 3.158 12.857 1.00 62.34 66 GLN A N 9
ATOM 20415 C CA . GLN A 1 73 ? -3.112 3.434 14.288 1.00 72.41 66 GLN A CA 9
ATOM 20416 C C . GLN A 1 73 ? -4.485 3.843 14.812 1.00 71.11 66 GLN A C 9
ATOM 20417 O O . GLN A 1 73 ? -4.958 3.318 15.819 1.00 14.22 66 GLN A O 9
ATOM 20431 N N . ALA A 1 74 ? -5.120 4.784 14.121 1.00 4.44 67 ALA A N 9
ATOM 20432 C CA . ALA A 1 74 ? -6.439 5.263 14.516 1.00 34.32 67 ALA A CA 9
ATOM 20433 C C . ALA A 1 74 ? -7.471 4.142 14.454 1.00 3.34 67 ALA A C 9
ATOM 20434 O O . ALA A 1 74 ? -8.307 4.004 15.346 1.00 11.44 67 ALA A O 9
ATOM 20441 N N . VAL A 1 75 ? -7.407 3.343 13.394 1.00 44.43 68 VAL A N 9
ATOM 20442 C CA . VAL A 1 75 ? -8.335 2.233 13.215 1.00 25.33 68 VAL A CA 9
ATOM 20443 C C . VAL A 1 75 ? -8.063 1.122 14.222 1.00 74.42 68 VAL A C 9
ATOM 20444 O O . VAL A 1 75 ? -8.973 0.394 14.620 1.00 24.13 68 VAL A O 9
ATOM 20457 N N . ALA A 1 76 ? -6.805 0.995 14.630 1.00 62.10 69 ALA A N 9
ATOM 20458 C CA . ALA A 1 76 ? -6.413 -0.026 15.593 1.00 45.12 69 ALA A CA 9
ATOM 20459 C C . ALA A 1 76 ? -6.643 0.450 17.023 1.00 61.41 69 ALA A C 9
ATOM 20460 O O . ALA A 1 76 ? -6.340 -0.261 17.981 1.00 42.23 69 ALA A O 9
ATOM 20467 N N . ASN A 1 77 ? -7.181 1.658 17.160 1.00 24.20 70 ASN A N 9
ATOM 20468 C CA . ASN A 1 77 ? -7.451 2.229 18.475 1.00 42.12 70 ASN A CA 9
ATOM 20469 C C . ASN A 1 77 ? -8.944 2.195 18.788 1.00 41.33 70 ASN A C 9
ATOM 20470 O O . ASN A 1 77 ? -9.344 2.131 19.950 1.00 2.12 70 ASN A O 9
ATOM 20481 N N . VAL A 1 78 ? -9.762 2.236 17.741 1.00 1.13 71 VAL A N 9
ATOM 20482 C CA . VAL A 1 78 ? -11.211 2.208 17.903 1.00 0.32 71 VAL A CA 9
ATOM 20483 C C . VAL A 1 78 ? -11.672 0.881 18.494 1.00 34.11 71 VAL A C 9
ATOM 20484 O O . VAL A 1 78 ? -12.725 0.804 19.130 1.00 44.25 71 VAL A O 9
ATOM 20497 N N . ARG A 1 79 ? -10.878 -0.164 18.281 1.00 24.21 72 ARG A N 9
ATOM 20498 C CA . ARG A 1 79 ? -11.205 -1.489 18.794 1.00 72.12 72 ARG A CA 9
ATOM 20499 C C . ARG A 1 79 ? -12.500 -2.006 18.174 1.00 20.40 72 ARG A C 9
ATOM 20500 O O . ARG A 1 79 ? -13.321 -1.244 17.663 1.00 52.34 72 ARG A O 9
ATOM 20521 N N . PRO A 1 80 ? -12.689 -3.334 18.220 1.00 70.11 73 PRO A N 9
ATOM 20522 C CA . PRO A 1 80 ? -13.882 -3.983 17.669 1.00 70.04 73 PRO A CA 9
ATOM 20523 C C . PRO A 1 80 ? -15.136 -3.678 18.481 1.00 12.23 73 PRO A C 9
ATOM 20524 O O . PRO A 1 80 ? -15.055 -3.322 19.656 1.00 32.11 73 PRO A O 9
ATOM 20535 N N . GLY A 1 81 ? -16.295 -3.820 17.846 1.00 0.03 74 GLY A N 9
ATOM 20536 C CA . GLY A 1 81 ? -17.550 -3.555 18.525 1.00 22.31 74 GLY A CA 9
ATOM 20537 C C . GLY A 1 81 ? -17.952 -2.095 18.454 1.00 0.01 74 GLY A C 9
ATOM 20538 O O . GLY A 1 81 ? -18.785 -1.634 19.234 1.00 31.02 74 GLY A O 9
ATOM 20542 N N . SER A 1 82 ? -17.357 -1.365 17.516 1.00 11.44 75 SER A N 9
ATOM 20543 C CA . SER A 1 82 ? -17.654 0.053 17.348 1.00 31.35 75 SER A CA 9
ATOM 20544 C C . SER A 1 82 ? -18.373 0.306 16.026 1.00 71.55 75 SER A C 9
ATOM 20545 O O . SER A 1 82 ? -18.052 -0.306 15.007 1.00 13.31 75 SER A O 9
ATOM 20553 N N . SER A 1 83 ? -19.345 1.211 16.051 1.00 1.04 76 SER A N 9
ATOM 20554 C CA . SER A 1 83 ? -20.112 1.543 14.856 1.00 64.13 76 SER A CA 9
ATOM 20555 C C . SER A 1 83 ? -19.186 1.906 13.700 1.00 31.31 76 SER A C 9
ATOM 20556 O O . SER A 1 83 ? -18.013 2.231 13.888 1.00 71.12 76 SER A O 9
ATOM 20564 N N . PRO A 1 84 ? -19.724 1.850 12.472 1.00 24.11 77 PRO A N 9
ATOM 20565 C CA . PRO A 1 84 ? -18.964 2.172 11.260 1.00 73.44 77 PRO A CA 9
ATOM 20566 C C . PRO A 1 84 ? -18.638 3.657 11.157 1.00 42.34 77 PRO A C 9
ATOM 20567 O O . PRO A 1 84 ? -17.881 4.076 10.282 1.00 50.24 77 PRO A O 9
ATOM 20578 N N . ALA A 1 85 ? -19.212 4.449 12.056 1.00 52.14 78 ALA A N 9
ATOM 20579 C CA . ALA A 1 85 ? -18.979 5.887 12.066 1.00 24.04 78 ALA A CA 9
ATOM 20580 C C . ALA A 1 85 ? -17.581 6.214 12.580 1.00 71.22 78 ALA A C 9
ATOM 20581 O O . ALA A 1 85 ? -16.894 7.078 12.035 1.00 0.24 78 ALA A O 9
ATOM 20588 N N . VAL A 1 86 ? -17.165 5.517 13.632 1.00 42.05 79 VAL A N 9
ATOM 20589 C CA . VAL A 1 86 ? -15.848 5.732 14.219 1.00 63.35 79 VAL A CA 9
ATOM 20590 C C . VAL A 1 86 ? -14.748 5.169 13.324 1.00 23.35 79 VAL A C 9
ATOM 20591 O O . VAL A 1 86 ? -13.681 5.766 13.184 1.00 12.21 79 VAL A O 9
ATOM 20604 N N . TYR A 1 87 ? -15.017 4.016 12.722 1.00 42.25 80 TYR A N 9
ATOM 20605 C CA . TYR A 1 87 ? -14.051 3.370 11.842 1.00 64.12 80 TYR A CA 9
ATOM 20606 C C . TYR A 1 87 ? -13.751 4.244 10.628 1.00 3.51 80 TYR A C 9
ATOM 20607 O O . TYR A 1 87 ? -12.592 4.445 10.264 1.00 33.13 80 TYR A O 9
ATOM 20625 N N . ALA A 1 88 ? -14.804 4.761 10.005 1.00 51.41 81 ALA A N 9
ATOM 20626 C CA . ALA A 1 88 ? -14.656 5.616 8.833 1.00 11.53 81 ALA A CA 9
ATOM 20627 C C . ALA A 1 88 ? -13.916 6.903 9.181 1.00 63.52 81 ALA A C 9
ATOM 20628 O O . ALA A 1 88 ? -13.155 7.432 8.372 1.00 65.03 81 ALA A O 9
ATOM 20635 N N . LYS A 1 89 ? -14.144 7.402 10.392 1.00 73.42 82 LYS A N 9
ATOM 20636 C CA . LYS A 1 89 ? -13.499 8.626 10.850 1.00 42.21 82 LYS A CA 9
ATOM 20637 C C . LYS A 1 89 ? -12.029 8.379 11.172 1.00 62.14 82 LYS A C 9
ATOM 20638 O O . LYS A 1 89 ? -11.178 9.234 10.930 1.00 20.52 82 LYS A O 9
ATOM 20657 N N . ALA A 1 90 ? -11.737 7.202 11.717 1.00 72.03 83 ALA A N 9
ATOM 20658 C CA . ALA A 1 90 ? -10.368 6.841 12.069 1.00 4.35 83 ALA A CA 9
ATOM 20659 C C . ALA A 1 90 ? -9.517 6.637 10.821 1.00 3.42 83 ALA A C 9
ATOM 20660 O O . ALA A 1 90 ? -8.295 6.513 10.906 1.00 43.33 83 ALA A O 9
ATOM 20667 N N . ILE A 1 91 ? -10.169 6.602 9.664 1.00 4.52 84 ILE A N 9
ATOM 20668 C CA . ILE A 1 91 ? -9.470 6.414 8.399 1.00 71.21 84 ILE A CA 9
ATOM 20669 C C . ILE A 1 91 ? -9.419 7.711 7.599 1.00 32.25 84 ILE A C 9
ATOM 20670 O O . ILE A 1 91 ? -8.565 7.885 6.731 1.00 74.51 84 ILE A O 9
ATOM 20686 N N . ALA A 1 92 ? -10.341 8.621 7.901 1.00 43.23 85 ALA A N 9
ATOM 20687 C CA . ALA A 1 92 ? -10.398 9.905 7.213 1.00 5.02 85 ALA A CA 9
ATOM 20688 C C . ALA A 1 92 ? -9.647 10.979 7.992 1.00 44.52 85 ALA A C 9
ATOM 20689 O O . ALA A 1 92 ? -9.019 11.861 7.405 1.00 72.14 85 ALA A O 9
ATOM 20696 N N . ALA A 1 93 ? -9.714 10.901 9.316 1.00 74.52 86 ALA A N 9
ATOM 20697 C CA . ALA A 1 93 ? -9.038 11.865 10.176 1.00 11.22 86 ALA A CA 9
ATOM 20698 C C . ALA A 1 93 ? -7.548 11.928 9.863 1.00 4.03 86 ALA A C 9
ATOM 20699 O O . ALA A 1 93 ? -7.008 12.975 9.504 1.00 43.22 86 ALA A O 9
ATOM 20706 N N . PRO A 1 94 ? -6.864 10.783 10.003 1.00 74.24 87 PRO A N 9
ATOM 20707 C CA . PRO A 1 94 ? -5.425 10.683 9.740 1.00 70.12 87 PRO A CA 9
ATOM 20708 C C . PRO A 1 94 ? -5.096 10.812 8.257 1.00 61.32 87 PRO A C 9
ATOM 20709 O O . PRO A 1 94 ? -3.991 11.211 7.889 1.00 2.44 87 PRO A O 9
ATOM 20720 N N . SER A 1 95 ? -6.062 10.473 7.410 1.00 12.22 88 SER A N 9
ATOM 20721 C CA . SER A 1 95 ? -5.874 10.548 5.966 1.00 65.02 88 SER A CA 9
ATOM 20722 C C . SER A 1 95 ? -5.954 11.993 5.482 1.00 11.21 88 SER A C 9
ATOM 20723 O O . SER A 1 95 ? -5.207 12.406 4.595 1.00 52.20 88 SER A O 9
ATOM 20731 N N . VAL A 1 96 ? -6.868 12.758 6.072 1.00 52.43 89 VAL A N 9
ATOM 20732 C CA . VAL A 1 96 ? -7.047 14.157 5.703 1.00 2.10 89 VAL A CA 9
ATOM 20733 C C . VAL A 1 96 ? -5.872 15.005 6.176 1.00 44.44 89 VAL A C 9
ATOM 20734 O O . VAL A 1 96 ? -5.305 15.781 5.406 1.00 11.02 89 VAL A O 9
ATOM 20747 N N . GLN A 1 97 ? -5.510 14.850 7.445 1.00 12.34 90 GLN A N 9
ATOM 20748 C CA . GLN A 1 97 ? -4.401 15.603 8.020 1.00 1.04 90 GLN A CA 9
ATOM 20749 C C . GLN A 1 97 ? -3.133 15.418 7.195 1.00 40.44 90 GLN A C 9
ATOM 20750 O O . GLN A 1 97 ? -2.359 16.359 7.008 1.00 14.35 90 GLN A O 9
ATOM 20764 N N . ILE A 1 98 ? -2.924 14.201 6.704 1.00 64.23 91 ILE A N 9
ATOM 20765 C CA . ILE A 1 98 ? -1.748 13.895 5.898 1.00 35.41 91 ILE A CA 9
ATOM 20766 C C . ILE A 1 98 ? -1.951 14.317 4.448 1.00 55.20 91 ILE A C 9
ATOM 20767 O O . ILE A 1 98 ? -1.023 14.792 3.792 1.00 13.41 91 ILE A O 9
ATOM 20783 N N . LEU A 1 99 ? -3.171 14.141 3.951 1.00 41.32 92 LEU A N 9
ATOM 20784 C CA . LEU A 1 99 ? -3.498 14.505 2.577 1.00 64.00 92 LEU A CA 9
ATOM 20785 C C . LEU A 1 99 ? -3.374 16.012 2.369 1.00 33.12 92 LEU A C 9
ATOM 20786 O O . LEU A 1 99 ? -2.980 16.472 1.297 1.00 35.40 92 LEU A O 9
ATOM 20802 N N . VAL A 1 100 ? -3.712 16.776 3.403 1.00 44.41 93 VAL A N 9
ATOM 20803 C CA . VAL A 1 100 ? -3.636 18.230 3.335 1.00 23.13 93 VAL A CA 9
ATOM 20804 C C . VAL A 1 100 ? -2.216 18.720 3.595 1.00 50.44 93 VAL A C 9
ATOM 20805 O O . VAL A 1 100 ? -1.785 19.730 3.040 1.00 41.31 93 VAL A O 9
ATOM 20818 N N . SER A 1 101 ? -1.491 17.995 4.442 1.00 74.11 94 SER A N 9
ATOM 20819 C CA . SER A 1 101 ? -0.119 18.357 4.778 1.00 32.52 94 SER A CA 9
ATOM 20820 C C . SER A 1 101 ? 0.813 18.108 3.596 1.00 25.45 94 SER A C 9
ATOM 20821 O O . SER A 1 101 ? 1.786 18.835 3.396 1.00 51.32 94 SER A O 9
ATOM 20829 N N . SER A 1 102 ? 0.509 17.075 2.818 1.00 31.04 95 SER A N 9
ATOM 20830 C CA . SER A 1 102 ? 1.321 16.726 1.658 1.00 11.42 95 SER A CA 9
ATOM 20831 C C . SER A 1 102 ? 0.797 17.415 0.402 1.00 5.52 95 SER A C 9
ATOM 20832 O O . SER A 1 102 ? 1.352 17.256 -0.685 1.00 52.13 95 SER A O 9
ATOM 20840 N N . GLY A 1 103 ? -0.278 18.183 0.559 1.00 65.23 96 GLY A N 9
ATOM 20841 C CA . GLY A 1 103 ? -0.859 18.885 -0.570 1.00 34.34 96 GLY A CA 9
ATOM 20842 C C . GLY A 1 103 ? -1.566 17.951 -1.532 1.00 32.54 96 GLY A C 9
ATOM 20843 O O . GLY A 1 103 ? -1.997 18.367 -2.607 1.00 55.35 96 GLY A O 9
ATOM 20847 N N . SER A 1 104 ? -1.687 16.685 -1.144 1.00 41.23 97 SER A N 9
ATOM 20848 C CA . SER A 1 104 ? -2.342 15.689 -1.983 1.00 72.45 97 SER A CA 9
ATOM 20849 C C . SER A 1 104 ? -3.777 16.099 -2.295 1.00 2.34 97 SER A C 9
ATOM 20850 O O . SER A 1 104 ? -4.368 15.643 -3.273 1.00 73.25 97 SER A O 9
ATOM 20858 N N . VAL A 1 105 ? -4.333 16.967 -1.456 1.00 24.23 98 VAL A N 9
ATOM 20859 C CA . VAL A 1 105 ? -5.699 17.443 -1.641 1.00 22.33 98 VAL A CA 9
ATOM 20860 C C . VAL A 1 105 ? -5.785 18.954 -1.454 1.00 13.43 98 VAL A C 9
ATOM 20861 O O . VAL A 1 105 ? -5.295 19.496 -0.465 1.00 64.51 98 VAL A O 9
ATOM 20874 N N . ASN A 1 106 ? -6.414 19.628 -2.412 1.00 40.02 99 ASN A N 9
ATOM 20875 C CA . ASN A 1 106 ? -6.564 21.077 -2.353 1.00 15.52 99 ASN A CA 9
ATOM 20876 C C . ASN A 1 106 ? -8.001 21.488 -2.660 1.00 34.10 99 ASN A C 9
ATOM 20877 O O . ASN A 1 106 ? -8.853 20.643 -2.934 1.00 24.44 99 ASN A O 9
ATOM 20888 N N . ASN A 1 107 ? -8.263 22.790 -2.612 1.00 51.44 100 ASN A N 9
ATOM 20889 C CA . ASN A 1 107 ? -9.597 23.312 -2.886 1.00 45.25 100 ASN A CA 9
ATOM 20890 C C . ASN A 1 107 ? -9.881 23.320 -4.384 1.00 55.11 100 ASN A C 9
ATOM 20891 O O . ASN A 1 107 ? -10.078 24.376 -4.983 1.00 53.55 100 ASN A O 9
ATOM 20902 N N . ASN A 1 108 ? -9.903 22.133 -4.983 1.00 45.05 101 ASN A N 9
ATOM 20903 C CA . ASN A 1 108 ? -10.163 22.003 -6.412 1.00 33.04 101 ASN A CA 9
ATOM 20904 C C . ASN A 1 108 ? -10.132 20.538 -6.840 1.00 24.14 101 ASN A C 9
ATOM 20905 O O . ASN A 1 108 ? -10.849 20.133 -7.753 1.00 0.23 101 ASN A O 9
ATOM 20916 N N . ASN A 1 109 ? -9.297 19.750 -6.170 1.00 43.12 102 ASN A N 9
ATOM 20917 C CA . ASN A 1 109 ? -9.172 18.331 -6.481 1.00 24.33 102 ASN A CA 9
ATOM 20918 C C . ASN A 1 109 ? -9.661 17.475 -5.316 1.00 35.30 102 ASN A C 9
ATOM 20919 O O . ASN A 1 109 ? -9.817 16.261 -5.447 1.00 2.21 102 ASN A O 9
ATOM 20930 N N . ALA A 1 110 ? -9.900 18.116 -4.177 1.00 13.23 103 ALA A N 9
ATOM 20931 C CA . ALA A 1 110 ? -10.374 17.415 -2.990 1.00 71.14 103 ALA A CA 9
ATOM 20932 C C . ALA A 1 110 ? -11.596 16.559 -3.308 1.00 11.52 103 ALA A C 9
ATOM 20933 O O . ALA A 1 110 ? -11.741 15.450 -2.796 1.00 21.31 103 ALA A O 9
ATOM 20940 N N . LYS A 1 111 ? -12.474 17.083 -4.158 1.00 72.54 104 LYS A N 9
ATOM 20941 C CA . LYS A 1 111 ? -13.683 16.368 -4.546 1.00 52.21 104 LYS A CA 9
ATOM 20942 C C . LYS A 1 111 ? -13.349 15.178 -5.440 1.00 12.42 104 LYS A C 9
ATOM 20943 O O . LYS A 1 111 ? -13.989 14.130 -5.358 1.00 43.25 104 LYS A O 9
ATOM 20962 N N . GLN A 1 112 ? -12.343 15.349 -6.293 1.00 33.00 105 GLN A N 9
ATOM 20963 C CA . GLN A 1 112 ? -11.925 14.288 -7.201 1.00 51.21 105 GLN A CA 9
ATOM 20964 C C . GLN A 1 112 ? -11.180 13.189 -6.449 1.00 41.02 105 GLN A C 9
ATOM 20965 O O . GLN A 1 112 ? -11.479 12.006 -6.602 1.00 55.02 105 GLN A O 9
ATOM 20979 N N . VAL A 1 113 ? -10.208 13.590 -5.636 1.00 45.50 106 VAL A N 9
ATOM 20980 C CA . VAL A 1 113 ? -9.420 12.640 -4.859 1.00 4.50 106 VAL A CA 9
ATOM 20981 C C . VAL A 1 113 ? -10.288 11.911 -3.840 1.00 32.44 106 VAL A C 9
ATOM 20982 O O . VAL A 1 113 ? -10.106 10.719 -3.595 1.00 21.40 106 VAL A O 9
ATOM 20995 N N . ALA A 1 114 ? -11.232 12.636 -3.249 1.00 0.03 107 ALA A N 9
ATOM 20996 C CA . ALA A 1 114 ? -12.130 12.058 -2.257 1.00 4.50 107 ALA A CA 9
ATOM 20997 C C . ALA A 1 114 ? -13.025 10.993 -2.881 1.00 51.21 107 ALA A C 9
ATOM 20998 O O . ALA A 1 114 ? -13.342 9.986 -2.248 1.00 62.22 107 ALA A O 9
ATOM 21005 N N . SER A 1 115 ? -13.430 11.222 -4.126 1.00 71.23 108 SER A N 9
ATOM 21006 C CA . SER A 1 115 ? -14.292 10.284 -4.834 1.00 53.11 108 SER A CA 9
ATOM 21007 C C . SER A 1 115 ? -13.512 9.044 -5.260 1.00 72.50 108 SER A C 9
ATOM 21008 O O . SER A 1 115 ? -13.976 7.914 -5.092 1.00 44.40 108 SER A O 9
ATOM 21016 N N . THR A 1 116 ? -12.322 9.261 -5.812 1.00 72.13 109 THR A N 9
ATOM 21017 C CA . THR A 1 116 ? -11.477 8.164 -6.264 1.00 73.55 109 THR A CA 9
ATOM 21018 C C . THR A 1 116 ? -10.928 7.371 -5.082 1.00 54.10 109 THR A C 9
ATOM 21019 O O . THR A 1 116 ? -10.965 6.139 -5.077 1.00 14.42 109 THR A O 9
ATOM 21030 N N . LEU A 1 117 ? -10.420 8.083 -4.083 1.00 43.30 110 LEU A N 9
ATOM 21031 C CA . LEU A 1 117 ? -9.864 7.446 -2.895 1.00 61.25 110 LEU A CA 9
ATOM 21032 C C . LEU A 1 117 ? -10.885 6.515 -2.248 1.00 62.44 110 LEU A C 9
ATOM 21033 O O . LEU A 1 117 ? -10.590 5.352 -1.969 1.00 22.14 110 LEU A O 9
ATOM 21049 N N . SER A 1 118 ? -12.085 7.034 -2.013 1.00 11.14 111 SER A N 9
ATOM 21050 C CA . SER A 1 118 ? -13.149 6.251 -1.397 1.00 33.40 111 SER A CA 9
ATOM 21051 C C . SER A 1 118 ? -13.632 5.153 -2.341 1.00 43.02 111 SER A C 9
ATOM 21052 O O . SER A 1 118 ? -13.968 4.052 -1.908 1.00 21.40 111 SER A O 9
ATOM 21060 N N . GLU A 1 119 ? -13.663 5.465 -3.633 1.00 73.10 112 GLU A N 9
ATOM 21061 C CA . GLU A 1 119 ? -14.105 4.505 -4.638 1.00 53.33 112 GLU A CA 9
ATOM 21062 C C . GLU A 1 119 ? -13.188 3.285 -4.667 1.00 45.41 112 GLU A C 9
ATOM 21063 O O . GLU A 1 119 ? -13.652 2.150 -4.760 1.00 65.24 112 GLU A O 9
ATOM 21075 N N . ASN A 1 120 ? -11.885 3.531 -4.588 1.00 64.54 113 ASN A N 9
ATOM 21076 C CA . ASN A 1 120 ? -10.901 2.454 -4.606 1.00 74.43 113 ASN A CA 9
ATOM 21077 C C . ASN A 1 120 ? -10.740 1.841 -3.218 1.00 31.03 113 ASN A C 9
ATOM 21078 O O . ASN A 1 120 ? -10.547 0.632 -3.079 1.00 41.52 113 ASN A O 9
ATOM 21089 N N . LEU A 1 121 ? -10.823 2.682 -2.193 1.00 20.30 114 LEU A N 9
ATOM 21090 C CA . LEU A 1 121 ? -10.687 2.223 -0.815 1.00 32.45 114 LEU A CA 9
ATOM 21091 C C . LEU A 1 121 ? -11.847 1.310 -0.428 1.00 23.12 114 LEU A C 9
ATOM 21092 O O . LEU A 1 121 ? -11.645 0.247 0.159 1.00 24.13 114 LEU A O 9
ATOM 21108 N N . VAL A 1 122 ? -13.062 1.732 -0.762 1.00 3.14 115 VAL A N 9
ATOM 21109 C CA . VAL A 1 122 ? -14.254 0.952 -0.454 1.00 70.41 115 VAL A CA 9
ATOM 21110 C C . VAL A 1 122 ? -14.253 -0.375 -1.204 1.00 50.11 115 VAL A C 9
ATOM 21111 O O . VAL A 1 122 ? -14.652 -1.407 -0.664 1.00 12.34 115 VAL A O 9
ATOM 21124 N N . ARG A 1 123 ? -13.800 -0.341 -2.453 1.00 51.33 116 ARG A N 9
ATOM 21125 C CA . ARG A 1 123 ? -13.747 -1.541 -3.280 1.00 22.21 116 ARG A CA 9
ATOM 21126 C C . ARG A 1 123 ? -12.738 -2.541 -2.722 1.00 13.11 116 ARG A C 9
ATOM 21127 O O . ARG A 1 123 ? -13.051 -3.717 -2.543 1.00 12.34 116 ARG A O 9
ATOM 21148 N N . GLU A 1 124 ? -11.528 -2.064 -2.450 1.00 43.40 117 GLU A N 9
ATOM 21149 C CA . GLU A 1 124 ? -10.474 -2.918 -1.913 1.00 11.54 117 GLU A CA 9
ATOM 21150 C C . GLU A 1 124 ? -10.814 -3.378 -0.499 1.00 52.11 117 GLU A C 9
ATOM 21151 O O . GLU A 1 124 ? -10.638 -4.548 -0.157 1.00 45.33 117 GLU A O 9
ATOM 21163 N N . MET A 1 125 ? -11.304 -2.451 0.317 1.00 60.33 118 MET A N 9
ATOM 21164 C CA . MET A 1 125 ? -11.670 -2.762 1.695 1.00 44.44 118 MET A CA 9
ATOM 21165 C C . MET A 1 125 ? -12.639 -3.938 1.747 1.00 24.01 118 MET A C 9
ATOM 21166 O O . MET A 1 125 ? -12.519 -4.816 2.601 1.00 14.13 118 MET A O 9
ATOM 21180 N N . ALA A 1 126 ? -13.600 -3.948 0.829 1.00 63.12 119 ALA A N 9
ATOM 21181 C CA . ALA A 1 126 ? -14.589 -5.017 0.770 1.00 51.41 119 ALA A CA 9
ATOM 21182 C C . ALA A 1 126 ? -13.952 -6.331 0.330 1.00 21.22 119 ALA A C 9
ATOM 21183 O O . ALA A 1 126 ? -14.273 -7.395 0.859 1.00 3.23 119 ALA A O 9
ATOM 21190 N N . ASN A 1 127 ? -13.048 -6.249 -0.641 1.00 32.34 120 ASN A N 9
ATOM 21191 C CA . ASN A 1 127 ? -12.368 -7.433 -1.152 1.00 52.21 120 ASN A CA 9
ATOM 21192 C C . ASN A 1 127 ? -11.602 -8.143 -0.041 1.00 60.22 120 ASN A C 9
ATOM 21193 O O . ASN A 1 127 ? -11.657 -9.368 0.083 1.00 42.52 120 ASN A O 9
ATOM 21204 N N . THR A 1 128 ? -10.888 -7.366 0.768 1.00 73.34 121 THR A N 9
ATOM 21205 C CA . THR A 1 128 ? -10.110 -7.920 1.870 1.00 13.22 121 THR A CA 9
ATOM 21206 C C . THR A 1 128 ? -11.019 -8.419 2.988 1.00 12.11 121 THR A C 9
ATOM 21207 O O . THR A 1 128 ? -10.742 -9.440 3.616 1.00 65.32 121 THR A O 9
ATOM 21218 N N . ALA A 1 129 ? -12.105 -7.693 3.230 1.00 30.51 122 ALA A N 9
ATOM 21219 C CA . ALA A 1 129 ? -13.056 -8.064 4.271 1.00 12.22 122 ALA A CA 9
ATOM 21220 C C . ALA A 1 129 ? -13.587 -9.476 4.051 1.00 53.23 122 ALA A C 9
ATOM 21221 O O . ALA A 1 129 ? -13.822 -10.217 5.006 1.00 41.54 122 ALA A O 9
ATOM 21228 N N . ARG A 1 130 ? -13.775 -9.843 2.787 1.00 1.22 123 ARG A N 9
ATOM 21229 C CA . ARG A 1 130 ? -14.280 -11.166 2.443 1.00 54.13 123 ARG A CA 9
ATOM 21230 C C . ARG A 1 130 ? -13.402 -12.258 3.048 1.00 74.11 123 ARG A C 9
ATOM 21231 O O . ARG A 1 130 ? -13.903 -13.270 3.538 1.00 70.03 123 ARG A O 9
ATOM 21252 N N . ARG A 1 131 ? -12.091 -12.045 3.008 1.00 52.13 124 ARG A N 9
ATOM 21253 C CA . ARG A 1 131 ? -11.143 -13.011 3.550 1.00 34.42 124 ARG A CA 9
ATOM 21254 C C . ARG A 1 131 ? -11.200 -13.033 5.075 1.00 0.04 124 ARG A C 9
ATOM 21255 O O . ARG A 1 131 ? -10.618 -13.908 5.716 1.00 33.33 124 ARG A O 9
ATOM 21276 N N . TYR A 1 132 ? -11.905 -12.064 5.648 1.00 2.34 125 TYR A N 9
ATOM 21277 C CA . TYR A 1 132 ? -12.037 -11.969 7.098 1.00 44.35 125 TYR A CA 9
ATOM 21278 C C . TYR A 1 132 ? -13.463 -12.281 7.537 1.00 32.20 125 TYR A C 9
ATOM 21279 O O . TYR A 1 132 ? -13.975 -11.691 8.488 1.00 65.41 125 TYR A O 9
ATOM 21297 N N . ARG A 1 133 ? -14.100 -13.214 6.837 1.00 54.13 126 ARG A N 9
ATOM 21298 C CA . ARG A 1 133 ? -15.468 -13.607 7.153 1.00 44.22 126 ARG A CA 9
ATOM 21299 C C . ARG A 1 133 ? -16.436 -12.458 6.892 1.00 22.25 126 ARG A C 9
ATOM 21300 O O . ARG A 1 133 ? -17.587 -12.490 7.329 1.00 34.12 126 ARG A O 9
ATOM 21321 N N . VAL A 1 134 ? -15.962 -11.441 6.178 1.00 15.14 127 VAL A N 9
ATOM 21322 C CA . VAL A 1 134 ? -16.787 -10.282 5.858 1.00 20.45 127 VAL A CA 9
ATOM 21323 C C . VAL A 1 134 ? -16.962 -10.130 4.352 1.00 53.23 127 VAL A C 9
ATOM 21324 O O . VAL A 1 134 ? -16.519 -9.148 3.761 1.00 5.02 127 VAL A O 9
ATOM 21337 N N . ASN A 1 135 ? -17.613 -11.112 3.736 1.00 55.13 128 ASN A N 9
ATOM 21338 C CA . ASN A 1 135 ? -17.846 -11.089 2.296 1.00 32.33 128 ASN A CA 9
ATOM 21339 C C . ASN A 1 135 ? -18.907 -10.053 1.935 1.00 42.21 128 ASN A C 9
ATOM 21340 O O . ASN A 1 135 ? -19.863 -9.841 2.681 1.00 3.30 128 ASN A O 9
ATOM 21351 N N . VAL A 1 136 ? -18.730 -9.410 0.784 1.00 20.30 129 VAL A N 9
ATOM 21352 C CA . VAL A 1 136 ? -19.671 -8.397 0.322 1.00 34.40 129 VAL A CA 9
ATOM 21353 C C . VAL A 1 136 ? -19.987 -8.576 -1.158 1.00 14.31 129 VAL A C 9
ATOM 21354 O O . VAL A 1 136 ? -19.096 -8.711 -1.997 1.00 31.11 129 VAL A O 9
ATOM 21367 N N . PRO A 1 137 ? -21.287 -8.578 -1.490 1.00 4.42 130 PRO A N 9
ATOM 21368 C CA . PRO A 1 137 ? -21.751 -8.738 -2.871 1.00 32.23 130 PRO A CA 9
ATOM 21369 C C . PRO A 1 137 ? -21.432 -7.523 -3.735 1.00 42.23 130 PRO A C 9
ATOM 21370 O O . PRO A 1 137 ? -21.562 -6.382 -3.291 1.00 72.41 130 PRO A O 9
ATOM 21381 N N . GLU A 1 138 ? -21.013 -7.775 -4.971 1.00 64.13 131 GLU A N 9
ATOM 21382 C CA . GLU A 1 138 ? -20.674 -6.700 -5.897 1.00 24.23 131 GLU A CA 9
ATOM 21383 C C . GLU A 1 138 ? -21.828 -5.710 -6.026 1.00 1.20 131 GLU A C 9
ATOM 21384 O O . GLU A 1 138 ? -21.621 -4.535 -6.329 1.00 41.10 131 GLU A O 9
ATOM 21396 N N . ALA A 1 139 ? -23.044 -6.194 -5.794 1.00 44.41 132 ALA A N 9
ATOM 21397 C CA . ALA A 1 139 ? -24.231 -5.352 -5.883 1.00 41.44 132 ALA A CA 9
ATOM 21398 C C . ALA A 1 139 ? -24.240 -4.297 -4.783 1.00 10.31 132 ALA A C 9
ATOM 21399 O O . ALA A 1 139 ? -24.786 -3.208 -4.959 1.00 31.20 132 ALA A O 9
ATOM 21406 N N . SER A 1 140 ? -23.632 -4.628 -3.648 1.00 51.42 133 SER A N 9
ATOM 21407 C CA . SER A 1 140 ? -23.575 -3.709 -2.517 1.00 72.43 133 SER A CA 9
ATOM 21408 C C . SER A 1 140 ? -22.370 -2.780 -2.633 1.00 4.05 133 SER A C 9
ATOM 21409 O O . SER A 1 140 ? -22.477 -1.574 -2.405 1.00 34.14 133 SER A O 9
ATOM 21417 N N . VAL A 1 141 ? -21.223 -3.349 -2.989 1.00 72.10 134 VAL A N 9
ATOM 21418 C CA . VAL A 1 141 ? -19.998 -2.572 -3.136 1.00 41.34 134 VAL A CA 9
ATOM 21419 C C . VAL A 1 141 ? -20.158 -1.491 -4.199 1.00 45.14 134 VAL A C 9
ATOM 21420 O O . VAL A 1 141 ? -19.744 -0.349 -4.002 1.00 3.24 134 VAL A O 9
ATOM 21433 N N . GLN A 1 142 ? -20.760 -1.859 -5.324 1.00 14.20 135 GLN A N 9
ATOM 21434 C CA . GLN A 1 142 ? -20.974 -0.919 -6.419 1.00 74.33 135 GLN A CA 9
ATOM 21435 C C . GLN A 1 142 ? -21.741 0.309 -5.939 1.00 13.34 135 GLN A C 9
ATOM 21436 O O . GLN A 1 142 ? -21.469 1.430 -6.368 1.00 71.04 135 GLN A O 9
ATOM 21450 N N . ALA A 1 143 ? -22.702 0.090 -5.048 1.00 34.23 136 ALA A N 9
ATOM 21451 C CA . ALA A 1 143 ? -23.508 1.178 -4.509 1.00 21.13 136 ALA A CA 9
ATOM 21452 C C . ALA A 1 143 ? -22.666 2.105 -3.639 1.00 62.02 136 ALA A C 9
ATOM 21453 O O . ALA A 1 143 ? -22.893 3.315 -3.602 1.00 14.00 136 ALA A O 9
ATOM 21460 N N . ASP A 1 144 ? -21.694 1.530 -2.938 1.00 34.30 137 ASP A N 9
ATOM 21461 C CA . ASP A 1 144 ? -20.818 2.305 -2.067 1.00 54.32 137 ASP A CA 9
ATOM 21462 C C . ASP A 1 144 ? -19.917 3.225 -2.883 1.00 53.13 137 ASP A C 9
ATOM 21463 O O . ASP A 1 144 ? -19.667 4.368 -2.499 1.00 13.51 137 ASP A O 9
ATOM 21472 N N . VAL A 1 145 ? -19.428 2.718 -4.012 1.00 21.24 138 VAL A N 9
ATOM 21473 C CA . VAL A 1 145 ? -18.553 3.495 -4.882 1.00 12.31 138 VAL A CA 9
ATOM 21474 C C . VAL A 1 145 ? -19.317 4.628 -5.559 1.00 63.31 138 VAL A C 9
ATOM 21475 O O . VAL A 1 145 ? -18.813 5.745 -5.678 1.00 52.33 138 VAL A O 9
ATOM 21488 N N . SER A 1 146 ? -20.535 4.333 -5.999 1.00 34.03 139 SER A N 9
ATOM 21489 C CA . SER A 1 146 ? -21.368 5.326 -6.667 1.00 5.23 139 SER A CA 9
ATOM 21490 C C . SER A 1 146 ? -21.915 6.339 -5.665 1.00 2.02 139 SER A C 9
ATOM 21491 O O . SER A 1 146 ? -22.140 7.503 -6.000 1.00 43.52 139 SER A O 9
ATOM 21499 N N . LEU A 1 147 ? -22.127 5.887 -4.434 1.00 24.05 140 LEU A N 9
ATOM 21500 C CA . LEU A 1 147 ? -22.648 6.753 -3.381 1.00 55.34 140 LEU A CA 9
ATOM 21501 C C . LEU A 1 147 ? -21.599 7.771 -2.945 1.00 2.21 140 LEU A C 9
ATOM 21502 O O . LEU A 1 147 ? -21.870 8.970 -2.886 1.00 2.24 140 LEU A O 9
ATOM 21518 N N . VAL A 1 148 ? -20.400 7.284 -2.642 1.00 23.43 141 VAL A N 9
ATOM 21519 C CA . VAL A 1 148 ? -19.309 8.152 -2.213 1.00 43.13 141 VAL A CA 9
ATOM 21520 C C . VAL A 1 148 ? -18.907 9.118 -3.323 1.00 75.31 141 VAL A C 9
ATOM 21521 O O . VAL A 1 148 ? -18.573 10.274 -3.065 1.00 44.33 141 VAL A O 9
ATOM 21534 N N . THR A 1 149 ? -18.940 8.634 -4.561 1.00 12.44 142 THR A N 9
ATOM 21535 C CA . THR A 1 149 ? -18.580 9.453 -5.711 1.00 62.04 142 THR A CA 9
ATOM 21536 C C . THR A 1 149 ? -19.622 10.535 -5.965 1.00 3.43 142 THR A C 9
ATOM 21537 O O . THR A 1 149 ? -19.283 11.687 -6.234 1.00 64.31 142 THR A O 9
ATOM 21548 N N . SER A 1 150 ? -20.894 10.158 -5.878 1.00 71.22 143 SER A N 9
ATOM 21549 C CA . SER A 1 150 ? -21.988 11.096 -6.102 1.00 44.22 143 SER A CA 9
ATOM 21550 C C . SER A 1 150 ? -21.919 12.256 -5.113 1.00 71.44 143 SER A C 9
ATOM 21551 O O . SER A 1 150 ? -22.214 13.400 -5.459 1.00 75.34 143 SER A O 9
ATOM 21559 N N . MET A 1 151 ? -21.528 11.950 -3.880 1.00 25.54 144 MET A N 9
ATOM 21560 C CA . MET A 1 151 ? -21.420 12.967 -2.839 1.00 42.34 144 MET A CA 9
ATOM 21561 C C . MET A 1 151 ? -20.283 13.938 -3.145 1.00 14.15 144 MET A C 9
ATOM 21562 O O . MET A 1 151 ? -20.402 15.142 -2.913 1.00 12.43 144 MET A O 9
ATOM 21576 N N . THR A 1 152 ? -19.182 13.409 -3.667 1.00 74.15 145 THR A N 9
ATOM 21577 C CA . THR A 1 152 ? -18.024 14.228 -4.003 1.00 33.23 145 THR A CA 9
ATOM 21578 C C . THR A 1 152 ? -18.260 15.012 -5.288 1.00 1.10 145 THR A C 9
ATOM 21579 O O . THR A 1 152 ? -17.767 16.130 -5.444 1.00 12.01 145 THR A O 9
ATOM 21590 N N . SER A 1 153 ? -19.018 14.421 -6.205 1.00 12.50 146 SER A N 9
ATOM 21591 C CA . SER A 1 153 ? -19.316 15.064 -7.480 1.00 33.24 146 SER A CA 9
ATOM 21592 C C . SER A 1 153 ? -19.827 16.485 -7.264 1.00 4.52 146 SER A C 9
ATOM 21593 O O . SER A 1 153 ? -19.470 17.406 -8.002 1.00 52.01 146 SER A O 9
ATOM 21601 N N . THR A 1 154 ? -20.666 16.659 -6.247 1.00 62.01 147 THR A N 9
ATOM 21602 C CA . THR A 1 154 ? -21.227 17.967 -5.934 1.00 10.01 147 THR A CA 9
ATOM 21603 C C . THR A 1 154 ? -20.678 18.499 -4.616 1.00 21.32 147 THR A C 9
ATOM 21604 O O . THR A 1 154 ? -21.436 18.844 -3.709 1.00 3.34 147 THR A O 9
ATOM 21615 N N . PHE A 1 155 ? -19.354 18.564 -4.514 1.00 72.23 148 PHE A N 9
ATOM 21616 C CA . PHE A 1 155 ? -18.703 19.055 -3.305 1.00 61.20 148 PHE A CA 9
ATOM 21617 C C . PHE A 1 155 ? -17.902 20.321 -3.594 1.00 10.32 148 PHE A C 9
ATOM 21618 O O . PHE A 1 155 ? -16.978 20.312 -4.406 1.00 43.22 148 PHE A O 9
ATOM 21635 N N . VAL A 1 156 ? -18.266 21.410 -2.924 1.00 60.43 149 VAL A N 9
ATOM 21636 C CA . VAL A 1 156 ? -17.583 22.685 -3.107 1.00 41.05 149 VAL A CA 9
ATOM 21637 C C . VAL A 1 156 ? -17.257 23.332 -1.765 1.00 51.25 149 VAL A C 9
ATOM 21638 O O . VAL A 1 156 ? -18.140 23.533 -0.932 1.00 1.34 149 VAL A O 9
ATOM 21651 N N . ILE A 1 157 ? -15.984 23.655 -1.565 1.00 23.11 150 ILE A N 9
ATOM 21652 C CA . ILE A 1 157 ? -15.542 24.281 -0.325 1.00 13.32 150 ILE A CA 9
ATOM 21653 C C . ILE A 1 157 ? -16.358 25.533 -0.019 1.00 54.41 150 ILE A C 9
ATOM 21654 O O . ILE A 1 157 ? -16.379 26.480 -0.805 1.00 53.03 150 ILE A O 9
ATOM 21670 N N . SER A 1 158 ? -17.029 25.529 1.128 1.00 50.22 151 SER A N 9
ATOM 21671 C CA . SER A 1 158 ? -17.848 26.664 1.537 1.00 32.23 151 SER A CA 9
ATOM 21672 C C . SER A 1 158 ? -18.510 26.397 2.887 1.00 13.21 151 SER A C 9
ATOM 21673 O O . SER A 1 158 ? -19.161 25.370 3.080 1.00 44.44 151 SER A O 9
ATOM 21681 N N . SER A 1 159 ? -18.338 27.330 3.817 1.00 4.11 152 SER A N 9
ATOM 21682 C CA . SER A 1 159 ? -18.914 27.197 5.150 1.00 72.42 152 SER A CA 9
ATOM 21683 C C . SER A 1 159 ? -20.007 28.237 5.377 1.00 41.43 152 SER A C 9
ATOM 21684 O O . SER A 1 159 ? -21.125 27.902 5.767 1.00 61.13 152 SER A O 9
ATOM 21692 N N . GLN A 1 160 ? -19.673 29.499 5.129 1.00 4.45 153 GLN A N 9
ATOM 21693 C CA . GLN A 1 160 ? -20.625 30.590 5.308 1.00 54.32 153 GLN A CA 9
ATOM 21694 C C . GLN A 1 160 ? -20.425 31.665 4.245 1.00 13.53 153 GLN A C 9
ATOM 21695 O O . GLN A 1 160 ? -21.349 31.997 3.500 1.00 32.53 153 GLN A O 9
ATOM 21709 N N . THR A 1 161 ? -19.214 32.207 4.179 1.00 4.15 154 THR A N 9
ATOM 21710 C CA . THR A 1 161 ? -18.893 33.247 3.208 1.00 13.04 154 THR A CA 9
ATOM 21711 C C . THR A 1 161 ? -17.443 33.143 2.751 1.00 1.42 154 THR A C 9
ATOM 21712 O O . THR A 1 161 ? -16.596 32.599 3.458 1.00 41.33 154 THR A O 9
ATOM 21723 N N . SER A 1 162 ? -17.163 33.671 1.562 1.00 35.31 155 SER A N 9
ATOM 21724 C CA . SER A 1 162 ? -15.815 33.634 1.008 1.00 23.21 155 SER A CA 9
ATOM 21725 C C . SER A 1 162 ? -15.445 34.979 0.391 1.00 30.24 155 SER A C 9
ATOM 21726 O O . SER A 1 162 ? -16.281 35.647 -0.217 1.00 53.52 155 SER A O 9
ATOM 21734 N N . VAL A 1 163 ? -14.186 35.371 0.554 1.00 41.11 156 VAL A N 9
ATOM 21735 C CA . VAL A 1 163 ? -13.703 36.637 0.012 1.00 72.20 156 VAL A CA 9
ATOM 21736 C C . VAL A 1 163 ? -14.746 37.737 0.174 1.00 42.33 156 VAL A C 9
ATOM 21737 O O . VAL A 1 163 ? -14.918 38.576 -0.709 1.00 50.34 156 VAL A O 9
ATOM 21750 N N . GLN A 1 164 ? -15.437 37.727 1.309 1.00 74.22 157 GLN A N 9
ATOM 21751 C CA . GLN A 1 164 ? -16.464 38.726 1.585 1.00 75.53 157 GLN A CA 9
ATOM 21752 C C . GLN A 1 164 ? -16.292 39.309 2.984 1.00 2.22 157 GLN A C 9
ATOM 21753 O O . GLN A 1 164 ? -15.870 40.455 3.140 1.00 71.44 157 GLN A O 9
ATOM 21767 N N . MET A 1 165 ? -16.623 38.515 3.996 1.00 70.45 158 MET A N 9
ATOM 21768 C CA . MET A 1 165 ? -16.503 38.954 5.382 1.00 22.00 158 MET A CA 9
ATOM 21769 C C . MET A 1 165 ? -15.317 38.282 6.065 1.00 74.40 158 MET A C 9
ATOM 21770 O O . MET A 1 165 ? -14.674 37.403 5.492 1.00 73.52 158 MET A O 9
ATOM 21784 N N . GLY A 1 166 ? -15.030 38.702 7.294 1.00 35.13 159 GLY A N 9
ATOM 21785 C CA . GLY A 1 166 ? -13.922 38.129 8.035 1.00 53.01 159 GLY A CA 9
ATOM 21786 C C . GLY A 1 166 ? -13.391 39.066 9.101 1.00 4.23 159 GLY A C 9
ATOM 21787 O O . GLY A 1 166 ? -13.111 40.234 8.828 1.00 52.11 159 GLY A O 9
ATOM 21791 N N . GLY A 1 167 ? -13.253 38.556 10.320 1.00 23.43 160 GLY A N 9
ATOM 21792 C CA . GLY A 1 167 ? -12.756 39.371 11.414 1.00 72.24 160 GLY A CA 9
ATOM 21793 C C . GLY A 1 167 ? -11.820 38.604 12.328 1.00 13.11 160 GLY A C 9
ATOM 21794 O O . GLY A 1 167 ? -10.709 38.248 11.934 1.00 2.14 160 GLY A O 9
ATOM 21799 N N . MET A 1 1 ? -9.346 18.450 10.011 1.00 52.01 -6 MET A N 10
ATOM 21800 C CA . MET A 1 1 ? -9.170 18.698 11.437 1.00 73.13 -6 MET A CA 10
ATOM 21801 C C . MET A 1 1 ? -8.461 20.027 11.674 1.00 65.21 -6 MET A C 10
ATOM 21802 O O . MET A 1 1 ? -7.287 20.058 12.045 1.00 43.21 -6 MET A O 10
ATOM 21818 N N . HIS A 1 2 ? -9.181 21.123 11.459 1.00 24.03 -5 HIS A N 10
ATOM 21819 C CA . HIS A 1 2 ? -8.621 22.456 11.651 1.00 10.42 -5 HIS A CA 10
ATOM 21820 C C . HIS A 1 2 ? -9.675 23.416 12.195 1.00 40.33 -5 HIS A C 10
ATOM 21821 O O . HIS A 1 2 ? -9.815 24.540 11.711 1.00 54.14 -5 HIS A O 10
ATOM 21835 N N . HIS A 1 3 ? -10.414 22.965 13.204 1.00 14.12 -4 HIS A N 10
ATOM 21836 C CA . HIS A 1 3 ? -11.455 23.784 13.813 1.00 32.32 -4 HIS A CA 10
ATOM 21837 C C . HIS A 1 3 ? -12.546 24.118 12.801 1.00 2.31 -4 HIS A C 10
ATOM 21838 O O . HIS A 1 3 ? -12.358 23.957 11.595 1.00 54.20 -4 HIS A O 10
ATOM 21852 N N . HIS A 1 4 ? -13.687 24.586 13.298 1.00 60.54 -3 HIS A N 10
ATOM 21853 C CA . HIS A 1 4 ? -14.808 24.944 12.437 1.00 65.12 -3 HIS A CA 10
ATOM 21854 C C . HIS A 1 4 ? -15.111 26.436 12.532 1.00 73.12 -3 HIS A C 10
ATOM 21855 O O . HIS A 1 4 ? -15.637 27.033 11.592 1.00 4.52 -3 HIS A O 10
ATOM 21869 N N . HIS A 1 5 ? -14.777 27.032 13.672 1.00 43.01 -2 HIS A N 10
ATOM 21870 C CA . HIS A 1 5 ? -15.014 28.455 13.889 1.00 71.25 -2 HIS A CA 10
ATOM 21871 C C . HIS A 1 5 ? -14.378 29.287 12.780 1.00 11.14 -2 HIS A C 10
ATOM 21872 O O . HIS A 1 5 ? -14.858 30.373 12.452 1.00 0.32 -2 HIS A O 10
ATOM 21886 N N . HIS A 1 6 ? -13.297 28.771 12.205 1.00 4.12 -1 HIS A N 10
ATOM 21887 C CA . HIS A 1 6 ? -12.595 29.467 11.132 1.00 34.33 -1 HIS A CA 10
ATOM 21888 C C . HIS A 1 6 ? -13.563 29.870 10.023 1.00 3.22 -1 HIS A C 10
ATOM 21889 O O . HIS A 1 6 ? -14.372 29.063 9.567 1.00 35.31 -1 HIS A O 10
ATOM 21903 N N . HIS A 1 7 ? -13.473 31.125 9.594 1.00 25.30 0 HIS A N 10
ATOM 21904 C CA . HIS A 1 7 ? -14.341 31.636 8.538 1.00 64.45 0 HIS A CA 10
ATOM 21905 C C . HIS A 1 7 ? -13.844 31.194 7.165 1.00 64.01 0 HIS A C 10
ATOM 21906 O O . HIS A 1 7 ? -13.133 31.934 6.484 1.00 2.01 0 HIS A O 10
ATOM 21920 N N . SER A 1 8 ? -14.221 29.984 6.766 1.00 70.33 1 SER A N 10
ATOM 21921 C CA . SER A 1 8 ? -13.809 29.442 5.477 1.00 44.41 1 SER A CA 10
ATOM 21922 C C . SER A 1 8 ? -14.472 28.092 5.219 1.00 50.43 1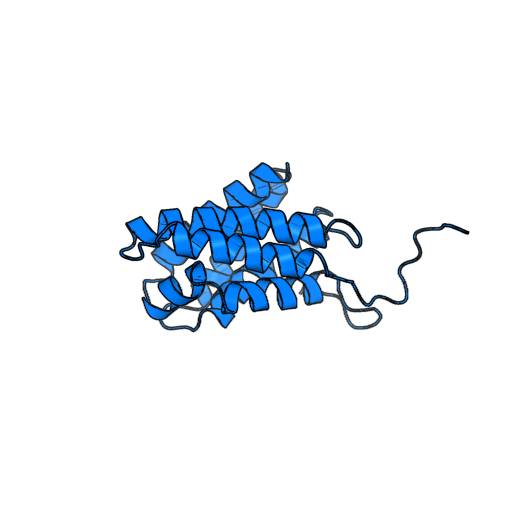 SER A C 10
ATOM 21923 O O . SER A 1 8 ? -15.045 27.863 4.154 1.00 50.12 1 SER A O 10
ATOM 21931 N N . GLY A 1 9 ? -14.388 27.200 6.202 1.00 4.52 2 GLY A N 10
ATOM 21932 C CA . GLY A 1 9 ? -14.983 25.885 6.063 1.00 54.24 2 GLY A CA 10
ATOM 21933 C C . GLY A 1 9 ? -14.016 24.771 6.416 1.00 11.43 2 GLY A C 10
ATOM 21934 O O . GLY A 1 9 ? -14.430 23.644 6.683 1.00 72.12 2 GLY A O 10
ATOM 21938 N N . SER A 1 10 ? -12.725 25.088 6.415 1.00 23.20 3 SER A N 10
ATOM 21939 C CA . SER A 1 10 ? -11.697 24.104 6.733 1.00 42.42 3 SER A CA 10
ATOM 21940 C C . SER A 1 10 ? -11.763 22.921 5.774 1.00 54.34 3 SER A C 10
ATOM 21941 O O . SER A 1 10 ? -12.560 22.000 5.958 1.00 64.24 3 SER A O 10
ATOM 21949 N N . LEU A 1 11 ? -10.919 22.951 4.748 1.00 11.40 4 LEU A N 10
ATOM 21950 C CA . LEU A 1 11 ? -10.880 21.881 3.756 1.00 35.31 4 LEU A CA 10
ATOM 21951 C C . LEU A 1 11 ? -10.779 20.517 4.433 1.00 54.31 4 LEU A C 10
ATOM 21952 O O . LEU A 1 11 ? -11.324 19.528 3.943 1.00 24.05 4 LEU A O 10
ATOM 21968 N N . GLY A 1 12 ? -10.079 20.472 5.562 1.00 74.13 5 GLY A N 10
ATOM 21969 C CA . GLY A 1 12 ? -9.921 19.224 6.287 1.00 3.34 5 GLY A CA 10
ATOM 21970 C C . GLY A 1 12 ? -11.223 18.739 6.895 1.00 51.45 5 GLY A C 10
ATOM 21971 O O . GLY A 1 12 ? -11.574 17.566 6.769 1.00 65.22 5 GLY A O 10
ATOM 21975 N N . ASP A 1 13 ? -11.939 19.642 7.555 1.00 61.32 6 ASP A N 10
ATOM 21976 C CA . ASP A 1 13 ? -13.208 19.299 8.186 1.00 43.40 6 ASP A CA 10
ATOM 21977 C C . ASP A 1 13 ? -14.205 18.783 7.152 1.00 75.53 6 ASP A C 10
ATOM 21978 O O . ASP A 1 13 ? -14.878 17.777 7.376 1.00 52.44 6 ASP A O 10
ATOM 21987 N N . GLN A 1 14 ? -14.295 19.479 6.024 1.00 25.20 7 GLN A N 10
ATOM 21988 C CA . GLN A 1 14 ? -15.212 19.092 4.958 1.00 65.44 7 GLN A CA 10
ATOM 21989 C C . GLN A 1 14 ? -14.870 17.704 4.425 1.00 5.31 7 GLN A C 10
ATOM 21990 O O . GLN A 1 14 ? -15.757 16.882 4.191 1.00 45.40 7 GLN A O 10
ATOM 22004 N N . LEU A 1 15 ? -13.580 17.451 4.234 1.00 30.12 8 LEU A N 10
ATOM 22005 C CA . LEU A 1 15 ? -13.121 16.163 3.727 1.00 73.42 8 LEU A CA 10
ATOM 22006 C C . LEU A 1 15 ? -13.373 15.055 4.746 1.00 33.01 8 LEU A C 10
ATOM 22007 O O . LEU A 1 15 ? -13.878 13.986 4.404 1.00 75.54 8 LEU A O 10
ATOM 22023 N N . THR A 1 16 ? -13.021 15.320 6.000 1.00 44.04 9 THR A N 10
ATOM 22024 C CA . THR A 1 16 ? -13.210 14.347 7.068 1.00 3.23 9 THR A CA 10
ATOM 22025 C C . THR A 1 16 ? -14.690 14.068 7.303 1.00 5.33 9 THR A C 10
ATOM 22026 O O . THR A 1 16 ? -15.092 12.923 7.504 1.00 13.21 9 THR A O 10
ATOM 22037 N N . SER A 1 17 ? -15.497 15.124 7.276 1.00 23.55 10 SER A N 10
ATOM 22038 C CA . SER A 1 17 ? -16.934 14.993 7.490 1.00 3.31 10 SER A CA 10
ATOM 22039 C C . SER A 1 17 ? -17.593 14.268 6.320 1.00 31.21 10 SER A C 10
ATOM 22040 O O . SER A 1 17 ? -18.395 13.354 6.513 1.00 64.11 10 SER A O 10
ATOM 22048 N N . THR A 1 18 ? -17.249 14.683 5.105 1.00 43.32 11 THR A N 10
ATOM 22049 C CA . THR A 1 18 ? -17.806 14.075 3.903 1.00 73.32 11 THR A CA 10
ATOM 22050 C C . THR A 1 18 ? -17.337 12.632 3.749 1.00 0.34 11 THR A C 10
ATOM 22051 O O . THR A 1 18 ? -18.148 11.721 3.575 1.00 22.54 11 THR A O 10
ATOM 22062 N N . LEU A 1 19 ? -16.026 12.432 3.813 1.00 53.41 12 LEU A N 10
ATOM 22063 C CA . LEU A 1 19 ? -15.449 11.098 3.681 1.00 63.22 12 LEU A CA 10
ATOM 22064 C C . LEU A 1 19 ? -16.026 10.149 4.726 1.00 13.10 12 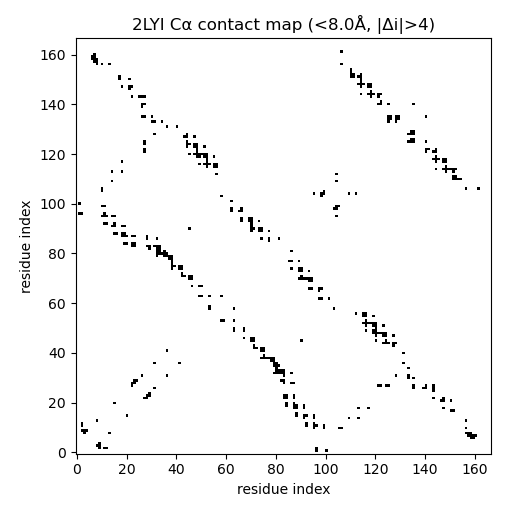LEU A C 10
ATOM 22065 O O . LEU A 1 19 ? -16.403 9.020 4.413 1.00 30.01 12 LEU A O 10
ATOM 22081 N N . ALA A 1 20 ? -16.094 10.616 5.968 1.00 24.14 13 ALA A N 10
ATOM 22082 C CA . ALA A 1 20 ? -16.629 9.811 7.060 1.00 74.12 13 ALA A CA 10
ATOM 22083 C C . ALA A 1 20 ? -18.133 9.611 6.908 1.00 52.33 13 ALA A C 10
ATOM 22084 O O . ALA A 1 20 ? -18.663 8.546 7.226 1.00 21.12 13 ALA A O 10
ATOM 22091 N N . SER A 1 21 ? -18.816 10.642 6.420 1.00 51.53 14 SER A N 10
ATOM 22092 C CA . SER A 1 21 ? -20.260 10.581 6.230 1.00 31.52 14 SER A CA 10
ATOM 22093 C C . SER A 1 21 ? -20.627 9.531 5.186 1.00 14.22 14 SER A C 10
ATOM 22094 O O . SER A 1 21 ? -21.569 8.760 5.368 1.00 21.33 14 SER A O 10
ATOM 22102 N N . ALA A 1 22 ? -19.876 9.508 4.089 1.00 72.45 15 ALA A N 10
ATOM 22103 C CA . ALA A 1 22 ? -20.120 8.552 3.016 1.00 40.01 15 ALA A CA 10
ATOM 22104 C C . ALA A 1 22 ? -19.806 7.129 3.466 1.00 22.33 15 ALA A C 10
ATOM 22105 O O . ALA A 1 22 ? -20.589 6.207 3.234 1.00 65.23 15 ALA A O 10
ATOM 22112 N N . LEU A 1 23 ? -18.656 6.958 4.109 1.00 54.05 16 LEU A N 10
ATOM 22113 C CA . LEU A 1 23 ? -18.238 5.646 4.591 1.00 42.14 16 LEU A CA 10
ATOM 22114 C C . LEU A 1 23 ? -19.173 5.145 5.687 1.00 53.25 16 LEU A C 10
ATOM 22115 O O . LEU A 1 23 ? -19.229 3.948 5.973 1.00 45.32 16 LEU A O 10
ATOM 22131 N N . THR A 1 24 ? -19.910 6.069 6.297 1.00 54.14 17 THR A N 10
ATOM 22132 C CA . THR A 1 24 ? -20.844 5.721 7.361 1.00 42.23 17 THR A CA 10
ATOM 22133 C C . THR A 1 24 ? -22.098 5.065 6.797 1.00 33.33 17 THR A C 10
ATOM 22134 O O . THR A 1 24 ? -22.793 4.325 7.496 1.00 22.42 17 THR A O 10
ATOM 22145 N N . LYS A 1 25 ? -22.386 5.338 5.529 1.00 2.23 18 LYS A N 10
ATOM 22146 C CA . LYS A 1 25 ? -23.557 4.773 4.870 1.00 21.24 18 LYS A CA 10
ATOM 22147 C C . LYS A 1 25 ? -23.148 3.739 3.827 1.00 42.25 18 LYS A C 10
ATOM 22148 O O . LYS A 1 25 ? -23.938 3.375 2.954 1.00 72.35 18 LYS A O 10
ATOM 22167 N N . THR A 1 26 ? -21.909 3.266 3.922 1.00 23.51 19 THR A N 10
ATOM 22168 C CA . THR A 1 26 ? -21.395 2.273 2.987 1.00 24.52 19 THR A CA 10
ATOM 22169 C C . THR A 1 26 ? -21.377 0.884 3.615 1.00 22.13 19 THR A C 10
ATOM 22170 O O . THR A 1 26 ? -20.840 0.693 4.705 1.00 54.34 19 THR A O 10
ATOM 22181 N N . ASN A 1 27 ? -21.968 -0.082 2.919 1.00 12.04 20 ASN A N 10
ATOM 22182 C CA . ASN A 1 27 ? -22.019 -1.454 3.409 1.00 34.33 20 ASN A CA 10
ATOM 22183 C C . ASN A 1 27 ? -20.624 -1.958 3.765 1.00 2.22 20 ASN A C 10
ATOM 22184 O O . ASN A 1 27 ? -20.460 -2.787 4.661 1.00 52.45 20 ASN A O 10
ATOM 22195 N N . THR A 1 28 ? -19.619 -1.450 3.057 1.00 34.31 21 THR A N 10
ATOM 22196 C CA . THR A 1 28 ? -18.238 -1.848 3.296 1.00 13.15 21 THR A CA 10
ATOM 22197 C C . THR A 1 28 ? -17.811 -1.520 4.722 1.00 40.20 21 THR A C 10
ATOM 22198 O O . THR A 1 28 ? -16.863 -2.105 5.247 1.00 62.13 21 THR A O 10
ATOM 22209 N N . LEU A 1 29 ? -18.516 -0.583 5.345 1.00 2.35 22 LEU A N 10
ATOM 22210 C CA . LEU A 1 29 ? -18.210 -0.176 6.712 1.00 74.33 22 LEU A CA 10
ATOM 22211 C C . LEU A 1 29 ? -19.208 -0.779 7.696 1.00 64.14 22 LEU A C 10
ATOM 22212 O O . LEU A 1 29 ? -18.849 -1.148 8.814 1.00 64.52 22 LEU A O 10
ATOM 22228 N N . LYS A 1 30 ? -20.463 -0.879 7.271 1.00 0.51 23 LYS A N 10
ATOM 22229 C CA . LYS A 1 30 ? -21.514 -1.439 8.111 1.00 72.14 23 LYS A CA 10
ATOM 22230 C C . LYS A 1 30 ? -21.341 -2.948 8.264 1.00 21.51 23 LYS A C 10
ATOM 22231 O O . LYS A 1 30 ? -21.645 -3.513 9.314 1.00 41.23 23 LYS A O 10
ATOM 22250 N N . ALA A 1 31 ? -20.850 -3.592 7.211 1.00 65.44 24 ALA A N 10
ATOM 22251 C CA . ALA A 1 31 ? -20.633 -5.033 7.231 1.00 72.15 24 ALA A CA 10
ATOM 22252 C C . ALA A 1 31 ? -19.481 -5.403 8.161 1.00 35.14 24 ALA A C 10
ATOM 22253 O O . ALA A 1 31 ? -19.598 -6.319 8.975 1.00 71.02 24 ALA A O 10
ATOM 22260 N N . VAL A 1 32 ? -18.370 -4.685 8.034 1.00 40.52 25 VAL A N 10
ATOM 22261 C CA . VAL A 1 32 ? -17.198 -4.938 8.863 1.00 23.01 25 VAL A CA 10
ATOM 22262 C C . VAL A 1 32 ? -17.448 -4.524 10.309 1.00 54.44 25 VAL A C 10
ATOM 22263 O O . VAL A 1 32 ? -17.046 -5.219 11.242 1.00 10.22 25 VAL A O 10
ATOM 22276 N N . SER A 1 33 ? -18.116 -3.390 10.486 1.00 25.54 26 SER A N 10
ATOM 22277 C CA . SER A 1 33 ? -18.418 -2.881 11.820 1.00 45.34 26 SER A CA 10
ATOM 22278 C C . SER A 1 33 ? -19.351 -3.831 12.565 1.00 23.22 26 SER A C 10
ATOM 22279 O O . SER A 1 33 ? -19.101 -4.187 13.717 1.00 1.24 26 SER A O 10
ATOM 22287 N N . ALA A 1 34 ? -20.426 -4.237 11.898 1.00 74.41 27 ALA A N 10
ATOM 22288 C CA . ALA A 1 34 ? -21.396 -5.147 12.495 1.00 25.21 27 ALA A CA 10
ATOM 22289 C C . ALA A 1 34 ? -20.787 -6.526 12.725 1.00 52.44 27 ALA A C 10
ATOM 22290 O O . ALA A 1 34 ? -21.323 -7.333 13.483 1.00 62.41 27 ALA A O 10
ATOM 22297 N N . SER A 1 35 ? -19.665 -6.789 12.064 1.00 42.52 28 SER A N 10
ATOM 22298 C CA . SER A 1 35 ? -18.984 -8.073 12.192 1.00 15.25 28 SER A CA 10
ATOM 22299 C C . SER A 1 35 ? -18.109 -8.101 13.441 1.00 30.13 28 SER A C 10
ATOM 22300 O O . SER A 1 35 ? -17.805 -9.168 13.977 1.00 4.03 28 SER A O 10
ATOM 22308 N N . LYS A 1 36 ? -17.706 -6.922 13.900 1.00 45.53 29 LYS A N 10
ATOM 22309 C CA . LYS A 1 36 ? -16.866 -6.808 15.087 1.00 51.11 29 LYS A CA 10
ATOM 22310 C C . LYS A 1 36 ? -15.655 -7.730 14.987 1.00 33.34 29 LYS A C 10
ATOM 22311 O O . LYS A 1 36 ? -15.454 -8.621 15.813 1.00 41.22 29 LYS A O 10
ATOM 22330 N N . PRO A 1 37 ? -14.829 -7.514 13.953 1.00 1.22 30 PRO A N 10
ATOM 22331 C CA . PRO A 1 37 ? -13.623 -8.315 13.723 1.00 12.33 30 PRO A CA 10
ATOM 22332 C C . PRO A 1 37 ? -12.544 -8.051 14.767 1.00 72.21 30 PRO A C 10
ATOM 22333 O O . PRO A 1 37 ? -12.507 -8.701 15.812 1.00 42.23 30 PRO A O 10
ATOM 22344 N N . SER A 1 38 ? -11.668 -7.095 14.479 1.00 45.42 31 SER A N 10
ATOM 22345 C CA . SER A 1 38 ? -10.585 -6.748 15.392 1.00 55.11 31 SER A CA 10
ATOM 22346 C C . SER A 1 38 ? -9.647 -5.724 14.759 1.00 21.52 31 SER A C 10
ATOM 22347 O O . SER A 1 38 ? -9.608 -5.574 13.539 1.00 62.01 31 SER A O 10
ATOM 22355 N N . ALA A 1 39 ? -8.894 -5.023 15.601 1.00 3.53 32 ALA A N 10
ATOM 22356 C CA . ALA A 1 39 ? -7.956 -4.014 15.125 1.00 22.40 32 ALA A CA 10
ATOM 22357 C C . ALA A 1 39 ? -6.871 -4.640 14.256 1.00 70.23 32 ALA A C 10
ATOM 22358 O O . ALA A 1 39 ? -6.249 -3.963 13.439 1.00 14.41 32 ALA A O 10
ATOM 22365 N N . ASN A 1 40 ? -6.647 -5.939 14.439 1.00 4.14 33 ASN A N 10
ATOM 22366 C CA . ASN A 1 40 ? -5.636 -6.655 13.672 1.00 62.52 33 ASN A CA 10
ATOM 22367 C C . ASN A 1 40 ? -6.066 -6.812 12.217 1.00 74.30 33 ASN A C 10
ATOM 22368 O O . ASN A 1 40 ? -5.301 -6.523 11.297 1.00 20.43 33 ASN A O 10
ATOM 22379 N N . VAL A 1 41 ? -7.298 -7.272 12.016 1.00 23.33 34 VAL A N 10
ATOM 22380 C CA . VAL A 1 41 ? -7.832 -7.465 10.673 1.00 73.40 34 VAL A CA 10
ATOM 22381 C C . VAL A 1 41 ? -8.318 -6.148 10.080 1.00 1.43 34 VAL A C 10
ATOM 22382 O O . VAL A 1 41 ? -8.181 -5.907 8.881 1.00 63.34 34 VAL A O 10
ATOM 22395 N N . ALA A 1 42 ? -8.887 -5.297 10.928 1.00 65.23 35 ALA A N 10
ATOM 22396 C CA . ALA A 1 42 ? -9.392 -4.002 10.489 1.00 71.03 35 ALA A CA 10
ATOM 22397 C C . ALA A 1 42 ? -8.299 -3.193 9.799 1.00 11.45 35 ALA A C 10
ATOM 22398 O O . ALA A 1 42 ? -8.541 -2.548 8.778 1.00 45.23 35 ALA A O 10
ATOM 22405 N N . VAL A 1 43 ? -7.096 -3.230 10.362 1.00 62.11 36 VAL A N 10
ATOM 22406 C CA . VAL A 1 43 ? -5.965 -2.500 9.800 1.00 31.14 36 VAL A CA 10
ATOM 22407 C C . VAL A 1 43 ? -5.570 -3.062 8.440 1.00 72.03 36 VAL A C 10
ATOM 22408 O O . VAL A 1 43 ? -5.210 -2.316 7.529 1.00 40.01 36 VAL A O 10
ATOM 22421 N N . ALA A 1 44 ? -5.640 -4.383 8.308 1.00 40.23 37 ALA A N 10
ATOM 22422 C CA . ALA A 1 44 ? -5.291 -5.045 7.057 1.00 63.34 37 ALA A CA 10
ATOM 22423 C C . ALA A 1 44 ? -6.311 -4.734 5.968 1.00 12.21 37 ALA A C 10
ATOM 22424 O O . ALA A 1 44 ? -5.958 -4.586 4.797 1.00 72.22 37 ALA A O 10
ATOM 22431 N N . ILE A 1 45 ? -7.577 -4.636 6.360 1.00 23.01 38 ILE A N 10
ATOM 22432 C CA . ILE A 1 45 ? -8.648 -4.342 5.417 1.00 1.43 38 ILE A CA 10
ATOM 22433 C C . ILE A 1 45 ? -8.570 -2.899 4.928 1.00 65.24 38 ILE A C 10
ATOM 22434 O O . ILE A 1 45 ? -8.718 -2.627 3.737 1.00 5.11 38 ILE A O 10
ATOM 22450 N N . VAL A 1 46 ? -8.332 -1.978 5.856 1.00 34.23 39 VAL A N 10
ATOM 22451 C CA . VAL A 1 46 ? -8.231 -0.562 5.521 1.00 73.11 39 VAL A CA 10
ATOM 22452 C C . VAL A 1 46 ? -6.967 -0.278 4.718 1.00 64.23 39 VAL A C 10
ATOM 22453 O O . VAL A 1 46 ? -6.971 0.545 3.802 1.00 64.30 39 VAL A O 10
ATOM 22466 N N . THR A 1 47 ? -5.883 -0.965 5.067 1.00 31.41 40 THR A N 10
ATOM 22467 C CA . THR A 1 47 ? -4.610 -0.786 4.380 1.00 32.14 40 THR A CA 10
ATOM 22468 C C . THR A 1 47 ? -4.734 -1.120 2.898 1.00 42.44 40 THR A C 10
ATOM 22469 O O . THR A 1 47 ? -4.173 -0.429 2.048 1.00 51.24 40 THR A O 10
ATOM 22480 N N . SER A 1 48 ? -5.472 -2.183 2.595 1.00 15.23 41 SER A N 10
ATOM 22481 C CA . SER A 1 48 ? -5.667 -2.611 1.215 1.00 3.51 41 SER A CA 10
ATOM 22482 C C . SER A 1 48 ? -6.287 -1.491 0.382 1.00 75.00 41 SER A C 10
ATOM 22483 O O . SER A 1 48 ? -5.858 -1.228 -0.740 1.00 3.22 41 SER A O 10
ATOM 22491 N N . GLY A 1 49 ? -7.300 -0.838 0.942 1.00 24.04 42 GLY A N 10
ATOM 22492 C CA . GLY A 1 49 ? -7.963 0.244 0.238 1.00 12.05 42 GLY A CA 10
ATOM 22493 C C . GLY A 1 49 ? -7.113 1.497 0.167 1.00 34.02 42 GLY A C 10
ATOM 22494 O O . GLY A 1 49 ? -7.124 2.207 -0.840 1.00 15.04 42 GLY A O 10
ATOM 22498 N N . LEU A 1 50 ? -6.375 1.770 1.236 1.00 22.20 43 LEU A N 10
ATOM 22499 C CA . LEU A 1 50 ? -5.514 2.948 1.292 1.00 11.12 43 LEU A CA 10
ATOM 22500 C C . LEU A 1 50 ? -4.444 2.892 0.206 1.00 54.21 43 LEU A C 10
ATOM 22501 O O . LEU A 1 50 ? -4.186 3.883 -0.478 1.00 75.23 43 LEU A O 10
ATOM 22517 N N . LYS A 1 51 ? -3.826 1.726 0.051 1.00 1.34 44 LYS A N 10
ATOM 22518 C CA . LYS A 1 51 ? -2.787 1.538 -0.953 1.00 61.14 44 LYS A CA 10
ATOM 22519 C C . LYS A 1 51 ? -3.356 1.688 -2.360 1.00 51.10 44 LYS A C 10
ATOM 22520 O O . LYS A 1 51 ? -2.730 2.290 -3.234 1.00 25.44 44 LYS A O 10
ATOM 22539 N N . LYS A 1 52 ? -4.547 1.138 -2.573 1.00 42.33 45 LYS A N 10
ATOM 22540 C CA . LYS A 1 52 ? -5.202 1.213 -3.874 1.00 74.43 45 LYS A CA 10
ATOM 22541 C C . LYS A 1 52 ? -5.632 2.643 -4.185 1.00 35.35 45 LYS A C 10
ATOM 22542 O O . LYS A 1 52 ? -5.423 3.136 -5.292 1.00 2.43 45 LYS A O 10
ATOM 22561 N N . ALA A 1 53 ? -6.234 3.302 -3.200 1.00 20.25 46 ALA A N 10
ATOM 22562 C CA . ALA A 1 53 ? -6.691 4.676 -3.368 1.00 12.51 46 ALA A CA 10
ATOM 22563 C C . ALA A 1 53 ? -5.528 5.604 -3.705 1.00 74.31 46 ALA A C 10
ATOM 22564 O O . ALA A 1 53 ? -5.604 6.392 -4.648 1.00 43.40 46 ALA A O 10
ATOM 22571 N N . LEU A 1 54 ? -4.454 5.504 -2.930 1.00 31.34 47 LEU A N 10
ATOM 22572 C CA . LEU A 1 54 ? -3.275 6.334 -3.146 1.00 24.54 47 LEU A CA 10
ATOM 22573 C C . LEU A 1 54 ? -2.573 5.955 -4.446 1.00 5.14 47 LEU A C 10
ATOM 22574 O O . LEU A 1 54 ? -2.065 6.817 -5.163 1.00 23.41 47 LEU A O 10
ATOM 22590 N N . GLY A 1 55 ? -2.550 4.660 -4.744 1.00 2.52 48 GLY A N 10
ATOM 22591 C CA . GLY A 1 55 ? -1.910 4.190 -5.959 1.00 25.31 48 GLY A CA 10
ATOM 22592 C C . GLY A 1 55 ? -2.683 4.570 -7.206 1.00 10.14 48 GLY A C 10
ATOM 22593 O O . GLY A 1 55 ? -2.098 4.770 -8.270 1.00 31.02 48 GLY A O 10
ATOM 22597 N N . ALA A 1 56 ? -4.002 4.667 -7.076 1.00 24.42 49 ALA A N 10
ATOM 22598 C CA . ALA A 1 56 ? -4.856 5.025 -8.201 1.00 3.51 49 ALA A CA 10
ATOM 22599 C C . ALA A 1 56 ? -4.852 6.533 -8.436 1.00 73.12 49 ALA A C 10
ATOM 22600 O O . ALA A 1 56 ? -5.230 7.005 -9.510 1.00 22.32 49 ALA A O 10
ATOM 22607 N N . LEU A 1 57 ? -4.423 7.283 -7.427 1.00 34.42 50 LEU A N 10
ATOM 22608 C CA . LEU A 1 57 ? -4.371 8.737 -7.523 1.00 41.24 50 LEU A CA 10
ATOM 22609 C C . LEU A 1 57 ? -2.940 9.217 -7.742 1.00 74.24 50 LEU A C 10
ATOM 22610 O O . LEU A 1 57 ? -2.642 10.402 -7.592 1.00 45.10 50 LEU A O 10
ATOM 22626 N N . ARG A 1 58 ? -2.058 8.289 -8.099 1.00 54.12 51 ARG A N 10
ATOM 22627 C CA . ARG A 1 58 ? -0.658 8.617 -8.340 1.00 51.44 51 ARG A CA 10
ATOM 22628 C C . ARG A 1 58 ? -0.063 9.367 -7.152 1.00 12.21 51 ARG A C 10
ATOM 22629 O O . ARG A 1 58 ? 0.862 10.164 -7.308 1.00 53.12 51 ARG A O 10
ATOM 22650 N N . ILE A 1 59 ? -0.602 9.106 -5.965 1.00 41.23 52 ILE A N 10
ATOM 22651 C CA . ILE A 1 59 ? -0.124 9.754 -4.751 1.00 43.31 52 ILE A CA 10
ATOM 22652 C C . ILE A 1 59 ? 1.317 9.358 -4.446 1.00 5.31 52 ILE A C 10
ATOM 22653 O O . ILE A 1 59 ? 1.687 8.190 -4.558 1.00 24.52 52 ILE A O 10
ATOM 22669 N N . ASN A 1 60 ? 2.127 10.340 -4.060 1.00 33.32 53 ASN A N 10
ATOM 22670 C CA . ASN A 1 60 ? 3.527 10.094 -3.737 1.00 53.31 53 ASN A CA 10
ATOM 22671 C C . ASN A 1 60 ? 3.663 8.938 -2.751 1.00 22.23 53 ASN A C 10
ATOM 22672 O O . ASN A 1 60 ? 2.913 8.847 -1.779 1.00 14.54 53 ASN A O 10
ATOM 22683 N N . ALA A 1 61 ? 4.626 8.059 -3.006 1.00 44.41 54 ALA A N 10
ATOM 22684 C CA . ALA A 1 61 ? 4.863 6.912 -2.139 1.00 51.03 54 ALA A CA 10
ATOM 22685 C C . ALA A 1 61 ? 5.192 7.356 -0.718 1.00 31.10 54 ALA A C 10
ATOM 22686 O O . ALA A 1 61 ? 4.782 6.719 0.252 1.00 63.31 54 ALA A O 10
ATOM 22693 N N . GLY A 1 62 ? 5.935 8.453 -0.602 1.00 54.24 55 GLY A N 10
ATOM 22694 C CA . GLY A 1 62 ? 6.307 8.962 0.705 1.00 3.21 55 GLY A CA 10
ATOM 22695 C C . GLY A 1 62 ? 5.102 9.251 1.578 1.00 64.52 55 GLY A C 10
ATOM 22696 O O . GLY A 1 62 ? 5.029 8.792 2.718 1.00 63.20 55 GLY A O 10
ATOM 22700 N N . VAL A 1 63 ? 4.155 10.015 1.045 1.00 14.20 56 VAL A N 10
ATOM 22701 C CA . VAL A 1 63 ? 2.948 10.365 1.784 1.00 3.31 56 VAL A CA 10
ATOM 22702 C C . VAL A 1 63 ? 2.013 9.168 1.908 1.00 31.05 56 VAL A C 10
ATOM 22703 O O . VAL A 1 63 ? 1.327 9.005 2.917 1.00 62.12 56 VAL A O 10
ATOM 22716 N N . SER A 1 64 ? 1.991 8.332 0.875 1.00 74.42 57 SER A N 10
ATOM 22717 C CA . SER A 1 64 ? 1.137 7.149 0.866 1.00 24.31 57 SER A CA 10
ATOM 22718 C C . SER A 1 64 ? 1.618 6.124 1.890 1.00 24.11 57 SER A C 10
ATOM 22719 O O . SER A 1 64 ? 0.873 5.227 2.283 1.00 14.32 57 SER A O 10
ATOM 22727 N N . SER A 1 65 ? 2.868 6.267 2.319 1.00 75.13 58 SER A N 10
ATOM 22728 C CA . SER A 1 65 ? 3.451 5.353 3.293 1.00 70.33 58 SER A CA 10
ATOM 22729 C C . SER A 1 65 ? 3.061 5.752 4.713 1.00 70.54 58 SER A C 10
ATOM 22730 O O . SER A 1 65 ? 2.643 4.914 5.512 1.00 53.12 58 SER A O 10
ATOM 22738 N N . GLN A 1 66 ? 3.202 7.037 5.019 1.00 64.23 59 GLN A N 10
ATOM 22739 C CA . GLN A 1 66 ? 2.867 7.548 6.343 1.00 1.52 59 GLN A CA 10
ATOM 22740 C C . GLN A 1 66 ? 1.360 7.503 6.577 1.00 25.31 59 GLN A C 10
ATOM 22741 O O . GLN A 1 66 ? 0.902 7.267 7.696 1.00 64.20 59 GLN A O 10
ATOM 22755 N N . LEU A 1 67 ? 0.595 7.732 5.517 1.00 14.44 60 LEU A N 10
ATOM 22756 C CA . LEU A 1 67 ? -0.861 7.719 5.606 1.00 74.31 60 LEU A CA 10
ATOM 22757 C C . LEU A 1 67 ? -1.363 6.365 6.101 1.00 21.11 60 LEU A C 10
ATOM 22758 O O . LEU A 1 67 ? -2.322 6.289 6.871 1.00 2.45 60 LEU A O 10
ATOM 22774 N N . THR A 1 68 ? -0.708 5.297 5.656 1.00 2.33 61 THR A N 10
ATOM 22775 C CA . THR A 1 68 ? -1.087 3.948 6.055 1.00 55.03 61 THR A CA 10
ATOM 22776 C C . THR A 1 68 ? -0.746 3.690 7.518 1.00 21.24 61 THR A C 10
ATOM 22777 O O . THR A 1 68 ? -1.492 3.018 8.230 1.00 54.33 61 THR A O 10
ATOM 22788 N N . SER A 1 69 ? 0.383 4.231 7.962 1.00 43.55 62 SER A N 10
ATOM 22789 C CA . SER A 1 69 ? 0.825 4.057 9.341 1.00 32.34 62 SER A CA 10
ATOM 22790 C C . SER A 1 69 ? -0.113 4.778 10.306 1.00 73.05 62 SER A C 10
ATOM 22791 O O . SER A 1 69 ? -0.422 4.270 11.384 1.00 14.32 62 SER A O 10
ATOM 22799 N N . ALA A 1 70 ? -0.562 5.964 9.910 1.00 41.04 63 ALA A N 10
ATOM 22800 C CA . ALA A 1 70 ? -1.465 6.754 10.736 1.00 23.53 63 ALA A CA 10
ATOM 22801 C C . ALA A 1 70 ? -2.868 6.158 10.742 1.00 52.24 63 ALA A C 10
ATOM 22802 O O . ALA A 1 70 ? -3.424 5.861 11.800 1.00 5.01 63 ALA A O 10
ATOM 22809 N N . VAL A 1 71 ? -3.437 5.984 9.553 1.00 11.41 64 VAL A N 10
ATOM 22810 C CA . VAL A 1 71 ? -4.776 5.422 9.420 1.00 71.05 64 VAL A CA 10
ATOM 22811 C C . VAL A 1 71 ? -4.905 4.122 10.205 1.00 14.12 64 VAL A C 10
ATOM 22812 O O . VAL A 1 71 ? -5.936 3.860 10.826 1.00 62.24 64 VAL A O 10
ATOM 22825 N N . SER A 1 72 ? -3.854 3.309 10.172 1.00 12.32 65 SER A N 10
ATOM 22826 C CA . SER A 1 72 ? -3.852 2.033 10.878 1.00 13.10 65 SER A CA 10
ATOM 22827 C C . SER A 1 72 ? -3.860 2.247 12.387 1.00 23.54 65 SER A C 10
ATOM 22828 O O . SER A 1 72 ? -4.492 1.494 13.128 1.00 63.53 65 SER A O 10
ATOM 22836 N N . GLN A 1 73 ? -3.153 3.280 12.836 1.00 62.32 66 GLN A N 10
ATOM 22837 C CA . GLN A 1 73 ? -3.078 3.593 14.259 1.00 44.12 66 GLN A CA 10
ATOM 22838 C C . GLN A 1 73 ? -4.448 3.980 14.804 1.00 31.43 66 GLN A C 10
ATOM 22839 O O . GLN A 1 73 ? -4.887 3.463 15.831 1.00 64.21 66 GLN A O 10
ATOM 22853 N N . ALA A 1 74 ? -5.119 4.893 14.110 1.00 30.12 67 ALA A N 10
ATOM 22854 C CA . ALA A 1 74 ? -6.441 5.348 14.524 1.00 44.43 67 ALA A CA 10
ATOM 22855 C C . ALA A 1 74 ? -7.452 4.208 14.485 1.00 63.43 67 ALA A C 10
ATOM 22856 O O . ALA A 1 74 ? -8.263 4.052 15.398 1.00 62.01 67 ALA A O 10
ATOM 22863 N N . VAL A 1 75 ? -7.398 3.412 13.422 1.00 52.24 68 VAL A N 10
ATOM 22864 C CA . VAL A 1 75 ? -8.309 2.285 13.265 1.00 54.32 68 VAL A CA 10
ATOM 22865 C C . VAL A 1 75 ? -7.988 1.175 14.260 1.00 12.14 68 VAL A C 10
ATOM 22866 O O . VAL A 1 75 ? -8.858 0.383 14.623 1.00 23.50 68 VAL A O 10
ATOM 22879 N N . ALA A 1 76 ? -6.735 1.125 14.698 1.00 25.02 69 ALA A N 10
ATOM 22880 C CA . ALA A 1 76 ? -6.299 0.115 15.655 1.00 33.14 69 ALA A CA 10
ATOM 22881 C C . ALA A 1 76 ? -6.542 0.576 17.089 1.00 43.13 69 ALA A C 10
ATOM 22882 O O . ALA A 1 76 ? -6.236 -0.141 18.040 1.00 24.54 69 ALA A O 10
ATOM 22889 N N . ASN A 1 77 ? -7.092 1.777 17.234 1.00 31.14 70 ASN A N 10
ATOM 22890 C CA . ASN A 1 77 ? -7.374 2.335 18.552 1.00 74.14 70 ASN A CA 10
ATOM 22891 C C . ASN A 1 77 ? -8.868 2.284 18.856 1.00 64.15 70 ASN A C 10
ATOM 22892 O O . ASN A 1 77 ? -9.275 2.218 20.016 1.00 41.22 70 ASN A O 10
ATOM 22903 N N . VAL A 1 78 ? -9.682 2.316 17.805 1.00 43.14 71 VAL A N 10
ATOM 22904 C CA . VAL A 1 78 ? -11.130 2.273 17.958 1.00 70.01 71 VAL A CA 10
ATOM 22905 C C . VAL A 1 78 ? -11.580 0.945 18.556 1.00 32.52 71 VAL A C 10
ATOM 22906 O O . VAL A 1 78 ? -12.643 0.858 19.173 1.00 51.40 71 VAL A O 10
ATOM 22919 N N . ARG A 1 79 ? -10.764 -0.089 18.370 1.00 10.05 72 ARG A N 10
ATOM 22920 C CA . ARG A 1 79 ? -11.080 -1.414 18.891 1.00 44.12 72 ARG A CA 10
ATOM 22921 C C . ARG A 1 79 ? -12.349 -1.962 18.248 1.00 55.34 72 ARG A C 10
ATOM 22922 O O . ARG A 1 79 ? -13.182 -1.221 17.727 1.00 51.54 72 ARG A O 10
ATOM 22943 N N . PRO A 1 80 ? -12.503 -3.295 18.285 1.00 42.34 73 PRO A N 10
ATOM 22944 C CA . PRO A 1 80 ? -13.668 -3.974 17.710 1.00 12.42 73 PRO A CA 10
ATOM 22945 C C . PRO A 1 80 ? -14.943 -3.707 18.503 1.00 12.32 73 PRO A C 10
ATOM 22946 O O . PRO A 1 80 ? -14.892 -3.381 19.687 1.00 30.43 73 PRO A O 10
ATOM 22957 N N . GLY A 1 81 ? -16.087 -3.848 17.840 1.00 15.34 74 GLY A N 10
ATOM 22958 C CA . GLY A 1 81 ? -17.360 -3.618 18.498 1.00 30.41 74 GLY A CA 10
ATOM 22959 C C . GLY A 1 81 ? -17.785 -2.164 18.447 1.00 34.25 74 GLY A C 10
ATOM 22960 O O . GLY A 1 81 ? -18.616 -1.726 19.242 1.00 45.42 74 GLY A O 10
ATOM 22964 N N . SER A 1 82 ? -17.214 -1.415 17.509 1.00 33.11 75 SER A N 10
ATOM 22965 C CA . SER A 1 82 ? -17.535 0.000 17.360 1.00 71.10 75 SER A CA 10
ATOM 22966 C C . SER A 1 82 ? -18.272 0.255 16.048 1.00 63.44 75 SER A C 10
ATOM 22967 O O . SER A 1 82 ? -17.963 -0.353 15.023 1.00 34.13 75 SER A O 10
ATOM 22975 N N . SER A 1 83 ? -19.245 1.158 16.089 1.00 52.10 76 SER A N 10
ATOM 22976 C CA . SER A 1 83 ? -20.029 1.492 14.905 1.00 60.04 76 SER A CA 10
ATOM 22977 C C . SER A 1 83 ? -19.119 1.865 13.739 1.00 72.14 76 SER A C 10
ATOM 22978 O O . SER A 1 83 ? -17.946 2.196 13.915 1.00 13.13 76 SER A O 10
ATOM 22986 N N . PRO A 1 84 ? -19.670 1.809 12.518 1.00 10.54 77 PRO A N 10
ATOM 22987 C CA . PRO A 1 84 ? -18.927 2.138 11.298 1.00 32.02 77 PRO A CA 10
ATOM 22988 C C . PRO A 1 84 ? -18.611 3.626 11.195 1.00 75.41 77 PRO A C 10
ATOM 22989 O O . PRO A 1 84 ? -17.871 4.052 10.309 1.00 4.55 77 PRO A O 10
ATOM 23000 N N . ALA A 1 85 ? -19.176 4.410 12.106 1.00 23.33 78 ALA A N 10
ATOM 23001 C CA . ALA A 1 85 ? -18.952 5.851 12.119 1.00 14.21 78 ALA A CA 10
ATOM 23002 C C . ALA A 1 85 ? -17.549 6.184 12.613 1.00 33.41 78 ALA A C 10
ATOM 23003 O O . ALA A 1 85 ? -16.876 7.056 12.064 1.00 14.33 78 ALA A O 10
ATOM 23010 N N . VAL A 1 86 ? -17.113 5.485 13.657 1.00 52.20 79 VAL A N 10
ATOM 23011 C CA . VAL A 1 86 ? -15.789 5.706 14.225 1.00 63.42 79 VAL A CA 10
ATOM 23012 C C . VAL A 1 86 ? -14.699 5.160 13.310 1.00 31.45 79 VAL A C 10
ATOM 23013 O O . VAL A 1 86 ? -13.638 5.767 13.159 1.00 32.25 79 VAL A O 10
ATOM 23026 N N . TYR A 1 87 ? -14.968 4.011 12.700 1.00 63.34 80 TYR A N 10
ATOM 23027 C CA . TYR A 1 87 ? -14.008 3.381 11.801 1.00 4.32 80 TYR A CA 10
ATOM 23028 C C . TYR A 1 87 ? -13.743 4.262 10.583 1.00 4.15 80 TYR A C 10
ATOM 23029 O O . TYR A 1 87 ? -12.595 4.472 10.193 1.00 22.02 80 TYR A O 10
ATOM 23047 N N . ALA A 1 88 ? -14.815 4.777 9.989 1.00 3.24 81 ALA A N 10
ATOM 23048 C CA . ALA A 1 88 ? -14.700 5.638 8.819 1.00 44.33 81 ALA A CA 10
ATOM 23049 C C . ALA A 1 88 ? -13.972 6.934 9.161 1.00 50.54 81 ALA A C 10
ATOM 23050 O O . ALA A 1 88 ? -13.238 7.482 8.337 1.00 24.23 81 ALA A O 10
ATOM 23057 N N . LYS A 1 89 ? -14.180 7.420 10.379 1.00 3.41 82 LYS A N 10
ATOM 23058 C CA . LYS A 1 89 ? -13.543 8.653 10.830 1.00 34.42 82 LYS A CA 10
ATOM 23059 C C . LYS A 1 89 ? -12.071 8.418 11.154 1.00 14.12 82 LYS A C 10
ATOM 23060 O O . LYS A 1 89 ? -11.227 9.276 10.905 1.00 3.42 82 LYS A O 10
ATOM 23079 N N . ALA A 1 90 ? -11.772 7.248 11.710 1.00 73.03 83 ALA A N 10
ATOM 23080 C CA . ALA A 1 90 ? -10.402 6.899 12.063 1.00 62.53 83 ALA A CA 10
ATOM 23081 C C . ALA A 1 90 ? -9.551 6.679 10.817 1.00 33.43 83 ALA A C 10
ATOM 23082 O O . ALA A 1 90 ? -8.329 6.562 10.901 1.00 51.11 83 ALA A O 10
ATOM 23089 N N . ILE A 1 91 ? -10.207 6.622 9.663 1.00 40.22 84 ILE A N 10
ATOM 23090 C CA . ILE A 1 91 ? -9.511 6.416 8.399 1.00 52.22 84 ILE A CA 10
ATOM 23091 C C . ILE A 1 91 ? -9.458 7.703 7.584 1.00 51.24 84 ILE A C 10
ATOM 23092 O O . ILE A 1 91 ? -8.604 7.864 6.712 1.00 13.04 84 ILE A O 10
ATOM 23108 N N . ALA A 1 92 ? -10.377 8.619 7.874 1.00 51.00 85 ALA A N 10
ATOM 23109 C CA . ALA A 1 92 ? -10.433 9.894 7.171 1.00 34.04 85 ALA A CA 10
ATOM 23110 C C . ALA A 1 92 ? -9.679 10.977 7.935 1.00 31.54 85 ALA A C 10
ATOM 23111 O O . ALA A 1 92 ? -9.044 11.845 7.337 1.00 72.42 85 ALA A O 10
ATOM 23118 N N . ALA A 1 93 ? -9.755 10.919 9.261 1.00 42.25 86 ALA A N 10
ATOM 23119 C CA . ALA A 1 93 ? -9.077 11.894 10.107 1.00 2.42 86 ALA A CA 10
ATOM 23120 C C . ALA A 1 93 ? -7.587 11.957 9.789 1.00 34.14 86 ALA A C 10
ATOM 23121 O O . ALA A 1 93 ? -7.050 13.000 9.417 1.00 54.44 86 ALA A O 10
ATOM 23128 N N . PRO A 1 94 ? -6.901 10.813 9.940 1.00 23.03 87 PRO A N 10
ATOM 23129 C CA . PRO A 1 94 ? -5.463 10.713 9.674 1.00 63.11 87 PRO A CA 10
ATOM 23130 C C . PRO A 1 94 ? -5.139 10.827 8.189 1.00 73.11 87 PRO A C 10
ATOM 23131 O O . PRO A 1 94 ? -4.036 11.224 7.813 1.00 30.01 87 PRO A O 10
ATOM 23142 N N . SER A 1 95 ? -6.106 10.474 7.348 1.00 51.31 88 SER A N 10
ATOM 23143 C CA . SER A 1 95 ? -5.922 10.533 5.903 1.00 5.33 88 SER A CA 10
ATOM 23144 C C . SER A 1 95 ? -5.987 11.975 5.406 1.00 11.41 88 SER A C 10
ATOM 23145 O O . SER A 1 95 ? -5.232 12.373 4.519 1.00 41.13 88 SER A O 10
ATOM 23153 N N . VAL A 1 96 ? -6.897 12.753 5.984 1.00 52.54 89 VAL A N 10
ATOM 23154 C CA . VAL A 1 96 ? -7.063 14.150 5.601 1.00 71.23 89 VAL A CA 10
ATOM 23155 C C . VAL A 1 96 ? -5.882 14.992 6.071 1.00 64.52 89 VAL A C 10
ATOM 23156 O O . VAL A 1 96 ? -5.302 15.753 5.298 1.00 0.14 89 VAL A O 10
ATOM 23169 N N . GLN A 1 97 ? -5.531 14.849 7.346 1.00 11.20 90 GLN A N 10
ATOM 23170 C CA . GLN A 1 97 ? -4.419 15.596 7.920 1.00 4.25 90 GLN A CA 10
ATOM 23171 C C . GLN A 1 97 ? -3.144 15.385 7.110 1.00 14.23 90 GLN A C 10
ATOM 23172 O O . GLN A 1 97 ? -2.359 16.313 6.916 1.00 44.34 90 GLN A O 10
ATOM 23186 N N . ILE A 1 98 ? -2.945 14.157 6.640 1.00 24.44 91 ILE A N 10
ATOM 23187 C CA . ILE A 1 98 ? -1.766 13.825 5.851 1.00 51.35 91 ILE A CA 10
ATOM 23188 C C . ILE A 1 98 ? -1.946 14.237 4.394 1.00 71.34 91 ILE A C 10
ATOM 23189 O O . ILE A 1 98 ? -0.997 14.671 3.739 1.00 34.00 91 ILE A O 10
ATOM 23205 N N . LEU A 1 99 ? -3.168 14.099 3.893 1.00 2.01 92 LEU A N 10
ATOM 23206 C CA . LEU A 1 99 ? -3.474 14.459 2.512 1.00 24.11 92 LEU A CA 10
ATOM 23207 C C . LEU A 1 99 ? -3.300 15.959 2.289 1.00 31.30 92 LEU A C 10
ATOM 23208 O O . LEU A 1 99 ? -2.882 16.393 1.215 1.00 33.11 92 LEU A O 10
ATOM 23224 N N . VAL A 1 100 ? -3.620 16.745 3.311 1.00 72.30 93 VAL A N 10
ATOM 23225 C CA . VAL A 1 100 ? -3.496 18.195 3.229 1.00 12.12 93 VAL A CA 10
ATOM 23226 C C . VAL A 1 100 ? -2.066 18.642 3.510 1.00 54.42 93 VAL A C 10
ATOM 23227 O O . VAL A 1 100 ? -1.593 19.632 2.951 1.00 71.22 93 VAL A O 10
ATOM 23240 N N . SER A 1 101 ? -1.381 17.903 4.377 1.00 0.24 94 SER A N 10
ATOM 23241 C CA . SER A 1 101 ? -0.004 18.225 4.734 1.00 34.03 94 SER A CA 10
ATOM 23242 C C . SER A 1 101 ? 0.935 17.974 3.558 1.00 70.40 94 SER A C 10
ATOM 23243 O O . SER A 1 101 ? 1.934 18.673 3.387 1.00 32.45 94 SER A O 10
ATOM 23251 N N . SER A 1 102 ? 0.607 16.970 2.751 1.00 14.23 95 SER A N 10
ATOM 23252 C CA . SER A 1 102 ? 1.422 16.622 1.593 1.00 3.11 95 SER A CA 10
ATOM 23253 C C . SER A 1 102 ? 0.921 17.338 0.342 1.00 72.33 95 SER A C 10
ATOM 23254 O O . SER A 1 102 ? 1.503 17.207 -0.735 1.00 10.33 95 SER A O 10
ATOM 23262 N N . GLY A 1 103 ? -0.162 18.093 0.493 1.00 73.34 96 GLY A N 10
ATOM 23263 C CA . GLY A 1 103 ? -0.724 18.817 -0.632 1.00 1.51 96 GLY A CA 10
ATOM 23264 C C . GLY A 1 103 ? -1.471 17.911 -1.591 1.00 62.04 96 GLY A C 10
ATOM 23265 O O . GLY A 1 103 ? -1.938 18.355 -2.639 1.00 31.50 96 GLY A O 10
ATOM 23269 N N . SER A 1 104 ? -1.581 16.636 -1.233 1.00 73.52 97 SER A N 10
ATOM 23270 C CA . SER A 1 104 ? -2.270 15.662 -2.072 1.00 23.44 97 SER A CA 10
ATOM 23271 C C . SER A 1 104 ? -3.694 16.119 -2.374 1.00 33.34 97 SER A C 10
ATOM 23272 O O . SER A 1 104 ? -4.290 15.713 -3.372 1.00 30.21 97 SER A O 10
ATOM 23280 N N . VAL A 1 105 ? -4.235 16.966 -1.504 1.00 74.42 98 VAL A N 10
ATOM 23281 C CA . VAL A 1 105 ? -5.588 17.479 -1.676 1.00 12.12 98 VAL A CA 10
ATOM 23282 C C . VAL A 1 105 ? -5.641 18.983 -1.433 1.00 14.21 98 VAL A C 10
ATOM 23283 O O . VAL A 1 105 ? -5.216 19.468 -0.385 1.00 55.43 98 VAL A O 10
ATOM 23296 N N . ASN A 1 106 ? -6.167 19.717 -2.409 1.00 31.52 99 ASN A N 10
ATOM 23297 C CA . ASN A 1 106 ? -6.276 21.167 -2.300 1.00 33.14 99 ASN A CA 10
ATOM 23298 C C . ASN A 1 106 ? -7.727 21.616 -2.439 1.00 11.02 99 ASN A C 10
ATOM 23299 O O . ASN A 1 106 ? -8.645 20.796 -2.428 1.00 2.44 99 ASN A O 10
ATOM 23310 N N . ASN A 1 107 ? -7.927 22.923 -2.570 1.00 0.20 100 ASN A N 10
ATOM 23311 C CA . ASN A 1 107 ? -9.268 23.481 -2.711 1.00 43.52 100 ASN A CA 10
ATOM 23312 C C . ASN A 1 107 ? -9.704 23.483 -4.173 1.00 72.11 100 ASN A C 10
ATOM 23313 O O . ASN A 1 107 ? -10.000 24.532 -4.742 1.00 23.14 100 ASN A O 10
ATOM 23324 N N . ASN A 1 108 ? -9.743 22.298 -4.775 1.00 22.44 101 ASN A N 10
ATOM 23325 C CA . ASN A 1 108 ? -10.144 22.162 -6.169 1.00 13.41 101 ASN A CA 10
ATOM 23326 C C . ASN A 1 108 ? -10.147 20.697 -6.595 1.00 62.35 101 ASN A C 10
ATOM 23327 O O . ASN A 1 108 ? -10.949 20.284 -7.431 1.00 45.32 101 ASN A O 10
ATOM 23338 N N . ASN A 1 109 ? -9.243 19.916 -6.011 1.00 52.31 102 ASN A N 10
ATOM 23339 C CA . ASN A 1 109 ? -9.140 18.496 -6.330 1.00 62.12 102 ASN A CA 10
ATOM 23340 C C . ASN A 1 109 ? -9.644 17.642 -5.172 1.00 61.54 102 ASN A C 10
ATOM 23341 O O . ASN A 1 109 ? -9.818 16.431 -5.309 1.00 52.04 102 ASN A O 10
ATOM 23352 N N . ALA A 1 110 ? -9.877 18.281 -4.030 1.00 33.51 103 ALA A N 10
ATOM 23353 C CA . ALA A 1 110 ? -10.364 17.580 -2.847 1.00 54.45 103 ALA A CA 10
ATOM 23354 C C . ALA A 1 110 ? -11.597 16.745 -3.173 1.00 52.43 103 ALA A C 10
ATOM 23355 O O . ALA A 1 110 ? -11.779 15.651 -2.638 1.00 62.13 103 ALA A O 10
ATOM 23362 N N . LYS A 1 111 ? -12.444 17.267 -4.054 1.00 44.03 104 LYS A N 10
ATOM 23363 C CA . LYS A 1 111 ? -13.661 16.570 -4.452 1.00 70.04 104 LYS A CA 10
ATOM 23364 C C . LYS A 1 111 ? -13.336 15.366 -5.331 1.00 52.42 104 LYS A C 10
ATOM 23365 O O . LYS A 1 111 ? -13.958 14.312 -5.208 1.00 50.24 104 LYS A O 10
ATOM 23384 N N . GLN A 1 112 ? -12.358 15.532 -6.215 1.00 55.24 105 GLN A N 10
ATOM 23385 C CA . GLN A 1 112 ? -11.951 14.458 -7.114 1.00 72.24 105 GLN A CA 10
ATOM 23386 C C . GLN A 1 112 ? -11.227 13.354 -6.349 1.00 44.21 105 GLN A C 10
ATOM 23387 O O . GLN A 1 112 ? -11.557 12.175 -6.479 1.00 14.04 105 GLN A O 10
ATOM 23401 N N . VAL A 1 113 ? -10.237 13.744 -5.552 1.00 41.41 106 VAL A N 10
ATOM 23402 C CA . VAL A 1 113 ? -9.467 12.788 -4.766 1.00 41.14 106 VAL A CA 10
ATOM 23403 C C . VAL A 1 113 ? -10.353 12.063 -3.760 1.00 52.53 106 VAL A C 10
ATOM 23404 O O . VAL A 1 113 ? -10.182 10.869 -3.514 1.00 31.33 106 VAL A O 10
ATOM 23417 N N . ALA A 1 114 ? -11.302 12.791 -3.182 1.00 43.10 107 ALA A N 10
ATOM 23418 C CA . ALA A 1 114 ? -12.217 12.218 -2.205 1.00 33.32 107 ALA A CA 10
ATOM 23419 C C . ALA A 1 114 ? -13.110 11.159 -2.843 1.00 41.41 107 ALA A C 10
ATOM 23420 O O . ALA A 1 114 ? -13.432 10.147 -2.222 1.00 23.01 107 ALA A O 10
ATOM 23427 N N . SER A 1 115 ? -13.507 11.401 -4.089 1.00 74.01 108 SER A N 10
ATOM 23428 C CA . SER A 1 115 ? -14.367 10.469 -4.811 1.00 3.42 108 SER A CA 10
ATOM 23429 C C . SER A 1 115 ? -13.603 9.203 -5.185 1.00 42.24 108 SER A C 10
ATOM 23430 O O . SER A 1 115 ? -14.103 8.090 -5.020 1.00 54.34 108 SER A O 10
ATOM 23438 N N . THR A 1 116 ? -12.387 9.381 -5.690 1.00 51.25 109 THR A N 10
ATOM 23439 C CA . THR A 1 116 ? -11.552 8.254 -6.090 1.00 1.11 109 THR A CA 10
ATOM 23440 C C . THR A 1 116 ? -11.024 7.503 -4.873 1.00 51.01 109 THR A C 10
ATOM 23441 O O . THR A 1 116 ? -10.889 6.279 -4.898 1.00 61.32 109 THR A O 10
ATOM 23452 N N . LEU A 1 117 ? -10.728 8.242 -3.810 1.00 33.23 110 LEU A N 10
ATOM 23453 C CA . LEU A 1 117 ? -10.216 7.644 -2.582 1.00 65.22 110 LEU A CA 10
ATOM 23454 C C . LEU A 1 117 ? -11.174 6.584 -2.051 1.00 33.40 110 LEU A C 10
ATOM 23455 O O . LEU A 1 117 ? -10.792 5.430 -1.851 1.00 10.34 110 LEU A O 10
ATOM 23471 N N . SER A 1 118 ? -12.423 6.981 -1.825 1.00 13.11 111 SER A N 10
ATOM 23472 C CA . SER A 1 118 ? -13.436 6.066 -1.316 1.00 74.30 111 SER A CA 10
ATOM 23473 C C . SER A 1 118 ? -13.782 5.004 -2.357 1.00 23.44 111 SER A C 10
ATOM 23474 O O . SER A 1 118 ? -14.054 3.853 -2.017 1.00 22.11 111 SER A O 10
ATOM 23482 N N . GLU A 1 119 ? -13.770 5.402 -3.625 1.00 22.53 112 GLU A N 10
ATOM 23483 C CA . GLU A 1 119 ? -14.084 4.486 -4.714 1.00 41.53 112 GLU A CA 10
ATOM 23484 C C . GLU A 1 119 ? -13.127 3.297 -4.718 1.00 64.24 112 GLU A C 10
ATOM 23485 O O . GLU A 1 119 ? -13.547 2.150 -4.859 1.00 74.04 112 GLU A O 10
ATOM 23497 N N . ASN A 1 120 ? -11.838 3.581 -4.561 1.00 22.31 113 ASN A N 10
ATOM 23498 C CA . ASN A 1 120 ? -10.821 2.536 -4.546 1.00 15.02 113 ASN A CA 10
ATOM 23499 C C . ASN A 1 120 ? -10.702 1.912 -3.160 1.00 72.33 113 ASN A C 10
ATOM 23500 O O . ASN A 1 120 ? -10.478 0.708 -3.025 1.00 12.25 113 ASN A O 10
ATOM 23511 N N . LEU A 1 121 ? -10.852 2.739 -2.130 1.00 34.40 114 LEU A N 10
ATOM 23512 C CA . LEU A 1 121 ? -10.762 2.269 -0.753 1.00 34.50 114 LEU A CA 10
ATOM 23513 C C . LEU A 1 121 ? -11.853 1.244 -0.454 1.00 42.10 114 LEU A C 10
ATOM 23514 O O . LEU A 1 121 ? -11.590 0.195 0.134 1.00 61.51 114 LEU A O 10
ATOM 23530 N N . VAL A 1 122 ? -13.079 1.555 -0.866 1.00 23.30 115 VAL A N 10
ATOM 23531 C CA . VAL A 1 122 ? -14.209 0.661 -0.646 1.00 23.44 115 VAL A CA 10
ATOM 23532 C C . VAL A 1 122 ? -14.062 -0.621 -1.457 1.00 45.32 115 VAL A C 10
ATOM 23533 O O . VAL A 1 122 ? -14.247 -1.721 -0.938 1.00 53.41 115 VAL A O 10
ATOM 23546 N N . ARG A 1 123 ? -13.728 -0.470 -2.735 1.00 4.03 116 ARG A N 10
ATOM 23547 C CA . ARG A 1 123 ? -13.557 -1.615 -3.620 1.00 54.13 116 ARG A CA 10
ATOM 23548 C C . ARG A 1 123 ? -12.560 -2.611 -3.035 1.00 72.30 116 ARG A C 10
ATOM 23549 O O . ARG A 1 123 ? -12.833 -3.810 -2.967 1.00 4.14 116 ARG A O 10
ATOM 23570 N N . GLU A 1 124 ? -11.404 -2.106 -2.613 1.00 1.14 117 GLU A N 10
ATOM 23571 C CA . GLU A 1 124 ? -10.368 -2.952 -2.035 1.00 64.21 117 GLU A CA 10
ATOM 23572 C C . GLU A 1 124 ? -10.776 -3.444 -0.649 1.00 23.12 117 GLU A C 10
ATOM 23573 O O . GLU A 1 124 ? -10.584 -4.610 -0.311 1.00 55.02 117 GLU A O 10
ATOM 23585 N N . MET A 1 125 ? -11.341 -2.543 0.149 1.00 11.31 118 MET A N 10
ATOM 23586 C CA . MET A 1 125 ? -11.778 -2.884 1.498 1.00 13.11 118 MET A CA 10
ATOM 23587 C C . MET A 1 125 ? -12.717 -4.086 1.476 1.00 33.51 118 MET A C 10
ATOM 23588 O O . MET A 1 125 ? -12.583 -5.005 2.285 1.00 25.31 118 MET A O 10
ATOM 23602 N N . ALA A 1 126 ? -13.668 -4.073 0.548 1.00 74.25 119 ALA A N 10
ATOM 23603 C CA . ALA A 1 126 ? -14.627 -5.163 0.422 1.00 75.13 119 ALA A CA 10
ATOM 23604 C C . ALA A 1 126 ? -13.952 -6.434 -0.083 1.00 41.22 119 ALA A C 10
ATOM 23605 O O . ALA A 1 126 ? -14.325 -7.541 0.301 1.00 10.03 119 ALA A O 10
ATOM 23612 N N . ASN A 1 127 ? -12.956 -6.266 -0.947 1.00 25.11 120 ASN A N 10
ATOM 23613 C CA . ASN A 1 127 ? -12.228 -7.400 -1.506 1.00 34.14 120 ASN A CA 10
ATOM 23614 C C . ASN A 1 127 ? -11.416 -8.109 -0.427 1.00 73.35 120 ASN A C 10
ATOM 23615 O O . ASN A 1 127 ? -11.164 -9.312 -0.514 1.00 11.12 120 ASN A O 10
ATOM 23626 N N . THR A 1 128 ? -11.008 -7.357 0.591 1.00 15.41 121 THR A N 10
ATOM 23627 C CA . THR A 1 128 ? -10.224 -7.913 1.686 1.00 54.21 121 THR A CA 10
ATOM 23628 C C . THR A 1 128 ? -11.122 -8.358 2.834 1.00 15.12 121 THR A C 10
ATOM 23629 O O . THR A 1 128 ? -10.873 -9.383 3.468 1.00 40.14 121 THR A O 10
ATOM 23640 N N . ALA A 1 129 ? -12.169 -7.583 3.096 1.00 61.20 122 ALA A N 10
ATOM 23641 C CA . ALA A 1 129 ? -13.106 -7.899 4.167 1.00 63.05 122 ALA A CA 10
ATOM 23642 C C . ALA A 1 129 ? -13.727 -9.276 3.963 1.00 72.53 122 ALA A C 10
ATOM 23643 O O . ALA A 1 129 ? -13.940 -10.020 4.921 1.00 22.34 122 ALA A O 10
ATOM 23650 N N . ARG A 1 130 ? -14.016 -9.610 2.710 1.00 11.21 123 ARG A N 10
ATOM 23651 C CA . ARG A 1 130 ? -14.615 -10.898 2.381 1.00 14.32 123 ARG A CA 10
ATOM 23652 C C . ARG A 1 130 ? -13.762 -12.046 2.911 1.00 13.12 123 ARG A C 10
ATOM 23653 O O . ARG A 1 130 ? -14.283 -13.086 3.313 1.00 33.15 123 ARG A O 10
ATOM 23674 N N . ARG A 1 131 ? -12.447 -11.850 2.907 1.00 14.00 124 ARG A N 10
ATOM 23675 C CA . ARG A 1 131 ? -11.522 -12.869 3.385 1.00 73.25 124 ARG A CA 10
ATOM 23676 C C . ARG A 1 131 ? -11.523 -12.934 4.910 1.00 15.15 124 ARG A C 10
ATOM 23677 O O . ARG A 1 131 ? -10.969 -13.859 5.503 1.00 22.34 124 ARG A O 10
ATOM 23698 N N . TYR A 1 132 ? -12.150 -11.945 5.537 1.00 10.13 125 TYR A N 10
ATOM 23699 C CA . TYR A 1 132 ? -12.222 -11.887 6.992 1.00 25.54 125 TYR A CA 10
ATOM 23700 C C . TYR A 1 132 ? -13.629 -12.217 7.482 1.00 41.12 125 TYR A C 10
ATOM 23701 O O . TYR A 1 132 ? -14.077 -11.706 8.509 1.00 70.21 125 TYR A O 10
ATOM 23719 N N . ARG A 1 133 ? -14.320 -13.075 6.739 1.00 22.23 126 ARG A N 10
ATOM 23720 C CA . ARG A 1 133 ? -15.676 -13.474 7.096 1.00 1.03 126 ARG A CA 10
ATOM 23721 C C . ARG A 1 133 ? -16.670 -12.357 6.792 1.00 4.23 126 ARG A C 10
ATOM 23722 O O . ARG A 1 133 ? -17.853 -12.457 7.117 1.00 72.34 126 ARG A O 10
ATOM 23743 N N . VAL A 1 134 ? -16.180 -11.290 6.167 1.00 52.05 127 VAL A N 10
ATOM 23744 C CA . VAL A 1 134 ? -17.025 -10.153 5.818 1.00 61.55 127 VAL A CA 10
ATOM 23745 C C . VAL A 1 134 ? -17.327 -10.131 4.324 1.00 74.45 127 VAL A C 10
ATOM 23746 O O . VAL A 1 134 ? -17.123 -9.120 3.654 1.00 60.44 127 VAL A O 10
ATOM 23759 N N . ASN A 1 135 ? -17.817 -11.254 3.809 1.00 75.12 128 ASN A N 10
ATOM 23760 C CA . ASN A 1 135 ? -18.149 -11.364 2.393 1.00 42.04 128 ASN A CA 10
ATOM 23761 C C . ASN A 1 135 ? -19.015 -10.191 1.944 1.00 72.24 128 ASN A C 10
ATOM 23762 O O . ASN A 1 135 ? -19.993 -9.840 2.605 1.00 1.42 128 ASN A O 10
ATOM 23773 N N . VAL A 1 136 ? -18.649 -9.589 0.817 1.00 35.22 129 VAL A N 10
ATOM 23774 C CA . VAL A 1 136 ? -19.395 -8.458 0.279 1.00 42.34 129 VAL A CA 10
ATOM 23775 C C . VAL A 1 136 ? -19.618 -8.610 -1.222 1.00 34.32 129 VAL A C 10
ATOM 23776 O O . VAL A 1 136 ? -18.677 -8.692 -2.011 1.00 21.32 129 VAL A O 10
ATOM 23789 N N . PRO A 1 137 ? -20.897 -8.652 -1.627 1.00 43.04 130 PRO A N 10
ATOM 23790 C CA . PRO A 1 137 ? -21.276 -8.794 -3.036 1.00 74.14 130 PRO A CA 10
ATOM 23791 C C . PRO A 1 137 ? -20.954 -7.547 -3.852 1.00 4.30 130 PRO A C 10
ATOM 23792 O O . PRO A 1 137 ? -21.147 -6.424 -3.387 1.00 41.43 130 PRO A O 10
ATOM 23803 N N . GLU A 1 138 ? -20.462 -7.753 -5.070 1.00 31.13 131 GLU A N 10
ATOM 23804 C CA . GLU A 1 138 ? -20.115 -6.643 -5.950 1.00 65.24 131 GLU A CA 10
ATOM 23805 C C . GLU A 1 138 ? -21.305 -5.709 -6.145 1.00 1.40 131 GLU A C 10
ATOM 23806 O O . GLU A 1 138 ? -21.138 -4.528 -6.448 1.00 71.20 131 GLU A O 10
ATOM 23818 N N . ALA A 1 139 ? -22.507 -6.248 -5.972 1.00 72.31 132 ALA A N 10
ATOM 23819 C CA . ALA A 1 139 ? -23.726 -5.464 -6.128 1.00 71.20 132 ALA A CA 10
ATOM 23820 C C . ALA A 1 139 ? -23.833 -4.395 -5.046 1.00 52.02 132 ALA A C 10
ATOM 23821 O O . ALA A 1 139 ? -24.413 -3.332 -5.266 1.00 10.33 132 ALA A O 10
ATOM 23828 N N . SER A 1 140 ? -23.270 -4.683 -3.877 1.00 52.04 133 SER A N 10
ATOM 23829 C CA . SER A 1 140 ? -23.306 -3.748 -2.759 1.00 64.01 133 SER A CA 10
ATOM 23830 C C . SER A 1 140 ? -22.142 -2.765 -2.836 1.00 43.11 133 SER A C 10
ATOM 23831 O O . SER A 1 140 ? -22.315 -1.563 -2.635 1.00 24.24 133 SER A O 10
ATOM 23839 N N . VAL A 1 141 ? -20.955 -3.284 -3.130 1.00 70.13 134 VAL A N 10
ATOM 23840 C CA . VAL A 1 141 ? -19.761 -2.454 -3.235 1.00 2.13 134 VAL A CA 10
ATOM 23841 C C . VAL A 1 141 ? -19.928 -1.385 -4.309 1.00 23.02 134 VAL A C 10
ATOM 23842 O O . VAL A 1 141 ? -19.582 -0.223 -4.100 1.00 3.11 134 VAL A O 10
ATOM 23855 N N . GLN A 1 142 ? -20.461 -1.787 -5.458 1.00 31.12 135 GLN A N 10
ATOM 23856 C CA . GLN A 1 142 ? -20.674 -0.862 -6.566 1.00 72.50 135 GLN A CA 10
ATOM 23857 C C . GLN A 1 142 ? -21.533 0.321 -6.130 1.00 63.43 135 GLN A C 10
ATOM 23858 O O . GLN A 1 142 ? -21.296 1.456 -6.541 1.00 33.42 135 GLN A O 10
ATOM 23872 N N . ALA A 1 143 ? -22.530 0.046 -5.295 1.00 60.24 136 ALA A N 10
ATOM 23873 C CA . ALA A 1 143 ? -23.423 1.088 -4.802 1.00 44.41 136 ALA A CA 10
ATOM 23874 C C . ALA A 1 143 ? -22.682 2.058 -3.889 1.00 61.12 136 ALA A C 10
ATOM 23875 O O . ALA A 1 143 ? -22.973 3.254 -3.871 1.00 42.10 136 ALA A O 10
ATOM 23882 N N . ASP A 1 144 ? -21.724 1.536 -3.131 1.00 24.22 137 ASP A N 10
ATOM 23883 C CA . ASP A 1 144 ? -20.941 2.357 -2.213 1.00 52.53 137 ASP A CA 10
ATOM 23884 C C . ASP A 1 144 ? -20.032 3.311 -2.981 1.00 43.42 137 ASP A C 10
ATOM 23885 O O . ASP A 1 144 ? -19.842 4.460 -2.582 1.00 41.23 137 ASP A O 10
ATOM 23894 N N . VAL A 1 145 ? -19.470 2.827 -4.084 1.00 55.41 138 VAL A N 10
ATOM 23895 C CA . VAL A 1 145 ? -18.579 3.636 -4.908 1.00 2.45 138 VAL A CA 10
ATOM 23896 C C . VAL A 1 145 ? -19.345 4.753 -5.611 1.00 75.12 138 VAL A C 10
ATOM 23897 O O . VAL A 1 145 ? -18.864 5.881 -5.712 1.00 35.10 138 VAL A O 10
ATOM 23910 N N . SER A 1 146 ? -20.540 4.429 -6.095 1.00 10.01 139 SER A N 10
ATOM 23911 C CA . SER A 1 146 ? -21.371 5.403 -6.793 1.00 61.31 139 SER A CA 10
ATOM 23912 C C . SER A 1 146 ? -21.929 6.437 -5.819 1.00 64.54 139 SER A C 10
ATOM 23913 O O . SER A 1 146 ? -22.126 7.600 -6.175 1.00 54.20 139 SER A O 10
ATOM 23921 N N . LEU A 1 147 ? -22.179 6.006 -4.587 1.00 41.44 140 LEU A N 10
ATOM 23922 C CA . LEU A 1 147 ? -22.713 6.894 -3.560 1.00 73.01 140 LEU A CA 10
ATOM 23923 C C . LEU A 1 147 ? -21.664 7.908 -3.119 1.00 22.45 140 LEU A C 10
ATOM 23924 O O . LEU A 1 147 ? -21.926 9.111 -3.078 1.00 60.33 140 LEU A O 10
ATOM 23940 N N . VAL A 1 148 ? -20.474 7.416 -2.789 1.00 25.24 141 VAL A N 10
ATOM 23941 C CA . VAL A 1 148 ? -19.383 8.280 -2.352 1.00 35.41 141 VAL A CA 10
ATOM 23942 C C . VAL A 1 148 ? -18.958 9.232 -3.464 1.00 71.31 141 VAL A C 10
ATOM 23943 O O . VAL A 1 148 ? -18.636 10.395 -3.213 1.00 33.44 141 VAL A O 10
ATOM 23956 N N . THR A 1 149 ? -18.958 8.733 -4.696 1.00 73.43 142 THR A N 10
ATOM 23957 C CA . THR A 1 149 ? -18.572 9.538 -5.847 1.00 1.44 142 THR A CA 10
ATOM 23958 C C . THR A 1 149 ? -19.613 10.613 -6.140 1.00 24.01 142 THR A C 10
ATOM 23959 O O . THR A 1 149 ? -19.271 11.767 -6.399 1.00 2.14 142 THR A O 10
ATOM 23970 N N . SER A 1 150 ? -20.884 10.227 -6.097 1.00 43.23 143 SER A N 10
ATOM 23971 C CA . SER A 1 150 ? -21.975 11.159 -6.362 1.00 70.43 143 SER A CA 10
ATOM 23972 C C . SER A 1 150 ? -21.955 12.315 -5.367 1.00 45.01 143 SER A C 10
ATOM 23973 O O . SER A 1 150 ? -22.248 13.456 -5.720 1.00 24.05 143 SER A O 10
ATOM 23981 N N . MET A 1 151 ? -21.606 12.009 -4.121 1.00 41.31 144 MET A N 10
ATOM 23982 C CA . MET A 1 151 ? -21.546 13.023 -3.074 1.00 70.40 144 MET A CA 10
ATOM 23983 C C . MET A 1 151 ? -20.429 14.024 -3.349 1.00 50.43 144 MET A C 10
ATOM 23984 O O . MET A 1 151 ? -20.630 15.236 -3.261 1.00 73.45 144 MET A O 10
ATOM 23998 N N . THR A 1 152 ? -19.248 13.509 -3.684 1.00 12.33 145 THR A N 10
ATOM 23999 C CA . THR A 1 152 ? -18.099 14.358 -3.970 1.00 13.52 145 THR A CA 10
ATOM 24000 C C . THR A 1 152 ? -18.331 15.192 -5.226 1.00 22.30 145 THR A C 10
ATOM 24001 O O . THR A 1 152 ? -17.868 16.329 -5.320 1.00 43.12 145 THR A O 10
ATOM 24012 N N . SER A 1 153 ? -19.050 14.621 -6.186 1.00 34.03 146 SER A N 10
ATOM 24013 C CA . SER A 1 153 ? -19.341 15.312 -7.437 1.00 74.32 146 SER A CA 10
ATOM 24014 C C . SER A 1 153 ? -19.981 16.671 -7.170 1.00 40.44 146 SER A C 10
ATOM 24015 O O . SER A 1 153 ? -19.785 17.622 -7.929 1.00 61.11 146 SER A O 10
ATOM 24023 N N . THR A 1 154 ? -20.747 16.756 -6.088 1.00 63.11 147 THR A N 10
ATOM 24024 C CA . THR A 1 154 ? -21.416 17.997 -5.720 1.00 14.24 147 THR A CA 10
ATOM 24025 C C . THR A 1 154 ? -20.715 18.675 -4.551 1.00 23.25 147 THR A C 10
ATOM 24026 O O . THR A 1 154 ? -21.320 19.462 -3.821 1.00 74.33 147 THR A O 10
ATOM 24037 N N . PHE A 1 155 ? -19.433 18.368 -4.376 1.00 32.25 148 PHE A N 10
ATOM 24038 C CA . PHE A 1 155 ? -18.649 18.949 -3.292 1.00 0.21 148 PHE A CA 10
ATOM 24039 C C . PHE A 1 155 ? -17.912 20.200 -3.764 1.00 15.12 148 PHE A C 10
ATOM 24040 O O . PHE A 1 155 ? -17.042 20.131 -4.632 1.00 43.02 148 PHE A O 10
ATOM 24057 N N . VAL A 1 156 ? -18.269 21.342 -3.186 1.00 11.42 149 VAL A N 10
ATOM 24058 C CA . VAL A 1 156 ? -17.643 22.609 -3.546 1.00 1.45 149 VAL A CA 10
ATOM 24059 C C . VAL A 1 156 ? -17.016 23.277 -2.328 1.00 62.04 149 VAL A C 10
ATOM 24060 O O . VAL A 1 156 ? -17.702 23.591 -1.356 1.00 30.24 149 VAL A O 10
ATOM 24073 N N . ILE A 1 157 ? -15.706 23.491 -2.389 1.00 61.04 150 ILE A N 10
ATOM 24074 C CA . ILE A 1 157 ? -14.984 24.123 -1.291 1.00 42.32 150 ILE A CA 10
ATOM 24075 C C . ILE A 1 157 ? -15.455 25.558 -1.078 1.00 72.21 150 ILE A C 10
ATOM 24076 O O . ILE A 1 157 ? -15.732 26.280 -2.036 1.00 63.41 150 ILE A O 10
ATOM 24092 N N . SER A 1 158 ? -15.543 25.965 0.185 1.00 72.33 151 SER A N 10
ATOM 24093 C CA . SER A 1 158 ? -15.982 27.313 0.525 1.00 51.23 151 SER A CA 10
ATOM 24094 C C . SER A 1 158 ? -14.923 28.038 1.349 1.00 2.30 151 SER A C 10
ATOM 24095 O O . SER A 1 158 ? -15.169 29.119 1.885 1.00 53.05 151 SER A O 10
ATOM 24103 N N . SER A 1 159 ? -13.742 27.435 1.445 1.00 23.41 152 SER A N 10
ATOM 24104 C CA . SER A 1 159 ? -12.645 28.020 2.208 1.00 10.23 152 SER A CA 10
ATOM 24105 C C . SER A 1 159 ? -12.331 29.429 1.713 1.00 34.40 152 SER A C 10
ATOM 24106 O O . SER A 1 159 ? -12.134 30.348 2.508 1.00 14.15 152 SER A O 10
ATOM 24114 N N . GLN A 1 160 ? -12.285 29.590 0.395 1.00 14.20 153 GLN A N 10
ATOM 24115 C CA . GLN A 1 160 ? -11.994 30.886 -0.207 1.00 53.20 153 GLN A CA 10
ATOM 24116 C C . GLN A 1 160 ? -12.581 30.979 -1.612 1.00 33.32 153 GLN A C 10
ATOM 24117 O O . GLN A 1 160 ? -13.226 30.045 -2.089 1.00 11.41 153 GLN A O 10
ATOM 24131 N N . THR A 1 161 ? -12.355 32.111 -2.269 1.00 44.34 154 THR A N 10
ATOM 24132 C CA . THR A 1 161 ? -12.862 32.328 -3.618 1.00 74.43 154 THR A CA 10
ATOM 24133 C C . THR A 1 161 ? -12.098 31.486 -4.634 1.00 74.21 154 THR A C 10
ATOM 24134 O O . THR A 1 161 ? -12.678 30.639 -5.314 1.00 53.32 154 THR A O 10
ATOM 24145 N N . SER A 1 162 ? -10.794 31.722 -4.731 1.00 23.41 155 SER A N 10
ATOM 24146 C CA . SER A 1 162 ? -9.951 30.988 -5.667 1.00 41.00 155 SER A CA 10
ATOM 24147 C C . SER A 1 162 ? -10.411 31.211 -7.104 1.00 64.21 155 SER A C 10
ATOM 24148 O O . SER A 1 162 ? -11.468 31.795 -7.346 1.00 61.01 155 SER A O 10
ATOM 24156 N N . VAL A 1 163 ? -9.609 30.744 -8.055 1.00 72.34 156 VAL A N 10
ATOM 24157 C CA . VAL A 1 163 ? -9.933 30.891 -9.469 1.00 53.42 156 VAL A CA 10
ATOM 24158 C C . VAL A 1 163 ? -9.983 32.361 -9.871 1.00 74.23 156 VAL A C 10
ATOM 24159 O O . VAL A 1 163 ? -10.942 33.067 -9.559 1.00 40.03 156 VAL A O 10
ATOM 24172 N N . GLN A 1 164 ? -8.945 32.814 -10.566 1.00 24.51 157 GLN A N 10
ATOM 24173 C CA . GLN A 1 164 ? -8.871 34.200 -11.010 1.00 4.44 157 GLN A CA 10
ATOM 24174 C C . GLN A 1 164 ? -7.650 34.424 -11.896 1.00 62.53 157 GLN A C 10
ATOM 24175 O O . GLN A 1 164 ? -6.545 33.993 -11.565 1.00 45.32 157 GLN A O 10
ATOM 24189 N N . MET A 1 165 ? -7.856 35.099 -13.021 1.00 23.12 158 MET A N 10
ATOM 24190 C CA . MET A 1 165 ? -6.770 35.381 -13.954 1.00 73.42 158 MET A CA 10
ATOM 24191 C C . MET A 1 165 ? -6.266 36.810 -13.786 1.00 62.42 158 MET A C 10
ATOM 24192 O O . MET A 1 165 ? -6.947 37.655 -13.205 1.00 51.00 158 MET A O 10
ATOM 24206 N N . GLY A 1 166 ? -5.068 37.074 -14.298 1.00 4.11 159 GLY A N 10
ATOM 24207 C CA . GLY A 1 166 ? -4.493 38.403 -14.194 1.00 1.51 159 GLY A CA 10
ATOM 24208 C C . GLY A 1 166 ? -3.061 38.378 -13.699 1.00 22.02 159 GLY A C 10
ATOM 24209 O O . GLY A 1 166 ? -2.762 38.884 -12.617 1.00 72.25 159 GLY A O 10
ATOM 24213 N N . GLY A 1 167 ? -2.173 37.787 -14.491 1.00 44.21 160 GLY A N 10
ATOM 24214 C CA . GLY A 1 167 ? -0.775 37.708 -14.109 1.00 1.21 160 GLY A CA 10
ATOM 24215 C C . GLY A 1 167 ? 0.047 38.848 -14.678 1.00 63.51 160 GLY A C 10
ATOM 24216 O O . GLY A 1 167 ? -0.502 39.839 -15.158 1.00 24.24 160 GLY A O 10
#

Organism: NCBI:txid2730554